Protein AF-0000000067820703 (afdb_homodimer)

Organism: Spodoptera frugiperda (NCBI:txid7108)

Solvent-accessible surface area (backbone atoms only — not comparable to full-atom values): 95886 Å² total; per-residue (Å²): 137,82,76,76,78,77,76,75,77,76,74,72,74,74,73,79,69,73,55,90,78,54,76,90,65,37,58,42,61,54,31,38,43,37,38,40,37,49,39,98,38,78,93,51,52,21,33,36,42,36,36,37,36,34,34,31,42,23,70,38,63,37,41,59,49,68,37,24,35,37,92,63,48,74,52,84,55,45,37,18,58,75,92,39,78,66,51,51,66,76,47,73,50,74,39,79,90,72,24,35,29,40,37,35,40,77,52,65,47,54,55,79,38,62,34,35,39,36,38,40,34,38,52,58,52,43,80,55,63,51,13,49,16,39,34,59,50,65,41,79,86,77,68,41,83,44,68,29,40,37,56,35,15,72,79,67,22,35,21,45,64,45,76,35,60,59,44,57,58,49,45,24,24,41,30,44,32,46,27,34,46,65,85,45,46,75,51,40,44,40,61,79,67,49,74,42,66,65,70,88,46,42,93,82,48,38,60,76,61,51,30,74,60,66,72,53,65,67,86,49,34,34,28,39,31,32,42,69,44,68,54,33,31,48,41,37,60,43,46,39,41,28,72,55,42,68,49,73,30,65,68,88,48,27,93,47,48,38,34,40,33,25,50,69,92,46,51,86,18,38,61,61,42,42,50,51,46,37,46,32,51,45,48,45,24,60,66,45,68,50,75,79,88,60,74,41,40,34,38,34,42,33,84,54,39,72,54,64,59,45,54,24,53,30,33,28,42,22,18,36,49,38,43,45,47,38,87,89,60,34,27,66,67,44,49,53,46,21,48,38,47,47,27,23,39,56,34,20,53,54,30,47,46,31,34,17,37,50,46,74,32,42,44,21,63,24,40,3,49,11,52,41,43,10,32,57,34,38,28,65,77,41,60,85,58,50,32,56,58,54,49,50,50,53,29,46,57,52,34,60,58,53,32,20,40,86,61,42,67,29,42,49,36,90,75,91,46,81,68,47,56,60,63,56,73,39,56,48,20,27,31,38,31,18,47,51,52,51,26,46,32,67,67,53,30,62,68,48,42,40,54,18,48,32,51,44,51,64,73,32,54,67,35,58,46,55,72,66,58,51,29,52,34,42,28,55,41,35,62,74,69,63,57,54,69,88,89,60,45,48,49,70,39,46,48,42,60,32,66,36,63,51,37,40,32,32,44,36,44,71,39,64,86,76,33,30,32,36,35,32,47,35,66,41,46,57,58,75,54,86,65,80,61,81,62,58,44,50,40,78,41,39,62,44,28,60,82,46,64,84,55,74,83,66,77,77,41,75,42,50,62,73,54,12,60,92,50,74,37,77,46,76,58,86,38,54,71,94,44,30,72,40,69,37,40,74,58,53,61,80,60,39,68,45,66,37,71,64,52,50,49,44,47,38,51,42,43,63,37,96,59,30,75,64,50,44,70,48,27,48,29,45,49,39,47,31,35,38,54,32,26,66,48,66,78,34,59,58,68,59,30,54,55,46,51,57,29,50,50,71,57,83,55,47,65,41,46,52,36,44,51,53,47,48,44,59,56,42,60,68,26,53,64,30,56,58,29,63,43,51,27,49,29,51,32,67,39,42,48,65,47,34,62,70,56,28,18,47,68,68,71,40,75,53,62,76,84,39,56,59,50,42,50,41,18,36,52,41,40,45,50,32,38,77,36,60,33,87,58,30,53,60,42,24,39,50,47,41,50,50,33,72,69,35,76,64,43,91,79,45,56,79,58,48,62,65,46,38,53,51,22,44,22,46,27,17,37,58,42,53,70,66,46,40,50,51,45,50,54,51,33,75,65,46,85,47,53,51,46,24,50,41,38,53,56,16,64,42,38,42,62,50,53,21,59,54,37,32,54,53,49,26,52,64,34,84,90,60,76,55,49,82,65,46,32,61,60,48,52,46,50,17,36,72,33,75,62,26,28,56,56,40,50,52,48,48,75,72,40,46,71,53,50,50,61,63,34,64,94,41,48,54,56,57,17,53,49,47,27,55,52,29,62,59,35,56,46,68,63,56,52,52,52,45,55,55,48,45,66,78,45,42,85,78,41,66,60,20,49,62,41,43,50,38,16,54,50,47,21,49,38,43,29,51,37,47,77,71,38,44,69,64,51,52,53,46,31,47,59,72,49,108,137,74,85,74,74,74,76,74,77,75,71,73,74,73,71,76,70,74,56,89,79,54,74,91,63,35,59,43,61,54,32,36,43,37,37,39,36,49,39,96,39,78,93,51,51,22,33,36,43,35,38,37,37,34,34,30,41,22,70,37,65,36,42,60,49,69,37,23,37,35,93,63,49,73,51,85,56,46,36,18,67,74,93,39,80,63,51,51,67,75,45,73,49,74,38,77,88,71,25,36,28,41,37,34,40,78,54,63,48,54,55,80,36,59,33,35,41,37,41,40,34,35,50,58,53,44,79,55,60,49,13,49,17,39,33,59,50,66,40,80,87,78,68,40,81,43,69,30,40,37,56,35,14,72,78,67,22,36,21,44,63,44,76,35,61,57,42,56,58,49,44,24,24,40,31,46,33,45,26,34,46,66,85,46,47,76,50,41,43,40,61,79,67,48,74,40,66,62,70,87,46,44,92,81,50,38,61,76,63,50,32,74,59,65,73,52,66,68,86,50,33,33,29,40,29,32,42,70,45,66,53,34,32,49,42,38,62,44,45,38,40,27,74,55,42,69,49,71,31,64,68,88,49,27,93,49,48,38,35,41,34,25,50,70,92,46,51,87,19,37,61,61,42,40,49,50,46,36,45,32,52,46,47,46,25,60,66,44,67,48,73,79,88,58,74,41,40,36,39,33,42,35,84,54,40,71,53,64,59,46,53,22,52,30,30,29,43,22,17,36,49,36,43,47,49,38,87,88,58,34,27,68,67,46,50,52,45,22,48,38,46,45,27,23,37,56,35,20,54,54,29,47,48,30,34,18,37,52,49,76,32,42,47,22,63,25,41,3,48,12,52,40,44,10,32,57,34,38,28,66,77,41,60,85,58,50,33,56,59,54,49,51,51,52,29,46,57,53,34,60,58,53,32,18,40,88,62,42,65,29,41,47,36,91,74,92,45,81,69,48,56,60,65,57,74,39,57,47,18,27,31,38,30,17,46,52,52,52,27,46,34,67,65,54,29,61,67,48,43,41,53,16,48,32,50,43,51,63,75,32,55,64,36,58,46,56,71,66,58,51,30,52,33,44,30,56,42,35,62,74,69,64,57,53,67,87,90,59,44,49,49,71,40,45,48,41,59,32,66,35,63,50,37,40,32,32,42,38,43,70,40,65,86,76,34,30,32,36,34,30,47,37,65,42,48,56,57,79,54,87,65,82,61,84,62,60,44,51,40,78,42,38,61,46,28,58,83,45,64,84,56,74,84,65,79,79,41,75,43,49,60,73,54,12,61,90,48,73,38,78,47,79,58,86,38,53,72,93,45,29,72,40,69,37,40,75,58,53,61,81,61,40,68,44,65,37,71,65,50,50,48,44,47,39,51,42,44,61,38,96,59,30,75,64,50,46,69,49,28,49,29,45,50,41,47,33,34,39,53,32,26,67,49,67,77,34,58,57,68,58,33,52,56,44,53,58,29,49,51,71,60,83,54,45,66,37,47,52,35,43,51,54,49,48,44,58,56,43,61,68,26,52,64,29,55,57,29,62,42,51,27,49,28,50,32,68,40,41,48,64,48,34,62,69,56,27,17,47,67,68,69,40,75,52,63,74,85,40,56,60,50,42,51,40,18,36,51,41,38,44,50,33,37,77,36,61,32,87,59,31,54,60,41,23,40,50,48,42,50,50,32,74,70,34,75,64,44,91,79,47,56,79,59,48,61,65,46,37,53,51,22,43,22,47,29,17,38,58,43,53,71,66,47,40,52,52,45,52,55,50,34,74,65,46,84,48,53,51,47,23,52,42,38,53,56,15,64,41,37,43,62,50,52,22,59,54,38,33,55,54,50,24,52,63,34,86,89,60,76,56,49,80,66,48,31,60,60,48,53,47,49,18,37,71,34,76,62,26,27,57,56,41,51,52,46,49,76,74,41,46,68,53,50,50,61,65,35,63,96,42,49,55,56,56,17,52,48,47,27,54,51,30,63,60,36,56,46,69,63,57,52,53,51,46,56,55,49,45,66,78,47,42,84,78,41,65,61,19,48,64,41,43,50,38,15,53,51,48,21,49,39,42,29,51,37,48,76,73,38,45,72,62,51,50,52,47,30,50,59,72,50,108

Nearest PDB structures (foldseek):
  4kxb-assembly1_A  TM=9.543E-01  e=5.010E-61  Homo sapiens
  8t41-assembly1_A  TM=7.684E-01  e=1.384E-34  Mycobacterium tuberculosis
  6oiu-assembly3_C  TM=7.568E-01  e=1.867E-33  Toxoplasma gondii ME49
  5yo1-assembly1_A  TM=7.249E-01  e=3.543E-33  Escherichia coli K-12
  6oiu-assembly1_A  TM=6.273E-01  e=7.145E-34  Toxoplasma gondii ME49

Structure (mmCIF, N/CA/C/O backbone):
data_AF-0000000067820703-model_v1
#
loop_
_entity.id
_entity.type
_entity.pdbx_description
1 polymer Aminopeptidase
#
loop_
_atom_site.group_PDB
_atom_site.id
_atom_site.type_symbol
_atom_site.label_atom_id
_atom_site.label_alt_id
_atom_site.label_comp_id
_atom_site.label_asym_id
_atom_site.label_entity_id
_atom_site.label_seq_id
_atom_site.pdbx_PDB_ins_code
_atom_site.Cartn_x
_atom_site.Cartn_y
_atom_site.Cartn_z
_atom_site.occupancy
_atom_site.B_iso_or_equiv
_atom_site.auth_seq_id
_atom_site.auth_comp_id
_atom_site.auth_asym_id
_atom_site.auth_atom_id
_atom_site.pdbx_PDB_model_num
ATOM 1 N N . MET A 1 1 ? 20.52 69.365 -36.246 1 20.34 1 MET A N 1
ATOM 2 C CA . MET A 1 1 ? 19.56 70.104 -35.431 1 20.34 1 MET A CA 1
ATOM 3 C C . MET A 1 1 ? 18.557 69.157 -34.78 1 20.34 1 MET A C 1
ATOM 5 O O . MET A 1 1 ? 17.964 68.315 -35.456 1 20.34 1 MET A O 1
ATOM 9 N N . ARG A 1 2 ? 18.923 68.983 -33.544 1 21.97 2 ARG A N 1
ATOM 10 C CA . ARG A 1 2 ? 18.99 68.285 -32.265 1 21.97 2 ARG A CA 1
ATOM 11 C C . ARG A 1 2 ? 17.628 68.262 -31.581 1 21.97 2 ARG A C 1
ATOM 13 O O . ARG A 1 2 ? 17.322 69.134 -30.765 1 21.97 2 ARG A O 1
ATOM 20 N N . TRP A 1 3 ? 16.528 68.184 -32.591 1 24.46 3 TRP A N 1
ATOM 21 C CA . TRP A 1 3 ? 15.134 68.388 -32.211 1 24.46 3 TRP A CA 1
ATOM 22 C C . TRP A 1 3 ? 14.758 67.506 -31.025 1 24.46 3 TRP A C 1
ATOM 24 O O . TRP A 1 3 ? 15.223 66.368 -30.918 1 24.46 3 TRP A O 1
ATOM 34 N N . LEU A 1 4 ? 14.576 68.11 -29.909 1 27.77 4 LEU A N 1
ATOM 35 C CA . LEU A 1 4 ? 14.151 67.903 -28.528 1 27.77 4 LEU A CA 1
ATOM 36 C C . LEU A 1 4 ? 12.888 67.05 -28.471 1 27.77 4 LEU A C 1
ATOM 38 O O . LEU A 1 4 ? 11.841 67.448 -28.987 1 27.77 4 LEU A O 1
ATOM 42 N N . HIS A 1 5 ? 13.081 65.701 -28.803 1 27.44 5 HIS A N 1
ATOM 43 C CA . HIS A 1 5 ? 12.022 64.701 -28.726 1 27.44 5 HIS A CA 1
ATOM 44 C C . HIS A 1 5 ? 11.307 64.759 -27.38 1 27.44 5 HIS A C 1
ATOM 46 O O . HIS A 1 5 ? 11.929 64.564 -26.333 1 27.44 5 HIS A O 1
ATOM 52 N N . THR A 1 6 ? 10.425 65.785 -27.175 1 28.11 6 THR A N 1
ATOM 53 C CA . THR A 1 6 ? 9.588 65.951 -25.992 1 28.11 6 THR A CA 1
ATOM 54 C C . THR A 1 6 ? 8.767 64.692 -25.728 1 28.11 6 THR A C 1
ATOM 56 O O . THR A 1 6 ? 7.905 64.328 -26.53 1 28.11 6 THR A O 1
ATOM 59 N N . VAL A 1 7 ? 9.406 63.576 -25.386 1 30.22 7 VAL A N 1
ATOM 60 C CA . VAL A 1 7 ? 8.662 62.375 -25.022 1 30.22 7 VAL A CA 1
ATOM 61 C C . VAL A 1 7 ? 7.746 62.673 -23.836 1 30.22 7 VAL A C 1
ATOM 63 O O . VAL A 1 7 ? 8.218 63.024 -22.753 1 30.22 7 VAL A O 1
ATOM 66 N N . ALA A 1 8 ? 6.443 63.128 -24.122 1 28.23 8 ALA A N 1
ATOM 67 C CA . ALA A 1 8 ? 5.359 63.339 -23.166 1 28.23 8 ALA A CA 1
ATOM 68 C C . ALA A 1 8 ? 5.069 62.065 -22.377 1 28.23 8 ALA A C 1
ATOM 70 O O . ALA A 1 8 ? 4.865 60.998 -22.962 1 28.23 8 ALA A O 1
ATOM 71 N N . VAL A 1 9 ? 5.558 61.957 -21.19 1 26.51 9 VAL A N 1
ATOM 72 C CA . VAL A 1 9 ? 5.326 60.932 -20.178 1 26.51 9 VAL A CA 1
ATOM 73 C C . VAL A 1 9 ? 3.829 60.809 -19.901 1 26.51 9 VAL A C 1
ATOM 75 O O . VAL A 1 9 ? 3.212 61.733 -19.367 1 26.51 9 VAL A O 1
ATOM 78 N N . ALA A 1 10 ? 3.114 60.225 -20.936 1 31.69 10 ALA A N 1
ATOM 79 C CA . ALA A 1 10 ? 1.719 59.912 -20.635 1 31.69 10 ALA A CA 1
ATOM 80 C C . ALA A 1 10 ? 1.601 59.141 -19.323 1 31.69 10 ALA A C 1
ATOM 82 O O . ALA A 1 10 ? 2.031 57.989 -19.232 1 31.69 10 ALA A O 1
ATOM 83 N N . CYS A 1 11 ? 1.706 59.809 -18.144 1 25.11 11 CYS A N 1
ATOM 84 C CA . CYS A 1 11 ? 1.391 59.261 -16.83 1 25.11 11 CYS A CA 1
ATOM 85 C C . CYS A 1 11 ? -0.001 58.64 -16.817 1 25.11 11 CYS A C 1
ATOM 87 O O . CYS A 1 11 ? -1.003 59.348 -16.939 1 25.11 11 CYS A O 1
ATOM 89 N N . LEU A 1 12 ? -0.147 57.562 -17.557 1 30.07 12 LEU A N 1
ATOM 90 C CA . LEU A 1 12 ? -1.41 56.841 -17.435 1 30.07 12 LEU A CA 1
ATOM 91 C C . LEU A 1 12 ? -1.828 56.722 -15.973 1 30.07 12 LEU A C 1
ATOM 93 O O . LEU A 1 12 ? -1.108 56.133 -15.163 1 30.07 12 LEU A O 1
ATOM 97 N N . LEU A 1 13 ? -2.484 57.673 -15.462 1 29.66 13 LEU A N 1
ATOM 98 C CA . LEU A 1 13 ? -3.302 57.555 -14.26 1 29.66 13 LEU A CA 1
ATOM 99 C C . LEU A 1 13 ? -4.118 56.267 -14.281 1 29.66 13 LEU A C 1
ATOM 101 O O . LEU A 1 13 ? -5.063 56.139 -15.062 1 29.66 13 LEU A O 1
ATOM 105 N N . HIS A 1 14 ? -3.501 55.102 -14.223 1 33.48 14 HIS A N 1
ATOM 106 C CA . HIS A 1 14 ? -4.323 53.932 -13.937 1 33.48 14 HIS A CA 1
ATOM 107 C C . HIS A 1 14 ? -5.266 54.192 -12.767 1 33.48 14 HIS A C 1
ATOM 109 O O . HIS A 1 14 ? -4.818 54.363 -11.63 1 33.48 14 HIS A O 1
ATOM 115 N N . ALA A 1 15 ? -6.356 54.824 -12.941 1 40.6 15 ALA A N 1
ATOM 116 C CA . ALA A 1 15 ? -7.467 54.833 -11.993 1 40.6 15 ALA A CA 1
ATOM 117 C C . ALA A 1 15 ? -7.685 53.449 -11.389 1 40.6 15 ALA A C 1
ATOM 119 O O . ALA A 1 15 ? -7.91 52.477 -12.114 1 40.6 15 ALA A O 1
ATOM 120 N N . ALA A 1 16 ? -7.213 53.157 -10.26 1 44.79 16 ALA A N 1
ATOM 121 C CA . ALA A 1 16 ? -7.393 51.936 -9.48 1 44.79 16 ALA A CA 1
ATOM 122 C C . ALA A 1 16 ? -8.866 51.544 -9.408 1 44.79 16 ALA A C 1
ATOM 124 O O . ALA A 1 16 ? -9.651 52.18 -8.7 1 44.79 16 ALA A O 1
ATOM 125 N N . VAL A 1 17 ? -9.397 51.076 -10.442 1 47.34 17 VAL A N 1
ATOM 126 C CA . VAL A 1 17 ? -10.716 50.458 -10.359 1 47.34 17 VAL A CA 1
ATOM 127 C C . VAL A 1 17 ? -10.792 49.562 -9.125 1 47.34 17 VAL A C 1
ATOM 129 O O . VAL A 1 17 ? -9.962 48.667 -8.949 1 47.34 17 VAL A O 1
ATOM 132 N N . PRO A 1 18 ? -11.483 50.008 -8.16 1 60.05 18 PRO A N 1
ATOM 133 C CA . PRO A 1 18 ? -11.611 49.172 -6.963 1 60.05 18 PRO A CA 1
ATOM 134 C C . PRO A 1 18 ? -11.969 47.724 -7.29 1 60.05 18 PRO A C 1
ATOM 136 O O . PRO A 1 18 ? -12.776 47.472 -8.188 1 60.05 18 PRO A O 1
ATOM 139 N N . ALA A 1 19 ? -11.182 46.774 -6.727 1 74.63 19 ALA A N 1
ATOM 140 C CA . ALA A 1 19 ? -11.406 45.341 -6.902 1 74.63 19 ALA A CA 1
ATOM 141 C C . ALA A 1 19 ? -12.857 44.973 -6.605 1 74.63 19 ALA A C 1
ATOM 143 O O . ALA A 1 19 ? -13.429 45.429 -5.612 1 74.63 19 ALA A O 1
ATOM 144 N N . GLU A 1 20 ? -13.479 44.353 -7.537 1 83.78 20 GLU A N 1
ATOM 145 C CA . GLU A 1 20 ? -14.888 43.974 -7.478 1 83.78 20 GLU A CA 1
ATOM 146 C C . GLU A 1 20 ? -15.209 43.244 -6.177 1 83.78 20 GLU A C 1
ATOM 148 O O . GLU A 1 20 ? -16.373 43.154 -5.781 1 83.78 20 GLU A O 1
ATOM 153 N N . TYR A 1 21 ? -14.175 42.806 -5.49 1 89.29 21 TYR A N 1
ATOM 154 C CA . TYR A 1 21 ? -14.41 42.011 -4.29 1 89.29 21 TYR A CA 1
ATOM 155 C C . TYR A 1 21 ? -14.338 42.878 -3.039 1 89.29 21 TYR A C 1
ATOM 157 O O . TYR A 1 21 ? -14.745 42.451 -1.955 1 89.29 21 TYR A O 1
ATOM 165 N N . LEU A 1 22 ? -13.838 44.115 -3.121 1 92.49 22 LEU A N 1
ATOM 166 C CA . LEU A 1 22 ? -13.739 45.039 -1.997 1 92.49 22 LEU A CA 1
ATOM 167 C C . LEU A 1 22 ? -14.967 45.941 -1.925 1 92.49 22 LEU A C 1
ATOM 169 O O . LEU A 1 22 ? -15.576 46.25 -2.952 1 92.49 22 LEU A O 1
ATOM 173 N N . LEU A 1 23 ? -15.282 46.351 -0.702 1 95.16 23 LEU A N 1
ATOM 174 C CA . LEU A 1 23 ? -16.364 47.313 -0.523 1 95.16 23 LEU A CA 1
ATOM 175 C C . LEU A 1 23 ? -15.998 48.663 -1.132 1 95.16 23 LEU A C 1
ATOM 177 O O . LEU A 1 23 ? -14.839 49.081 -1.074 1 95.16 23 LEU A O 1
ATOM 181 N N . PRO A 1 24 ? -16.932 49.444 -1.794 1 92.56 24 PRO A N 1
ATOM 182 C CA . PRO A 1 24 ? -16.652 50.668 -2.549 1 92.56 24 PRO A CA 1
ATOM 183 C C . PRO A 1 24 ? -16.135 51.801 -1.666 1 92.56 24 PRO A C 1
ATOM 185 O O . PRO A 1 24 ? -15.509 52.741 -2.164 1 92.56 24 PRO A O 1
ATOM 188 N N . GLY A 1 25 ? -16.335 51.829 -0.384 1 92.64 25 GLY A N 1
ATOM 189 C CA . GLY A 1 25 ? -15.802 52.836 0.52 1 92.64 25 GLY A CA 1
ATOM 190 C C . GLY A 1 25 ? -16.664 54.081 0.603 1 92.64 25 GLY A C 1
ATOM 191 O O . GLY A 1 25 ? -16.307 55.046 1.281 1 92.64 25 GLY A O 1
ATOM 192 N N . ASP A 1 26 ? -17.833 54.072 0.001 1 95.6 26 ASP A N 1
ATOM 193 C CA . ASP A 1 26 ? -18.739 55.216 0.012 1 95.6 26 ASP A CA 1
ATOM 194 C C . ASP A 1 26 ? -19.319 55.443 1.406 1 95.6 26 ASP A C 1
ATOM 196 O O . ASP A 1 26 ? -19.648 56.574 1.771 1 95.6 26 ASP A O 1
ATOM 200 N N . VAL A 1 27 ? -19.542 54.419 2.064 1 96.19 27 VAL A N 1
ATOM 201 C CA . VAL A 1 27 ? -20.029 54.434 3.439 1 96.19 27 VAL A CA 1
ATOM 202 C C . VAL A 1 27 ? -19.102 53.605 4.325 1 96.19 27 VAL A C 1
ATOM 204 O O . VAL A 1 27 ? -18.61 52.554 3.908 1 96.19 27 VAL A O 1
ATOM 207 N N . VAL A 1 28 ? -18.822 54.14 5.552 1 96.72 28 VAL A N 1
ATOM 208 C CA . VAL A 1 28 ? -17.96 53.421 6.484 1 96.72 28 VAL A CA 1
ATOM 209 C C . VAL A 1 28 ? -18.666 53.268 7.829 1 96.72 28 VAL A C 1
ATOM 211 O O . VAL A 1 28 ? -19.368 54.179 8.276 1 96.72 28 VAL A O 1
ATOM 214 N N . PRO A 1 29 ? -18.466 52.195 8.457 1 97.81 29 PRO A N 1
ATOM 215 C CA . PRO A 1 29 ? -19.092 51.986 9.764 1 97.81 29 PRO A CA 1
ATOM 216 C C . PRO A 1 29 ? -18.34 52.683 10.896 1 97.81 29 PRO A C 1
ATOM 218 O O . PRO A 1 29 ? -17.108 52.735 10.883 1 97.81 29 PRO A O 1
ATOM 221 N N . SER A 1 30 ? -19.041 53.126 11.873 1 97.29 30 SER A N 1
ATOM 222 C CA . SER A 1 30 ? -18.417 53.719 13.051 1 97.29 30 SER A CA 1
ATOM 223 C C . SER A 1 30 ? -18.76 52.933 14.313 1 97.29 30 SER A C 1
ATOM 225 O O . SER A 1 30 ? -18.014 52.969 15.294 1 97.29 30 SER A O 1
ATOM 227 N N . HIS A 1 31 ? -19.885 52.33 14.252 1 98.13 31 HIS A N 1
ATOM 228 C CA . HIS A 1 31 ? -20.326 51.575 15.419 1 98.13 31 HIS A CA 1
ATOM 229 C C . HIS A 1 31 ? -21.343 50.507 15.033 1 98.13 31 HIS A C 1
ATOM 231 O O . HIS A 1 31 ? -22.193 50.736 14.169 1 98.13 31 HIS A O 1
ATOM 237 N N . TYR A 1 32 ? -21.212 49.37 15.63 1 98.43 32 TYR A N 1
ATOM 238 C CA . TYR A 1 32 ? -22.193 48.296 15.523 1 98.43 32 TYR A CA 1
ATOM 239 C C . TYR A 1 32 ? -22.902 48.07 16.853 1 98.43 32 TYR A C 1
ATOM 241 O O . TYR A 1 32 ? -22.256 47.979 17.9 1 98.43 32 TYR A O 1
ATOM 249 N N . HIS A 1 33 ? -24.157 48.031 16.853 1 98.28 33 HIS A N 1
ATOM 250 C CA . HIS A 1 33 ? -24.943 47.483 17.953 1 98.28 33 HIS A CA 1
ATOM 251 C C . HIS A 1 33 ? -25.591 46.159 17.562 1 98.28 33 HIS A C 1
ATOM 253 O O . HIS A 1 33 ? -26.553 46.137 16.792 1 98.28 33 HIS A O 1
ATOM 259 N N . LEU A 1 34 ? -25.009 45.126 18.049 1 98.35 34 LEU A N 1
ATOM 260 C CA . LEU A 1 34 ? -25.395 43.777 17.65 1 98.35 34 LEU A CA 1
ATOM 261 C C . LEU A 1 34 ? -26.196 43.092 18.753 1 98.35 34 LEU A C 1
ATOM 263 O O . LEU A 1 34 ? -25.763 43.053 19.907 1 98.35 34 LEU A O 1
ATOM 267 N N . LYS A 1 35 ? -27.342 42.515 18.417 1 98.26 35 LYS A N 1
ATOM 268 C CA . LYS A 1 35 ? -28.204 41.799 19.353 1 98.26 35 LYS A CA 1
ATOM 269 C C . LYS A 1 35 ? -28.552 40.41 18.828 1 98.26 35 LYS A C 1
ATOM 271 O O . LYS A 1 35 ? -28.851 40.245 17.643 1 98.26 35 LYS A O 1
ATOM 276 N N . TYR A 1 36 ? -28.397 39.427 19.684 1 98.02 36 TYR A N 1
ATOM 277 C CA . TYR A 1 36 ? -28.71 38.05 19.318 1 98.02 36 TYR A CA 1
ATOM 278 C C . TYR A 1 36 ? -29.622 37.404 20.354 1 98.02 36 TYR A C 1
ATOM 280 O O . TYR A 1 36 ? -29.587 37.765 21.532 1 98.02 36 TYR A O 1
ATOM 288 N N . ALA A 1 37 ? -30.417 36.474 19.936 1 97.92 37 ALA A N 1
ATOM 289 C CA . ALA A 1 37 ? -31.014 35.429 20.763 1 97.92 37 ALA A CA 1
ATOM 290 C C . ALA A 1 37 ? -30.672 34.042 20.226 1 97.92 37 ALA A C 1
ATOM 292 O O . ALA A 1 37 ? -30.941 33.737 19.062 1 97.92 37 ALA A O 1
ATOM 293 N N . PHE A 1 38 ? -30.068 33.23 21.107 1 97.93 38 PHE A N 1
ATOM 294 C CA . PHE A 1 38 ? -29.664 31.893 20.687 1 97.93 38 PHE A CA 1
ATOM 295 C C . PHE A 1 38 ? -30.45 30.828 21.442 1 97.93 38 PHE A C 1
ATOM 297 O O . PHE A 1 38 ? -30.69 30.962 22.644 1 97.93 38 PHE A O 1
ATOM 304 N N . ASP A 1 39 ? -30.86 29.805 20.722 1 97.23 39 ASP A N 1
ATOM 305 C CA . ASP A 1 39 ? -31.34 28.582 21.358 1 97.23 39 ASP A CA 1
ATOM 306 C C . ASP A 1 39 ? -30.358 27.431 21.145 1 97.23 39 ASP A C 1
ATOM 308 O O . ASP A 1 39 ? -30.279 26.871 20.05 1 97.23 39 ASP A O 1
ATOM 312 N N . ILE A 1 40 ? -29.65 27.026 22.139 1 96.83 40 ILE A N 1
ATOM 313 C CA . ILE A 1 40 ? -28.686 25.934 22.05 1 96.83 40 ILE A CA 1
ATOM 314 C C . ILE A 1 40 ? -29.377 24.609 22.362 1 96.83 40 ILE A C 1
ATOM 316 O O . ILE A 1 40 ? -29.19 24.043 23.442 1 96.83 40 ILE A O 1
ATOM 320 N N . ASP A 1 41 ? -30.165 24.088 21.386 1 95.33 41 ASP A N 1
ATOM 321 C CA . ASP A 1 41 ? -30.96 22.867 21.479 1 95.33 41 ASP A CA 1
ATOM 322 C C . ASP A 1 41 ? -31.05 22.167 20.125 1 95.33 41 ASP A C 1
ATOM 324 O O . ASP A 1 41 ? -31.566 22.734 19.16 1 95.33 41 ASP A O 1
ATOM 328 N N . PRO A 1 42 ? -30.483 20.998 20.108 1 93.5 42 PRO A N 1
ATOM 329 C CA . PRO A 1 42 ? -30.559 20.272 18.839 1 93.5 42 PRO A CA 1
ATOM 330 C C . PRO A 1 42 ? -31.996 20.041 18.376 1 93.5 42 PRO A C 1
ATOM 332 O O . PRO A 1 42 ? -32.255 19.962 17.172 1 93.5 42 PRO A O 1
ATOM 335 N N . ALA A 1 43 ? -32.936 19.968 19.182 1 93.39 43 ALA A N 1
ATOM 336 C CA . ALA A 1 43 ? -34.333 19.709 18.845 1 93.39 43 ALA A CA 1
ATOM 337 C C . ALA A 1 43 ? -34.924 20.86 18.035 1 93.39 43 ALA A C 1
ATOM 339 O O . ALA A 1 43 ? -35.902 20.677 17.307 1 93.39 43 ALA A O 1
ATOM 340 N N . THR A 1 44 ? -34.349 22.111 18.18 1 95.02 44 THR A N 1
ATOM 341 C CA . THR A 1 44 ? -34.819 23.275 17.438 1 95.02 44 THR A CA 1
ATOM 342 C C . THR A 1 44 ? -33.848 23.628 16.314 1 95.02 44 THR A C 1
ATOM 344 O O . THR A 1 44 ? -33.902 24.729 15.763 1 95.02 44 THR A O 1
ATOM 347 N N . ASN A 1 45 ? -32.933 22.759 16.076 1 94.82 45 ASN A N 1
ATOM 348 C CA . ASN A 1 45 ? -31.917 22.92 15.041 1 94.82 45 ASN A CA 1
ATOM 349 C C . ASN A 1 45 ? -31.03 24.133 15.31 1 94.82 45 ASN A C 1
ATOM 351 O O . ASN A 1 45 ? -30.634 24.836 14.378 1 94.82 45 ASN A O 1
ATOM 355 N N . PHE A 1 46 ? -30.922 24.498 16.601 1 97.15 46 PHE A N 1
ATOM 356 C CA . PHE A 1 46 ? -30.049 25.586 17.023 1 97.15 46 PHE A CA 1
ATOM 357 C C . PHE A 1 46 ? -30.468 26.9 16.374 1 97.15 46 PHE A C 1
ATOM 359 O O . PHE A 1 46 ? -29.645 27.591 15.771 1 97.15 46 PHE A O 1
ATOM 366 N N . SER A 1 47 ? -31.67 27.248 16.503 1 96.66 47 SER A N 1
ATOM 367 C CA . SER A 1 47 ? -32.23 28.444 15.883 1 96.66 47 SER A CA 1
ATOM 368 C C . SER A 1 47 ? -31.733 29.71 16.574 1 96.66 47 SER A C 1
ATOM 370 O O . SER A 1 47 ? -31.445 29.696 17.773 1 96.66 47 SER A O 1
ATOM 372 N N . TYR A 1 48 ? -31.68 30.832 15.806 1 97.82 48 TYR A N 1
ATOM 373 C CA . TYR A 1 48 ? -31.306 32.112 16.398 1 97.82 48 TYR A CA 1
ATOM 374 C C . TYR A 1 48 ? -31.976 33.268 15.666 1 97.82 48 TYR A C 1
ATOM 376 O O . TYR A 1 48 ? -32.431 33.111 14.53 1 97.82 48 TYR A O 1
ATOM 384 N N . PHE A 1 49 ? -32.098 34.384 16.313 1 97.88 49 PHE A N 1
ATOM 385 C CA . PHE A 1 49 ? -32.567 35.66 15.786 1 97.88 49 PHE A CA 1
ATOM 386 C C . PHE A 1 49 ? -31.582 36.776 16.112 1 97.88 49 PHE A C 1
ATOM 388 O O . PHE A 1 49 ? -31 36.799 17.198 1 97.88 49 PHE A O 1
ATOM 395 N N . GLY A 1 50 ? -31.34 37.69 15.212 1 98.06 50 GLY A N 1
ATOM 396 C CA . GLY A 1 50 ? -30.407 38.782 15.437 1 98.06 50 GLY A CA 1
ATOM 397 C C . GLY A 1 50 ? -30.816 40.069 14.746 1 98.06 50 GLY A C 1
ATOM 398 O O . GLY A 1 50 ? -31.653 40.055 13.841 1 98.06 50 GLY A O 1
ATOM 399 N N . VAL A 1 51 ? -30.366 41.173 15.236 1 98.14 51 VAL A N 1
ATOM 400 C CA . VAL A 1 51 ? -30.477 42.495 14.63 1 98.14 51 VAL A CA 1
ATOM 401 C C . VAL A 1 51 ? -29.139 43.225 14.735 1 98.14 51 VAL A C 1
ATOM 403 O O . VAL A 1 51 ? -28.474 43.169 15.771 1 98.14 51 VAL A O 1
ATOM 406 N N . VAL A 1 52 ? -28.754 43.855 13.662 1 98.29 52 VAL A N 1
ATOM 407 C CA . VAL A 1 52 ? -27.561 44.693 13.722 1 98.29 52 VAL A CA 1
ATOM 408 C C . VAL A 1 52 ? -27.919 46.13 13.348 1 98.29 52 VAL A C 1
ATOM 410 O O . VAL A 1 52 ? -28.61 46.365 12.354 1 98.29 52 VAL A O 1
ATOM 413 N N . ASP A 1 53 ? -27.602 47.041 14.157 1 97.71 53 ASP A N 1
ATOM 414 C CA . ASP A 1 53 ? -27.625 48.472 13.869 1 97.71 53 ASP A CA 1
ATOM 415 C C . ASP A 1 53 ? -26.225 48.991 13.549 1 97.71 53 ASP A C 1
ATOM 417 O O . ASP A 1 53 ? -25.328 48.932 14.391 1 97.71 53 ASP A O 1
ATOM 421 N N . ILE A 1 54 ? -26.08 49.51 12.382 1 98.23 54 ILE A N 1
ATOM 422 C CA . ILE A 1 54 ? -24.772 50.006 11.967 1 98.23 54 ILE A CA 1
ATOM 423 C C . ILE A 1 54 ? -24.823 51.523 11.804 1 98.23 54 ILE A C 1
ATOM 425 O O . ILE A 1 54 ? -25.593 52.041 10.992 1 98.23 54 ILE A O 1
ATOM 429 N N . SER A 1 55 ? -24.039 52.178 12.618 1 97.91 55 SER A N 1
ATOM 430 C CA . SER A 1 55 ? -23.847 53.606 12.388 1 97.91 55 SER A CA 1
ATOM 431 C C . SER A 1 55 ? -22.893 53.855 11.225 1 97.91 55 SER A C 1
ATOM 433 O O . SER A 1 55 ? -21.744 53.41 11.251 1 97.91 55 SER A O 1
ATOM 435 N N . LEU A 1 56 ? -23.416 54.624 10.251 1 97.03 56 LEU A N 1
ATOM 436 C CA . LEU A 1 56 ? -22.676 54.814 9.008 1 97.03 56 LEU A CA 1
ATOM 437 C C . LEU A 1 56 ? -22.264 56.272 8.839 1 97.03 56 LEU A C 1
ATOM 439 O O . LEU A 1 56 ? -23.051 57.181 9.115 1 97.03 56 LEU A O 1
ATOM 443 N N . ASN A 1 57 ? -21.032 56.391 8.505 1 96.58 57 ASN A N 1
ATOM 444 C CA . ASN A 1 57 ? -20.544 57.673 8.008 1 96.58 57 ASN A CA 1
ATOM 445 C C . ASN A 1 57 ? -20.44 57.681 6.485 1 96.58 57 ASN A C 1
ATOM 447 O O . ASN A 1 57 ? -19.708 56.878 5.904 1 96.58 57 ASN A O 1
ATOM 451 N N . VAL A 1 58 ? -21.166 58.575 5.829 1 96.42 58 VAL A N 1
ATOM 452 C CA . VAL A 1 58 ? -21.182 58.623 4.37 1 96.42 58 VAL A CA 1
ATOM 453 C C . VAL A 1 58 ? -20.026 59.487 3.869 1 96.42 58 VAL A C 1
ATOM 455 O O . VAL A 1 58 ? -19.954 60.678 4.178 1 96.42 58 VAL A O 1
ATOM 458 N N . LYS A 1 59 ? -19.167 58.884 3.169 1 96.15 59 LYS A N 1
ATOM 459 C CA . LYS A 1 59 ? -17.992 59.577 2.649 1 96.15 59 LYS A CA 1
ATOM 460 C C . LYS A 1 59 ? -18.273 60.182 1.277 1 96.15 59 LYS A C 1
ATOM 462 O O . LYS A 1 59 ? -17.676 61.194 0.904 1 96.15 59 LYS A O 1
ATOM 467 N N . LYS A 1 60 ? -19.147 59.421 0.511 1 96.59 60 LYS A N 1
ATOM 468 C CA . LYS A 1 60 ? -19.604 59.857 -0.805 1 96.59 60 LYS A CA 1
ATOM 469 C C . LYS A 1 60 ? -21.095 59.591 -0.986 1 96.59 60 LYS A C 1
ATOM 471 O O . LYS A 1 60 ? -21.592 58.527 -0.608 1 96.59 60 LYS A O 1
ATOM 476 N N . ALA A 1 61 ? -21.71 60.614 -1.578 1 96.14 61 ALA A N 1
ATOM 477 C CA . ALA A 1 61 ? -23.14 60.443 -1.82 1 96.14 61 ALA A CA 1
ATOM 478 C C . ALA A 1 61 ? -23.411 59.182 -2.636 1 96.14 61 ALA A C 1
ATOM 480 O O . ALA A 1 61 ? -22.712 58.905 -3.613 1 96.14 61 ALA A O 1
ATOM 481 N N . THR A 1 62 ? -24.374 58.432 -2.224 1 96.23 62 THR A N 1
ATOM 482 C CA . THR A 1 62 ? -24.657 57.161 -2.88 1 96.23 62 THR A CA 1
ATOM 483 C C . THR A 1 62 ? -26.099 56.73 -2.627 1 96.23 62 THR A C 1
ATOM 485 O O . THR A 1 62 ? -26.68 57.064 -1.592 1 96.23 62 THR A O 1
ATOM 488 N N . SER A 1 63 ? -26.696 55.975 -3.556 1 95.84 63 SER A N 1
ATOM 489 C CA . SER A 1 63 ? -28.04 55.424 -3.41 1 95.84 63 SER A CA 1
ATOM 490 C C . SER A 1 63 ? -27.994 53.937 -3.077 1 95.84 63 SER A C 1
ATOM 492 O O . SER A 1 63 ? -29.016 53.25 -3.137 1 95.84 63 SER A O 1
ATOM 494 N N . LYS A 1 64 ? -26.851 53.452 -2.758 1 95.88 64 LYS A N 1
ATOM 495 C CA . LYS A 1 64 ? -26.723 52.042 -2.399 1 95.88 64 LYS A CA 1
ATOM 496 C C . LYS A 1 64 ? -25.741 51.855 -1.246 1 95.88 64 LYS A C 1
ATOM 498 O O . LYS A 1 64 ? -24.786 52.622 -1.106 1 95.88 64 LYS A O 1
ATOM 503 N N . ILE A 1 65 ? -25.938 50.875 -0.453 1 96.63 65 ILE A N 1
ATOM 504 C CA . ILE A 1 65 ? -25.035 50.419 0.599 1 96.63 65 ILE A CA 1
ATOM 505 C C . ILE A 1 65 ? -24.609 48.979 0.324 1 96.63 65 ILE A C 1
ATOM 507 O O . ILE A 1 65 ? -25.453 48.101 0.132 1 96.63 65 ILE A O 1
ATOM 511 N N . VAL A 1 66 ? -23.3 48.786 0.233 1 96.48 66 VAL A N 1
ATOM 512 C CA . VAL A 1 66 ? -22.77 47.454 -0.039 1 96.48 66 VAL A CA 1
ATOM 513 C C . VAL A 1 66 ? -22.051 46.92 1.197 1 96.48 66 VAL A C 1
ATOM 515 O O . VAL A 1 66 ? -21.205 47.606 1.776 1 96.48 66 VAL A O 1
ATOM 518 N N . LEU A 1 67 ? -22.405 45.82 1.75 1 96.69 67 LEU A N 1
ATOM 519 C CA . LEU A 1 67 ? -21.721 45.136 2.841 1 96.69 67 LEU A CA 1
ATOM 520 C C . LEU A 1 67 ? -21.613 43.64 2.563 1 96.69 67 LEU A C 1
ATOM 522 O O . LEU A 1 67 ? -21.878 43.192 1.445 1 96.69 67 LEU A O 1
ATOM 526 N N . HIS A 1 68 ? -21.079 42.845 3.467 1 96.69 68 HIS A N 1
ATOM 527 C CA . HIS A 1 68 ? -20.921 41.404 3.312 1 96.69 68 HIS A CA 1
ATOM 528 C C . HIS A 1 68 ? -21.996 40.645 4.083 1 96.69 68 HIS A C 1
ATOM 530 O O . HIS A 1 68 ? -22.381 41.051 5.181 1 96.69 68 HIS A O 1
ATOM 536 N N . ALA A 1 69 ? -22.491 39.531 3.521 1 96.03 69 ALA A N 1
ATOM 537 C CA . ALA A 1 69 ? -23.397 38.588 4.171 1 96.03 69 ALA A CA 1
ATOM 538 C C . ALA A 1 69 ? -23.334 37.218 3.503 1 96.03 69 ALA A C 1
ATOM 540 O O . ALA A 1 69 ? -23.232 37.122 2.277 1 96.03 69 ALA A O 1
ATOM 541 N N . ASN A 1 70 ? -23.254 36.24 4.317 1 92.6 70 ASN A N 1
ATOM 542 C CA . ASN A 1 70 ? -23.171 34.878 3.799 1 92.6 70 ASN A CA 1
ATOM 543 C C . ASN A 1 70 ? -23.925 33.893 4.688 1 92.6 70 ASN A C 1
ATOM 545 O O . ASN A 1 70 ? -23.758 33.9 5.909 1 92.6 70 ASN A O 1
ATOM 549 N N . ASP A 1 71 ? -24.837 33.096 4.136 1 88.52 71 ASP A N 1
ATOM 550 C CA . ASP A 1 71 ? -25.509 31.98 4.794 1 88.52 71 ASP A CA 1
ATOM 551 C C . ASP A 1 71 ? -26.398 32.471 5.935 1 88.52 71 ASP A C 1
ATOM 553 O O . ASP A 1 71 ? -26.418 31.874 7.014 1 88.52 71 ASP A O 1
ATOM 557 N N . ILE A 1 72 ? -26.979 33.629 5.785 1 91.7 72 ILE A N 1
ATOM 558 C CA . ILE A 1 72 ? -27.896 34.206 6.762 1 91.7 72 ILE A CA 1
ATOM 559 C C . ILE A 1 72 ? -29.183 34.644 6.065 1 91.7 72 ILE A C 1
ATOM 561 O O . ILE A 1 72 ? -29.148 35.133 4.934 1 91.7 72 ILE A O 1
ATOM 565 N N . LEU A 1 73 ? -30.317 34.368 6.685 1 93.56 73 LEU A N 1
ATOM 566 C CA . LEU A 1 73 ? -31.592 34.852 6.167 1 93.56 73 LEU A CA 1
ATOM 567 C C . LEU A 1 73 ? -31.862 36.279 6.633 1 93.56 73 LEU A C 1
ATOM 569 O O . LEU A 1 73 ? -31.822 36.563 7.832 1 93.56 73 LEU A O 1
ATOM 573 N N . ILE A 1 74 ? -32.154 37.182 5.702 1 94.37 74 ILE A N 1
ATOM 574 C CA . ILE A 1 74 ? -32.271 38.61 5.973 1 94.37 74 ILE A CA 1
ATOM 575 C C . ILE A 1 74 ? -33.738 39.029 5.906 1 94.37 74 ILE A C 1
ATOM 577 O O . ILE A 1 74 ? -34.484 38.562 5.042 1 94.37 74 ILE A O 1
ATOM 581 N N . ALA A 1 75 ? -34.113 39.831 6.831 1 92.2 75 ALA A N 1
ATOM 582 C CA . ALA A 1 75 ? -35.389 40.538 6.762 1 92.2 75 ALA A CA 1
ATOM 583 C C . ALA A 1 75 ? -35.202 41.957 6.233 1 92.2 75 ALA A C 1
ATOM 585 O O . ALA A 1 75 ? -34.078 42.379 5.953 1 92.2 75 ALA A O 1
ATOM 586 N N . ASP A 1 76 ? -36.308 42.829 6.161 1 89.38 76 ASP A N 1
ATOM 587 C CA . ASP A 1 76 ? -36.284 44.12 5.48 1 89.38 76 ASP A CA 1
ATOM 588 C C . ASP A 1 76 ? -35.403 45.119 6.227 1 89.38 76 ASP A C 1
ATOM 590 O O . ASP A 1 76 ? -35.693 45.477 7.37 1 89.38 76 ASP A O 1
ATOM 594 N N . PRO A 1 77 ? -34.322 45.553 5.572 1 93.87 77 PRO A N 1
ATOM 595 C CA . PRO A 1 77 ? -33.466 46.575 6.179 1 93.87 77 PRO A CA 1
ATOM 596 C C . PRO A 1 77 ? -34.156 47.933 6.287 1 93.87 77 PRO A C 1
ATOM 598 O O . PRO A 1 77 ? -35.033 48.25 5.48 1 93.87 77 PRO A O 1
ATOM 601 N N . ILE A 1 78 ? -33.654 48.754 7.254 1 94.56 78 ILE A N 1
ATOM 602 C CA . ILE A 1 78 ? -34.212 50.08 7.5 1 94.56 78 ILE A CA 1
ATOM 603 C C . ILE A 1 78 ? -33.082 51.101 7.616 1 94.56 78 ILE A C 1
ATOM 605 O O . ILE A 1 78 ? -32.054 50.831 8.242 1 94.56 78 ILE A O 1
ATOM 609 N N . ILE A 1 79 ? -33.291 52.266 7.02 1 95.04 79 ILE A N 1
ATOM 610 C CA . ILE A 1 79 ? -32.321 53.351 7.114 1 95.04 79 ILE A CA 1
ATOM 611 C C . ILE A 1 79 ? -32.948 54.542 7.836 1 95.04 79 ILE A C 1
ATOM 613 O O . ILE A 1 79 ? -34.062 54.957 7.511 1 95.04 79 ILE A O 1
ATOM 617 N N . ARG A 1 80 ? -32.138 55.025 8.755 1 93.38 80 ARG A N 1
ATOM 618 C CA . ARG A 1 80 ? -32.632 56.149 9.545 1 93.38 80 ARG A CA 1
ATOM 619 C C . ARG A 1 80 ? -31.598 57.267 9.611 1 93.38 80 ARG A C 1
ATOM 621 O O . ARG A 1 80 ? -30.393 57.01 9.559 1 93.38 80 ARG A O 1
ATOM 628 N N . SER A 1 81 ? -31.733 58.74 9.398 1 86.2 81 SER A N 1
ATOM 629 C CA . SER A 1 81 ? -30.963 59.9 9.836 1 86.2 81 SER A CA 1
ATOM 630 C C . SER A 1 81 ? -31.403 60.365 11.22 1 86.2 81 SER A C 1
ATOM 632 O O . SER A 1 81 ? -32.518 60.865 11.388 1 86.2 81 SER A O 1
ATOM 634 N N . GLY A 1 82 ? -30.856 59.855 12.342 1 79.26 82 GLY A N 1
ATOM 635 C CA . GLY A 1 82 ? -31.345 59.935 13.709 1 79.26 82 GLY A CA 1
ATOM 636 C C . GLY A 1 82 ? -32.35 58.85 14.048 1 79.26 82 GLY A C 1
ATOM 637 O O . GLY A 1 82 ? -32.078 57.663 13.859 1 79.26 82 GLY A O 1
ATOM 638 N N . ASP A 1 83 ? -33.543 59.233 14.463 1 77.35 83 ASP A N 1
ATOM 639 C CA . ASP A 1 83 ? -34.539 58.251 14.883 1 77.35 83 ASP A CA 1
ATOM 640 C C . ASP A 1 83 ? -35.644 58.107 13.839 1 77.35 83 ASP A C 1
ATOM 642 O O . ASP A 1 83 ? -36.533 57.265 13.98 1 77.35 83 ASP A O 1
ATOM 646 N N . THR A 1 84 ? -35.485 58.747 12.698 1 79.46 84 THR A N 1
ATOM 647 C CA . THR A 1 84 ? -36.558 58.767 11.71 1 79.46 84 THR A CA 1
ATOM 648 C C . THR A 1 84 ? -36.114 58.088 10.417 1 79.46 84 THR A C 1
ATOM 650 O O . THR A 1 84 ? -35.038 58.383 9.893 1 79.46 84 THR A O 1
ATOM 653 N N . PRO A 1 85 ? -37.094 57.192 10.045 1 81.61 85 PRO A N 1
ATOM 654 C CA . PRO A 1 85 ? -36.777 56.658 8.718 1 81.61 85 PRO A CA 1
ATOM 655 C C . PRO A 1 85 ? -36.583 57.754 7.672 1 81.61 85 PRO A C 1
ATOM 657 O O . PRO A 1 85 ? -37.39 58.684 7.59 1 81.61 85 PRO A O 1
ATOM 660 N N . SER A 1 86 ? -35.562 57.584 7.049 1 84.48 86 SER A N 1
ATOM 661 C CA . SER A 1 86 ? -35.204 58.706 6.186 1 84.48 86 SER A CA 1
ATOM 662 C C . SER A 1 86 ? -35.218 58.299 4.717 1 84.48 86 SER A C 1
ATOM 664 O O . SER A 1 86 ? -35.416 59.139 3.837 1 84.48 86 SER A O 1
ATOM 666 N N . HIS A 1 87 ? -34.871 57.056 4.444 1 90.03 87 HIS A N 1
ATOM 667 C CA . HIS A 1 87 ? -34.806 56.56 3.074 1 90.03 87 HIS A CA 1
ATOM 668 C C . HIS A 1 87 ? -35.537 55.228 2.935 1 90.03 87 HIS A C 1
ATOM 670 O O . HIS A 1 87 ? -35.579 54.437 3.879 1 90.03 87 HIS A O 1
ATOM 676 N N . LYS A 1 88 ? -36.105 55.061 1.841 1 92.4 88 LYS A N 1
ATOM 677 C CA . LYS A 1 88 ? -36.777 53.794 1.566 1 92.4 88 LYS A CA 1
ATOM 678 C C . LYS A 1 88 ? -35.835 52.81 0.878 1 92.4 88 LYS A C 1
ATOM 680 O O . LYS A 1 88 ? -35.138 53.172 -0.073 1 92.4 88 LYS A O 1
ATOM 685 N N . VAL A 1 89 ? -35.779 51.635 1.445 1 94.29 89 VAL A N 1
ATOM 686 C CA . VAL A 1 89 ? -35.052 50.549 0.796 1 94.29 89 VAL A CA 1
ATOM 687 C C . VAL A 1 89 ? -35.895 49.966 -0.336 1 94.29 89 VAL A C 1
ATOM 689 O O . VAL A 1 89 ? -36.999 49.468 -0.102 1 94.29 89 VAL A O 1
ATOM 692 N N . THR A 1 90 ? -35.422 50.059 -1.525 1 93.66 90 THR A N 1
ATOM 693 C CA . THR A 1 90 ? -36.183 49.601 -2.682 1 93.66 90 THR A CA 1
ATOM 694 C C . THR A 1 90 ? -35.876 48.137 -2.986 1 93.66 90 THR A C 1
ATOM 696 O O . THR A 1 90 ? -36.623 47.479 -3.713 1 93.66 90 THR A O 1
ATOM 699 N N . GLY A 1 91 ? -34.766 47.669 -2.445 1 92.17 91 GLY A N 1
ATOM 700 C CA . GLY A 1 91 ? -34.411 46.271 -2.63 1 92.17 91 GLY A CA 1
ATOM 701 C C . GLY A 1 91 ? -33.052 45.919 -2.055 1 92.17 91 GLY A C 1
ATOM 702 O O . GLY A 1 91 ? -32.269 46.806 -1.712 1 92.17 91 GLY A O 1
ATOM 703 N N . TYR A 1 92 ? -32.787 44.594 -1.826 1 91.88 92 TYR A N 1
ATOM 704 C CA . TYR A 1 92 ? -31.469 44.087 -1.461 1 91.88 92 TYR A CA 1
ATOM 705 C C . TYR A 1 92 ? -31.176 42.771 -2.171 1 91.88 92 TYR A C 1
ATOM 707 O O . TYR A 1 92 ? -32.082 41.967 -2.402 1 91.88 92 TYR A O 1
ATOM 715 N N . LYS A 1 93 ? -29.947 42.573 -2.64 1 92.59 93 LYS A N 1
ATOM 716 C CA . LYS A 1 93 ? -29.484 41.381 -3.346 1 92.59 93 LYS A CA 1
ATOM 717 C C . LYS A 1 93 ? -28.155 40.889 -2.779 1 92.59 93 LYS A C 1
ATOM 719 O O . LYS A 1 93 ? -27.276 41.692 -2.457 1 92.59 93 LYS A O 1
ATOM 724 N N . VAL A 1 94 ? -28.049 39.577 -2.539 1 89.03 94 VAL A N 1
ATOM 725 C CA . VAL A 1 94 ? -26.807 38.965 -2.079 1 89.03 94 VAL A CA 1
ATOM 726 C C . VAL A 1 94 ? -26.125 38.243 -3.239 1 89.03 94 VAL A C 1
ATOM 728 O O . VAL A 1 94 ? -26.746 37.422 -3.918 1 89.03 94 VAL A O 1
ATOM 731 N N . ASN A 1 95 ? -24.951 38.613 -3.543 1 86.64 95 ASN A N 1
ATOM 732 C CA . ASN A 1 95 ? -24.101 37.958 -4.531 1 86.64 95 ASN A CA 1
ATOM 733 C C . ASN A 1 95 ? -23.239 36.87 -3.896 1 86.64 95 ASN A C 1
ATOM 735 O O . ASN A 1 95 ? -22.34 37.166 -3.106 1 86.64 95 ASN A O 1
ATOM 739 N N . ASP A 1 96 ? -23.395 35.751 -4.381 1 82.68 96 ASP A N 1
ATOM 740 C CA . ASP A 1 96 ? -22.762 34.598 -3.749 1 82.68 96 ASP A CA 1
ATOM 741 C C . ASP A 1 96 ? -21.3 34.474 -4.171 1 82.68 96 ASP A C 1
ATOM 743 O O . ASP A 1 96 ? -20.516 33.782 -3.517 1 82.68 96 ASP A O 1
ATOM 747 N N . THR A 1 97 ? -20.98 35.171 -5.234 1 83.2 97 THR A N 1
ATOM 748 C CA . THR A 1 97 ? -19.609 35.054 -5.718 1 83.2 97 THR A CA 1
ATOM 749 C C . THR A 1 97 ? -18.625 35.612 -4.694 1 83.2 97 THR A C 1
ATOM 751 O O . THR A 1 97 ? -17.639 34.956 -4.351 1 83.2 97 THR A O 1
ATOM 754 N N . TYR A 1 98 ? -18.939 36.778 -4.133 1 89.19 98 TYR A N 1
ATOM 755 C CA . TYR A 1 98 ? -18.053 37.424 -3.171 1 89.19 98 TYR A CA 1
ATOM 756 C C . TYR A 1 98 ? -18.781 37.708 -1.863 1 89.19 98 TYR A C 1
ATOM 758 O O . TYR A 1 98 ? -18.268 38.427 -1.003 1 89.19 98 TYR A O 1
ATOM 766 N N . SER A 1 99 ? -19.995 37.161 -1.718 1 92.09 99 SER A N 1
ATOM 767 C CA . SER A 1 99 ? -20.812 37.328 -0.52 1 92.09 99 SER A CA 1
ATOM 768 C C . SER A 1 99 ? -21.105 38.8 -0.252 1 92.09 99 SER A C 1
ATOM 770 O O . SER A 1 99 ? -20.977 39.268 0.882 1 92.09 99 SER A O 1
ATOM 772 N N . LEU A 1 100 ? -21.403 39.497 -1.316 1 95.26 100 LEU A N 1
ATOM 773 C CA . LEU A 1 100 ? -21.741 40.912 -1.201 1 95.26 100 LEU A CA 1
ATOM 774 C C . LEU A 1 100 ? -23.252 41.106 -1.142 1 95.26 100 LEU A C 1
ATOM 776 O O . LEU A 1 100 ? -23.993 40.486 -1.908 1 95.26 100 LEU A O 1
ATOM 780 N N . MET A 1 101 ? -23.656 41.887 -0.206 1 96.02 101 MET A N 1
ATOM 781 C CA . MET A 1 101 ? -25.053 42.299 -0.104 1 96.02 101 MET A CA 1
ATOM 782 C C . MET A 1 101 ? -25.217 43.767 -0.484 1 96.02 101 MET A C 1
ATOM 784 O O . MET A 1 101 ? -24.596 44.642 0.122 1 96.02 101 MET A O 1
ATOM 788 N N . THR A 1 102 ? -26.039 44.027 -1.487 1 96.12 102 THR A N 1
ATOM 789 C CA . THR A 1 102 ? -26.297 45.389 -1.942 1 96.12 102 THR A CA 1
ATOM 790 C C . THR A 1 102 ? -27.71 45.825 -1.568 1 96.12 102 THR A C 1
ATOM 792 O O . THR A 1 102 ? -28.688 45.189 -1.966 1 96.12 102 THR A O 1
ATOM 795 N N . ILE A 1 103 ? -27.751 46.874 -0.779 1 96.61 103 ILE A N 1
ATOM 796 C CA . ILE A 1 103 ? -29.019 47.495 -0.412 1 96.61 103 ILE A CA 1
ATOM 797 C C . ILE A 1 103 ? -29.249 48.741 -1.264 1 96.61 103 ILE A C 1
ATOM 799 O O . ILE A 1 103 ? -28.411 49.646 -1.29 1 96.61 103 ILE A O 1
ATOM 803 N N . THR A 1 104 ? -30.377 48.766 -1.98 1 96.28 104 THR A N 1
ATOM 804 C CA . THR A 1 104 ? -30.686 49.891 -2.856 1 96.28 104 THR A CA 1
ATOM 805 C C . THR A 1 104 ? -31.711 50.817 -2.207 1 96.28 104 THR A C 1
ATOM 807 O O . THR A 1 104 ? -32.664 50.352 -1.578 1 96.28 104 THR A O 1
ATOM 810 N N . LEU A 1 105 ? -31.443 52.155 -2.378 1 95.72 105 LEU A N 1
ATOM 811 C CA . LEU A 1 105 ? -32.281 53.171 -1.752 1 95.72 105 LEU A CA 1
ATOM 812 C C . LEU A 1 105 ? -32.998 54.009 -2.806 1 95.72 105 LEU A C 1
ATOM 814 O O . LEU A 1 105 ? -32.571 54.059 -3.961 1 95.72 105 LEU A O 1
ATOM 818 N N . ASP A 1 106 ? -34.061 54.688 -2.442 1 94.43 106 ASP A N 1
ATOM 819 C CA . ASP A 1 106 ? -34.864 55.516 -3.336 1 94.43 106 ASP A CA 1
ATOM 820 C C . ASP A 1 106 ? -34.177 56.85 -3.615 1 94.43 106 ASP A C 1
ATOM 822 O O . ASP A 1 106 ? -34.433 57.484 -4.64 1 94.43 106 ASP A O 1
ATOM 826 N N . GLN A 1 107 ? -33.334 57.254 -2.651 1 93.83 107 GLN A N 1
ATOM 827 C CA . GLN A 1 107 ? -32.586 58.502 -2.768 1 93.83 107 GLN A CA 1
ATOM 828 C C . GLN A 1 107 ? -31.156 58.336 -2.263 1 93.83 107 GLN A C 1
ATOM 830 O O . GLN A 1 107 ? -30.851 57.378 -1.549 1 93.83 107 GLN A O 1
ATOM 835 N N . GLU A 1 108 ? -30.413 59.333 -2.597 1 94.93 108 GLU A N 1
ATOM 836 C CA . GLU A 1 108 ? -29.009 59.271 -2.201 1 94.93 108 GLU A CA 1
ATOM 837 C C . GLU A 1 108 ? -28.831 59.66 -0.736 1 94.93 108 GLU A C 1
ATOM 839 O O . GLU A 1 108 ? -29.502 60.571 -0.244 1 94.93 108 GLU A O 1
ATOM 844 N N . LEU A 1 109 ? -27.965 58.909 -0.067 1 95.56 109 LEU A N 1
ATOM 845 C CA . LEU A 1 109 ? -27.442 59.375 1.212 1 95.56 109 LEU A CA 1
ATOM 846 C C . LEU A 1 109 ? -26.527 60.579 1.02 1 95.56 109 LEU A C 1
ATOM 848 O O . LEU A 1 109 ? -25.768 60.639 0.05 1 95.56 109 LEU A O 1
ATOM 852 N N . GLN A 1 110 ? -26.544 61.469 1.897 1 94.94 110 GLN A N 1
ATOM 853 C CA . GLN A 1 110 ? -25.785 62.706 1.742 1 94.94 110 GLN A CA 1
ATOM 854 C C . GLN A 1 110 ? -24.373 62.558 2.301 1 94.94 110 GLN A C 1
ATOM 856 O O . GLN A 1 110 ? -24.179 61.966 3.365 1 94.94 110 GLN A O 1
ATOM 861 N N . GLN A 1 111 ? -23.48 63.096 1.614 1 94.99 111 GLN A N 1
ATOM 862 C CA . GLN A 1 111 ? -22.083 63.093 2.036 1 94.99 111 GLN A CA 1
ATOM 863 C C . GLN A 1 111 ? -21.911 63.804 3.375 1 94.99 111 GLN A C 1
ATOM 865 O O . GLN A 1 111 ? -22.543 64.834 3.623 1 94.99 111 GLN A O 1
ATOM 870 N N . ASP A 1 112 ? -21.156 63.246 4.259 1 93.07 112 ASP A N 1
ATOM 871 C CA . ASP A 1 112 ? -20.754 63.802 5.547 1 93.07 112 ASP A CA 1
ATOM 872 C C . ASP A 1 112 ? -21.913 63.78 6.541 1 93.07 112 ASP A C 1
ATOM 874 O O . ASP A 1 112 ? -21.935 64.562 7.494 1 93.07 112 ASP A O 1
ATOM 878 N N . GLU A 1 113 ? -22.87 62.95 6.199 1 92.87 113 GLU A N 1
ATOM 879 C CA . GLU A 1 113 ? -23.961 62.717 7.141 1 92.87 113 GLU A CA 1
ATOM 880 C C . GLU A 1 113 ? -23.884 61.316 7.739 1 92.87 113 GLU A C 1
ATOM 882 O O . GLU A 1 113 ? -23.212 60.438 7.194 1 92.87 113 GLU A O 1
ATOM 887 N N . ASN A 1 114 ? -24.486 61.256 8.886 1 94.73 114 ASN A N 1
ATOM 888 C CA . ASN A 1 114 ? -24.526 59.977 9.586 1 94.73 114 ASN A CA 1
ATOM 889 C C . ASN A 1 114 ? -25.912 59.342 9.515 1 94.73 114 ASN A C 1
ATOM 891 O O . ASN A 1 114 ? -26.924 60.041 9.59 1 94.73 114 ASN A O 1
ATOM 895 N N . TYR A 1 115 ? -25.906 58.084 9.191 1 96.13 115 TYR A N 1
ATOM 896 C CA . TYR A 1 115 ? -27.135 57.299 9.149 1 96.13 115 TYR A CA 1
ATOM 897 C C . TYR A 1 115 ? -27.003 56.034 9.989 1 96.13 115 TYR A C 1
ATOM 899 O O . TYR A 1 115 ? -25.892 55.62 10.329 1 96.13 115 TYR A O 1
ATOM 907 N N . THR A 1 116 ? -28.14 55.508 10.374 1 97.11 116 THR A N 1
ATOM 908 C CA . THR A 1 116 ? -28.165 54.195 11.009 1 97.11 116 THR A CA 1
ATOM 909 C C . THR A 1 116 ? -28.878 53.179 10.121 1 97.11 116 THR A C 1
ATOM 911 O O . THR A 1 116 ? -30.023 53.395 9.718 1 97.11 116 THR A O 1
ATOM 914 N N . LEU A 1 117 ? -28.163 52.185 9.733 1 97.14 117 LEU A N 1
ATOM 915 C CA . LEU A 1 117 ? -28.73 51.059 9 1 97.14 117 LEU A CA 1
ATOM 916 C C . LEU A 1 117 ? -29.103 49.925 9.949 1 97.14 117 LEU A C 1
ATOM 918 O O . LEU A 1 117 ? -28.254 49.429 10.694 1 97.14 117 LEU A O 1
ATOM 922 N N . THR A 1 118 ? -30.35 49.509 10.013 1 97.33 118 THR A N 1
ATOM 923 C CA . THR A 1 118 ? -30.828 48.393 10.821 1 97.33 118 THR A CA 1
ATOM 924 C C . THR A 1 118 ? -31.18 47.198 9.939 1 97.33 118 THR A C 1
ATOM 926 O O . THR A 1 118 ? -31.978 47.321 9.008 1 97.33 118 THR A O 1
ATOM 929 N N . ILE A 1 119 ? -30.587 46.046 10.245 1 97.6 119 ILE A N 1
ATOM 930 C CA . ILE A 1 119 ? -30.857 44.835 9.478 1 97.6 119 ILE A CA 1
ATOM 931 C C . ILE A 1 119 ? -31.28 43.71 10.421 1 97.6 119 ILE A C 1
ATOM 933 O O . ILE A 1 119 ? -30.44 43.104 11.09 1 97.6 119 ILE A O 1
ATOM 937 N N . PRO A 1 120 ? -32.514 43.287 10.497 1 97.33 120 PRO A N 1
ATOM 938 C CA . PRO A 1 120 ? -32.923 42.058 11.181 1 97.33 120 PRO A CA 1
ATOM 939 C C . PRO A 1 120 ? -32.594 40.8 10.381 1 97.33 120 PRO A C 1
ATOM 941 O O . PRO A 1 120 ? -32.713 40.796 9.153 1 97.33 120 PRO A O 1
ATOM 944 N N . PHE A 1 121 ? -32.16 39.747 11.008 1 96.88 121 PHE A N 1
ATOM 945 C CA . PHE A 1 121 ? -31.794 38.497 10.351 1 96.88 121 PHE A CA 1
ATOM 946 C C . PHE A 1 121 ? -32.051 37.308 11.269 1 96.88 121 PHE A C 1
ATOM 948 O O . PHE A 1 121 ? -32.322 37.483 12.459 1 96.88 121 PHE A O 1
ATOM 955 N N . TYR A 1 122 ? -32.123 36.072 10.832 1 95.73 122 TYR A N 1
ATOM 956 C CA . TYR A 1 122 ? -32.381 34.847 11.58 1 95.73 122 TYR A CA 1
ATOM 957 C C . TYR A 1 122 ? -31.84 33.631 10.838 1 95.73 122 TYR A C 1
ATOM 959 O O . TYR A 1 122 ? -31.391 33.743 9.694 1 95.73 122 TYR A O 1
ATOM 967 N N . GLY A 1 123 ? -31.762 32.537 11.496 1 94.79 123 GLY A N 1
ATOM 968 C CA . GLY A 1 123 ? -31.271 31.313 10.883 1 94.79 123 GLY A CA 1
ATOM 969 C C . GLY A 1 123 ? -31.004 30.208 11.888 1 94.79 123 GLY A C 1
ATOM 970 O O . GLY A 1 123 ? -31.601 30.186 12.966 1 94.79 123 GLY A O 1
ATOM 971 N N . ASN A 1 124 ? -30.236 29.173 11.505 1 95.43 124 ASN A N 1
ATOM 972 C CA . ASN A 1 124 ? -29.782 28.072 12.348 1 95.43 124 ASN A CA 1
ATOM 973 C C . ASN A 1 124 ? -28.258 28.001 12.404 1 95.43 124 ASN A C 1
ATOM 975 O O . ASN A 1 124 ? -27.589 28.109 11.375 1 95.43 124 ASN A O 1
ATOM 979 N N . ILE A 1 125 ? -27.766 27.979 13.637 1 95.1 125 ILE A N 1
ATOM 980 C CA . ILE A 1 125 ? -26.327 27.786 13.779 1 95.1 125 ILE A CA 1
ATOM 981 C C . ILE A 1 125 ? -25.958 26.356 13.391 1 95.1 125 ILE A C 1
ATOM 983 O O . ILE A 1 125 ? -26.664 25.408 13.744 1 95.1 125 ILE A O 1
ATOM 987 N N . LYS A 1 126 ? -24.986 26.122 12.619 1 88.83 126 LYS A N 1
ATOM 988 C CA . LYS A 1 126 ? -24.584 24.82 12.092 1 88.83 126 LYS A CA 1
ATOM 989 C C . LYS A 1 126 ? -23.323 24.312 12.784 1 88.83 126 LYS A C 1
ATOM 991 O O . LYS A 1 126 ? -22.623 25.078 13.45 1 88.83 126 LYS A O 1
ATOM 996 N N . HIS A 1 127 ? -23.147 23.012 12.662 1 85.97 127 HIS A N 1
ATOM 997 C CA . HIS A 1 127 ? -21.859 22.453 13.059 1 85.97 127 HIS A CA 1
ATOM 998 C C . HIS A 1 127 ? -20.765 22.83 12.066 1 85.97 127 HIS A C 1
ATOM 1000 O O . HIS A 1 127 ? -20.988 22.81 10.854 1 85.97 127 HIS A O 1
ATOM 1006 N N . GLY A 1 128 ? -19.705 23.402 12.57 1 80.42 128 GLY A N 1
ATOM 1007 C CA . GLY A 1 128 ? -18.61 23.829 11.713 1 80.42 128 GLY A CA 1
ATOM 1008 C C . GLY A 1 128 ? -17.403 24.32 12.489 1 80.42 128 GLY A C 1
ATOM 1009 O O . GLY A 1 128 ? -17.214 23.955 13.651 1 80.42 128 GLY A O 1
ATOM 1010 N N . LEU A 1 129 ? -16.513 25.061 11.769 1 85.74 129 LEU A N 1
ATOM 1011 C CA . LEU A 1 129 ? -15.336 25.614 12.431 1 85.74 129 LEU A CA 1
ATOM 1012 C C . LEU A 1 129 ? -15.085 27.05 11.984 1 85.74 129 LEU A C 1
ATOM 1014 O O . LEU A 1 129 ? -13.971 27.561 12.122 1 85.74 129 LEU A O 1
ATOM 1018 N N . ASP A 1 130 ? -16.218 27.662 11.383 1 90.38 130 ASP A N 1
ATOM 1019 C CA . ASP A 1 130 ? -16.094 29.053 10.959 1 90.38 130 ASP A CA 1
ATOM 1020 C C . ASP A 1 130 ? -17.397 29.816 11.188 1 90.38 130 ASP A C 1
ATOM 1022 O O . ASP A 1 130 ? -18.462 29.21 11.319 1 90.38 130 ASP A O 1
ATOM 1026 N N . GLY A 1 131 ? -17.254 31.144 11.255 1 93.87 131 GLY A N 1
ATOM 1027 C CA . GLY A 1 131 ? -18.422 31.913 11.654 1 93.87 131 GLY A CA 1
ATOM 1028 C C . GLY A 1 131 ? -18.848 31.652 13.087 1 93.87 131 GLY A C 1
ATOM 1029 O O . GLY A 1 131 ? -18.005 31.457 13.964 1 93.87 131 GLY A O 1
ATOM 1030 N N . ALA A 1 132 ? -20.051 31.808 13.349 1 95.93 132 ALA A N 1
ATOM 1031 C CA . ALA A 1 132 ? -20.649 31.297 14.579 1 95.93 132 ALA A CA 1
ATOM 1032 C C . ALA A 1 132 ? -21.124 29.858 14.401 1 95.93 132 ALA A C 1
ATOM 1034 O O . ALA A 1 132 ? -21.879 29.557 13.474 1 95.93 132 ALA A O 1
ATOM 1035 N N . TYR A 1 133 ? -20.639 28.985 15.228 1 94.48 133 TYR A N 1
ATOM 1036 C CA . TYR A 1 133 ? -20.941 27.58 14.975 1 94.48 133 TYR A CA 1
ATOM 1037 C C . TYR A 1 133 ? -21.147 26.823 16.281 1 94.48 133 TYR A C 1
ATOM 1039 O O . TYR A 1 133 ? -20.86 27.346 17.361 1 94.48 133 TYR A O 1
ATOM 1047 N N . ILE A 1 134 ? -21.654 25.593 16.139 1 95.42 134 ILE A N 1
ATOM 1048 C CA . ILE A 1 134 ? -21.907 24.715 17.276 1 95.42 134 ILE A CA 1
ATOM 1049 C C . ILE A 1 134 ? -20.694 23.82 17.517 1 95.42 134 ILE A C 1
ATOM 1051 O O . ILE A 1 134 ? -20.182 23.194 16.586 1 95.42 134 ILE A O 1
ATOM 1055 N N . SER A 1 135 ? -20.167 23.863 18.657 1 93.94 135 SER A N 1
ATOM 1056 C CA . SER A 1 135 ? -19.214 22.879 19.161 1 93.94 135 SER A CA 1
ATOM 1057 C C . SER A 1 135 ? -19.857 21.971 20.203 1 93.94 135 SER A C 1
ATOM 1059 O O . SER A 1 135 ? -20.885 22.318 20.788 1 93.94 135 SER A O 1
ATOM 1061 N N . THR A 1 136 ? -19.326 20.773 20.346 1 92.81 136 THR A N 1
ATOM 1062 C CA . THR A 1 136 ? -19.916 19.805 21.265 1 92.81 136 THR A CA 1
ATOM 1063 C C . THR A 1 136 ? -18.839 19.153 22.127 1 92.81 136 THR A C 1
ATOM 1065 O O . THR A 1 136 ? -17.661 19.154 21.765 1 92.81 136 THR A O 1
ATOM 1068 N N . TYR A 1 137 ? -19.192 18.744 23.27 1 91.13 137 TYR A N 1
ATOM 1069 C CA . TYR A 1 137 ? -18.338 17.932 24.13 1 91.13 137 TYR A CA 1
ATOM 1070 C C . TYR A 1 137 ? -19.172 17.026 25.028 1 91.13 137 TYR A C 1
ATOM 1072 O O . TYR A 1 137 ? -20.378 17.233 25.181 1 91.13 137 TYR A O 1
ATOM 1080 N N . VAL A 1 138 ? -18.62 15.992 25.513 1 89.37 138 VAL A N 1
ATOM 1081 C CA . VAL A 1 138 ? -19.28 15.118 26.478 1 89.37 138 VAL A CA 1
ATOM 1082 C C . VAL A 1 138 ? -18.797 15.448 27.889 1 89.37 138 VAL A C 1
ATOM 1084 O O . VAL A 1 138 ? -17.598 15.384 28.172 1 89.37 138 VAL A O 1
ATOM 1087 N N . ASP A 1 139 ? -19.712 15.854 28.654 1 87.96 139 ASP A N 1
ATOM 1088 C CA . ASP A 1 139 ? -19.388 16.089 30.058 1 87.96 139 ASP A CA 1
ATOM 1089 C C . ASP A 1 139 ? -19.027 14.784 30.764 1 87.96 139 ASP A C 1
ATOM 1091 O O . ASP A 1 139 ? -19.819 13.84 30.776 1 87.96 139 ASP A O 1
ATOM 1095 N N . GLN A 1 140 ? -17.909 14.75 31.327 1 82.86 140 GLN A N 1
ATOM 1096 C CA . GLN A 1 140 ? -17.414 13.493 31.877 1 82.86 140 GLN A CA 1
ATOM 1097 C C . GLN A 1 140 ? -18.152 13.125 33.161 1 82.86 140 GLN A C 1
ATOM 1099 O O . GLN A 1 140 ? -18.225 11.95 33.527 1 82.86 140 GLN A O 1
ATOM 1104 N N . MET A 1 141 ? -18.658 14.069 33.828 1 81.38 141 MET A N 1
ATOM 1105 C CA . MET A 1 141 ? -19.373 13.825 35.078 1 81.38 141 MET A CA 1
ATOM 1106 C C . MET A 1 141 ? -20.788 13.325 34.806 1 81.38 141 MET A C 1
ATOM 1108 O O . MET A 1 141 ? -21.223 12.332 35.391 1 81.38 141 MET A O 1
ATOM 1112 N N . THR A 1 142 ? -21.475 13.915 33.838 1 84.49 142 THR A N 1
ATOM 1113 C CA . THR A 1 142 ? -22.868 13.578 33.569 1 84.49 142 THR A CA 1
ATOM 1114 C C . THR A 1 142 ? -22.974 12.614 32.391 1 84.49 142 THR A C 1
ATOM 1116 O O . THR A 1 142 ? -24.019 11.996 32.18 1 84.49 142 THR A O 1
ATOM 1119 N N . LYS A 1 143 ? -21.933 12.46 31.611 1 84.45 143 LYS A N 1
ATOM 1120 C CA . LYS A 1 143 ? -21.861 11.611 30.425 1 84.45 143 LYS A CA 1
ATOM 1121 C C . LYS A 1 143 ? -22.83 12.089 29.348 1 84.45 143 LYS A C 1
ATOM 1123 O O . LYS A 1 143 ? -23.15 11.344 28.419 1 84.45 143 LYS A O 1
ATOM 1128 N N . LYS A 1 144 ? -23.343 13.257 29.532 1 90.67 144 LYS A N 1
ATOM 1129 C CA . LYS A 1 144 ? -24.262 13.83 28.553 1 90.67 144 LYS A CA 1
ATOM 1130 C C . LYS A 1 144 ? -23.512 14.669 27.521 1 90.67 144 LYS A C 1
ATOM 1132 O O . LYS A 1 144 ? -22.527 15.333 27.851 1 90.67 144 LYS A O 1
ATOM 1137 N N . LYS A 1 145 ? -24.08 14.653 26.369 1 90.31 145 LYS A N 1
ATOM 1138 C CA . LYS A 1 145 ? -23.587 15.518 25.301 1 90.31 145 LYS A CA 1
ATOM 1139 C C . LYS A 1 145 ? -24.053 16.957 25.501 1 90.31 145 LYS A C 1
ATOM 1141 O O . LYS A 1 145 ? -25.253 17.216 25.617 1 90.31 145 LYS A O 1
ATOM 1146 N N . GLU A 1 146 ? -23.038 17.855 25.529 1 94.46 146 GLU A N 1
ATOM 1147 C CA . GLU A 1 146 ? -23.314 19.279 25.692 1 94.46 146 GLU A CA 1
ATOM 1148 C C . GLU A 1 146 ? -22.906 20.065 24.449 1 94.46 146 GLU A C 1
ATOM 1150 O O . GLU A 1 146 ? -22.083 19.602 23.657 1 94.46 146 GLU A O 1
ATOM 1155 N N . TYR A 1 147 ? -23.547 21.242 24.324 1 95.72 147 TYR A N 1
ATOM 1156 C CA . TYR A 1 147 ? -23.326 22.083 23.154 1 95.72 147 TYR A CA 1
ATOM 1157 C C . TYR A 1 147 ? -22.904 23.489 23.564 1 95.72 147 TYR A C 1
ATOM 1159 O O . TYR A 1 147 ? -23.169 23.92 24.689 1 95.72 147 TYR A O 1
ATOM 1167 N N . LEU A 1 148 ? -22.186 24.119 22.732 1 97.14 148 LEU A N 1
ATOM 1168 C CA . LEU A 1 148 ? -21.841 25.525 22.911 1 97.14 148 LEU A CA 1
ATOM 1169 C C . LEU A 1 148 ? -21.807 26.251 21.57 1 97.14 148 LEU A C 1
ATOM 1171 O O . LEU A 1 148 ? -21.696 25.617 20.519 1 97.14 148 LEU A O 1
ATOM 1175 N N . ILE A 1 149 ? -21.949 27.508 21.635 1 97.75 149 ILE A N 1
ATOM 1176 C CA . ILE A 1 149 ? -21.754 28.375 20.478 1 97.75 149 ILE A CA 1
ATOM 1177 C C . ILE A 1 149 ? -20.431 29.125 20.613 1 97.75 149 ILE A C 1
ATOM 1179 O O . ILE A 1 149 ? -20.108 29.639 21.686 1 97.75 149 ILE A O 1
ATOM 1183 N N . THR A 1 150 ? -19.648 29.13 19.623 1 97.14 150 THR A N 1
ATOM 1184 C CA . THR A 1 150 ? -18.399 29.883 19.582 1 97.14 150 THR A CA 1
ATOM 1185 C C . THR A 1 150 ? -18.181 30.493 18.2 1 97.14 150 THR A C 1
ATOM 1187 O O . THR A 1 150 ? -18.94 30.218 17.268 1 97.14 150 THR A O 1
ATOM 1190 N N . THR A 1 151 ? -17.202 31.36 18.113 1 96.52 151 THR A N 1
ATOM 1191 C CA . THR A 1 151 ? -16.984 32.065 16.854 1 96.52 151 THR A CA 1
ATOM 1192 C C . THR A 1 151 ? -15.561 31.844 16.35 1 96.52 151 THR A C 1
ATOM 1194 O O . THR A 1 151 ? -14.645 31.613 17.142 1 96.52 151 THR A O 1
ATOM 1197 N N . GLN A 1 152 ? -15.364 31.796 15.134 1 95.17 152 GLN A N 1
ATOM 1198 C CA . GLN A 1 152 ? -14.122 31.906 14.376 1 95.17 152 GLN A CA 1
ATOM 1199 C C . GLN A 1 152 ? -14.328 32.715 13.098 1 95.17 152 GLN A C 1
ATOM 1201 O O . GLN A 1 152 ? -14.773 32.178 12.082 1 95.17 152 GLN A O 1
ATOM 1206 N N . PHE A 1 153 ? -13.851 34.005 13.126 1 95.49 153 PHE A N 1
ATOM 1207 C CA . PHE A 1 153 ? -14.263 34.923 12.07 1 95.49 153 PHE A CA 1
ATOM 1208 C C . PHE A 1 153 ? -13.119 35.172 11.094 1 95.49 153 PHE A C 1
ATOM 1210 O O . PHE A 1 153 ? -13.341 35.641 9.975 1 95.49 153 PHE A O 1
ATOM 1217 N N . GLU A 1 154 ? -11.885 35.013 11.524 1 93.21 154 GLU A N 1
ATOM 1218 C CA . GLU A 1 154 ? -10.75 35.244 10.636 1 93.21 154 GLU A CA 1
ATOM 1219 C C . GLU A 1 154 ? -10.682 34.185 9.539 1 93.21 154 GLU A C 1
ATOM 1221 O O . GLU A 1 154 ? -10.772 32.988 9.818 1 93.21 154 GLU A O 1
ATOM 1226 N N . ALA A 1 155 ? -10.619 34.589 8.379 1 90.49 155 ALA A N 1
ATOM 1227 C CA . ALA A 1 155 ? -10.28 35.925 7.897 1 90.49 155 ALA A CA 1
ATOM 1228 C C . ALA A 1 155 ? -11.53 36.684 7.46 1 90.49 155 ALA A C 1
ATOM 1230 O O . ALA A 1 155 ? -11.578 37.914 7.544 1 90.49 155 ALA A O 1
ATOM 1231 N N . ILE A 1 156 ? -12.506 35.927 6.926 1 92.59 156 ILE A N 1
ATOM 1232 C CA . ILE A 1 156 ? -13.663 36.599 6.346 1 92.59 156 ILE A CA 1
ATOM 1233 C C . ILE A 1 156 ? -14.935 35.825 6.687 1 92.59 156 ILE A C 1
ATOM 1235 O O . ILE A 1 156 ? -15.771 35.578 5.815 1 92.59 156 ILE A O 1
ATOM 1239 N N . SER A 1 157 ? -15.02 35.439 7.937 1 93.76 157 SER A N 1
ATOM 1240 C CA . SER A 1 157 ? -16.166 34.599 8.27 1 93.76 157 SER A CA 1
ATOM 1241 C C . SER A 1 157 ? -17.13 35.323 9.203 1 93.76 157 SER A C 1
ATOM 1243 O O . SER A 1 157 ? -18.128 34.747 9.643 1 93.76 157 SER A O 1
ATOM 1245 N N . ALA A 1 158 ? -16.833 36.557 9.504 1 96.8 158 ALA A N 1
ATOM 1246 C CA . ALA A 1 158 ? -17.809 37.332 10.267 1 96.8 158 ALA A CA 1
ATOM 1247 C C . ALA A 1 158 ? -19.12 37.472 9.498 1 96.8 158 ALA A C 1
ATOM 1249 O O . ALA A 1 158 ? -20.198 37.498 10.095 1 96.8 158 ALA A O 1
ATOM 1250 N N . ARG A 1 159 ? -19.026 37.506 8.18 1 96.2 159 ARG A N 1
ATOM 1251 C CA . ARG A 1 159 ? -20.158 37.645 7.269 1 96.2 159 ARG A CA 1
ATOM 1252 C C . ARG A 1 159 ? -21.129 36.479 7.419 1 96.2 159 ARG A C 1
ATOM 1254 O O . ARG A 1 159 ? -22.274 36.556 6.969 1 96.2 159 ARG A O 1
ATOM 1261 N N . LYS A 1 160 ? -20.696 35.396 8.071 1 94.62 160 LYS A N 1
ATOM 1262 C CA . LYS A 1 160 ? -21.553 34.237 8.303 1 94.62 160 LYS A CA 1
ATOM 1263 C C . LYS A 1 160 ? -22.328 34.378 9.609 1 94.62 160 LYS A C 1
ATOM 1265 O O . LYS A 1 160 ? -23.246 33.601 9.88 1 94.62 160 LYS A O 1
ATOM 1270 N N . ALA A 1 161 ? -21.996 35.372 10.387 1 96.56 161 ALA A N 1
ATOM 1271 C CA . ALA A 1 161 ? -22.649 35.557 11.68 1 96.56 161 ALA A CA 1
ATOM 1272 C C . ALA A 1 161 ? -23.614 36.739 11.643 1 96.56 161 ALA A C 1
ATOM 1274 O O . ALA A 1 161 ? -24.612 36.756 12.368 1 96.56 161 ALA A O 1
ATOM 1275 N N . PHE A 1 162 ? -23.318 37.806 10.862 1 97.09 162 PHE A N 1
ATOM 1276 C CA . PHE A 1 162 ? -24.159 38.983 10.678 1 97.09 162 PHE A CA 1
ATOM 1277 C C . PHE A 1 162 ? -23.694 39.798 9.477 1 97.09 162 PHE A C 1
ATOM 1279 O O . PHE A 1 162 ? -22.529 39.722 9.082 1 97.09 162 PHE A O 1
ATOM 1286 N N . PRO A 1 163 ? -24.651 40.587 8.823 1 97.15 163 PRO A N 1
ATOM 1287 C CA . PRO A 1 163 ? -24.203 41.484 7.754 1 97.15 163 PRO A CA 1
ATOM 1288 C C . PRO A 1 163 ? -23.244 42.562 8.252 1 97.15 163 PRO A C 1
ATOM 1290 O O . PRO A 1 163 ? -23.529 43.236 9.246 1 97.15 163 PRO A O 1
ATOM 1293 N N . CYS A 1 164 ? -22.138 42.714 7.609 1 97.84 164 CYS A N 1
ATOM 1294 C CA . CYS A 1 164 ? -21.142 43.628 8.157 1 97.84 164 CYS A CA 1
ATOM 1295 C C . CYS A 1 164 ? -20.095 43.986 7.109 1 97.84 164 CYS A C 1
ATOM 1297 O O . CYS A 1 164 ? -20.119 43.458 5.996 1 97.84 164 CYS A O 1
ATOM 1299 N N . PHE A 1 165 ? -19.223 44.939 7.475 1 97.73 165 PHE A N 1
ATOM 1300 C CA . PHE A 1 165 ? -18.044 45.298 6.696 1 97.73 165 PHE A CA 1
ATOM 1301 C C . PHE A 1 165 ? -16.871 44.388 7.037 1 97.73 165 PHE A C 1
ATOM 1303 O O . PHE A 1 165 ? -16.011 44.751 7.843 1 97.73 165 PHE A O 1
ATOM 1310 N N . ASP A 1 166 ? -16.823 43.243 6.442 1 96.72 166 ASP A N 1
ATOM 1311 C CA . ASP A 1 166 ? -15.904 42.168 6.803 1 96.72 166 ASP A CA 1
ATOM 1312 C C . ASP A 1 166 ? -14.562 42.331 6.094 1 96.72 166 ASP A C 1
ATOM 1314 O O . ASP A 1 166 ? -14.112 41.424 5.389 1 96.72 166 ASP A O 1
ATOM 1318 N N . GLU A 1 167 ? -13.93 43.455 6.274 1 96.2 167 GLU A N 1
ATOM 1319 C CA . GLU A 1 167 ? -12.598 43.811 5.795 1 96.2 167 GLU A CA 1
ATOM 1320 C C . GLU A 1 167 ? -11.759 44.433 6.907 1 96.2 167 GLU A C 1
ATOM 1322 O O . GLU A 1 167 ? -12.277 45.178 7.741 1 96.2 167 GLU A O 1
ATOM 1327 N N . PRO A 1 168 ? -10.481 44.168 6.985 1 95.77 168 PRO A N 1
ATOM 1328 C CA . PRO A 1 168 ? -9.669 44.626 8.115 1 95.77 168 PRO A CA 1
ATOM 1329 C C . PRO A 1 168 ? -9.567 46.148 8.19 1 95.77 168 PRO A C 1
ATOM 1331 O O . PRO A 1 168 ? -9.377 46.705 9.274 1 95.77 168 PRO A O 1
ATOM 1334 N N . MET A 1 169 ? -9.709 46.843 7.144 1 95.14 169 MET A N 1
ATOM 1335 C CA . MET A 1 169 ? -9.491 48.286 7.106 1 95.14 169 MET A CA 1
ATOM 1336 C C . MET A 1 169 ? -10.62 49.026 7.816 1 95.14 169 MET A C 1
ATOM 1338 O O . MET A 1 169 ? -10.456 50.179 8.218 1 95.14 169 MET A O 1
ATOM 1342 N N . TYR A 1 170 ? -11.766 48.395 7.941 1 96.77 170 TYR A N 1
ATOM 1343 C CA . TYR A 1 170 ? -12.912 49.052 8.561 1 96.77 170 TYR A CA 1
ATOM 1344 C C . TYR A 1 170 ? -12.979 48.742 10.051 1 96.77 170 TYR A C 1
ATOM 1346 O O . TYR A 1 170 ? -13.529 47.714 10.454 1 96.77 170 TYR A O 1
ATOM 1354 N N . LYS A 1 171 ? -12.448 49.605 10.807 1 97 171 LYS A N 1
ATOM 1355 C CA . LYS A 1 171 ? -12.523 49.474 12.259 1 97 171 LYS A CA 1
ATOM 1356 C C . LYS A 1 171 ? -13.723 50.234 12.818 1 97 171 LYS A C 1
ATOM 1358 O O . LYS A 1 171 ? -14.069 51.309 12.323 1 97 171 LYS A O 1
ATOM 1363 N N . ALA A 1 172 ? -14.379 49.63 13.783 1 97.89 172 ALA A N 1
ATOM 1364 C CA . ALA A 1 172 ? -15.531 50.223 14.458 1 97.89 172 ALA A CA 1
ATOM 1365 C C . ALA A 1 172 ? -15.604 49.774 15.914 1 97.89 172 ALA A C 1
ATOM 1367 O O . ALA A 1 172 ? -14.869 48.875 16.331 1 97.89 172 ALA A O 1
ATOM 1368 N N . THR A 1 173 ? -16.4 50.462 16.625 1 98.12 173 THR A N 1
ATOM 1369 C CA . THR A 1 173 ? -16.7 50.004 17.977 1 98.12 173 THR A CA 1
ATOM 1370 C C . THR A 1 173 ? -17.913 49.079 17.977 1 98.12 173 THR A C 1
ATOM 1372 O O . THR A 1 173 ? -18.695 49.071 17.024 1 98.12 173 THR A O 1
ATOM 1375 N N . TYR A 1 174 ? -18.022 48.311 18.98 1 98.2 174 TYR A N 1
ATOM 1376 C CA . TYR A 1 174 ? -19.09 47.32 19.043 1 98.2 174 TYR A CA 1
ATOM 1377 C C . TYR A 1 174 ? -19.763 47.33 20.41 1 98.2 174 TYR A C 1
ATOM 1379 O O . TYR A 1 174 ? -19.092 47.436 21.439 1 98.2 174 TYR A O 1
ATOM 1387 N N . SER A 1 175 ? -21.021 47.301 20.424 1 97.88 175 SER A N 1
ATOM 1388 C CA . SER A 1 175 ? -21.845 46.91 21.563 1 97.88 175 SER A CA 1
ATOM 1389 C C . SER A 1 175 ? -22.656 45.656 21.254 1 97.88 175 SER A C 1
ATOM 1391 O O . SER A 1 175 ? -23.302 45.57 20.208 1 97.88 175 SER A O 1
ATOM 1393 N N . ILE A 1 176 ? -22.594 44.746 22.174 1 97.97 176 ILE A N 1
ATOM 1394 C CA . ILE A 1 176 ? -23.216 43.459 21.883 1 97.97 176 ILE A CA 1
ATOM 1395 C C . ILE A 1 176 ? -24.171 43.079 23.012 1 97.97 176 ILE A C 1
ATOM 1397 O O . ILE A 1 176 ? -23.87 43.298 24.188 1 97.97 176 ILE A O 1
ATOM 1401 N N . VAL A 1 177 ? -25.347 42.562 22.665 1 98.4 177 VAL A N 1
ATOM 1402 C CA . VAL A 1 177 ? -26.317 41.975 23.583 1 98.4 177 VAL A CA 1
ATOM 1403 C C . VAL A 1 177 ? -26.608 40.533 23.175 1 98.4 177 VAL A C 1
ATOM 1405 O O . VAL A 1 177 ? -26.959 40.266 22.023 1 98.4 177 VAL A O 1
ATOM 1408 N N . ILE A 1 178 ? -26.488 39.611 24.108 1 98.62 178 ILE A N 1
ATOM 1409 C CA . ILE A 1 178 ? -26.671 38.201 23.781 1 98.62 178 ILE A CA 1
ATOM 1410 C C . ILE A 1 178 ? -27.76 37.602 24.669 1 98.62 178 ILE A C 1
ATOM 1412 O O . ILE A 1 178 ? -27.618 37.56 25.893 1 98.62 178 ILE A O 1
ATOM 1416 N N . GLY A 1 179 ? -28.854 37.201 24.034 1 98.42 179 GLY A N 1
ATOM 1417 C CA . GLY A 1 179 ? -29.876 36.425 24.719 1 98.42 179 GLY A CA 1
ATOM 1418 C C . GLY A 1 179 ? -29.606 34.932 24.696 1 98.42 179 GLY A C 1
ATOM 1419 O O . GLY A 1 179 ? -29.324 34.364 23.639 1 98.42 179 GLY A O 1
ATOM 1420 N N . HIS A 1 180 ? -29.644 34.31 25.842 1 98.11 180 HIS A N 1
ATOM 1421 C CA . HIS A 1 180 ? -29.385 32.881 25.976 1 98.11 180 HIS A CA 1
ATOM 1422 C C . HIS A 1 180 ? -30.168 32.286 27.142 1 98.11 180 HIS A C 1
ATOM 1424 O O . HIS A 1 180 ? -30.602 33.012 28.039 1 98.11 180 HIS A O 1
ATOM 1430 N N . HIS A 1 181 ? -30.369 30.991 27.112 1 97.3 181 HIS A N 1
ATOM 1431 C CA . HIS A 1 181 ? -31.008 30.31 28.232 1 97.3 181 HIS A CA 1
ATOM 1432 C C . HIS A 1 181 ? -30.229 30.526 29.525 1 97.3 181 HIS A C 1
ATOM 1434 O O . HIS A 1 181 ? -28.995 30.52 29.52 1 97.3 181 HIS A O 1
ATOM 1440 N N . LYS A 1 182 ? -30.831 30.59 30.615 1 96.49 182 LYS A N 1
ATOM 1441 C CA . LYS A 1 182 ? -30.256 30.959 31.905 1 96.49 182 LYS A CA 1
ATOM 1442 C C . LYS A 1 182 ? -29.234 29.925 32.368 1 96.49 182 LYS A C 1
ATOM 1444 O O . LYS A 1 182 ? -28.36 30.229 33.182 1 96.49 182 LYS A O 1
ATOM 1449 N N . ASP A 1 183 ? -29.333 28.787 31.883 1 95.2 183 ASP A N 1
ATOM 1450 C CA . ASP A 1 183 ? -28.406 27.726 32.264 1 95.2 183 ASP A CA 1
ATOM 1451 C C . ASP A 1 183 ? -27.036 27.938 31.623 1 95.2 183 ASP A C 1
ATOM 1453 O O . ASP A 1 183 ? -26.066 27.268 31.984 1 95.2 183 ASP A O 1
ATOM 1457 N N . TYR A 1 184 ? -26.953 28.851 30.638 1 97.4 184 TYR A N 1
ATOM 1458 C CA . TYR A 1 184 ? -25.709 29.136 29.931 1 97.4 184 TYR A CA 1
ATOM 1459 C C . TYR A 1 184 ? -25.123 30.471 30.376 1 97.4 184 TYR A C 1
ATOM 1461 O O . TYR A 1 184 ? -25.826 31.302 30.957 1 97.4 184 TYR A O 1
ATOM 1469 N N . THR A 1 185 ? -23.865 30.588 30.112 1 96.77 185 THR A N 1
ATOM 1470 C CA . THR A 1 185 ? -23.16 31.856 30.267 1 96.77 185 THR A CA 1
ATOM 1471 C C . THR A 1 185 ? -22.621 32.343 28.925 1 96.77 185 THR A C 1
ATOM 1473 O O . THR A 1 185 ? -22.129 31.548 28.122 1 96.77 185 THR A O 1
ATOM 1476 N N . ALA A 1 186 ? -22.778 33.661 28.743 1 98.04 186 ALA A N 1
ATOM 1477 C CA . ALA A 1 186 ? -22.207 34.265 27.541 1 98.04 186 ALA A CA 1
ATOM 1478 C C . ALA A 1 186 ? -21.034 35.177 27.89 1 98.04 186 ALA A C 1
ATOM 1480 O O . ALA A 1 186 ? -21.072 35.891 28.894 1 98.04 186 ALA A O 1
ATOM 1481 N N . ILE A 1 187 ? -20.004 35.086 27.141 1 98.16 187 ILE A N 1
ATOM 1482 C CA . ILE A 1 187 ? -18.874 35.999 27.276 1 98.16 187 ILE A CA 1
ATOM 1483 C C . ILE A 1 187 ? -18.53 36.6 25.915 1 98.16 187 ILE A C 1
ATOM 1485 O O . ILE A 1 187 ? -18.811 35.999 24.875 1 98.16 187 ILE A O 1
ATOM 1489 N N . SER A 1 188 ? -17.949 37.785 25.915 1 98.11 188 SER A N 1
ATOM 1490 C CA . SER A 1 188 ? -17.582 38.498 24.696 1 98.11 188 SER A CA 1
ATOM 1491 C C . SER A 1 188 ? -16.325 39.336 24.903 1 98.11 188 SER A C 1
ATOM 1493 O O . SER A 1 188 ? -15.588 39.13 25.869 1 98.11 188 SER A O 1
ATOM 1495 N N . ASN A 1 189 ? -16.076 40.284 24.003 1 98.19 189 ASN A N 1
ATOM 1496 C CA . ASN A 1 189 ? -14.851 41.077 23.977 1 98.19 189 ASN A CA 1
ATOM 1497 C C . ASN A 1 189 ? -14.716 41.941 25.228 1 98.19 189 ASN A C 1
ATOM 1499 O O . ASN A 1 189 ? -13.613 42.118 25.748 1 98.19 189 ASN A O 1
ATOM 1503 N N . MET A 1 190 ? -15.809 42.406 25.733 1 98.45 190 MET A N 1
ATOM 1504 C CA . MET A 1 190 ? -15.778 43.397 26.805 1 98.45 190 MET A CA 1
ATOM 1505 C C . MET A 1 190 ? -16.484 42.874 28.051 1 98.45 190 MET A C 1
ATOM 1507 O O . MET A 1 190 ? -17.21 41.88 27.987 1 98.45 190 MET A O 1
ATOM 1511 N N . PRO A 1 191 ? -16.252 43.506 29.201 1 97.64 191 PRO A N 1
ATOM 1512 C CA . PRO A 1 191 ? -16.917 43.063 30.429 1 97.64 191 PRO A CA 1
ATOM 1513 C C . PRO A 1 191 ? -18.438 43.164 30.346 1 97.64 191 PRO A C 1
ATOM 1515 O O . PRO A 1 191 ? -18.965 44.041 29.656 1 97.64 191 PRO A O 1
ATOM 1518 N N . LEU A 1 192 ? -19.041 42.297 31.03 1 97.65 192 LEU A N 1
ATOM 1519 C CA . LEU A 1 192 ? -20.492 42.332 31.172 1 97.65 192 LEU A CA 1
ATOM 1520 C C . LEU A 1 192 ? -20.94 43.617 31.861 1 97.65 192 LEU A C 1
ATOM 1522 O O . LEU A 1 192 ? -20.446 43.952 32.94 1 97.65 192 LEU A O 1
ATOM 1526 N N . GLU A 1 193 ? -21.795 44.355 31.239 1 97.51 193 GLU A N 1
ATOM 1527 C CA . GLU A 1 193 ? -22.324 45.6 31.787 1 97.51 193 GLU A CA 1
ATOM 1528 C C . GLU A 1 193 ? -23.59 45.35 32.602 1 97.51 193 GLU A C 1
ATOM 1530 O O . GLU A 1 193 ? -23.748 45.896 33.696 1 97.51 193 GLU A O 1
ATOM 1535 N N . ASN A 1 194 ? -24.489 44.625 31.952 1 96.16 194 ASN A N 1
ATOM 1536 C CA . ASN A 1 194 ? -25.751 44.328 32.622 1 96.16 194 ASN A CA 1
ATOM 1537 C C . ASN A 1 194 ? -26.411 43.079 32.046 1 96.16 194 ASN A C 1
ATOM 1539 O O . ASN A 1 194 ? -26.08 42.652 30.938 1 96.16 194 ASN A O 1
ATOM 1543 N N . SER A 1 195 ? -27.254 42.506 32.86 1 96.98 195 SER A N 1
ATOM 1544 C CA . SER A 1 195 ? -28.081 41.368 32.474 1 96.98 195 SER A CA 1
ATOM 1545 C C . SER A 1 195 ? -29.551 41.619 32.793 1 96.98 195 SER A C 1
ATOM 1547 O O . SER A 1 195 ? -29.897 41.953 33.928 1 96.98 195 SER A O 1
ATOM 1549 N N . VAL A 1 196 ? -30.409 41.458 31.748 1 96.61 196 VAL A N 1
ATOM 1550 C CA . VAL A 1 196 ? -31.821 41.744 31.973 1 96.61 196 VAL A CA 1
ATOM 1551 C C . VAL A 1 196 ? -32.674 40.594 31.441 1 96.61 196 VAL A C 1
ATOM 1553 O O . VAL A 1 196 ? -32.187 39.753 30.682 1 96.61 196 VAL A O 1
ATOM 1556 N N . SER A 1 197 ? -33.928 40.634 31.828 1 94.71 197 SER A N 1
ATOM 1557 C CA . SER A 1 197 ? -34.837 39.579 31.392 1 94.71 197 SER A CA 1
ATOM 1558 C C . SER A 1 197 ? -35.683 40.031 30.206 1 94.71 197 SER A C 1
ATOM 1560 O O . SER A 1 197 ? -36.343 39.215 29.561 1 94.71 197 SER A O 1
ATOM 1562 N N . GLU A 1 198 ? -35.565 41.28 29.885 1 94.25 198 GLU A N 1
ATOM 1563 C CA . GLU A 1 198 ? -36.38 41.828 28.805 1 94.25 198 GLU A CA 1
ATOM 1564 C C . GLU A 1 198 ? -35.773 41.513 27.441 1 94.25 198 GLU A C 1
ATOM 1566 O O . GLU A 1 198 ? -34.555 41.591 27.265 1 94.25 198 GLU A O 1
ATOM 1571 N N . ASN A 1 199 ? -36.698 41.205 26.506 1 96.73 199 ASN A N 1
ATOM 1572 C CA . ASN A 1 199 ? -36.292 40.9 25.139 1 96.73 199 ASN A CA 1
ATOM 1573 C C . ASN A 1 199 ? -35.716 42.128 24.438 1 96.73 199 ASN A C 1
ATOM 1575 O O . ASN A 1 199 ? -36.456 43.042 24.071 1 96.73 199 ASN A O 1
ATOM 1579 N N . ALA A 1 200 ? -34.426 41.993 24.192 1 96.5 200 ALA A N 1
ATOM 1580 C CA . ALA A 1 200 ? -33.741 43.129 23.58 1 96.5 200 ALA A CA 1
ATOM 1581 C C . ALA A 1 200 ? -34.09 43.249 22.1 1 96.5 200 ALA A C 1
ATOM 1583 O O . ALA A 1 200 ? -33.83 44.28 21.475 1 96.5 200 ALA A O 1
ATOM 1584 N N . LEU A 1 201 ? -34.757 42.275 21.537 1 97.31 201 LEU A N 1
ATOM 1585 C CA . LEU A 1 201 ? -35.084 42.259 20.115 1 97.31 201 LEU A CA 1
ATOM 1586 C C . LEU A 1 201 ? -36.557 42.584 19.893 1 97.31 201 LEU A C 1
ATOM 1588 O O . LEU A 1 201 ? -37.072 42.425 18.783 1 97.31 201 LEU A O 1
ATOM 1592 N N . GLU A 1 202 ? -37.269 43.087 20.776 1 95.81 202 GLU A N 1
ATOM 1593 C CA . GLU A 1 202 ? -38.726 43.168 20.778 1 95.81 202 GLU A CA 1
ATOM 1594 C C . GLU A 1 202 ? -39.235 43.991 19.598 1 95.81 202 GLU A C 1
ATOM 1596 O O . GLU A 1 202 ? -40.281 43.683 19.025 1 95.81 202 GLU A O 1
ATOM 1601 N N . ASP A 1 203 ? -38.555 44.968 19.245 1 93.62 203 ASP A N 1
ATOM 1602 C CA . ASP A 1 203 ? -38.995 45.886 18.199 1 93.62 203 ASP A CA 1
ATOM 1603 C C . ASP A 1 203 ? -39.005 45.2 16.835 1 93.62 203 ASP A C 1
ATOM 1605 O O . ASP A 1 203 ? -39.795 45.56 15.959 1 93.62 203 ASP A O 1
ATOM 1609 N N . HIS A 1 204 ? -38.168 44.206 16.713 1 95.45 204 HIS A N 1
ATOM 1610 C CA . HIS A 1 204 ? -38.036 43.556 15.415 1 95.45 204 HIS A CA 1
ATOM 1611 C C . HIS A 1 204 ? -38.471 42.096 15.483 1 95.45 204 HIS A C 1
ATOM 1613 O O . HIS A 1 204 ? -38.918 41.53 14.482 1 95.45 204 HIS A O 1
ATOM 1619 N N . TRP A 1 205 ? -38.208 41.547 16.612 1 97 205 TRP A N 1
ATOM 1620 C CA . TRP A 1 205 ? -38.572 40.154 16.848 1 97 205 TRP A CA 1
ATOM 1621 C C . TRP A 1 205 ? -39.312 40.001 18.173 1 97 205 TRP A C 1
ATOM 1623 O O . TRP A 1 205 ? -38.706 39.669 19.195 1 97 205 TRP A O 1
ATOM 1633 N N . PRO A 1 206 ? -40.604 40.216 18.084 1 96.59 206 PRO A N 1
ATOM 1634 C CA . PRO A 1 206 ? -41.355 40.001 19.323 1 96.59 206 PRO A CA 1
ATOM 1635 C C . PRO A 1 206 ? -41.224 38.574 19.852 1 96.59 206 PRO A C 1
ATOM 1637 O O . PRO A 1 206 ? -41.104 37.629 19.068 1 96.59 206 PRO A O 1
ATOM 1640 N N . TRP A 1 207 ? -41.308 38.43 21.079 1 96.2 207 TRP A N 1
ATOM 1641 C CA . TRP A 1 207 ? -41.099 37.108 21.661 1 96.2 207 TRP A CA 1
ATOM 1642 C C . TRP A 1 207 ? -42.11 36.106 21.112 1 96.2 207 TRP A C 1
ATOM 1644 O O . TRP A 1 207 ? -41.807 34.918 20.98 1 96.2 207 TRP A O 1
ATOM 1654 N N . SER A 1 208 ? -43.243 36.581 20.732 1 95.31 208 SER A N 1
ATOM 1655 C CA . SER A 1 208 ? -44.256 35.696 20.168 1 95.31 208 SER A CA 1
ATOM 1656 C C . SER A 1 208 ? -43.737 34.987 18.92 1 95.31 208 SER A C 1
ATOM 1658 O O . SER A 1 208 ? -44.103 33.84 18.654 1 95.31 208 SER A O 1
ATOM 1660 N N . GLN A 1 209 ? -42.91 35.684 18.211 1 95.38 209 GLN A N 1
ATOM 1661 C CA . GLN A 1 209 ? -42.305 35.08 17.029 1 95.38 209 GLN A CA 1
ATOM 1662 C C . GLN A 1 209 ? -41.154 34.154 17.412 1 95.38 209 GLN A C 1
ATOM 1664 O O . GLN A 1 209 ? -41.025 33.056 16.865 1 95.38 209 GLN A O 1
ATOM 1669 N N . ILE A 1 210 ? -40.309 34.54 18.318 1 96.57 210 ILE A N 1
ATOM 1670 C CA . ILE A 1 210 ? -39.162 33.767 18.782 1 96.57 210 ILE A CA 1
ATOM 1671 C C . ILE A 1 210 ? -39.643 32.482 19.452 1 96.57 210 ILE A C 1
ATOM 1673 O O . ILE A 1 210 ? -39.066 31.412 19.244 1 96.57 210 ILE A O 1
ATOM 1677 N N . GLU A 1 211 ? -40.666 32.473 20.26 1 95.52 211 GLU A N 1
ATOM 1678 C CA . GLU A 1 211 ? -41.187 31.337 21.014 1 95.52 211 GLU A CA 1
ATOM 1679 C C . GLU A 1 211 ? -41.669 30.229 20.081 1 95.52 211 GLU A C 1
ATOM 1681 O O . GLU A 1 211 ? -41.574 29.046 20.413 1 95.52 211 GLU A O 1
ATOM 1686 N N . LYS A 1 212 ? -42.181 30.58 18.889 1 95.34 212 LYS A N 1
ATOM 1687 C CA . LYS A 1 212 ? -42.616 29.597 17.9 1 95.34 212 LYS A CA 1
ATOM 1688 C C . LYS A 1 212 ? -41.457 28.705 17.465 1 95.34 212 LYS A C 1
ATOM 1690 O O . LYS A 1 212 ? -41.653 27.525 17.168 1 95.34 212 LYS A O 1
ATOM 1695 N N . LYS A 1 213 ? -40.324 29.351 17.465 1 95.5 213 LYS A N 1
ATOM 1696 C CA . LYS A 1 213 ? -39.15 28.604 17.021 1 95.5 213 LYS A CA 1
ATOM 1697 C C . LYS A 1 213 ? -38.44 27.945 18.2 1 95.5 213 LYS A C 1
ATOM 1699 O O . LYS A 1 213 ? -38.042 26.782 18.12 1 95.5 213 LYS A O 1
ATOM 1704 N N . PHE A 1 214 ? -38.205 28.676 19.287 1 96.69 214 PHE A N 1
ATOM 1705 C CA . PHE A 1 214 ? -37.449 28.195 20.436 1 96.69 214 PHE A CA 1
ATOM 1706 C C . PHE A 1 214 ? -38.273 27.205 21.251 1 96.69 214 PHE A C 1
ATOM 1708 O O . PHE A 1 214 ? -37.718 26.366 21.963 1 96.69 214 PHE A O 1
ATOM 1715 N N . LYS A 1 215 ? -39.637 27.271 21.241 1 95.56 215 LYS A N 1
ATOM 1716 C CA . LYS A 1 215 ? -40.569 26.451 22.009 1 95.56 215 LYS A CA 1
ATOM 1717 C C . LYS A 1 215 ? -40.275 26.539 23.504 1 95.56 215 LYS A C 1
ATOM 1719 O O . LYS A 1 215 ? -40.303 25.527 24.208 1 95.56 215 LYS A O 1
ATOM 1724 N N . LYS A 1 216 ? -39.871 27.727 23.986 1 95.72 216 LYS A N 1
ATOM 1725 C CA . LYS A 1 216 ? -39.547 28.016 25.38 1 95.72 216 LYS A CA 1
ATOM 1726 C C . LYS A 1 216 ? -40.083 29.383 25.797 1 95.72 216 LYS A C 1
ATOM 1728 O O . LYS A 1 216 ? -40.098 30.32 24.997 1 95.72 216 LYS A O 1
ATOM 1733 N N . PRO A 1 217 ? -40.49 29.588 27.076 1 95.4 217 PRO A N 1
ATOM 1734 C CA . PRO A 1 217 ? -41.008 30.884 27.523 1 95.4 217 PRO A CA 1
ATOM 1735 C C . PRO A 1 217 ? -39.913 31.935 27.679 1 95.4 217 PRO A C 1
ATOM 1737 O O . PRO A 1 217 ? -38.747 31.591 27.893 1 95.4 217 PRO A O 1
ATOM 1740 N N . LYS A 1 218 ? -40.242 33.144 27.614 1 95.49 218 LYS A N 1
ATOM 1741 C CA . LYS A 1 218 ? -39.347 34.289 27.754 1 95.49 218 LYS A CA 1
ATOM 1742 C C . LYS A 1 218 ? -38.6 34.244 29.084 1 95.49 218 LYS A C 1
ATOM 1744 O O . LYS A 1 218 ? -37.438 34.647 29.163 1 95.49 218 LYS A O 1
ATOM 1749 N N . SER A 1 219 ? -39.225 33.669 30.085 1 94.9 219 SER A N 1
ATOM 1750 C CA . SER A 1 219 ? -38.676 33.648 31.436 1 94.9 219 SER A CA 1
ATOM 1751 C C . SER A 1 219 ? -37.436 32.764 31.515 1 94.9 219 SER A C 1
ATOM 1753 O O . SER A 1 219 ? -36.66 32.857 32.468 1 94.9 219 SER A O 1
ATOM 1755 N N . ASP A 1 220 ? -37.209 32.004 30.571 1 96.6 220 ASP A N 1
ATOM 1756 C CA . ASP A 1 220 ? -36.064 31.099 30.575 1 96.6 220 ASP A CA 1
ATOM 1757 C C . ASP A 1 220 ? -34.813 31.793 30.039 1 96.6 220 ASP A C 1
ATOM 1759 O O . ASP A 1 220 ? -33.719 31.227 30.076 1 96.6 220 ASP A O 1
ATOM 1763 N N . PHE A 1 221 ? -34.959 33.004 29.544 1 97.28 221 PHE A N 1
ATOM 1764 C CA . PHE A 1 221 ? -33.856 33.645 28.838 1 97.28 221 PHE A CA 1
ATOM 1765 C C . PHE A 1 221 ? -33.407 34.906 29.566 1 97.28 221 PHE A C 1
ATOM 1767 O O . PHE A 1 221 ? -34.206 35.559 30.239 1 97.28 221 PHE A O 1
ATOM 1774 N N . VAL A 1 222 ? -32.136 35.157 29.449 1 97.91 222 VAL A N 1
ATOM 1775 C CA . VAL A 1 222 ? -31.519 36.387 29.937 1 97.91 222 VAL A CA 1
ATOM 1776 C C . VAL A 1 222 ? -30.748 37.063 28.805 1 97.91 222 VAL A C 1
ATOM 1778 O O . VAL A 1 222 ? -30.298 36.398 27.869 1 97.91 222 VAL A O 1
ATOM 1781 N N . TRP A 1 223 ? -30.696 38.356 28.854 1 97.82 223 TRP A N 1
ATOM 1782 C CA . TRP A 1 223 ? -29.982 39.151 27.86 1 97.82 223 TRP A CA 1
ATOM 1783 C C . TRP A 1 223 ? -28.787 39.86 28.488 1 97.82 223 TRP A C 1
ATOM 1785 O O . TRP A 1 223 ? -28.954 40.765 29.309 1 97.82 223 TRP A O 1
ATOM 1795 N N . ASP A 1 224 ? -27.623 39.427 28.112 1 98.35 224 ASP A N 1
ATOM 1796 C CA . ASP A 1 224 ? -26.375 40.007 28.6 1 98.35 224 ASP A CA 1
ATOM 1797 C C . ASP A 1 224 ? -25.894 41.128 27.683 1 98.35 224 ASP A C 1
ATOM 1799 O O . ASP A 1 224 ? -25.696 40.916 26.485 1 98.35 224 ASP A O 1
ATOM 1803 N N . SER A 1 225 ? -25.711 42.309 28.208 1 98.2 225 SER A N 1
ATOM 1804 C CA . SER A 1 225 ? -25.164 43.449 27.479 1 98.2 225 SER A CA 1
ATOM 1805 C C . SER A 1 225 ? -23.727 43.738 27.9 1 98.2 225 SER A C 1
ATOM 1807 O O . SER A 1 225 ? -23.414 43.745 29.092 1 98.2 225 SER A O 1
ATOM 1809 N N . TYR A 1 226 ? -22.95 44.055 26.986 1 98.45 226 TYR A N 1
ATOM 1810 C CA . TYR A 1 226 ? -21.533 44.269 27.26 1 98.45 226 TYR A CA 1
ATOM 1811 C C . TYR A 1 226 ? -21.137 45.715 26.983 1 98.45 226 TYR A C 1
ATOM 1813 O O . TYR A 1 226 ? -21.799 46.408 26.207 1 98.45 226 TYR A O 1
ATOM 1821 N N . GLU A 1 227 ? -20.022 46.1 27.576 1 98.27 227 GLU A N 1
ATOM 1822 C CA . GLU A 1 227 ? -19.498 47.447 27.376 1 98.27 227 GLU A CA 1
ATOM 1823 C C . GLU A 1 227 ? -19.054 47.658 25.931 1 98.27 227 GLU A C 1
ATOM 1825 O O . GLU A 1 227 ? -18.795 46.693 25.209 1 98.27 227 GLU A O 1
ATOM 1830 N N . LYS A 1 228 ? -19.121 48.871 25.473 1 97.84 228 LYS A N 1
ATOM 1831 C CA . LYS A 1 228 ? -18.687 49.224 24.125 1 97.84 228 LYS A CA 1
ATOM 1832 C C . LYS A 1 228 ? -17.201 48.937 23.933 1 97.84 228 LYS A C 1
ATOM 1834 O O . LYS A 1 228 ? -16.388 49.228 24.813 1 97.84 228 LYS A O 1
ATOM 1839 N N . SER A 1 229 ? -16.85 48.426 22.951 1 97.28 229 SER A N 1
ATOM 1840 C CA . SER A 1 229 ? -15.466 48.059 22.672 1 97.28 229 SER A CA 1
ATOM 1841 C C . SER A 1 229 ? -14.672 49.251 22.149 1 97.28 229 SER A C 1
ATOM 1843 O O . SER A 1 229 ? -15.245 50.297 21.837 1 97.28 229 SER A O 1
ATOM 1845 N N . VAL A 1 230 ? -13.352 49.08 22.126 1 96.22 230 VAL A N 1
ATOM 1846 C CA . VAL A 1 230 ? -12.51 49.979 21.343 1 96.22 230 VAL A CA 1
ATOM 1847 C C . VAL A 1 230 ? -12.71 49.708 19.854 1 96.22 230 VAL A C 1
ATOM 1849 O O . VAL A 1 230 ? -13.385 48.748 19.476 1 96.22 230 VAL A O 1
ATOM 1852 N N . ALA A 1 231 ? -12.192 50.578 19.043 1 96.92 231 ALA A N 1
ATOM 1853 C CA . ALA A 1 231 ? -12.285 50.363 17.601 1 96.92 231 ALA A CA 1
ATOM 1854 C C . ALA A 1 231 ? -11.531 49.104 17.184 1 96.92 231 ALA A C 1
ATOM 1856 O O . ALA A 1 231 ? -10.371 48.915 17.558 1 96.92 231 ALA A O 1
ATOM 1857 N N . MET A 1 232 ? -12.147 48.246 16.533 1 96.75 232 MET A N 1
ATOM 1858 C CA . MET A 1 232 ? -11.508 47.012 16.083 1 96.75 232 MET A CA 1
ATOM 1859 C C . MET A 1 232 ? -12.12 46.53 14.772 1 96.75 232 MET A C 1
ATOM 1861 O O . MET A 1 232 ? -13.223 46.941 14.408 1 96.75 232 MET A O 1
ATOM 1865 N N . SER A 1 233 ? -11.382 45.741 14.046 1 96.95 233 SER A N 1
ATOM 1866 C CA . SER A 1 233 ? -11.886 45.114 12.828 1 96.95 233 SER A CA 1
ATOM 1867 C C . SER A 1 233 ? -12.938 44.057 13.146 1 96.95 233 SER A C 1
ATOM 1869 O O . SER A 1 233 ? -12.952 43.498 14.245 1 96.95 233 SER A O 1
ATOM 1871 N N . THR A 1 234 ? -13.758 43.754 12.203 1 96.66 234 THR A N 1
ATOM 1872 C CA . THR A 1 234 ? -14.916 42.894 12.421 1 96.66 234 THR A CA 1
ATOM 1873 C C . THR A 1 234 ? -14.477 41.474 12.768 1 96.66 234 THR A C 1
ATOM 1875 O O . THR A 1 234 ? -15.141 40.786 13.546 1 96.66 234 THR A O 1
ATOM 1878 N N . TYR A 1 235 ? -13.338 41.003 12.196 1 96.07 235 TYR A N 1
ATOM 1879 C CA . TYR A 1 235 ? -12.933 39.617 12.397 1 96.07 235 TYR A CA 1
ATOM 1880 C C . TYR A 1 235 ? -12.456 39.389 13.826 1 96.07 235 TYR A C 1
ATOM 1882 O O . TYR A 1 235 ? -12.304 38.245 14.261 1 96.07 235 TYR A O 1
ATOM 1890 N N . LEU A 1 236 ? -12.308 40.417 14.649 1 97.75 236 LEU A N 1
ATOM 1891 C CA . LEU A 1 236 ? -11.822 40.328 16.022 1 97.75 236 LEU A CA 1
ATOM 1892 C C . LEU A 1 236 ? -12.985 40.227 17.004 1 97.75 236 LEU A C 1
ATOM 1894 O O . LEU A 1 236 ? -12.775 40.024 18.202 1 97.75 236 LEU A O 1
ATOM 1898 N N . LEU A 1 237 ? -14.166 40.333 16.514 1 97.78 237 LEU A N 1
ATOM 1899 C CA . LEU A 1 237 ? -15.34 40.121 17.354 1 97.78 237 LEU A CA 1
ATOM 1900 C C . LEU A 1 237 ? -15.458 38.656 17.763 1 97.78 237 LEU A C 1
ATOM 1902 O O . LEU A 1 237 ? -15.233 37.76 16.947 1 97.78 237 LEU A O 1
ATOM 1906 N N . ALA A 1 238 ? -15.751 38.484 19.081 1 97.89 238 ALA A N 1
ATOM 1907 C CA . ALA A 1 238 ? -15.887 37.108 19.552 1 97.89 238 ALA A CA 1
ATOM 1908 C C . ALA A 1 238 ? -16.932 37.008 20.659 1 97.89 238 ALA A C 1
ATOM 1910 O O . ALA A 1 238 ? -17.116 37.95 21.435 1 97.89 238 ALA A O 1
ATOM 1911 N N . PHE A 1 239 ? -17.616 35.894 20.701 1 98.22 239 PHE A N 1
ATOM 1912 C CA . PHE A 1 239 ? -18.471 35.534 21.826 1 98.22 239 PHE A CA 1
ATOM 1913 C C . PHE A 1 239 ? -18.583 34.02 21.958 1 98.22 239 PHE A C 1
ATOM 1915 O O . PHE A 1 239 ? -18.393 33.291 20.982 1 98.22 239 PHE A O 1
ATOM 1922 N N . VAL A 1 240 ? -18.774 33.556 23.09 1 98.27 240 VAL A N 1
ATOM 1923 C CA . VAL A 1 240 ? -18.982 32.146 23.407 1 98.27 240 VAL A CA 1
ATOM 1924 C C . VAL A 1 240 ? -20.155 32.001 24.375 1 98.27 240 VAL A C 1
ATOM 1926 O O . VAL A 1 240 ? -20.254 32.743 25.355 1 98.27 240 VAL A O 1
ATOM 1929 N N . VAL A 1 241 ? -21.115 31.174 24.065 1 98.5 241 VAL A N 1
ATOM 1930 C CA . VAL A 1 241 ? -22.203 30.8 24.963 1 98.5 241 VAL A CA 1
ATOM 1931 C C . VAL A 1 241 ? -22.047 29.34 25.384 1 98.5 241 VAL A C 1
ATOM 1933 O O . VAL A 1 241 ? -22.15 28.434 24.554 1 98.5 241 VAL A O 1
ATOM 1936 N N . SER A 1 242 ? -21.776 29.148 26.61 1 97.96 242 SER A N 1
ATOM 1937 C CA . SER A 1 242 ? -21.458 27.795 27.055 1 97.96 242 SER A CA 1
ATOM 1938 C C . SER A 1 242 ? -21.792 27.606 28.531 1 97.96 242 SER A C 1
ATOM 1940 O O . SER A 1 242 ? -22.291 28.525 29.183 1 97.96 242 SER A O 1
ATOM 1942 N N . LYS A 1 243 ? -21.562 26.412 29.003 1 96.78 243 LYS A N 1
ATOM 1943 C CA . LYS A 1 243 ? -21.694 26.084 30.419 1 96.78 243 LYS A CA 1
ATOM 1944 C C . LYS A 1 243 ? -20.328 25.996 31.093 1 96.78 243 LYS A C 1
ATOM 1946 O O . LYS A 1 243 ? -20.168 25.296 32.095 1 96.78 243 LYS A O 1
ATOM 1951 N N . PHE A 1 244 ? -19.384 26.723 30.508 1 97.63 244 PHE A N 1
ATOM 1952 C CA . PHE A 1 244 ? -18.011 26.668 30.995 1 97.63 244 PHE A CA 1
ATOM 1953 C C . PHE A 1 244 ? -17.864 27.459 32.29 1 97.63 244 PHE A C 1
ATOM 1955 O O . PHE A 1 244 ? -18.696 28.314 32.599 1 97.63 244 PHE A O 1
ATOM 1962 N N . SER A 1 245 ? -16.879 27.05 33.042 1 96.23 245 SER A N 1
ATOM 1963 C CA . SER A 1 245 ? -16.434 27.803 34.211 1 96.23 245 SER A CA 1
ATOM 1964 C C . SER A 1 245 ? -15.055 28.413 33.984 1 96.23 245 SER A C 1
ATOM 1966 O O . SER A 1 245 ? -14.474 28.262 32.907 1 96.23 245 SER A O 1
ATOM 1968 N N . PHE A 1 246 ? -14.633 29.254 34.939 1 97.44 246 PHE A N 1
ATOM 1969 C CA . PHE A 1 246 ? -13.347 29.902 34.716 1 97.44 246 PHE A CA 1
ATOM 1970 C C . PHE A 1 246 ? -12.532 29.947 36.003 1 97.44 246 PHE A C 1
ATOM 1972 O O . PHE A 1 246 ? -13.077 29.768 37.095 1 97.44 246 PHE A O 1
ATOM 1979 N N . VAL A 1 247 ? -11.226 30.008 35.83 1 97.39 247 VAL A N 1
ATOM 1980 C CA . VAL A 1 247 ? -10.287 30.344 36.896 1 97.39 247 VAL A CA 1
ATOM 1981 C C . VAL A 1 247 ? -9.716 31.741 36.66 1 97.39 247 VAL A C 1
ATOM 1983 O O . VAL A 1 247 ? -9.355 32.089 35.533 1 97.39 247 VAL A O 1
ATOM 1986 N N . GLN A 1 248 ? -9.748 32.523 37.658 1 96.73 248 GLN A N 1
ATOM 1987 C CA . GLN A 1 248 ? -9.175 33.86 37.553 1 96.73 248 GLN A CA 1
ATOM 1988 C C . GLN A 1 248 ? -7.691 33.852 37.909 1 96.73 248 GLN A C 1
ATOM 1990 O O . GLN A 1 248 ? -7.286 33.223 38.889 1 96.73 248 GLN A O 1
ATOM 1995 N N . SER A 1 249 ? -6.94 34.531 37.107 1 97.04 249 SER A N 1
ATOM 1996 C CA . SER A 1 249 ? -5.505 34.616 37.356 1 97.04 249 SER A CA 1
ATOM 1997 C C . SER A 1 249 ? -5.206 35.481 38.576 1 97.04 249 SER A C 1
ATOM 1999 O O . SER A 1 249 ? -5.999 36.355 38.933 1 97.04 249 SER A O 1
ATOM 2001 N N . PRO A 1 250 ? -4.068 35.235 39.187 1 95.36 250 PRO A N 1
ATOM 2002 C CA . PRO A 1 250 ? -3.664 36.11 40.29 1 95.36 250 PRO A CA 1
ATOM 2003 C C . PRO A 1 250 ? -3.525 37.57 39.865 1 95.36 250 PRO A C 1
ATOM 2005 O O . PRO A 1 250 ? -2.922 37.86 38.828 1 95.36 250 PRO A O 1
ATOM 2008 N N . SER A 1 251 ? -4.006 38.447 40.671 1 92.72 251 SER A N 1
ATOM 2009 C CA . SER A 1 251 ? -4.098 39.856 40.302 1 92.72 251 SER A CA 1
ATOM 2010 C C . SER A 1 251 ? -2.724 40.517 40.293 1 92.72 251 SER A C 1
ATOM 2012 O O . SER A 1 251 ? -2.548 41.588 39.708 1 92.72 251 SER A O 1
ATOM 2014 N N . ASP A 1 252 ? -1.761 39.938 40.97 1 94.96 252 ASP A N 1
ATOM 2015 C CA . ASP A 1 252 ? -0.436 40.542 41.069 1 94.96 252 ASP A CA 1
ATOM 2016 C C . ASP A 1 252 ? 0.378 40.288 39.802 1 94.96 252 ASP A C 1
ATOM 2018 O O . ASP A 1 252 ? 1.416 40.919 39.589 1 94.96 252 ASP A O 1
ATOM 2022 N N . LEU A 1 253 ? -0.094 39.514 38.972 1 95.04 253 LEU A N 1
ATOM 2023 C CA . LEU A 1 253 ? 0.677 39.144 37.789 1 95.04 253 LEU A CA 1
ATOM 2024 C C . LEU A 1 253 ? 0.454 40.144 36.66 1 95.04 253 LEU A C 1
ATOM 2026 O O . LEU A 1 253 ? 1.262 40.231 35.734 1 95.04 253 LEU A O 1
ATOM 2030 N N . SER A 1 254 ? -0.665 40.861 36.68 1 94.53 254 SER A N 1
ATOM 2031 C CA . SER A 1 254 ? -1.007 41.812 35.627 1 94.53 254 SER A CA 1
ATOM 2032 C C . SER A 1 254 ? -2.029 42.833 36.115 1 94.53 254 SER A C 1
ATOM 2034 O O . SER A 1 254 ? -2.824 42.544 37.012 1 94.53 254 SER A O 1
ATOM 2036 N N . ASN A 1 255 ? -2.031 43.959 35.473 1 93.58 255 ASN A N 1
ATOM 2037 C CA . ASN A 1 255 ? -3.052 44.968 35.734 1 93.58 255 ASN A CA 1
ATOM 2038 C C . ASN A 1 255 ? -4.368 44.626 35.041 1 93.58 255 ASN A C 1
ATOM 2040 O O . ASN A 1 255 ? -5.414 45.184 35.377 1 93.58 255 ASN A O 1
ATOM 2044 N N . THR A 1 256 ? -4.307 43.85 34.092 1 95.96 256 THR A N 1
ATOM 2045 C CA . THR A 1 256 ? -5.473 43.387 33.348 1 95.96 256 THR A CA 1
ATOM 2046 C C . THR A 1 256 ? -6.078 42.149 34.005 1 95.96 256 THR A C 1
ATOM 2048 O O . THR A 1 256 ? -5.351 41.25 34.433 1 95.96 256 THR A O 1
ATOM 2051 N N . LYS A 1 257 ? -7.363 42.084 34.14 1 96.51 257 LYS A N 1
ATOM 2052 C CA . LYS A 1 257 ? -8.035 40.907 34.683 1 96.51 257 LYS A CA 1
ATOM 2053 C C . LYS A 1 257 ? -8.003 39.749 33.69 1 96.51 257 LYS A C 1
ATOM 2055 O O . LYS A 1 257 ? -8.462 39.885 32.554 1 96.51 257 LYS A O 1
ATOM 2060 N N . PHE A 1 258 ? -7.384 38.677 34.17 1 97 258 PHE A N 1
ATOM 2061 C CA . PHE A 1 258 ? -7.299 37.485 33.334 1 97 258 PHE A CA 1
ATOM 2062 C C . PHE A 1 258 ? -8.22 36.39 33.857 1 97 258 PHE A C 1
ATOM 2064 O O . PHE A 1 258 ? -8.223 36.093 35.053 1 97 258 PHE A O 1
ATOM 2071 N N . ARG A 1 259 ? -8.996 35.734 33.007 1 98.05 259 ARG A N 1
ATOM 2072 C CA . ARG A 1 259 ? -9.767 34.532 33.307 1 98.05 259 ARG A CA 1
ATOM 2073 C C . ARG A 1 259 ? -9.523 33.449 32.261 1 98.05 259 ARG A C 1
ATOM 2075 O O . ARG A 1 259 ? -9.412 33.744 31.069 1 98.05 259 ARG A O 1
ATOM 2082 N N . ILE A 1 260 ? -9.316 32.268 32.721 1 98.47 260 ILE A N 1
ATOM 2083 C CA . ILE A 1 260 ? -9.17 31.11 31.845 1 98.47 260 ILE A CA 1
ATOM 2084 C C . ILE A 1 260 ? -10.427 30.245 31.919 1 98.47 260 ILE A C 1
ATOM 2086 O O . ILE A 1 260 ? -10.737 29.677 32.969 1 98.47 260 ILE A O 1
ATOM 2090 N N . TRP A 1 261 ? -11.14 30.133 30.793 1 98.29 261 TRP A N 1
ATOM 2091 C CA . TRP A 1 261 ? -12.404 29.408 30.715 1 98.29 261 TRP A CA 1
ATOM 2092 C C . TRP A 1 261 ? -12.198 28.015 30.131 1 98.29 261 TRP A C 1
ATOM 2094 O O . TRP A 1 261 ? -11.409 27.836 29.199 1 98.29 261 TRP A O 1
ATOM 2104 N N . ALA A 1 262 ? -12.807 27.043 30.687 1 96.94 262 ALA A N 1
ATOM 2105 C CA . ALA A 1 262 ? -12.776 25.666 30.202 1 96.94 262 ALA A CA 1
ATOM 2106 C C . ALA A 1 262 ? -14.015 24.898 30.653 1 96.94 262 ALA A C 1
ATOM 2108 O O . ALA A 1 262 ? -14.795 25.391 31.472 1 96.94 262 ALA A O 1
ATOM 2109 N N . ARG A 1 263 ? -14.212 23.733 30.027 1 95.2 263 ARG A N 1
ATOM 2110 C CA . ARG A 1 263 ? -15.234 22.832 30.548 1 95.2 263 ARG A CA 1
ATOM 2111 C C . ARG A 1 263 ? -14.994 22.526 32.023 1 95.2 263 ARG A C 1
ATOM 2113 O O . ARG A 1 263 ? -13.846 22.413 32.46 1 95.2 263 ARG A O 1
ATOM 2120 N N . PRO A 1 264 ? -16.033 22.267 32.743 1 92.89 264 PRO A N 1
ATOM 2121 C CA . PRO A 1 264 ? -15.894 22.09 34.191 1 92.89 264 PRO A CA 1
ATOM 2122 C C . PRO A 1 264 ? -14.944 20.952 34.557 1 92.89 264 PRO A C 1
ATOM 2124 O O . PRO A 1 264 ? -14.196 21.057 35.532 1 92.89 264 PRO A O 1
ATOM 2127 N N . ASP A 1 265 ? -14.913 19.978 33.776 1 92.54 265 ASP A N 1
ATOM 2128 C CA . ASP A 1 265 ? -14.106 18.805 34.096 1 92.54 265 ASP A CA 1
ATOM 2129 C C . ASP A 1 265 ? -12.664 18.984 33.625 1 92.54 265 ASP A C 1
ATOM 2131 O O . ASP A 1 265 ? -11.849 18.067 33.743 1 92.54 265 ASP A O 1
ATOM 2135 N N . ALA A 1 266 ? -12.295 20.191 33.103 1 94.23 266 ALA A N 1
ATOM 2136 C CA . ALA A 1 266 ? -10.93 20.453 32.653 1 94.23 266 ALA A CA 1
ATOM 2137 C C . ALA A 1 266 ? -10.337 21.661 33.372 1 94.23 266 ALA A C 1
ATOM 2139 O O . ALA A 1 266 ? -9.263 22.144 33.005 1 94.23 266 ALA A O 1
ATOM 2140 N N . LEU A 1 267 ? -10.964 22.132 34.386 1 95.02 267 LEU A N 1
ATOM 2141 C CA . LEU A 1 267 ? -10.539 23.343 35.078 1 95.02 267 LEU A CA 1
ATOM 2142 C C . LEU A 1 267 ? -9.183 23.141 35.746 1 95.02 267 LEU A C 1
ATOM 2144 O O . LEU A 1 267 ? -8.403 24.087 35.878 1 95.02 267 LEU A O 1
ATOM 2148 N N . ASP A 1 268 ? -8.94 21.939 36.165 1 94.56 268 ASP A N 1
ATOM 2149 C CA . ASP A 1 268 ? -7.686 21.645 36.85 1 94.56 268 ASP A CA 1
ATOM 2150 C C . ASP A 1 268 ? -6.508 21.681 35.879 1 94.56 268 ASP A C 1
ATOM 2152 O O . ASP A 1 268 ? -5.351 21.583 36.294 1 94.56 268 ASP A O 1
ATOM 2156 N N . GLN A 1 269 ? -6.775 21.912 34.582 1 96.44 269 GLN A N 1
ATOM 2157 C CA . GLN A 1 269 ? -5.739 21.957 33.555 1 96.44 269 GLN A CA 1
ATOM 2158 C C . GLN A 1 269 ? -5.399 23.397 33.18 1 96.44 269 GLN A C 1
ATOM 2160 O O . GLN A 1 269 ? -4.597 23.635 32.274 1 96.44 269 GLN A O 1
ATOM 2165 N N . THR A 1 270 ? -5.92 24.406 33.878 1 97.52 270 THR A N 1
ATOM 2166 C CA . THR A 1 270 ? -5.831 25.805 33.476 1 97.52 270 THR A CA 1
ATOM 2167 C C . THR A 1 270 ? -4.705 26.513 34.224 1 97.52 270 THR A C 1
ATOM 2169 O O . THR A 1 270 ? -4.373 27.66 33.918 1 97.52 270 THR A O 1
ATOM 2172 N N . ALA A 1 271 ? -4.063 25.863 35.161 1 96.61 271 ALA A N 1
ATOM 2173 C CA . ALA A 1 271 ? -3.133 26.508 36.084 1 96.61 271 ALA A CA 1
ATOM 2174 C C . ALA A 1 271 ? -1.964 27.139 35.333 1 96.61 271 ALA A C 1
ATOM 2176 O O . ALA A 1 271 ? -1.567 28.269 35.625 1 96.61 271 ALA A O 1
ATOM 2177 N N . TYR A 1 272 ? -1.379 26.454 34.439 1 97.15 272 TYR A N 1
ATOM 2178 C CA . TYR A 1 272 ? -0.22 26.959 33.71 1 97.15 272 TYR A CA 1
ATOM 2179 C C . TYR A 1 272 ? -0.585 28.195 32.896 1 97.15 272 TYR A C 1
ATOM 2181 O O . TYR A 1 272 ? 0.162 29.176 32.879 1 97.15 272 TYR A O 1
ATOM 2189 N N . ALA A 1 273 ? -1.704 28.184 32.218 1 97.77 273 ALA A N 1
ATOM 2190 C CA . ALA A 1 273 ? -2.169 29.317 31.423 1 97.77 273 ALA A CA 1
ATOM 2191 C C . ALA A 1 273 ? -2.468 30.523 32.308 1 97.77 273 ALA A C 1
ATOM 2193 O O . ALA A 1 273 ? -2.224 31.666 31.914 1 97.77 273 ALA A O 1
ATOM 2194 N N . SER A 1 274 ? -3.026 30.284 33.515 1 97.67 274 SER A N 1
ATOM 2195 C CA . SER A 1 274 ? -3.425 31.346 34.433 1 97.67 274 SER A CA 1
ATOM 2196 C C . SER A 1 274 ? -2.212 32.105 34.961 1 97.67 274 SER A C 1
ATOM 2198 O O . SER A 1 274 ? -2.342 33.228 35.452 1 97.67 274 SER A O 1
ATOM 2200 N N . THR A 1 275 ? -1.083 31.531 34.786 1 97.39 275 THR A N 1
ATOM 2201 C CA . THR A 1 275 ? 0.138 32.191 35.235 1 97.39 275 THR A CA 1
ATOM 2202 C C . THR A 1 275 ? 0.936 32.72 34.047 1 97.39 275 THR A C 1
ATOM 2204 O O . THR A 1 275 ? 1.431 33.848 34.078 1 97.39 275 THR A O 1
ATOM 2207 N N . THR A 1 276 ? 1.068 31.974 33.019 1 97.54 276 THR A N 1
ATOM 2208 C CA . THR A 1 276 ? 1.885 32.31 31.858 1 97.54 276 THR A CA 1
ATOM 2209 C C . THR A 1 276 ? 1.28 33.483 31.092 1 97.54 276 THR A C 1
ATOM 2211 O O . THR A 1 276 ? 2.003 34.365 30.624 1 97.54 276 THR A O 1
ATOM 2214 N N . GLY A 1 277 ? -0.038 33.536 30.922 1 97.79 277 GLY A N 1
ATOM 2215 C CA . GLY A 1 277 ? -0.716 34.582 30.174 1 97.79 277 GLY A CA 1
ATOM 2216 C C . GLY A 1 277 ? -0.455 35.972 30.722 1 97.79 277 GLY A C 1
ATOM 2217 O O . GLY A 1 277 ? 0.107 36.823 30.028 1 97.79 277 GLY A O 1
ATOM 2218 N N . PRO A 1 278 ? -0.816 36.168 32.017 1 98.15 278 PRO A N 1
ATOM 2219 C CA . PRO A 1 278 ? -0.591 37.489 32.609 1 98.15 278 PRO A CA 1
ATOM 2220 C C . PRO A 1 278 ? 0.882 37.891 32.613 1 98.15 278 PRO A C 1
ATOM 2222 O O . PRO A 1 278 ? 1.208 39.056 32.369 1 98.15 278 PRO A O 1
ATOM 2225 N N . LYS A 1 279 ? 1.788 36.945 32.826 1 98.12 279 LYS A N 1
ATOM 2226 C CA . LYS A 1 279 ? 3.216 37.251 32.814 1 98.12 279 LYS A CA 1
ATOM 2227 C C . LYS A 1 279 ? 3.668 37.711 31.43 1 98.12 279 LYS A C 1
ATOM 2229 O O . LYS A 1 279 ? 4.451 38.655 31.309 1 98.12 279 LYS A O 1
ATOM 2234 N N . ALA A 1 280 ? 3.211 37.058 30.444 1 98.26 280 ALA A N 1
ATOM 2235 C CA . ALA A 1 280 ? 3.567 37.417 29.074 1 98.26 280 ALA A CA 1
ATOM 2236 C C . ALA A 1 280 ? 3.02 38.794 28.708 1 98.26 280 ALA A C 1
ATOM 2238 O O . ALA A 1 280 ? 3.719 39.603 28.093 1 98.26 280 ALA A O 1
ATOM 2239 N N . LEU A 1 281 ? 1.747 39.034 29.047 1 98.12 281 LEU A N 1
ATOM 2240 C CA . LEU A 1 281 ? 1.138 40.32 28.728 1 98.12 281 LEU A CA 1
ATOM 2241 C C . LEU A 1 281 ? 1.892 41.461 29.404 1 98.12 281 LEU A C 1
ATOM 2243 O O . LEU A 1 281 ? 2.161 42.489 28.779 1 98.12 281 LEU A O 1
ATOM 2247 N N . THR A 1 282 ? 2.231 41.277 30.65 1 97.93 282 THR A N 1
ATOM 2248 C CA . THR A 1 282 ? 2.958 42.293 31.403 1 97.93 282 THR A CA 1
ATOM 2249 C C . THR A 1 282 ? 4.322 42.56 30.773 1 97.93 282 THR A C 1
ATOM 2251 O O . THR A 1 282 ? 4.749 43.712 30.668 1 97.93 282 THR A O 1
ATOM 2254 N N . TYR A 1 283 ? 4.933 41.532 30.402 1 97.88 283 TYR A N 1
ATOM 2255 C CA . TYR A 1 283 ? 6.235 41.697 29.765 1 97.88 283 TYR A CA 1
ATOM 2256 C C . TYR A 1 283 ? 6.104 42.442 28.442 1 97.88 283 TYR A C 1
ATOM 2258 O O . TYR A 1 283 ? 6.959 43.26 28.096 1 97.88 283 TYR A O 1
ATOM 2266 N N . PHE A 1 284 ? 5.074 42.169 27.659 1 97.98 284 PHE A N 1
ATOM 2267 C CA . PHE A 1 284 ? 4.854 42.868 26.398 1 97.98 284 PHE A CA 1
ATOM 2268 C C . PHE A 1 284 ? 4.633 44.357 26.635 1 97.98 284 PHE A C 1
ATOM 2270 O O . PHE A 1 284 ? 5.132 45.192 25.878 1 97.98 284 PHE A O 1
ATOM 2277 N N . GLU A 1 285 ? 3.871 44.689 27.679 1 97.66 285 GLU A N 1
ATOM 2278 C CA . GLU A 1 285 ? 3.673 46.098 28.007 1 97.66 285 GLU A CA 1
ATOM 2279 C C . GLU A 1 285 ? 5.005 46.803 28.245 1 97.66 285 GLU A C 1
ATOM 2281 O O . GLU A 1 285 ? 5.191 47.947 27.825 1 97.66 285 GLU A O 1
ATOM 2286 N N . GLN A 1 286 ? 5.865 46.111 28.851 1 96.73 286 GLN A N 1
ATOM 2287 C CA . GLN A 1 286 ? 7.189 46.657 29.13 1 96.73 286 GLN A CA 1
ATOM 2288 C C . GLN A 1 286 ? 8.042 46.706 27.865 1 96.73 286 GLN A C 1
ATOM 2290 O O . GLN A 1 286 ? 8.673 47.724 27.575 1 96.73 286 GLN A O 1
ATOM 2295 N N . TRP A 1 287 ? 8.068 45.663 27.153 1 96.27 287 TRP A N 1
ATOM 2296 C CA . TRP A 1 287 ? 8.944 45.51 25.996 1 96.27 287 TRP A CA 1
ATOM 2297 C C . TRP A 1 287 ? 8.555 46.48 24.886 1 96.27 287 TRP A C 1
ATOM 2299 O O . TRP A 1 287 ? 9.422 47.068 24.235 1 96.27 287 TRP A O 1
ATOM 2309 N N . PHE A 1 288 ? 7.218 46.633 24.661 1 97.08 288 PHE A N 1
ATOM 2310 C CA . PHE A 1 288 ? 6.722 47.541 23.633 1 97.08 288 PHE A CA 1
ATOM 2311 C C . PHE A 1 288 ? 6.599 48.959 24.177 1 97.08 288 PHE A C 1
ATOM 2313 O O . PHE A 1 288 ? 6.405 49.908 23.413 1 97.08 288 PHE A O 1
ATOM 2320 N N . ASN A 1 289 ? 6.649 49.074 25.475 1 96.84 289 ASN A N 1
ATOM 2321 C CA . ASN A 1 289 ? 6.444 50.339 26.172 1 96.84 289 ASN A CA 1
ATOM 2322 C C . ASN A 1 289 ? 5.104 50.971 25.804 1 96.84 289 ASN A C 1
ATOM 2324 O O . ASN A 1 289 ? 5.051 52.139 25.415 1 96.84 289 ASN A O 1
ATOM 2328 N N . LEU A 1 290 ? 4.145 50.164 25.812 1 97.31 290 LEU A N 1
ATOM 2329 C CA . LEU A 1 290 ? 2.763 50.527 25.521 1 97.31 290 LEU A CA 1
ATOM 2330 C C . LEU A 1 290 ? 1.793 49.606 26.254 1 97.31 290 LEU A C 1
ATOM 2332 O O . LEU A 1 290 ? 1.832 48.387 26.075 1 97.31 290 LEU A O 1
ATOM 2336 N N . SER A 1 291 ? 0.901 50.144 26.98 1 96.5 291 SER A N 1
ATOM 2337 C CA . SER A 1 291 ? 0.024 49.368 27.851 1 96.5 291 SER A CA 1
ATOM 2338 C C . SER A 1 291 ? -1.11 48.724 27.061 1 96.5 291 SER A C 1
ATOM 2340 O O . SER A 1 291 ? -1.58 49.285 26.069 1 96.5 291 SER A O 1
ATOM 2342 N N . TYR A 1 292 ? -1.536 47.55 27.497 1 96.36 292 TYR A N 1
ATOM 2343 C CA . TYR A 1 292 ? -2.74 46.898 26.994 1 96.36 292 TYR A CA 1
ATOM 2344 C C . TYR A 1 292 ? -3.975 47.747 27.27 1 96.36 292 TYR A C 1
ATOM 2346 O O . TYR A 1 292 ? -4.202 48.175 28.404 1 96.36 292 TYR A O 1
ATOM 2354 N N . PRO A 1 293 ? -4.811 47.968 26.305 1 94.68 293 PRO A N 1
ATOM 2355 C CA . PRO A 1 293 ? -5.808 49.03 26.459 1 94.68 293 PRO A CA 1
ATOM 2356 C C . PRO A 1 293 ? -7.128 48.521 27.035 1 94.68 293 PRO A C 1
ATOM 2358 O O . PRO A 1 293 ? -8.021 49.316 27.337 1 94.68 293 PRO A O 1
ATOM 2361 N N . LEU A 1 294 ? -7.385 47.266 27.138 1 96.85 294 LEU A N 1
ATOM 2362 C CA . LEU A 1 294 ? -8.677 46.75 27.578 1 96.85 294 LEU A CA 1
ATOM 2363 C C . LEU A 1 294 ? -8.64 46.385 29.059 1 96.85 294 LEU A C 1
ATOM 2365 O O . LEU A 1 294 ? -7.575 46.078 29.6 1 96.85 294 LEU A O 1
ATOM 2369 N N . PRO A 1 295 ? -9.772 46.325 29.709 1 95.76 295 PRO A N 1
ATOM 2370 C CA . PRO A 1 295 ? -9.819 46.069 31.15 1 95.76 295 PRO A CA 1
ATOM 2371 C C . PRO A 1 295 ? -9.707 44.585 31.49 1 95.76 295 PRO A C 1
ATOM 2373 O O . PRO A 1 295 ? -9.448 44.23 32.643 1 95.76 295 PRO A O 1
ATOM 2376 N N . LYS A 1 296 ? -9.896 43.752 30.518 1 96.95 296 LYS A N 1
ATOM 2377 C CA . LYS A 1 296 ? -9.835 42.319 30.79 1 96.95 296 LYS A CA 1
ATOM 2378 C C . LYS A 1 296 ? -9.308 41.551 29.581 1 96.95 296 LYS A C 1
ATOM 2380 O O . LYS A 1 296 ? -9.32 42.064 28.46 1 96.95 296 LYS A O 1
ATOM 2385 N N . GLN A 1 297 ? -8.864 40.413 29.87 1 97.93 297 GLN A N 1
ATOM 2386 C CA . GLN A 1 297 ? -8.464 39.435 28.863 1 97.93 297 GLN A CA 1
ATOM 2387 C C . GLN A 1 297 ? -8.904 38.029 29.258 1 97.93 297 GLN A C 1
ATOM 2389 O O . GLN A 1 297 ? -8.321 37.419 30.156 1 97.93 297 GLN A O 1
ATOM 2394 N N . ASP A 1 298 ? -9.911 37.483 28.592 1 98.27 298 ASP A N 1
ATOM 2395 C CA . ASP A 1 298 ? -10.345 36.102 28.778 1 98.27 298 ASP A CA 1
ATOM 2396 C C . ASP A 1 298 ? -9.662 35.171 27.779 1 98.27 298 ASP A C 1
ATOM 2398 O O . ASP A 1 298 ? -9.447 35.543 26.624 1 98.27 298 ASP A O 1
ATOM 2402 N N . MET A 1 299 ? -9.266 34.042 28.199 1 98.49 299 MET A N 1
ATOM 2403 C CA . MET A 1 299 ? -8.784 32.944 27.366 1 98.49 299 MET A CA 1
ATOM 2404 C C . MET A 1 299 ? -9.664 31.709 27.531 1 98.49 299 MET A C 1
ATOM 2406 O O . MET A 1 299 ? -9.959 31.298 28.655 1 98.49 299 MET A O 1
ATOM 2410 N N . ILE A 1 300 ? -10.102 31.107 26.41 1 98.44 300 ILE A N 1
ATOM 2411 C CA . ILE A 1 300 ? -11.073 30.027 26.549 1 98.44 300 ILE A CA 1
ATOM 2412 C C . ILE A 1 300 ? -10.659 28.845 25.675 1 98.44 300 ILE A C 1
ATOM 2414 O O . ILE A 1 300 ? -10.238 29.028 24.53 1 98.44 300 ILE A O 1
ATOM 2418 N N . ALA A 1 301 ? -10.759 27.604 26.231 1 97.62 301 ALA A N 1
ATOM 2419 C CA . ALA A 1 301 ? -10.448 26.362 25.527 1 97.62 301 ALA A CA 1
ATOM 2420 C C . ALA A 1 301 ? -11.691 25.789 24.851 1 97.62 301 ALA A C 1
ATOM 2422 O O . ALA A 1 301 ? -12.649 25.403 25.524 1 97.62 301 ALA A O 1
ATOM 2423 N N . ILE A 1 302 ? -11.675 25.735 23.534 1 96.47 302 ILE A N 1
ATOM 2424 C CA . ILE A 1 302 ? -12.812 25.245 22.763 1 96.47 302 ILE A CA 1
ATOM 2425 C C . ILE A 1 302 ? -12.548 23.811 22.309 1 96.47 302 ILE A C 1
ATOM 2427 O O . ILE A 1 302 ? -11.523 23.529 21.685 1 96.47 302 ILE A O 1
ATOM 2431 N N . PRO A 1 303 ? -13.471 22.88 22.453 1 92.23 303 PRO A N 1
ATOM 2432 C CA . PRO A 1 303 ? -13.276 21.472 22.102 1 92.23 303 PRO A CA 1
ATOM 2433 C C . PRO A 1 303 ? -13.094 21.258 20.601 1 92.23 303 PRO A C 1
ATOM 2435 O O . PRO A 1 303 ? -12.31 20.4 20.186 1 92.23 303 PRO A O 1
ATOM 2438 N N . ASP A 1 304 ? -13.883 22.013 19.826 1 90.11 304 ASP A N 1
ATOM 2439 C CA . ASP A 1 304 ? -13.767 21.949 18.372 1 90.11 304 ASP A CA 1
ATOM 2440 C C . ASP A 1 304 ? -13.331 23.294 17.796 1 90.11 304 ASP A C 1
ATOM 2442 O O . ASP A 1 304 ? -14.137 24.221 17.692 1 90.11 304 ASP A O 1
ATOM 2446 N N . PHE A 1 305 ? -12.155 23.355 17.38 1 89.96 305 PHE A N 1
ATOM 2447 C CA . PHE A 1 305 ? -11.627 24.603 16.84 1 89.96 305 PHE A CA 1
ATOM 2448 C C . PHE A 1 305 ? -10.644 24.331 15.708 1 89.96 305 PHE A C 1
ATOM 2450 O O . PHE A 1 305 ? -9.761 23.48 15.837 1 89.96 305 PHE A O 1
ATOM 2457 N N . ALA A 1 306 ? -10.837 24.884 14.541 1 81.37 306 ALA A N 1
ATOM 2458 C CA . ALA A 1 306 ? -10.102 24.589 13.314 1 81.37 306 ALA A CA 1
ATOM 2459 C C . ALA A 1 306 ? -8.641 25.011 13.434 1 81.37 306 ALA A C 1
ATOM 2461 O O . ALA A 1 306 ? -7.749 24.343 12.905 1 81.37 306 ALA A O 1
ATOM 2462 N N . SER A 1 307 ? -8.44 26.155 14.09 1 81.4 307 SER A N 1
ATOM 2463 C CA . SER A 1 307 ? -7.104 26.724 14.229 1 81.4 307 SER A CA 1
ATOM 2464 C C . SER A 1 307 ? -6.511 26.414 15.599 1 81.4 307 SER A C 1
ATOM 2466 O O . SER A 1 307 ? -7.139 25.736 16.415 1 81.4 307 SER A O 1
ATOM 2468 N N . GLY A 1 308 ? -5.287 26.795 15.847 1 86.84 308 GLY A N 1
ATOM 2469 C CA . GLY A 1 308 ? -4.697 26.718 17.174 1 86.84 308 GLY A CA 1
ATOM 2470 C C . GLY A 1 308 ? -5.34 27.667 18.168 1 86.84 308 GLY A C 1
ATOM 2471 O O . GLY A 1 308 ? -5.73 27.256 19.263 1 86.84 308 GLY A O 1
ATOM 2472 N N . ALA A 1 309 ? -5.518 28.867 17.664 1 95.85 309 ALA A N 1
ATOM 2473 C CA . ALA A 1 309 ? -6.108 29.93 18.473 1 95.85 309 ALA A CA 1
ATOM 2474 C C . ALA A 1 309 ? -6.495 31.127 17.609 1 95.85 309 ALA A C 1
ATOM 2476 O O . ALA A 1 309 ? -6.197 31.159 16.413 1 95.85 309 ALA A O 1
ATOM 2477 N N . MET A 1 310 ? -7.282 31.936 18.166 1 96.47 310 MET A N 1
ATOM 2478 C CA . MET A 1 310 ? -7.679 33.19 17.531 1 96.47 310 MET A CA 1
ATOM 2479 C C . MET A 1 310 ? -7.499 34.365 18.486 1 96.47 310 MET A C 1
ATOM 2481 O O . MET A 1 310 ? -7.926 34.303 19.64 1 96.47 310 MET A O 1
ATOM 2485 N N . GLU A 1 311 ? -6.923 35.473 18.092 1 96.83 311 GLU A N 1
ATOM 2486 C CA . GLU A 1 311 ? -6.39 36.571 18.892 1 96.83 311 GLU A CA 1
ATOM 2487 C C . GLU A 1 311 ? -7.476 37.59 19.225 1 96.83 311 GLU A C 1
ATOM 2489 O O . GLU A 1 311 ? -7.178 38.748 19.523 1 96.83 311 GLU A O 1
ATOM 2494 N N . ASN A 1 312 ? -8.665 37.273 19.279 1 97.44 312 ASN A N 1
ATOM 2495 C CA . ASN A 1 312 ? -9.752 38.223 19.491 1 97.44 312 ASN A CA 1
ATOM 2496 C C . ASN A 1 312 ? -9.471 39.141 20.678 1 97.44 312 ASN A C 1
ATOM 2498 O O . ASN A 1 312 ? -8.895 38.71 21.678 1 97.44 312 ASN A O 1
ATOM 2502 N N . TRP A 1 313 ? -9.975 40.437 20.547 1 95.78 313 TRP A N 1
ATOM 2503 C CA . TRP A 1 313 ? -9.82 41.417 21.617 1 95.78 313 TRP A CA 1
ATOM 2504 C C . TRP A 1 313 ? -10.54 40.961 22.881 1 95.78 313 TRP A C 1
ATOM 2506 O O . TRP A 1 313 ? -11.721 40.608 22.838 1 95.78 313 TRP A O 1
ATOM 2516 N N . GLY A 1 314 ? -9.869 40.916 23.903 1 97.85 314 GLY A N 1
ATOM 2517 C CA . GLY A 1 314 ? -10.478 40.722 25.209 1 97.85 314 GLY A CA 1
ATOM 2518 C C . GLY A 1 314 ? -10.979 39.307 25.429 1 97.85 314 GLY A C 1
ATOM 2519 O O . GLY A 1 314 ? -11.384 38.952 26.538 1 97.85 314 GLY A O 1
ATOM 2520 N N . LEU A 1 315 ? -11.001 38.454 24.414 1 98.47 315 LEU A N 1
ATOM 2521 C CA . LEU A 1 315 ? -11.431 37.062 24.481 1 98.47 315 LEU A CA 1
ATOM 2522 C C . LEU A 1 315 ? -10.698 36.216 23.445 1 98.47 315 LEU A C 1
ATOM 2524 O O . LEU A 1 315 ? -11.187 36.034 22.327 1 98.47 315 LEU A O 1
ATOM 2528 N N . ILE A 1 316 ? -9.635 35.61 23.845 1 98.4 316 ILE A N 1
ATOM 2529 C CA . ILE A 1 316 ? -8.869 34.766 22.935 1 98.4 316 ILE A CA 1
ATOM 2530 C C . ILE A 1 316 ? -9.403 33.336 22.983 1 98.4 316 ILE A C 1
ATOM 2532 O O . ILE A 1 316 ? -9.601 32.777 24.065 1 98.4 316 ILE A O 1
ATOM 2536 N N . THR A 1 317 ? -9.681 32.735 21.855 1 97.9 317 THR A N 1
ATOM 2537 C CA . THR A 1 317 ? -10.157 31.36 21.762 1 97.9 317 THR A CA 1
ATOM 2538 C C . THR A 1 317 ? -9.018 30.417 21.387 1 97.9 317 THR A C 1
ATOM 2540 O O . THR A 1 317 ? -8.169 30.758 20.56 1 97.9 317 THR A O 1
ATOM 2543 N N . TYR A 1 318 ? -8.971 29.255 22.092 1 97.65 318 TYR A N 1
ATOM 2544 C CA . TYR A 1 318 ? -7.918 28.267 21.887 1 97.65 318 TYR A CA 1
ATOM 2545 C C . TYR A 1 318 ? -8.508 26.886 21.632 1 97.65 318 TYR A C 1
ATOM 2547 O O . TYR A 1 318 ? -9.55 26.536 22.191 1 97.65 318 TYR A O 1
ATOM 2555 N N . ARG A 1 319 ? -7.806 26.155 20.827 1 95.56 319 ARG A N 1
ATOM 2556 C CA . ARG A 1 319 ? -7.981 24.712 20.953 1 95.56 319 ARG A CA 1
ATOM 2557 C C . ARG A 1 319 ? -7.58 24.231 22.343 1 95.56 319 ARG A C 1
ATOM 2559 O O . ARG A 1 319 ? -6.631 24.75 22.935 1 95.56 319 ARG A O 1
ATOM 2566 N N . GLU A 1 320 ? -8.157 23.181 22.799 1 95.14 320 GLU A N 1
ATOM 2567 C CA . GLU A 1 320 ? -7.905 22.73 24.165 1 95.14 320 GLU A CA 1
ATOM 2568 C C . GLU A 1 320 ? -6.433 22.383 24.368 1 95.14 320 GLU A C 1
ATOM 2570 O O . GLU A 1 320 ? -5.83 22.773 25.37 1 95.14 320 GLU A O 1
ATOM 2575 N N . LYS A 1 321 ? -5.802 21.765 23.436 1 94.18 321 LYS A N 1
ATOM 2576 C CA . LYS A 1 321 ? -4.428 21.297 23.594 1 94.18 321 LYS A CA 1
ATOM 2577 C C . LYS A 1 321 ? -3.447 22.466 23.596 1 94.18 321 LYS A C 1
ATOM 2579 O O . LYS A 1 321 ? -2.285 22.307 23.979 1 94.18 321 LYS A O 1
ATOM 2584 N N . ASP A 1 322 ? -3.892 23.661 23.197 1 96.77 322 ASP A N 1
ATOM 2585 C CA . ASP A 1 322 ? -3.007 24.814 23.06 1 96.77 322 ASP A CA 1
ATOM 2586 C C . ASP A 1 322 ? -3.197 25.793 24.215 1 96.77 322 ASP A C 1
ATOM 2588 O O . ASP A 1 322 ? -2.585 26.863 24.237 1 96.77 322 ASP A O 1
ATOM 2592 N N . LEU A 1 323 ? -4.022 25.428 25.15 1 97.92 323 LEU A N 1
ATOM 2593 C CA . LEU A 1 323 ? -4.242 26.28 26.314 1 97.92 323 LEU A CA 1
ATOM 2594 C C . LEU A 1 323 ? -4.145 25.473 27.604 1 97.92 323 LEU A C 1
ATOM 2596 O O . LEU A 1 323 ? -3.603 25.954 28.603 1 97.92 323 LEU A O 1
ATOM 2600 N N . LEU A 1 324 ? -4.648 24.234 27.517 1 97.14 324 LEU A N 1
ATOM 2601 C CA . LEU A 1 324 ? -4.74 23.409 28.717 1 97.14 324 LEU A CA 1
ATOM 2602 C C . LEU A 1 324 ? -3.509 22.521 28.862 1 97.14 324 LEU A C 1
ATOM 2604 O O . LEU A 1 324 ? -2.992 22.002 27.87 1 97.14 324 LEU A O 1
ATOM 2608 N N . TYR A 1 325 ? -3.014 22.436 30.086 1 96.56 325 TYR A N 1
ATOM 2609 C CA . TYR A 1 325 ? -1.838 21.634 30.404 1 96.56 325 TYR A CA 1
ATOM 2610 C C . TYR A 1 325 ? -2.048 20.844 31.691 1 96.56 325 TYR A C 1
ATOM 2612 O O . TYR A 1 325 ? -2.396 21.415 32.727 1 96.56 325 TYR A O 1
ATOM 2620 N N . ASP A 1 326 ? -1.902 19.542 31.599 1 94.81 326 ASP A N 1
ATOM 2621 C CA . ASP A 1 326 ? -1.948 18.649 32.752 1 94.81 326 ASP A CA 1
ATOM 2622 C C . ASP A 1 326 ? -0.581 18.023 33.017 1 94.81 326 ASP A C 1
ATOM 2624 O O . ASP A 1 326 ? -0.046 17.306 32.168 1 94.81 326 ASP A O 1
ATOM 2628 N N . GLU A 1 327 ? -0.083 18.212 34.154 1 91.26 327 GLU A N 1
ATOM 2629 C CA . GLU A 1 327 ? 1.276 17.8 34.492 1 91.26 327 GLU A CA 1
ATOM 2630 C C . GLU A 1 327 ? 1.431 16.284 34.401 1 91.26 327 GLU A C 1
ATOM 2632 O O . GLU A 1 327 ? 2.537 15.78 34.194 1 91.26 327 GLU A O 1
ATOM 2637 N N . LYS A 1 328 ? 0.405 15.555 34.505 1 91.21 328 LYS A N 1
ATOM 2638 C CA . LYS A 1 328 ? 0.481 14.098 34.551 1 91.21 328 LYS A CA 1
ATOM 2639 C C . LYS A 1 328 ? 0.199 13.489 33.18 1 91.21 328 LYS A C 1
ATOM 2641 O O . LYS A 1 328 ? 0.496 12.317 32.943 1 91.21 328 LYS A O 1
ATOM 2646 N N . GLN A 1 329 ? -0.338 14.326 32.306 1 92.93 329 GLN A N 1
ATOM 2647 C CA . GLN A 1 329 ? -0.802 13.724 31.06 1 92.93 329 GLN A CA 1
ATOM 2648 C C . GLN A 1 329 ? -0.261 14.48 29.85 1 92.93 329 GLN A C 1
ATOM 2650 O O . GLN A 1 329 ? -0.315 13.981 28.724 1 92.93 329 GLN A O 1
ATOM 2655 N N . SER A 1 330 ? 0.285 15.643 30.055 1 92.23 330 SER A N 1
ATOM 2656 C CA . SER A 1 330 ? 0.871 16.448 28.989 1 92.23 330 SER A CA 1
ATOM 2657 C C . SER A 1 330 ? 2.394 16.447 29.069 1 92.23 330 SER A C 1
ATOM 2659 O O . SER A 1 330 ? 2.964 16.63 30.146 1 92.23 330 SER A O 1
ATOM 2661 N N . SER A 1 331 ? 2.993 16.263 27.987 1 93.02 331 SER A N 1
ATOM 2662 C CA . SER A 1 331 ? 4.451 16.218 27.925 1 93.02 331 SER A CA 1
ATOM 2663 C C . SER A 1 331 ? 5.053 17.613 28.06 1 93.02 331 SER A C 1
ATOM 2665 O O . SER A 1 331 ? 4.329 18.611 28.046 1 93.02 331 SER A O 1
ATOM 2667 N N . PHE A 1 332 ? 6.333 17.646 28.263 1 93.44 332 PHE A N 1
ATOM 2668 C CA . PHE A 1 332 ? 7.054 18.913 28.284 1 93.44 332 PHE A CA 1
ATOM 2669 C C . PHE A 1 332 ? 6.909 19.64 26.952 1 93.44 332 PHE A C 1
ATOM 2671 O O . PHE A 1 332 ? 6.811 20.868 26.917 1 93.44 332 PHE A O 1
ATOM 2678 N N . LEU A 1 333 ? 6.87 18.9 25.96 1 92.56 333 LEU A N 1
ATOM 2679 C CA . LEU A 1 333 ? 6.685 19.484 24.636 1 92.56 333 LEU A CA 1
ATOM 2680 C C . LEU A 1 333 ? 5.31 20.134 24.516 1 92.56 333 LEU A C 1
ATOM 2682 O O . LEU A 1 333 ? 5.163 21.168 23.861 1 92.56 333 LEU A O 1
ATOM 2686 N N . ASN A 1 334 ? 4.375 19.553 25.143 1 94.8 334 ASN A N 1
ATOM 2687 C CA . ASN A 1 334 ? 3.054 20.171 25.19 1 94.8 334 ASN A CA 1
ATOM 2688 C C . ASN A 1 334 ? 3.078 21.484 25.967 1 94.8 334 ASN A C 1
ATOM 2690 O O . ASN A 1 334 ? 2.408 22.447 25.588 1 94.8 334 ASN A O 1
ATOM 2694 N N . LYS A 1 335 ? 3.784 21.424 27.043 1 95.83 335 LYS A N 1
ATOM 2695 C CA . LYS A 1 335 ? 3.92 22.633 27.85 1 95.83 335 LYS A CA 1
ATOM 2696 C C . LYS A 1 335 ? 4.523 23.773 27.036 1 95.83 335 LYS A C 1
ATOM 2698 O O . LYS A 1 335 ? 4.052 24.91 27.105 1 95.83 335 LYS A O 1
ATOM 2703 N N . GLU A 1 336 ? 5.587 23.457 26.34 1 95.62 336 GLU A N 1
ATOM 2704 C CA . GLU A 1 336 ? 6.221 24.447 25.475 1 95.62 336 GLU A CA 1
ATOM 2705 C C . GLU A 1 336 ? 5.23 25.008 24.459 1 95.62 336 GLU A C 1
ATOM 2707 O O . GLU A 1 336 ? 5.207 26.214 24.206 1 95.62 336 GLU A O 1
ATOM 2712 N N . ARG A 1 337 ? 4.431 24.226 23.883 1 95.58 337 ARG A N 1
ATOM 2713 C CA . ARG A 1 337 ? 3.44 24.652 22.9 1 95.58 337 ARG A CA 1
ATOM 2714 C C . ARG A 1 337 ? 2.41 25.584 23.53 1 95.58 337 ARG A C 1
ATOM 2716 O O . ARG A 1 337 ? 2.057 26.612 22.948 1 95.58 337 ARG A O 1
ATOM 2723 N N . VAL A 1 338 ? 1.959 25.236 24.674 1 97.3 338 VAL A N 1
ATOM 2724 C CA . VAL A 1 338 ? 0.977 26.052 25.379 1 97.3 338 VAL A CA 1
ATOM 2725 C C . VAL A 1 338 ? 1.551 27.443 25.639 1 97.3 338 VAL A C 1
ATOM 2727 O O . VAL A 1 338 ? 0.906 28.452 25.348 1 97.3 338 VAL A O 1
ATOM 2730 N N . ALA A 1 339 ? 2.771 27.461 26.087 1 97.99 339 ALA A N 1
ATOM 2731 C CA . ALA A 1 339 ? 3.418 28.741 26.36 1 97.99 339 ALA A CA 1
ATOM 2732 C C . ALA A 1 339 ? 3.56 29.568 25.086 1 97.99 339 ALA A C 1
ATOM 2734 O O . ALA A 1 339 ? 3.281 30.769 25.083 1 97.99 339 ALA A O 1
ATOM 2735 N N . THR A 1 340 ? 3.955 28.934 24.055 1 97.6 340 THR A N 1
ATOM 2736 C CA . THR A 1 340 ? 4.225 29.614 22.793 1 97.6 340 THR A CA 1
ATOM 2737 C C . THR A 1 340 ? 2.934 30.151 22.181 1 97.6 340 THR A C 1
ATOM 2739 O O . THR A 1 340 ? 2.891 31.289 21.71 1 97.6 340 THR A O 1
ATOM 2742 N N . VAL A 1 341 ? 1.875 29.37 22.223 1 98.01 341 VAL A N 1
ATOM 2743 C CA . VAL A 1 341 ? 0.616 29.792 21.618 1 98.01 341 VAL A CA 1
ATOM 2744 C C . VAL A 1 341 ? 0.004 30.926 22.438 1 98.01 341 VAL A C 1
ATOM 2746 O O . VAL A 1 341 ? -0.507 31.899 21.879 1 98.01 341 VAL A O 1
ATOM 2749 N N . ILE A 1 342 ? 0.086 30.809 23.74 1 98.39 342 ILE A N 1
ATOM 2750 C CA . ILE A 1 342 ? -0.431 31.867 24.601 1 98.39 342 ILE A CA 1
ATOM 2751 C C . ILE A 1 342 ? 0.293 33.177 24.302 1 98.39 342 ILE A C 1
ATOM 2753 O O . ILE A 1 342 ? -0.344 34.209 24.077 1 98.39 342 ILE A O 1
ATOM 2757 N N . ALA A 1 343 ? 1.605 33.108 24.242 1 98.5 343 ALA A N 1
ATOM 2758 C CA . ALA A 1 343 ? 2.4 34.306 23.988 1 98.5 343 ALA A CA 1
ATOM 2759 C C . ALA A 1 343 ? 2.11 34.873 22.601 1 98.5 343 ALA A C 1
ATOM 2761 O O . ALA A 1 343 ? 2.019 36.09 22.427 1 98.5 343 ALA A O 1
ATOM 2762 N N . HIS A 1 344 ? 1.987 34.035 21.621 1 98.16 344 HIS A N 1
ATOM 2763 C CA . HIS A 1 344 ? 1.69 34.432 20.249 1 98.16 344 HIS A CA 1
ATOM 2764 C C . HIS A 1 344 ? 0.373 35.197 20.17 1 98.16 344 HIS A C 1
ATOM 2766 O O . HIS A 1 344 ? 0.309 36.272 19.57 1 98.16 344 HIS A O 1
ATOM 2772 N N . GLU A 1 345 ? -0.626 34.648 20.773 1 98.17 345 GLU A N 1
ATOM 2773 C CA . GLU A 1 345 ? -1.948 35.265 20.716 1 98.17 345 GLU A CA 1
ATOM 2774 C C . GLU A 1 345 ? -1.971 36.591 21.47 1 98.17 345 GLU A C 1
ATOM 2776 O O . GLU A 1 345 ? -2.685 37.519 21.083 1 98.17 345 GLU A O 1
ATOM 2781 N N . LEU A 1 346 ? -1.264 36.651 22.512 1 98.49 346 LEU A N 1
ATOM 2782 C CA . LEU A 1 346 ? -1.223 37.893 23.276 1 98.49 346 LEU A CA 1
ATOM 2783 C C . LEU A 1 346 ? -0.437 38.965 22.529 1 98.49 346 LEU A C 1
ATOM 2785 O O . LEU A 1 346 ? -0.735 40.156 22.648 1 98.49 346 LEU A O 1
ATOM 2789 N N . ALA A 1 347 ? 0.581 38.569 21.756 1 98.36 347 ALA A N 1
ATOM 2790 C CA . ALA A 1 347 ? 1.342 39.529 20.959 1 98.36 347 ALA A CA 1
ATOM 2791 C C . ALA A 1 347 ? 0.45 40.216 19.929 1 98.36 347 ALA A C 1
ATOM 2793 O O . ALA A 1 347 ? 0.646 41.392 19.615 1 98.36 347 ALA A O 1
ATOM 2794 N N . HIS A 1 348 ? -0.533 39.532 19.457 1 98.03 348 HIS A N 1
ATOM 2795 C CA . HIS A 1 348 ? -1.463 40.067 18.469 1 98.03 348 HIS A CA 1
ATOM 2796 C C . HIS A 1 348 ? -2.215 41.275 19.016 1 98.03 348 HIS A C 1
ATOM 2798 O O . HIS A 1 348 ? -2.75 42.079 18.249 1 98.03 348 HIS A O 1
ATOM 2804 N N . GLN A 1 349 ? -2.313 41.435 20.322 1 97.93 349 GLN A N 1
ATOM 2805 C CA . GLN A 1 349 ? -3.017 42.574 20.901 1 97.93 349 GLN A CA 1
ATOM 2806 C C . GLN A 1 349 ? -2.399 43.893 20.446 1 97.93 349 GLN A C 1
ATOM 2808 O O . GLN A 1 349 ? -3.093 44.907 20.344 1 97.93 349 GLN A O 1
ATOM 2813 N N . TRP A 1 350 ? -1.128 43.892 20.119 1 98.01 350 TRP A N 1
ATOM 2814 C CA . TRP A 1 350 ? -0.456 45.063 19.564 1 98.01 350 TRP A CA 1
ATOM 2815 C C . TRP A 1 350 ? -0.359 44.965 18.045 1 98.01 350 TRP A C 1
ATOM 2817 O O . TRP A 1 350 ? -0.633 45.936 17.336 1 98.01 350 TRP A O 1
ATOM 2827 N N . PHE A 1 351 ? 0.07 43.842 17.593 1 97.25 351 PHE A N 1
ATOM 2828 C CA . PHE A 1 351 ? 0.241 43.612 16.163 1 97.25 351 PHE A CA 1
ATOM 2829 C C . PHE A 1 351 ? -0.938 42.831 15.596 1 97.25 351 PHE A C 1
ATOM 2831 O O . PHE A 1 351 ? -1.03 41.615 15.778 1 97.25 351 PHE A O 1
ATOM 2838 N N . GLY A 1 352 ? -1.8 43.464 14.848 1 95.22 352 GLY A N 1
ATOM 2839 C CA . GLY A 1 352 ? -2.997 42.839 14.309 1 95.22 352 GLY A CA 1
ATOM 2840 C C . GLY A 1 352 ? -4.279 43.402 14.894 1 95.22 352 GLY A C 1
ATOM 2841 O O . GLY A 1 352 ? -5.312 43.435 14.222 1 95.22 352 GLY A O 1
ATOM 2842 N N . ASN A 1 353 ? -4.206 43.719 16.224 1 97.59 353 ASN A N 1
ATOM 2843 C CA . ASN A 1 353 ? -5.398 44.275 16.858 1 97.59 353 ASN A CA 1
ATOM 2844 C C . ASN A 1 353 ? -5.306 45.792 16.992 1 97.59 353 ASN A C 1
ATOM 2846 O O . ASN A 1 353 ? -6.09 46.522 16.383 1 97.59 353 ASN A O 1
ATOM 2850 N N . LEU A 1 354 ? -4.318 46.287 17.769 1 97.81 354 LEU A N 1
ATOM 2851 C CA . LEU A 1 354 ? -4.118 47.723 17.925 1 97.81 354 LEU A CA 1
ATOM 2852 C C . LEU A 1 354 ? -3.774 48.372 16.588 1 97.81 354 LEU A C 1
ATOM 2854 O O . LEU A 1 354 ? -4.394 49.364 16.197 1 97.81 354 LEU A O 1
ATOM 2858 N N . VAL A 1 355 ? -2.772 47.85 15.946 1 97.59 355 VAL A N 1
ATOM 2859 C CA . VAL A 1 355 ? -2.428 48.226 14.579 1 97.59 355 VAL A CA 1
ATOM 2860 C C . VAL A 1 355 ? -2.748 47.073 13.63 1 97.59 355 VAL A C 1
ATOM 2862 O O . VAL A 1 355 ? -2.21 45.973 13.776 1 97.59 355 VAL A O 1
ATOM 2865 N N . THR A 1 356 ? -3.649 47.278 12.712 1 96.42 356 THR A N 1
ATOM 2866 C CA . THR A 1 356 ? -4.11 46.238 11.798 1 96.42 356 THR A CA 1
ATOM 2867 C C . THR A 1 356 ? -3.659 46.534 10.371 1 96.42 356 THR A C 1
ATOM 2869 O O . THR A 1 356 ? -3.513 47.697 9.989 1 96.42 356 THR A O 1
ATOM 2872 N N . MET A 1 357 ? -3.409 45.526 9.567 1 95.18 357 MET A N 1
ATOM 2873 C CA . MET A 1 357 ? -3.074 45.751 8.164 1 95.18 357 MET A CA 1
ATOM 2874 C C . MET A 1 357 ? -4.268 46.317 7.403 1 95.18 357 MET A C 1
ATOM 2876 O O . MET A 1 357 ? -5.417 46.084 7.781 1 95.18 357 MET A O 1
ATOM 2880 N N . LYS A 1 358 ? -4.051 46.922 6.348 1 93.74 358 LYS A N 1
ATOM 2881 C CA . LYS A 1 358 ? -5.117 47.503 5.537 1 93.74 358 LYS A CA 1
ATOM 2882 C C . LYS A 1 358 ? -5.872 46.424 4.767 1 93.74 358 LYS A C 1
ATOM 2884 O O . LYS A 1 358 ? -7.079 46.543 4.543 1 93.74 358 LYS A O 1
ATOM 2889 N N . TRP A 1 359 ? -5.124 45.496 4.297 1 92.82 359 TRP A N 1
ATOM 2890 C CA . TRP A 1 359 ? -5.634 44.328 3.585 1 92.82 359 TRP A CA 1
ATOM 2891 C C . TRP A 1 359 ? -4.777 43.1 3.871 1 92.82 359 TRP A C 1
ATOM 2893 O O . TRP A 1 359 ? -3.685 43.214 4.434 1 92.82 359 TRP A O 1
ATOM 2903 N N . TRP A 1 360 ? -5.243 41.993 3.548 1 93 360 TRP A N 1
ATOM 2904 C CA . TRP A 1 360 ? -4.612 40.73 3.918 1 93 360 TRP A CA 1
ATOM 2905 C C . TRP A 1 360 ? -3.289 40.546 3.181 1 93 360 TRP A C 1
ATOM 2907 O O . TRP A 1 360 ? -2.485 39.684 3.543 1 93 360 TRP A O 1
ATOM 2917 N N . SER A 1 361 ? -2.942 41.373 2.226 1 91.25 361 SER A N 1
ATOM 2918 C CA . SER A 1 361 ? -1.683 41.314 1.491 1 91.25 361 SER A CA 1
ATOM 2919 C C . SER A 1 361 ? -0.489 41.473 2.426 1 91.25 361 SER A C 1
ATOM 2921 O O . SER A 1 361 ? 0.614 41.016 2.118 1 91.25 361 SER A O 1
ATOM 2923 N N . ASP A 1 362 ? -0.702 42.158 3.559 1 93.31 362 ASP A N 1
ATOM 2924 C CA . ASP A 1 362 ? 0.368 42.384 4.525 1 93.31 362 ASP A CA 1
ATOM 2925 C C . ASP A 1 362 ? 0.133 41.581 5.802 1 93.31 362 ASP A C 1
ATOM 2927 O O . ASP A 1 362 ? 0.403 42.065 6.904 1 93.31 362 ASP A O 1
ATOM 2931 N N . LEU A 1 363 ? -0.344 40.419 5.623 1 93.79 363 LEU A N 1
ATOM 2932 C CA . LEU A 1 363 ? -0.656 39.54 6.745 1 93.79 363 LEU A CA 1
ATOM 2933 C C . LEU A 1 363 ? 0.564 39.347 7.64 1 93.79 363 LEU A C 1
ATOM 2935 O O . LEU A 1 363 ? 0.427 39.169 8.852 1 93.79 363 LEU A O 1
ATOM 2939 N N . TRP A 1 364 ? 1.779 39.472 7.126 1 94.98 364 TRP A N 1
ATOM 2940 C CA . TRP A 1 364 ? 3.008 39.205 7.865 1 94.98 364 TRP A CA 1
ATOM 2941 C C . TRP A 1 364 ? 3.217 40.239 8.966 1 94.98 364 TRP A C 1
ATOM 2943 O O . TRP A 1 364 ? 3.9 39.97 9.957 1 94.98 364 TRP A O 1
ATOM 2953 N N . LEU A 1 365 ? 2.641 41.42 8.857 1 96 365 LEU A N 1
ATOM 2954 C CA . LEU A 1 365 ? 2.732 42.448 9.889 1 96 365 LEU A CA 1
ATOM 2955 C C . LEU A 1 365 ? 2.02 42.004 11.162 1 96 365 LEU A C 1
ATOM 2957 O O . LEU A 1 365 ? 2.322 42.497 12.251 1 96 365 LEU A O 1
ATOM 2961 N N . ASN A 1 366 ? 1.109 41.106 10.941 1 95.55 366 ASN A N 1
ATOM 2962 C CA . ASN A 1 366 ? 0.405 40.494 12.063 1 95.55 366 ASN A CA 1
ATOM 2963 C C . ASN A 1 366 ? 1.096 39.216 12.528 1 95.55 366 ASN A C 1
ATOM 2965 O O . ASN A 1 366 ? 1.594 39.149 13.653 1 95.55 366 ASN A O 1
ATOM 2969 N N . GLU A 1 367 ? 1.239 38.338 11.637 1 95.84 367 GLU A N 1
ATOM 2970 C CA . GLU A 1 367 ? 1.659 36.978 11.963 1 95.84 367 GLU A CA 1
ATOM 2971 C C . GLU A 1 367 ? 3.165 36.908 12.201 1 95.84 367 GLU A C 1
ATOM 2973 O O . GLU A 1 367 ? 3.628 36.15 13.056 1 95.84 367 GLU A O 1
ATOM 2978 N N . GLY A 1 368 ? 3.905 37.62 11.403 1 96.84 368 GLY A N 1
ATOM 2979 C CA . GLY A 1 368 ? 5.346 37.646 11.6 1 96.84 368 GLY A CA 1
ATOM 2980 C C . GLY A 1 368 ? 5.755 38.248 12.931 1 96.84 368 GLY A C 1
ATOM 2981 O O . GLY A 1 368 ? 6.593 37.687 13.64 1 96.84 368 GLY A O 1
ATOM 2982 N N . PHE A 1 369 ? 5.148 39.332 13.282 1 97.31 369 PHE A N 1
ATOM 2983 C CA . PHE A 1 369 ? 5.469 40.004 14.536 1 97.31 369 PHE A CA 1
ATOM 2984 C C . PHE A 1 369 ? 5.018 39.17 15.728 1 97.31 369 PHE A C 1
ATOM 2986 O O . PHE A 1 369 ? 5.722 39.087 16.737 1 97.31 369 PHE A O 1
ATOM 2993 N N . ALA A 1 370 ? 3.799 38.619 15.587 1 97.68 370 ALA A N 1
ATOM 2994 C CA . ALA A 1 370 ? 3.313 37.79 16.687 1 97.68 370 ALA A CA 1
ATOM 2995 C C . ALA A 1 370 ? 4.223 36.586 16.911 1 97.68 370 ALA A C 1
ATOM 2997 O O . ALA A 1 370 ? 4.489 36.205 18.054 1 97.68 370 ALA A O 1
ATOM 2998 N N . THR A 1 371 ? 4.689 35.988 15.829 1 97.58 371 THR A N 1
ATOM 2999 C CA . THR A 1 371 ? 5.571 34.829 15.918 1 97.58 371 THR A CA 1
ATOM 3000 C C . THR A 1 371 ? 6.903 35.21 16.556 1 97.58 371 THR A C 1
ATOM 3002 O O . THR A 1 371 ? 7.393 34.513 17.447 1 97.58 371 THR A O 1
ATOM 3005 N N . PHE A 1 372 ? 7.468 36.304 16.226 1 97.2 372 PHE A N 1
ATOM 3006 C CA . PHE A 1 372 ? 8.722 36.781 16.796 1 97.2 372 PHE A CA 1
ATOM 3007 C C . PHE A 1 372 ? 8.543 37.156 18.262 1 97.2 372 PHE A C 1
ATOM 3009 O O . PHE A 1 372 ? 9.331 36.742 19.115 1 97.2 372 PHE A O 1
ATOM 3016 N N . ALA A 1 373 ? 7.513 37.882 18.541 1 97.61 373 ALA A N 1
ATOM 3017 C CA . ALA A 1 373 ? 7.28 38.366 19.899 1 97.61 373 ALA A CA 1
ATOM 3018 C C . ALA A 1 373 ? 7.001 37.209 20.854 1 97.61 373 ALA A C 1
ATOM 3020 O O . ALA A 1 373 ? 7.365 37.266 22.031 1 97.61 373 ALA A O 1
ATOM 3021 N N . ALA A 1 374 ? 6.337 36.22 20.336 1 97.59 374 ALA A N 1
ATOM 3022 C CA . ALA A 1 374 ? 6.09 35.042 21.164 1 97.59 374 ALA A CA 1
ATOM 3023 C C . ALA A 1 374 ? 7.397 34.467 21.702 1 97.59 374 ALA A C 1
ATOM 3025 O O . ALA A 1 374 ? 7.467 34.046 22.859 1 97.59 374 ALA A O 1
ATOM 3026 N N . THR A 1 375 ? 8.36 34.474 20.855 1 96.45 375 THR A N 1
ATOM 3027 C CA . THR A 1 375 ? 9.665 33.967 21.265 1 96.45 375 THR A CA 1
ATOM 3028 C C . THR A 1 375 ? 10.263 34.842 22.363 1 96.45 375 THR A C 1
ATOM 3030 O O . THR A 1 375 ? 10.854 34.333 23.317 1 96.45 375 THR A O 1
ATOM 3033 N N . VAL A 1 376 ? 10.129 36.06 22.247 1 96.4 376 VAL A N 1
ATOM 3034 C CA . VAL A 1 376 ? 10.654 37.024 23.208 1 96.4 376 VAL A CA 1
ATOM 3035 C C . VAL A 1 376 ? 9.987 36.816 24.566 1 96.4 376 VAL A C 1
ATOM 3037 O O . VAL A 1 376 ? 10.665 36.757 25.595 1 96.4 376 VAL A O 1
ATOM 3040 N N . ALA A 1 377 ? 8.722 36.623 24.519 1 97.71 377 ALA A N 1
ATOM 3041 C CA . ALA A 1 377 ? 7.974 36.482 25.765 1 97.71 377 ALA A CA 1
ATOM 3042 C C . ALA A 1 377 ? 8.248 35.131 26.42 1 97.71 377 ALA A C 1
ATOM 3044 O O . ALA A 1 377 ? 8.368 35.04 27.644 1 97.71 377 ALA A O 1
ATOM 3045 N N . VAL A 1 378 ? 8.278 34.07 25.666 1 97.59 378 VAL A N 1
ATOM 3046 C CA . VAL A 1 378 ? 8.519 32.739 26.213 1 97.59 378 VAL A CA 1
ATOM 3047 C C . VAL A 1 378 ? 9.913 32.68 26.835 1 97.59 378 VAL A C 1
ATOM 3049 O O . VAL A 1 378 ? 10.11 32.043 27.873 1 97.59 378 VAL A O 1
ATOM 3052 N N . ASN A 1 379 ? 10.882 33.339 26.181 1 96.26 379 ASN A N 1
ATOM 3053 C CA . ASN A 1 379 ? 12.23 33.395 26.735 1 96.26 379 ASN A CA 1
ATOM 3054 C C . ASN A 1 379 ? 12.252 34.103 28.087 1 96.26 379 ASN A C 1
ATOM 3056 O O . ASN A 1 379 ? 13.093 33.804 28.936 1 96.26 379 ASN A O 1
ATOM 3060 N N . HIS A 1 380 ? 11.363 34.984 28.279 1 96.45 380 HIS A N 1
ATOM 3061 C CA . HIS A 1 380 ? 11.268 35.705 29.544 1 96.45 380 HIS A CA 1
ATOM 3062 C C . HIS A 1 380 ? 10.547 34.874 30.599 1 96.45 380 HIS A C 1
ATOM 3064 O O . HIS A 1 380 ? 11.005 34.779 31.74 1 96.45 380 HIS A O 1
ATOM 3070 N N . VAL A 1 381 ? 9.439 34.247 30.206 1 96.79 381 VAL A N 1
ATOM 3071 C CA . VAL A 1 381 ? 8.586 33.53 31.148 1 96.79 381 VAL A CA 1
ATOM 3072 C C . VAL A 1 381 ? 9.238 32.203 31.528 1 96.79 381 VAL A C 1
ATOM 3074 O O . VAL A 1 381 ? 9.076 31.724 32.653 1 96.79 381 VAL A O 1
ATOM 3077 N N . GLU A 1 382 ? 9.911 31.603 30.624 1 96.04 382 GLU A N 1
ATOM 3078 C CA . GLU A 1 382 ? 10.652 30.36 30.818 1 96.04 382 GLU A CA 1
ATOM 3079 C C . GLU A 1 382 ? 12.113 30.519 30.406 1 96.04 382 GLU A C 1
ATOM 3081 O O . GLU A 1 382 ? 12.528 30.009 29.363 1 96.04 382 GLU A O 1
ATOM 3086 N N . PRO A 1 383 ? 12.896 31.086 31.179 1 93.57 383 PRO A N 1
ATOM 3087 C CA . PRO A 1 383 ? 14.241 31.516 30.79 1 93.57 383 PRO A CA 1
ATOM 3088 C C . PRO A 1 383 ? 15.195 30.345 30.569 1 93.57 383 PRO A C 1
ATOM 3090 O O . PRO A 1 383 ? 16.219 30.496 29.898 1 93.57 383 PRO A O 1
ATOM 3093 N N . THR A 1 384 ? 14.895 29.167 31.07 1 92.22 384 THR A N 1
ATOM 3094 C CA . THR A 1 384 ? 15.805 28.032 30.961 1 92.22 384 THR A CA 1
ATOM 3095 C C . THR A 1 384 ? 15.602 27.3 29.637 1 92.22 384 THR A C 1
ATOM 3097 O O . THR A 1 384 ? 16.389 26.421 29.282 1 92.22 384 THR A O 1
ATOM 3100 N N . TRP A 1 385 ? 14.597 27.7 28.87 1 94.69 385 TRP A N 1
ATOM 3101 C CA . TRP A 1 385 ? 14.226 26.95 27.675 1 94.69 385 TRP A CA 1
ATOM 3102 C C . TRP A 1 385 ? 15.059 27.391 26.476 1 94.69 385 TRP A C 1
ATOM 3104 O O . TRP A 1 385 ? 15.118 26.691 25.462 1 94.69 385 TRP A O 1
ATOM 3114 N N . ASN A 1 386 ? 15.759 28.462 26.541 1 91.66 386 ASN A N 1
ATOM 3115 C CA . ASN A 1 386 ? 16.479 29.039 25.411 1 91.66 386 ASN A CA 1
ATOM 3116 C C . ASN A 1 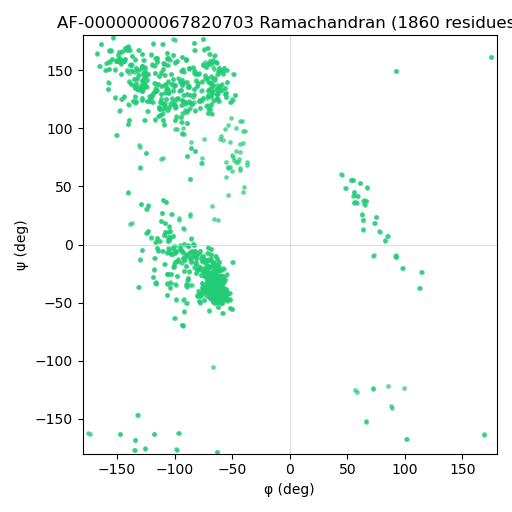386 ? 15.594 29.136 24.172 1 91.66 386 ASN A C 1
ATOM 3118 O O . ASN A 1 386 ? 15.972 28.671 23.096 1 91.66 386 ASN A O 1
ATOM 3122 N N . ALA A 1 387 ? 14.4 29.669 24.353 1 92.16 387 ALA A N 1
ATOM 3123 C CA . ALA A 1 387 ? 13.384 29.734 23.306 1 92.16 387 ALA A CA 1
ATOM 3124 C C . ALA A 1 387 ? 13.847 30.608 22.145 1 92.16 387 ALA A C 1
ATOM 3126 O O . ALA A 1 387 ? 13.468 30.376 20.995 1 92.16 387 ALA A O 1
ATOM 3127 N N . ASP A 1 388 ? 14.685 31.55 22.386 1 91.59 388 ASP A N 1
ATOM 3128 C CA . ASP A 1 388 ? 15.184 32.459 21.358 1 91.59 388 ASP A CA 1
ATOM 3129 C C . ASP A 1 388 ? 15.977 31.702 20.294 1 91.59 388 ASP A C 1
ATOM 3131 O O . ASP A 1 388 ? 15.763 31.898 19.096 1 91.59 388 ASP A O 1
ATOM 3135 N N . LYS A 1 389 ? 16.793 30.765 20.717 1 93.01 389 LYS A N 1
ATOM 3136 C CA . LYS A 1 389 ? 17.614 30.008 19.777 1 93.01 389 LYS A CA 1
ATOM 3137 C C . LYS A 1 389 ? 16.792 28.935 19.069 1 93.01 389 LYS A C 1
ATOM 3139 O O . LYS A 1 389 ? 16.893 28.771 17.851 1 93.01 389 LYS A O 1
ATOM 3144 N N . SER A 1 390 ? 16.005 28.256 19.848 1 94.11 390 SER A N 1
ATOM 3145 C CA . SER A 1 390 ? 15.229 27.157 19.282 1 94.11 390 SER A CA 1
ATOM 3146 C C . SER A 1 390 ? 14.239 27.66 18.237 1 94.11 390 SER A C 1
ATOM 3148 O O . SER A 1 390 ? 14.087 27.053 17.175 1 94.11 390 SER A O 1
ATOM 3150 N N . SER A 1 391 ? 13.586 28.719 18.534 1 93.93 391 SER A N 1
ATOM 3151 C CA . SER A 1 391 ? 12.612 29.276 17.601 1 93.93 391 SER A CA 1
ATOM 3152 C C . SER A 1 391 ? 13.293 29.818 16.349 1 93.93 391 SER A C 1
ATOM 3154 O O . SER A 1 391 ? 12.779 29.66 15.239 1 93.93 391 SER A O 1
ATOM 3156 N N . ALA A 1 392 ? 14.415 30.461 16.551 1 93.74 392 ALA A N 1
ATOM 3157 C CA . ALA A 1 392 ? 15.166 30.991 15.416 1 93.74 392 ALA A CA 1
ATOM 3158 C C . ALA A 1 392 ? 15.564 29.876 14.453 1 93.74 392 ALA A C 1
ATOM 3160 O O . ALA A 1 392 ? 15.414 30.014 13.236 1 93.74 392 ALA A O 1
ATOM 3161 N N . VAL A 1 393 ? 16.055 28.807 15.01 1 95.18 393 VAL A N 1
ATOM 3162 C CA . VAL A 1 393 ? 16.495 27.676 14.199 1 95.18 393 VAL A CA 1
ATOM 3163 C C . VAL A 1 393 ? 15.296 27.056 13.484 1 95.18 393 VAL A C 1
ATOM 3165 O O . VAL A 1 393 ? 15.348 26.801 12.279 1 95.18 393 VAL A O 1
ATOM 3168 N N . ASN A 1 394 ? 14.24 26.847 14.206 1 94.67 394 ASN A N 1
ATOM 3169 C CA . ASN A 1 394 ? 13.058 26.214 13.63 1 94.67 394 ASN A CA 1
ATOM 3170 C C . ASN A 1 394 ? 12.471 27.051 12.497 1 94.67 394 ASN A C 1
ATOM 3172 O O . ASN A 1 394 ? 12.119 26.517 11.443 1 94.67 394 ASN A O 1
ATOM 3176 N N . ASP A 1 395 ? 12.353 28.301 12.749 1 95.44 395 ASP A N 1
ATOM 3177 C CA . ASP A 1 395 ? 11.813 29.198 11.732 1 95.44 395 ASP A CA 1
ATOM 3178 C C . ASP A 1 395 ? 12.705 29.225 10.494 1 95.44 395 ASP A C 1
ATOM 3180 O O . ASP A 1 395 ? 12.216 29.122 9.367 1 95.44 395 ASP A O 1
ATOM 3184 N N . MET A 1 396 ? 13.935 29.328 10.732 1 95.36 396 MET A N 1
ATOM 3185 C CA . MET A 1 396 ? 14.901 29.417 9.641 1 95.36 396 MET A CA 1
ATOM 3186 C C . MET A 1 396 ? 14.863 28.162 8.776 1 95.36 396 MET A C 1
ATOM 3188 O O . MET A 1 396 ? 14.808 28.25 7.548 1 95.36 396 MET A O 1
ATOM 3192 N N . LEU A 1 397 ? 14.892 27.03 9.41 1 95.08 397 LEU A N 1
ATOM 3193 C CA . LEU A 1 397 ? 14.931 25.77 8.677 1 95.08 397 LEU A CA 1
ATOM 3194 C C . LEU A 1 397 ? 13.662 25.583 7.85 1 95.08 397 LEU A C 1
ATOM 3196 O O . LEU A 1 397 ? 13.717 25.075 6.728 1 95.08 397 LEU A O 1
ATOM 3200 N N . LEU A 1 398 ? 12.601 25.976 8.383 1 93.98 398 LEU A N 1
ATOM 3201 C CA . LEU A 1 398 ? 11.326 25.846 7.685 1 93.98 398 LEU A CA 1
ATOM 3202 C C . LEU A 1 398 ? 11.29 26.736 6.448 1 93.98 398 LEU A C 1
ATOM 3204 O O . LEU A 1 398 ? 10.88 26.295 5.372 1 93.98 398 LEU A O 1
ATOM 3208 N N . ILE A 1 399 ? 11.726 27.961 6.581 1 95.06 399 ILE A N 1
ATOM 3209 C CA . ILE A 1 399 ? 11.582 28.929 5.499 1 95.06 399 ILE A CA 1
ATOM 3210 C C . ILE A 1 399 ? 12.612 28.643 4.409 1 95.06 399 ILE A C 1
ATOM 3212 O O . ILE A 1 399 ? 12.341 28.84 3.222 1 95.06 399 ILE A O 1
ATOM 3216 N N . LEU A 1 400 ? 13.771 28.166 4.818 1 95.79 400 LEU A N 1
ATOM 3217 C CA . LEU A 1 400 ? 14.787 27.859 3.818 1 95.79 400 LEU A CA 1
ATOM 3218 C C . LEU A 1 400 ? 14.32 26.74 2.894 1 95.79 400 LEU A C 1
ATOM 3220 O O . LEU A 1 400 ? 14.673 26.716 1.712 1 95.79 400 LEU A O 1
ATOM 3224 N N . ASN A 1 401 ? 13.544 25.931 3.408 1 92.4 401 ASN A N 1
ATOM 3225 C CA . ASN A 1 401 ? 13.015 24.845 2.589 1 92.4 401 ASN A CA 1
ATOM 3226 C C . ASN A 1 401 ? 11.874 25.322 1.695 1 92.4 401 ASN A C 1
ATOM 3228 O O . ASN A 1 401 ? 11.873 25.063 0.491 1 92.4 401 ASN A O 1
ATOM 3232 N N . LEU A 1 402 ? 10.969 25.998 2.235 1 92.11 402 LEU A N 1
ATOM 3233 C CA . LEU A 1 402 ? 9.776 26.415 1.505 1 92.11 402 LEU A CA 1
ATOM 3234 C C . LEU A 1 402 ? 10.118 27.481 0.469 1 92.11 402 LEU A C 1
ATOM 3236 O O . LEU A 1 402 ? 9.618 27.441 -0.657 1 92.11 402 LEU A O 1
ATOM 3240 N N . ASP A 1 403 ? 10.966 28.388 0.817 1 94.22 403 ASP A N 1
ATOM 3241 C CA . ASP A 1 403 ? 11.233 29.558 -0.014 1 94.22 403 ASP A CA 1
ATOM 3242 C C . ASP A 1 403 ? 12.247 29.235 -1.109 1 94.22 403 ASP A C 1
ATOM 3244 O O . ASP A 1 403 ? 12.566 30.089 -1.939 1 94.22 403 ASP A O 1
ATOM 3248 N N . SER A 1 404 ? 12.716 28.035 -1.137 1 94.16 404 SER A N 1
ATOM 3249 C CA . SER A 1 404 ? 13.591 27.58 -2.212 1 94.16 404 SER A CA 1
ATOM 3250 C C . SER A 1 404 ? 12.788 27.152 -3.435 1 94.16 404 SER A C 1
ATOM 3252 O O . SER A 1 404 ? 13.352 26.933 -4.509 1 94.16 404 SER A O 1
ATOM 3254 N N . LEU A 1 405 ? 11.529 27.076 -3.299 1 91.47 405 LEU A N 1
ATOM 3255 C CA . LEU A 1 405 ? 10.663 26.683 -4.406 1 91.47 405 LEU A CA 1
ATOM 3256 C C . LEU A 1 405 ? 10.364 27.874 -5.311 1 91.47 405 LEU A C 1
ATOM 3258 O O . LEU A 1 405 ? 10.198 28.998 -4.831 1 91.47 405 LEU A O 1
ATOM 3262 N N . GLU A 1 406 ? 10.162 27.588 -6.576 1 89.6 406 GLU A N 1
ATOM 3263 C CA . GLU A 1 406 ? 9.74 28.624 -7.514 1 89.6 406 GLU A CA 1
ATOM 3264 C C . GLU A 1 406 ? 8.294 29.041 -7.261 1 89.6 406 GLU A C 1
ATOM 3266 O O . GLU A 1 406 ? 7.932 30.201 -7.466 1 89.6 406 GLU A O 1
ATOM 3271 N N . SER A 1 407 ? 7.592 28.112 -6.758 1 87.19 407 SER A N 1
ATOM 3272 C CA . SER A 1 407 ? 6.167 28.327 -6.524 1 87.19 407 SER A CA 1
ATOM 3273 C C . SER A 1 407 ? 5.925 29.029 -5.192 1 87.19 407 SER A C 1
ATOM 3275 O O . SER A 1 407 ? 4.777 29.245 -4.798 1 87.19 407 SER A O 1
ATOM 3277 N N . SER A 1 408 ? 7.02 29.352 -4.451 1 90.01 408 SER A N 1
ATOM 3278 C CA . SER A 1 408 ? 6.859 30.176 -3.258 1 90.01 408 SER A CA 1
ATOM 3279 C C . SER A 1 408 ? 6.333 31.563 -3.611 1 90.01 408 SER A C 1
ATOM 3281 O O . SER A 1 408 ? 5.972 31.822 -4.761 1 90.01 408 SER A O 1
ATOM 3283 N N . HIS A 1 409 ? 6.168 32.409 -2.634 1 90.2 409 HIS A N 1
ATOM 3284 C CA . HIS A 1 409 ? 5.681 33.765 -2.862 1 90.2 409 HIS A CA 1
ATOM 3285 C C . HIS A 1 409 ? 6.37 34.761 -1.934 1 90.2 409 HIS A C 1
ATOM 3287 O O . HIS A 1 409 ? 6.94 34.372 -0.912 1 90.2 409 HIS A O 1
ATOM 3293 N N . PRO A 1 410 ? 6.384 36.002 -2.228 1 92.72 410 PRO A N 1
ATOM 3294 C CA . PRO A 1 410 ? 6.935 37.017 -1.327 1 92.72 410 PRO A CA 1
ATOM 3295 C C . PRO A 1 410 ? 6.138 37.149 -0.031 1 92.72 410 PRO A C 1
ATOM 3297 O O . PRO A 1 410 ? 5.023 36.631 0.069 1 92.72 410 PRO A O 1
ATOM 3300 N N . VAL A 1 411 ? 6.737 37.734 0.918 1 93.34 411 VAL A N 1
ATOM 3301 C CA . VAL A 1 411 ? 6.103 37.932 2.218 1 93.34 411 VAL A CA 1
ATOM 3302 C C . VAL A 1 411 ? 4.881 38.834 2.065 1 93.34 411 VAL A C 1
ATOM 3304 O O . VAL A 1 411 ? 3.815 38.544 2.614 1 93.34 411 VAL A O 1
ATOM 3307 N N . SER A 1 412 ? 4.997 39.89 1.363 1 89.67 412 SER A N 1
ATOM 3308 C CA . SER A 1 412 ? 3.873 40.729 0.959 1 89.67 412 SER A CA 1
ATOM 3309 C C . SER A 1 412 ? 3.291 40.269 -0.374 1 89.67 412 SER A C 1
ATOM 3311 O O . SER A 1 412 ? 3.978 40.292 -1.397 1 89.67 412 SER A O 1
ATOM 3313 N N . VAL A 1 413 ? 2.084 39.801 -0.342 1 86.54 413 VAL A N 1
ATOM 3314 C CA . VAL A 1 413 ? 1.502 39.185 -1.53 1 86.54 413 VAL A CA 1
ATOM 3315 C C . VAL A 1 413 ? 0.245 39.947 -1.945 1 86.54 413 VAL A C 1
ATOM 3317 O O . VAL A 1 413 ? -0.642 40.187 -1.124 1 86.54 413 VAL A O 1
ATOM 3320 N N . PRO A 1 414 ? 0.229 40.297 -3.173 1 85.02 414 PRO A N 1
ATOM 3321 C CA . PRO A 1 414 ? -1.051 40.853 -3.621 1 85.02 414 PRO A CA 1
ATOM 3322 C C . PRO A 1 414 ? -2.169 39.813 -3.648 1 85.02 414 PRO A C 1
ATOM 3324 O O . PRO A 1 414 ? -1.948 38.676 -4.073 1 85.02 414 PRO A O 1
ATOM 3327 N N . ILE A 1 415 ? -3.286 40.079 -3.097 1 87.33 415 ILE A N 1
ATOM 3328 C CA . ILE A 1 415 ? -4.44 39.186 -3.081 1 87.33 415 ILE A CA 1
ATOM 3329 C C . ILE A 1 415 ? -5.565 39.782 -3.925 1 87.33 415 ILE A C 1
ATOM 3331 O O . ILE A 1 415 ? -6.167 40.789 -3.546 1 87.33 415 ILE A O 1
ATOM 3335 N N . ASP A 1 416 ? -5.797 39.053 -5.06 1 80.19 416 ASP A N 1
ATOM 3336 C CA . ASP A 1 416 ? -6.801 39.577 -5.981 1 80.19 416 ASP A CA 1
ATOM 3337 C C . ASP A 1 416 ? -8.101 38.781 -5.887 1 80.19 416 ASP A C 1
ATOM 3339 O O . ASP A 1 416 ? -9.094 39.127 -6.531 1 80.19 416 ASP A O 1
ATOM 3343 N N . ASP A 1 417 ? -8.128 37.758 -5.119 1 84.36 417 ASP A N 1
ATOM 3344 C CA . ASP A 1 417 ? -9.298 36.917 -4.887 1 84.36 417 ASP A CA 1
ATOM 3345 C C . ASP A 1 417 ? -9.395 36.502 -3.421 1 84.36 417 ASP A C 1
ATOM 3347 O O . ASP A 1 417 ? -8.51 35.817 -2.904 1 84.36 417 ASP A O 1
ATOM 3351 N N . PRO A 1 418 ? -10.486 36.851 -2.783 1 85.7 418 PRO A N 1
ATOM 3352 C CA . PRO A 1 418 ? -10.62 36.552 -1.355 1 85.7 418 PRO A CA 1
ATOM 3353 C C . PRO A 1 418 ? -10.486 35.062 -1.048 1 85.7 418 PRO A C 1
ATOM 3355 O O . PRO A 1 418 ? -10.116 34.689 0.068 1 85.7 418 PRO A O 1
ATOM 3358 N N . LYS A 1 419 ? -10.668 34.134 -1.979 1 77.91 419 LYS A N 1
ATOM 3359 C CA . LYS A 1 419 ? -10.553 32.69 -1.797 1 77.91 419 LYS A CA 1
ATOM 3360 C C . LYS A 1 419 ? -9.103 32.279 -1.56 1 77.91 419 LYS A C 1
ATOM 3362 O O . LYS A 1 419 ? -8.836 31.199 -1.029 1 77.91 419 LYS A O 1
ATOM 3367 N N . ARG A 1 420 ? -8.274 33.299 -1.833 1 83.28 420 ARG A N 1
ATOM 3368 C CA . ARG A 1 420 ? -6.848 32.997 -1.748 1 83.28 420 ARG A CA 1
ATOM 3369 C C . ARG A 1 420 ? -6.261 33.494 -0.432 1 83.28 420 ARG A C 1
ATOM 3371 O O . ARG A 1 420 ? -5.103 33.21 -0.116 1 83.28 420 ARG A O 1
ATOM 3378 N N . ILE A 1 421 ? -7.041 34.155 0.271 1 88.6 421 ILE A N 1
ATOM 3379 C CA . ILE A 1 421 ? -6.56 34.702 1.535 1 88.6 421 ILE A CA 1
ATOM 3380 C C . ILE A 1 421 ? -6.027 33.574 2.415 1 88.6 421 ILE A C 1
ATOM 3382 O O . ILE A 1 421 ? -4.958 33.701 3.017 1 88.6 421 ILE A O 1
ATOM 3386 N N . SER A 1 422 ? -6.762 32.5 2.381 1 84.98 422 SER A N 1
ATOM 3387 C CA . SER A 1 422 ? -6.39 31.392 3.255 1 84.98 422 SER A CA 1
ATOM 3388 C C . SER A 1 422 ? -5.047 30.795 2.848 1 84.98 422 SER A C 1
ATOM 3390 O O . SER A 1 422 ? -4.333 30.233 3.682 1 84.98 422 SER A O 1
ATOM 3392 N N . GLU A 1 423 ? -4.642 30.96 1.695 1 84.7 423 GLU A N 1
ATOM 3393 C CA . GLU A 1 423 ? -3.431 30.336 1.17 1 84.7 423 GLU A CA 1
ATOM 3394 C C . GLU A 1 423 ? -2.179 31.025 1.704 1 84.7 423 GLU A C 1
ATOM 3396 O O . GLU A 1 423 ? -1.098 30.433 1.721 1 84.7 423 GLU A O 1
ATOM 3401 N N . ILE A 1 424 ? -2.345 32.25 2.116 1 85.17 424 ILE A N 1
ATOM 3402 C CA . ILE A 1 424 ? -1.143 32.98 2.501 1 85.17 424 ILE A CA 1
ATOM 3403 C C . ILE A 1 424 ? -0.936 32.874 4.011 1 85.17 424 ILE A C 1
ATOM 3405 O O . ILE A 1 424 ? 0.017 33.437 4.554 1 85.17 424 ILE A O 1
ATOM 3409 N N . PHE A 1 425 ? -1.87 32.169 4.675 1 85.46 425 PHE A N 1
ATOM 3410 C CA . PHE A 1 425 ? -1.616 31.766 6.053 1 85.46 425 PHE A CA 1
ATOM 3411 C C . PHE A 1 425 ? -0.659 30.582 6.104 1 85.46 425 PHE A C 1
ATOM 3413 O O . PHE A 1 425 ? -1.071 29.455 6.387 1 85.46 425 PHE A O 1
ATOM 3420 N N . ASP A 1 426 ? 0.567 30.866 5.762 1 86.99 426 ASP A N 1
ATOM 3421 C CA . ASP A 1 426 ? 1.55 29.797 5.62 1 86.99 426 ASP A CA 1
ATOM 3422 C C . ASP A 1 426 ? 2.867 30.167 6.299 1 86.99 426 ASP A C 1
ATOM 3424 O O . ASP A 1 426 ? 2.925 31.128 7.069 1 86.99 426 ASP A O 1
ATOM 3428 N N . ASP A 1 427 ? 3.797 29.503 6.083 1 89.52 427 ASP A N 1
ATOM 3429 C CA . ASP A 1 427 ? 5.075 29.64 6.775 1 89.52 427 ASP A CA 1
ATOM 3430 C C . ASP A 1 427 ? 5.804 30.908 6.336 1 89.52 427 ASP A C 1
ATOM 3432 O O . ASP A 1 427 ? 6.63 31.444 7.077 1 89.52 427 ASP A O 1
ATOM 3436 N N . ILE A 1 428 ? 5.508 31.4 5.184 1 92.02 428 ILE A N 1
ATOM 3437 C CA . ILE A 1 428 ? 6.15 32.625 4.719 1 92.02 428 ILE A CA 1
ATOM 3438 C C . ILE A 1 428 ? 5.651 33.812 5.539 1 92.02 428 ILE A C 1
ATOM 3440 O O . ILE A 1 428 ? 6.447 34.626 6.012 1 92.02 428 ILE A O 1
ATOM 3444 N N . SER A 1 429 ? 4.369 33.855 5.724 1 92.14 429 SER A N 1
ATOM 3445 C CA . SER A 1 429 ? 3.799 34.961 6.486 1 92.14 429 SER A CA 1
ATOM 3446 C C . SER A 1 429 ? 4.168 34.864 7.962 1 92.14 429 SER A C 1
ATOM 3448 O O . SER A 1 429 ? 4.334 35.883 8.635 1 92.14 429 SER A O 1
ATOM 3450 N N . TYR A 1 430 ? 4.351 33.642 8.407 1 94.08 430 TYR A N 1
ATOM 3451 C CA . TYR A 1 430 ? 4.646 33.418 9.818 1 94.08 430 TYR A CA 1
ATOM 3452 C C . TYR A 1 430 ? 6.15 33.365 10.059 1 94.08 430 TYR A C 1
ATOM 3454 O O . TYR A 1 430 ? 6.746 34.341 10.521 1 94.08 430 TYR A O 1
ATOM 3462 N N . GLN A 1 431 ? 6.707 32.342 9.576 1 96.27 431 GLN A N 1
ATOM 3463 C CA . GLN A 1 431 ? 8.093 32.052 9.927 1 96.27 431 GLN A CA 1
ATOM 3464 C C . GLN A 1 431 ? 9.055 32.955 9.162 1 96.27 431 GLN A C 1
ATOM 3466 O O . GLN A 1 431 ? 10.066 33.4 9.709 1 96.27 431 GLN A O 1
ATOM 3471 N N . LYS A 1 432 ? 8.851 33.178 7.903 1 96.55 432 LYS A N 1
ATOM 3472 C CA . LYS A 1 432 ? 9.744 34.105 7.213 1 96.55 432 LYS A CA 1
ATOM 3473 C C . LYS A 1 432 ? 9.607 35.519 7.771 1 96.55 432 LYS A C 1
ATOM 3475 O O . LYS A 1 432 ? 10.605 36.219 7.955 1 96.55 432 LYS A O 1
ATOM 3480 N N . GLY A 1 433 ? 8.321 35.935 7.971 1 96.29 433 GLY A N 1
ATOM 3481 C CA . GLY A 1 433 ? 8.119 37.219 8.623 1 96.29 433 GLY A CA 1
ATOM 3482 C C . GLY A 1 433 ? 8.871 37.348 9.934 1 96.29 433 GLY A C 1
ATOM 3483 O O . GLY A 1 433 ? 9.538 38.356 10.176 1 96.29 433 GLY A O 1
ATOM 3484 N N . SER A 1 434 ? 8.769 36.353 10.745 1 97.06 434 SER A N 1
ATOM 3485 C CA . SER A 1 434 ? 9.448 36.332 12.036 1 97.06 434 SER A CA 1
ATOM 3486 C C . SER A 1 434 ? 10.962 36.402 11.866 1 97.06 434 SER A C 1
ATOM 3488 O O . SER A 1 434 ? 11.642 37.121 12.601 1 97.06 434 SER A O 1
ATOM 3490 N N . THR A 1 435 ? 11.479 35.675 10.955 1 97.11 435 THR A N 1
ATOM 3491 C CA . THR A 1 435 ? 12.913 35.622 10.695 1 97.11 435 THR A CA 1
ATOM 3492 C C . THR A 1 435 ? 13.431 36.985 10.244 1 97.11 435 THR A C 1
ATOM 3494 O O . THR A 1 435 ? 14.527 37.397 10.631 1 97.11 435 THR A O 1
ATOM 3497 N N . LEU A 1 436 ? 12.691 37.679 9.467 1 97.22 436 LEU A N 1
ATOM 3498 C CA . LEU A 1 436 ? 13.085 38.997 8.981 1 97.22 436 LEU A CA 1
ATOM 3499 C C . LEU A 1 436 ? 13.052 40.024 10.108 1 97.22 436 LEU A C 1
ATOM 3501 O O . LEU A 1 436 ? 13.882 40.935 10.148 1 97.22 436 LEU A O 1
ATOM 3505 N N . ILE A 1 437 ? 12.069 39.919 10.933 1 97.43 437 ILE A N 1
ATOM 3506 C CA . ILE A 1 437 ? 12.016 40.803 12.093 1 97.43 437 ILE A CA 1
ATOM 3507 C C . ILE A 1 437 ? 13.241 40.571 12.974 1 97.43 437 ILE A C 1
ATOM 3509 O O . ILE A 1 437 ? 13.871 41.526 13.436 1 97.43 437 ILE A O 1
ATOM 3513 N N . ARG A 1 438 ? 13.53 39.299 13.225 1 97 438 ARG A N 1
ATOM 3514 C CA . ARG A 1 438 ? 14.74 38.982 13.978 1 97 438 ARG A CA 1
ATOM 3515 C C . ARG A 1 438 ? 15.974 39.572 13.304 1 97 438 ARG A C 1
ATOM 3517 O O . ARG A 1 438 ? 16.87 40.085 13.978 1 97 438 ARG A O 1
ATOM 3524 N N . MET A 1 439 ? 16.049 39.428 11.998 1 96.93 439 MET A N 1
ATOM 3525 C CA . MET A 1 439 ? 17.157 40.005 11.242 1 96.93 439 MET A CA 1
ATOM 3526 C C . MET A 1 439 ? 17.286 41.498 11.52 1 96.93 439 MET A C 1
ATOM 3528 O O . MET A 1 439 ? 18.392 42.003 11.723 1 96.93 439 MET A O 1
ATOM 3532 N N . MET A 1 440 ? 16.237 42.229 11.582 1 96.82 440 MET A N 1
ATOM 3533 C CA . MET A 1 440 ? 16.245 43.666 11.837 1 96.82 440 MET A CA 1
ATOM 3534 C C . MET A 1 440 ? 16.736 43.966 13.249 1 96.82 440 MET A C 1
ATOM 3536 O O . MET A 1 440 ? 17.471 44.932 13.463 1 96.82 440 MET A O 1
ATOM 3540 N N . THR A 1 441 ? 16.309 43.159 14.197 1 95.94 441 THR A N 1
ATOM 3541 C CA . THR A 1 441 ? 16.798 43.35 15.558 1 95.94 441 THR A CA 1
ATOM 3542 C C . THR A 1 441 ? 18.314 43.19 15.615 1 95.94 441 THR A C 1
ATOM 3544 O O . THR A 1 441 ? 18.988 43.878 16.385 1 95.94 441 THR A O 1
ATOM 3547 N N . MET A 1 442 ? 18.796 42.301 14.853 1 94.03 442 MET A N 1
ATOM 3548 C CA . MET A 1 442 ? 20.217 41.971 14.916 1 94.03 442 MET A CA 1
ATOM 3549 C C . MET A 1 442 ? 21.056 43.04 14.223 1 94.03 442 MET A C 1
ATOM 3551 O O . MET A 1 442 ? 22.139 43.389 14.696 1 94.03 442 MET A O 1
ATOM 3555 N N . PHE A 1 443 ? 20.564 43.653 13.056 1 93.92 443 PHE A N 1
ATOM 3556 C CA . PHE A 1 443 ? 21.441 44.595 12.37 1 93.92 443 PHE A CA 1
ATOM 3557 C C . PHE A 1 443 ? 21.2 46.017 12.864 1 93.92 443 PHE A C 1
ATOM 3559 O O . PHE A 1 443 ? 22.07 46.88 12.735 1 93.92 443 PHE A O 1
ATOM 3566 N N . LEU A 1 444 ? 20.015 46.312 13.433 1 95.41 444 LEU A N 1
ATOM 3567 C CA . LEU A 1 444 ? 19.743 47.639 13.973 1 95.41 444 LEU A CA 1
ATOM 3568 C C . LEU A 1 444 ? 20.176 47.732 15.433 1 95.41 444 LEU A C 1
ATOM 3570 O O . LEU A 1 444 ? 20.448 48.824 15.936 1 95.41 444 LEU A O 1
ATOM 3574 N N . GLY A 1 445 ? 20.134 46.541 16.116 1 93.5 445 GLY A N 1
ATOM 3575 C CA . GLY A 1 445 ? 20.275 46.515 17.563 1 93.5 445 GLY A CA 1
ATOM 3576 C C . GLY A 1 445 ? 18.947 46.578 18.293 1 93.5 445 GLY A C 1
ATOM 3577 O O . GLY A 1 445 ? 18.009 47.232 17.832 1 93.5 445 GLY A O 1
ATOM 3578 N N . ASP A 1 446 ? 18.852 46.006 19.397 1 92.83 446 ASP A N 1
ATOM 3579 C CA . ASP A 1 446 ? 17.62 45.837 20.16 1 92.83 446 ASP A CA 1
ATOM 3580 C C . ASP A 1 446 ? 17.031 47.188 20.56 1 92.83 446 ASP A C 1
ATOM 3582 O O . ASP A 1 446 ? 15.821 47.398 20.459 1 92.83 446 ASP A O 1
ATOM 3586 N N . GLU A 1 447 ? 17.778 48.093 20.994 1 94.84 447 GLU A N 1
ATOM 3587 C CA . GLU A 1 447 ? 17.303 49.387 21.477 1 94.84 447 GLU A CA 1
ATOM 3588 C C . GLU A 1 447 ? 16.658 50.192 20.352 1 94.84 447 GLU A C 1
ATOM 3590 O O . GLU A 1 447 ? 15.546 50.702 20.506 1 94.84 447 GLU A O 1
ATOM 3595 N N . VAL A 1 448 ? 17.397 50.28 19.234 1 96.29 448 VAL A N 1
ATOM 3596 C CA . VAL A 1 448 ? 16.897 51.025 18.083 1 96.29 448 VAL A CA 1
ATOM 3597 C C . VAL A 1 448 ? 15.602 50.39 17.579 1 96.29 448 VAL A C 1
ATOM 3599 O O . VAL A 1 448 ? 14.632 51.093 17.287 1 96.29 448 VAL A O 1
ATOM 3602 N N . PHE A 1 449 ? 15.601 49.172 17.491 1 97.03 449 PHE A N 1
ATOM 3603 C CA . PHE A 1 449 ? 14.433 48.442 17.016 1 97.03 449 PHE A CA 1
ATOM 3604 C C . PHE A 1 449 ? 13.232 48.695 17.92 1 97.03 449 PHE A C 1
ATOM 3606 O O . PHE A 1 449 ? 12.141 49.009 17.438 1 97.03 449 PHE A O 1
ATOM 3613 N N . ARG A 1 450 ? 13.351 48.57 19.213 1 97.07 450 ARG A N 1
ATOM 3614 C CA . ARG A 1 450 ? 12.255 48.712 20.166 1 97.07 450 ARG A CA 1
ATOM 3615 C C . ARG A 1 450 ? 11.711 50.137 20.166 1 97.07 450 ARG A C 1
ATOM 3617 O O . ARG A 1 450 ? 10.499 50.344 20.264 1 97.07 450 ARG A O 1
ATOM 3624 N N . LYS A 1 451 ? 12.598 51.107 20.039 1 97.55 451 LYS A N 1
ATOM 3625 C CA . LYS A 1 451 ? 12.155 52.497 19.965 1 97.55 451 LYS A CA 1
ATOM 3626 C C . LYS A 1 451 ? 11.309 52.739 18.719 1 97.55 451 LYS A C 1
ATOM 3628 O O . LYS A 1 451 ? 10.289 53.428 18.779 1 97.55 451 LYS A O 1
ATOM 3633 N N . ALA A 1 452 ? 11.774 52.218 17.611 1 97.92 452 ALA A N 1
ATOM 3634 C CA . ALA A 1 452 ? 11.045 52.378 16.355 1 97.92 452 ALA A CA 1
ATOM 3635 C C . ALA A 1 452 ? 9.681 51.698 16.422 1 97.92 452 ALA A C 1
ATOM 3637 O O . ALA A 1 452 ? 8.694 52.219 15.897 1 97.92 452 ALA A O 1
ATOM 3638 N N . ILE A 1 453 ? 9.637 50.566 17.062 1 97.73 453 ILE A N 1
ATOM 3639 C CA . ILE A 1 453 ? 8.388 49.822 17.187 1 97.73 453 ILE A CA 1
ATOM 3640 C C . ILE A 1 453 ? 7.417 50.589 18.081 1 97.73 453 ILE A C 1
ATOM 3642 O O . ILE A 1 453 ? 6.217 50.643 17.802 1 97.73 453 ILE A O 1
ATOM 3646 N N . ASN A 1 454 ? 7.937 51.097 19.175 1 97.99 454 ASN A N 1
ATOM 3647 C CA . ASN A 1 454 ? 7.096 51.931 20.026 1 97.99 454 ASN A CA 1
ATOM 3648 C C . ASN A 1 454 ? 6.485 53.092 19.247 1 97.99 454 ASN A C 1
ATOM 3650 O O . ASN A 1 454 ? 5.293 53.376 19.38 1 97.99 454 ASN A O 1
ATOM 3654 N N . ASN A 1 455 ? 7.271 53.761 18.383 1 97.97 455 ASN A N 1
ATOM 3655 C CA . ASN A 1 455 ? 6.771 54.843 17.542 1 97.97 455 ASN A CA 1
ATOM 3656 C C . ASN A 1 455 ? 5.679 54.358 16.594 1 97.97 455 ASN A C 1
ATOM 3658 O O . ASN A 1 455 ? 4.648 55.015 16.439 1 97.97 455 ASN A O 1
ATOM 3662 N N . TYR A 1 456 ? 5.957 53.298 15.994 1 97.61 456 TYR A N 1
ATOM 3663 C CA . TYR A 1 456 ? 5.034 52.701 15.035 1 97.61 456 TYR A CA 1
ATOM 3664 C C . TYR A 1 456 ? 3.693 52.39 15.69 1 97.61 456 TYR A C 1
ATOM 3666 O O . TYR A 1 456 ? 2.639 52.748 15.159 1 97.61 456 TYR A O 1
ATOM 3674 N N . LEU A 1 457 ? 3.692 51.752 16.867 1 98.05 457 LEU A N 1
ATOM 3675 C CA . LEU A 1 457 ? 2.475 51.347 17.562 1 98.05 457 LEU A CA 1
ATOM 3676 C C . LEU A 1 457 ? 1.7 52.564 18.055 1 98.05 457 LEU A C 1
ATOM 3678 O O . LEU A 1 457 ? 0.468 52.583 18.004 1 98.05 457 LEU A O 1
ATOM 3682 N N . ARG A 1 458 ? 2.365 53.554 18.532 1 97.73 458 ARG A N 1
ATOM 3683 C CA . ARG A 1 458 ? 1.701 54.757 19.024 1 97.73 458 ARG A CA 1
ATOM 3684 C C . ARG A 1 458 ? 1.085 55.55 17.877 1 97.73 458 ARG A C 1
ATOM 3686 O O . ARG A 1 458 ? -0.066 55.985 17.964 1 97.73 458 ARG A O 1
ATOM 3693 N N . LYS A 1 459 ? 1.819 55.707 16.827 1 97.88 459 LYS A N 1
ATOM 3694 C CA . LYS A 1 459 ? 1.385 56.527 15.7 1 97.88 459 LYS A CA 1
ATOM 3695 C C . LYS A 1 459 ? 0.167 55.917 15.013 1 97.88 459 LYS A C 1
ATOM 3697 O O . LYS A 1 459 ? -0.724 56.639 14.559 1 97.88 459 LYS A O 1
ATOM 3702 N N . TYR A 1 460 ? 0.102 54.656 14.936 1 97.53 460 TYR A N 1
ATOM 3703 C CA . TYR A 1 460 ? -0.949 54.006 14.162 1 97.53 460 TYR A CA 1
ATOM 3704 C C . TYR A 1 460 ? -1.922 53.268 15.074 1 97.53 460 TYR A C 1
ATOM 3706 O O . TYR A 1 460 ? -2.617 52.347 14.637 1 97.53 460 TYR A O 1
ATOM 3714 N N . SER A 1 461 ? -1.99 53.588 16.32 1 97.19 461 SER A N 1
ATOM 3715 C CA . SER A 1 461 ? -2.919 52.99 17.273 1 97.19 461 SER A CA 1
ATOM 3716 C C . SER A 1 461 ? -4.362 53.126 16.798 1 97.19 461 SER A C 1
ATOM 3718 O O . SER A 1 461 ? -4.819 54.229 16.493 1 97.19 461 SER A O 1
ATOM 3720 N N . TYR A 1 462 ? -5.103 51.959 16.749 1 96.62 462 TYR A N 1
ATOM 3721 C CA . TYR A 1 462 ? -6.501 51.834 16.355 1 96.62 462 TYR A CA 1
ATOM 3722 C C . TYR A 1 462 ? -6.694 52.228 14.895 1 96.62 462 TYR A C 1
ATOM 3724 O O . TYR A 1 462 ? -7.786 52.641 14.496 1 96.62 462 TYR A O 1
ATOM 3732 N N . ASP A 1 463 ? -5.601 52.17 14.201 1 96.32 463 ASP A N 1
ATOM 3733 C CA . ASP A 1 463 ? -5.639 52.443 12.768 1 96.32 463 ASP A CA 1
ATOM 3734 C C . ASP A 1 463 ? -5.024 51.293 11.974 1 96.32 463 ASP A C 1
ATOM 3736 O O . ASP A 1 463 ? -4.758 50.223 12.525 1 96.32 463 ASP A O 1
ATOM 3740 N N . ASN A 1 464 ? -4.923 51.476 10.642 1 96.39 464 ASN A N 1
ATOM 3741 C CA . ASN A 1 464 ? -4.334 50.483 9.75 1 96.39 464 ASN A CA 1
ATOM 3742 C C . ASN A 1 464 ? -2.978 50.939 9.219 1 96.39 464 ASN A C 1
ATOM 3744 O O . ASN A 1 464 ? -2.726 52.139 9.099 1 96.39 464 ASN A O 1
ATOM 3748 N N . ALA A 1 465 ? -2.158 50.007 9.049 1 95.66 465 ALA A N 1
ATOM 3749 C CA . ALA A 1 465 ? -0.826 50.319 8.538 1 95.66 465 ALA A CA 1
ATOM 3750 C C . ALA A 1 465 ? -0.419 49.343 7.438 1 95.66 465 ALA A C 1
ATOM 3752 O O . ALA A 1 465 ? -1.032 48.284 7.28 1 95.66 465 ALA A O 1
ATOM 3753 N N . GLU A 1 466 ? 0.545 49.759 6.608 1 94.32 466 GLU A N 1
ATOM 3754 C CA . GLU A 1 466 ? 1.194 48.927 5.599 1 94.32 466 GLU A CA 1
ATOM 3755 C C . GLU A 1 466 ? 2.692 48.805 5.865 1 94.32 466 GLU A C 1
ATOM 3757 O O . GLU A 1 466 ? 3.215 49.422 6.795 1 94.32 466 GLU A O 1
ATOM 3762 N N . GLN A 1 467 ? 3.334 48.036 5.183 1 94.02 467 GLN A N 1
ATOM 3763 C CA . GLN A 1 467 ? 4.744 47.728 5.397 1 94.02 467 GLN A CA 1
ATOM 3764 C C . GLN A 1 467 ? 5.595 48.995 5.36 1 94.02 467 GLN A C 1
ATOM 3766 O O . GLN A 1 467 ? 6.51 49.158 6.17 1 94.02 467 GLN A O 1
ATOM 3771 N N . ASP A 1 468 ? 5.296 49.908 4.494 1 95.42 468 ASP A N 1
ATOM 3772 C CA . ASP A 1 468 ? 6.096 51.117 4.325 1 95.42 468 ASP A CA 1
ATOM 3773 C C . ASP A 1 468 ? 5.987 52.023 5.55 1 95.42 468 ASP A C 1
ATOM 3775 O O . ASP A 1 468 ? 6.898 52.803 5.835 1 95.42 468 ASP A O 1
ATOM 3779 N N . ASP A 1 469 ? 4.873 51.93 6.238 1 96.97 469 ASP A N 1
ATOM 3780 C CA . ASP A 1 469 ? 4.742 52.68 7.483 1 96.97 469 ASP A CA 1
ATOM 3781 C C . ASP A 1 469 ? 5.754 52.203 8.521 1 96.97 469 ASP A C 1
ATOM 3783 O O . ASP A 1 469 ? 6.336 53.012 9.247 1 96.97 469 ASP A O 1
ATOM 3787 N N . LEU A 1 470 ? 5.93 50.971 8.56 1 96.84 470 LEU A N 1
ATOM 3788 C CA . LEU A 1 470 ? 6.915 50.393 9.467 1 96.84 470 LEU A CA 1
ATOM 3789 C C . LEU A 1 470 ? 8.329 50.801 9.067 1 96.84 470 LEU A C 1
ATOM 3791 O O . LEU A 1 470 ? 9.138 51.171 9.92 1 96.84 470 LEU A O 1
ATOM 3795 N N . TRP A 1 471 ? 8.64 50.751 7.762 1 97.24 471 TRP A N 1
ATOM 3796 C CA . TRP A 1 471 ? 9.966 51.12 7.279 1 97.24 471 TRP A CA 1
ATOM 3797 C C . TRP A 1 471 ? 10.289 52.57 7.627 1 97.24 471 TRP A C 1
ATOM 3799 O O . TRP A 1 471 ? 11.425 52.892 7.98 1 97.24 471 TRP A O 1
ATOM 3809 N N . ARG A 1 472 ? 9.348 53.387 7.516 1 97.24 472 ARG A N 1
ATOM 3810 C CA . ARG A 1 472 ? 9.544 54.807 7.791 1 97.24 472 ARG A CA 1
ATOM 3811 C C . ARG A 1 472 ? 9.945 55.033 9.245 1 97.24 472 ARG A C 1
ATOM 3813 O O . ARG A 1 472 ? 10.858 55.811 9.529 1 97.24 472 ARG A O 1
ATOM 3820 N N . GLU A 1 473 ? 9.279 54.358 10.14 1 97.62 473 GLU A N 1
ATOM 3821 C CA . GLU A 1 473 ? 9.593 54.525 11.556 1 97.62 473 GLU A CA 1
ATOM 3822 C C . GLU A 1 473 ? 10.965 53.946 11.89 1 97.62 473 GLU A C 1
ATOM 3824 O O . GLU A 1 473 ? 11.728 54.543 12.651 1 97.62 473 GLU A O 1
ATOM 3829 N N . LEU A 1 474 ? 11.316 52.828 11.345 1 97.94 474 LEU A N 1
ATOM 3830 C CA . LEU A 1 474 ? 12.603 52.187 11.592 1 97.94 474 LEU A CA 1
ATOM 3831 C C . LEU A 1 474 ? 13.744 53.017 11.012 1 97.94 474 LEU A C 1
ATOM 3833 O O . LEU A 1 474 ? 14.803 53.141 11.631 1 97.94 474 LEU A O 1
ATOM 3837 N N . THR A 1 475 ? 13.53 53.57 9.803 1 97.28 475 THR A N 1
ATOM 3838 C CA . THR A 1 475 ? 14.541 54.403 9.162 1 97.28 475 THR A CA 1
ATOM 3839 C C . THR A 1 475 ? 14.803 55.663 9.981 1 97.28 475 THR A C 1
ATOM 3841 O O . THR A 1 475 ? 15.955 56.056 10.175 1 97.28 475 THR A O 1
ATOM 3844 N N . ALA A 1 476 ? 13.771 56.241 10.463 1 96.76 476 ALA A N 1
ATOM 3845 C CA . ALA A 1 476 ? 13.887 57.484 11.221 1 96.76 476 ALA A CA 1
ATOM 3846 C C . ALA A 1 476 ? 14.729 57.284 12.478 1 96.76 476 ALA A C 1
ATOM 3848 O O . ALA A 1 476 ? 15.623 58.083 12.768 1 96.76 476 ALA A O 1
ATOM 3849 N N . VAL A 1 477 ? 14.505 56.221 13.187 1 96.92 477 VAL A N 1
ATOM 3850 C CA . VAL A 1 477 ? 15.242 55.973 14.421 1 96.92 477 VAL A CA 1
ATOM 3851 C C . VAL A 1 477 ? 16.667 55.534 14.092 1 96.92 477 VAL A C 1
ATOM 3853 O O . VAL A 1 477 ? 17.616 55.915 14.782 1 96.92 477 VAL A O 1
ATOM 3856 N N . SER A 1 478 ? 16.795 54.717 13.09 1 96.02 478 SER A N 1
ATOM 3857 C CA . SER A 1 478 ? 18.117 54.252 12.683 1 96.02 478 SER A CA 1
ATOM 3858 C C . SER A 1 478 ? 19.022 55.42 12.306 1 96.02 478 SER A C 1
ATOM 3860 O O . SER A 1 478 ? 20.221 55.4 12.591 1 96.02 478 SER A O 1
ATOM 3862 N N . LYS A 1 479 ? 18.495 56.436 11.647 1 94.84 479 LYS A N 1
ATOM 3863 C CA . LYS A 1 479 ? 19.257 57.622 11.265 1 94.84 479 LYS A CA 1
ATOM 3864 C C . LYS A 1 479 ? 19.697 58.412 12.494 1 94.84 479 LYS A C 1
ATOM 3866 O O . LYS A 1 479 ? 20.823 58.912 12.547 1 94.84 479 LYS A O 1
ATOM 3871 N N . LYS A 1 480 ? 18.874 58.46 13.398 1 94.19 480 LYS A N 1
ATOM 3872 C CA . LYS A 1 480 ? 19.166 59.179 14.635 1 94.19 480 LYS A CA 1
ATOM 3873 C C . LYS A 1 480 ? 20.326 58.532 15.387 1 94.19 480 LYS A C 1
ATOM 3875 O O . LYS A 1 480 ? 21.131 59.225 16.012 1 94.19 480 LYS A O 1
ATOM 3880 N N . TYR A 1 481 ? 20.485 57.218 15.268 1 92.71 481 TYR A N 1
ATOM 3881 C CA . TYR A 1 481 ? 21.483 56.503 16.055 1 92.71 481 TYR A CA 1
ATOM 3882 C C . TYR A 1 481 ? 22.664 56.084 15.187 1 92.71 481 TYR A C 1
ATOM 3884 O O . TYR A 1 481 ? 23.677 55.6 15.697 1 92.71 481 TYR A O 1
ATOM 3892 N N . GLY A 1 482 ? 22.632 56.243 13.929 1 88.45 482 GLY A N 1
ATOM 3893 C CA . GLY A 1 482 ? 23.728 56.012 13.001 1 88.45 482 GLY A CA 1
ATOM 3894 C C . GLY A 1 482 ? 24.114 54.549 12.887 1 88.45 482 GLY A C 1
ATOM 3895 O O . GLY A 1 482 ? 25.295 54.205 12.97 1 88.45 482 GLY A O 1
ATOM 3896 N N . VAL A 1 483 ? 23.141 53.648 12.681 1 88.36 483 VAL A N 1
ATOM 3897 C CA . VAL A 1 483 ? 23.438 52.22 12.746 1 88.36 483 VAL A CA 1
ATOM 3898 C C . VAL A 1 483 ? 23.56 51.653 11.333 1 88.36 483 VAL A C 1
ATOM 3900 O O . VAL A 1 483 ? 24.141 50.584 11.135 1 88.36 483 VAL A O 1
ATOM 3903 N N . LEU A 1 484 ? 23.026 52.326 10.283 1 90.04 484 LEU A N 1
ATOM 3904 C CA . LEU A 1 484 ? 23.117 51.845 8.909 1 90.04 484 LEU A CA 1
ATOM 3905 C C . LEU A 1 484 ? 24.177 52.618 8.132 1 90.04 484 LEU A C 1
ATOM 3907 O O . LEU A 1 484 ? 24.456 53.779 8.44 1 90.04 484 LEU A O 1
ATOM 3911 N N . PRO A 1 485 ? 24.787 51.93 7.254 1 78.35 485 PRO A N 1
ATOM 3912 C CA . PRO A 1 485 ? 25.815 52.625 6.476 1 78.35 485 PRO A CA 1
ATOM 3913 C C . PRO A 1 485 ? 25.232 53.679 5.536 1 78.35 485 PRO A C 1
ATOM 3915 O O . PRO A 1 485 ? 24.163 53.471 4.957 1 78.35 485 PRO A O 1
ATOM 3918 N N . GLY A 1 486 ? 25.967 54.895 5.488 1 78.4 486 GLY A N 1
ATOM 3919 C CA . GLY A 1 486 ? 25.712 55.894 4.462 1 78.4 486 GLY A CA 1
ATOM 3920 C C . GLY A 1 486 ? 24.277 56.387 4.453 1 78.4 486 GLY A C 1
ATOM 3921 O O . GLY A 1 486 ? 23.744 56.781 5.492 1 78.4 486 GLY A O 1
ATOM 3922 N N . ASN A 1 487 ? 23.672 56.306 3.278 1 86.53 487 ASN A N 1
ATOM 3923 C CA . ASN A 1 487 ? 22.316 56.792 3.046 1 86.53 487 ASN A CA 1
ATOM 3924 C C . ASN A 1 487 ? 21.342 55.642 2.805 1 86.53 487 ASN A C 1
ATOM 3926 O O . ASN A 1 487 ? 20.273 55.839 2.224 1 86.53 487 ASN A O 1
ATOM 3930 N N . VAL A 1 488 ? 21.716 54.503 3.395 1 92.44 488 VAL A N 1
ATOM 3931 C CA . VAL A 1 488 ? 20.868 53.331 3.204 1 92.44 488 VAL A CA 1
ATOM 3932 C C . VAL A 1 488 ? 19.71 53.364 4.198 1 92.44 488 VAL A C 1
ATOM 3934 O O . VAL A 1 488 ? 19.905 53.667 5.378 1 92.44 488 VAL A O 1
ATOM 3937 N N . THR A 1 489 ? 18.455 53.1 3.741 1 95.78 489 THR A N 1
ATOM 3938 C CA . THR A 1 489 ? 17.266 53.039 4.585 1 95.78 489 THR A CA 1
ATOM 3939 C C . THR A 1 489 ? 16.88 51.591 4.872 1 95.78 489 THR A C 1
ATOM 3941 O O . THR A 1 489 ? 17.371 50.671 4.215 1 95.78 489 THR A O 1
ATOM 3944 N N . VAL A 1 490 ? 16.058 51.461 5.876 1 97.05 490 VAL A N 1
ATOM 3945 C CA . VAL A 1 490 ? 15.545 50.124 6.158 1 97.05 490 VAL A CA 1
ATOM 3946 C C . VAL A 1 490 ? 14.748 49.613 4.96 1 97.05 490 VAL A C 1
ATOM 3948 O O . VAL A 1 490 ? 14.778 48.42 4.649 1 97.05 490 VAL A O 1
ATOM 3951 N N . LYS A 1 491 ? 13.989 50.461 4.283 1 96.52 491 LYS A N 1
ATOM 3952 C CA . LYS A 1 491 ? 13.232 50.088 3.092 1 96.52 491 LYS A CA 1
ATOM 3953 C C . LYS A 1 491 ? 14.151 49.535 2.007 1 96.52 491 LYS A C 1
ATOM 3955 O O . LYS A 1 491 ? 13.812 48.556 1.338 1 96.52 491 LYS A O 1
ATOM 3960 N N . ASP A 1 492 ? 15.306 50.213 1.81 1 95.59 492 ASP A N 1
ATOM 3961 C CA . ASP A 1 492 ? 16.26 49.755 0.805 1 95.59 492 ASP A CA 1
ATOM 3962 C C . ASP A 1 492 ? 16.673 48.307 1.058 1 95.59 492 ASP A C 1
ATOM 3964 O O . ASP A 1 492 ? 16.83 47.527 0.117 1 95.59 492 ASP A O 1
ATOM 3968 N N . ILE A 1 493 ? 16.866 47.966 2.26 1 96.17 493 ILE A N 1
ATOM 3969 C CA . ILE A 1 493 ? 17.304 46.631 2.65 1 96.17 493 ILE A CA 1
ATOM 3970 C C . ILE A 1 493 ? 16.122 45.666 2.605 1 96.17 493 ILE A C 1
ATOM 3972 O O . ILE A 1 493 ? 16.179 44.637 1.927 1 96.17 493 ILE A O 1
ATOM 3976 N N . MET A 1 494 ? 15.008 46.044 3.228 1 96.77 494 MET A N 1
ATOM 3977 C CA . MET A 1 494 ? 13.958 45.078 3.539 1 96.77 494 MET A CA 1
ATOM 3978 C C . MET A 1 494 ? 13.069 44.831 2.324 1 96.77 494 MET A C 1
ATOM 3980 O O . MET A 1 494 ? 12.474 43.76 2.193 1 96.77 494 MET A O 1
ATOM 3984 N N . ASP A 1 495 ? 12.968 45.742 1.384 1 95.31 495 ASP A N 1
ATOM 3985 C CA . ASP A 1 495 ? 12.224 45.478 0.156 1 95.31 495 ASP A CA 1
ATOM 3986 C C . ASP A 1 495 ? 12.814 44.288 -0.598 1 95.31 495 ASP A C 1
ATOM 3988 O O . ASP A 1 495 ? 12.088 43.544 -1.261 1 95.31 495 ASP A O 1
ATOM 3992 N N . THR A 1 496 ? 14.117 44.116 -0.449 1 95.62 496 THR A N 1
ATOM 3993 C CA . THR A 1 496 ? 14.753 43.001 -1.142 1 95.62 496 THR A CA 1
ATOM 3994 C C . THR A 1 496 ? 14.366 41.673 -0.497 1 95.62 496 THR A C 1
ATOM 3996 O O . THR A 1 496 ? 14.537 40.611 -1.1 1 95.62 496 THR A O 1
ATOM 3999 N N . TRP A 1 497 ? 13.86 41.695 0.708 1 96.34 497 TRP A N 1
ATOM 4000 C CA . TRP A 1 497 ? 13.531 40.474 1.436 1 96.34 497 TRP A CA 1
ATOM 4001 C C . TRP A 1 497 ? 12.023 40.251 1.473 1 96.34 497 TRP A C 1
ATOM 4003 O O . TRP A 1 497 ? 11.56 39.113 1.586 1 96.34 497 TRP A O 1
ATOM 4013 N N . THR A 1 498 ? 11.177 41.31 1.351 1 95.47 498 THR A N 1
ATOM 4014 C CA . THR A 1 498 ? 9.741 41.171 1.568 1 95.47 498 THR A CA 1
ATOM 4015 C C . THR A 1 498 ? 8.993 41.151 0.238 1 95.47 498 THR A C 1
ATOM 4017 O O . THR A 1 498 ? 7.889 40.61 0.149 1 95.47 498 THR A O 1
ATOM 4020 N N . THR A 1 499 ? 9.546 41.733 -0.791 1 92.54 499 THR A N 1
ATOM 4021 C CA . THR A 1 499 ? 8.796 41.909 -2.029 1 92.54 499 THR A CA 1
ATOM 4022 C C . THR A 1 499 ? 9.257 40.91 -3.087 1 92.54 499 THR A C 1
ATOM 4024 O O . THR A 1 499 ? 8.647 40.801 -4.152 1 92.54 499 THR A O 1
ATOM 4027 N N . GLN A 1 500 ? 10.286 40.195 -2.764 1 90.1 500 GLN A N 1
ATOM 4028 C CA . GLN A 1 500 ? 10.742 39.18 -3.708 1 90.1 500 GLN A CA 1
ATOM 4029 C C . GLN A 1 500 ? 10.684 37.787 -3.089 1 90.1 500 GLN A C 1
ATOM 4031 O O . GLN A 1 500 ? 10.746 37.642 -1.866 1 90.1 500 GLN A O 1
ATOM 4036 N N . THR A 1 501 ? 10.576 36.837 -3.975 1 91.38 501 THR A N 1
ATOM 4037 C CA . THR A 1 501 ? 10.519 35.444 -3.546 1 91.38 501 THR A CA 1
ATOM 4038 C C . THR A 1 501 ? 11.922 34.854 -3.436 1 91.38 501 THR A C 1
ATOM 4040 O O . THR A 1 501 ? 12.785 35.133 -4.271 1 91.38 501 THR A O 1
ATOM 4043 N N . GLY A 1 502 ? 12.138 34.103 -2.338 1 93.62 502 GLY A N 1
ATOM 4044 C CA . GLY A 1 502 ? 13.361 33.32 -2.256 1 93.62 502 GLY A CA 1
ATOM 4045 C C . GLY A 1 502 ? 14.418 33.955 -1.372 1 93.62 502 GLY A C 1
ATOM 4046 O O . GLY A 1 502 ? 14.119 34.862 -0.592 1 93.62 502 GLY A O 1
ATOM 4047 N N . TYR A 1 503 ? 15.648 33.435 -1.457 1 95.42 503 TYR A N 1
ATOM 4048 C CA . TYR A 1 503 ? 16.831 33.876 -0.726 1 95.42 503 TYR A CA 1
ATOM 4049 C C . TYR A 1 503 ? 18.105 33.516 -1.482 1 95.42 503 TYR A C 1
ATOM 4051 O O . TYR A 1 503 ? 18.084 32.668 -2.377 1 95.42 503 TYR A O 1
ATOM 4059 N N . PRO A 1 504 ? 19.176 34.168 -1.182 1 95.81 504 PRO A N 1
ATOM 4060 C CA . PRO A 1 504 ? 20.387 33.939 -1.973 1 95.81 504 PRO A CA 1
ATOM 4061 C C . PRO A 1 504 ? 21.223 32.773 -1.448 1 95.81 504 PRO A C 1
ATOM 4063 O O . PRO A 1 504 ? 21.175 32.463 -0.255 1 95.81 504 PRO A O 1
ATOM 4066 N N . ILE A 1 505 ? 21.921 32.15 -2.298 1 96.03 505 ILE A N 1
ATOM 4067 C CA . ILE A 1 505 ? 23.102 31.35 -1.992 1 96.03 505 ILE A CA 1
ATOM 4068 C C . ILE A 1 505 ? 24.362 32.18 -2.229 1 96.03 505 ILE A C 1
ATOM 4070 O O . ILE A 1 505 ? 24.509 32.81 -3.279 1 96.03 505 ILE A O 1
ATOM 4074 N N . LEU A 1 506 ? 25.199 32.278 -1.275 1 96.88 506 LEU A N 1
ATOM 4075 C CA . LEU A 1 506 ? 26.5 32.924 -1.405 1 96.88 506 LEU A CA 1
ATOM 4076 C C . LEU A 1 506 ? 27.583 31.903 -1.739 1 96.88 506 LEU A C 1
ATOM 4078 O O . LEU A 1 506 ? 27.738 30.904 -1.034 1 96.88 506 LEU A O 1
ATOM 4082 N N . THR A 1 507 ? 28.255 32.117 -2.767 1 96.58 507 THR A N 1
ATOM 4083 C CA . THR A 1 507 ? 29.425 31.304 -3.078 1 96.58 507 THR A CA 1
ATOM 4084 C C . THR A 1 507 ? 30.708 32.027 -2.681 1 96.58 507 THR A C 1
ATOM 4086 O O . THR A 1 507 ? 30.99 33.12 -3.176 1 96.58 507 THR A O 1
ATOM 4089 N N . VAL A 1 508 ? 31.424 31.423 -1.79 1 97.31 508 VAL A N 1
ATOM 4090 C CA . VAL A 1 508 ? 32.607 32.043 -1.201 1 97.31 508 VAL A CA 1
ATOM 4091 C C . VAL A 1 508 ? 33.861 31.298 -1.654 1 97.31 508 VAL A C 1
ATOM 4093 O O . VAL A 1 508 ? 33.971 30.084 -1.467 1 97.31 508 VAL A O 1
ATOM 4096 N N . THR A 1 509 ? 34.773 32.001 -2.211 1 96.56 509 THR A N 1
ATOM 4097 C CA . THR A 1 509 ? 36.063 31.449 -2.609 1 96.56 509 THR A CA 1
ATOM 4098 C C . THR A 1 509 ? 37.205 32.193 -1.923 1 96.56 509 THR A C 1
ATOM 4100 O O . THR A 1 509 ? 37.346 33.407 -2.084 1 96.56 509 THR A O 1
ATOM 4103 N N . ARG A 1 510 ? 37.954 31.444 -1.254 1 96.66 510 ARG A N 1
ATOM 4104 C CA . ARG A 1 510 ? 39.035 32.034 -0.472 1 96.66 510 ARG A CA 1
ATOM 4105 C C . ARG A 1 510 ? 40.348 32.011 -1.248 1 96.66 510 ARG A C 1
ATOM 4107 O O . ARG A 1 510 ? 40.646 31.039 -1.945 1 96.66 510 ARG A O 1
ATOM 4114 N N . ASP A 1 511 ? 41.08 33.06 -1.145 1 95.7 511 ASP A N 1
ATOM 4115 C CA . ASP A 1 511 ? 42.503 33.081 -1.469 1 95.7 511 ASP A CA 1
ATOM 4116 C C . ASP A 1 511 ? 43.353 32.833 -0.225 1 95.7 511 ASP A C 1
ATOM 4118 O O . ASP A 1 511 ? 43.519 33.727 0.608 1 95.7 511 ASP A O 1
ATOM 4122 N N . TYR A 1 512 ? 43.876 31.734 -0.133 1 95.07 512 TYR A N 1
ATOM 4123 C CA . TYR A 1 512 ? 44.512 31.265 1.094 1 95.07 512 TYR A CA 1
ATOM 4124 C C . TYR A 1 512 ? 45.878 31.913 1.282 1 95.07 512 TYR A C 1
ATOM 4126 O O . TYR A 1 512 ? 46.447 31.87 2.375 1 95.07 512 TYR A O 1
ATOM 4134 N N . GLU A 1 513 ? 46.432 32.547 0.242 1 92.63 513 GLU A N 1
ATOM 4135 C CA . GLU A 1 513 ? 47.737 33.197 0.32 1 92.63 513 GLU A CA 1
ATOM 4136 C C . GLU A 1 513 ? 47.604 34.653 0.754 1 92.63 513 GLU A C 1
ATOM 4138 O O . GLU A 1 513 ? 48.463 35.175 1.468 1 92.63 513 GLU A O 1
ATOM 4143 N N . ASP A 1 514 ? 46.632 35.347 0.377 1 91.32 514 ASP A N 1
ATOM 4144 C CA . ASP A 1 514 ? 46.529 36.783 0.613 1 91.32 514 ASP A CA 1
ATOM 4145 C C . ASP A 1 514 ? 45.446 37.094 1.644 1 91.32 514 ASP A C 1
ATOM 4147 O O . ASP A 1 514 ? 45.009 38.24 1.766 1 91.32 514 ASP A O 1
ATOM 4151 N N . LYS A 1 515 ? 44.786 36.144 2.375 1 92.14 515 LYS A N 1
ATOM 4152 C CA . LYS A 1 515 ? 43.757 36.299 3.4 1 92.14 515 LYS A CA 1
ATOM 4153 C C . LYS A 1 515 ? 42.573 37.106 2.873 1 92.14 515 LYS A C 1
ATOM 4155 O O . LYS A 1 515 ? 42.12 38.05 3.523 1 92.14 515 LYS A O 1
ATOM 4160 N N . SER A 1 516 ? 42.204 36.857 1.737 1 94.49 516 SER A N 1
ATOM 4161 C CA . SER A 1 516 ? 41.045 37.476 1.101 1 94.49 516 SER A CA 1
ATOM 4162 C C . SER A 1 516 ? 40.101 36.424 0.528 1 94.49 516 SER A C 1
ATOM 4164 O O . SER A 1 516 ? 40.445 35.242 0.466 1 94.49 516 SER A O 1
ATOM 4166 N N . LEU A 1 517 ? 38.857 36.877 0.22 1 95.69 517 LEU A N 1
ATOM 4167 C CA . LEU A 1 517 ? 37.878 35.994 -0.404 1 95.69 517 LEU A CA 1
ATOM 4168 C C . LEU A 1 517 ? 36.96 36.775 -1.339 1 95.69 517 LEU A C 1
ATOM 4170 O O . LEU A 1 517 ? 36.919 38.006 -1.29 1 95.69 517 LEU A O 1
ATOM 4174 N N . THR A 1 518 ? 36.398 36.12 -2.193 1 96.01 518 THR A N 1
ATOM 4175 C CA . THR A 1 518 ? 35.369 36.668 -3.07 1 96.01 518 THR A CA 1
ATOM 4176 C C . THR A 1 518 ? 34.018 36.017 -2.791 1 96.01 518 THR A C 1
ATOM 4178 O O . THR A 1 518 ? 33.954 34.846 -2.41 1 96.01 518 THR A O 1
ATOM 4181 N N . VAL A 1 519 ? 32.919 36.861 -2.937 1 96.09 519 VAL A N 1
ATOM 4182 C CA . VAL A 1 519 ? 31.56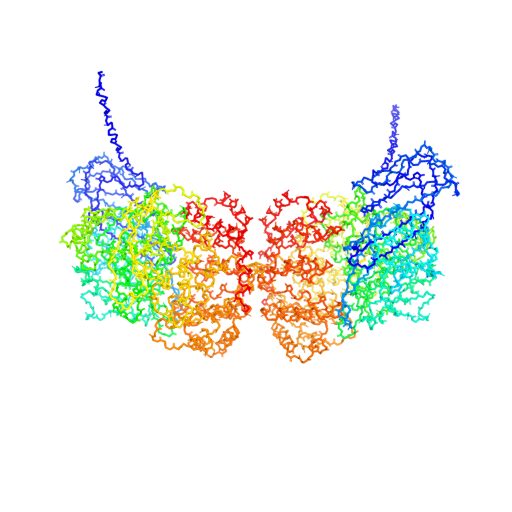2 36.385 -2.687 1 96.09 519 VAL A CA 1
ATOM 4183 C C . VAL A 1 519 ? 30.671 36.715 -3.883 1 96.09 519 VAL A C 1
ATOM 4185 O O . VAL A 1 519 ? 30.762 37.806 -4.451 1 96.09 519 VAL A O 1
ATOM 4188 N N . SER A 1 520 ? 29.953 35.82 -4.329 1 94.67 520 SER A N 1
ATOM 4189 C CA . SER A 1 520 ? 28.863 36.039 -5.275 1 94.67 520 SER A CA 1
ATOM 4190 C C . SER A 1 520 ? 27.519 35.645 -4.671 1 94.67 520 SER A C 1
ATOM 4192 O O . SER A 1 520 ? 27.464 34.847 -3.732 1 94.67 520 SER A O 1
ATOM 4194 N N . GLN A 1 521 ? 26.398 36.197 -5.101 1 94.62 521 GLN A N 1
ATOM 4195 C CA . GLN A 1 521 ? 25.062 35.802 -4.667 1 94.62 521 GLN A CA 1
ATOM 4196 C C . GLN A 1 521 ? 24.165 35.492 -5.862 1 94.62 521 GLN A C 1
ATOM 4198 O O . GLN A 1 521 ? 24.248 36.158 -6.896 1 94.62 521 GLN A O 1
ATOM 4203 N N . ARG A 1 522 ? 23.419 34.433 -5.771 1 92.65 522 ARG A N 1
ATOM 4204 C CA . ARG A 1 522 ? 22.35 34.043 -6.685 1 92.65 522 ARG A CA 1
ATOM 4205 C C . ARG A 1 522 ? 21.136 33.527 -5.919 1 92.65 522 ARG A C 1
ATOM 4207 O O . ARG A 1 522 ? 21.263 33.062 -4.784 1 92.65 522 ARG A O 1
ATOM 4214 N N . ARG A 1 523 ? 19.972 33.609 -6.516 1 93.62 523 ARG A N 1
ATOM 4215 C CA . ARG A 1 523 ? 18.805 33.007 -5.878 1 93.62 523 ARG A CA 1
ATOM 4216 C C . ARG A 1 523 ? 18.966 31.496 -5.758 1 93.62 523 ARG A C 1
ATOM 4218 O O . ARG A 1 523 ? 19.319 30.824 -6.73 1 93.62 523 ARG A O 1
ATOM 4225 N N . TYR A 1 524 ? 18.767 30.951 -4.648 1 94.38 524 TYR A N 1
ATOM 4226 C CA . TYR A 1 524 ? 18.814 29.51 -4.432 1 94.38 524 TYR A CA 1
ATOM 4227 C C . TYR A 1 524 ? 17.487 28.859 -4.804 1 94.38 524 TYR A C 1
ATOM 4229 O O . TYR A 1 524 ? 16.423 29.313 -4.375 1 94.38 524 TYR A O 1
ATOM 4237 N N . LEU A 1 525 ? 17.5 27.84 -5.608 1 92.59 525 LEU A N 1
ATOM 4238 C CA . LEU A 1 525 ? 16.318 27.077 -5.997 1 92.59 525 LEU A CA 1
ATOM 4239 C C . LEU A 1 525 ? 16.53 25.587 -5.757 1 92.59 525 LEU A C 1
ATOM 4241 O O . LEU A 1 525 ? 17.624 25.065 -5.986 1 92.59 525 LEU A O 1
ATOM 4245 N N . SER A 1 526 ? 15.526 24.921 -5.319 1 90.1 526 SER A N 1
ATOM 4246 C CA . SER A 1 526 ? 15.585 23.479 -5.105 1 90.1 526 SER A CA 1
ATOM 4247 C C . SER A 1 526 ? 15.648 22.725 -6.429 1 90.1 526 SER A C 1
ATOM 4249 O O . SER A 1 526 ? 16.256 21.656 -6.513 1 90.1 526 SER A O 1
ATOM 4251 N N . LEU A 1 527 ? 14.88 23.176 -7.403 1 81.88 527 LEU A N 1
ATOM 4252 C CA . LEU A 1 527 ? 14.956 22.605 -8.743 1 81.88 527 LEU A CA 1
ATOM 4253 C C . LEU A 1 527 ? 15.946 23.378 -9.608 1 81.88 527 LEU A C 1
ATOM 4255 O O . LEU A 1 527 ? 15.839 24.599 -9.74 1 81.88 527 LEU A O 1
ATOM 4259 N N . ALA A 1 528 ? 17.094 22.955 -9.687 1 64.38 528 ALA A N 1
ATOM 4260 C CA . ALA A 1 528 ? 18.199 23.661 -10.331 1 64.38 528 ALA A CA 1
ATOM 4261 C C . ALA A 1 528 ? 17.724 24.398 -11.58 1 64.38 528 ALA A C 1
ATOM 4263 O O . ALA A 1 528 ? 17.236 23.777 -12.527 1 64.38 528 ALA A O 1
ATOM 4264 N N . ALA A 1 529 ? 16.963 25.363 -11.363 1 56.62 529 ALA A N 1
ATOM 4265 C CA . ALA A 1 529 ? 16.671 26.163 -12.549 1 56.62 529 ALA A CA 1
ATOM 4266 C C . ALA A 1 529 ? 17.892 26.972 -12.979 1 56.62 529 ALA A C 1
ATOM 4268 O O . ALA A 1 529 ? 18.716 27.354 -12.145 1 56.62 529 ALA A O 1
ATOM 4269 N N . ARG A 1 530 ? 18.354 26.784 -14.069 1 53.11 530 ARG A N 1
ATOM 4270 C CA . ARG A 1 530 ? 19.27 27.777 -14.62 1 53.11 530 ARG A CA 1
ATOM 4271 C C . ARG A 1 530 ? 18.803 29.192 -14.297 1 53.11 530 ARG A C 1
ATOM 4273 O O . ARG A 1 530 ? 18.052 29.795 -15.067 1 53.11 530 ARG A O 1
ATOM 4280 N N . SER A 1 531 ? 18.502 29.428 -13.091 1 53.6 531 SER A N 1
ATOM 4281 C CA . SER A 1 531 ? 17.824 30.701 -12.872 1 53.6 531 SER A CA 1
ATOM 4282 C C . SER A 1 531 ? 18.685 31.872 -13.332 1 53.6 531 SER A C 1
ATOM 4284 O O . SER A 1 531 ? 19.79 32.074 -12.823 1 53.6 531 SER A O 1
ATOM 4286 N N . THR A 1 532 ? 18.589 32.281 -14.34 1 62.39 532 THR A N 1
ATOM 4287 C CA . THR A 1 532 ? 19.191 33.486 -14.899 1 62.39 532 THR A CA 1
ATOM 4288 C C . THR A 1 532 ? 18.637 34.734 -14.216 1 62.39 532 THR A C 1
ATOM 4290 O O . THR A 1 532 ? 18.853 35.853 -14.686 1 62.39 532 THR A O 1
ATOM 4293 N N . SER A 1 533 ? 18.124 34.448 -13.005 1 68.52 533 SER A N 1
ATOM 4294 C CA . SER A 1 533 ? 17.518 35.609 -12.363 1 68.52 533 SER A CA 1
ATOM 4295 C C . SER A 1 533 ? 18.58 36.55 -11.804 1 68.52 533 SER A C 1
ATOM 4297 O O . SER A 1 533 ? 19.6 36.1 -11.278 1 68.52 533 SER A O 1
ATOM 4299 N N . LEU A 1 534 ? 18.454 37.713 -12.036 1 79.14 534 LEU A N 1
ATOM 4300 C CA . LEU A 1 534 ? 19.368 38.737 -11.543 1 79.14 534 LEU A CA 1
ATOM 4301 C C . LEU A 1 534 ? 18.829 39.379 -10.268 1 79.14 534 LEU A C 1
ATOM 4303 O O . LEU A 1 534 ? 19.273 40.461 -9.877 1 79.14 534 LEU A O 1
ATOM 4307 N N . THR A 1 535 ? 17.961 38.634 -9.652 1 87.31 535 THR A N 1
ATOM 4308 C CA . THR A 1 535 ? 17.46 39.091 -8.361 1 87.31 535 THR A CA 1
ATOM 4309 C C . THR A 1 535 ? 18.562 39.046 -7.306 1 87.31 535 THR A C 1
ATOM 4311 O O . THR A 1 535 ? 19.358 38.105 -7.272 1 87.31 535 THR A O 1
ATOM 4314 N N . SER A 1 536 ? 18.628 40.076 -6.46 1 93.04 536 SER A N 1
ATOM 4315 C CA . SER A 1 536 ? 19.672 40.164 -5.444 1 93.04 536 SER A CA 1
ATOM 4316 C C . SER A 1 536 ? 19.126 40.734 -4.139 1 93.04 536 SER A C 1
ATOM 4318 O O . SER A 1 536 ? 18.019 41.276 -4.107 1 93.04 536 SER A O 1
ATOM 4320 N N . TRP A 1 537 ? 19.874 40.644 -3.075 1 96.29 537 TRP A N 1
ATOM 4321 C CA . TRP A 1 537 ? 19.481 41.055 -1.732 1 96.29 537 TRP A CA 1
ATOM 4322 C C . TRP A 1 537 ? 20.57 41.903 -1.081 1 96.29 537 TRP A C 1
ATOM 4324 O O . TRP A 1 537 ? 21.742 41.809 -1.452 1 96.29 537 TRP A O 1
ATOM 4334 N N . TRP A 1 538 ? 20.156 42.808 -0.22 1 95.4 538 TRP A N 1
ATOM 4335 C CA . TRP A 1 538 ? 21.074 43.294 0.805 1 95.4 538 TRP A CA 1
ATOM 4336 C C . TRP A 1 538 ? 21.337 42.219 1.855 1 95.4 538 TRP A C 1
ATOM 4338 O O . TRP A 1 538 ? 20.433 41.84 2.603 1 95.4 538 TRP A O 1
ATOM 4348 N N . VAL A 1 539 ? 22.593 41.732 1.9 1 96.05 539 VAL A N 1
ATOM 4349 C CA . VAL A 1 539 ? 22.862 40.586 2.762 1 96.05 539 VAL A CA 1
ATOM 4350 C C . VAL A 1 539 ? 23.775 41.007 3.912 1 96.05 539 VAL A C 1
ATOM 4352 O O . VAL A 1 539 ? 24.898 41.463 3.686 1 96.05 539 VAL A O 1
ATOM 4355 N N . PRO A 1 540 ? 23.268 40.916 5.135 1 95.05 540 PRO A N 1
ATOM 4356 C CA . PRO A 1 540 ? 24.194 41.089 6.257 1 95.05 540 PRO A CA 1
ATOM 4357 C C . PRO A 1 540 ? 25.191 39.94 6.382 1 95.05 540 PRO A C 1
ATOM 4359 O O . PRO A 1 540 ? 24.79 38.78 6.504 1 95.05 540 PRO A O 1
ATOM 4362 N N . LEU A 1 541 ? 26.422 40.251 6.287 1 93.44 541 LEU A N 1
ATOM 4363 C CA . LEU A 1 541 ? 27.46 39.227 6.326 1 93.44 541 LEU A CA 1
ATOM 4364 C C . LEU A 1 541 ? 28.062 39.116 7.723 1 93.44 541 LEU A C 1
ATOM 4366 O O . LEU A 1 541 ? 28.851 39.97 8.133 1 93.44 541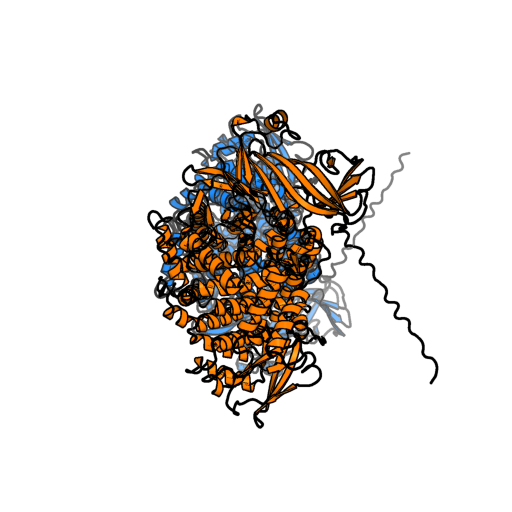 LEU A O 1
ATOM 4370 N N . SER A 1 542 ? 27.659 38.195 8.492 1 90.3 542 SER A N 1
ATOM 4371 C CA . SER A 1 542 ? 28.287 37.821 9.755 1 90.3 542 SER A CA 1
ATOM 4372 C C . SER A 1 542 ? 29.36 36.757 9.545 1 90.3 542 SER A C 1
ATOM 4374 O O . SER A 1 542 ? 29.045 35.595 9.283 1 90.3 542 SER A O 1
ATOM 4376 N N . VAL A 1 543 ? 30.675 37.125 9.595 1 92.67 543 VAL A N 1
ATOM 4377 C CA . VAL A 1 543 ? 31.791 36.232 9.303 1 92.67 543 VAL A CA 1
ATOM 4378 C C . VAL A 1 543 ? 32.648 36.048 10.554 1 92.67 543 VAL A C 1
ATOM 4380 O O . VAL A 1 543 ? 32.947 37.016 11.257 1 92.67 543 VAL A O 1
ATOM 4383 N N . VAL A 1 544 ? 32.976 34.846 10.861 1 93.27 544 VAL A N 1
ATOM 4384 C CA . VAL A 1 544 ? 33.875 34.56 11.974 1 93.27 544 VAL A CA 1
ATOM 4385 C C . VAL A 1 544 ? 35.021 33.671 11.498 1 93.27 544 VAL A C 1
ATOM 4387 O O . VAL A 1 544 ? 34.815 32.758 10.695 1 93.27 544 VAL A O 1
ATOM 4390 N N . CYS A 1 545 ? 36.182 34.013 11.892 1 93.34 545 CYS A N 1
ATOM 4391 C CA . CYS A 1 545 ? 37.365 33.194 11.649 1 93.34 545 CYS A CA 1
ATOM 4392 C C . CYS A 1 545 ? 37.727 32.379 12.885 1 93.34 545 CYS A C 1
ATOM 4394 O O . CYS A 1 545 ? 37.38 32.756 14.005 1 93.34 545 CYS A O 1
ATOM 4396 N N . GLU A 1 546 ? 38.411 31.319 12.747 1 91.66 546 GLU A N 1
ATOM 4397 C CA . GLU A 1 546 ? 38.697 30.343 13.795 1 91.66 546 GLU A CA 1
ATOM 4398 C C . GLU A 1 546 ? 39.287 31.016 15.03 1 91.66 546 GLU A C 1
ATOM 4400 O O . GLU A 1 546 ? 38.86 30.747 16.155 1 91.66 546 GLU A O 1
ATOM 4405 N N . PRO A 1 547 ? 40.163 31.942 14.889 1 84.7 547 PRO A N 1
ATOM 4406 C CA . PRO A 1 547 ? 40.749 32.551 16.086 1 84.7 547 PRO A CA 1
ATOM 4407 C C . PRO A 1 547 ? 39.784 33.493 16.801 1 84.7 547 PRO A C 1
ATOM 4409 O O . PRO A 1 547 ? 39.969 33.791 17.984 1 84.7 547 PRO A O 1
ATOM 4412 N N . GLU A 1 548 ? 38.825 33.92 16.112 1 83.21 548 GLU A N 1
ATOM 4413 C CA . GLU A 1 548 ? 37.923 34.942 16.636 1 83.21 548 GLU A CA 1
ATOM 4414 C C . GLU A 1 548 ? 36.796 34.317 17.453 1 83.21 548 GLU A C 1
ATOM 4416 O O . GLU A 1 548 ? 36.02 35.027 18.094 1 83.21 548 GLU A O 1
ATOM 4421 N N . THR A 1 549 ? 36.632 33.132 17.418 1 81.27 549 THR A N 1
ATOM 4422 C CA . THR A 1 549 ? 35.497 32.485 18.067 1 81.27 549 THR A CA 1
ATOM 4423 C C . THR A 1 549 ? 35.588 32.628 19.584 1 81.27 549 THR A C 1
ATOM 4425 O O . THR A 1 549 ? 34.594 32.45 20.29 1 81.27 549 THR A O 1
ATOM 4428 N N . ARG A 1 550 ? 36.722 32.978 20.149 1 72.54 550 ARG A N 1
ATOM 4429 C CA . ARG A 1 550 ? 36.913 33.101 21.591 1 72.54 550 ARG A CA 1
ATOM 4430 C C . ARG A 1 550 ? 36.836 34.559 22.031 1 72.54 550 ARG A C 1
ATOM 4432 O O . ARG A 1 550 ? 36.867 34.854 23.228 1 72.54 550 ARG A O 1
ATOM 4439 N N . GLY A 1 551 ? 36.633 35.472 21.054 1 67.18 551 GLY A N 1
ATOM 4440 C CA . GLY A 1 551 ? 36.634 36.881 21.412 1 67.18 551 GLY A CA 1
ATOM 4441 C C . GLY A 1 551 ? 35.31 37.568 21.138 1 67.18 551 GLY A C 1
ATOM 4442 O O . GLY A 1 551 ? 34.259 36.923 21.134 1 67.18 551 GLY A O 1
ATOM 4443 N N . ALA A 1 552 ? 35.286 38.852 21.094 1 68.92 552 ALA A N 1
ATOM 4444 C CA . ALA A 1 552 ? 34.123 39.688 20.808 1 68.92 552 ALA A CA 1
ATOM 4445 C C . ALA A 1 552 ? 33.603 39.439 19.395 1 68.92 552 ALA A C 1
ATOM 4447 O O . ALA A 1 552 ? 34.381 39.158 18.481 1 68.92 552 ALA A O 1
ATOM 4448 N N . PRO A 1 553 ? 32.268 39.564 19.262 1 71.84 553 PRO A N 1
ATOM 4449 C CA . PRO A 1 553 ? 31.713 39.344 17.924 1 71.84 553 PRO A CA 1
ATOM 4450 C C . PRO A 1 553 ? 32.229 40.35 16.898 1 71.84 553 PRO A C 1
ATOM 4452 O O . PRO A 1 553 ? 32.388 41.532 17.213 1 71.84 553 PRO A O 1
ATOM 4455 N N . PRO A 1 554 ? 32.597 39.894 15.777 1 77.74 554 PRO A N 1
ATOM 4456 C CA . PRO A 1 554 ? 33.065 40.804 14.729 1 77.74 554 PRO A CA 1
ATOM 4457 C C . PRO A 1 554 ? 31.974 41.756 14.243 1 77.74 554 PRO A C 1
ATOM 4459 O O . PRO A 1 554 ? 30.785 41.485 14.431 1 77.74 554 PRO A O 1
ATOM 4462 N N . ALA A 1 555 ? 32.444 42.833 13.699 1 82.05 555 ALA A N 1
ATOM 4463 C CA . ALA A 1 555 ? 31.513 43.811 13.141 1 82.05 555 ALA A CA 1
ATOM 4464 C C . ALA A 1 555 ? 30.766 43.235 11.942 1 82.05 555 ALA A C 1
ATOM 4466 O O . ALA A 1 555 ? 31.338 42.487 11.146 1 82.05 555 ALA A O 1
ATOM 4467 N N . LEU A 1 556 ? 29.484 43.631 11.839 1 89.53 556 LEU A N 1
ATOM 4468 C CA . LEU A 1 556 ? 28.636 43.181 10.74 1 89.53 556 LEU A CA 1
ATOM 4469 C C . LEU A 1 556 ? 29.061 43.828 9.426 1 89.53 556 LEU A C 1
ATOM 4471 O O . LEU A 1 556 ? 29.29 45.038 9.371 1 89.53 556 LEU A O 1
ATOM 4475 N N . ARG A 1 557 ? 29.275 43.043 8.419 1 90.33 557 ARG A N 1
ATOM 4476 C CA . ARG A 1 557 ? 29.56 43.509 7.066 1 90.33 557 ARG A CA 1
ATOM 4477 C C . ARG A 1 557 ? 28.347 43.335 6.159 1 90.33 557 ARG A C 1
ATOM 4479 O O . ARG A 1 557 ? 27.395 42.636 6.514 1 90.33 557 ARG A O 1
ATOM 4486 N N . TRP A 1 558 ? 28.324 44.102 5.032 1 92.87 558 TRP A N 1
ATOM 4487 C CA . TRP A 1 558 ? 27.171 44.054 4.139 1 92.87 558 TRP A CA 1
ATOM 4488 C C . TRP A 1 558 ? 27.598 43.704 2.717 1 92.87 558 TRP A C 1
ATOM 4490 O O . TRP A 1 558 ? 28.653 44.145 2.253 1 92.87 558 TRP A O 1
ATOM 4500 N N . LEU A 1 559 ? 26.896 42.893 2.148 1 93.95 559 LEU A N 1
ATOM 4501 C CA . LEU A 1 559 ? 26.849 42.768 0.695 1 93.95 559 LEU A CA 1
ATOM 4502 C C . LEU A 1 559 ? 25.638 43.5 0.126 1 93.95 559 LEU A C 1
ATOM 4504 O O . LEU A 1 559 ? 24.496 43.098 0.362 1 93.95 559 LEU A O 1
ATOM 4508 N N . ALA A 1 560 ? 25.811 44.606 -0.585 1 91.43 560 ALA A N 1
ATOM 4509 C CA . ALA A 1 560 ? 24.712 45.412 -1.111 1 91.43 560 ALA A CA 1
ATOM 4510 C C . ALA A 1 560 ? 23.98 44.677 -2.23 1 91.43 560 ALA A C 1
ATOM 4512 O O . ALA A 1 560 ? 24.516 43.735 -2.818 1 91.43 560 ALA A O 1
ATOM 4513 N N . ALA A 1 561 ? 22.794 45.329 -2.375 1 88.51 561 ALA A N 1
ATOM 4514 C CA . ALA A 1 561 ? 22.054 44.803 -3.519 1 88.51 561 ALA A CA 1
ATOM 4515 C C . ALA A 1 561 ? 22.804 45.06 -4.823 1 88.51 561 ALA A C 1
ATOM 4517 O O . ALA A 1 561 ? 23.479 46.082 -4.967 1 88.51 561 ALA A O 1
ATOM 4518 N N . ASN A 1 562 ? 22.958 44.163 -5.702 1 86.76 562 ASN A N 1
ATOM 4519 C CA . ASN A 1 562 ? 23.575 44.235 -7.022 1 86.76 562 ASN A CA 1
ATOM 4520 C C . ASN A 1 562 ? 25.058 43.879 -6.968 1 86.76 562 ASN A C 1
ATOM 4522 O O . ASN A 1 562 ? 25.734 43.857 -7.998 1 86.76 562 ASN A O 1
ATOM 4526 N N . GLN A 1 563 ? 25.526 43.779 -5.733 1 87.62 563 GLN A N 1
ATOM 4527 C CA . GLN A 1 563 ? 26.906 43.32 -5.618 1 87.62 563 GLN A CA 1
ATOM 4528 C C . GLN A 1 563 ? 26.988 41.798 -5.698 1 87.62 563 GLN A C 1
ATOM 4530 O O . GLN A 1 563 ? 26.099 41.096 -5.211 1 87.62 563 GLN A O 1
ATOM 4535 N N . GLY A 1 564 ? 28.089 41.3 -6.289 1 82.98 564 GLY A N 1
ATOM 4536 C CA . GLY A 1 564 ? 28.323 39.867 -6.368 1 82.98 564 GLY A CA 1
ATOM 4537 C C . GLY A 1 564 ? 27.52 39.191 -7.463 1 82.98 564 GLY A C 1
ATOM 4538 O O . GLY A 1 564 ? 27.265 37.986 -7.4 1 82.98 564 GLY A O 1
ATOM 4539 N N . LEU A 1 565 ? 26.917 39.903 -8.319 1 88.22 565 LEU A N 1
ATOM 4540 C CA . LEU A 1 565 ? 26.125 39.33 -9.402 1 88.22 565 LEU A CA 1
ATOM 4541 C C . LEU A 1 565 ? 26.969 39.155 -10.66 1 88.22 565 LEU A C 1
ATOM 4543 O O . LEU A 1 565 ? 27.45 38.055 -10.941 1 88.22 565 LEU A O 1
ATOM 4547 N N . THR A 1 566 ? 27.273 40.277 -11.211 1 77.71 566 THR A N 1
ATOM 4548 C CA . THR A 1 566 ? 28.066 40.258 -12.436 1 77.71 566 THR A CA 1
ATOM 4549 C C . THR A 1 566 ? 29.558 40.265 -12.114 1 77.71 566 THR A C 1
ATOM 4551 O O . THR A 1 566 ? 30.366 39.742 -12.884 1 77.71 566 THR A O 1
ATOM 4554 N N . SER A 1 567 ? 29.907 40.924 -10.939 1 81.75 567 SER A N 1
ATOM 4555 C CA . SER A 1 567 ? 31.291 40.927 -10.476 1 81.75 567 SER A CA 1
ATOM 4556 C C . SER A 1 567 ? 31.397 40.402 -9.049 1 81.75 567 SER A C 1
ATOM 4558 O O . SER A 1 567 ? 30.534 40.679 -8.214 1 81.75 567 SER A O 1
ATOM 4560 N N . LEU A 1 568 ? 32.464 39.755 -8.881 1 87.92 568 LEU A N 1
ATOM 4561 C CA . LEU A 1 568 ? 32.696 39.20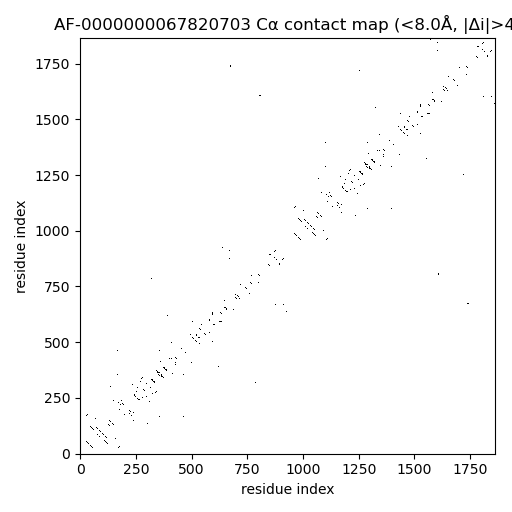8 -7.549 1 87.92 568 LEU A CA 1
ATOM 4562 C C . LEU A 1 568 ? 32.995 40.32 -6.549 1 87.92 568 LEU A C 1
ATOM 4564 O O . LEU A 1 568 ? 33.639 41.313 -6.893 1 87.92 568 LEU A O 1
ATOM 4568 N N . HIS A 1 569 ? 32.489 40.21 -5.409 1 91.22 569 HIS A N 1
ATOM 4569 C CA . HIS A 1 569 ? 32.794 41.149 -4.335 1 91.22 569 HIS A CA 1
ATOM 4570 C C . HIS A 1 569 ? 33.93 40.635 -3.459 1 91.22 569 HIS A C 1
ATOM 4572 O O . HIS A 1 569 ? 33.898 39.491 -3 1 91.22 569 HIS A O 1
ATOM 4578 N N . ARG A 1 570 ? 34.882 41.438 -3.162 1 92.58 570 ARG A N 1
ATOM 4579 C CA . ARG A 1 570 ? 36.086 41.01 -2.458 1 92.58 570 ARG A CA 1
ATOM 4580 C C . ARG A 1 570 ? 36.101 41.539 -1.027 1 92.58 570 ARG A C 1
ATOM 4582 O O . ARG A 1 570 ? 35.722 42.685 -0.78 1 92.58 570 ARG A O 1
ATOM 4589 N N . PHE A 1 571 ? 36.537 40.636 -0.086 1 90.16 571 PHE A N 1
ATOM 4590 C CA . PHE A 1 571 ? 36.662 40.963 1.329 1 90.16 571 PHE A CA 1
ATOM 4591 C C . PHE A 1 571 ? 37.962 40.41 1.9 1 90.16 571 PHE A C 1
ATOM 4593 O O . PHE A 1 571 ? 38.443 39.363 1.461 1 90.16 571 PHE A O 1
ATOM 4600 N N . GLU A 1 572 ? 38.444 41.189 2.9 1 91.23 572 GLU A N 1
ATOM 4601 C CA . GLU A 1 572 ? 39.576 40.678 3.669 1 91.23 572 GLU A CA 1
ATOM 4602 C C . GLU A 1 572 ? 39.107 39.954 4.927 1 91.23 572 GLU A C 1
ATOM 4604 O O . GLU A 1 572 ? 37.999 40.194 5.412 1 91.23 572 GLU A O 1
ATOM 4609 N N . HIS A 1 573 ? 39.81 38.989 5.389 1 91.59 573 HIS A N 1
ATOM 4610 C CA . HIS A 1 573 ? 39.455 38.241 6.589 1 91.59 573 HIS A CA 1
ATOM 4611 C C . HIS A 1 573 ? 40.689 37.927 7.429 1 91.59 573 HIS A C 1
ATOM 4613 O O . HIS A 1 573 ? 41.819 38.09 6.964 1 91.59 573 HIS A O 1
ATOM 4619 N N . GLY A 1 574 ? 40.534 37.432 8.643 1 88.65 574 GLY A N 1
ATOM 4620 C CA . GLY A 1 574 ? 41.619 37.243 9.592 1 88.65 574 GLY A CA 1
ATOM 4621 C C . GLY A 1 574 ? 42.056 35.796 9.719 1 88.65 574 GLY A C 1
ATOM 4622 O O . GLY A 1 574 ? 42.924 35.473 10.532 1 88.65 574 GLY A O 1
ATOM 4623 N N . ALA A 1 575 ? 41.587 34.842 8.952 1 93.25 575 ALA A N 1
ATOM 4624 C CA . ALA A 1 575 ? 41.915 33.423 9.066 1 93.25 575 ALA A CA 1
ATOM 4625 C C . ALA A 1 575 ? 43.252 33.114 8.399 1 93.25 575 ALA A C 1
ATOM 4627 O O . ALA A 1 575 ? 43.539 33.612 7.308 1 93.25 575 ALA A O 1
ATOM 4628 N N . GLU A 1 576 ? 44.04 32.31 9.083 1 94.31 576 GLU A N 1
ATOM 4629 C CA . GLU A 1 576 ? 45.272 31.815 8.476 1 94.31 576 GLU A CA 1
ATOM 4630 C C . GLU A 1 576 ? 44.982 30.725 7.448 1 94.31 576 GLU A C 1
ATOM 4632 O O . GLU A 1 576 ? 43.842 30.275 7.317 1 94.31 576 GLU A O 1
ATOM 4637 N N . ARG A 1 577 ? 46.039 30.287 6.827 1 94.32 577 ARG A N 1
ATOM 4638 C CA . ARG A 1 577 ? 45.938 29.365 5.701 1 94.32 577 ARG A CA 1
ATOM 4639 C C . ARG A 1 577 ? 45.269 28.06 6.12 1 94.32 577 ARG A C 1
ATOM 4641 O O . ARG A 1 577 ? 44.514 27.467 5.347 1 94.32 577 ARG A O 1
ATOM 4648 N N . ASP A 1 578 ? 45.509 27.635 7.344 1 94.92 578 ASP A N 1
ATOM 4649 C CA . ASP A 1 578 ? 45.016 26.333 7.784 1 94.92 578 ASP A CA 1
ATOM 4650 C C . ASP A 1 578 ? 43.87 26.489 8.781 1 94.92 578 ASP A C 1
ATOM 4652 O O . ASP A 1 578 ? 43.546 25.552 9.513 1 94.92 578 ASP A O 1
ATOM 4656 N N . GLN A 1 579 ? 43.281 27.68 8.766 1 94.92 579 GLN A N 1
ATOM 4657 C CA . GLN A 1 579 ? 42.144 27.973 9.631 1 94.92 579 GLN A CA 1
ATOM 4658 C C . GLN A 1 579 ? 40.859 28.121 8.82 1 94.92 579 GLN A C 1
ATOM 4660 O O . GLN A 1 579 ? 40.899 28.511 7.651 1 94.92 579 GLN A O 1
ATOM 4665 N N . TRP A 1 580 ? 39.769 27.786 9.492 1 96.15 580 TRP A N 1
ATOM 4666 C CA . TRP A 1 580 ? 38.491 27.867 8.792 1 96.15 580 TRP A CA 1
ATOM 4667 C C . TRP A 1 580 ? 37.864 29.247 8.96 1 96.15 580 TRP A C 1
ATOM 4669 O O . TRP A 1 580 ? 38.279 30.023 9.825 1 96.15 580 TRP A O 1
ATOM 4679 N N . LEU A 1 581 ? 36.981 29.642 8.13 1 94.76 581 LEU A N 1
ATOM 4680 C CA . LEU A 1 581 ? 36.099 30.802 8.182 1 94.76 581 LEU A CA 1
ATOM 4681 C C . LEU A 1 581 ? 34.639 30.381 8.056 1 94.76 581 LEU A C 1
ATOM 4683 O O . LEU A 1 581 ? 34.322 29.433 7.335 1 94.76 581 LEU A O 1
ATOM 4687 N N . LEU A 1 582 ? 33.738 31.075 8.829 1 95.64 582 LEU A N 1
ATOM 4688 C CA . LEU A 1 582 ? 32.328 30.704 8.871 1 95.64 582 LEU A CA 1
ATOM 4689 C C . LEU A 1 582 ? 31.437 31.934 8.733 1 95.64 582 LEU A C 1
ATOM 4691 O O . LEU A 1 582 ? 31.598 32.907 9.473 1 95.64 582 LEU A O 1
ATOM 4695 N N . PHE A 1 583 ? 30.583 31.889 7.698 1 95.48 583 PHE A N 1
ATOM 4696 C CA . PHE A 1 583 ? 29.581 32.928 7.494 1 95.48 583 PHE A CA 1
ATOM 4697 C C . PHE A 1 583 ? 28.304 32.607 8.263 1 95.48 583 PHE A C 1
ATOM 4699 O O . PHE A 1 583 ? 27.981 31.438 8.479 1 95.48 583 PHE A O 1
ATOM 4706 N N . ASN A 1 584 ? 27.54 33.682 8.664 1 95.44 584 ASN A N 1
ATOM 4707 C CA . ASN A 1 584 ? 26.207 33.592 9.251 1 95.44 584 ASN A CA 1
ATOM 4708 C C . ASN A 1 584 ? 26.209 32.745 10.52 1 95.44 584 ASN A C 1
ATOM 4710 O O . ASN A 1 584 ? 25.308 31.931 10.729 1 95.44 584 ASN A O 1
ATOM 4714 N N . HIS A 1 585 ? 27.286 32.828 11.31 1 92.03 585 HIS A N 1
ATOM 4715 C CA . HIS A 1 585 ? 27.543 31.97 12.461 1 92.03 585 HIS A CA 1
ATOM 4716 C C . HIS A 1 585 ? 26.475 32.155 13.535 1 92.03 585 HIS A C 1
ATOM 4718 O O . HIS A 1 585 ? 26.344 31.323 14.436 1 92.03 585 HIS A O 1
ATOM 4724 N N . ASP A 1 586 ? 25.62 33.201 13.462 1 90.79 586 ASP A N 1
ATOM 4725 C CA . ASP A 1 586 ? 24.523 33.444 14.394 1 90.79 586 ASP A CA 1
ATOM 4726 C C . ASP A 1 586 ? 23.171 33.335 13.692 1 90.79 586 ASP A C 1
ATOM 4728 O O . ASP A 1 586 ? 22.147 33.75 14.239 1 90.79 586 ASP A O 1
ATOM 4732 N N . MET A 1 587 ? 23.176 32.949 12.479 1 94.16 587 MET A N 1
ATOM 4733 C CA . MET A 1 587 ? 21.976 32.804 11.661 1 94.16 587 MET A CA 1
ATOM 4734 C C . MET A 1 587 ? 21.175 34.101 11.635 1 94.16 587 MET A C 1
ATOM 4736 O O . MET A 1 587 ? 19.979 34.103 11.933 1 94.16 587 MET A O 1
ATOM 4740 N N . ILE A 1 588 ? 21.801 35.102 11.252 1 94.35 588 ILE A N 1
ATOM 4741 C CA . ILE A 1 588 ? 21.238 36.447 11.295 1 94.35 588 ILE A CA 1
ATOM 4742 C C . ILE A 1 588 ? 20.174 36.596 10.21 1 94.35 588 ILE A C 1
ATOM 4744 O O . ILE A 1 588 ? 19.217 37.357 10.37 1 94.35 588 ILE A O 1
ATOM 4748 N N . ALA A 1 589 ? 20.351 35.952 9.031 1 95.49 589 ALA A N 1
ATOM 4749 C CA . ALA A 1 589 ? 19.437 36.092 7.9 1 95.49 589 ALA A CA 1
ATOM 4750 C C . ALA A 1 589 ? 19.305 34.777 7.136 1 95.49 589 ALA A C 1
ATOM 4752 O O . ALA A 1 589 ? 20.158 33.895 7.254 1 95.49 589 ALA A O 1
ATOM 4753 N N . PRO A 1 590 ? 18.228 34.613 6.412 1 96.14 590 PRO A N 1
ATOM 4754 C CA . PRO A 1 590 ? 17.992 33.349 5.712 1 96.14 590 PRO A CA 1
ATOM 4755 C C . PRO A 1 590 ? 18.733 33.264 4.379 1 96.14 590 PRO A C 1
ATOM 4757 O O . PRO A 1 590 ? 18.138 33.491 3.322 1 96.14 590 PRO A O 1
ATOM 4760 N N . TYR A 1 591 ? 19.946 32.956 4.353 1 96.67 591 TYR A N 1
ATOM 4761 C CA . TYR A 1 591 ? 20.701 32.654 3.143 1 96.67 591 TYR A CA 1
ATOM 4762 C C . TYR A 1 591 ? 21.598 31.438 3.348 1 96.67 591 TYR A C 1
ATOM 4764 O O . TYR A 1 591 ? 21.825 31.011 4.482 1 96.67 591 TYR A O 1
ATOM 4772 N N . ARG A 1 592 ? 22.027 30.872 2.323 1 97.25 592 ARG A N 1
ATOM 4773 C CA . ARG A 1 592 ? 22.924 29.722 2.369 1 97.25 592 ARG A CA 1
ATOM 4774 C C . ARG A 1 592 ? 24.323 30.1 1.892 1 97.25 592 ARG A C 1
ATOM 4776 O O . ARG A 1 592 ? 24.484 31.032 1.101 1 97.25 592 ARG A O 1
ATOM 4783 N N . VAL A 1 593 ? 25.3 29.365 2.318 1 97.98 593 VAL A N 1
ATOM 4784 C CA . VAL A 1 593 ? 26.68 29.657 1.943 1 97.98 593 VAL A CA 1
ATOM 4785 C C . VAL A 1 593 ? 27.342 28.398 1.387 1 97.98 593 VAL A C 1
ATOM 4787 O O . VAL A 1 593 ? 27.283 27.333 2.006 1 97.98 593 VAL A O 1
ATOM 4790 N N . ASN A 1 594 ? 27.834 28.488 0.269 1 98.04 594 ASN A N 1
ATOM 4791 C CA . ASN A 1 594 ? 28.676 27.452 -0.319 1 98.04 594 ASN A CA 1
ATOM 4792 C C . ASN A 1 594 ? 30.148 27.856 -0.315 1 98.04 594 ASN A C 1
ATOM 4794 O O . ASN A 1 594 ? 30.527 28.843 -0.949 1 98.04 594 ASN A O 1
ATOM 4798 N N . TYR A 1 595 ? 30.964 27.126 0.358 1 98.15 595 TYR A N 1
ATOM 4799 C CA . TYR A 1 595 ? 32.388 27.423 0.467 1 98.15 595 TYR A CA 1
ATOM 4800 C C . TYR A 1 595 ? 33.185 26.671 -0.592 1 98.15 595 TYR A C 1
ATOM 4802 O O . TYR A 1 595 ? 32.693 25.702 -1.176 1 98.15 595 TYR A O 1
ATOM 4810 N N . ASP A 1 596 ? 34.404 27.136 -0.854 1 97.11 596 ASP A N 1
ATOM 4811 C CA . ASP A 1 596 ? 35.317 26.334 -1.662 1 97.11 596 ASP A CA 1
ATOM 4812 C C . ASP A 1 596 ? 35.661 25.021 -0.962 1 97.11 596 ASP A C 1
ATOM 4814 O O . ASP A 1 596 ? 35.543 24.914 0.26 1 97.11 596 ASP A O 1
ATOM 4818 N N . PRO A 1 597 ? 36.067 24.001 -1.689 1 96.82 597 PRO A N 1
ATOM 4819 C CA . PRO A 1 597 ? 36.262 22.653 -1.149 1 96.82 597 PRO A CA 1
ATOM 4820 C C . PRO A 1 597 ? 37.211 22.628 0.047 1 96.82 597 PRO A C 1
ATOM 4822 O O . PRO A 1 597 ? 36.996 21.867 0.994 1 96.82 597 PRO A O 1
ATOM 4825 N N . ARG A 1 598 ? 38.24 23.412 0.008 1 97.07 598 ARG A N 1
ATOM 4826 C CA . ARG A 1 598 ? 39.217 23.386 1.092 1 97.07 598 ARG A CA 1
ATOM 4827 C C . ARG A 1 598 ? 38.608 23.904 2.391 1 97.07 598 ARG A C 1
ATOM 4829 O O . ARG A 1 598 ? 38.851 23.345 3.463 1 97.07 598 ARG A O 1
ATOM 4836 N N . ASN A 1 599 ? 37.895 25.027 2.36 1 97.63 599 ASN A N 1
ATOM 4837 C CA . ASN A 1 599 ? 37.254 25.52 3.575 1 97.63 599 ASN A CA 1
ATOM 4838 C C . ASN A 1 599 ? 36.221 24.53 4.105 1 97.63 599 ASN A C 1
ATOM 4840 O O . ASN A 1 599 ? 36.06 24.384 5.318 1 97.63 599 ASN A O 1
ATOM 4844 N N . TRP A 1 600 ? 35.463 23.828 3.225 1 97.86 600 TRP A N 1
ATOM 4845 C CA . TRP A 1 600 ? 34.569 22.764 3.67 1 97.86 600 TRP A CA 1
ATOM 4846 C C . TRP A 1 600 ? 35.336 21.696 4.443 1 97.86 600 TRP A C 1
ATOM 4848 O O . TRP A 1 600 ? 34.868 21.212 5.475 1 97.86 600 TRP A O 1
ATOM 4858 N N . GLN A 1 601 ? 36.443 21.374 3.927 1 96.83 601 GLN A N 1
ATOM 4859 C CA . GLN A 1 601 ? 37.266 20.354 4.568 1 96.83 601 GLN A CA 1
ATOM 4860 C C . GLN A 1 601 ? 37.757 20.823 5.935 1 96.83 601 GLN A C 1
ATOM 4862 O O . GLN A 1 601 ? 37.755 20.055 6.899 1 96.83 601 GLN A O 1
ATOM 4867 N N . LEU A 1 602 ? 38.211 22.081 6.006 1 96.81 602 LEU A N 1
ATOM 4868 C CA . LEU A 1 602 ? 38.682 22.63 7.273 1 96.81 602 LEU A CA 1
ATOM 4869 C C . LEU A 1 602 ? 37.568 22.628 8.314 1 96.81 602 LEU A C 1
ATOM 4871 O O . LEU A 1 602 ? 37.799 22.286 9.476 1 96.81 602 LEU A O 1
ATOM 4875 N N . LEU A 1 603 ? 36.408 23.016 7.897 1 96.73 603 LEU A N 1
ATOM 4876 C CA . LEU A 1 603 ? 35.259 23.032 8.796 1 96.73 603 LEU A CA 1
ATOM 4877 C C . LEU A 1 603 ? 34.877 21.616 9.216 1 96.73 603 LEU A C 1
ATOM 4879 O O . LEU A 1 603 ? 34.569 21.372 10.384 1 96.73 603 LEU A O 1
ATOM 4883 N N . SER A 1 604 ? 34.878 20.691 8.305 1 96.15 604 SER A N 1
ATOM 4884 C CA . SER A 1 604 ? 34.57 19.297 8.607 1 96.15 604 SER A CA 1
ATOM 4885 C C . SER A 1 604 ? 35.567 18.714 9.604 1 96.15 604 SER A C 1
ATOM 4887 O O . SER A 1 604 ? 35.179 18.01 10.538 1 96.15 604 SER A O 1
ATOM 4889 N N . ASN A 1 605 ? 36.782 19.014 9.376 1 95.85 605 ASN A N 1
ATOM 4890 C CA . ASN A 1 605 ? 37.823 18.531 10.277 1 95.85 605 ASN A CA 1
ATOM 4891 C C . ASN A 1 605 ? 37.658 19.105 11.682 1 95.85 605 ASN A C 1
ATOM 4893 O O . ASN A 1 605 ? 37.861 18.401 12.672 1 95.85 605 ASN A O 1
ATOM 4897 N N . ALA A 1 606 ? 37.338 20.367 11.696 1 95.51 606 ALA A N 1
ATOM 4898 C CA . ALA A 1 606 ? 37.096 20.996 12.992 1 95.51 606 ALA A CA 1
ATOM 4899 C C . ALA A 1 606 ? 35.948 20.312 13.728 1 95.51 606 ALA A C 1
ATOM 4901 O O . ALA A 1 606 ? 36.043 20.046 14.929 1 95.51 606 ALA A O 1
ATOM 4902 N N . LEU A 1 607 ? 34.919 19.981 13.092 1 96.31 607 LEU A N 1
ATOM 4903 C CA . LEU A 1 607 ? 33.737 19.371 13.691 1 96.31 607 LEU A CA 1
ATOM 4904 C C . LEU A 1 607 ? 34.021 17.932 14.11 1 96.31 607 LEU A C 1
ATOM 4906 O O . LEU A 1 607 ? 33.421 17.429 15.062 1 96.31 607 LEU A O 1
ATOM 4910 N N . LYS A 1 608 ? 34.834 17.22 13.484 1 92.7 608 LYS A N 1
ATOM 4911 C CA . LYS A 1 608 ? 35.138 15.824 13.783 1 92.7 608 LYS A CA 1
ATOM 4912 C C . LYS A 1 608 ? 36.196 15.714 14.876 1 92.7 608 LYS A C 1
ATOM 4914 O O . LYS A 1 608 ? 36.423 14.631 15.421 1 92.7 608 LYS A O 1
ATOM 4919 N N . SER A 1 609 ? 36.749 16.893 15.155 1 93.94 609 SER A N 1
ATOM 4920 C CA . SER A 1 609 ? 37.782 16.89 16.187 1 93.94 609 SER A CA 1
ATOM 4921 C C . SER A 1 609 ? 37.169 16.942 17.582 1 93.94 609 SER A C 1
ATOM 4923 O O . SER A 1 609 ? 35.964 17.158 17.729 1 93.94 609 SER A O 1
ATOM 4925 N N . ASN A 1 610 ? 37.995 16.807 18.575 1 91.61 610 ASN A N 1
ATOM 4926 C CA . ASN A 1 610 ? 37.54 16.869 19.96 1 91.61 610 ASN A CA 1
ATOM 4927 C C . ASN A 1 610 ? 37.158 18.291 20.362 1 91.61 610 ASN A C 1
ATOM 4929 O O . ASN A 1 610 ? 36.476 18.495 21.368 1 91.61 610 ASN A O 1
ATOM 4933 N N . ASP A 1 611 ? 37.577 19.214 19.484 1 90.66 611 ASP A N 1
ATOM 4934 C CA . ASP A 1 611 ? 37.309 20.615 19.79 1 90.66 611 ASP A CA 1
ATOM 4935 C C . ASP A 1 611 ? 36.213 21.175 18.886 1 90.66 611 ASP A C 1
ATOM 4937 O O . ASP A 1 611 ? 36.28 22.331 18.462 1 90.66 611 ASP A O 1
ATOM 4941 N N . TYR A 1 612 ? 35.225 20.369 18.574 1 93.42 612 TYR A N 1
ATOM 4942 C CA . TYR A 1 612 ? 34.202 20.771 17.615 1 93.42 612 TYR A CA 1
ATOM 4943 C C . TYR A 1 612 ? 33.39 21.947 18.145 1 93.42 612 TYR A C 1
ATOM 4945 O O . TYR A 1 612 ? 32.8 22.702 17.368 1 93.42 612 TYR A O 1
ATOM 4953 N N . THR A 1 613 ? 33.416 22.239 19.448 1 92 613 THR A N 1
ATOM 4954 C CA . THR A 1 613 ? 32.63 23.31 20.051 1 92 613 THR A CA 1
ATOM 4955 C C . THR A 1 613 ? 33.269 24.669 19.78 1 92 613 THR A C 1
ATOM 4957 O O . THR A 1 613 ? 32.685 25.708 20.094 1 92 613 THR A O 1
ATOM 4960 N N . ARG A 1 614 ? 34.459 24.595 19.162 1 91.45 614 ARG A N 1
ATOM 4961 C CA . ARG A 1 614 ? 35.049 25.848 18.7 1 91.45 614 ARG A CA 1
ATOM 4962 C C . ARG A 1 614 ? 34.185 26.494 17.621 1 91.45 614 ARG A C 1
ATOM 4964 O O . ARG A 1 614 ? 34.214 27.713 17.444 1 91.45 614 ARG A O 1
ATOM 4971 N N . VAL A 1 615 ? 33.527 25.67 16.924 1 94.77 615 VAL A N 1
ATOM 4972 C CA . VAL A 1 615 ? 32.507 26.196 16.023 1 94.77 615 VAL A CA 1
ATOM 4973 C C . VAL A 1 615 ? 31.244 26.532 16.813 1 94.77 615 VAL A C 1
ATOM 4975 O O . VAL A 1 615 ? 30.683 25.671 17.495 1 94.77 615 VAL A O 1
ATOM 4978 N N . PRO A 1 616 ? 30.783 27.762 16.731 1 93.39 616 PRO A N 1
ATOM 4979 C CA . PRO A 1 616 ? 29.627 28.171 17.533 1 93.39 616 PRO A CA 1
ATOM 4980 C C . PRO A 1 616 ? 28.395 27.305 17.277 1 93.39 616 PRO A C 1
ATOM 4982 O O . PRO A 1 616 ? 28.225 26.778 16.174 1 93.39 616 PRO A O 1
ATOM 4985 N N . LEU A 1 617 ? 27.542 27.199 18.306 1 94.45 617 LEU A N 1
ATOM 4986 C CA . LEU A 1 617 ? 26.354 26.353 18.282 1 94.45 617 LEU A CA 1
ATOM 4987 C C . LEU A 1 617 ? 25.531 26.607 17.024 1 94.45 617 LEU A C 1
ATOM 4989 O O . LEU A 1 617 ? 25.227 25.674 16.277 1 94.45 617 LEU A O 1
ATOM 4993 N N . LEU A 1 618 ? 25.108 27.868 16.722 1 95.44 618 LEU A N 1
ATOM 4994 C CA . LEU A 1 618 ? 24.274 28.189 15.569 1 95.44 618 LEU A CA 1
ATOM 4995 C C . LEU A 1 618 ? 25.064 28.049 14.272 1 95.44 618 LEU A C 1
ATOM 4997 O O . LEU A 1 618 ? 24.481 27.846 13.204 1 95.44 618 LEU A O 1
ATOM 5001 N N . GLY A 1 619 ? 26.397 28.187 14.42 1 95.39 619 GLY A N 1
ATOM 5002 C CA . GLY A 1 619 ? 27.24 27.902 13.269 1 95.39 619 GLY A CA 1
ATOM 5003 C C . GLY A 1 619 ? 27.177 26.452 12.828 1 95.39 619 GLY A C 1
ATOM 5004 O O . GLY A 1 619 ? 27.17 26.162 11.63 1 95.39 619 GLY A O 1
ATOM 5005 N N . ARG A 1 620 ? 27.203 25.498 13.814 1 96.94 620 ARG A N 1
ATOM 5006 C CA . ARG A 1 620 ? 27.064 24.077 13.51 1 96.94 620 ARG A CA 1
ATOM 5007 C C . ARG A 1 620 ? 25.71 23.784 12.872 1 96.94 620 ARG A C 1
ATOM 5009 O O . ARG A 1 620 ? 25.616 22.973 11.949 1 96.94 620 ARG A O 1
ATOM 5016 N N . VAL A 1 621 ? 24.63 24.518 13.336 1 97.4 621 VAL A N 1
ATOM 5017 C CA . VAL A 1 621 ? 23.293 24.393 12.765 1 97.4 621 VAL A CA 1
ATOM 5018 C C . VAL A 1 621 ? 23.311 24.839 11.305 1 97.4 621 VAL A C 1
ATOM 5020 O O . VAL A 1 621 ? 22.812 24.132 10.426 1 97.4 621 VAL A O 1
ATOM 5023 N N . GLN A 1 622 ? 23.929 25.952 11.061 1 96.6 622 GLN A N 1
ATOM 5024 C CA . GLN A 1 622 ? 23.999 26.527 9.721 1 96.6 622 GLN A CA 1
ATOM 5025 C C . GLN A 1 622 ? 24.763 25.611 8.769 1 96.6 622 GLN A C 1
ATOM 5027 O O . GLN A 1 622 ? 24.329 25.38 7.639 1 96.6 622 GLN A O 1
ATOM 5032 N N . LEU A 1 623 ? 25.852 25.084 9.222 1 97.31 623 LEU A N 1
ATOM 5033 C CA . LEU A 1 623 ? 26.7 24.235 8.393 1 97.31 623 LEU A CA 1
ATOM 5034 C C . LEU A 1 623 ? 25.955 22.974 7.967 1 97.31 623 LEU A C 1
ATOM 5036 O O . LEU A 1 623 ? 25.989 22.595 6.794 1 97.31 623 LEU A O 1
ATOM 5040 N N . LEU A 1 624 ? 25.3 22.329 8.905 1 97.62 624 LEU A N 1
ATOM 5041 C CA . LEU A 1 624 ? 24.555 21.111 8.604 1 97.62 624 LEU A CA 1
ATOM 5042 C C . LEU A 1 624 ? 23.407 21.399 7.643 1 97.62 624 LEU A C 1
ATOM 5044 O O . LEU A 1 624 ? 23.199 20.659 6.679 1 97.62 624 LEU A O 1
ATOM 5048 N N . SER A 1 625 ? 22.666 22.474 7.925 1 97.46 625 SER A N 1
ATOM 5049 C CA . SER A 1 625 ? 21.554 22.869 7.066 1 97.46 625 SER A CA 1
ATOM 5050 C C . SER A 1 625 ? 22.025 23.134 5.64 1 97.46 625 SER A C 1
ATOM 5052 O O . SER A 1 625 ? 21.429 22.636 4.682 1 97.46 625 SER A O 1
ATOM 5054 N N . ASP A 1 626 ? 23.094 23.854 5.524 1 97.73 626 ASP A N 1
ATOM 5055 C CA . ASP A 1 626 ? 23.612 24.224 4.211 1 97.73 626 ASP A CA 1
ATOM 5056 C C . ASP A 1 626 ? 24.166 23.006 3.476 1 97.73 626 ASP A C 1
ATOM 5058 O O . ASP A 1 626 ? 23.899 22.817 2.287 1 97.73 626 ASP A O 1
ATOM 5062 N N . ALA A 1 627 ? 24.903 22.188 4.169 1 97.91 627 ALA A N 1
ATOM 5063 C CA . ALA A 1 627 ? 25.54 21.04 3.53 1 97.91 627 ALA A CA 1
ATOM 5064 C C . ALA A 1 627 ? 24.501 20.119 2.897 1 97.91 627 ALA A C 1
ATOM 5066 O O . ALA A 1 627 ? 24.651 19.702 1.745 1 97.91 627 ALA A O 1
ATOM 5067 N N . PHE A 1 628 ? 23.486 19.811 3.585 1 97.49 628 PHE A N 1
ATOM 5068 C CA . PHE A 1 628 ? 22.487 18.88 3.073 1 97.49 628 PHE A CA 1
ATOM 5069 C C . PHE A 1 628 ? 21.664 19.525 1.964 1 97.49 628 PHE A C 1
ATOM 5071 O O . PHE A 1 628 ? 21.316 18.868 0.98 1 97.49 628 PHE A O 1
ATOM 5078 N N . ALA A 1 629 ? 21.313 20.814 2.14 1 96.87 629 ALA A N 1
ATOM 5079 C CA . ALA A 1 629 ? 20.542 21.492 1.101 1 96.87 629 ALA A CA 1
ATOM 5080 C C . ALA A 1 629 ? 21.344 21.604 -0.193 1 96.87 629 ALA A C 1
ATOM 5082 O O . ALA A 1 629 ? 20.805 21.407 -1.284 1 96.87 629 ALA A O 1
ATOM 5083 N N . LEU A 1 630 ? 22.627 21.962 -0.072 1 97.2 630 LEU A N 1
ATOM 5084 C CA . LEU A 1 630 ? 23.495 22.122 -1.234 1 97.2 630 LEU A CA 1
ATOM 5085 C C . LEU A 1 630 ? 23.751 20.779 -1.91 1 97.2 630 LEU A C 1
ATOM 5087 O O . LEU A 1 630 ? 23.816 20.7 -3.139 1 97.2 630 LEU A O 1
ATOM 5091 N N . ALA A 1 631 ? 23.883 19.735 -1.119 1 97.09 631 ALA A N 1
ATOM 5092 C CA . ALA A 1 631 ? 24.028 18.402 -1.7 1 97.09 631 ALA A CA 1
ATOM 5093 C C . ALA A 1 631 ? 22.759 17.984 -2.437 1 97.09 631 ALA A C 1
ATOM 5095 O O . ALA A 1 631 ? 22.827 17.415 -3.529 1 97.09 631 ALA A O 1
ATOM 5096 N N . TRP A 1 632 ? 21.639 18.271 -1.857 1 95.83 632 TRP A N 1
ATOM 5097 C CA . TRP A 1 632 ? 20.345 17.922 -2.435 1 95.83 632 TRP A CA 1
ATOM 5098 C C . TRP A 1 632 ? 20.188 18.529 -3.825 1 95.83 632 TRP A C 1
ATOM 5100 O O . TRP A 1 632 ? 19.561 17.931 -4.703 1 95.83 632 TRP A O 1
ATOM 5110 N N . THR A 1 633 ? 20.771 19.697 -4.051 1 94.32 633 THR A N 1
ATOM 5111 C CA . THR A 1 633 ? 20.629 20.407 -5.317 1 94.32 633 THR A CA 1
ATOM 5112 C C . THR A 1 633 ? 21.901 20.286 -6.151 1 94.32 633 THR A C 1
ATOM 5114 O O . THR A 1 633 ? 22.088 21.025 -7.12 1 94.32 633 THR A O 1
ATOM 5117 N N . ASN A 1 634 ? 22.879 19.531 -5.717 1 93.86 634 ASN A N 1
ATOM 5118 C CA . ASN A 1 634 ? 24.082 19.14 -6.445 1 93.86 634 ASN A CA 1
ATOM 5119 C C . ASN A 1 634 ? 25.079 20.291 -6.54 1 93.86 634 ASN A C 1
ATOM 5121 O O . ASN A 1 634 ? 25.829 20.389 -7.513 1 93.86 634 ASN A O 1
ATOM 5125 N N . HIS A 1 635 ? 24.98 21.251 -5.605 1 94.85 635 HIS A N 1
ATOM 5126 C CA . HIS A 1 635 ? 25.999 22.287 -5.475 1 94.85 635 HIS A CA 1
ATOM 5127 C C . HIS A 1 635 ? 27.186 21.793 -4.656 1 94.85 635 HIS A C 1
ATOM 5129 O O . HIS A 1 635 ? 28.254 22.409 -4.668 1 94.85 635 HIS A O 1
ATOM 5135 N N . LEU A 1 636 ? 26.897 20.764 -3.914 1 96.48 636 LEU A N 1
ATOM 5136 C CA . LEU A 1 636 ? 27.894 20.117 -3.068 1 96.48 636 LEU A CA 1
ATOM 5137 C C . LEU A 1 636 ? 27.816 18.599 -3.2 1 96.48 636 LEU A C 1
ATOM 5139 O O . LEU A 1 636 ? 26.725 18.038 -3.326 1 96.48 636 LEU A O 1
ATOM 5143 N N . ASP A 1 637 ? 28.952 17.998 -3.173 1 95.45 637 ASP A N 1
ATOM 5144 C CA . ASP A 1 637 ? 28.97 16.541 -3.26 1 95.45 637 ASP A CA 1
ATOM 5145 C C . ASP A 1 637 ? 28.454 15.907 -1.97 1 95.45 637 ASP A C 1
ATOM 5147 O O . ASP A 1 637 ? 28.77 16.373 -0.874 1 95.45 637 ASP A O 1
ATOM 5151 N N . TYR A 1 638 ? 27.745 14.81 -2.104 1 96.13 638 TYR A N 1
ATOM 5152 C CA . TYR A 1 638 ? 27.182 14.145 -0.934 1 96.13 638 TYR A CA 1
ATOM 5153 C C . TYR A 1 638 ? 28.282 13.562 -0.056 1 96.13 638 TYR A C 1
ATOM 5155 O O . TYR A 1 638 ? 28.085 13.36 1.144 1 96.13 638 TYR A O 1
ATOM 5163 N N . SER A 1 639 ? 29.384 13.255 -0.597 1 95.78 639 SER A N 1
ATOM 5164 C CA . SER A 1 639 ? 30.503 12.806 0.225 1 95.78 639 SER A CA 1
ATOM 5165 C C . SER A 1 639 ? 30.86 13.842 1.286 1 95.78 639 SER A C 1
ATOM 5167 O O . SER A 1 639 ? 31.118 13.492 2.439 1 95.78 639 SER A O 1
ATOM 5169 N N . THR A 1 640 ? 30.872 15.107 0.886 1 96.56 640 THR A N 1
ATOM 5170 C CA . THR A 1 640 ? 31.173 16.19 1.816 1 96.56 640 THR A CA 1
ATOM 5171 C C . THR A 1 640 ? 30.082 16.311 2.876 1 96.56 640 THR A C 1
ATOM 5173 O O . THR A 1 640 ? 30.377 16.426 4.068 1 96.56 640 THR A O 1
ATOM 5176 N N . ALA A 1 641 ? 28.826 16.309 2.457 1 96.96 641 ALA A N 1
ATOM 5177 C CA . ALA A 1 641 ? 27.697 16.463 3.371 1 96.96 641 ALA A CA 1
ATOM 5178 C C . ALA A 1 641 ? 27.643 15.313 4.373 1 96.96 641 ALA A C 1
ATOM 5180 O O . ALA A 1 641 ? 27.458 15.535 5.572 1 96.96 641 ALA A O 1
ATOM 5181 N N . LEU A 1 642 ? 27.808 14.079 3.899 1 96.45 642 LEU A N 1
ATOM 5182 C CA . LEU A 1 642 ? 27.727 12.913 4.771 1 96.45 642 LEU A CA 1
ATOM 5183 C C . LEU A 1 642 ? 28.944 12.831 5.685 1 96.45 642 LEU A C 1
ATOM 5185 O O . LEU A 1 642 ? 28.842 12.364 6.822 1 96.45 642 LEU A O 1
ATOM 5189 N N . ASN A 1 643 ? 30.078 13.247 5.141 1 94.82 643 ASN A N 1
ATOM 5190 C CA . ASN A 1 643 ? 31.26 13.34 5.991 1 94.82 643 ASN A CA 1
ATOM 5191 C C . ASN A 1 643 ? 31.05 14.323 7.139 1 94.82 643 ASN A C 1
ATOM 5193 O O . ASN A 1 643 ? 31.407 14.035 8.283 1 94.82 643 ASN A O 1
ATOM 5197 N N . LEU A 1 644 ? 30.506 15.482 6.817 1 95.44 644 LEU A N 1
ATOM 5198 C CA . LEU A 1 644 ? 30.172 16.466 7.84 1 95.44 644 LEU A CA 1
ATOM 5199 C C . LEU A 1 644 ? 29.172 15.894 8.839 1 95.44 644 LEU A C 1
ATOM 5201 O O . LEU A 1 644 ? 29.314 16.091 10.048 1 95.44 644 LEU A O 1
ATOM 5205 N N . ALA A 1 645 ? 28.222 15.205 8.377 1 94.78 645 ALA A N 1
ATOM 5206 C CA . ALA A 1 645 ? 27.169 14.635 9.212 1 94.78 645 ALA A CA 1
ATOM 5207 C C . ALA A 1 645 ? 27.736 13.601 10.181 1 94.78 645 ALA A C 1
ATOM 5209 O O . ALA A 1 645 ? 27.173 13.373 11.255 1 94.78 645 ALA A O 1
ATOM 5210 N N . SER A 1 646 ? 28.799 12.974 9.841 1 93.88 646 SER A N 1
ATOM 5211 C CA . SER A 1 646 ? 29.397 11.935 10.673 1 93.88 646 SER A CA 1
ATOM 5212 C C . SER A 1 646 ? 29.814 12.487 12.032 1 93.88 646 SER A C 1
ATOM 5214 O O . SER A 1 646 ? 29.916 11.739 13.006 1 93.88 646 SER A O 1
ATOM 5216 N N . TYR A 1 647 ? 29.992 13.807 12.08 1 94.52 647 TYR A N 1
ATOM 5217 C CA . TYR A 1 647 ? 30.366 14.455 13.332 1 94.52 647 TYR A CA 1
ATOM 5218 C C . TYR A 1 647 ? 29.242 14.352 14.356 1 94.52 647 TYR A C 1
ATOM 5220 O O . TYR A 1 647 ? 29.478 14.466 15.561 1 94.52 647 TYR A O 1
ATOM 5228 N N . LEU A 1 648 ? 28.008 14.06 13.936 1 95.73 648 LEU A N 1
ATOM 5229 C CA . LEU A 1 648 ? 26.843 14.027 14.814 1 95.73 648 LEU A CA 1
ATOM 5230 C C . LEU A 1 648 ? 27.005 12.96 15.891 1 95.73 648 LEU A C 1
ATOM 5232 O O . LEU A 1 648 ? 26.385 13.046 16.954 1 95.73 648 LEU A O 1
ATOM 5236 N N . GLN A 1 649 ? 27.846 12.017 15.628 1 93.34 649 GLN A N 1
ATOM 5237 C CA . GLN A 1 649 ? 28.068 10.941 16.588 1 93.34 649 GLN A CA 1
ATOM 5238 C C . GLN A 1 649 ? 28.58 11.487 17.918 1 93.34 649 GLN A C 1
ATOM 5240 O O . GLN A 1 649 ? 28.351 10.889 18.971 1 93.34 649 GLN A O 1
ATOM 5245 N N . HIS A 1 650 ? 29.165 12.712 17.815 1 91.65 650 HIS A N 1
ATOM 5246 C CA . HIS A 1 650 ? 29.78 13.272 19.012 1 91.65 650 HIS A CA 1
ATOM 5247 C C . HIS A 1 650 ? 28.983 14.462 19.536 1 91.65 650 HIS A C 1
ATOM 5249 O O . HIS A 1 650 ? 29.307 15.017 20.589 1 91.65 650 HIS A O 1
ATOM 5255 N N . GLU A 1 651 ? 27.991 14.869 18.816 1 94.67 651 GLU A N 1
ATOM 5256 C CA . GLU A 1 651 ? 27.228 16.06 19.175 1 94.67 651 GLU A CA 1
ATOM 5257 C C . GLU A 1 651 ? 26.447 15.847 20.469 1 94.67 651 GLU A C 1
ATOM 5259 O O . GLU A 1 651 ? 25.858 14.784 20.676 1 94.67 651 GLU A O 1
ATOM 5264 N N . THR A 1 652 ? 26.481 16.855 21.318 1 93.95 652 THR A N 1
ATOM 5265 C CA . THR A 1 652 ? 25.799 16.741 22.602 1 93.95 652 THR A CA 1
ATOM 5266 C C . THR A 1 652 ? 24.686 17.779 22.717 1 93.95 652 THR A C 1
ATOM 5268 O O . THR A 1 652 ? 23.874 17.726 23.643 1 93.95 652 THR A O 1
ATOM 5271 N N . GLU A 1 653 ? 24.675 18.746 21.771 1 95.17 653 GLU A N 1
ATOM 5272 C CA . GLU A 1 653 ? 23.636 19.772 21.759 1 95.17 653 GLU A CA 1
ATOM 5273 C C . GLU A 1 653 ? 22.475 19.37 20.854 1 95.17 653 GLU A C 1
ATOM 5275 O O . GLU A 1 653 ? 22.685 18.804 19.78 1 95.17 653 GLU A O 1
ATOM 5280 N N . TYR A 1 654 ? 21.287 19.682 21.286 1 95.91 654 TYR A N 1
ATOM 5281 C CA . TYR A 1 654 ? 20.077 19.229 20.609 1 95.91 654 TYR A CA 1
ATOM 5282 C C . TYR A 1 654 ? 19.941 19.883 19.24 1 95.91 654 TYR A C 1
ATOM 5284 O O . TYR A 1 654 ? 19.618 19.214 18.255 1 95.91 654 TYR A O 1
ATOM 5292 N N . LEU A 1 655 ? 20.174 21.166 19.117 1 96.68 655 LEU A N 1
ATOM 5293 C CA . LEU A 1 655 ? 19.811 21.925 17.926 1 96.68 655 LEU A CA 1
ATOM 5294 C C . LEU A 1 655 ? 20.614 21.457 16.717 1 96.68 655 LEU A C 1
ATOM 5296 O O . LEU A 1 655 ? 20.05 21.212 15.649 1 96.68 655 LEU A O 1
ATOM 5300 N N . PRO A 1 656 ? 21.971 21.256 16.843 1 96.9 656 PRO A N 1
ATOM 5301 C CA . PRO A 1 656 ? 22.706 20.721 15.694 1 96.9 656 PRO A CA 1
ATOM 5302 C C . PRO A 1 656 ? 22.292 19.294 15.342 1 96.9 656 PRO A C 1
ATOM 5304 O O . PRO A 1 656 ? 22.174 18.955 14.162 1 96.9 656 PRO A O 1
ATOM 5307 N N . LEU A 1 657 ? 22.08 18.498 16.354 1 96.92 657 LEU A N 1
ATOM 5308 C CA . LEU A 1 657 ? 21.655 17.125 16.106 1 96.92 657 LEU A CA 1
ATOM 5309 C C . LEU A 1 657 ? 20.324 17.094 15.361 1 96.92 657 LEU A C 1
ATOM 5311 O O . LEU A 1 657 ? 20.173 16.361 14.381 1 96.92 657 LEU A O 1
ATOM 5315 N N . TYR A 1 658 ? 19.403 17.868 15.882 1 96.65 658 TYR A N 1
ATOM 5316 C CA . TYR A 1 658 ? 18.088 17.985 15.261 1 96.65 658 TYR A CA 1
ATOM 5317 C C . TYR A 1 658 ? 18.21 18.414 13.804 1 96.65 658 TYR A C 1
ATOM 5319 O O . TYR A 1 658 ? 17.537 17.862 12.93 1 96.65 658 TYR A O 1
ATOM 5327 N N . THR A 1 659 ? 19.071 19.318 13.542 1 97.1 659 THR A N 1
ATOM 5328 C CA . THR A 1 659 ? 19.255 19.85 12.196 1 97.1 659 THR A CA 1
ATOM 5329 C C . THR A 1 659 ? 19.851 18.791 11.273 1 97.1 659 THR A C 1
ATOM 5331 O O . THR A 1 659 ? 19.422 18.647 10.127 1 97.1 659 THR A O 1
ATOM 5334 N N . GLY A 1 660 ? 20.859 18.106 11.778 1 97.27 660 GLY A N 1
ATOM 5335 C CA . GLY A 1 660 ? 21.426 17.022 10.993 1 97.27 660 GLY A CA 1
ATOM 5336 C C . GLY A 1 660 ? 20.421 15.934 10.664 1 97.27 660 GLY A C 1
ATOM 5337 O O . GLY A 1 660 ? 20.36 15.461 9.527 1 97.27 660 GLY A O 1
ATOM 5338 N N . LEU A 1 661 ? 19.609 15.561 11.638 1 97.33 661 LEU A N 1
ATOM 5339 C CA . LEU A 1 661 ? 18.599 14.526 11.441 1 97.33 661 LEU A CA 1
ATOM 5340 C C . LEU A 1 661 ? 17.522 14.996 10.469 1 97.33 661 LEU A C 1
ATOM 5342 O O . LEU A 1 661 ? 16.975 14.195 9.707 1 97.33 661 LEU A O 1
ATOM 5346 N N . ARG A 1 662 ? 17.236 16.255 10.506 1 96.17 662 ARG A N 1
ATOM 5347 C CA . ARG A 1 662 ? 16.281 16.81 9.554 1 96.17 662 ARG A CA 1
ATOM 5348 C C . ARG A 1 662 ? 16.809 16.711 8.127 1 96.17 662 ARG A C 1
ATOM 5350 O O . ARG A 1 662 ? 16.051 16.429 7.196 1 96.17 662 ARG A O 1
ATOM 5357 N N . GLY A 1 663 ? 18.105 17.044 7.986 1 95.62 663 GLY A N 1
ATOM 5358 C CA . GLY A 1 663 ? 18.718 16.857 6.68 1 95.62 663 GLY A CA 1
ATOM 5359 C C . GLY A 1 663 ? 18.642 15.425 6.185 1 95.62 663 GLY A C 1
ATOM 5360 O O . GLY A 1 663 ? 18.353 15.183 5.011 1 95.62 663 GLY A O 1
ATOM 5361 N N . LEU A 1 664 ? 18.802 14.48 7.082 1 97.3 664 LEU A N 1
ATOM 5362 C CA . LEU A 1 664 ? 18.749 13.062 6.744 1 97.3 664 LEU A CA 1
ATOM 5363 C C . LEU A 1 664 ? 17.314 12.621 6.473 1 97.3 664 LEU A C 1
ATOM 5365 O O . LEU A 1 664 ? 17.084 11.678 5.712 1 97.3 664 LEU A O 1
ATOM 5369 N N . MET A 1 665 ? 16.402 13.291 7.068 1 96.67 665 MET A N 1
ATOM 5370 C CA . MET A 1 665 ? 14.991 12.953 6.902 1 96.67 665 MET A CA 1
ATOM 5371 C C . MET A 1 665 ? 14.561 13.112 5.447 1 96.67 665 MET A C 1
ATOM 5373 O O . MET A 1 665 ? 13.733 12.345 4.953 1 96.67 665 MET A O 1
ATOM 5377 N N . GLN A 1 666 ? 15.134 14.042 4.795 1 94.48 666 GLN A N 1
ATOM 5378 C CA . GLN A 1 666 ? 14.802 14.23 3.387 1 94.48 666 GLN A CA 1
ATOM 5379 C C . GLN A 1 666 ? 15.217 13.018 2.557 1 94.48 666 GLN A C 1
ATOM 5381 O O . GLN A 1 666 ? 14.479 12.585 1.67 1 94.48 666 GLN A O 1
ATOM 5386 N N . ILE A 1 667 ? 16.365 12.511 2.871 1 97.29 667 ILE A N 1
ATOM 5387 C CA . ILE A 1 667 ? 16.854 11.317 2.19 1 97.29 667 ILE A CA 1
ATOM 5388 C C . ILE A 1 667 ? 15.977 10.121 2.552 1 97.29 667 ILE A C 1
ATOM 5390 O O . ILE A 1 667 ? 15.625 9.317 1.685 1 97.29 667 ILE A O 1
ATOM 5394 N N . GLU A 1 668 ? 15.602 10.061 3.793 1 97.57 668 GLU A N 1
ATOM 5395 C CA . GLU A 1 668 ? 14.731 8.979 4.242 1 97.57 668 GLU A CA 1
ATOM 5396 C C . GLU A 1 668 ? 13.425 8.958 3.453 1 97.57 668 GLU A C 1
ATOM 5398 O O . GLU A 1 668 ? 12.959 7.893 3.042 1 97.57 668 GLU A O 1
ATOM 5403 N N . ASN A 1 669 ? 12.871 10.101 3.292 1 96.77 669 ASN A N 1
ATOM 5404 C CA . ASN A 1 669 ? 11.553 10.212 2.677 1 96.77 669 ASN A CA 1
ATOM 5405 C C . ASN A 1 669 ? 11.54 9.622 1.269 1 96.77 669 ASN A C 1
ATOM 5407 O O . ASN A 1 669 ? 10.553 9.01 0.858 1 96.77 669 ASN A O 1
ATOM 5411 N N . VAL A 1 670 ? 12.622 9.745 0.525 1 96.82 670 VAL A N 1
ATOM 5412 C CA . VAL A 1 670 ? 12.604 9.291 -0.862 1 96.82 670 VAL A CA 1
ATOM 5413 C C . VAL A 1 670 ? 13.075 7.841 -0.937 1 96.82 670 VAL A C 1
ATOM 5415 O O . VAL A 1 670 ? 12.892 7.175 -1.958 1 96.82 670 VAL A O 1
ATOM 5418 N N . LEU A 1 671 ? 13.638 7.32 0.199 1 97.63 671 LEU A N 1
ATOM 5419 C CA . LEU A 1 671 ? 14.191 5.972 0.128 1 97.63 671 LEU A CA 1
ATOM 5420 C C . LEU A 1 671 ? 13.326 4.988 0.908 1 97.63 671 LEU A C 1
ATOM 5422 O O . LEU A 1 671 ? 13.464 3.773 0.75 1 97.63 671 LEU A O 1
ATOM 5426 N N . LYS A 1 672 ? 12.42 5.446 1.82 1 97.01 672 LYS A N 1
ATOM 5427 C CA . LYS A 1 672 ? 11.798 4.607 2.84 1 97.01 672 LYS A CA 1
ATOM 5428 C C . LYS A 1 672 ? 10.896 3.551 2.208 1 97.01 672 LYS A C 1
ATOM 5430 O O . LYS A 1 672 ? 10.562 2.55 2.846 1 97.01 672 LYS A O 1
ATOM 5435 N N . ARG A 1 673 ? 10.449 3.708 0.921 1 96.34 673 ARG A N 1
ATOM 5436 C CA . ARG A 1 673 ? 9.631 2.703 0.249 1 96.34 673 ARG A CA 1
ATOM 5437 C C . ARG A 1 673 ? 10.425 1.987 -0.838 1 96.34 673 ARG A C 1
ATOM 5439 O O . ARG A 1 673 ? 9.85 1.293 -1.679 1 96.34 673 ARG A O 1
ATOM 5446 N N . SER A 1 674 ? 11.787 2.2 -0.872 1 96.47 674 SER A N 1
ATOM 5447 C CA . SER A 1 674 ? 12.656 1.595 -1.877 1 96.47 674 SER A CA 1
ATOM 5448 C C . SER A 1 674 ? 13.495 0.471 -1.278 1 96.47 674 SER A C 1
ATOM 5450 O O . SER A 1 674 ? 13.643 0.382 -0.058 1 96.47 674 SER A O 1
ATOM 5452 N N . PRO A 1 675 ? 14.089 -0.344 -2.107 1 95.05 675 PRO A N 1
ATOM 5453 C CA . PRO A 1 675 ? 14.94 -1.439 -1.637 1 95.05 675 PRO A CA 1
ATOM 5454 C C . PRO A 1 675 ? 16.19 -0.946 -0.912 1 95.05 675 PRO A C 1
ATOM 5456 O O . PRO A 1 675 ? 16.896 -1.738 -0.283 1 95.05 675 PRO A O 1
ATOM 5459 N N . ASP A 1 676 ? 16.453 0.328 -0.975 1 96.18 676 ASP A N 1
ATOM 5460 C CA . ASP A 1 676 ? 17.714 0.875 -0.485 1 96.18 676 ASP A CA 1
ATOM 5461 C C . ASP A 1 676 ? 17.574 1.381 0.949 1 96.18 676 ASP A C 1
ATOM 5463 O O . ASP A 1 676 ? 18.55 1.83 1.552 1 96.18 676 ASP A O 1
ATOM 5467 N N . TYR A 1 677 ? 16.361 1.311 1.495 1 97.36 677 TYR A N 1
ATOM 5468 C CA . TYR A 1 677 ? 16.096 1.897 2.804 1 97.36 677 TYR A CA 1
ATOM 5469 C C . TYR A 1 677 ? 16.964 1.251 3.877 1 97.36 677 TYR A C 1
ATOM 5471 O O . TYR A 1 677 ? 17.355 1.907 4.846 1 97.36 677 TYR A O 1
ATOM 5479 N N . GLY A 1 678 ? 17.328 -0.01 3.744 1 95.99 678 GLY A N 1
ATOM 5480 C CA . GLY A 1 678 ? 18.192 -0.692 4.694 1 95.99 678 GLY A CA 1
ATOM 5481 C C . GLY A 1 678 ? 19.569 -0.065 4.806 1 95.99 678 GLY A C 1
ATOM 5482 O O . GLY A 1 678 ? 20.143 -0.004 5.895 1 95.99 678 GLY A O 1
ATOM 5483 N N . ALA A 1 679 ? 20.086 0.329 3.632 1 96.61 679 ALA A N 1
ATOM 5484 C CA . ALA A 1 679 ? 21.383 1.001 3.638 1 96.61 679 ALA A CA 1
ATOM 5485 C C . ALA A 1 679 ? 21.317 2.313 4.415 1 96.61 679 ALA A C 1
ATOM 5487 O O . ALA A 1 679 ? 22.243 2.649 5.157 1 96.61 679 ALA A O 1
ATOM 5488 N N . PHE A 1 680 ? 20.27 3.065 4.254 1 97.57 680 PHE A N 1
ATOM 5489 C CA . PHE A 1 680 ? 20.052 4.305 4.99 1 97.57 680 PHE A CA 1
ATOM 5490 C C . PHE A 1 680 ? 19.947 4.035 6.486 1 97.57 680 PHE A C 1
ATOM 5492 O O . PHE A 1 680 ? 20.573 4.726 7.292 1 97.57 680 PHE A O 1
ATOM 5499 N N . GLN A 1 681 ? 19.11 3.045 6.879 1 97.36 681 GLN A N 1
ATOM 5500 C CA . GLN A 1 681 ? 18.946 2.694 8.286 1 97.36 681 GLN A CA 1
ATOM 5501 C C . GLN A 1 681 ? 20.287 2.34 8.924 1 97.36 681 GLN A C 1
ATOM 5503 O O . GLN A 1 681 ? 20.575 2.759 10.047 1 97.36 681 GLN A O 1
ATOM 5508 N N . LYS A 1 682 ? 21.056 1.583 8.211 1 96.49 682 LYS A N 1
ATOM 5509 C CA . LYS A 1 682 ? 22.357 1.166 8.727 1 96.49 682 LYS A CA 1
ATOM 5510 C C . LYS A 1 682 ? 23.257 2.371 8.985 1 96.49 682 LYS A C 1
ATOM 5512 O O . LYS A 1 682 ? 23.928 2.442 10.016 1 96.49 682 LYS A O 1
ATOM 5517 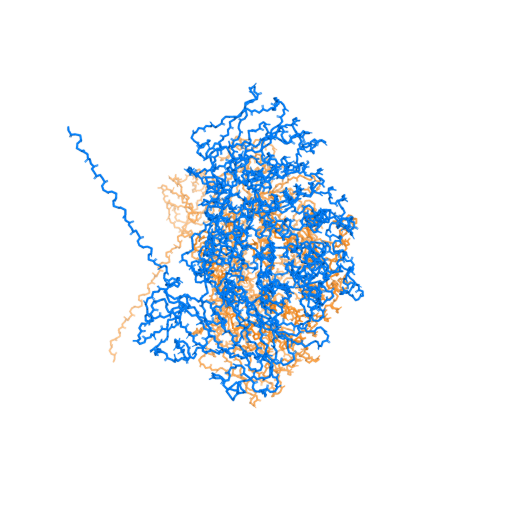N N . PHE A 1 683 ? 23.307 3.321 8.083 1 96.89 683 PHE A N 1
ATOM 5518 C CA . PHE A 1 683 ? 24.116 4.527 8.215 1 96.89 683 PHE A CA 1
ATOM 5519 C C . PHE A 1 683 ? 23.681 5.341 9.428 1 96.89 683 PHE A C 1
ATOM 5521 O O . PHE A 1 683 ? 24.511 5.723 10.255 1 96.89 683 PHE A O 1
ATOM 5528 N N . VAL A 1 684 ? 22.34 5.586 9.571 1 97.89 684 VAL A N 1
ATOM 5529 C CA . VAL A 1 684 ? 21.842 6.426 10.655 1 97.89 684 VAL A CA 1
ATOM 5530 C C . VAL A 1 684 ? 22.03 5.711 11.991 1 97.89 684 VAL A C 1
ATOM 5532 O O . VAL A 1 684 ? 22.31 6.349 13.009 1 97.89 684 VAL A O 1
ATOM 5535 N N . ARG A 1 685 ? 21.851 4.396 12.046 1 96.21 685 ARG A N 1
ATOM 5536 C CA . ARG A 1 685 ? 22.1 3.636 13.267 1 96.21 685 ARG A CA 1
ATOM 5537 C C . ARG A 1 685 ? 23.523 3.855 13.767 1 96.21 685 ARG A C 1
ATOM 5539 O O . ARG A 1 685 ? 23.754 3.962 14.973 1 96.21 685 ARG A O 1
ATOM 5546 N N . LYS A 1 686 ? 24.446 3.876 12.841 1 95.32 686 LYS A N 1
ATOM 5547 C CA . LYS A 1 686 ? 25.836 4.13 13.211 1 95.32 686 LYS A CA 1
ATOM 5548 C C . LYS A 1 686 ? 25.999 5.523 13.811 1 95.32 686 LYS A C 1
ATOM 5550 O O . LYS A 1 686 ? 26.764 5.71 14.76 1 95.32 686 LYS A O 1
ATOM 5555 N N . LEU A 1 687 ? 25.253 6.487 13.293 1 96.18 687 LEU A N 1
ATOM 5556 C CA . LEU A 1 687 ? 25.349 7.877 13.724 1 96.18 687 LEU A CA 1
ATOM 5557 C C . LEU A 1 687 ? 24.759 8.055 15.119 1 96.18 687 LEU A C 1
ATOM 5559 O O . LEU A 1 687 ? 25.297 8.807 15.934 1 96.18 687 LEU A O 1
ATOM 5563 N N . ILE A 1 688 ? 23.628 7.362 15.444 1 97.26 688 ILE A N 1
ATOM 5564 C CA . ILE A 1 688 ? 22.89 7.786 16.629 1 97.26 688 ILE A CA 1
ATOM 5565 C C . ILE A 1 688 ? 22.919 6.678 17.679 1 97.26 688 ILE A C 1
ATOM 5567 O O . ILE A 1 688 ? 22.38 6.839 18.776 1 97.26 688 ILE A O 1
ATOM 5571 N N . GLY A 1 689 ? 23.527 5.512 17.377 1 95.96 689 GLY A N 1
ATOM 5572 C CA . GLY A 1 689 ? 23.52 4.385 18.296 1 95.96 689 GLY A CA 1
ATOM 5573 C C . GLY A 1 689 ? 24.041 4.737 19.676 1 95.96 689 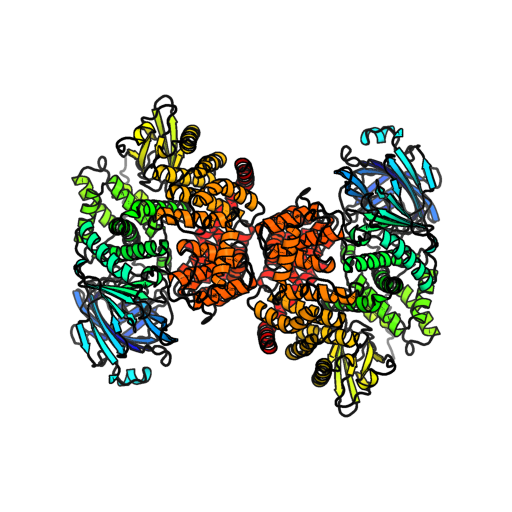GLY A C 1
ATOM 5574 O O . GLY A 1 689 ? 23.371 4.489 20.681 1 95.96 689 GLY A O 1
ATOM 5575 N N . GLU A 1 690 ? 25.173 5.399 19.697 1 94.87 690 GLU A N 1
ATOM 5576 C CA . GLU A 1 690 ? 25.784 5.764 20.972 1 94.87 690 GLU A CA 1
ATOM 5577 C C . GLU A 1 690 ? 24.999 6.877 21.661 1 94.87 690 GLU A C 1
ATOM 5579 O O . GLU A 1 690 ? 24.894 6.9 22.889 1 94.87 690 GLU A O 1
ATOM 5584 N N . ILE A 1 691 ? 24.509 7.779 20.871 1 96.76 691 ILE A N 1
ATOM 5585 C CA . ILE A 1 691 ? 23.701 8.856 21.432 1 96.76 691 ILE A CA 1
ATOM 5586 C C . ILE A 1 691 ? 22.461 8.275 22.107 1 96.76 691 ILE A C 1
ATOM 5588 O O . ILE A 1 691 ? 22.057 8.734 23.177 1 96.76 691 ILE A O 1
ATOM 5592 N N . TYR A 1 692 ? 21.809 7.252 21.493 1 96.9 692 TYR A N 1
ATOM 5593 C CA . TYR A 1 692 ? 20.63 6.577 22.023 1 96.9 692 TYR A CA 1
ATOM 5594 C C . TYR A 1 692 ? 20.921 5.958 23.385 1 96.9 692 TYR A C 1
ATOM 5596 O O . TYR A 1 692 ? 20.147 6.128 24.33 1 96.9 692 TYR A O 1
ATOM 5604 N N . GLU A 1 693 ? 22.045 5.425 23.551 1 95.51 693 GLU A N 1
ATOM 5605 C CA . GLU A 1 693 ? 22.425 4.776 24.802 1 95.51 693 GLU A CA 1
ATOM 5606 C C . GLU A 1 693 ? 22.751 5.804 25.881 1 95.51 693 GLU A C 1
ATOM 5608 O O . GLU A 1 693 ? 22.339 5.655 27.033 1 95.51 693 GLU A O 1
ATOM 5613 N N . ARG A 1 694 ? 23.364 6.873 25.458 1 94.19 694 ARG A N 1
ATOM 5614 C CA . ARG A 1 694 ? 23.86 7.833 26.439 1 94.19 694 ARG A CA 1
ATOM 5615 C C . ARG A 1 694 ? 22.766 8.813 26.849 1 94.19 694 ARG A C 1
ATOM 5617 O O . ARG A 1 694 ? 22.746 9.289 27.986 1 94.19 694 ARG A O 1
ATOM 5624 N N . SER A 1 695 ? 21.9 9.189 25.947 1 94.33 695 SER A N 1
ATOM 5625 C CA . SER A 1 695 ? 20.939 10.255 26.209 1 94.33 695 SER A CA 1
ATOM 5626 C C . SER A 1 695 ? 19.834 9.784 27.149 1 94.33 695 SER A C 1
ATOM 5628 O O . SER A 1 695 ? 19.176 10.599 27.8 1 94.33 695 SER A O 1
ATOM 5630 N N . GLY A 1 696 ? 19.669 8.349 27.203 1 95.18 696 GLY A N 1
ATOM 5631 C CA . GLY A 1 696 ? 18.542 7.815 27.951 1 95.18 696 GLY A CA 1
ATOM 5632 C C . GLY A 1 696 ? 17.279 7.691 27.119 1 95.18 696 GLY A C 1
ATOM 5633 O O . GLY A 1 696 ? 17.326 7.236 25.974 1 95.18 696 GLY A O 1
ATOM 5634 N N . GLY A 1 697 ? 16.042 8.055 27.721 1 96.42 697 GLY A N 1
ATOM 5635 C CA . GLY A 1 697 ? 14.789 7.846 27.014 1 96.42 697 GLY A CA 1
ATOM 5636 C C . GLY A 1 697 ? 14.392 6.385 26.92 1 96.42 697 GLY A C 1
ATOM 5637 O O . GLY A 1 697 ? 14.345 5.683 27.933 1 96.42 697 GLY A O 1
ATOM 5638 N N . LEU A 1 698 ? 14.195 5.92 25.744 1 97.62 698 LEU A N 1
ATOM 5639 C CA . LEU A 1 698 ? 13.725 4.549 25.572 1 97.62 698 LEU A CA 1
ATOM 5640 C C . LEU A 1 698 ? 14.854 3.553 25.816 1 97.62 698 LEU A C 1
ATOM 5642 O O . LEU A 1 698 ? 14.601 2.384 26.117 1 97.62 698 LEU A O 1
ATOM 5646 N N . ALA A 1 699 ? 16.096 4 25.686 1 97.49 699 ALA A N 1
ATOM 5647 C CA . ALA A 1 699 ? 17.226 3.121 25.975 1 97.49 699 ALA A CA 1
ATOM 5648 C C . ALA A 1 699 ? 17.181 2.625 27.417 1 97.49 699 ALA A C 1
ATOM 5650 O O . ALA A 1 699 ? 17.55 1.483 27.699 1 97.49 699 ALA A O 1
ATOM 5651 N N . THR A 1 700 ? 16.726 3.52 28.333 1 97.29 700 THR A N 1
ATOM 5652 C CA . THR A 1 700 ? 16.665 3.174 29.749 1 97.29 700 THR A CA 1
ATOM 5653 C C . THR A 1 700 ? 15.218 3.124 30.232 1 97.29 700 THR A C 1
ATOM 5655 O O . THR A 1 700 ? 14.96 2.893 31.415 1 97.29 700 THR A O 1
ATOM 5658 N N . LYS A 1 701 ? 14.254 3.451 29.474 1 96.22 701 LYS A N 1
ATOM 5659 C CA . LYS A 1 701 ? 12.819 3.472 29.74 1 96.22 701 LYS A CA 1
ATOM 5660 C C . LYS A 1 701 ? 12.469 4.524 30.789 1 96.22 701 LYS A C 1
ATOM 5662 O O . LYS A 1 701 ? 11.57 4.318 31.607 1 96.22 701 LYS A O 1
ATOM 5667 N N . LYS A 1 702 ? 13.236 5.666 30.664 1 96.06 702 LYS A N 1
ATOM 5668 C CA . LYS A 1 702 ? 13 6.777 31.582 1 96.06 702 LYS A CA 1
ATOM 5669 C C . LYS A 1 702 ? 13.552 8.083 31.018 1 96.06 702 LYS A C 1
ATOM 5671 O O . LYS A 1 702 ? 14.499 8.073 30.229 1 96.06 702 LYS A O 1
ATOM 5676 N N . ILE A 1 703 ? 12.923 9.246 31.382 1 95.62 703 ILE A N 1
ATOM 5677 C CA . ILE A 1 703 ? 13.435 10.571 31.049 1 95.62 703 ILE A CA 1
ATOM 5678 C C . ILE A 1 703 ? 14.442 11.016 32.107 1 95.62 703 ILE A C 1
ATOM 5680 O O . ILE A 1 703 ? 14.108 11.107 33.291 1 95.62 703 ILE A O 1
ATOM 5684 N N . ILE A 1 704 ? 15.61 11.273 31.604 1 94.69 704 ILE A N 1
ATOM 5685 C CA . ILE A 1 704 ? 16.664 11.78 32.476 1 94.69 704 ILE A CA 1
ATOM 5686 C C . ILE A 1 704 ? 16.724 13.303 32.382 1 94.69 704 ILE A C 1
ATOM 5688 O O . ILE A 1 704 ? 16.579 13.87 31.297 1 94.69 704 ILE A O 1
ATOM 5692 N N . ASN A 1 705 ? 16.987 14.03 33.497 1 92.52 705 ASN A N 1
ATOM 5693 C CA . ASN A 1 705 ? 17.021 15.489 33.529 1 92.52 705 ASN A CA 1
ATOM 5694 C C . ASN A 1 705 ? 15.738 16.092 32.966 1 92.52 705 ASN A C 1
ATOM 5696 O O . ASN A 1 705 ? 15.785 16.931 32.064 1 92.52 705 ASN A O 1
ATOM 5700 N N . GLY A 1 706 ? 14.616 15.697 33.529 1 91.04 706 GLY A N 1
ATOM 5701 C CA . GLY A 1 706 ? 13.299 16.048 33.021 1 91.04 706 GLY A CA 1
ATOM 5702 C C . GLY A 1 706 ? 12.976 17.523 33.169 1 91.04 706 GLY A C 1
ATOM 5703 O O . GLY A 1 706 ? 11.982 18.003 32.621 1 91.04 706 GLY A O 1
ATOM 5704 N N . HIS A 1 707 ? 13.852 18.292 33.782 1 90.19 707 HIS A N 1
ATOM 5705 C CA . HIS A 1 707 ? 13.632 19.722 33.971 1 90.19 707 HIS A CA 1
ATOM 5706 C C . HIS A 1 707 ? 14.299 20.533 32.865 1 90.19 707 HIS A C 1
ATOM 5708 O O . HIS A 1 707 ? 14.011 21.721 32.702 1 90.19 707 HIS A O 1
ATOM 5714 N N . ASP A 1 708 ? 15.172 19.896 32.159 1 93.24 708 ASP A N 1
ATOM 5715 C CA . ASP A 1 708 ? 15.856 20.537 31.04 1 93.24 708 ASP A CA 1
ATOM 5716 C C . ASP A 1 708 ? 15.148 20.24 29.721 1 93.24 708 ASP A C 1
ATOM 5718 O O . ASP A 1 708 ? 15.219 19.121 29.21 1 93.24 708 ASP A O 1
ATOM 5722 N N . LEU A 1 709 ? 14.527 21.222 29.163 1 94.13 709 LEU A N 1
ATOM 5723 C CA . LEU A 1 709 ? 13.707 21.05 27.968 1 94.13 709 LEU A CA 1
ATOM 5724 C C . LEU A 1 709 ? 14.526 20.449 26.83 1 94.13 709 LEU A C 1
ATOM 5726 O O . LEU A 1 709 ? 14.053 19.555 26.124 1 94.13 709 LEU A O 1
ATOM 5730 N N . ASN A 1 710 ? 15.73 20.904 26.612 1 93.77 710 ASN A N 1
ATOM 5731 C CA . ASN A 1 710 ? 16.553 20.423 25.507 1 93.77 710 ASN A CA 1
ATOM 5732 C C . ASN A 1 710 ? 16.955 18.964 25.701 1 93.77 710 ASN A C 1
ATOM 5734 O O . ASN A 1 710 ? 17.057 18.21 24.732 1 93.77 710 ASN A O 1
ATOM 5738 N N . SER A 1 711 ? 17.247 18.609 26.946 1 94.63 711 SER A N 1
ATOM 5739 C CA . SER A 1 711 ? 17.529 17.211 27.255 1 94.63 711 SER A CA 1
ATOM 5740 C C . SER A 1 711 ? 16.335 16.32 26.929 1 94.63 711 SER A C 1
ATOM 5742 O O . SER A 1 711 ? 16.495 15.251 26.337 1 94.63 711 SER A O 1
ATOM 5744 N N . VAL A 1 712 ? 15.159 16.739 27.315 1 96.18 712 VAL A N 1
ATOM 5745 C CA . VAL A 1 712 ? 13.938 15.985 27.055 1 96.18 712 VAL A CA 1
ATOM 5746 C C . VAL A 1 712 ? 13.713 15.867 25.55 1 96.18 712 VAL A C 1
ATOM 5748 O O . VAL A 1 712 ? 13.392 14.788 25.046 1 96.18 712 VAL A O 1
ATOM 5751 N N . LYS A 1 713 ? 13.924 16.989 24.844 1 96.36 713 LYS A N 1
ATOM 5752 C CA . LYS A 1 713 ? 13.782 16.983 23.391 1 96.36 713 LYS A CA 1
ATOM 5753 C C . LYS A 1 713 ? 14.751 15.994 22.748 1 96.36 713 LYS A C 1
ATOM 5755 O O . LYS A 1 713 ? 14.382 15.266 21.825 1 96.36 713 LYS A O 1
ATOM 5760 N N . MET A 1 714 ? 15.953 15.967 23.232 1 96.18 714 MET A N 1
ATOM 5761 C CA . MET A 1 714 ? 16.975 15.057 22.724 1 96.18 714 MET A CA 1
ATOM 5762 C C . MET A 1 714 ? 16.553 13.604 22.914 1 96.18 714 MET A C 1
ATOM 5764 O O . MET A 1 714 ? 16.618 12.806 21.978 1 96.18 714 MET A O 1
ATOM 5768 N N . GLN A 1 715 ? 16.088 13.265 24.094 1 97.1 715 GLN A N 1
ATOM 5769 C CA . GLN A 1 715 ? 15.685 11.902 24.426 1 97.1 715 GLN A CA 1
ATOM 5770 C C . GLN A 1 715 ? 14.497 11.458 23.578 1 97.1 715 GLN A C 1
ATOM 5772 O O . GLN A 1 715 ? 14.492 10.349 23.039 1 97.1 715 GLN A O 1
ATOM 5777 N N . ALA A 1 716 ? 13.498 12.309 23.409 1 97.34 716 ALA A N 1
ATOM 5778 C CA . ALA A 1 716 ? 12.313 11.979 22.621 1 97.34 716 ALA A CA 1
ATOM 5779 C C . ALA A 1 716 ? 12.668 11.795 21.148 1 97.34 716 ALA A C 1
ATOM 5781 O O . ALA A 1 716 ? 12.245 10.823 20.518 1 97.34 716 ALA A O 1
ATOM 5782 N N . THR A 1 717 ? 13.468 12.716 20.624 1 97.54 717 THR A N 1
ATOM 5783 C CA . THR A 1 717 ? 13.838 12.703 19.213 1 97.54 717 THR A CA 1
ATOM 5784 C C . THR A 1 717 ? 14.691 11.48 18.889 1 97.54 717 THR A C 1
ATOM 5786 O O . THR A 1 717 ? 14.417 10.763 17.924 1 97.54 717 THR A O 1
ATOM 5789 N N . ILE A 1 718 ? 15.665 11.22 19.714 1 97.91 718 ILE A N 1
ATOM 5790 C CA . ILE A 1 718 ? 16.581 10.115 19.456 1 97.91 718 ILE A CA 1
ATOM 5791 C C . ILE A 1 718 ? 15.847 8.786 19.623 1 97.91 718 ILE A C 1
ATOM 5793 O O . ILE A 1 718 ? 16.098 7.833 18.881 1 97.91 718 ILE A O 1
ATOM 5797 N N . SER A 1 719 ? 14.935 8.706 20.577 1 98.27 719 SER A N 1
ATOM 5798 C CA . SER A 1 719 ? 14.154 7.486 20.75 1 98.27 719 SER A CA 1
ATOM 5799 C C . SER A 1 719 ? 13.303 7.195 19.519 1 98.27 719 SER A C 1
ATOM 5801 O O . SER A 1 719 ? 13.221 6.049 19.07 1 98.27 719 SER A O 1
ATOM 5803 N N . SER A 1 720 ? 12.685 8.229 18.988 1 97.9 720 SER A N 1
ATOM 5804 C CA . SER A 1 720 ? 11.865 8.064 17.792 1 97.9 720 SER A CA 1
ATOM 5805 C C . SER A 1 720 ? 12.703 7.593 16.608 1 97.9 720 SER A C 1
ATOM 5807 O O . SER A 1 720 ? 12.331 6.643 15.916 1 97.9 720 SER A O 1
ATOM 5809 N N . TRP A 1 721 ? 13.852 8.214 16.397 1 98.12 721 TRP A N 1
ATOM 5810 C CA . TRP A 1 721 ? 14.739 7.836 15.302 1 98.12 721 TRP A CA 1
ATOM 5811 C C . TRP A 1 721 ? 15.299 6.433 15.515 1 98.12 721 TRP A C 1
ATOM 5813 O O . TRP A 1 721 ? 15.379 5.64 14.573 1 98.12 721 TRP A O 1
ATOM 5823 N N . ALA A 1 722 ? 15.697 6.145 16.761 1 98.3 722 ALA A N 1
ATOM 5824 C CA . ALA A 1 722 ? 16.301 4.852 17.07 1 98.3 722 ALA A CA 1
ATOM 5825 C C . ALA A 1 722 ? 15.35 3.708 16.735 1 98.3 722 ALA A C 1
ATOM 5827 O O . ALA A 1 722 ? 15.76 2.702 16.151 1 98.3 722 ALA A O 1
ATOM 5828 N N . CYS A 1 723 ? 14.083 3.846 17.061 1 97.52 723 CYS A N 1
ATOM 5829 C CA . CYS A 1 723 ? 13.111 2.795 16.78 1 97.52 723 CYS A CA 1
ATOM 5830 C C . CYS A 1 723 ? 12.896 2.638 15.279 1 97.52 723 CYS A C 1
ATOM 5832 O O . CYS A 1 723 ? 12.85 1.518 14.768 1 97.52 723 CYS A O 1
ATOM 5834 N N . ARG A 1 724 ? 12.823 3.739 14.564 1 95.54 724 ARG A N 1
ATOM 5835 C CA . ARG A 1 724 ? 12.604 3.706 13.122 1 95.54 724 ARG A CA 1
ATOM 5836 C C . ARG A 1 724 ? 13.803 3.102 12.399 1 95.54 724 ARG A C 1
ATOM 5838 O O . ARG A 1 724 ? 13.646 2.436 11.374 1 95.54 724 ARG A O 1
ATOM 5845 N N . MET A 1 725 ? 15.023 3.333 12.99 1 97.23 725 MET A N 1
ATOM 5846 C CA . MET A 1 725 ? 16.248 2.851 12.359 1 97.23 725 MET A CA 1
ATOM 5847 C C . MET A 1 725 ? 16.614 1.462 12.872 1 97.23 725 MET A C 1
ATOM 5849 O O . MET A 1 725 ? 17.654 0.914 12.503 1 97.23 725 MET A O 1
ATOM 5853 N N . LYS A 1 726 ? 15.788 0.949 13.762 1 95.59 726 LYS A N 1
ATOM 5854 C CA . LYS A 1 726 ? 15.948 -0.399 14.298 1 95.59 726 LYS A CA 1
ATOM 5855 C C . LYS A 1 726 ? 17.244 -0.525 15.095 1 95.59 726 LYS A C 1
ATOM 5857 O O . LYS A 1 726 ? 17.978 -1.504 14.946 1 95.59 726 LYS A O 1
ATOM 5862 N N . VAL A 1 727 ? 17.526 0.512 15.787 1 96.93 727 VAL A N 1
ATOM 5863 C CA . VAL A 1 727 ? 18.592 0.372 16.773 1 96.93 727 VAL A CA 1
ATOM 5864 C C . VAL A 1 727 ? 18.233 -0.727 17.771 1 96.93 727 VAL A C 1
ATOM 5866 O O . VAL A 1 727 ? 17.118 -0.755 18.297 1 96.93 727 VAL A O 1
ATOM 5869 N N . PRO A 1 728 ? 19.121 -1.608 18.075 1 94.08 728 PRO A N 1
ATOM 5870 C CA . PRO A 1 728 ? 18.812 -2.73 18.964 1 94.08 728 PRO A CA 1
ATOM 5871 C C . PRO A 1 728 ? 18.274 -2.277 20.32 1 94.08 728 PRO A C 1
ATOM 5873 O O . PRO A 1 728 ? 18.836 -1.37 20.939 1 94.08 728 PRO A O 1
ATOM 5876 N N . GLY A 1 729 ? 17.201 -2.848 20.677 1 94.58 729 GLY A N 1
ATOM 5877 C CA . GLY A 1 729 ? 16.641 -2.606 21.997 1 94.58 729 GLY A CA 1
ATOM 5878 C C . GLY A 1 729 ? 15.538 -1.565 21.996 1 94.58 729 GLY A C 1
ATOM 5879 O O . GLY A 1 729 ? 14.723 -1.514 22.92 1 94.58 729 GLY A O 1
ATOM 5880 N N . CYS A 1 730 ? 15.477 -0.715 20.949 1 97.34 730 CYS A N 1
ATOM 5881 C CA . CYS A 1 730 ? 14.522 0.387 20.984 1 97.34 730 CYS A CA 1
ATOM 5882 C C . CYS A 1 730 ? 13.093 -0.126 20.857 1 97.34 730 CYS A C 1
ATOM 5884 O O . CYS A 1 730 ? 12.255 0.138 21.721 1 97.34 730 CYS A O 1
ATOM 5886 N N . GLU A 1 731 ? 12.798 -0.871 19.769 1 96.38 731 GLU A N 1
ATOM 5887 C CA . GLU A 1 731 ? 11.44 -1.372 19.581 1 96.38 731 GLU A CA 1
ATOM 5888 C C . GLU A 1 731 ? 11.056 -2.355 20.683 1 96.38 731 GLU A C 1
ATOM 5890 O O . GLU A 1 731 ? 9.914 -2.362 21.147 1 96.38 731 GLU A O 1
ATOM 5895 N N . GLU A 1 732 ? 11.987 -3.195 21.081 1 94.73 732 GLU A N 1
ATOM 5896 C CA . GLU A 1 732 ? 11.737 -4.161 22.147 1 94.73 732 GLU A CA 1
ATOM 5897 C C . GLU A 1 732 ? 11.308 -3.464 23.435 1 94.73 732 GLU A C 1
ATOM 5899 O O . GLU A 1 732 ? 10.338 -3.874 24.076 1 94.73 732 GLU A O 1
ATOM 5904 N N . ASN A 1 733 ? 12.049 -2.418 23.731 1 98.07 733 ASN A N 1
ATOM 5905 C CA . ASN A 1 733 ? 11.72 -1.654 24.929 1 98.07 733 ASN A CA 1
ATOM 5906 C C . ASN A 1 733 ? 10.36 -0.972 24.804 1 98.07 733 ASN A C 1
ATOM 5908 O O . ASN A 1 733 ? 9.587 -0.937 25.762 1 98.07 733 ASN A O 1
ATOM 5912 N N . ALA A 1 734 ? 10.064 -0.425 23.652 1 98.26 734 ALA A N 1
ATOM 5913 C CA . ALA A 1 734 ? 8.773 0.217 23.416 1 98.26 734 ALA A CA 1
ATOM 5914 C C . ALA A 1 734 ? 7.631 -0.789 23.535 1 98.26 734 ALA A C 1
ATOM 5916 O O . ALA A 1 734 ? 6.601 -0.497 24.146 1 98.26 734 ALA A O 1
ATOM 5917 N N . ILE A 1 735 ? 7.794 -1.981 22.953 1 96.71 735 ILE A N 1
ATOM 5918 C CA . ILE A 1 735 ? 6.785 -3.033 22.989 1 96.71 735 ILE A CA 1
ATOM 5919 C C . ILE A 1 735 ? 6.558 -3.482 24.431 1 96.71 735 ILE A C 1
ATOM 5921 O O . ILE A 1 735 ? 5.418 -3.695 24.85 1 96.71 735 ILE A O 1
ATOM 5925 N N . GLN A 1 736 ? 7.628 -3.632 25.179 1 97.47 736 GLN A N 1
ATOM 5926 C CA . GLN A 1 736 ? 7.525 -4.03 26.579 1 97.47 736 GLN A CA 1
ATOM 5927 C C . GLN A 1 736 ? 6.743 -3 27.389 1 97.47 736 GLN A C 1
ATOM 5929 O O . GLN A 1 736 ? 5.882 -3.36 28.195 1 97.47 736 GLN A O 1
ATOM 5934 N N . LEU A 1 737 ? 7.078 -1.718 27.198 1 98.47 737 LEU A N 1
ATOM 5935 C CA . LEU A 1 737 ? 6.375 -0.654 27.905 1 98.47 737 LEU A CA 1
ATOM 5936 C C . LEU A 1 737 ? 4.895 -0.642 27.536 1 98.47 737 LEU A C 1
ATOM 5938 O O . LEU A 1 737 ? 4.037 -0.452 28.401 1 98.47 737 LEU A O 1
ATOM 5942 N N . TYR A 1 738 ? 4.592 -0.822 26.275 1 98.27 738 TYR A N 1
ATOM 5943 C CA . TYR A 1 738 ? 3.207 -0.852 25.821 1 98.27 738 TYR A CA 1
ATOM 5944 C C . TYR A 1 738 ? 2.45 -2.014 26.452 1 98.27 738 TYR A C 1
ATOM 5946 O O . TYR A 1 738 ? 1.312 -1.853 26.899 1 98.27 738 TYR A O 1
ATOM 5954 N N . LYS A 1 739 ? 3.064 -3.177 26.464 1 96.92 739 LYS A N 1
ATOM 5955 C CA . LYS A 1 739 ? 2.455 -4.354 27.078 1 96.92 739 LYS A CA 1
ATOM 5956 C C . LYS A 1 739 ? 2.224 -4.138 28.571 1 96.92 739 LYS A C 1
ATOM 5958 O O . LYS A 1 739 ? 1.179 -4.516 29.104 1 96.92 739 LYS A O 1
ATOM 5963 N N . GLN A 1 740 ? 3.227 -3.578 29.219 1 97.95 740 GLN A N 1
ATOM 5964 C CA . GLN A 1 740 ? 3.071 -3.254 30.633 1 97.95 740 GLN A CA 1
ATOM 5965 C C . GLN A 1 740 ? 1.869 -2.341 30.859 1 97.95 740 GLN A C 1
ATOM 5967 O O . GLN A 1 740 ? 1.128 -2.511 31.829 1 97.95 740 GLN A O 1
ATOM 5972 N N . TRP A 1 741 ? 1.737 -1.369 30.008 1 98.03 741 TRP A N 1
ATOM 5973 C CA . TRP A 1 741 ? 0.593 -0.467 30.095 1 98.03 741 TRP A CA 1
ATOM 5974 C C . TRP A 1 741 ? -0.716 -1.23 29.923 1 98.03 741 TRP A C 1
ATOM 5976 O O . TRP A 1 741 ? -1.666 -1.025 30.683 1 98.03 741 TRP A O 1
ATOM 5986 N N . MET A 1 742 ? -0.848 -2.104 28.988 1 97.37 742 MET A N 1
ATOM 5987 C CA . MET A 1 742 ? -2.042 -2.901 28.721 1 97.37 742 MET A CA 1
ATOM 5988 C C . MET A 1 742 ? -2.402 -3.763 29.925 1 97.37 742 MET A C 1
ATOM 5990 O O . MET A 1 742 ? -3.58 -4.026 30.177 1 97.37 742 MET A O 1
ATOM 5994 N N . ASP A 1 743 ? -1.368 -4.153 30.659 1 96.75 743 ASP A N 1
ATOM 5995 C CA . ASP A 1 743 ? -1.568 -5.068 31.778 1 96.75 743 ASP A CA 1
ATOM 5996 C C . ASP A 1 743 ? -1.763 -4.304 33.085 1 96.75 743 ASP A C 1
ATOM 5998 O O . ASP A 1 743 ? -2.014 -4.906 34.131 1 96.75 743 ASP A O 1
ATOM 6002 N N . THR A 1 744 ? -1.611 -3.03 33.021 1 97.07 744 THR A N 1
ATOM 6003 C CA . THR A 1 744 ? -1.719 -2.208 34.222 1 97.07 744 THR A CA 1
ATOM 6004 C C . THR A 1 744 ? -3.175 -2.084 34.662 1 97.07 744 THR A C 1
ATOM 6006 O O . THR A 1 744 ? -4.07 -1.924 33.83 1 97.07 744 THR A O 1
ATOM 6009 N N . GLU A 1 745 ? -3.335 -2.023 36.025 1 95.07 745 GLU A N 1
ATOM 6010 C CA . GLU A 1 745 ? -4.664 -1.763 36.569 1 95.07 745 GLU A CA 1
ATOM 6011 C C . GLU A 1 745 ? -5.067 -0.305 36.368 1 95.07 745 GLU A C 1
ATOM 6013 O O . GLU A 1 745 ? -4.287 0.606 36.656 1 95.07 745 GLU A O 1
ATOM 6018 N N . LYS A 1 746 ? -6.112 0.079 36.13 1 92.1 746 LYS A N 1
ATOM 6019 C CA . LYS A 1 746 ? -6.625 1.419 35.86 1 92.1 746 LYS A CA 1
ATOM 6020 C C . LYS A 1 746 ? -5.712 2.173 34.897 1 92.1 746 LYS A C 1
ATOM 6022 O O . LYS A 1 746 ? -5.218 3.255 35.221 1 92.1 746 LYS A O 1
ATOM 6027 N N . PRO A 1 747 ? -5.433 1.716 33.582 1 95.33 747 PRO A N 1
ATOM 6028 C CA . PRO A 1 747 ? -4.431 2.178 32.619 1 95.33 747 PRO A CA 1
ATOM 6029 C C . PRO A 1 747 ? -4.635 3.633 32.205 1 95.33 747 PRO A C 1
ATOM 6031 O O . PRO A 1 747 ? -3.699 4.282 31.731 1 95.33 747 PRO A O 1
ATOM 6034 N N . ASP A 1 748 ? -5.768 4.199 32.394 1 91.83 748 ASP A N 1
ATOM 6035 C CA . ASP A 1 748 ? -6.026 5.588 32.027 1 91.83 748 ASP A CA 1
ATOM 6036 C C . ASP A 1 748 ? -5.465 6.546 33.076 1 91.83 748 ASP A C 1
ATOM 6038 O O . ASP A 1 748 ? -5.224 7.719 32.786 1 91.83 748 ASP A O 1
ATOM 6042 N N . GLU A 1 749 ? -5.275 6.043 34.296 1 90.65 749 GLU A N 1
ATOM 6043 C CA . GLU A 1 749 ? -4.75 6.838 35.402 1 90.65 749 GLU A CA 1
ATOM 6044 C C . GLU A 1 749 ? -3.29 6.494 35.684 1 90.65 749 GLU A C 1
ATOM 6046 O O . GLU A 1 749 ? -2.508 7.361 36.08 1 90.65 749 GLU A O 1
ATOM 6051 N N . ASN A 1 750 ? -3.092 5.206 35.525 1 93.52 750 ASN A N 1
ATOM 6052 C CA . ASN A 1 750 ? -1.763 4.704 35.859 1 93.52 750 ASN A CA 1
ATOM 6053 C C . ASN A 1 750 ? -0.999 4.268 34.612 1 93.52 750 ASN A C 1
ATOM 6055 O O . ASN A 1 750 ? -0.839 3.072 34.364 1 93.52 750 ASN A O 1
ATOM 6059 N N . ASN A 1 751 ? -0.539 5.129 33.871 1 95.63 751 ASN A N 1
ATOM 6060 C CA . ASN A 1 751 ? 0.271 4.848 32.69 1 95.63 751 ASN A CA 1
ATOM 6061 C C . ASN A 1 751 ? 1.762 4.873 33.015 1 95.63 751 ASN A C 1
ATOM 6063 O O . ASN A 1 751 ? 2.317 5.929 33.325 1 95.63 751 ASN A O 1
ATOM 6067 N N . PRO A 1 752 ? 2.387 3.741 32.925 1 96.3 752 PRO A N 1
ATOM 6068 C CA . PRO A 1 752 ? 3.787 3.661 33.348 1 96.3 752 PRO A CA 1
ATOM 6069 C C . PRO A 1 752 ? 4.748 4.265 32.326 1 96.3 752 PRO A C 1
ATOM 6071 O O . PRO A 1 752 ? 5.936 4.428 32.612 1 96.3 752 PRO A O 1
ATOM 6074 N N . ILE A 1 753 ? 4.334 4.567 31.154 1 97.9 753 ILE A N 1
ATOM 6075 C CA . ILE A 1 753 ? 5.183 5.094 30.091 1 97.9 753 ILE A CA 1
ATOM 6076 C C . ILE A 1 753 ? 5.507 6.56 30.37 1 97.9 753 ILE A C 1
ATOM 6078 O O . ILE A 1 753 ? 4.603 7.376 30.565 1 97.9 753 ILE A O 1
ATOM 6082 N N . PRO A 1 754 ? 6.809 6.951 30.385 1 96.95 754 PRO A N 1
ATOM 6083 C CA . PRO A 1 754 ? 7.131 8.37 30.554 1 96.95 754 PRO A CA 1
ATOM 6084 C C . PRO A 1 754 ? 6.441 9.259 29.521 1 96.95 754 PRO A C 1
ATOM 6086 O O . PRO A 1 754 ? 6.347 8.889 28.348 1 96.95 754 PRO A O 1
ATOM 6089 N N . LEU A 1 755 ? 5.958 10.398 29.897 1 95.82 755 LEU A N 1
ATOM 6090 C CA . LEU A 1 755 ? 5.071 11.26 29.123 1 95.82 755 LEU A CA 1
ATOM 6091 C C . LEU A 1 755 ? 5.685 11.596 27.769 1 95.82 755 LEU A C 1
ATOM 6093 O O . LEU A 1 755 ? 5.023 11.474 26.735 1 95.82 755 LEU A O 1
ATOM 6097 N N . ASP A 1 756 ? 6.969 11.919 27.742 1 96.9 756 ASP A N 1
ATOM 6098 C CA . ASP A 1 756 ? 7.593 12.428 26.525 1 96.9 756 ASP A CA 1
ATOM 6099 C C . ASP A 1 756 ? 7.989 11.286 25.592 1 96.9 756 ASP A C 1
ATOM 6101 O O . ASP A 1 756 ? 8.381 11.52 24.447 1 96.9 756 ASP A O 1
ATOM 6105 N N . LEU A 1 757 ? 7.842 9.995 26.034 1 97.99 757 LEU A N 1
ATOM 6106 C CA . LEU A 1 757 ? 8.153 8.829 25.213 1 97.99 757 LEU A CA 1
ATOM 6107 C C . LEU A 1 757 ? 6.878 8.19 24.672 1 97.99 757 LEU A C 1
ATOM 6109 O O . LEU A 1 757 ? 6.939 7.294 23.827 1 97.99 757 LEU A O 1
ATOM 6113 N N . ARG A 1 758 ? 5.753 8.639 25.136 1 97.75 758 ARG A N 1
ATOM 6114 C CA . ARG A 1 758 ? 4.473 7.993 24.866 1 97.75 758 ARG A CA 1
ATOM 6115 C C . ARG A 1 758 ? 4.179 7.964 23.37 1 97.75 758 ARG A C 1
ATOM 6117 O O . ARG A 1 758 ? 3.714 6.951 22.843 1 97.75 758 ARG A O 1
ATOM 6124 N N . ARG A 1 759 ? 4.466 9.034 22.669 1 96.86 759 ARG A N 1
ATOM 6125 C CA . ARG A 1 759 ? 4.178 9.063 21.238 1 96.86 759 ARG A CA 1
ATOM 6126 C C . ARG A 1 759 ? 4.906 7.937 20.511 1 96.86 759 ARG A C 1
ATOM 6128 O O . ARG A 1 759 ? 4.315 7.242 19.682 1 96.86 759 ARG A O 1
ATOM 6135 N N . THR A 1 760 ? 6.189 7.72 20.815 1 98.22 760 THR A N 1
ATOM 6136 C CA . THR A 1 760 ? 6.993 6.687 20.172 1 98.22 760 THR A CA 1
ATOM 6137 C C . THR A 1 760 ? 6.533 5.297 20.602 1 98.22 760 THR A C 1
ATOM 6139 O O . THR A 1 760 ? 6.378 4.403 19.768 1 98.22 760 THR A O 1
ATOM 6142 N N . VAL A 1 761 ? 6.279 5.114 21.906 1 98.67 761 VAL A N 1
ATOM 6143 C CA . VAL A 1 761 ? 5.879 3.82 22.449 1 98.67 761 VAL A CA 1
ATOM 6144 C C . VAL A 1 761 ? 4.527 3.412 21.87 1 98.67 761 VAL A C 1
ATOM 6146 O O . VAL A 1 761 ? 4.34 2.263 21.463 1 98.67 761 VAL A O 1
ATOM 6149 N N . TYR A 1 762 ? 3.559 4.38 21.858 1 98.47 762 TYR A N 1
ATOM 6150 C CA . TYR A 1 762 ? 2.24 4.089 21.306 1 98.47 762 TYR A CA 1
ATOM 6151 C C . TYR A 1 762 ? 2.342 3.66 19.847 1 98.47 762 TYR A C 1
ATOM 6153 O O . TYR A 1 762 ? 1.732 2.668 19.442 1 98.47 762 TYR A O 1
ATOM 6161 N N . CYS A 1 763 ? 3.132 4.392 19.105 1 98.27 763 CYS A N 1
ATOM 6162 C CA . CYS A 1 763 ? 3.24 4.116 17.677 1 98.27 763 CYS A CA 1
ATOM 6163 C C . CYS A 1 763 ? 3.879 2.755 17.431 1 98.27 763 CYS A C 1
ATOM 6165 O O . CYS A 1 763 ? 3.396 1.977 16.606 1 98.27 763 CYS A O 1
ATOM 6167 N N . VAL A 1 764 ? 4.946 2.451 18.135 1 97.91 764 VAL A N 1
ATOM 6168 C CA . VAL A 1 764 ? 5.62 1.167 17.979 1 97.91 764 VAL A CA 1
ATOM 6169 C C . VAL A 1 764 ? 4.698 0.04 18.439 1 97.91 764 VAL A C 1
ATOM 6171 O O . VAL A 1 764 ? 4.612 -1.005 17.789 1 97.91 764 VAL A O 1
ATOM 6174 N N . GLY A 1 765 ? 3.992 0.252 19.567 1 97.57 765 GLY A N 1
ATOM 6175 C CA . GLY A 1 765 ? 3.058 -0.749 20.059 1 97.57 765 GLY A CA 1
ATOM 6176 C C . GLY A 1 765 ? 1.979 -1.103 19.053 1 97.57 765 GLY A C 1
ATOM 6177 O O . GLY A 1 765 ? 1.669 -2.28 18.855 1 97.57 765 GLY A O 1
ATOM 6178 N N . VAL A 1 766 ? 1.45 -0.098 18.37 1 97.53 766 VAL A N 1
ATOM 6179 C CA . VAL A 1 766 ? 0.373 -0.299 17.405 1 97.53 766 VAL A CA 1
ATOM 6180 C C . VAL A 1 766 ? 0.939 -0.888 16.115 1 97.53 766 VAL A C 1
ATOM 6182 O O . VAL A 1 766 ? 0.345 -1.794 15.526 1 97.53 766 VAL A O 1
ATOM 6185 N N . SER A 1 767 ? 2.105 -0.39 15.672 1 96.67 767 SER A N 1
ATOM 6186 C CA . SER A 1 767 ? 2.691 -0.808 14.403 1 96.67 767 SER A CA 1
ATOM 6187 C C . SER A 1 767 ? 3.167 -2.256 14.464 1 96.67 767 SER A C 1
ATOM 6189 O O . SER A 1 767 ? 3.093 -2.982 13.471 1 96.67 767 SER A O 1
ATOM 6191 N N . ARG A 1 768 ? 3.684 -2.681 15.607 1 94.64 768 ARG A N 1
ATOM 6192 C CA . ARG A 1 768 ? 4.218 -4.028 15.778 1 94.64 768 ARG A CA 1
ATOM 6193 C C . ARG A 1 768 ? 3.148 -4.979 16.303 1 94.64 768 ARG A C 1
ATOM 6195 O O . ARG A 1 768 ? 3.346 -6.195 16.323 1 94.64 768 ARG A O 1
ATOM 6202 N N . GLY A 1 769 ? 1.983 -4.37 16.66 1 93.25 769 GLY A N 1
ATOM 6203 C CA . GLY A 1 769 ? 0.86 -5.177 17.111 1 93.25 769 GLY A CA 1
ATOM 6204 C C . GLY A 1 769 ? -0.137 -5.482 16.009 1 93.25 769 GLY A C 1
ATOM 6205 O O . GLY A 1 769 ? 0.22 -5.5 14.829 1 93.25 769 GLY A O 1
ATOM 6206 N N . ALA A 1 770 ? -1.272 -5.862 16.395 1 89.86 770 ALA A N 1
ATOM 6207 C CA . ALA A 1 770 ? -2.361 -6.179 15.475 1 89.86 770 ALA A CA 1
ATOM 6208 C C . ALA A 1 770 ? -3.659 -5.501 15.906 1 89.86 770 ALA A C 1
ATOM 6210 O O . ALA A 1 770 ? -3.645 -4.36 16.374 1 89.86 770 ALA A O 1
ATOM 6211 N N . VAL A 1 771 ? -4.775 -6.103 15.679 1 93.05 771 VAL A N 1
ATOM 6212 C CA . VAL A 1 771 ? -6.096 -5.53 15.912 1 93.05 771 VAL A CA 1
ATOM 6213 C C . VAL A 1 771 ? -6.304 -5.299 17.407 1 93.05 771 VAL A C 1
ATOM 6215 O O . VAL A 1 771 ? -6.881 -4.287 17.811 1 93.05 771 VAL A O 1
ATOM 6218 N N . ALA A 1 772 ? -5.766 -6.155 18.228 1 93.78 772 ALA A N 1
ATOM 6219 C CA . ALA A 1 772 ? -5.96 -6.049 19.671 1 93.78 772 ALA A CA 1
ATOM 6220 C C . ALA A 1 772 ? -5.282 -4.799 20.226 1 93.78 772 ALA A C 1
ATOM 6222 O O . ALA A 1 772 ? -5.878 -4.058 21.01 1 93.78 772 ALA A O 1
ATOM 6223 N N . GLU A 1 773 ? -4.023 -4.581 19.874 1 96.32 773 GLU A N 1
ATOM 6224 C CA . GLU A 1 773 ? -3.278 -3.41 20.326 1 96.32 773 GLU A CA 1
ATOM 6225 C C . GLU A 1 773 ? -3.91 -2.121 19.808 1 96.32 773 GLU A C 1
ATOM 6227 O O . GLU A 1 773 ? -3.961 -1.118 20.524 1 96.32 773 GLU A O 1
ATOM 6232 N N . TRP A 1 774 ? -4.401 -2.146 18.584 1 97.43 774 TRP A N 1
ATOM 6233 C CA . TRP A 1 774 ? -5.029 -0.977 17.978 1 97.43 774 TRP A CA 1
ATOM 6234 C C . TRP A 1 774 ? -6.336 -0.633 18.685 1 97.43 774 TRP A C 1
ATOM 6236 O O . TRP A 1 774 ? -6.582 0.528 19.019 1 97.43 774 TRP A O 1
ATOM 6246 N N . ARG A 1 775 ? -7.172 -1.627 18.961 1 96.64 775 ARG A N 1
ATOM 6247 C CA . ARG A 1 775 ? -8.454 -1.404 19.621 1 96.64 775 ARG A CA 1
ATOM 6248 C C . ARG A 1 775 ? -8.255 -0.952 21.064 1 96.64 775 ARG A C 1
ATOM 6250 O O . ARG A 1 775 ? -9.039 -0.155 21.584 1 96.64 775 ARG A O 1
ATOM 6257 N N . TRP A 1 776 ? -7.217 -1.5 21.606 1 97.12 776 TRP A N 1
ATOM 6258 C CA . TRP A 1 776 ? -6.878 -1.077 22.961 1 97.12 776 TRP A CA 1
ATOM 6259 C C . TRP A 1 776 ? -6.536 0.409 22.998 1 97.12 776 TRP A C 1
ATOM 6261 O O . TRP A 1 776 ? -7.035 1.146 23.852 1 97.12 776 TRP A O 1
ATOM 6271 N N . ALA A 1 777 ? -5.737 0.881 22.079 1 97.92 777 ALA A N 1
ATOM 6272 C CA . ALA A 1 777 ? -5.381 2.295 21.983 1 97.92 777 ALA A CA 1
ATOM 6273 C C . ALA A 1 777 ? -6.607 3.148 21.67 1 97.92 777 ALA A C 1
ATOM 6275 O O . ALA A 1 777 ? -6.752 4.254 22.198 1 97.92 777 ALA A O 1
ATOM 6276 N N . LEU A 1 778 ? -7.461 2.651 20.794 1 97.35 778 LEU A N 1
ATOM 6277 C CA . LEU A 1 778 ? -8.685 3.362 20.44 1 97.35 778 LEU A CA 1
ATOM 6278 C C . LEU A 1 778 ? -9.566 3.571 21.666 1 97.35 778 LEU A C 1
ATOM 6280 O O . LEU A 1 778 ? -10.115 4.658 21.863 1 97.35 778 LEU A O 1
ATOM 6284 N N . ALA A 1 779 ? -9.663 2.588 22.484 1 96.69 779 ALA A N 1
ATOM 6285 C CA . ALA A 1 779 ? -10.468 2.691 23.699 1 96.69 779 ALA A CA 1
ATOM 6286 C C . ALA A 1 779 ? -9.894 3.738 24.65 1 96.69 779 ALA A C 1
ATOM 6288 O O . ALA A 1 779 ? -10.642 4.487 25.283 1 96.69 779 ALA A O 1
ATOM 6289 N N . ARG A 1 780 ? -8.583 3.808 24.748 1 96.91 780 ARG A N 1
ATOM 6290 C CA . ARG A 1 780 ? -7.934 4.814 25.582 1 96.91 780 ARG A CA 1
ATOM 6291 C C . ARG A 1 780 ? -8.158 6.216 25.023 1 96.91 780 ARG A C 1
ATOM 6293 O O . ARG A 1 780 ? -8.38 7.163 25.78 1 96.91 780 ARG A O 1
ATOM 6300 N N . GLU A 1 781 ? -8.036 6.332 23.697 1 95.97 781 GLU A N 1
ATOM 6301 C CA . GLU A 1 781 ? -8.27 7.613 23.037 1 95.97 781 GLU A CA 1
ATOM 6302 C C . GLU A 1 781 ? -9.67 8.142 23.339 1 95.97 781 GLU A C 1
ATOM 6304 O O . GLU A 1 781 ? -9.842 9.328 23.628 1 95.97 781 GLU A O 1
ATOM 6309 N N . GLN A 1 782 ? -10.631 7.308 23.343 1 91.87 782 GLN A N 1
ATOM 6310 C CA . GLN A 1 782 ? -12.029 7.681 23.536 1 91.87 782 GLN A CA 1
ATOM 6311 C C . GLN A 1 782 ? -12.301 8.062 24.988 1 91.87 782 GLN A C 1
ATOM 6313 O O . GLN A 1 782 ? -13.2 8.858 25.269 1 91.87 782 GLN A O 1
ATOM 6318 N N . ARG A 1 783 ? -11.417 7.625 25.888 1 91.41 783 ARG A N 1
ATOM 6319 C CA . ARG A 1 783 ? -11.625 7.872 27.312 1 91.41 783 ARG A CA 1
ATOM 6320 C C . ARG A 1 783 ? -10.751 9.022 27.801 1 91.41 783 ARG A C 1
ATOM 6322 O O . ARG A 1 783 ? -10.95 9.533 28.905 1 91.41 783 ARG A O 1
ATOM 6329 N N . ALA A 1 784 ? -9.884 9.469 26.973 1 91.31 784 ALA A N 1
ATOM 6330 C CA . ALA A 1 784 ? -8.942 10.504 27.39 1 91.31 784 ALA A CA 1
ATOM 6331 C C . ALA A 1 784 ? -9.656 11.832 27.629 1 91.31 784 ALA A C 1
ATOM 6333 O O . ALA A 1 784 ? -10.431 12.288 26.785 1 91.31 784 ALA A O 1
ATOM 6334 N N . ASN A 1 785 ? -9.367 12.462 28.748 1 90.16 785 ASN A N 1
ATOM 6335 C CA . ASN A 1 785 ? -9.945 13.754 29.101 1 90.16 785 ASN A CA 1
ATOM 6336 C C . ASN A 1 785 ? -8.971 14.897 28.827 1 90.16 785 ASN A C 1
ATOM 6338 O O . ASN A 1 785 ? -9.353 16.068 28.872 1 90.16 785 ASN A O 1
ATOM 6342 N N . VAL A 1 786 ? -7.771 14.597 28.67 1 91.57 786 VAL A N 1
ATOM 6343 C CA . VAL A 1 786 ? -6.735 15.583 28.381 1 91.57 786 VAL A CA 1
ATOM 6344 C C . VAL A 1 786 ? -6.448 15.607 26.881 1 91.57 786 VAL A C 1
ATOM 6346 O O . VAL A 1 786 ? -6.106 14.58 26.292 1 91.57 786 VAL A O 1
ATOM 6349 N N . ALA A 1 787 ? -6.544 16.741 26.304 1 90.89 787 ALA A N 1
ATOM 6350 C CA . ALA A 1 787 ? -6.467 16.896 24.854 1 90.89 787 ALA A CA 1
ATOM 6351 C C . ALA A 1 787 ? -5.12 16.415 24.322 1 90.89 787 ALA A C 1
ATOM 6353 O O . ALA A 1 787 ? -5.049 15.812 23.248 1 90.89 787 ALA A O 1
ATOM 6354 N N . ALA A 1 788 ? -4.062 16.689 25.027 1 91.85 788 ALA A N 1
ATOM 6355 C CA . ALA A 1 788 ? -2.732 16.269 24.594 1 91.85 788 ALA A CA 1
ATOM 6356 C C . ALA A 1 788 ? -2.629 14.748 24.534 1 91.85 788 ALA A C 1
ATOM 6358 O O . ALA A 1 788 ? -2.04 14.195 23.602 1 91.85 788 ALA A O 1
ATOM 6359 N N . ALA A 1 789 ? -3.132 14.095 25.527 1 93.93 789 ALA A N 1
ATOM 6360 C CA . ALA A 1 789 ? -3.132 12.635 25.561 1 93.93 789 ALA A CA 1
ATOM 6361 C C . ALA A 1 789 ? -3.948 12.059 24.408 1 93.93 789 ALA A C 1
ATOM 6363 O O . ALA A 1 789 ? -3.532 11.092 23.766 1 93.93 789 ALA A O 1
ATOM 6364 N N . ARG A 1 790 ? -5.046 12.647 24.207 1 93.74 790 ARG A N 1
ATOM 6365 C CA . ARG A 1 790 ? -5.903 12.213 23.108 1 93.74 790 ARG A CA 1
ATOM 6366 C C . ARG A 1 790 ? -5.187 12.35 21.769 1 93.74 790 ARG A C 1
ATOM 6368 O O . ARG A 1 790 ? -5.256 11.452 20.928 1 93.74 790 ARG A O 1
ATOM 6375 N N . SER A 1 791 ? -4.547 13.419 21.611 1 93.82 791 SER A N 1
ATOM 6376 C CA . SER A 1 791 ? -3.839 13.684 20.363 1 93.82 791 SER A CA 1
ATOM 6377 C C . SER A 1 791 ? -2.736 12.658 20.124 1 93.82 791 SER A C 1
ATOM 6379 O O . SER A 1 791 ? -2.512 12.233 18.989 1 93.82 791 SER A O 1
ATOM 6381 N N . ALA A 1 792 ? -2.037 12.301 21.135 1 95.79 792 ALA A N 1
ATOM 6382 C CA . ALA A 1 792 ? -0.971 11.309 21.013 1 95.79 792 ALA A CA 1
ATOM 6383 C C . ALA A 1 792 ? -1.529 9.955 20.586 1 95.79 792 ALA A C 1
ATOM 6385 O O . ALA A 1 792 ? -0.931 9.262 19.76 1 95.79 792 ALA A O 1
ATOM 6386 N N . LEU A 1 793 ? -2.645 9.601 21.148 1 97.34 793 LEU A N 1
ATOM 6387 C CA . LEU A 1 793 ? -3.275 8.325 20.828 1 97.34 793 LEU A CA 1
ATOM 6388 C C . LEU A 1 793 ? -3.851 8.342 19.416 1 97.34 793 LEU A C 1
ATOM 6390 O O . LEU A 1 793 ? -3.758 7.348 18.692 1 97.34 793 LEU A O 1
ATOM 6394 N N . LEU A 1 794 ? -4.438 9.495 19.036 1 96.49 794 LEU A N 1
ATOM 6395 C CA . LEU A 1 794 ? -4.945 9.651 17.677 1 96.49 794 LEU A CA 1
ATOM 6396 C C . LEU A 1 794 ? -3.836 9.433 16.654 1 96.49 794 LEU A C 1
ATOM 6398 O O . LEU A 1 794 ? -4.045 8.766 15.638 1 96.49 794 LEU A O 1
ATOM 6402 N N . ALA A 1 795 ? -2.684 9.931 16.925 1 96.86 795 ALA A N 1
ATOM 6403 C CA . ALA A 1 795 ? -1.537 9.77 16.035 1 96.86 795 ALA A CA 1
ATOM 6404 C C . ALA A 1 795 ? -1.057 8.322 16.016 1 96.86 795 ALA A C 1
ATOM 6406 O O . ALA A 1 795 ? -0.681 7.799 14.964 1 96.86 795 ALA A O 1
ATOM 6407 N N . ALA A 1 796 ? -1.072 7.702 17.149 1 98.04 796 ALA A N 1
ATOM 6408 C CA . ALA A 1 796 ? -0.603 6.324 17.271 1 98.04 796 ALA A CA 1
ATOM 6409 C C . ALA A 1 796 ? -1.458 5.377 16.433 1 98.04 796 ALA A C 1
ATOM 6411 O O . ALA A 1 796 ? -0.947 4.413 15.859 1 98.04 796 ALA A O 1
ATOM 6412 N N . LEU A 1 797 ? -2.763 5.614 16.393 1 98.2 797 LEU A N 1
ATOM 6413 C CA . LEU A 1 797 ? -3.696 4.764 15.662 1 98.2 797 LEU A CA 1
ATOM 6414 C C . LEU A 1 797 ? -3.37 4.754 14.173 1 98.2 797 LEU A C 1
ATOM 6416 O O . LEU A 1 797 ? -3.716 3.806 13.464 1 98.2 797 LEU A O 1
ATOM 6420 N N . THR A 1 798 ? -2.664 5.762 13.667 1 98.31 798 THR A N 1
ATOM 6421 C CA . THR A 1 798 ? -2.301 5.865 12.258 1 98.31 798 THR A CA 1
ATOM 6422 C C . THR A 1 798 ? -1.051 5.04 11.96 1 98.31 798 THR A C 1
ATOM 6424 O O . THR A 1 798 ? -0.646 4.914 10.802 1 98.31 798 THR A O 1
ATOM 6427 N N . CYS A 1 799 ? -0.436 4.47 13.009 1 97.85 799 CYS A N 1
ATOM 6428 C CA . CYS A 1 799 ? 0.837 3.774 12.855 1 97.85 799 CYS A CA 1
ATOM 6429 C C . CYS A 1 799 ? 0.618 2.308 12.505 1 97.85 799 CYS A C 1
ATOM 6431 O O . CYS A 1 799 ? 1.578 1.571 12.273 1 97.85 799 CYS A O 1
ATOM 6433 N N . SER A 1 800 ? -0.643 1.848 12.412 1 97.57 800 SER A N 1
ATOM 6434 C CA . SER A 1 800 ? -0.936 0.455 12.09 1 97.57 800 SER A CA 1
ATOM 6435 C C . SER A 1 800 ? -0.389 0.079 10.717 1 97.57 800 SER A C 1
ATOM 6437 O O . SER A 1 800 ? -0.309 0.923 9.822 1 97.57 800 SER A O 1
ATOM 6439 N N . LYS A 1 801 ? -0.024 -1.171 10.57 1 95.96 801 LYS A N 1
ATOM 6440 C CA . LYS A 1 801 ? 0.406 -1.673 9.268 1 95.96 801 LYS A CA 1
ATOM 6441 C C . LYS A 1 801 ? -0.667 -2.555 8.637 1 95.96 801 LYS A C 1
ATOM 6443 O O . LYS A 1 801 ? -0.428 -3.196 7.612 1 95.96 801 LYS A O 1
ATOM 6448 N N . ASP A 1 802 ? -1.825 -2.691 9.301 1 96.64 802 ASP A N 1
ATOM 6449 C CA . ASP A 1 802 ? -2.942 -3.443 8.737 1 96.64 802 ASP A CA 1
ATOM 6450 C C . ASP A 1 802 ? -3.777 -2.569 7.803 1 96.64 802 ASP A C 1
ATOM 6452 O O . ASP A 1 802 ? -4.38 -1.586 8.239 1 96.64 802 ASP A O 1
ATOM 6456 N N . VAL A 1 803 ? -3.882 -2.949 6.636 1 97.48 803 VAL A N 1
ATOM 6457 C CA . VAL A 1 803 ? -4.478 -2.163 5.561 1 97.48 803 VAL A CA 1
ATOM 6458 C C . VAL A 1 803 ? -5.946 -1.885 5.878 1 97.48 803 VAL A C 1
ATOM 6460 O O . VAL A 1 803 ? -6.413 -0.751 5.744 1 97.48 803 VAL A O 1
ATOM 6463 N N . TRP A 1 804 ? -6.713 -2.849 6.328 1 97.4 804 TRP A N 1
ATOM 6464 C CA . TRP A 1 804 ? -8.148 -2.671 6.523 1 97.4 804 TRP A CA 1
ATOM 6465 C C . TRP A 1 804 ? -8.427 -1.763 7.716 1 97.4 804 TRP A C 1
ATOM 6467 O O . TRP A 1 804 ? -9.421 -1.033 7.73 1 97.4 804 TRP A O 1
ATOM 6477 N N . ILE A 1 805 ? -7.524 -1.762 8.704 1 97.64 805 ILE A N 1
ATOM 6478 C CA . ILE A 1 805 ? -7.661 -0.889 9.866 1 97.64 805 ILE A CA 1
ATOM 6479 C C . ILE A 1 805 ? -7.433 0.562 9.45 1 97.64 805 ILE A C 1
ATOM 6481 O O . ILE A 1 805 ? -8.173 1.457 9.866 1 97.64 805 ILE A O 1
ATOM 6485 N N . LEU A 1 806 ? -6.393 0.778 8.666 1 98.13 806 LEU A N 1
ATOM 6486 C CA . LEU A 1 806 ? -6.138 2.117 8.146 1 98.13 806 LEU A CA 1
ATOM 6487 C C . LEU A 1 806 ? -7.293 2.589 7.27 1 98.13 806 LEU A C 1
ATOM 6489 O O . LEU A 1 806 ? -7.703 3.749 7.349 1 98.13 806 LEU A O 1
ATOM 6493 N N . ALA A 1 807 ? -7.829 1.653 6.451 1 97.73 807 ALA A N 1
ATOM 6494 C CA . ALA A 1 807 ? -8.974 1.986 5.607 1 97.73 807 ALA A CA 1
ATOM 6495 C C . ALA A 1 807 ? -10.187 2.363 6.453 1 97.73 807 ALA A C 1
ATOM 6497 O O . ALA A 1 807 ? -10.912 3.305 6.125 1 97.73 807 ALA A O 1
ATOM 6498 N N . GLN A 1 808 ? -10.398 1.625 7.501 1 97 808 GLN A N 1
ATOM 6499 C CA . GLN A 1 808 ? -11.5 1.917 8.412 1 97 808 GLN A CA 1
ATOM 6500 C C . GLN A 1 808 ? -11.324 3.283 9.069 1 97 808 GLN A C 1
ATOM 6502 O O . GLN A 1 808 ? -12.279 4.054 9.178 1 97 808 GLN A O 1
ATOM 6507 N N . TYR A 1 809 ? -10.106 3.532 9.525 1 97.74 809 TYR A N 1
ATOM 6508 C CA . TYR A 1 809 ? -9.825 4.806 10.177 1 97.74 809 TYR A CA 1
ATOM 6509 C C . TYR A 1 809 ? -10.018 5.968 9.21 1 97.74 809 TYR A C 1
ATOM 6511 O O . TYR A 1 809 ? -10.562 7.011 9.582 1 97.74 809 TYR A O 1
ATOM 6519 N N . LEU A 1 810 ? -9.631 5.812 7.967 1 98.22 810 LEU A N 1
ATOM 6520 C CA . LEU A 1 810 ? -9.858 6.82 6.937 1 98.22 810 LEU A CA 1
ATOM 6521 C C . LEU A 1 810 ? -11.349 7 6.671 1 98.22 810 LEU A C 1
ATOM 6523 O O . LEU A 1 810 ? -11.821 8.126 6.497 1 98.22 810 LEU A O 1
ATOM 6527 N N . GLU A 1 811 ? -12.061 5.888 6.659 1 97.02 811 GLU A N 1
ATOM 6528 C CA . GLU A 1 811 ? -13.508 5.957 6.475 1 97.02 811 GLU A CA 1
ATOM 6529 C C . GLU A 1 811 ? -14.162 6.808 7.56 1 97.02 811 GLU A C 1
ATOM 6531 O O . GLU A 1 811 ? -15.1 7.56 7.285 1 97.02 811 GLU A O 1
ATOM 6536 N N . TRP A 1 812 ? -13.65 6.712 8.735 1 96.91 812 TRP A N 1
ATOM 6537 C CA . TRP A 1 812 ? -14.193 7.451 9.87 1 96.91 812 TRP A CA 1
ATOM 6538 C C . TRP A 1 812 ? -13.983 8.951 9.693 1 96.91 812 TRP A C 1
ATOM 6540 O O . TRP A 1 812 ? -14.711 9.759 10.273 1 96.91 812 TRP A O 1
ATOM 6550 N N . THR A 1 813 ? -12.97 9.357 8.915 1 96.79 813 THR A N 1
ATOM 6551 C CA . THR A 1 813 ? -12.686 10.776 8.727 1 96.79 813 THR A CA 1
ATOM 6552 C C . THR A 1 813 ? -13.765 11.435 7.872 1 96.79 813 THR A C 1
ATOM 6554 O O . THR A 1 813 ? -13.94 12.654 7.916 1 96.79 813 THR A O 1
ATOM 6557 N N . VAL A 1 814 ? -14.53 10.652 7.099 1 95.8 814 VAL A N 1
ATOM 6558 C CA . VAL A 1 814 ? -15.527 11.249 6.217 1 95.8 814 VAL A CA 1
ATOM 6559 C C . VAL A 1 814 ? -16.925 10.802 6.64 1 95.8 814 VAL A C 1
ATOM 6561 O O . VAL A 1 814 ? -17.909 11.091 5.955 1 95.8 814 VAL A O 1
ATOM 6564 N N . THR A 1 815 ? -16.991 10.033 7.7 1 92.68 815 THR A N 1
ATOM 6565 C CA . THR A 1 815 ? -18.279 9.557 8.193 1 92.68 815 THR A CA 1
ATOM 6566 C C . THR A 1 815 ? -18.725 10.365 9.407 1 92.68 815 THR A C 1
ATOM 6568 O O . THR A 1 815 ? -18.026 10.41 10.421 1 92.68 815 THR A O 1
ATOM 6571 N N . GLU A 1 816 ? -19.838 10.89 9.357 1 85.02 816 GLU A N 1
ATOM 6572 C CA . GLU A 1 816 ? -20.375 11.694 10.45 1 85.02 816 GLU A CA 1
ATOM 6573 C C . GLU A 1 816 ? -20.661 10.835 11.679 1 85.02 816 GLU A C 1
ATOM 6575 O O . GLU A 1 816 ? -21.177 9.722 11.558 1 85.02 816 GLU A O 1
ATOM 6580 N N . GLY A 1 817 ? -20.252 11.224 12.767 1 81.29 817 GLY A N 1
ATOM 6581 C CA . GLY A 1 817 ? -20.546 10.531 14.011 1 81.29 817 GLY A CA 1
ATOM 6582 C C . GLY A 1 817 ? -19.613 9.365 14.279 1 81.29 817 GLY A C 1
ATOM 6583 O O . GLY A 1 817 ? -19.831 8.591 15.214 1 81.29 817 GLY A O 1
ATOM 6584 N N . SER A 1 818 ? -18.58 9.084 13.475 1 84.29 818 SER A N 1
ATOM 6585 C CA . SER A 1 818 ? -17.703 7.92 13.553 1 84.29 818 SER A CA 1
ATOM 6586 C C . SER A 1 818 ? -16.735 8.036 14.726 1 84.29 818 SER A C 1
ATOM 6588 O O . SER A 1 818 ? -16.111 7.049 15.122 1 84.29 818 SER A O 1
ATOM 6590 N N . GLY A 1 819 ? -16.509 9.17 15.367 1 82.03 819 GLY A N 1
ATOM 6591 C CA . GLY A 1 819 ? -15.586 9.347 16.477 1 82.03 819 GLY A CA 1
ATOM 6592 C C . GLY A 1 819 ? -14.416 10.252 16.142 1 82.03 819 GLY A C 1
ATOM 6593 O O . GLY A 1 819 ? -13.769 10.797 17.039 1 82.03 819 GLY A O 1
ATOM 6594 N N . VAL A 1 820 ? -14.051 10.404 14.897 1 90.66 820 VAL A N 1
ATOM 6595 C CA . VAL A 1 820 ? -13.031 11.371 14.505 1 90.66 820 VAL A CA 1
ATOM 6596 C C . VAL A 1 820 ? -13.655 12.76 14.384 1 90.66 820 VAL A C 1
ATOM 6598 O O . VAL A 1 820 ? -14.49 12.998 13.507 1 90.66 820 VAL A O 1
ATOM 6601 N N . ARG A 1 821 ? -13.229 13.618 15.218 1 89.11 821 ARG A N 1
ATOM 6602 C CA . ARG A 1 821 ? -13.763 14.976 15.207 1 89.11 821 ARG A CA 1
ATOM 6603 C C . ARG A 1 821 ? -13.296 15.738 13.971 1 89.11 821 ARG A C 1
ATOM 6605 O O . ARG A 1 821 ? -12.23 15.449 13.423 1 89.11 821 ARG A O 1
ATOM 6612 N N . LYS A 1 822 ? -14.027 16.697 13.6 1 87.05 822 LYS A N 1
ATOM 6613 C CA . LYS A 1 822 ? -13.749 17.457 12.385 1 87.05 822 LYS A CA 1
ATOM 6614 C C . LYS A 1 822 ? -12.356 18.08 12.432 1 87.05 822 LYS A C 1
ATOM 6616 O O . LYS A 1 822 ? -11.652 18.115 11.421 1 87.05 822 LYS A O 1
ATOM 6621 N N . GLN A 1 823 ? -11.949 18.556 13.562 1 88.8 823 GLN A N 1
ATOM 6622 C CA . GLN A 1 823 ? -10.65 19.205 13.7 1 88.8 823 GLN A CA 1
ATOM 6623 C C . GLN A 1 823 ? -9.513 18.197 13.555 1 88.8 823 GLN A C 1
ATOM 6625 O O . GLN A 1 823 ? -8.37 18.575 13.291 1 88.8 823 GLN A O 1
ATOM 6630 N N . ASP A 1 824 ? -9.792 16.892 13.722 1 92.92 824 ASP A N 1
ATOM 6631 C CA . ASP A 1 824 ? -8.76 15.859 13.748 1 92.92 824 ASP A CA 1
ATOM 6632 C C . ASP A 1 824 ? -8.694 15.116 12.416 1 92.92 824 ASP A C 1
ATOM 6634 O O . ASP A 1 824 ? -7.829 14.259 12.22 1 92.92 824 ASP A O 1
ATOM 6638 N N . VAL A 1 825 ? -9.561 15.42 11.476 1 94.58 825 VAL A N 1
ATOM 6639 C CA . VAL A 1 825 ? -9.64 14.737 10.189 1 94.58 825 VAL A CA 1
ATOM 6640 C C . VAL A 1 825 ? -8.312 14.874 9.448 1 94.58 825 VAL A C 1
ATOM 6642 O O . VAL A 1 825 ? -7.723 13.876 9.025 1 94.58 825 VAL A O 1
ATOM 6645 N N . LEU A 1 826 ? -7.799 16.072 9.33 1 95.14 826 LEU A N 1
ATOM 6646 C CA . LEU A 1 826 ? -6.586 16.284 8.547 1 95.14 826 LEU A CA 1
ATOM 6647 C C . LEU A 1 826 ? -5.387 15.614 9.21 1 95.14 826 LEU A C 1
ATOM 6649 O O . LEU A 1 826 ? -4.63 14.896 8.553 1 95.14 826 LEU A O 1
ATOM 6653 N N . PRO A 1 827 ? -5.2 15.741 10.54 1 95.64 827 PRO A N 1
ATOM 6654 C CA . PRO A 1 827 ? -4.068 15.057 11.169 1 95.64 827 PRO A CA 1
ATOM 6655 C C . PRO A 1 827 ? -4.094 13.547 10.948 1 95.64 827 PRO A C 1
ATOM 6657 O O . PRO A 1 827 ? -3.046 12.933 10.729 1 95.64 827 PRO A O 1
ATOM 6660 N N . VAL A 1 828 ? -5.256 12.947 10.983 1 97.4 828 VAL A N 1
ATOM 6661 C CA . VAL A 1 828 ? -5.372 11.507 10.781 1 97.4 828 VAL A CA 1
ATOM 6662 C C . VAL A 1 828 ? -4.94 11.147 9.362 1 97.4 828 VAL A C 1
ATOM 6664 O O . VAL A 1 828 ? -4.095 10.27 9.166 1 97.4 828 VAL A O 1
ATOM 6667 N N . ILE A 1 829 ? -5.438 11.865 8.342 1 98.09 829 ILE A N 1
ATOM 6668 C CA . ILE A 1 829 ? -5.152 11.56 6.945 1 98.09 829 ILE A CA 1
ATOM 6669 C C . ILE A 1 829 ? -3.67 11.79 6.659 1 98.09 829 ILE A C 1
ATOM 6671 O O . ILE A 1 829 ? -3.006 10.938 6.063 1 98.09 829 ILE A O 1
ATOM 6675 N N . VAL A 1 830 ? -3.098 12.912 7.182 1 97.84 830 VAL A N 1
ATOM 6676 C CA . VAL A 1 830 ? -1.722 13.295 6.881 1 97.84 830 VAL A CA 1
ATOM 6677 C C . VAL A 1 830 ? -0.756 12.31 7.535 1 97.84 830 VAL A C 1
ATOM 6679 O O . VAL A 1 830 ? 0.26 11.941 6.942 1 97.84 830 VAL A O 1
ATOM 6682 N N . ASN A 1 831 ? -1.095 11.882 8.756 1 97.96 831 ASN A N 1
ATOM 6683 C CA . ASN A 1 831 ? -0.234 10.914 9.428 1 97.96 831 ASN A CA 1
ATOM 6684 C C . ASN A 1 831 ? -0.227 9.572 8.703 1 97.96 831 ASN A C 1
ATOM 6686 O O . ASN A 1 831 ? 0.809 8.91 8.623 1 97.96 831 ASN A O 1
ATOM 6690 N N . ILE A 1 832 ? -1.352 9.141 8.156 1 98.46 832 ILE A N 1
ATOM 6691 C CA . ILE A 1 832 ? -1.426 7.886 7.415 1 98.46 832 ILE A CA 1
ATOM 6692 C C . ILE A 1 832 ? -0.656 8.016 6.102 1 98.46 832 ILE A C 1
ATOM 6694 O O . ILE A 1 832 ? 0.086 7.109 5.718 1 98.46 832 ILE A O 1
ATOM 6698 N N . ILE A 1 833 ? -0.725 9.195 5.4 1 98.29 833 ILE A N 1
ATOM 6699 C CA . ILE A 1 833 ? -0.004 9.436 4.155 1 98.29 833 ILE A CA 1
ATOM 6700 C C . ILE A 1 833 ? 1.497 9.286 4.391 1 98.29 833 ILE A C 1
ATOM 6702 O O . ILE A 1 833 ? 2.216 8.753 3.542 1 98.29 833 ILE A O 1
ATOM 6706 N N . ARG A 1 834 ? 1.934 9.71 5.53 1 97.08 834 ARG A N 1
ATOM 6707 C CA . ARG A 1 834 ? 3.366 9.807 5.791 1 97.08 834 ARG A CA 1
ATOM 6708 C C . ARG A 1 834 ? 3.962 8.435 6.093 1 97.08 834 ARG A C 1
ATOM 6710 O O . ARG A 1 834 ? 5.18 8.255 6.035 1 97.08 834 ARG A O 1
ATOM 6717 N N . SER A 1 835 ? 3.12 7.473 6.463 1 96.59 835 SER A N 1
ATOM 6718 C CA . SER A 1 835 ? 3.636 6.149 6.794 1 96.59 835 SER A CA 1
ATOM 6719 C C . SER A 1 835 ? 3.821 5.299 5.542 1 96.59 835 SER A C 1
ATOM 6721 O O . SER A 1 835 ? 3.129 5.499 4.542 1 96.59 835 SER A O 1
ATOM 6723 N N . PRO A 1 836 ? 4.755 4.362 5.56 1 96.12 836 PRO A N 1
ATOM 6724 C CA . PRO A 1 836 ? 5.063 3.593 4.353 1 96.12 836 PRO A CA 1
ATOM 6725 C C . PRO A 1 836 ? 3.863 2.806 3.832 1 96.12 836 PRO A C 1
ATOM 6727 O O . PRO A 1 836 ? 3.581 2.825 2.631 1 96.12 836 PRO A O 1
ATOM 6730 N N . VAL A 1 837 ? 3.109 2.135 4.711 1 97.09 837 VAL A N 1
ATOM 6731 C CA . VAL A 1 837 ? 1.938 1.368 4.299 1 97.09 837 VAL A CA 1
ATOM 6732 C C . VAL A 1 837 ? 0.762 2.311 4.056 1 97.09 837 VAL A C 1
ATOM 6734 O O . VAL A 1 837 ? 0.05 2.181 3.058 1 97.09 837 VAL A O 1
ATOM 6737 N N . GLY A 1 838 ? 0.617 3.28 4.966 1 98.05 838 GLY A N 1
ATOM 6738 C CA . GLY A 1 838 ? -0.504 4.205 4.927 1 98.05 838 GLY A CA 1
ATOM 6739 C C . GLY A 1 838 ? -0.538 5.049 3.667 1 98.05 838 GLY A C 1
ATOM 6740 O O . GLY A 1 838 ? -1.613 5.41 3.184 1 98.05 838 GLY A O 1
ATOM 6741 N N . TYR A 1 839 ? 0.629 5.303 3.041 1 97.93 839 TYR A N 1
ATOM 6742 C CA . TYR A 1 839 ? 0.708 6.078 1.808 1 97.93 839 TYR A CA 1
ATOM 6743 C C . TYR A 1 839 ? -0.181 5.475 0.727 1 97.93 839 TYR A C 1
ATOM 6745 O O . TYR A 1 839 ? -0.963 6.185 0.09 1 97.93 839 TYR A O 1
ATOM 6753 N N . TYR A 1 840 ? -0.101 4.195 0.584 1 97.46 840 TYR A N 1
ATOM 6754 C CA . TYR A 1 840 ? -0.836 3.524 -0.482 1 97.46 840 TYR A CA 1
ATOM 6755 C C . TYR A 1 840 ? -2.335 3.545 -0.207 1 97.46 840 TYR A C 1
ATOM 6757 O O . TYR A 1 840 ? -3.134 3.811 -1.108 1 97.46 840 TYR A O 1
ATOM 6765 N N . VAL A 1 841 ? -2.679 3.32 1.041 1 97.82 841 VAL A N 1
ATOM 6766 C CA . VAL A 1 841 ? -4.083 3.242 1.429 1 97.82 841 VAL A CA 1
ATOM 6767 C C . VAL A 1 841 ? -4.726 4.623 1.327 1 97.82 841 VAL A C 1
ATOM 6769 O O . VAL A 1 841 ? -5.828 4.764 0.793 1 97.82 841 VAL A O 1
ATOM 6772 N N . ALA A 1 842 ? -3.979 5.627 1.807 1 98.42 842 ALA A N 1
ATOM 6773 C CA . ALA A 1 842 ? -4.492 6.995 1.795 1 98.42 842 ALA A CA 1
ATOM 6774 C C . ALA A 1 842 ? -4.575 7.536 0.37 1 98.42 842 ALA A C 1
ATOM 6776 O O . ALA A 1 842 ? -5.513 8.26 0.028 1 98.42 842 ALA A O 1
ATOM 6777 N N . LYS A 1 843 ? -3.513 7.276 -0.441 1 97.71 843 LYS A N 1
ATOM 6778 C CA . LYS A 1 843 ? -3.548 7.711 -1.835 1 97.71 843 LYS A CA 1
ATOM 6779 C C . LYS A 1 843 ? -4.795 7.189 -2.543 1 97.71 843 LYS A C 1
ATOM 6781 O O . LYS A 1 843 ? -5.498 7.948 -3.213 1 97.71 843 LYS A O 1
ATOM 6786 N N . ASP A 1 844 ? -5.101 5.887 -2.367 1 96.26 844 ASP A N 1
ATOM 6787 C CA . ASP A 1 844 ? -6.295 5.299 -2.966 1 96.26 844 ASP A CA 1
ATOM 6788 C C . ASP A 1 844 ? -7.562 5.964 -2.432 1 96.26 844 ASP A C 1
ATOM 6790 O O . ASP A 1 844 ? -8.496 6.23 -3.191 1 96.26 844 ASP A O 1
ATOM 6794 N N . PHE A 1 845 ? -7.638 6.223 -1.17 1 97.15 845 PHE A N 1
ATOM 6795 C CA . PHE A 1 845 ? -8.767 6.864 -0.507 1 97.15 845 PHE A CA 1
ATOM 6796 C C . PHE A 1 845 ? -9.006 8.259 -1.07 1 97.15 845 PHE A C 1
ATOM 6798 O O . PHE A 1 845 ? -10.133 8.605 -1.43 1 97.15 845 PHE A O 1
ATOM 6805 N N . ILE A 1 846 ? -7.917 9.029 -1.209 1 97.82 846 ILE A N 1
ATOM 6806 C CA . ILE A 1 846 ? -8.008 10.403 -1.69 1 97.82 846 ILE A CA 1
ATOM 6807 C C . ILE A 1 846 ? -8.469 10.411 -3.146 1 97.82 846 ILE A C 1
ATOM 6809 O O . ILE A 1 846 ? -9.374 11.163 -3.513 1 97.82 846 ILE A O 1
ATOM 6813 N N . TYR A 1 847 ? -7.868 9.572 -3.933 1 96.69 847 TYR A N 1
ATOM 6814 C CA . TYR A 1 847 ? -8.177 9.554 -5.358 1 96.69 847 TYR A CA 1
ATOM 6815 C C . TYR A 1 847 ? -9.604 9.076 -5.601 1 96.69 847 TYR A C 1
ATOM 6817 O O . TYR A 1 847 ? -10.245 9.482 -6.574 1 96.69 847 TYR A O 1
ATOM 6825 N N . THR A 1 848 ? -10.142 8.255 -4.656 1 94.25 848 THR A N 1
ATOM 6826 C CA . THR A 1 848 ? -11.431 7.619 -4.901 1 94.25 848 THR A CA 1
ATOM 6827 C C . THR A 1 848 ? -12.556 8.399 -4.227 1 94.25 848 THR A C 1
ATOM 6829 O O . THR A 1 848 ? -13.692 8.401 -4.707 1 94.25 848 THR A O 1
ATOM 6832 N N . ARG A 1 849 ? -12.198 9.133 -3.092 1 94.89 849 ARG A N 1
ATOM 6833 C CA . ARG A 1 849 ? -13.243 9.729 -2.266 1 94.89 849 ARG A CA 1
ATOM 6834 C C . ARG A 1 849 ? -13.046 11.236 -2.136 1 94.89 849 ARG A C 1
ATOM 6836 O O . ARG A 1 849 ? -13.327 11.815 -1.085 1 94.89 849 ARG A O 1
ATOM 6843 N N . VAL A 1 850 ? -12.546 11.884 -3.122 1 95.81 850 VAL A N 1
ATOM 6844 C CA . VAL A 1 850 ? -12.175 13.293 -3.048 1 95.81 850 VAL A CA 1
ATOM 6845 C C . VAL A 1 850 ? -13.422 14.145 -2.824 1 95.81 850 VAL A C 1
ATOM 6847 O O . VAL A 1 850 ? -13.369 15.166 -2.134 1 95.81 850 VAL A O 1
ATOM 6850 N N . ASP A 1 851 ? -14.566 13.776 -3.344 1 95.51 851 ASP A N 1
ATOM 6851 C CA . ASP A 1 851 ? -15.809 14.523 -3.179 1 95.51 851 ASP A CA 1
ATOM 6852 C C . ASP A 1 851 ? -16.239 14.555 -1.714 1 95.51 851 ASP A C 1
ATOM 6854 O O . ASP A 1 851 ? -16.614 15.609 -1.195 1 95.51 851 ASP A O 1
ATOM 6858 N N . GLU A 1 852 ? -16.147 13.469 -1.053 1 95.43 852 GLU A N 1
ATOM 6859 C CA . GLU A 1 852 ? -16.517 13.376 0.356 1 95.43 852 GLU A CA 1
ATOM 6860 C C . GLU A 1 852 ? -15.532 14.139 1.237 1 95.43 852 GLU A C 1
ATOM 6862 O O . GLU A 1 852 ? -15.931 14.781 2.211 1 95.43 852 GLU A O 1
ATOM 6867 N N . ILE A 1 853 ? -14.262 14.074 0.893 1 96.12 853 ILE A N 1
ATOM 6868 C CA . ILE A 1 853 ? -13.231 14.775 1.65 1 96.12 853 ILE A CA 1
ATOM 6869 C C . ILE A 1 853 ? -13.443 16.283 1.536 1 96.12 853 ILE A C 1
ATOM 6871 O O . ILE A 1 853 ? -13.387 17.002 2.537 1 96.12 853 ILE A O 1
ATOM 6875 N N . TYR A 1 854 ? -13.727 16.697 0.309 1 94.26 854 TYR A N 1
ATOM 6876 C CA . TYR A 1 854 ? -13.996 18.108 0.055 1 94.26 854 TYR A CA 1
ATOM 6877 C C . TYR A 1 854 ? -15.184 18.594 0.877 1 94.26 854 TYR A C 1
ATOM 6879 O O . TYR A 1 854 ? -15.134 19.672 1.474 1 94.26 854 TYR A O 1
ATOM 6887 N N . ASN A 1 855 ? -16.163 17.805 0.998 1 91.86 855 ASN A N 1
ATOM 6888 C CA . ASN A 1 855 ? -17.359 18.164 1.753 1 91.86 855 ASN A CA 1
ATOM 6889 C C . ASN A 1 855 ? -17.087 18.192 3.254 1 91.86 855 ASN A C 1
ATOM 6891 O O . ASN A 1 855 ? -17.676 18.992 3.982 1 91.86 855 ASN A O 1
ATOM 6895 N N . THR A 1 856 ? -16.197 17.356 3.616 1 90.98 856 THR A N 1
ATOM 6896 C CA . THR A 1 856 ? -15.817 17.315 5.024 1 90.98 856 THR A CA 1
ATOM 6897 C C . THR A 1 856 ? -15.061 18.581 5.417 1 90.98 856 THR A C 1
ATOM 6899 O O . THR A 1 856 ? -15.224 19.088 6.529 1 90.98 856 THR A O 1
ATOM 6902 N N . PHE A 1 857 ? -14.253 19.152 4.52 1 87.55 857 PHE A N 1
ATOM 6903 C CA . PHE A 1 857 ? -13.458 20.343 4.794 1 87.55 857 PHE A CA 1
ATOM 6904 C C . PHE A 1 857 ? -14.217 21.603 4.394 1 87.55 857 PHE A C 1
ATOM 6906 O O . PHE A 1 857 ? -13.621 22.672 4.245 1 87.55 857 PHE A O 1
ATOM 6913 N N . LYS A 1 858 ? -15.432 21.514 4.167 1 80.97 858 LYS A N 1
ATOM 6914 C CA . LYS A 1 858 ? -16.195 22.674 3.715 1 80.97 858 LYS A CA 1
ATOM 6915 C C . LYS A 1 858 ? -15.965 23.873 4.63 1 80.97 858 LYS A C 1
ATOM 6917 O O . LYS A 1 858 ? -16.175 23.786 5.841 1 80.97 858 LYS A O 1
ATOM 6922 N N . GLY A 1 859 ? -15.512 24.934 4.037 1 73.4 859 GLY A N 1
ATOM 6923 C CA . GLY A 1 859 ? -15.216 26.149 4.779 1 73.4 859 GLY A CA 1
ATOM 6924 C C . GLY A 1 859 ? -13.776 26.226 5.248 1 73.4 859 GLY A C 1
ATOM 6925 O O . GLY A 1 859 ? -13.344 27.251 5.779 1 73.4 859 GLY A O 1
ATOM 6926 N N . GLN A 1 860 ? -13.099 25.118 5.121 1 79.54 860 GLN A N 1
ATOM 6927 C CA . GLN A 1 860 ? -11.695 25.051 5.514 1 79.54 860 GLN A CA 1
ATOM 6928 C C . GLN A 1 860 ? -10.841 24.446 4.404 1 79.54 860 GLN A C 1
ATOM 6930 O O . GLN A 1 860 ? -10.122 23.47 4.628 1 79.54 860 GLN A O 1
ATOM 6935 N N . TYR A 1 861 ? -10.756 25.117 3.352 1 77.91 861 TYR A N 1
ATOM 6936 C CA . TYR A 1 861 ? -10.216 24.497 2.147 1 77.91 861 TYR A CA 1
ATOM 6937 C C . TYR A 1 861 ? -8.692 24.5 2.168 1 77.91 861 TYR A C 1
ATOM 6939 O O . TYR A 1 861 ? -8.053 23.797 1.382 1 77.91 861 TYR A O 1
ATOM 6947 N N . ARG A 1 862 ? -8.091 25.268 3.126 1 83.82 862 ARG A N 1
ATOM 6948 C CA . ARG A 1 862 ? -6.647 25.189 3.319 1 83.82 862 ARG A CA 1
ATOM 6949 C C . ARG A 1 862 ? -6.218 23.768 3.669 1 83.82 862 ARG A C 1
ATOM 6951 O O . ARG A 1 862 ? -5.119 23.34 3.312 1 83.82 862 ARG A O 1
ATOM 6958 N N . ARG A 1 863 ? -7.1 23.113 4.274 1 89.97 863 ARG A N 1
ATOM 6959 C CA . ARG A 1 863 ? -6.817 21.753 4.72 1 89.97 863 ARG A CA 1
ATOM 6960 C C . ARG A 1 863 ? -6.658 20.81 3.532 1 89.97 863 ARG A C 1
ATOM 6962 O O . ARG A 1 863 ? -5.849 19.88 3.575 1 89.97 863 ARG A O 1
ATOM 6969 N N . MET A 1 864 ? -7.376 21.119 2.434 1 92.49 864 MET A N 1
ATOM 6970 C CA . MET A 1 864 ? -7.227 20.344 1.206 1 92.49 864 MET A CA 1
ATOM 6971 C C . MET A 1 864 ? -5.819 20.49 0.638 1 92.49 864 MET A C 1
ATOM 6973 O O . MET A 1 864 ? -5.209 19.506 0.218 1 92.49 864 MET A O 1
ATOM 6977 N N . GLY A 1 865 ? -5.37 21.751 0.683 1 92.77 865 GLY A N 1
ATOM 6978 C CA . GLY A 1 865 ? -4.031 22.019 0.182 1 92.77 865 GLY A CA 1
ATOM 6979 C C . GLY A 1 865 ? -2.946 21.306 0.967 1 92.77 865 GLY A C 1
ATOM 6980 O O . GLY A 1 865 ? -2.005 20.764 0.384 1 92.77 865 GLY A O 1
ATOM 6981 N N . GLU A 1 866 ? -3.103 21.296 2.233 1 94.06 866 GLU A N 1
ATOM 6982 C CA . GLU A 1 866 ? -2.121 20.639 3.091 1 94.06 866 GLU A CA 1
ATOM 6983 C C . GLU A 1 866 ? -2.1 19.132 2.852 1 94.06 866 GLU A C 1
ATOM 6985 O O . GLU A 1 866 ? -1.034 18.514 2.849 1 94.06 866 GLU A O 1
ATOM 6990 N N . MET A 1 867 ? -3.249 18.557 2.69 1 96.67 867 MET A N 1
ATOM 6991 C CA . MET A 1 867 ? -3.36 17.128 2.409 1 96.67 867 MET A CA 1
ATOM 6992 C C . MET A 1 867 ? -2.636 16.77 1.116 1 96.67 867 MET A C 1
ATOM 6994 O O . MET A 1 867 ? -1.854 15.818 1.08 1 96.67 867 MET A O 1
ATOM 6998 N N . ILE A 1 868 ? -2.81 17.585 0.083 1 97.27 868 ILE A N 1
ATOM 6999 C CA . ILE A 1 868 ? -2.221 17.324 -1.226 1 97.27 868 ILE A CA 1
ATOM 7000 C C . ILE A 1 868 ? -0.709 17.528 -1.162 1 97.27 868 ILE A C 1
ATOM 7002 O O . ILE A 1 868 ? 0.052 16.76 -1.756 1 97.27 868 ILE A O 1
ATOM 7006 N N . LYS A 1 869 ? -0.323 18.555 -0.403 1 96.05 869 LYS A N 1
ATOM 7007 C CA . LYS A 1 869 ? 1.107 18.783 -0.216 1 96.05 869 LYS A CA 1
ATOM 7008 C C . LYS A 1 869 ? 1.779 17.567 0.415 1 96.05 869 LYS A C 1
ATOM 7010 O O . LYS A 1 869 ? 2.849 17.143 -0.028 1 96.05 869 LYS A O 1
ATOM 7015 N N . THR A 1 870 ? 1.129 17.056 1.406 1 97.63 870 THR A N 1
ATOM 7016 C CA . THR A 1 870 ? 1.693 15.909 2.108 1 97.63 870 THR A CA 1
ATOM 7017 C C . THR A 1 870 ? 1.736 14.686 1.197 1 97.63 870 THR A C 1
ATOM 7019 O O . THR A 1 870 ? 2.724 13.948 1.185 1 97.63 870 THR A O 1
ATOM 7022 N N . LEU A 1 871 ? 0.689 14.449 0.428 1 98.25 871 LEU A N 1
ATOM 7023 C CA . LEU A 1 871 ? 0.623 13.316 -0.489 1 98.25 871 LEU A CA 1
ATOM 7024 C C . LEU A 1 871 ? 1.741 13.39 -1.525 1 98.25 871 LEU A C 1
ATOM 7026 O O . LEU A 1 871 ? 2.473 12.418 -1.725 1 98.25 871 LEU A O 1
ATOM 7030 N N . LEU A 1 872 ? 1.934 14.534 -2.161 1 97.96 872 LEU A N 1
ATOM 7031 C CA . LEU A 1 872 ? 2.876 14.674 -3.265 1 97.96 872 LEU A CA 1
ATOM 7032 C C . LEU A 1 872 ? 4.314 14.68 -2.756 1 97.96 872 LEU A C 1
ATOM 7034 O O . LEU A 1 872 ? 5.243 14.367 -3.504 1 97.96 872 LEU A O 1
ATOM 7038 N N . GLN A 1 873 ? 4.41 15.068 -1.484 1 96.86 873 GLN A N 1
ATOM 7039 C CA . GLN A 1 873 ? 5.734 15.003 -0.873 1 96.86 873 GLN A CA 1
ATOM 7040 C C . GLN A 1 873 ? 6.245 13.566 -0.82 1 96.86 873 GLN A C 1
ATOM 7042 O O . GLN A 1 873 ? 7.45 13.335 -0.696 1 96.86 873 GLN A O 1
ATOM 7047 N N . GLN A 1 874 ? 5.347 12.575 -0.96 1 97.6 874 GLN A N 1
ATOM 7048 C CA . GLN A 1 874 ? 5.729 11.169 -0.877 1 97.6 874 GLN A CA 1
ATOM 7049 C C . GLN A 1 874 ? 6.114 10.623 -2.249 1 97.6 874 GLN A C 1
ATOM 7051 O O . GLN A 1 874 ? 6.641 9.514 -2.356 1 97.6 874 GLN A O 1
ATOM 7056 N N . PHE A 1 875 ? 5.873 11.387 -3.356 1 97.39 875 PHE A N 1
ATOM 7057 C CA . PHE A 1 875 ? 6.057 10.875 -4.709 1 97.39 875 PHE A CA 1
ATOM 7058 C C . PHE A 1 875 ? 7.538 10.705 -5.026 1 97.39 875 PHE A C 1
ATOM 7060 O O . PHE A 1 875 ? 8.345 11.595 -4.748 1 97.39 875 PHE A O 1
ATOM 7067 N N . THR A 1 876 ? 7.859 9.588 -5.55 1 95.64 876 THR A N 1
ATOM 7068 C CA . THR A 1 876 ? 9.256 9.278 -5.834 1 95.64 876 THR A CA 1
ATOM 7069 C C . THR A 1 876 ? 9.426 8.826 -7.282 1 95.64 876 THR A C 1
ATOM 7071 O O . THR A 1 876 ? 10.545 8.571 -7.731 1 95.64 876 THR A O 1
ATOM 7074 N N . THR A 1 877 ? 8.313 8.667 -8.08 1 94.77 877 THR A N 1
ATOM 7075 C CA . THR A 1 877 ? 8.414 8.228 -9.468 1 94.77 877 THR A CA 1
ATOM 7076 C C . THR A 1 877 ? 7.659 9.178 -10.392 1 94.77 877 THR A C 1
ATOM 7078 O O . THR A 1 877 ? 6.698 9.827 -9.973 1 94.77 877 THR A O 1
ATOM 7081 N N . GLN A 1 878 ? 8.078 9.232 -11.605 1 95 878 GLN A N 1
ATOM 7082 C CA . GLN A 1 878 ? 7.387 10.042 -12.602 1 95 878 GLN A CA 1
ATOM 7083 C C . GLN A 1 878 ? 5.969 9.531 -12.839 1 95 878 GLN A C 1
ATOM 7085 O O . GLN A 1 878 ? 5.053 10.318 -13.088 1 95 878 GLN A O 1
ATOM 7090 N N . ARG A 1 879 ? 5.767 8.293 -12.745 1 93.14 879 ARG A N 1
ATOM 7091 C CA . ARG A 1 879 ? 4.446 7.707 -12.945 1 93.14 879 ARG A CA 1
ATOM 7092 C C . ARG A 1 879 ? 3.449 8.243 -11.923 1 93.14 879 ARG A C 1
ATOM 7094 O O . ARG A 1 879 ? 2.311 8.568 -12.268 1 93.14 879 ARG A O 1
ATOM 7101 N N . GLU A 1 880 ? 3.832 8.244 -10.691 1 95.44 880 GLU A N 1
ATOM 7102 C CA . GLU A 1 880 ? 2.965 8.775 -9.643 1 95.44 880 GLU A CA 1
ATOM 7103 C C . GLU A 1 880 ? 2.538 10.207 -9.953 1 95.44 880 GLU A C 1
ATOM 7105 O O . GLU A 1 880 ? 1.371 10.564 -9.779 1 95.44 880 GLU A O 1
ATOM 7110 N N . LEU A 1 881 ? 3.517 11.021 -10.331 1 97.23 881 LEU A N 1
ATOM 7111 C CA . LEU A 1 881 ? 3.219 12.416 -10.641 1 97.23 881 LEU A CA 1
ATOM 7112 C C . LEU A 1 881 ? 2.287 12.519 -11.843 1 97.23 881 LEU A C 1
ATOM 7114 O O . LEU A 1 881 ? 1.332 13.3 -11.828 1 97.23 881 LEU A O 1
ATOM 7118 N N . ASP A 1 882 ? 2.56 11.701 -12.909 1 95.84 882 ASP A N 1
ATOM 7119 C CA . ASP A 1 882 ? 1.714 11.708 -14.099 1 95.84 882 ASP A CA 1
ATOM 7120 C C . ASP A 1 882 ? 0.282 11.303 -13.757 1 95.84 882 ASP A C 1
ATOM 7122 O O . ASP A 1 882 ? -0.674 11.907 -14.248 1 95.84 882 ASP A O 1
ATOM 7126 N N . GLU A 1 883 ? 0.215 10.323 -12.981 1 94.48 883 GLU A N 1
ATOM 7127 C CA . GLU A 1 883 ? -1.102 9.879 -12.533 1 94.48 883 GLU A CA 1
ATOM 7128 C C . GLU A 1 883 ? -1.834 10.989 -11.783 1 94.48 883 GLU A C 1
ATOM 7130 O O . GLU A 1 883 ? -3.035 11.186 -11.975 1 94.48 883 GLU A O 1
ATOM 7135 N N . PHE A 1 884 ? -1.179 11.644 -10.935 1 97.12 884 PHE A N 1
ATOM 7136 C CA . PHE A 1 884 ? -1.786 12.736 -10.184 1 97.12 884 PHE A CA 1
ATOM 7137 C C . PHE A 1 884 ? -2.24 13.85 -11.12 1 97.12 884 PHE A C 1
ATOM 7139 O O . PHE A 1 884 ? -3.329 14.404 -10.953 1 97.12 884 PHE A O 1
ATOM 7146 N N . LEU A 1 885 ? -1.374 14.266 -12.036 1 97.14 885 LEU A N 1
ATOM 7147 C CA . LEU A 1 885 ? -1.708 15.348 -12.954 1 97.14 885 LEU A CA 1
ATOM 7148 C C . LEU A 1 885 ? -2.977 15.026 -13.736 1 97.14 885 LEU A C 1
ATOM 7150 O O . LEU A 1 885 ? -3.825 15.898 -13.939 1 97.14 885 LEU A O 1
ATOM 7154 N N . GLU A 1 886 ? -3.116 13.78 -14.111 1 94.92 886 GLU A N 1
ATOM 7155 C CA . GLU A 1 886 ? -4.345 13.356 -14.775 1 94.92 886 GLU A CA 1
ATOM 7156 C C . GLU A 1 886 ? -5.537 13.423 -13.824 1 94.92 886 GLU A C 1
ATOM 7158 O O . GLU A 1 886 ? -6.617 13.878 -14.206 1 94.92 886 GLU A O 1
ATOM 7163 N N . TRP A 1 887 ? -5.354 12.947 -12.658 1 96 887 TRP A N 1
ATOM 7164 C CA . TRP A 1 887 ? -6.4 12.974 -11.641 1 96 887 TRP A CA 1
ATOM 7165 C C . TRP A 1 887 ? -6.813 14.407 -11.321 1 96 887 TRP A C 1
ATOM 7167 O O . TRP A 1 887 ? -8.001 14.698 -11.169 1 96 887 TRP A O 1
ATOM 7177 N N . ARG A 1 888 ? -5.826 15.308 -11.117 1 96.28 888 ARG A N 1
ATOM 7178 C CA . ARG A 1 888 ? -6.072 16.716 -10.825 1 96.28 888 ARG A CA 1
ATOM 7179 C C . ARG A 1 888 ? -6.965 17.348 -11.888 1 96.28 888 ARG A C 1
ATOM 7181 O O . ARG A 1 888 ? -7.854 18.139 -11.569 1 96.28 888 ARG A O 1
ATOM 7188 N N . GLU A 1 889 ? -6.697 17.024 -13.11 1 95.41 889 GLU A N 1
ATOM 7189 C CA . GLU A 1 889 ? -7.485 17.582 -14.206 1 95.41 889 GLU A CA 1
ATOM 7190 C C . GLU A 1 889 ? -8.942 17.139 -14.119 1 95.41 889 GLU A C 1
ATOM 7192 O O . GLU A 1 889 ? -9.854 17.952 -14.288 1 95.41 889 GLU A O 1
ATOM 7197 N N . LYS A 1 890 ? -9.173 15.961 -13.78 1 94.09 890 LYS A N 1
ATOM 7198 C CA . LYS A 1 890 ? -10.521 15.406 -13.7 1 94.09 890 LYS A CA 1
ATOM 7199 C C . LYS A 1 890 ? -11.254 15.918 -12.463 1 94.09 890 LYS A C 1
ATOM 7201 O O . LYS A 1 890 ? -12.486 15.935 -12.429 1 94.09 890 LYS A O 1
ATOM 7206 N N . ASN A 1 891 ? -10.493 16.376 -11.451 1 95.61 891 ASN A N 1
ATOM 7207 C CA . ASN A 1 891 ? -11.069 16.753 -10.164 1 95.61 891 ASN A CA 1
ATOM 7208 C C . ASN A 1 891 ? -10.714 18.189 -9.79 1 95.61 891 ASN A C 1
ATOM 7210 O O . ASN A 1 891 ? -10.623 18.523 -8.607 1 95.61 891 ASN A O 1
ATOM 7214 N N . ALA A 1 892 ? -10.53 19.069 -10.72 1 93.66 892 ALA A N 1
ATOM 7215 C CA . ALA A 1 892 ? -10.058 20.441 -10.553 1 93.66 892 ALA A CA 1
ATOM 7216 C C . ALA A 1 892 ? -11.002 21.242 -9.66 1 93.66 892 ALA A C 1
ATOM 7218 O O . ALA A 1 892 ? -10.564 22.115 -8.908 1 93.66 892 ALA A O 1
ATOM 7219 N N . GLN A 1 893 ? -12.229 20.96 -9.634 1 92.14 893 GLN A N 1
ATOM 7220 C CA . GLN A 1 893 ? -13.234 21.697 -8.876 1 92.14 893 GLN A CA 1
ATOM 7221 C C . GLN A 1 893 ? -12.966 21.609 -7.376 1 92.14 893 GLN A C 1
ATOM 7223 O O . GLN A 1 893 ? -13.311 22.522 -6.623 1 92.14 893 GLN A O 1
ATOM 7228 N N . TYR A 1 894 ? -12.31 20.546 -6.996 1 93.32 894 TYR A N 1
ATOM 7229 C CA . TYR A 1 894 ? -12.073 20.34 -5.572 1 93.32 894 TYR A CA 1
ATOM 7230 C C . TYR A 1 894 ? -10.776 21.011 -5.132 1 93.32 894 TYR A C 1
ATOM 7232 O O . TYR A 1 894 ? -10.488 21.095 -3.936 1 93.32 894 TYR A O 1
ATOM 7240 N N . LEU A 1 895 ? -9.951 21.542 -6.046 1 92.23 895 LEU A N 1
ATOM 7241 C CA . LEU A 1 895 ? -8.618 22.041 -5.725 1 92.23 895 LEU A CA 1
ATOM 7242 C C . LEU A 1 895 ? -8.493 23.52 -6.073 1 92.23 895 LEU A C 1
ATOM 7244 O O . LEU A 1 895 ? -7.421 24.11 -5.92 1 92.23 895 LEU A O 1
ATOM 7248 N N . VAL A 1 896 ? -9.535 24.128 -6.449 1 86.26 896 VAL A N 1
ATOM 7249 C CA . VAL A 1 896 ? -9.531 25.503 -6.935 1 86.26 896 VAL A CA 1
ATOM 7250 C C . VAL A 1 896 ? -9.09 26.445 -5.817 1 86.26 896 VAL A C 1
ATOM 7252 O O . VAL A 1 896 ? -8.385 27.426 -6.066 1 86.26 896 VAL A O 1
ATOM 7255 N N . ASP A 1 897 ? -9.431 26.136 -4.589 1 84.38 897 ASP A N 1
ATOM 7256 C CA . ASP A 1 897 ? -9.157 27.017 -3.458 1 84.38 897 ASP A CA 1
ATOM 7257 C C . ASP A 1 897 ? -7.775 26.74 -2.869 1 84.38 897 ASP A C 1
ATOM 7259 O O . ASP A 1 897 ? -7.364 27.39 -1.905 1 84.38 897 ASP A O 1
ATOM 7263 N N . SER A 1 898 ? -7.064 25.769 -3.442 1 89.87 898 SER A N 1
ATOM 7264 C CA . SER A 1 898 ? -5.751 25.392 -2.929 1 89.87 898 SER A CA 1
ATOM 7265 C C . SER A 1 898 ? -4.711 25.354 -4.045 1 89.87 898 SER A C 1
ATOM 7267 O O . SER A 1 898 ? -3.816 24.507 -4.037 1 89.87 898 SER A O 1
ATOM 7269 N N . LYS A 1 899 ? -4.834 26.198 -4.959 1 88.75 899 LYS A N 1
ATOM 7270 C CA . LYS A 1 899 ? -4.015 26.178 -6.168 1 88.75 899 LYS A CA 1
ATOM 7271 C C . LYS A 1 899 ? -2.537 26.352 -5.834 1 88.75 899 LYS A C 1
ATOM 7273 O O . LYS A 1 899 ? -1.686 25.637 -6.367 1 88.75 899 LYS A O 1
ATOM 7278 N N . LEU A 1 900 ? -2.207 27.344 -4.967 1 88.14 900 LEU A N 1
ATOM 7279 C CA . LEU A 1 900 ? -0.817 27.608 -4.612 1 88.14 900 LEU A CA 1
ATOM 7280 C C . LEU A 1 900 ? -0.185 26.389 -3.949 1 88.14 900 LEU A C 1
ATOM 7282 O O . LEU A 1 900 ? 0.92 25.982 -4.314 1 88.14 900 LEU A O 1
ATOM 7286 N N . ALA A 1 901 ? -0.936 25.857 -3.015 1 91.42 901 ALA A N 1
ATOM 7287 C CA . ALA A 1 901 ? -0.433 24.685 -2.303 1 91.42 901 ALA A CA 1
ATOM 7288 C C . ALA A 1 901 ? -0.212 23.515 -3.259 1 91.42 901 ALA A C 1
ATOM 7290 O O . ALA A 1 901 ? 0.78 22.791 -3.145 1 91.42 901 ALA A O 1
ATOM 7291 N N . VAL A 1 902 ? -1.082 23.318 -4.198 1 94.18 902 VAL A N 1
ATOM 7292 C CA . VAL A 1 902 ? -0.999 22.221 -5.156 1 94.18 902 VAL A CA 1
ATOM 7293 C C . VAL A 1 902 ? 0.206 22.423 -6.072 1 94.18 902 VAL A C 1
ATOM 7295 O O . VAL A 1 902 ? 0.944 21.477 -6.355 1 94.18 902 VAL A O 1
ATOM 7298 N N . ASN A 1 903 ? 0.419 23.636 -6.49 1 92.58 903 ASN A N 1
ATOM 7299 C CA . ASN A 1 903 ? 1.56 23.922 -7.353 1 92.58 903 ASN A CA 1
ATOM 7300 C C . ASN A 1 903 ? 2.883 23.694 -6.627 1 92.58 903 ASN A C 1
ATOM 7302 O O . ASN A 1 903 ? 3.823 23.141 -7.201 1 92.58 903 ASN A O 1
ATOM 7306 N N . GLN A 1 904 ? 2.927 24.156 -5.43 1 92.82 904 GLN A N 1
ATOM 7307 C CA . GLN A 1 904 ? 4.112 23.906 -4.615 1 92.82 904 GLN A CA 1
ATOM 7308 C C . GLN A 1 904 ? 4.347 22.41 -4.431 1 92.82 904 GLN A C 1
ATOM 7310 O O . GLN A 1 904 ? 5.491 21.949 -4.451 1 92.82 904 GLN A O 1
ATOM 7315 N N . ALA A 1 905 ? 3.228 21.731 -4.234 1 95.84 905 ALA A N 1
ATOM 7316 C CA . ALA A 1 905 ? 3.303 20.285 -4.042 1 95.84 905 ALA A CA 1
ATOM 7317 C C . ALA A 1 905 ? 3.845 19.594 -5.29 1 95.84 905 ALA A C 1
ATOM 7319 O O . ALA A 1 905 ? 4.663 18.676 -5.193 1 95.84 905 ALA A O 1
ATOM 7320 N N . ILE A 1 906 ? 3.377 19.947 -6.465 1 96.73 906 ILE A N 1
ATOM 7321 C CA . ILE A 1 906 ? 3.834 19.391 -7.733 1 96.73 906 ILE A CA 1
ATOM 7322 C C . ILE A 1 906 ? 5.331 19.643 -7.897 1 96.73 906 ILE A C 1
ATOM 7324 O O . ILE A 1 906 ? 6.081 18.742 -8.279 1 96.73 906 ILE A O 1
ATOM 7328 N N . GLU A 1 907 ? 5.73 20.859 -7.58 1 95.01 907 GLU A N 1
ATOM 7329 C CA . GLU A 1 907 ? 7.146 21.2 -7.674 1 95.01 907 GLU A CA 1
ATOM 7330 C C . GLU A 1 907 ? 7.983 20.347 -6.724 1 95.01 907 GLU A C 1
ATOM 7332 O O . GLU A 1 907 ? 9.058 19.87 -7.094 1 95.01 907 GLU A O 1
ATOM 7337 N N . ASN A 1 908 ? 7.519 20.182 -5.559 1 95.04 908 ASN A N 1
ATOM 7338 C CA . ASN A 1 908 ? 8.233 19.354 -4.593 1 95.04 908 ASN A CA 1
ATOM 7339 C C . ASN A 1 908 ? 8.371 17.915 -5.083 1 95.04 908 ASN A C 1
ATOM 7341 O O . ASN A 1 908 ? 9.407 17.28 -4.874 1 95.04 908 ASN A O 1
ATOM 7345 N N . ALA A 1 909 ? 7.286 17.385 -5.641 1 96.98 909 ALA A N 1
ATOM 7346 C CA . ALA A 1 909 ? 7.344 16.043 -6.214 1 96.98 909 ALA A CA 1
ATOM 7347 C C . ALA A 1 909 ? 8.41 15.957 -7.302 1 96.98 909 ALA A C 1
ATOM 7349 O O . ALA A 1 909 ? 9.165 14.983 -7.365 1 96.98 909 ALA A O 1
ATOM 7350 N N . GLN A 1 910 ? 8.47 16.965 -8.14 1 96.12 910 GLN A N 1
ATOM 7351 C CA . GLN A 1 910 ? 9.466 17.01 -9.205 1 96.12 910 GLN A CA 1
ATOM 7352 C C . GLN A 1 910 ? 10.881 17.043 -8.633 1 96.12 910 GLN A C 1
ATOM 7354 O O . GLN A 1 910 ? 11.788 16.403 -9.17 1 96.12 910 GLN A O 1
ATOM 7359 N N . VAL A 1 911 ? 11.023 17.824 -7.553 1 94.88 911 VAL A N 1
ATOM 7360 C CA . VAL A 1 911 ? 12.314 17.917 -6.88 1 94.88 911 VAL A CA 1
ATOM 7361 C C . VAL A 1 911 ? 12.742 16.536 -6.389 1 94.88 911 VAL A C 1
ATOM 7363 O O . VAL A 1 911 ? 13.889 16.128 -6.589 1 94.88 911 VAL A O 1
ATOM 7366 N N . ASN A 1 912 ? 11.852 15.782 -5.775 1 96.34 912 ASN A N 1
ATOM 7367 C CA . ASN A 1 912 ? 12.135 14.438 -5.284 1 96.34 912 ASN A CA 1
ATOM 7368 C C . ASN A 1 912 ? 12.531 13.498 -6.42 1 96.34 912 ASN A C 1
ATOM 7370 O O . ASN A 1 912 ? 13.509 12.757 -6.305 1 96.34 912 ASN A O 1
ATOM 7374 N N . ILE A 1 913 ? 11.727 13.501 -7.491 1 96.15 913 ILE A N 1
ATOM 7375 C CA . ILE A 1 913 ? 11.932 12.605 -8.623 1 96.15 913 ILE A CA 1
ATOM 7376 C C . ILE A 1 913 ? 13.273 12.91 -9.287 1 96.15 913 ILE A C 1
ATOM 7378 O O . ILE A 1 913 ? 14.021 11.995 -9.639 1 96.15 913 ILE A O 1
ATOM 7382 N N . ASN A 1 914 ? 13.565 14.218 -9.389 1 94.96 914 ASN A N 1
ATOM 7383 C CA . ASN A 1 914 ? 14.849 14.627 -9.948 1 94.96 914 ASN A CA 1
ATOM 7384 C C . ASN A 1 914 ? 16.014 14.146 -9.088 1 94.96 914 ASN A C 1
ATOM 7386 O O . ASN A 1 914 ? 17.035 13.698 -9.613 1 94.96 914 ASN A O 1
ATOM 7390 N N . TRP A 1 915 ? 15.885 14.292 -7.834 1 96.04 915 TRP A N 1
ATOM 7391 C CA . TRP A 1 915 ? 16.932 13.846 -6.922 1 96.04 915 TRP A CA 1
ATOM 7392 C C . TRP A 1 915 ? 17.184 12.349 -7.073 1 96.04 915 TRP A C 1
ATOM 7394 O O . TRP A 1 915 ? 18.335 11.909 -7.126 1 96.04 915 TRP A O 1
ATOM 7404 N N . ILE A 1 916 ? 16.176 11.548 -7.119 1 95.82 916 ILE A N 1
ATOM 7405 C CA . ILE A 1 916 ? 16.28 10.096 -7.217 1 95.82 916 ILE A CA 1
ATOM 7406 C C . ILE A 1 916 ? 17.008 9.716 -8.504 1 95.82 916 ILE A C 1
ATOM 7408 O O . ILE A 1 916 ? 17.901 8.866 -8.492 1 95.82 916 ILE A O 1
ATOM 7412 N N . THR A 1 917 ? 16.608 10.279 -9.581 1 93.75 917 THR A N 1
ATOM 7413 C CA . THR A 1 917 ? 17.176 9.966 -10.887 1 93.75 917 THR A CA 1
ATOM 7414 C C . THR A 1 917 ? 18.668 10.285 -10.919 1 93.75 917 THR A C 1
ATOM 7416 O O . THR A 1 917 ? 19.462 9.509 -11.455 1 93.75 917 THR A O 1
ATOM 7419 N N . LYS A 1 918 ? 19.058 11.302 -10.184 1 94.55 918 LYS A N 1
ATOM 7420 C CA . LYS A 1 918 ? 20.418 11.813 -10.325 1 94.55 918 LYS A CA 1
ATOM 7421 C C . LYS A 1 918 ? 21.325 11.274 -9.223 1 94.55 918 LYS A C 1
ATOM 7423 O O . LYS A 1 918 ? 22.524 11.081 -9.438 1 94.55 918 LYS A O 1
ATOM 7428 N N . ASN A 1 919 ? 20.736 11.107 -8.039 1 96.37 919 ASN A N 1
ATOM 7429 C CA . ASN A 1 919 ? 21.618 10.99 -6.883 1 96.37 919 ASN A CA 1
ATOM 7430 C C . ASN A 1 919 ? 21.473 9.633 -6.202 1 96.37 919 ASN A C 1
ATOM 7432 O O . ASN A 1 919 ? 22.348 9.22 -5.439 1 96.37 919 ASN A O 1
ATOM 7436 N N . ARG A 1 920 ? 20.426 8.925 -6.358 1 96.37 920 ARG A N 1
ATOM 7437 C CA . ARG A 1 920 ? 20.085 7.752 -5.56 1 96.37 920 ARG A CA 1
ATOM 7438 C C . ARG A 1 920 ? 21.245 6.763 -5.517 1 96.37 920 ARG A C 1
ATOM 7440 O O . ARG A 1 920 ? 21.683 6.358 -4.438 1 96.37 920 ARG A O 1
ATOM 7447 N N . LYS A 1 921 ? 21.767 6.326 -6.646 1 95.67 921 LYS A N 1
ATOM 7448 C CA . LYS A 1 921 ? 22.827 5.323 -6.71 1 95.67 921 LYS A CA 1
ATOM 7449 C C . LYS A 1 921 ? 24.068 5.786 -5.952 1 95.67 921 LYS A C 1
ATOM 7451 O O . LYS A 1 921 ? 24.588 5.062 -5.1 1 95.67 921 LYS A O 1
ATOM 7456 N N . ASN A 1 922 ? 24.51 6.977 -6.235 1 96.39 922 ASN A N 1
ATOM 7457 C CA . ASN A 1 922 ? 25.706 7.531 -5.611 1 96.39 922 ASN A CA 1
ATOM 7458 C C . ASN A 1 922 ? 25.544 7.657 -4.099 1 96.39 922 ASN A C 1
ATOM 7460 O O . ASN A 1 922 ? 26.447 7.297 -3.342 1 96.39 922 ASN A O 1
ATOM 7464 N N . VAL A 1 923 ? 24.432 8.177 -3.683 1 97.67 923 VAL A N 1
ATOM 7465 C CA . VAL A 1 923 ? 24.191 8.405 -2.262 1 97.67 923 VAL A CA 1
ATOM 7466 C C . VAL A 1 923 ? 24.124 7.068 -1.527 1 97.67 923 VAL A C 1
ATOM 7468 O O . VAL A 1 923 ? 24.696 6.919 -0.445 1 97.67 923 VAL A O 1
ATOM 7471 N N . VAL A 1 924 ? 23.431 6.08 -2.058 1 97.04 924 VAL A N 1
ATOM 7472 C CA . VAL A 1 924 ? 23.31 4.768 -1.432 1 97.04 924 VAL A CA 1
ATOM 7473 C C . VAL A 1 924 ? 24.69 4.126 -1.308 1 97.04 924 VAL A C 1
ATOM 7475 O O . VAL A 1 924 ? 25.008 3.517 -0.284 1 97.04 924 VAL A O 1
ATOM 7478 N N . ASP A 1 925 ? 25.508 4.252 -2.34 1 96.9 925 ASP A N 1
ATOM 7479 C CA . ASP A 1 925 ? 26.872 3.735 -2.281 1 96.9 925 ASP A CA 1
ATOM 7480 C C . ASP A 1 925 ? 27.662 4.398 -1.154 1 96.9 925 ASP A C 1
ATOM 7482 O O . ASP A 1 925 ? 28.4 3.728 -0.429 1 96.9 925 ASP A O 1
ATOM 7486 N N . LYS A 1 926 ? 27.476 5.692 -1.024 1 96.76 926 LYS A N 1
ATOM 7487 C CA . LYS A 1 926 ? 28.17 6.43 0.027 1 96.76 926 LYS A CA 1
ATOM 7488 C C . LYS A 1 926 ? 27.656 6.033 1.408 1 96.76 926 LYS A C 1
ATOM 7490 O O . LYS A 1 926 ? 28.429 5.957 2.366 1 96.76 926 LYS A O 1
ATOM 7495 N N . LEU A 1 927 ? 26.312 5.875 1.521 1 96.88 927 LEU A N 1
ATOM 7496 C CA . LEU A 1 927 ? 25.751 5.411 2.785 1 96.88 927 LEU A CA 1
ATOM 7497 C C . LEU A 1 927 ? 26.381 4.088 3.206 1 96.88 927 LEU A C 1
ATOM 7499 O O . LEU A 1 927 ? 26.697 3.892 4.382 1 96.88 927 LEU A O 1
ATOM 7503 N N . ARG A 1 928 ? 26.573 3.199 2.295 1 95.46 928 ARG A N 1
ATOM 7504 C CA . ARG A 1 928 ? 27.195 1.908 2.573 1 95.46 928 ARG A CA 1
ATOM 7505 C C . ARG A 1 928 ? 28.657 2.079 2.972 1 95.46 928 ARG A C 1
ATOM 7507 O O . ARG A 1 928 ? 29.135 1.417 3.896 1 95.46 928 ARG A O 1
ATOM 7514 N N . GLU A 1 929 ? 29.339 2.935 2.29 1 94.54 929 GLU A N 1
ATOM 7515 C CA . GLU A 1 929 ? 30.745 3.211 2.571 1 94.54 929 GLU A CA 1
ATOM 7516 C C . GLU A 1 929 ? 30.926 3.77 3.98 1 94.54 929 GLU A C 1
ATOM 7518 O O . GLU A 1 929 ? 31.817 3.339 4.714 1 94.54 929 GLU A O 1
ATOM 7523 N N . PHE A 1 930 ? 30.027 4.695 4.327 1 92.92 930 PHE A N 1
ATOM 7524 C CA . PHE A 1 930 ? 30.169 5.389 5.601 1 92.92 930 PHE A CA 1
ATOM 7525 C C . PHE A 1 930 ? 29.621 4.543 6.743 1 92.92 930 PHE A C 1
ATOM 7527 O O . PHE A 1 930 ? 29.799 4.882 7.915 1 92.92 930 PHE A O 1
ATOM 7534 N N . SER A 1 931 ? 28.947 3.438 6.417 1 89.83 931 SER A N 1
ATOM 7535 C CA . SER A 1 931 ? 28.381 2.577 7.451 1 89.83 931 SER A CA 1
ATOM 7536 C C . SER A 1 931 ? 29.361 1.479 7.853 1 89.83 931 SER A C 1
ATOM 7538 O O . SER A 1 931 ? 29.105 0.727 8.795 1 89.83 931 SER A O 1
ATOM 7540 N N . THR A 1 932 ? 30.513 1.109 7.176 1 77.97 932 THR A N 1
ATOM 7541 C CA . THR A 1 932 ? 31.52 0.098 7.479 1 77.97 932 THR A CA 1
ATOM 7542 C C . THR A 1 932 ? 32.529 0.627 8.495 1 77.97 932 THR A C 1
ATOM 7544 O O . THR A 1 932 ? 32.877 1.809 8.475 1 77.97 932 THR A O 1
ATOM 7547 N N . MET B 1 1 ? -46.378 -26.755 -59.041 1 18.46 1 MET B N 1
ATOM 7548 C CA . MET B 1 1 ? -45.435 -27.768 -59.506 1 18.46 1 MET B CA 1
ATOM 7549 C C . MET B 1 1 ? -44.016 -27.212 -59.549 1 18.46 1 MET B C 1
ATOM 7551 O O . MET B 1 1 ? -43.045 -27.971 -59.524 1 18.46 1 MET B O 1
ATOM 7555 N N . ARG B 1 2 ? -43.947 -25.962 -60.185 1 17.59 2 ARG B N 1
ATOM 7556 C CA . ARG B 1 2 ? -42.947 -25.795 -61.235 1 17.59 2 ARG B CA 1
ATOM 7557 C C . ARG B 1 2 ? -41.536 -25.861 -60.662 1 17.59 2 ARG B C 1
ATOM 7559 O O . ARG B 1 2 ? -40.692 -26.61 -61.16 1 17.59 2 ARG B O 1
ATOM 7566 N N . TRP B 1 3 ? -40.926 -24.7 -60.582 1 22.05 3 TRP B N 1
ATOM 7567 C CA . TRP B 1 3 ? -39.528 -24.403 -60.874 1 22.05 3 TRP B CA 1
ATOM 7568 C C . TRP B 1 3 ? -38.619 -24.917 -59.762 1 22.05 3 TRP B C 1
ATOM 7570 O O . TRP B 1 3 ? -38.819 -24.594 -58.589 1 22.05 3 TRP B O 1
ATOM 7580 N N . LEU B 1 4 ? -38.187 -26.105 -59.948 1 25.39 4 LEU B N 1
ATOM 7581 C CA . LEU B 1 4 ? -37.225 -26.941 -59.238 1 25.39 4 LEU B CA 1
ATOM 7582 C C . LEU B 1 4 ? -35.889 -26.221 -59.085 1 25.39 4 LEU B C 1
ATOM 7584 O O . LEU B 1 4 ? -35.143 -26.074 -60.056 1 25.39 4 LEU B O 1
ATOM 7588 N N . HIS B 1 5 ? -36.011 -24.911 -58.731 1 26.67 5 HIS B N 1
ATOM 7589 C CA . HIS B 1 5 ? -34.716 -24.24 -58.729 1 26.67 5 HIS B CA 1
ATOM 7590 C C . HIS B 1 5 ? -33.663 -25.076 -58.01 1 26.67 5 HIS B C 1
ATOM 7592 O O . HIS B 1 5 ? -33.899 -25.56 -56.9 1 26.67 5 HIS B O 1
ATOM 7598 N N . THR B 1 6 ? -32.861 -25.759 -58.801 1 24.11 6 THR B N 1
ATOM 7599 C CA . THR B 1 6 ? -31.675 -26.554 -58.499 1 24.11 6 THR B CA 1
ATOM 7600 C C . THR B 1 6 ? -30.645 -25.722 -57.741 1 24.11 6 THR B C 1
ATOM 7602 O O . THR B 1 6 ? -30.09 -24.764 -58.285 1 24.11 6 THR B O 1
ATOM 7605 N N . VAL B 1 7 ? -30.975 -25.187 -56.627 1 25.93 7 VAL B N 1
ATOM 7606 C CA . VAL B 1 7 ? -29.932 -24.49 -55.882 1 25.93 7 VAL B CA 1
ATOM 7607 C C . VAL B 1 7 ? -28.722 -25.404 -55.708 1 25.93 7 VAL B C 1
ATOM 7609 O O . VAL B 1 7 ? -28.821 -26.464 -55.086 1 25.93 7 VAL B O 1
ATOM 7612 N N . ALA B 1 8 ? -27.808 -25.319 -56.775 1 26.34 8 ALA B N 1
ATOM 7613 C CA . ALA B 1 8 ? -26.511 -25.989 -56.771 1 26.34 8 ALA B CA 1
ATOM 7614 C C . ALA B 1 8 ? -25.715 -25.637 -55.518 1 26.34 8 ALA B C 1
ATOM 7616 O O . ALA B 1 8 ? -25.576 -24.462 -55.173 1 26.34 8 ALA B O 1
ATOM 7617 N N . VAL B 1 9 ? -25.648 -26.475 -54.601 1 25.77 9 VAL B N 1
ATOM 7618 C CA . VAL B 1 9 ? -24.83 -26.485 -53.393 1 25.77 9 VAL B CA 1
ATOM 7619 C C . VAL B 1 9 ? -23.359 -26.309 -53.762 1 25.77 9 VAL B C 1
ATOM 7621 O O . VAL B 1 9 ? -22.757 -27.191 -54.38 1 25.77 9 VAL B O 1
ATOM 7624 N N . ALA B 1 10 ? -23.108 -25.038 -54.301 1 30.44 10 ALA B N 1
ATOM 7625 C CA . ALA B 1 10 ? -21.685 -24.748 -54.455 1 30.44 10 ALA B CA 1
ATOM 7626 C C . ALA B 1 10 ? -20.901 -25.173 -53.216 1 30.44 10 ALA B C 1
ATOM 7628 O O . ALA B 1 10 ? -21.054 -24.581 -52.144 1 30.44 10 ALA B O 1
ATOM 7629 N N . CYS B 1 11 ? -20.693 -26.459 -53.005 1 24.46 11 CYS B N 1
ATOM 7630 C CA . CYS B 1 11 ? -19.755 -26.986 -52.02 1 24.46 11 CYS B CA 1
ATOM 7631 C C . CYS B 1 11 ? -18.386 -26.332 -52.167 1 24.46 11 CYS B C 1
ATOM 7633 O O . CYS B 1 11 ? -17.693 -26.549 -53.163 1 24.46 11 CYS B O 1
ATOM 7635 N N . LEU B 1 12 ? -18.373 -25.014 -51.933 1 30.73 12 LEU B N 1
ATOM 7636 C CA . LEU B 1 12 ? -17.045 -24.411 -51.876 1 30.73 12 LEU B CA 1
ATOM 7637 C C . LEU B 1 12 ? -16.068 -25.318 -51.135 1 30.73 12 LEU B C 1
ATOM 7639 O O . LEU B 1 12 ? -16.272 -25.627 -49.959 1 30.73 12 LEU B O 1
ATOM 7643 N N . LEU B 1 13 ? -15.487 -26.196 -51.849 1 28.98 13 LEU B N 1
ATOM 7644 C CA . LEU B 1 13 ? -14.232 -26.8 -51.415 1 28.98 13 LEU B CA 1
ATOM 7645 C C . LEU B 1 13 ? -13.288 -25.746 -50.847 1 28.98 13 LEU B C 1
ATOM 7647 O O . LEU B 1 13 ? -12.762 -24.913 -51.589 1 28.98 13 LEU B O 1
ATOM 7651 N N . HIS B 1 14 ? -13.607 -25.072 -49.75 1 33.36 14 HIS B N 1
ATOM 7652 C CA . HIS B 1 14 ? -12.54 -24.327 -49.091 1 33.36 14 HIS B CA 1
ATOM 7653 C C . HIS B 1 14 ? -11.255 -25.146 -49.027 1 33.36 14 HIS B C 1
ATOM 7655 O O . HIS B 1 14 ? -11.198 -26.167 -48.338 1 33.36 14 HIS B O 1
ATOM 7661 N N . ALA B 1 15 ? -10.502 -25.226 -50.07 1 40.57 15 ALA B N 1
ATOM 7662 C CA . ALA B 1 15 ? -9.12 -25.694 -50.01 1 40.57 15 ALA B CA 1
ATOM 7663 C C . ALA B 1 15 ? -8.42 -25.178 -48.756 1 40.57 15 ALA B C 1
ATOM 7665 O O . ALA B 1 15 ? -8.35 -23.968 -48.531 1 40.57 15 ALA B O 1
ATOM 7666 N N . ALA B 1 16 ? -8.322 -25.895 -47.734 1 45.14 16 ALA B N 1
ATOM 7667 C CA . ALA B 1 16 ? -7.603 -25.623 -46.492 1 45.14 16 ALA B CA 1
ATOM 7668 C C . ALA B 1 16 ? -6.197 -25.103 -46.775 1 45.14 16 ALA B C 1
ATOM 7670 O O . ALA B 1 16 ? -5.316 -25.864 -47.181 1 45.14 16 ALA B O 1
ATOM 7671 N N . VAL B 1 17 ? -6.078 -23.93 -47.254 1 47.11 17 VAL B N 1
ATOM 7672 C CA . VAL B 1 17 ? -4.757 -23.313 -47.303 1 47.11 17 VAL B CA 1
ATOM 7673 C C . VAL B 1 17 ? -4.003 -23.601 -46.007 1 47.11 17 VAL B C 1
ATOM 7675 O O . VAL B 1 17 ? -4.499 -23.312 -44.916 1 47.11 17 VAL B O 1
ATOM 7678 N N . PRO B 1 18 ? -3.078 -24.457 -46.093 1 59.73 18 PRO B N 1
ATOM 7679 C CA . PRO B 1 18 ? -2.305 -24.756 -44.885 1 59.73 18 PRO B CA 1
ATOM 7680 C C . PRO B 1 18 ? -1.844 -23.498 -44.153 1 59.73 18 PRO B C 1
ATOM 7682 O O . PRO B 1 18 ? -1.459 -22.514 -44.79 1 59.73 18 PRO B O 1
ATOM 7685 N N . ALA B 1 19 ? -2.129 -23.436 -42.838 1 74.79 19 ALA B N 1
ATOM 7686 C CA . ALA B 1 19 ? -1.721 -22.329 -41.977 1 74.79 19 ALA B CA 1
ATOM 7687 C C . ALA B 1 19 ? -0.239 -22.013 -42.156 1 74.79 19 ALA B C 1
ATOM 7689 O O . ALA B 1 19 ? 0.596 -22.92 -42.191 1 74.79 19 ALA B O 1
ATOM 7690 N N . GLU B 1 20 ? 0.032 -20.792 -42.481 1 83.6 20 GLU B N 1
ATOM 7691 C CA . GLU B 1 20 ? 1.379 -20.307 -42.763 1 83.6 20 GLU B CA 1
ATOM 7692 C C . GLU B 1 20 ? 2.355 -20.719 -41.665 1 83.6 20 GLU B C 1
ATOM 7694 O O . GLU B 1 20 ? 3.57 -20.715 -41.873 1 83.6 20 GLU B O 1
ATOM 7699 N N . TYR B 1 21 ? 1.818 -21.147 -40.546 1 89.26 21 TYR B N 1
ATOM 7700 C CA . TYR B 1 21 ? 2.688 -21.459 -39.418 1 89.26 21 TYR B CA 1
ATOM 7701 C C . TYR B 1 21 ? 2.978 -22.954 -39.35 1 89.26 21 TYR B C 1
ATOM 7703 O O . TYR B 1 21 ? 3.878 -23.386 -38.626 1 89.26 21 TYR B O 1
ATOM 7711 N N . LEU B 1 22 ? 2.246 -23.796 -40.094 1 92.49 22 LEU B N 1
ATOM 7712 C CA . LEU B 1 22 ? 2.451 -25.24 -40.133 1 92.49 22 LEU B CA 1
ATOM 7713 C C . LEU B 1 22 ? 3.38 -25.627 -41.278 1 92.49 22 LEU B C 1
ATOM 7715 O O . LEU B 1 22 ? 3.417 -24.952 -42.309 1 92.49 22 LEU B O 1
ATOM 7719 N N . LEU B 1 23 ? 4.116 -26.715 -41.058 1 95.17 23 LEU B N 1
ATOM 7720 C CA . LEU B 1 23 ? 4.949 -27.249 -42.13 1 95.17 23 LEU B CA 1
ATOM 7721 C C . LEU B 1 23 ? 4.092 -27.748 -43.288 1 95.17 23 LEU B C 1
ATOM 7723 O O . LEU B 1 23 ? 3.008 -28.295 -43.074 1 95.17 23 LEU B O 1
ATOM 7727 N N . PRO B 1 24 ? 4.488 -27.553 -44.62 1 92.46 24 PRO B N 1
ATOM 7728 C CA . PRO B 1 24 ? 3.675 -27.836 -45.806 1 92.46 24 PRO B CA 1
ATOM 7729 C C . PRO B 1 24 ? 3.353 -29.321 -45.959 1 92.46 24 PRO B C 1
ATOM 7731 O O . PRO B 1 24 ? 2.406 -29.681 -46.662 1 92.46 24 PRO B O 1
ATOM 7734 N N . GLY B 1 25 ? 4.058 -30.279 -45.366 1 92.6 25 GLY B N 1
ATOM 7735 C CA . GLY B 1 25 ? 3.762 -31.702 -45.397 1 92.6 25 GLY B CA 1
ATOM 7736 C C . GLY B 1 25 ? 4.302 -32.397 -46.633 1 92.6 25 GLY B C 1
ATOM 7737 O O . GLY B 1 25 ? 4.067 -33.591 -46.833 1 92.6 25 GLY B O 1
ATOM 7738 N N . ASP B 1 26 ? 5.071 -31.726 -47.446 1 95.59 26 ASP B N 1
ATOM 7739 C CA . ASP B 1 26 ? 5.64 -32.294 -48.664 1 95.59 26 ASP B CA 1
ATOM 7740 C C . ASP B 1 26 ? 6.695 -33.349 -48.338 1 95.59 26 ASP B C 1
ATOM 7742 O O . ASP B 1 26 ? 6.908 -34.282 -49.114 1 95.59 26 ASP B O 1
ATOM 7746 N N . VAL B 1 27 ? 7.38 -33.133 -47.328 1 96.18 27 VAL B N 1
ATOM 7747 C CA . VAL B 1 27 ? 8.389 -34.055 -46.816 1 96.18 27 VAL B CA 1
ATOM 7748 C C . VAL B 1 27 ? 8.119 -34.352 -45.343 1 96.18 27 VAL B C 1
ATOM 7750 O O . VAL B 1 27 ? 7.722 -33.463 -44.587 1 96.18 27 VAL B O 1
ATOM 7753 N N . VAL B 1 28 ? 8.286 -35.651 -44.957 1 96.71 28 VAL B N 1
ATOM 7754 C CA . VAL B 1 28 ? 8.07 -36.041 -43.568 1 96.71 28 VAL B CA 1
ATOM 7755 C C . VAL B 1 28 ? 9.298 -36.782 -43.042 1 96.71 28 VAL B C 1
ATOM 7757 O O . VAL B 1 28 ? 9.92 -37.56 -43.77 1 96.71 28 VAL B O 1
ATOM 7760 N N . PRO B 1 29 ? 9.615 -36.585 -41.839 1 97.81 29 PRO B N 1
ATOM 7761 C CA . PRO B 1 29 ? 10.766 -37.279 -41.258 1 97.81 29 PRO B CA 1
ATOM 7762 C C . PRO B 1 29 ? 10.444 -38.713 -40.844 1 97.81 29 PRO B C 1
ATOM 7764 O O . PRO B 1 29 ? 9.341 -38.987 -40.362 1 97.81 29 PRO B O 1
ATOM 7767 N N . SER B 1 30 ? 11.389 -39.581 -40.954 1 97.28 30 SER B N 1
ATOM 7768 C CA . SER B 1 30 ? 11.221 -40.956 -40.495 1 97.28 30 SER B CA 1
ATOM 7769 C C . SER B 1 30 ? 12.222 -41.299 -39.397 1 97.28 30 SER B C 1
ATOM 7771 O O . SER B 1 30 ? 11.975 -42.19 -38.581 1 97.28 30 SER B O 1
ATOM 7773 N N . HIS B 1 31 ? 13.312 -40.636 -39.466 1 98.13 31 HIS B N 1
ATOM 7774 C CA . HIS B 1 31 ? 14.352 -40.909 -38.48 1 98.13 31 HIS B CA 1
ATOM 7775 C C . HIS B 1 31 ? 15.302 -39.724 -38.338 1 98.13 31 HIS B C 1
ATOM 7777 O O . HIS B 1 31 ? 15.64 -39.072 -39.329 1 98.13 31 HIS B O 1
ATOM 7783 N N . TYR B 1 32 ? 15.67 -39.44 -37.14 1 98.43 32 TYR B N 1
ATOM 7784 C CA . TYR B 1 32 ? 16.707 -38.463 -36.83 1 98.43 32 TYR B CA 1
ATOM 7785 C C . TYR B 1 32 ? 17.946 -39.144 -36.262 1 98.43 32 TYR B C 1
ATOM 7787 O O . TYR B 1 32 ? 17.844 -39.98 -35.36 1 98.43 32 TYR B O 1
ATOM 7795 N N . HIS B 1 33 ? 19.057 -38.867 -36.765 1 98.27 33 HIS B N 1
ATOM 7796 C CA . HIS B 1 33 ? 20.332 -39.158 -36.118 1 98.27 33 HIS B CA 1
ATOM 7797 C C . HIS B 1 33 ? 21.009 -37.88 -35.635 1 98.27 33 HIS B C 1
ATOM 7799 O O . HIS B 1 33 ? 21.537 -37.11 -36.44 1 98.27 33 HIS B O 1
ATOM 7805 N N . LEU B 1 34 ? 20.912 -37.675 -34.368 1 98.35 34 LEU B N 1
ATOM 7806 C CA . LEU B 1 34 ? 21.361 -36.427 -33.759 1 98.35 34 LEU B CA 1
ATOM 7807 C C . LEU B 1 34 ? 22.678 -36.628 -33.016 1 98.35 34 LEU B C 1
ATOM 7809 O O . LEU B 1 34 ? 22.798 -37.539 -32.193 1 98.35 34 LEU B O 1
ATOM 7813 N N . LYS B 1 35 ? 23.667 -35.775 -33.257 1 98.23 35 LYS B N 1
ATOM 7814 C CA . LYS B 1 35 ? 24.972 -35.821 -32.605 1 98.23 35 LYS B CA 1
ATOM 7815 C C . LYS B 1 35 ? 25.342 -34.462 -32.017 1 98.23 35 LYS B C 1
ATOM 7817 O O . LYS B 1 35 ? 25.139 -33.428 -32.656 1 98.23 35 LYS B O 1
ATOM 7822 N N . TYR B 1 36 ? 25.768 -34.491 -30.785 1 98.01 36 TYR B N 1
ATOM 7823 C CA . TYR B 1 36 ? 26.168 -33.264 -30.106 1 98.01 36 TYR B CA 1
ATOM 7824 C C . TYR B 1 36 ? 27.546 -33.416 -29.472 1 98.01 36 TYR B C 1
ATOM 7826 O O . TYR B 1 36 ? 27.947 -34.522 -29.103 1 98.01 36 TYR B O 1
ATOM 7834 N N . ALA B 1 37 ? 28.26 -32.33 -29.338 1 97.92 37 ALA B N 1
ATOM 7835 C CA . ALA B 1 37 ? 29.351 -32.135 -28.387 1 97.92 37 ALA B CA 1
ATOM 7836 C C . ALA B 1 37 ? 29.103 -30.91 -27.511 1 97.92 37 ALA B C 1
ATOM 7838 O O . ALA B 1 37 ? 28.906 -29.804 -28.02 1 97.92 37 ALA B O 1
ATOM 7839 N N . PHE B 1 38 ? 29.108 -31.15 -26.197 1 97.94 38 PHE B N 1
ATOM 7840 C CA . PHE B 1 38 ? 28.843 -30.056 -25.27 1 97.94 38 PHE B CA 1
ATOM 7841 C C . PHE B 1 38 ? 30.074 -29.752 -24.425 1 97.94 38 PHE B C 1
ATOM 7843 O O . PHE B 1 38 ? 30.769 -30.667 -23.978 1 97.94 38 PHE B O 1
ATOM 7850 N N . ASP B 1 39 ? 30.338 -28.464 -24.229 1 97.26 39 ASP B N 1
ATOM 7851 C CA . ASP B 1 39 ? 31.284 -28.031 -23.206 1 97.26 39 ASP B CA 1
ATOM 7852 C C . ASP B 1 39 ? 30.566 -27.334 -22.053 1 97.26 39 ASP B C 1
ATOM 7854 O O . ASP B 1 39 ? 30.144 -26.183 -22.183 1 97.26 39 ASP B O 1
ATOM 7858 N N . ILE B 1 40 ? 30.45 -27.946 -20.927 1 96.81 40 ILE B N 1
ATOM 7859 C CA . ILE B 1 40 ? 29.79 -27.372 -19.76 1 96.81 40 ILE B CA 1
ATOM 7860 C C . ILE B 1 40 ? 30.805 -26.6 -18.92 1 96.81 40 ILE B C 1
ATOM 7862 O O . ILE B 1 40 ? 31.213 -27.06 -17.851 1 96.81 40 ILE B O 1
ATOM 7866 N N . ASP B 1 41 ? 31.192 -25.375 -19.376 1 95.28 41 ASP B N 1
ATOM 7867 C CA . ASP B 1 41 ? 32.184 -24.489 -18.777 1 95.28 41 ASP B CA 1
ATOM 7868 C C . ASP B 1 41 ? 31.83 -23.023 -19.018 1 95.28 41 ASP B C 1
ATOM 7870 O O . ASP B 1 41 ? 31.759 -22.577 -20.165 1 95.28 41 ASP B O 1
ATOM 7874 N N . PRO B 1 42 ? 31.556 -22.376 -17.939 1 93.47 42 PRO B N 1
ATOM 7875 C CA . PRO B 1 42 ? 31.227 -20.959 -18.11 1 93.47 42 PRO B CA 1
ATOM 7876 C C . PRO B 1 42 ? 32.341 -20.173 -18.796 1 93.47 42 PRO B C 1
ATOM 7878 O O . PRO B 1 42 ? 32.072 -19.187 -19.487 1 93.47 42 PRO B O 1
ATOM 7881 N N . ALA B 1 43 ? 33.537 -20.507 -18.712 1 93.37 43 ALA B N 1
ATOM 7882 C CA . ALA B 1 43 ? 34.676 -19.803 -19.294 1 93.37 43 ALA B CA 1
ATOM 7883 C C . ALA B 1 43 ? 34.622 -19.839 -20.819 1 93.37 43 ALA B C 1
ATOM 7885 O O . ALA B 1 43 ? 35.218 -18.991 -21.487 1 93.37 43 ALA B O 1
ATOM 7886 N N . THR B 1 44 ? 33.908 -20.884 -21.425 1 95.02 44 THR B N 1
ATOM 7887 C CA . THR B 1 44 ? 33.773 -21.002 -22.873 1 95.02 44 THR B CA 1
ATOM 7888 C C . THR B 1 44 ? 32.363 -20.623 -23.317 1 95.02 44 THR B C 1
ATOM 7890 O O . THR B 1 44 ? 31.952 -20.941 -24.435 1 95.02 44 THR B O 1
ATOM 7893 N N . ASN B 1 45 ? 31.625 -20.072 -22.415 1 94.79 45 ASN B N 1
ATOM 7894 C CA . ASN B 1 45 ? 30.256 -19.628 -22.652 1 94.79 45 ASN B CA 1
ATOM 7895 C C . ASN B 1 45 ? 29.342 -20.795 -23.013 1 94.79 45 ASN B C 1
ATOM 7897 O O . ASN B 1 45 ? 28.451 -20.655 -23.852 1 94.79 45 ASN B O 1
ATOM 7901 N N . PHE B 1 46 ? 29.731 -21.999 -22.555 1 97.14 46 PHE B N 1
ATOM 7902 C CA . PHE B 1 46 ? 28.921 -23.194 -22.752 1 97.14 46 PHE B CA 1
ATOM 7903 C C . PHE B 1 46 ? 28.74 -23.487 -24.237 1 97.14 46 PHE B C 1
ATOM 7905 O O . PHE B 1 46 ? 27.614 -23.663 -24.708 1 97.14 46 PHE B O 1
ATOM 7912 N N . SER B 1 47 ? 29.772 -23.561 -24.931 1 96.6 47 SER B N 1
ATOM 7913 C CA . SER B 1 47 ? 29.751 -23.767 -26.376 1 96.6 47 SER B CA 1
ATOM 7914 C C . SER B 1 47 ? 29.347 -25.196 -26.724 1 96.6 47 SER B C 1
ATOM 7916 O O . SER B 1 47 ? 29.602 -26.124 -25.953 1 96.6 47 SER B O 1
ATOM 7918 N N . TYR B 1 48 ? 28.745 -25.385 -27.937 1 97.82 48 TYR B N 1
ATOM 7919 C CA . TYR B 1 48 ? 28.409 -26.726 -28.401 1 97.82 48 TYR B CA 1
ATOM 7920 C C . TYR B 1 48 ? 28.451 -26.804 -29.923 1 97.82 48 TYR B C 1
ATOM 7922 O O . TYR B 1 48 ? 28.403 -25.777 -30.604 1 97.82 48 TYR B O 1
ATOM 7930 N N . PHE B 1 49 ? 28.617 -27.991 -30.46 1 97.87 49 PHE B N 1
ATOM 7931 C CA . PHE B 1 49 ? 28.545 -28.337 -31.874 1 97.87 49 PHE B CA 1
ATOM 7932 C C . PHE B 1 49 ? 27.587 -29.501 -32.099 1 97.87 49 PHE B C 1
ATOM 7934 O O . PHE B 1 49 ? 27.528 -30.429 -31.29 1 97.87 49 PHE B O 1
ATOM 7941 N N . GLY B 1 50 ? 26.801 -29.475 -33.142 1 98.04 50 GLY B N 1
ATOM 7942 C CA . GLY B 1 50 ? 25.85 -30.538 -33.423 1 98.04 50 GLY B CA 1
ATOM 7943 C C . GLY B 1 50 ? 25.653 -30.786 -34.907 1 98.04 50 GLY B C 1
ATOM 7944 O O . GLY B 1 50 ? 26.011 -29.946 -35.735 1 98.04 50 GLY B O 1
ATOM 7945 N N . VAL B 1 51 ? 25.241 -31.955 -35.257 1 98.11 51 VAL B N 1
ATOM 7946 C CA . VAL B 1 51 ? 24.808 -32.348 -36.594 1 98.11 51 VAL B CA 1
ATOM 7947 C C . VAL B 1 51 ? 23.526 -33.172 -36.501 1 98.11 51 VAL B C 1
ATOM 7949 O O . VAL B 1 51 ? 23.394 -34.03 -35.625 1 98.11 51 VAL B O 1
ATOM 7952 N N . VAL B 1 52 ? 22.598 -32.883 -37.372 1 98.27 52 VAL B N 1
ATOM 7953 C CA . VAL B 1 52 ? 21.401 -33.715 -37.442 1 98.27 52 VAL B CA 1
ATOM 7954 C C . VAL B 1 52 ? 21.261 -34.301 -38.845 1 98.27 52 VAL B C 1
ATOM 7956 O O . VAL B 1 52 ? 21.389 -33.584 -39.84 1 98.27 52 VAL B O 1
ATOM 7959 N N . ASP B 1 53 ? 21.145 -35.552 -38.947 1 97.69 53 ASP B N 1
ATOM 7960 C CA . ASP B 1 53 ? 20.748 -36.266 -40.157 1 97.69 53 ASP B CA 1
ATOM 7961 C C . ASP B 1 53 ? 19.272 -36.652 -40.108 1 97.69 53 ASP B C 1
ATOM 7963 O O . ASP B 1 53 ? 18.854 -37.416 -39.236 1 97.69 53 ASP B O 1
ATOM 7967 N N . ILE B 1 54 ? 18.54 -36.168 -41.045 1 98.22 54 ILE B N 1
ATOM 7968 C CA . ILE B 1 54 ? 17.11 -36.453 -41.07 1 98.22 54 ILE B CA 1
ATOM 7969 C C . ILE B 1 54 ? 16.775 -37.311 -42.289 1 98.22 54 ILE B C 1
ATOM 7971 O O . ILE B 1 54 ? 16.996 -36.894 -43.428 1 98.22 54 ILE B O 1
ATOM 7975 N N . SER B 1 55 ? 16.306 -38.494 -41.998 1 97.9 55 SER B N 1
ATOM 7976 C CA . SER B 1 55 ? 15.745 -39.293 -43.083 1 97.9 55 SER B CA 1
ATOM 7977 C C . SER B 1 55 ? 14.358 -38.797 -43.475 1 97.9 55 SER B C 1
ATOM 7979 O O . SER B 1 55 ? 13.448 -38.76 -42.644 1 97.9 55 SER B O 1
ATOM 7981 N N . LEU B 1 56 ? 14.24 -38.485 -44.779 1 97.02 56 LEU B N 1
ATOM 7982 C CA . LEU B 1 56 ? 13.019 -37.849 -45.26 1 97.02 56 LEU B CA 1
ATOM 7983 C C . LEU B 1 56 ? 12.285 -38.754 -46.245 1 97.02 56 LEU B C 1
ATOM 7985 O O . LEU B 1 56 ? 12.911 -39.381 -47.102 1 97.02 56 LEU B O 1
ATOM 7989 N N . ASN B 1 57 ? 11.035 -38.828 -45.986 1 96.6 57 ASN B N 1
ATOM 7990 C CA . ASN B 1 57 ? 10.132 -39.394 -46.982 1 96.6 57 ASN B CA 1
ATOM 7991 C C . ASN B 1 57 ? 9.394 -38.303 -47.754 1 96.6 57 ASN B C 1
ATOM 7993 O O . ASN B 1 57 ? 8.666 -37.504 -47.164 1 96.6 57 ASN B O 1
ATOM 7997 N N . VAL B 1 58 ? 9.563 -38.266 -49.068 1 96.46 58 VAL B N 1
ATOM 7998 C CA . VAL B 1 58 ? 8.947 -37.227 -49.887 1 96.46 58 VAL B CA 1
ATOM 7999 C C . VAL B 1 58 ? 7.538 -37.654 -50.291 1 96.46 58 VAL B C 1
ATOM 8001 O O . VAL B 1 58 ? 7.362 -38.663 -50.979 1 96.46 58 VAL B O 1
ATOM 8004 N N . LYS B 1 59 ? 6.601 -36.922 -49.85 1 96.17 59 LYS B N 1
ATOM 8005 C CA . LYS B 1 59 ? 5.202 -37.228 -50.133 1 96.17 59 LYS B CA 1
ATOM 8006 C C . LYS B 1 59 ? 4.744 -36.561 -51.427 1 96.17 59 LYS B C 1
ATOM 8008 O O . LYS B 1 59 ? 3.846 -37.063 -52.107 1 96.17 59 LYS B O 1
ATOM 8013 N N . LYS B 1 60 ? 5.348 -35.337 -51.65 1 96.59 60 LYS B N 1
ATOM 8014 C CA . LYS B 1 60 ? 5.102 -34.564 -52.864 1 96.59 60 LYS B CA 1
ATOM 8015 C C . LYS B 1 60 ? 6.396 -33.956 -53.4 1 96.59 60 LYS B C 1
ATOM 8017 O O . LYS B 1 60 ? 7.211 -33.441 -52.632 1 96.59 60 LYS B O 1
ATOM 8022 N N . ALA B 1 61 ? 6.477 -34.056 -54.721 1 96.09 61 ALA B N 1
ATOM 8023 C CA . ALA B 1 61 ? 7.67 -33.475 -55.332 1 96.09 61 ALA B CA 1
ATOM 8024 C C . ALA B 1 61 ? 7.818 -32.004 -54.957 1 96.09 61 ALA B C 1
ATOM 8026 O O . ALA B 1 61 ? 6.843 -31.249 -54.981 1 96.09 61 ALA B O 1
ATOM 8027 N N . THR B 1 62 ? 9.005 -31.626 -54.594 1 96.26 62 THR B N 1
ATOM 8028 C CA . THR B 1 62 ? 9.233 -30.262 -54.13 1 96.26 62 THR B CA 1
ATOM 8029 C C . THR B 1 62 ? 10.7 -29.872 -54.295 1 96.26 62 THR B C 1
ATOM 8031 O O . THR B 1 62 ? 11.584 -30.73 -54.251 1 96.26 62 THR B O 1
ATOM 8034 N N . SER B 1 63 ? 10.97 -28.573 -54.494 1 95.8 63 SER B N 1
ATOM 8035 C CA . SER B 1 63 ? 12.329 -28.048 -54.587 1 95.8 63 SER B CA 1
ATOM 8036 C C . SER B 1 63 ? 12.735 -27.335 -53.302 1 95.8 63 SER B C 1
ATOM 8038 O O . SER B 1 63 ? 13.745 -26.629 -53.27 1 95.8 63 SER B O 1
ATOM 8040 N N . LYS B 1 64 ? 11.965 -27.489 -52.285 1 95.88 64 LYS B N 1
ATOM 8041 C CA . LYS B 1 64 ? 12.294 -26.862 -51.008 1 95.88 64 LYS B CA 1
ATOM 8042 C C . LYS B 1 64 ? 11.957 -27.784 -49.84 1 95.88 64 LYS B C 1
ATOM 8044 O O . LYS B 1 64 ? 11.016 -28.576 -49.918 1 95.88 64 LYS B O 1
ATOM 8049 N N . ILE B 1 65 ? 12.666 -27.684 -48.784 1 96.59 65 ILE B N 1
ATOM 8050 C CA . ILE B 1 65 ? 12.411 -28.342 -47.507 1 96.59 65 ILE B CA 1
ATOM 8051 C C . ILE B 1 65 ? 12.214 -27.292 -46.416 1 96.59 65 ILE B C 1
ATOM 8053 O O . ILE B 1 65 ? 13.06 -26.414 -46.231 1 96.59 65 ILE B O 1
ATOM 8057 N N . VAL B 1 66 ? 11.065 -27.361 -45.77 1 96.47 66 VAL B N 1
ATOM 8058 C CA . VAL B 1 66 ? 10.755 -26.402 -44.715 1 96.47 66 VAL B CA 1
ATOM 8059 C C . VAL B 1 66 ? 10.756 -27.106 -43.36 1 96.47 66 VAL B C 1
ATOM 8061 O O . VAL B 1 66 ? 10.108 -28.141 -43.19 1 96.47 66 VAL B O 1
ATOM 8064 N N . LEU B 1 67 ? 11.527 -26.728 -42.412 1 96.68 67 LEU B N 1
ATOM 8065 C CA . LEU B 1 67 ? 11.528 -27.221 -41.039 1 96.68 67 LEU B CA 1
ATOM 8066 C C . LEU B 1 67 ? 11.616 -26.066 -40.047 1 96.68 67 LEU B C 1
ATOM 8068 O O . LEU B 1 67 ? 11.463 -24.903 -40.427 1 96.68 67 LEU B O 1
ATOM 8072 N N . HIS B 1 68 ? 11.688 -26.32 -38.76 1 96.67 68 HIS B N 1
ATOM 8073 C CA . HIS B 1 68 ? 11.777 -25.301 -37.72 1 96.67 68 HIS B CA 1
ATOM 8074 C C . HIS B 1 68 ? 13.207 -25.155 -37.212 1 96.67 68 HIS B C 1
ATOM 8076 O O . HIS B 1 68 ? 13.93 -26.146 -37.085 1 96.67 68 HIS B O 1
ATOM 8082 N N . ALA B 1 69 ? 13.64 -23.914 -36.905 1 95.98 69 ALA B N 1
ATOM 8083 C CA . ALA B 1 69 ? 14.908 -23.593 -36.256 1 95.98 69 ALA B CA 1
ATOM 8084 C C . ALA B 1 69 ? 14.849 -22.225 -35.582 1 95.98 69 ALA B C 1
ATOM 8086 O O . ALA B 1 69 ? 14.256 -21.287 -36.12 1 95.98 69 ALA B O 1
ATOM 8087 N N . ASN B 1 70 ? 15.316 -22.205 -34.404 1 92.56 70 ASN B N 1
ATOM 8088 C CA . ASN B 1 70 ? 15.296 -20.957 -33.648 1 92.56 70 ASN B CA 1
ATOM 8089 C C . ASN B 1 70 ? 16.541 -20.81 -32.777 1 92.56 70 ASN B C 1
ATOM 8091 O O . ASN B 1 70 ? 16.917 -21.74 -32.062 1 92.56 70 ASN B O 1
ATOM 8095 N N . ASP B 1 71 ? 17.267 -19.701 -32.865 1 88.45 71 ASP B N 1
ATOM 8096 C CA . ASP B 1 71 ? 18.369 -19.319 -31.986 1 88.45 71 ASP B CA 1
ATOM 8097 C C . ASP B 1 71 ? 19.538 -20.292 -32.117 1 88.45 71 ASP B C 1
ATOM 8099 O O . ASP B 1 71 ? 20.132 -20.695 -31.115 1 88.45 71 ASP B O 1
ATOM 8103 N N . ILE B 1 72 ? 19.772 -20.812 -33.282 1 91.56 72 ILE B N 1
ATOM 8104 C CA . ILE B 1 72 ? 20.881 -21.712 -33.578 1 91.56 72 ILE B CA 1
ATOM 8105 C C . ILE B 1 72 ? 21.63 -21.218 -34.814 1 91.56 72 ILE B C 1
ATOM 8107 O O . ILE B 1 72 ? 21.018 -20.713 -35.757 1 91.56 72 ILE B O 1
ATOM 8111 N N . LEU B 1 73 ? 23.062 -21.266 -34.666 1 93.38 73 LEU B N 1
ATOM 8112 C CA . LEU B 1 73 ? 23.864 -20.934 -35.838 1 93.38 73 LEU B CA 1
ATOM 8113 C C . LEU B 1 73 ? 24.014 -22.143 -36.755 1 93.38 73 LEU B C 1
ATOM 8115 O O . LEU B 1 73 ? 24.433 -23.215 -36.312 1 93.38 73 LEU B O 1
ATOM 8119 N N . ILE B 1 74 ? 23.571 -22.001 -38.13 1 94.25 74 ILE B N 1
ATOM 8120 C CA . ILE B 1 74 ? 23.499 -23.103 -39.083 1 94.25 74 ILE B CA 1
ATOM 8121 C C . ILE B 1 74 ? 24.677 -23.025 -40.052 1 94.25 74 ILE B C 1
ATOM 8123 O O . ILE B 1 74 ? 25.058 -21.937 -40.49 1 94.25 74 ILE B O 1
ATOM 8127 N N . ALA B 1 75 ? 25.239 -24.164 -40.325 1 92.08 75 ALA B N 1
ATOM 8128 C CA . ALA B 1 75 ? 26.19 -24.313 -41.424 1 92.08 75 ALA B CA 1
ATOM 8129 C C . ALA B 1 75 ? 25.509 -24.884 -42.665 1 92.08 75 ALA B C 1
ATOM 8131 O O . ALA B 1 75 ? 24.311 -25.176 -42.644 1 92.08 75 ALA B O 1
ATOM 8132 N N . ASP B 1 76 ? 26.27 -25.183 -43.818 1 89.07 76 ASP B N 1
ATOM 8133 C CA . ASP B 1 76 ? 25.693 -25.528 -45.114 1 89.07 76 ASP B CA 1
ATOM 8134 C C . ASP B 1 76 ? 25.03 -26.902 -45.071 1 89.07 76 ASP B C 1
ATOM 8136 O O . ASP B 1 76 ? 25.7 -27.914 -44.853 1 89.07 76 ASP B O 1
ATOM 8140 N N . PRO B 1 77 ? 23.716 -26.922 -45.285 1 93.42 77 PRO B N 1
ATOM 8141 C CA . PRO B 1 77 ? 23.013 -28.206 -45.344 1 93.42 77 PRO B CA 1
ATOM 8142 C C . PRO B 1 77 ? 23.389 -29.029 -46.573 1 93.42 77 PRO B C 1
ATOM 8144 O O . PRO B 1 77 ? 23.754 -28.467 -47.609 1 93.42 77 PRO B O 1
ATOM 8147 N N . ILE B 1 78 ? 23.19 -30.379 -46.451 1 94.17 78 ILE B N 1
ATOM 8148 C CA . ILE B 1 78 ? 23.517 -31.309 -47.526 1 94.17 78 ILE B CA 1
ATOM 8149 C C . ILE B 1 78 ? 22.361 -32.286 -47.733 1 94.17 78 ILE B C 1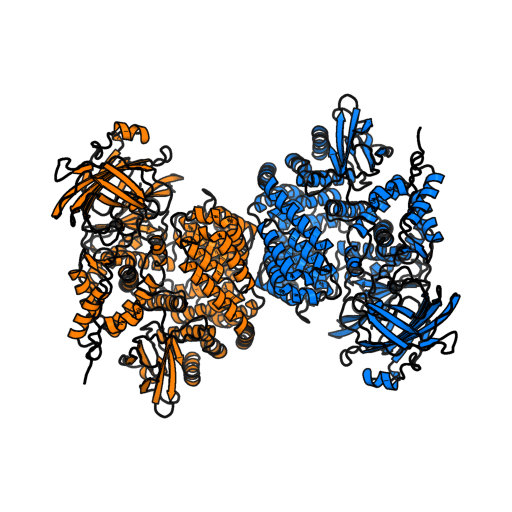
ATOM 8151 O O . ILE B 1 78 ? 21.773 -32.776 -46.766 1 94.17 78 ILE B O 1
ATOM 8155 N N . ILE B 1 79 ? 22.045 -32.553 -48.986 1 94.78 79 ILE B N 1
ATOM 8156 C CA . ILE B 1 79 ? 21.007 -33.524 -49.317 1 94.78 79 ILE B CA 1
ATOM 8157 C C . ILE B 1 79 ? 21.621 -34.697 -50.077 1 94.78 79 ILE B C 1
ATOM 8159 O O . ILE B 1 79 ? 22.375 -34.5 -51.032 1 94.78 79 ILE B O 1
ATOM 8163 N N . ARG B 1 80 ? 21.173 -35.856 -49.62 1 93.07 80 ARG B N 1
ATOM 8164 C CA . ARG B 1 80 ? 21.707 -37.065 -50.238 1 93.07 80 ARG B CA 1
ATOM 8165 C C . ARG B 1 80 ? 20.59 -38.046 -50.578 1 93.07 80 ARG B C 1
ATOM 8167 O O . ARG B 1 80 ? 19.561 -38.082 -49.9 1 93.07 80 ARG B O 1
ATOM 8174 N N . SER B 1 81 ? 20.064 -38.828 -52.043 1 85.3 81 SER B N 1
ATOM 8175 C CA . SER B 1 81 ? 19.308 -40.043 -52.327 1 85.3 81 SER B CA 1
ATOM 8176 C C . SER B 1 81 ? 20.171 -41.287 -52.143 1 85.3 81 SER B C 1
ATOM 8178 O O . SER B 1 81 ? 21.111 -41.515 -52.908 1 85.3 81 SER B O 1
ATOM 8180 N N . GLY B 1 82 ? 20.589 -41.869 -50.679 1 78.82 82 GLY B N 1
ATOM 8181 C CA . GLY B 1 82 ? 21.586 -42.82 -50.217 1 78.82 82 GLY B CA 1
ATOM 8182 C C . GLY B 1 82 ? 22.838 -42.157 -49.674 1 78.82 82 GLY B C 1
ATOM 8183 O O . GLY B 1 82 ? 22.76 -41.297 -48.794 1 78.82 82 GLY B O 1
ATOM 8184 N N . ASP B 1 83 ? 24.017 -42.474 -50.215 1 76.94 83 ASP B N 1
ATOM 8185 C CA . ASP B 1 83 ? 25.274 -41.942 -49.698 1 76.94 83 ASP B CA 1
ATOM 8186 C C . ASP B 1 83 ? 25.833 -40.86 -50.619 1 76.94 83 ASP B C 1
ATOM 8188 O O . ASP B 1 83 ? 26.854 -40.242 -50.312 1 76.94 83 ASP B O 1
ATOM 8192 N N . THR B 1 84 ? 25.071 -40.475 -51.626 1 79.17 84 THR B N 1
ATOM 8193 C CA . THR B 1 84 ? 25.592 -39.549 -52.625 1 79.17 84 THR B CA 1
ATOM 8194 C C . THR B 1 84 ? 24.792 -38.249 -52.626 1 79.17 84 THR B C 1
ATOM 8196 O O . THR B 1 84 ? 23.56 -38.272 -52.672 1 79.17 84 THR B O 1
ATOM 8199 N N . PRO B 1 85 ? 25.687 -37.194 -52.591 1 81.39 85 PRO B N 1
ATOM 8200 C CA . PRO B 1 85 ? 24.951 -35.94 -52.771 1 81.39 85 PRO B CA 1
ATOM 8201 C C . PRO B 1 85 ? 24.116 -35.925 -54.05 1 81.39 85 PRO B C 1
ATOM 8203 O O . PRO B 1 85 ? 24.606 -36.304 -55.116 1 81.39 85 PRO B O 1
ATOM 8206 N N . SER B 1 86 ? 22.982 -35.575 -53.825 1 84.49 86 SER B N 1
ATOM 8207 C CA . SER B 1 86 ? 22.075 -35.745 -54.956 1 84.49 86 SER B CA 1
ATOM 8208 C C . SER B 1 86 ? 21.539 -34.402 -55.441 1 84.49 86 SER B C 1
ATOM 8210 O O . SER B 1 86 ? 21.172 -34.26 -56.609 1 84.49 86 SER B O 1
ATOM 8212 N N . HIS B 1 87 ? 21.367 -33.471 -54.526 1 90.19 87 HIS B N 1
ATOM 8213 C CA . HIS B 1 87 ? 20.825 -32.158 -54.859 1 90.19 87 HIS B CA 1
ATOM 8214 C C . HIS B 1 87 ? 21.68 -31.043 -54.266 1 90.19 87 HIS B C 1
ATOM 8216 O O . HIS B 1 87 ? 22.28 -31.213 -53.203 1 90.19 87 HIS B O 1
ATOM 8222 N N . LYS B 1 88 ? 21.744 -30.002 -54.964 1 92.3 88 LYS B N 1
ATOM 8223 C CA . LYS B 1 88 ? 22.477 -28.842 -54.466 1 92.3 88 LYS B CA 1
ATOM 8224 C C . LYS B 1 88 ? 21.553 -27.891 -53.711 1 92.3 88 LYS B C 1
ATOM 8226 O O . LYS B 1 88 ? 20.461 -27.571 -54.185 1 92.3 88 LYS B O 1
ATOM 8231 N N . VAL B 1 89 ? 21.987 -27.562 -52.525 1 94.18 89 VAL B N 1
ATOM 8232 C CA . VAL B 1 89 ? 21.288 -26.529 -51.768 1 94.18 89 VAL B CA 1
ATOM 8233 C C . VAL B 1 89 ? 21.672 -25.15 -52.299 1 94.18 89 VAL B C 1
ATOM 8235 O O . VAL B 1 89 ? 22.845 -24.771 -52.271 1 94.18 89 VAL B O 1
ATOM 8238 N N . THR B 1 90 ? 20.735 -24.436 -52.801 1 93.51 90 THR B N 1
ATOM 8239 C CA . THR B 1 90 ? 21.01 -23.136 -53.404 1 93.51 90 THR B CA 1
ATOM 8240 C C . THR B 1 90 ? 20.908 -22.025 -52.363 1 93.51 90 THR B C 1
ATOM 8242 O O . THR B 1 90 ? 21.392 -20.913 -52.585 1 93.51 90 THR B O 1
ATOM 8245 N N . GLY B 1 91 ? 20.249 -22.336 -51.268 1 92.04 91 GLY B N 1
ATOM 8246 C CA . GLY B 1 91 ? 20.144 -21.365 -50.19 1 92.04 91 GLY B CA 1
ATOM 8247 C C . GLY B 1 91 ? 19.255 -21.83 -49.053 1 92.04 91 GLY B C 1
ATOM 8248 O O . GLY B 1 91 ? 18.536 -22.823 -49.185 1 92.04 91 GLY B O 1
ATOM 8249 N N . TYR B 1 92 ? 19.389 -21.19 -47.839 1 91.83 92 TYR B N 1
ATOM 8250 C CA . TYR B 1 92 ? 18.477 -21.393 -46.719 1 91.83 92 TYR B CA 1
ATOM 8251 C C . TYR B 1 92 ? 18.177 -20.076 -46.014 1 91.83 92 TYR B C 1
ATOM 8253 O O . TYR B 1 92 ? 19.037 -19.194 -45.94 1 91.83 92 TYR B O 1
ATOM 8261 N N . LYS B 1 93 ? 16.939 -19.857 -45.595 1 92.6 93 LYS B N 1
ATOM 8262 C CA . LYS B 1 93 ? 16.467 -18.662 -44.901 1 92.6 93 LYS B CA 1
ATOM 8263 C C . LYS B 1 93 ? 15.643 -19.031 -43.67 1 92.6 93 LYS B C 1
ATOM 8265 O O . LYS B 1 93 ? 14.855 -19.978 -43.705 1 92.6 93 LYS B O 1
ATOM 8270 N N . VAL B 1 94 ? 15.914 -18.366 -42.532 1 89.07 94 VAL B N 1
ATOM 8271 C CA . VAL B 1 94 ? 15.146 -18.56 -41.307 1 89.07 94 VAL B CA 1
ATOM 8272 C C . VAL B 1 94 ? 14.194 -17.384 -41.101 1 89.07 94 VAL B C 1
ATOM 8274 O O . VAL B 1 94 ? 14.615 -16.225 -41.126 1 89.07 94 VAL B O 1
ATOM 8277 N N . ASN B 1 95 ? 12.971 -17.641 -41.023 1 87.11 95 ASN B N 1
ATOM 8278 C CA . ASN B 1 95 ? 11.933 -16.668 -40.701 1 87.11 95 ASN B CA 1
ATOM 8279 C C . ASN B 1 95 ? 11.671 -16.604 -39.199 1 87.11 95 ASN B C 1
ATOM 8281 O O . ASN B 1 95 ? 11.148 -17.555 -38.615 1 87.11 95 ASN B O 1
ATOM 8285 N N . ASP B 1 96 ? 11.847 -15.495 -38.69 1 82.95 96 ASP B N 1
ATOM 8286 C CA . ASP B 1 96 ? 11.797 -15.344 -37.239 1 82.95 96 ASP B CA 1
ATOM 8287 C C . ASP B 1 96 ? 10.355 -15.256 -36.744 1 82.95 96 ASP B C 1
ATOM 8289 O O . ASP B 1 96 ? 10.088 -15.452 -35.557 1 82.95 96 ASP B O 1
ATOM 8293 N N . THR B 1 97 ? 9.476 -14.971 -37.685 1 83.33 97 THR B N 1
ATOM 8294 C CA . THR B 1 97 ? 8.086 -14.818 -37.27 1 83.33 97 THR B CA 1
ATOM 8295 C C . THR B 1 97 ? 7.536 -16.134 -36.725 1 83.33 97 THR B C 1
ATOM 8297 O O . THR B 1 97 ? 6.943 -16.165 -35.645 1 83.33 97 THR B O 1
ATOM 8300 N N . TYR B 1 98 ? 7.812 -17.241 -37.427 1 89.26 98 TYR B N 1
ATOM 8301 C CA . TYR B 1 98 ? 7.306 -18.548 -37.023 1 89.26 98 TYR B CA 1
ATOM 8302 C C . TYR B 1 98 ? 8.446 -19.544 -36.845 1 89.26 98 TYR B C 1
ATOM 8304 O O . TYR B 1 98 ? 8.211 -20.745 -36.692 1 89.26 98 TYR B O 1
ATOM 8312 N N . SER B 1 99 ? 9.693 -19.047 -36.877 1 92.09 99 SER B N 1
ATOM 8313 C CA . SER B 1 99 ? 10.888 -19.868 -36.71 1 92.09 99 SER B CA 1
ATOM 8314 C C . SER B 1 99 ? 10.96 -20.963 -37.769 1 92.09 99 SER B C 1
ATOM 8316 O O . SER B 1 99 ? 11.232 -22.123 -37.452 1 92.09 99 SER B O 1
ATOM 8318 N N . LEU B 1 100 ? 10.622 -20.566 -38.973 1 95.27 100 LEU B N 1
ATOM 8319 C CA . LEU B 1 100 ? 10.68 -21.501 -40.092 1 95.27 100 LEU B CA 1
ATOM 8320 C C . LEU B 1 100 ? 11.999 -21.364 -40.847 1 95.27 100 LEU B C 1
ATOM 8322 O O . LEU B 1 100 ? 12.456 -20.249 -41.109 1 95.27 100 LEU B O 1
ATOM 8326 N N . MET B 1 101 ? 12.595 -22.491 -41.107 1 95.98 101 MET B N 1
ATOM 8327 C CA . MET B 1 101 ? 13.786 -22.548 -41.949 1 95.98 101 MET B CA 1
ATOM 8328 C C . MET B 1 101 ? 13.47 -23.191 -43.296 1 95.98 101 MET B C 1
ATOM 8330 O O . MET B 1 101 ? 13.008 -24.332 -43.351 1 95.98 101 MET B O 1
ATOM 8334 N N . THR B 1 102 ? 13.703 -22.454 -44.369 1 96.1 102 THR B N 1
ATOM 8335 C CA . THR B 1 102 ? 13.46 -22.954 -45.718 1 96.1 102 THR B CA 1
ATOM 8336 C C . THR B 1 102 ? 14.776 -23.224 -46.44 1 96.1 102 THR B C 1
ATOM 8338 O O . THR B 1 102 ? 15.594 -22.317 -46.611 1 96.1 102 THR B O 1
ATOM 8341 N N . ILE B 1 103 ? 14.939 -24.48 -46.807 1 96.56 103 ILE B N 1
ATOM 8342 C CA . ILE B 1 103 ? 16.088 -24.894 -47.605 1 96.56 103 ILE B CA 1
ATOM 8343 C C . ILE B 1 103 ? 15.676 -25.034 -49.068 1 96.56 103 ILE B C 1
ATOM 8345 O O . ILE B 1 103 ? 14.75 -25.782 -49.39 1 96.56 103 ILE B O 1
ATOM 8349 N N . THR B 1 104 ? 16.356 -24.287 -49.949 1 96.26 104 THR B N 1
ATOM 8350 C CA . THR B 1 104 ? 16.026 -24.31 -51.37 1 96.26 104 THR B CA 1
ATOM 8351 C C . THR B 1 104 ? 17.017 -25.177 -52.141 1 96.26 104 THR B C 1
ATOM 8353 O O . THR B 1 104 ? 18.22 -25.141 -51.875 1 96.26 104 THR B O 1
ATOM 8356 N N . LEU B 1 105 ? 16.43 -25.982 -53.092 1 95.66 105 LEU B N 1
ATOM 8357 C CA . LEU B 1 105 ? 17.228 -26.929 -53.862 1 95.66 105 LEU B CA 1
ATOM 8358 C C . LEU B 1 105 ? 17.242 -26.554 -55.34 1 95.66 105 LEU B C 1
ATOM 8360 O O . LEU B 1 105 ? 16.366 -25.822 -55.807 1 95.66 105 LEU B O 1
ATOM 8364 N N . ASP B 1 106 ? 18.202 -27.049 -56.1 1 94.38 106 ASP B N 1
ATOM 8365 C CA . ASP B 1 106 ? 18.36 -26.765 -57.523 1 94.38 106 ASP B CA 1
ATOM 8366 C C . ASP B 1 106 ? 17.364 -27.568 -58.357 1 94.38 106 ASP B C 1
ATOM 8368 O O . ASP B 1 106 ? 17.041 -27.187 -59.484 1 94.38 106 ASP B O 1
ATOM 8372 N N . GLN B 1 107 ? 16.953 -28.715 -57.78 1 93.76 107 GLN B N 1
ATOM 8373 C CA . GLN B 1 107 ? 15.99 -29.593 -58.437 1 93.76 107 GLN B CA 1
ATOM 8374 C C . GLN B 1 107 ? 14.976 -30.144 -57.439 1 93.76 107 GLN B C 1
ATOM 8376 O O . GLN B 1 107 ? 15.204 -30.102 -56.228 1 93.76 107 GLN B O 1
ATOM 8381 N N . GLU B 1 108 ? 13.97 -30.696 -58.031 1 94.86 108 GLU B N 1
ATOM 8382 C CA . GLU B 1 108 ? 12.914 -31.231 -57.177 1 94.86 108 GLU B CA 1
ATOM 8383 C C . GLU B 1 108 ? 13.298 -32.596 -56.613 1 94.86 108 GLU B C 1
ATOM 8385 O O . GLU B 1 108 ? 13.912 -33.41 -57.307 1 94.86 108 GLU B O 1
ATOM 8390 N N . LEU B 1 109 ? 12.977 -32.775 -55.341 1 95.52 109 LEU B N 1
ATOM 8391 C CA . LEU B 1 109 ? 12.968 -34.122 -54.781 1 95.52 109 LEU B CA 1
ATOM 8392 C C . LEU B 1 109 ? 11.836 -34.951 -55.378 1 95.52 109 LEU B C 1
ATOM 8394 O O . LEU B 1 109 ? 10.742 -34.436 -55.616 1 95.52 109 LEU B O 1
ATOM 8398 N N . GLN B 1 110 ? 12.043 -36.166 -55.555 1 94.81 110 GLN B N 1
ATOM 8399 C CA . GLN B 1 110 ? 11.059 -37.012 -56.22 1 94.81 110 GLN B CA 1
ATOM 8400 C C . GLN B 1 110 ? 10.08 -37.613 -55.215 1 94.81 110 GLN B C 1
ATOM 8402 O O . GLN B 1 110 ? 10.482 -38.049 -54.135 1 94.81 110 GLN B O 1
ATOM 8407 N N . GLN B 1 111 ? 8.892 -37.648 -55.604 1 94.89 111 GLN B N 1
ATOM 8408 C CA . GLN B 1 111 ? 7.84 -38.238 -54.782 1 94.89 111 GLN B CA 1
ATOM 8409 C C . GLN B 1 111 ? 8.114 -39.716 -54.516 1 94.89 111 GLN B C 1
ATOM 8411 O O . GLN B 1 111 ? 8.568 -40.438 -55.406 1 94.89 111 GLN B O 1
ATOM 8416 N N . ASP B 1 112 ? 7.937 -40.154 -53.322 1 92.99 112 ASP B N 1
ATOM 8417 C CA . ASP B 1 112 ? 8.018 -41.54 -52.87 1 92.99 112 ASP B CA 1
ATOM 8418 C C . ASP B 1 112 ? 9.468 -42.017 -52.819 1 92.99 112 ASP B C 1
ATOM 8420 O O . ASP B 1 112 ? 9.734 -43.218 -52.9 1 92.99 112 ASP B O 1
ATOM 8424 N N . GLU B 1 113 ? 10.34 -41.04 -52.797 1 92.84 113 GLU B N 1
ATOM 8425 C CA . GLU B 1 113 ? 11.749 -41.357 -52.589 1 92.84 113 GLU B CA 1
ATOM 8426 C C . GLU B 1 113 ? 12.221 -40.898 -51.213 1 92.84 113 GLU B C 1
ATOM 8428 O O . GLU B 1 113 ? 11.575 -40.063 -50.576 1 92.84 113 GLU B O 1
ATOM 8433 N N . ASN B 1 114 ? 13.248 -41.578 -50.808 1 94.69 114 ASN B N 1
ATOM 8434 C CA . ASN B 1 114 ? 13.841 -41.248 -49.517 1 94.69 114 ASN B CA 1
ATOM 8435 C C . ASN B 1 114 ? 15.162 -40.501 -49.681 1 94.69 114 ASN B C 1
ATOM 8437 O O . ASN B 1 114 ? 15.945 -40.806 -50.582 1 94.69 114 ASN B O 1
ATOM 8441 N N . TYR B 1 115 ? 15.281 -39.441 -48.937 1 96.06 115 TYR B N 1
ATOM 8442 C CA . TYR B 1 115 ? 16.506 -38.65 -48.909 1 96.06 115 TYR B CA 1
ATOM 8443 C C . TYR B 1 115 ? 17.006 -38.469 -47.481 1 96.06 115 TYR B C 1
ATOM 8445 O O . TYR B 1 115 ? 16.259 -38.682 -46.523 1 96.06 115 TYR B O 1
ATOM 8453 N N . THR B 1 116 ? 18.276 -38.175 -47.372 1 97.09 116 THR B N 1
ATOM 8454 C CA . THR B 1 116 ? 18.837 -37.781 -46.084 1 97.09 116 THR B CA 1
ATOM 8455 C C . THR B 1 116 ? 19.295 -36.326 -46.117 1 97.09 116 THR B C 1
ATOM 8457 O O . THR B 1 116 ? 20.088 -35.938 -46.977 1 97.09 116 THR B O 1
ATOM 8460 N N . LEU B 1 117 ? 18.701 -35.545 -45.3 1 97.1 117 LEU B N 1
ATOM 8461 C CA . LEU B 1 117 ? 19.119 -34.161 -45.106 1 97.1 117 LEU B CA 1
ATOM 8462 C C . LEU B 1 117 ? 20.085 -34.043 -43.932 1 97.1 117 LEU B C 1
ATOM 8464 O O . LEU B 1 117 ? 19.755 -34.436 -42.81 1 97.1 117 LEU B O 1
ATOM 8468 N N . THR B 1 118 ? 21.298 -33.567 -44.129 1 97.28 118 THR B N 1
ATOM 8469 C CA . THR B 1 118 ? 22.293 -33.334 -43.088 1 97.28 118 THR B CA 1
ATOM 8470 C C . THR B 1 118 ? 22.468 -31.84 -42.833 1 97.28 118 THR B C 1
ATOM 8472 O O . THR B 1 118 ? 22.752 -31.076 -43.758 1 97.28 118 THR B O 1
ATOM 8475 N N . ILE B 1 119 ? 22.299 -31.432 -41.574 1 97.53 119 ILE B N 1
ATOM 8476 C CA . ILE B 1 119 ? 22.456 -30.028 -41.211 1 97.53 119 ILE B CA 1
ATOM 8477 C C . ILE B 1 119 ? 23.461 -29.899 -40.069 1 97.53 119 ILE B C 1
ATOM 8479 O O . ILE B 1 119 ? 23.131 -30.163 -38.91 1 97.53 119 ILE B O 1
ATOM 8483 N N . PRO B 1 120 ? 24.676 -29.422 -40.237 1 97.28 120 PRO B N 1
ATOM 8484 C CA . PRO B 1 120 ? 25.581 -29.04 -39.151 1 97.28 120 PRO B CA 1
ATOM 8485 C C . PRO B 1 120 ? 25.21 -27.701 -38.516 1 97.28 120 PRO B C 1
ATOM 8487 O O . PRO B 1 120 ? 24.793 -26.776 -39.217 1 97.28 120 PRO B O 1
ATOM 8490 N N . PHE B 1 121 ? 25.298 -27.568 -37.233 1 96.81 121 PHE B N 1
ATOM 8491 C CA . PHE B 1 121 ? 24.953 -26.349 -36.511 1 96.81 121 PHE B CA 1
ATOM 8492 C C . PHE B 1 121 ? 25.813 -26.197 -35.263 1 96.81 121 PHE B C 1
ATOM 8494 O O . PHE B 1 121 ? 26.525 -27.126 -34.876 1 96.81 121 PHE B O 1
ATOM 8501 N N . TYR B 1 122 ? 25.943 -25.053 -34.612 1 95.63 122 TYR B N 1
ATOM 8502 C CA . TYR B 1 122 ? 26.736 -24.753 -33.425 1 95.63 122 TYR B CA 1
ATOM 8503 C C . TYR B 1 122 ? 26.186 -23.532 -32.697 1 95.63 122 TYR B C 1
ATOM 8505 O O . TYR B 1 122 ? 25.269 -22.869 -33.188 1 95.63 122 TYR B O 1
ATOM 8513 N N . GLY B 1 123 ? 26.629 -23.315 -31.52 1 94.65 123 GLY B N 1
ATOM 8514 C CA . GLY B 1 123 ? 26.182 -22.173 -30.74 1 94.65 123 GLY B CA 1
ATOM 8515 C C . GLY B 1 123 ? 26.602 -22.243 -29.284 1 94.65 123 GLY B C 1
ATOM 8516 O O . GLY B 1 123 ? 27.592 -22.897 -28.949 1 94.65 123 GLY B O 1
ATOM 8517 N N . ASN B 1 124 ? 25.985 -21.439 -28.4 1 95.36 124 ASN B N 1
ATOM 8518 C CA . ASN B 1 124 ? 26.173 -21.431 -26.953 1 95.36 124 ASN B CA 1
ATOM 8519 C C . ASN B 1 124 ? 24.87 -21.734 -26.217 1 95.36 124 ASN B C 1
ATOM 8521 O O . ASN B 1 124 ? 23.819 -21.191 -26.559 1 95.36 124 ASN B O 1
ATOM 8525 N N . ILE B 1 125 ? 24.968 -22.719 -25.332 1 94.99 125 ILE B N 1
ATOM 8526 C CA . ILE B 1 125 ? 23.8 -22.987 -24.5 1 94.99 125 ILE B CA 1
ATOM 8527 C C . ILE B 1 125 ? 23.607 -21.849 -23.5 1 94.99 125 ILE B C 1
ATOM 8529 O O . ILE B 1 125 ? 24.576 -21.352 -22.921 1 94.99 125 ILE B O 1
ATOM 8533 N N . LYS B 1 126 ? 22.458 -21.329 -23.305 1 88.59 126 LYS B N 1
ATOM 8534 C CA . LYS B 1 126 ? 22.149 -20.181 -22.457 1 88.59 126 LYS B CA 1
ATOM 8535 C C . LYS B 1 126 ? 21.436 -20.618 -21.18 1 88.59 126 LYS B C 1
ATOM 8537 O O . LYS B 1 126 ? 20.935 -21.741 -21.095 1 88.59 126 LYS B O 1
ATOM 8542 N N . HIS B 1 127 ? 21.504 -19.733 -20.209 1 86.14 127 HIS B N 1
ATOM 8543 C CA . HIS B 1 127 ? 20.649 -19.929 -19.043 1 86.14 127 HIS B CA 1
ATOM 8544 C C . HIS B 1 127 ? 19.185 -19.673 -19.385 1 86.14 127 HIS B C 1
ATOM 8546 O O . HIS B 1 127 ? 18.869 -18.735 -20.121 1 86.14 127 HIS B O 1
ATOM 8552 N N . GLY B 1 128 ? 18.342 -20.603 -19.053 1 80.9 128 GLY B N 1
ATOM 8553 C CA . GLY B 1 128 ? 16.926 -20.475 -19.358 1 80.9 128 GLY B CA 1
ATOM 8554 C C . GLY B 1 128 ? 16.089 -21.609 -18.797 1 80.9 128 GLY B C 1
ATOM 8555 O O . GLY B 1 128 ? 16.484 -22.257 -17.825 1 80.9 128 GLY B O 1
ATOM 8556 N N . LEU B 1 129 ? 14.856 -21.752 -19.364 1 85.94 129 LEU B N 1
ATOM 8557 C CA . LEU B 1 129 ? 13.984 -22.832 -18.915 1 85.94 129 LEU B CA 1
ATOM 8558 C C . LEU B 1 129 ? 13.282 -23.491 -20.098 1 85.94 129 LEU B C 1
ATOM 8560 O O . LEU B 1 129 ? 12.259 -24.157 -19.926 1 85.94 129 LEU B O 1
ATOM 8564 N N . ASP B 1 130 ? 13.891 -23.22 -21.343 1 90.42 130 ASP B N 1
ATOM 8565 C CA . ASP B 1 130 ? 13.317 -23.842 -22.532 1 90.42 130 ASP B CA 1
ATOM 8566 C C . ASP B 1 130 ? 14.407 -24.236 -23.527 1 90.42 130 ASP B C 1
ATOM 8568 O O . ASP B 1 130 ? 15.524 -23.716 -23.47 1 90.42 130 ASP B O 1
ATOM 8572 N N . GLY B 1 131 ? 14.045 -25.175 -24.411 1 93.8 131 GLY B N 1
ATOM 8573 C CA . GLY B 1 131 ? 15.087 -25.727 -25.262 1 93.8 131 GLY B CA 1
ATOM 8574 C C . GLY B 1 131 ? 16.125 -26.523 -24.493 1 93.8 131 GLY B C 1
ATOM 8575 O O . GLY B 1 131 ? 15.794 -27.217 -23.529 1 93.8 131 GLY B O 1
ATOM 8576 N N . ALA B 1 132 ? 17.266 -26.578 -24.983 1 95.91 132 ALA B N 1
ATOM 8577 C CA . ALA B 1 132 ? 18.422 -27.027 -24.211 1 95.91 132 ALA B CA 1
ATOM 8578 C C . ALA B 1 132 ? 19.06 -25.865 -23.454 1 95.91 132 ALA B C 1
ATOM 8580 O O . ALA B 1 132 ? 19.393 -24.837 -24.048 1 95.91 132 ALA B O 1
ATOM 8581 N N . TYR B 1 133 ? 19.16 -25.993 -22.17 1 94.44 133 TYR B N 1
ATOM 8582 C CA . TYR B 1 133 ? 19.607 -24.834 -21.405 1 94.44 133 TYR B CA 1
ATOM 8583 C C . TYR B 1 133 ? 20.501 -25.258 -20.246 1 94.44 133 TYR B C 1
ATOM 8585 O O . TYR B 1 133 ? 20.601 -26.447 -19.933 1 94.44 133 TYR B O 1
ATOM 8593 N N . ILE B 1 134 ? 21.145 -24.249 -19.638 1 95.41 134 ILE B N 1
ATOM 8594 C CA . ILE B 1 134 ? 22.033 -24.46 -18.5 1 95.41 134 ILE B CA 1
ATOM 8595 C C . ILE B 1 134 ? 21.25 -24.298 -17.198 1 95.41 134 ILE B C 1
ATOM 8597 O O . ILE B 1 134 ? 20.54 -23.307 -17.013 1 95.41 134 ILE B O 1
ATOM 8601 N N . SER B 1 135 ? 21.255 -25.269 -16.405 1 93.94 135 SER B N 1
ATOM 8602 C CA . SER B 1 135 ? 20.83 -25.193 -15.011 1 93.94 135 SER B CA 1
ATOM 8603 C C . SER B 1 135 ? 22.026 -25.233 -14.066 1 93.94 135 SER B C 1
ATOM 8605 O O . SER B 1 135 ? 23.112 -25.674 -14.448 1 93.94 135 SER B O 1
ATOM 8607 N N . THR B 1 136 ? 21.871 -24.668 -12.883 1 92.78 136 THR B N 1
ATOM 8608 C CA . THR B 1 136 ? 22.979 -24.589 -11.938 1 92.78 136 THR B CA 1
ATOM 8609 C C . THR B 1 136 ? 22.532 -25.019 -10.544 1 92.78 136 THR B C 1
ATOM 8611 O O . THR B 1 136 ? 21.339 -24.997 -10.234 1 92.78 136 THR B O 1
ATOM 8614 N N . TYR B 1 137 ? 23.415 -25.525 -9.781 1 91.11 137 TYR B N 1
ATOM 8615 C CA . TYR B 1 137 ? 23.194 -25.803 -8.367 1 91.11 137 TYR B CA 1
ATOM 8616 C C . TYR B 1 137 ? 24.496 -25.705 -7.581 1 91.11 137 TYR B C 1
ATOM 8618 O O . TYR B 1 137 ? 25.582 -25.712 -8.165 1 91.11 137 TYR B O 1
ATOM 8626 N N . VAL B 1 138 ? 24.428 -25.494 -6.332 1 89.25 138 VAL B N 1
ATOM 8627 C CA . VAL B 1 138 ? 25.598 -25.504 -5.461 1 89.25 138 VAL B CA 1
ATOM 8628 C C . VAL B 1 138 ? 25.701 -26.851 -4.749 1 89.25 138 VAL B C 1
ATOM 8630 O O . VAL B 1 138 ? 24.778 -27.257 -4.038 1 89.25 138 VAL B O 1
ATOM 8633 N N . ASP B 1 139 ? 26.756 -27.497 -5.02 1 87.86 139 ASP B N 1
ATOM 8634 C CA . ASP B 1 139 ? 27.015 -28.746 -4.311 1 87.86 139 ASP B CA 1
ATOM 8635 C C . ASP B 1 139 ? 27.268 -28.492 -2.826 1 87.86 139 ASP B C 1
ATOM 8637 O O . ASP B 1 139 ? 28.175 -27.739 -2.466 1 87.86 139 ASP B O 1
ATOM 8641 N N . GLN B 1 140 ? 26.52 -29.094 -2.029 1 82.77 140 GLN B N 1
ATOM 8642 C CA . GLN B 1 140 ? 26.579 -28.783 -0.605 1 82.77 140 GLN B CA 1
ATOM 8643 C C . GLN B 1 140 ? 27.846 -29.348 0.03 1 82.77 140 GLN B C 1
ATOM 8645 O O . GLN B 1 140 ? 28.308 -28.848 1.058 1 82.77 140 GLN B O 1
ATOM 8650 N N . MET B 1 141 ? 28.385 -30.339 -0.521 1 81.35 141 MET B N 1
ATOM 8651 C CA . MET B 1 141 ? 29.595 -30.958 0.011 1 81.35 141 MET B CA 1
ATOM 8652 C C . MET B 1 141 ? 30.832 -30.152 -0.371 1 81.35 141 MET B C 1
ATOM 8654 O O . MET B 1 141 ? 31.674 -29.857 0.479 1 81.35 141 MET B O 1
ATOM 8658 N N . THR B 1 142 ? 30.919 -29.677 -1.61 1 84.61 142 THR B N 1
ATOM 8659 C CA . THR B 1 142 ? 32.101 -28.98 -2.102 1 84.61 142 THR B CA 1
ATOM 8660 C C . THR B 1 142 ? 31.894 -27.469 -2.064 1 84.61 142 THR B C 1
ATOM 8662 O O . THR B 1 142 ? 32.853 -26.703 -2.176 1 84.61 142 THR B O 1
ATOM 8665 N N . LYS B 1 143 ? 30.643 -27.019 -1.912 1 86.54 143 LYS B N 1
ATOM 8666 C CA . LYS B 1 143 ? 30.25 -25.613 -1.888 1 86.54 143 LYS B CA 1
ATOM 8667 C C . LYS B 1 143 ? 30.553 -24.935 -3.221 1 86.54 143 LYS B C 1
ATOM 8669 O O . LYS B 1 143 ? 30.59 -23.706 -3.304 1 86.54 143 LYS B O 1
ATOM 8674 N N . LYS B 1 144 ? 30.832 -25.721 -4.214 1 90.72 144 LYS B N 1
ATOM 8675 C CA . LYS B 1 144 ? 31.108 -25.184 -5.543 1 90.72 144 LYS B CA 1
ATOM 8676 C C . LYS B 1 144 ? 29.837 -25.123 -6.386 1 90.72 144 LYS B C 1
ATOM 8678 O O . LYS B 1 144 ? 28.974 -25.997 -6.281 1 90.72 144 LYS B O 1
ATOM 8683 N N . LYS B 1 145 ? 29.867 -24.156 -7.22 1 89.98 145 LYS B N 1
ATOM 8684 C CA . LYS B 1 145 ? 28.802 -24.033 -8.212 1 89.98 145 LYS B CA 1
ATOM 8685 C C . LYS B 1 145 ? 29.005 -25.016 -9.361 1 89.98 145 LYS B C 1
ATOM 8687 O O . LYS B 1 145 ? 30.06 -25.024 -9.999 1 89.98 145 LYS B O 1
ATOM 8692 N N . GLU B 1 146 ? 27.945 -25.828 -9.578 1 94.42 146 GLU B N 1
ATOM 8693 C CA . GLU B 1 146 ? 27.967 -26.815 -10.653 1 94.42 146 GLU B CA 1
ATOM 8694 C C . GLU B 1 146 ? 26.919 -26.498 -11.716 1 94.42 146 GLU B C 1
ATOM 8696 O O . GLU B 1 146 ? 25.953 -25.781 -11.447 1 94.42 146 GLU B O 1
ATOM 8701 N N . TYR B 1 147 ? 27.188 -27.05 -12.923 1 95.72 147 TYR B N 1
ATOM 8702 C CA . TYR B 1 147 ? 26.322 -26.784 -14.065 1 95.72 147 TYR B CA 1
ATOM 8703 C C . TYR B 1 147 ? 25.836 -28.083 -14.697 1 95.72 147 TYR B C 1
ATOM 8705 O O . TYR B 1 147 ? 26.459 -29.134 -14.526 1 95.72 147 TYR B O 1
ATOM 8713 N N . LEU B 1 148 ? 24.718 -28.021 -15.298 1 97.19 148 LEU B N 1
ATOM 8714 C CA . LEU B 1 148 ? 24.203 -29.137 -16.085 1 97.19 148 LEU B CA 1
ATOM 8715 C C . LEU B 1 148 ? 23.45 -28.635 -17.312 1 97.19 148 LEU B C 1
ATOM 8717 O O . LEU B 1 148 ? 23.033 -27.475 -17.359 1 97.19 148 LEU B O 1
ATOM 8721 N N . ILE B 1 149 ? 23.347 -29.471 -18.255 1 97.74 149 ILE B N 1
ATOM 8722 C CA . ILE B 1 149 ? 22.504 -29.225 -19.42 1 97.74 149 ILE B CA 1
ATOM 8723 C C . ILE B 1 149 ? 21.24 -30.078 -19.333 1 97.74 149 ILE B C 1
ATOM 8725 O O . ILE B 1 149 ? 21.306 -31.264 -19.003 1 97.74 149 ILE B O 1
ATOM 8729 N N . THR B 1 150 ? 20.13 -29.518 -19.527 1 97.15 150 THR B N 1
ATOM 8730 C CA . THR B 1 150 ? 18.857 -30.228 -19.566 1 97.15 150 THR B CA 1
ATOM 8731 C C . THR B 1 150 ? 17.951 -29.655 -20.652 1 97.15 150 THR B C 1
ATOM 8733 O O . THR B 1 150 ? 18.279 -28.64 -21.269 1 97.15 150 THR B O 1
ATOM 8736 N N . THR B 1 151 ? 16.875 -30.354 -20.913 1 96.51 151 THR B N 1
ATOM 8737 C CA . THR B 1 151 ? 16.002 -29.932 -22.002 1 96.51 151 THR B CA 1
ATOM 8738 C C . THR B 1 151 ? 14.579 -29.707 -21.498 1 96.51 151 THR B C 1
ATOM 8740 O O . THR B 1 151 ? 14.158 -30.324 -20.517 1 96.51 151 THR B O 1
ATOM 8743 N N . GLN B 1 152 ? 13.894 -28.829 -22.022 1 95.16 152 GLN B N 1
ATOM 8744 C CA . GLN B 1 152 ? 12.454 -28.597 -21.976 1 95.16 152 GLN B CA 1
ATOM 8745 C C . GLN B 1 152 ? 11.925 -28.145 -23.334 1 95.16 152 GLN B C 1
ATOM 8747 O O . GLN B 1 152 ? 11.99 -26.96 -23.668 1 95.16 152 GLN B O 1
ATOM 8752 N N . PHE B 1 153 ? 11.252 -29.09 -24.067 1 95.5 153 PHE B N 1
ATOM 8753 C CA . PHE B 1 153 ? 10.977 -28.83 -25.476 1 95.5 153 PHE B CA 1
ATOM 8754 C C . PHE B 1 153 ? 9.502 -28.512 -25.689 1 95.5 153 PHE B C 1
ATOM 8756 O O . PHE B 1 153 ? 9.126 -27.95 -26.72 1 95.5 153 PHE B O 1
ATOM 8763 N N . GLU B 1 154 ? 8.654 -28.978 -24.817 1 93.18 154 GLU B N 1
ATOM 8764 C CA . GLU B 1 154 ? 7.227 -28.711 -24.969 1 93.18 154 GLU B CA 1
ATOM 8765 C C . GLU B 1 154 ? 6.915 -27.234 -24.751 1 93.18 154 GLU B C 1
ATOM 8767 O O . GLU B 1 154 ? 7.342 -26.644 -23.756 1 93.18 154 GLU B O 1
ATOM 8772 N N . ALA B 1 155 ? 6.263 -26.667 -25.655 1 90.4 155 ALA B N 1
ATOM 8773 C CA . ALA B 1 155 ? 5.489 -27.258 -26.744 1 90.4 155 ALA B CA 1
ATOM 8774 C C . ALA B 1 155 ? 6.243 -27.162 -28.067 1 90.4 155 ALA B C 1
ATOM 8776 O O . ALA B 1 155 ? 6.072 -28.007 -28.949 1 90.4 155 ALA B O 1
ATOM 8777 N N . ILE B 1 156 ? 7.035 -26.088 -28.204 1 92.52 156 ILE B N 1
ATOM 8778 C CA . ILE B 1 156 ? 7.669 -25.853 -29.497 1 92.52 156 ILE B CA 1
ATOM 8779 C C . ILE B 1 156 ? 9.093 -25.345 -29.288 1 92.52 156 ILE B C 1
ATOM 8781 O O . ILE B 1 156 ? 9.513 -24.375 -29.925 1 92.52 156 ILE B O 1
ATOM 8785 N N . SER B 1 157 ? 9.776 -25.999 -28.379 1 93.68 157 SER B N 1
ATOM 8786 C CA . SER B 1 157 ? 11.098 -25.462 -28.073 1 93.68 157 SER B CA 1
ATOM 8787 C C . SER B 1 157 ? 12.199 -26.421 -28.514 1 93.68 157 SER B C 1
ATOM 8789 O O . SER B 1 157 ? 13.382 -26.163 -28.285 1 93.68 157 SER B O 1
ATOM 8791 N N . ALA B 1 158 ? 11.817 -27.504 -29.129 1 96.76 158 ALA B N 1
ATOM 8792 C CA . ALA B 1 158 ? 12.845 -28.367 -29.706 1 96.76 158 ALA B CA 1
ATOM 8793 C C . ALA B 1 158 ? 13.641 -27.631 -30.78 1 96.76 158 ALA B C 1
ATOM 8795 O O . ALA B 1 158 ? 14.841 -27.864 -30.942 1 96.76 158 ALA B O 1
ATOM 8796 N N . ARG B 1 159 ? 12.984 -26.715 -31.463 1 96.17 159 ARG B N 1
ATOM 8797 C CA . ARG B 1 159 ? 13.563 -25.91 -32.534 1 96.17 159 ARG B CA 1
ATOM 8798 C C . ARG B 1 159 ? 14.721 -25.063 -32.018 1 96.17 159 ARG B C 1
ATOM 8800 O O . ARG B 1 159 ? 15.52 -24.549 -32.805 1 96.17 159 ARG B O 1
ATOM 8807 N N . LYS B 1 160 ? 14.847 -24.924 -30.698 1 94.61 160 LYS B N 1
ATOM 8808 C CA . LYS B 1 160 ? 15.938 -24.165 -30.095 1 94.61 160 LYS B CA 1
ATOM 8809 C C . LYS B 1 160 ? 17.151 -25.055 -29.839 1 94.61 160 LYS B C 1
ATOM 8811 O O . LYS B 1 160 ? 18.235 -24.56 -29.522 1 94.61 160 LYS B O 1
ATOM 8816 N N . ALA B 1 161 ? 16.987 -26.335 -30.008 1 96.54 161 ALA B N 1
ATOM 8817 C CA . ALA B 1 161 ? 18.077 -27.269 -29.739 1 96.54 161 ALA B CA 1
ATOM 8818 C C . ALA B 1 161 ? 18.668 -27.81 -31.038 1 96.54 161 ALA B C 1
ATOM 8820 O O . ALA B 1 161 ? 19.853 -28.148 -31.095 1 96.54 161 ALA B O 1
ATOM 8821 N N . PHE B 1 162 ? 17.854 -28.003 -32.1 1 97.04 162 PHE B N 1
ATOM 8822 C CA . PHE B 1 162 ? 18.276 -28.46 -33.419 1 97.04 162 PHE B CA 1
ATOM 8823 C C . PHE B 1 162 ? 17.186 -28.205 -34.453 1 97.04 162 PHE B C 1
ATOM 8825 O O . PHE B 1 162 ? 16.007 -28.104 -34.108 1 97.04 162 PHE B O 1
ATOM 8832 N N . PRO B 1 163 ? 17.588 -28.044 -35.791 1 97.13 163 PRO B N 1
ATOM 8833 C CA . PRO B 1 163 ? 16.553 -27.935 -36.822 1 97.13 163 PRO B CA 1
ATOM 8834 C C . PRO B 1 163 ? 15.701 -29.196 -36.939 1 97.13 163 PRO B C 1
ATOM 8836 O O . PRO B 1 163 ? 16.24 -30.303 -37.03 1 97.13 163 PRO B O 1
ATOM 8839 N N . CYS B 1 164 ? 14.417 -29.044 -36.922 1 97.82 164 CYS B N 1
ATOM 8840 C CA . CYS B 1 164 ? 13.587 -30.242 -36.874 1 97.82 164 CYS B CA 1
ATOM 8841 C C . CYS B 1 164 ? 12.144 -29.921 -37.244 1 97.82 164 CYS B C 1
ATOM 8843 O O . CYS B 1 164 ? 11.798 -28.759 -37.46 1 97.82 164 CYS B O 1
ATOM 8845 N N . PHE B 1 165 ? 11.341 -30.987 -37.377 1 97.73 165 PHE B N 1
ATOM 8846 C CA . PHE B 1 165 ? 9.897 -30.891 -37.551 1 97.73 165 PHE B CA 1
ATOM 8847 C C . PHE B 1 165 ? 9.194 -30.788 -36.202 1 97.73 165 PHE B C 1
ATOM 8849 O O . PHE B 1 165 ? 8.692 -31.786 -35.681 1 97.73 165 PHE B O 1
ATOM 8856 N N . ASP B 1 166 ? 9.133 -29.621 -35.657 1 96.71 166 ASP B N 1
ATOM 8857 C CA . ASP B 1 166 ? 8.7 -29.375 -34.285 1 96.71 166 ASP B CA 1
ATOM 8858 C C . ASP B 1 166 ? 7.182 -29.229 -34.206 1 96.71 166 ASP B C 1
ATOM 8860 O O . ASP B 1 166 ? 6.675 -28.22 -33.712 1 96.71 166 ASP B O 1
ATOM 8864 N N . GLU B 1 167 ? 6.476 -30.217 -34.661 1 96.22 167 GLU B N 1
ATOM 8865 C CA . GLU B 1 167 ? 5.024 -30.364 -34.607 1 96.22 167 GLU B CA 1
ATOM 8866 C C . GLU B 1 167 ? 4.629 -31.753 -34.113 1 96.22 167 GLU B C 1
ATOM 8868 O O . GLU B 1 167 ? 5.287 -32.744 -34.436 1 96.22 167 GLU B O 1
ATOM 8873 N N . PRO B 1 168 ? 3.585 -31.896 -33.336 1 95.78 168 PRO B N 1
ATOM 8874 C CA . PRO B 1 168 ? 3.252 -33.187 -32.728 1 95.78 168 PRO B CA 1
ATOM 8875 C C . PRO B 1 168 ? 2.885 -34.249 -33.762 1 95.78 168 PRO B C 1
ATOM 8877 O O . PRO B 1 168 ? 3.064 -35.444 -33.515 1 95.78 168 PRO B O 1
ATOM 8880 N N . MET B 1 169 ? 2.425 -33.906 -34.887 1 95.16 169 MET B N 1
ATOM 8881 C CA . MET B 1 169 ? 1.923 -34.857 -35.874 1 95.16 169 MET B CA 1
ATOM 8882 C C . MET B 1 169 ? 3.07 -35.632 -36.515 1 95.16 169 MET B C 1
ATOM 8884 O O . MET B 1 169 ? 2.858 -36.704 -37.085 1 95.16 169 MET B O 1
ATOM 8888 N N . TYR B 1 170 ? 4.268 -35.083 -36.461 1 96.78 170 TYR B N 1
ATOM 8889 C CA . TYR B 1 170 ? 5.408 -35.732 -37.099 1 96.78 170 TYR B CA 1
ATOM 8890 C C . TYR B 1 170 ? 6.16 -36.611 -36.108 1 96.78 170 TYR B C 1
ATOM 8892 O O . TYR B 1 170 ? 7.022 -36.128 -35.37 1 96.78 170 TYR B O 1
ATOM 8900 N N . LYS B 1 171 ? 5.848 -37.834 -36.12 1 97.03 171 LYS B N 1
ATOM 8901 C CA . LYS B 1 171 ? 6.556 -38.801 -35.287 1 97.03 171 LYS B CA 1
ATOM 8902 C C . LYS B 1 171 ? 7.695 -39.461 -36.058 1 97.03 171 LYS B C 1
ATOM 8904 O O . LYS B 1 171 ? 7.57 -39.725 -37.256 1 97.03 171 LYS B O 1
ATOM 8909 N N . ALA B 1 172 ? 8.804 -39.647 -35.392 1 97.89 172 ALA B N 1
ATOM 8910 C CA . ALA B 1 172 ? 9.984 -40.293 -35.96 1 97.89 172 ALA B CA 1
ATOM 8911 C C . ALA B 1 172 ? 10.764 -41.051 -34.889 1 97.89 172 ALA B C 1
ATOM 8913 O O . ALA B 1 172 ? 10.475 -40.926 -33.696 1 97.89 172 ALA B O 1
ATOM 8914 N N . THR B 1 173 ? 11.627 -41.857 -35.353 1 98.12 173 THR B N 1
ATOM 8915 C CA . THR B 1 173 ? 12.56 -42.487 -34.426 1 98.12 173 THR B CA 1
ATOM 8916 C C . THR B 1 173 ? 13.818 -41.639 -34.265 1 98.12 173 THR B C 1
ATOM 8918 O O . THR B 1 173 ? 14.102 -40.776 -35.098 1 98.12 173 THR B O 1
ATOM 8921 N N . TYR B 1 174 ? 14.506 -41.857 -33.224 1 98.21 174 TYR B N 1
ATOM 8922 C CA . TYR B 1 174 ? 15.677 -41.042 -32.92 1 98.21 174 TYR B CA 1
ATOM 8923 C C . TYR B 1 174 ? 16.852 -41.913 -32.492 1 98.21 174 TYR B C 1
ATOM 8925 O O . TYR B 1 174 ? 16.679 -42.872 -31.736 1 98.21 174 TYR B O 1
ATOM 8933 N N . SER B 1 175 ? 17.968 -41.65 -33.003 1 97.86 175 SER B N 1
ATOM 8934 C CA . SER B 1 175 ? 19.261 -42.061 -32.466 1 97.86 175 SER B CA 1
ATOM 8935 C C . SER B 1 175 ? 20.098 -40.853 -32.057 1 97.86 175 SER B C 1
ATOM 8937 O O . SER B 1 175 ? 20.239 -39.9 -32.826 1 97.86 175 SER B O 1
ATOM 8939 N N . ILE B 1 176 ? 20.625 -40.95 -30.888 1 97.97 176 ILE B N 1
ATOM 8940 C CA . ILE B 1 176 ? 21.313 -39.773 -30.368 1 97.97 176 ILE B CA 1
ATOM 8941 C C . ILE B 1 176 ? 22.712 -40.161 -29.895 1 97.97 176 ILE B C 1
ATOM 8943 O O . ILE B 1 176 ? 22.9 -41.224 -29.298 1 97.97 176 ILE B O 1
ATOM 8947 N N . VAL B 1 177 ? 23.713 -39.332 -30.214 1 98.44 177 VAL B N 1
ATOM 8948 C CA . VAL B 1 177 ? 25.08 -39.427 -29.711 1 98.44 177 VAL B CA 1
ATOM 8949 C C . VAL B 1 177 ? 25.457 -38.133 -28.993 1 98.44 177 VAL B C 1
ATOM 8951 O O . VAL B 1 177 ? 25.336 -37.044 -29.559 1 98.44 177 VAL B O 1
ATOM 8954 N N . ILE B 1 178 ? 25.926 -38.236 -27.752 1 98.62 178 ILE B N 1
ATOM 8955 C CA . ILE B 1 178 ? 26.233 -37.044 -26.97 1 98.62 178 ILE B CA 1
ATOM 8956 C C . ILE B 1 178 ? 27.693 -37.079 -26.525 1 98.62 178 ILE B C 1
ATOM 8958 O O . ILE B 1 178 ? 28.098 -37.97 -25.775 1 98.62 178 ILE B O 1
ATOM 8962 N N . GLY B 1 179 ? 28.479 -36.125 -27.026 1 98.42 179 GLY B N 1
ATOM 8963 C CA . GLY B 1 179 ? 29.83 -35.911 -26.531 1 98.42 179 GLY B CA 1
ATOM 8964 C C . GLY B 1 179 ? 29.885 -34.979 -25.335 1 98.42 179 GLY B C 1
ATOM 8965 O O . GLY B 1 179 ? 29.301 -33.894 -25.359 1 98.42 179 GLY B O 1
ATOM 8966 N N . HIS B 1 180 ? 30.529 -35.405 -24.293 1 98.13 180 HIS B N 1
ATOM 8967 C CA . HIS B 1 180 ? 30.65 -34.627 -23.065 1 98.13 180 HIS B CA 1
ATOM 8968 C C . HIS B 1 180 ? 31.956 -34.937 -22.342 1 98.13 180 HIS B C 1
ATOM 8970 O O . HIS B 1 180 ? 32.572 -35.978 -22.584 1 98.13 180 HIS B O 1
ATOM 8976 N N . HIS B 1 181 ? 32.393 -34.024 -21.493 1 97.31 181 HIS B N 1
ATOM 8977 C CA . HIS B 1 181 ? 33.573 -34.273 -20.673 1 97.31 181 HIS B CA 1
ATOM 8978 C C . HIS B 1 181 ? 33.396 -35.521 -19.815 1 97.31 181 HIS B C 1
ATOM 8980 O O . HIS B 1 181 ? 32.309 -35.767 -19.287 1 97.31 181 HIS B O 1
ATOM 8986 N N . LYS B 1 182 ? 34.38 -36.246 -19.546 1 96.51 182 LYS B N 1
ATOM 8987 C CA . LYS B 1 182 ? 34.348 -37.549 -18.888 1 96.51 182 LYS B CA 1
ATOM 8988 C C . LYS B 1 182 ? 33.862 -37.425 -17.446 1 96.51 182 LYS B C 1
ATOM 8990 O O . LYS B 1 182 ? 33.385 -38.4 -16.861 1 96.51 182 LYS B O 1
ATOM 8995 N N . ASP B 1 183 ? 33.972 -36.299 -16.91 1 95.2 183 ASP B N 1
ATOM 8996 C CA . ASP B 1 183 ? 33.539 -36.08 -15.533 1 95.2 183 ASP B CA 1
ATOM 8997 C C . ASP B 1 183 ? 32.016 -36.027 -15.438 1 95.2 183 ASP B C 1
ATOM 8999 O O . ASP B 1 183 ? 31.456 -36.051 -14.341 1 95.2 183 ASP B O 1
ATOM 9003 N N . TYR B 1 184 ? 31.335 -35.926 -16.594 1 97.41 184 TYR B N 1
ATOM 9004 C CA . TYR B 1 184 ? 29.88 -35.846 -16.641 1 97.41 184 TYR B CA 1
ATOM 9005 C C . TYR B 1 184 ? 29.278 -37.157 -17.133 1 97.41 184 TYR B C 1
ATOM 9007 O O . TYR B 1 184 ? 29.973 -37.981 -17.731 1 97.41 184 TYR B O 1
ATOM 9015 N N . THR B 1 185 ? 28.032 -37.285 -16.819 1 96.8 185 THR B N 1
ATOM 9016 C CA . THR B 1 185 ? 27.217 -38.366 -17.363 1 96.8 185 THR B CA 1
ATOM 9017 C C . THR B 1 185 ? 26.071 -37.81 -18.203 1 96.8 185 THR B C 1
ATOM 9019 O O . THR B 1 185 ? 25.457 -36.806 -17.837 1 96.8 185 THR B O 1
ATOM 9022 N N . ALA B 1 186 ? 25.855 -38.509 -19.337 1 98.06 186 ALA B N 1
ATOM 9023 C CA . ALA B 1 186 ? 24.718 -38.137 -20.175 1 98.06 186 ALA B CA 1
ATOM 9024 C C . ALA B 1 186 ? 23.647 -39.225 -20.16 1 98.06 186 ALA B C 1
ATOM 9026 O O . ALA B 1 186 ? 23.964 -40.417 -20.169 1 98.06 186 ALA B O 1
ATOM 9027 N N . ILE B 1 187 ? 22.439 -38.822 -20.055 1 98.18 187 ILE B N 1
ATOM 9028 C CA . ILE B 1 187 ? 21.314 -39.743 -20.169 1 98.18 187 ILE B CA 1
ATOM 9029 C C . ILE B 1 187 ? 20.308 -39.206 -21.185 1 98.18 187 ILE B C 1
ATOM 9031 O O . ILE B 1 187 ? 20.236 -37.997 -21.416 1 98.18 187 ILE B O 1
ATOM 9035 N N . SER B 1 188 ? 19.553 -40.091 -21.801 1 98.13 188 SER B N 1
ATOM 9036 C CA . SER B 1 188 ? 18.562 -39.734 -22.811 1 98.13 188 SER B CA 1
ATOM 9037 C C . SER B 1 188 ? 17.371 -40.686 -22.779 1 98.13 188 SER B C 1
ATOM 9039 O O . SER B 1 188 ? 17.174 -41.409 -21.799 1 98.13 188 SER B O 1
ATOM 9041 N N . ASN B 1 189 ? 16.568 -40.695 -23.841 1 98.19 189 ASN B N 1
ATOM 9042 C CA . ASN B 1 189 ? 15.316 -41.44 -23.913 1 98.19 189 ASN B CA 1
ATOM 9043 C C . ASN B 1 189 ? 15.553 -42.945 -23.825 1 98.19 189 ASN B C 1
ATOM 9045 O O . ASN B 1 189 ? 14.766 -43.667 -23.211 1 98.19 189 ASN B O 1
ATOM 9049 N N . MET B 1 190 ? 16.642 -43.396 -24.359 1 98.44 190 MET B N 1
ATOM 9050 C CA . MET B 1 190 ? 16.871 -44.831 -24.503 1 98.44 190 MET B CA 1
ATOM 9051 C C . MET B 1 190 ? 18.132 -45.258 -23.759 1 98.44 190 MET B C 1
ATOM 9053 O O . MET B 1 190 ? 18.948 -44.417 -23.377 1 98.44 190 MET B O 1
ATOM 9057 N N . PRO B 1 191 ? 18.292 -46.557 -23.524 1 97.67 191 PRO B N 1
ATOM 9058 C CA . PRO B 1 191 ? 19.49 -47.033 -22.83 1 97.67 191 PRO B CA 1
ATOM 9059 C C . PRO B 1 191 ? 20.776 -46.731 -23.597 1 97.67 191 PRO B C 1
ATOM 9061 O O . PRO B 1 191 ? 20.769 -46.694 -24.83 1 97.67 191 PRO B O 1
ATOM 9064 N N . LEU B 1 192 ? 21.78 -46.542 -22.86 1 97.65 192 LEU B N 1
ATOM 9065 C CA . LEU B 1 192 ? 23.113 -46.375 -23.43 1 97.65 192 LEU B CA 1
ATOM 9066 C C . LEU B 1 192 ? 23.539 -47.625 -24.193 1 97.65 192 LEU B C 1
ATOM 9068 O O . LEU B 1 192 ? 23.499 -48.732 -23.651 1 97.65 192 LEU B O 1
ATOM 9072 N N . GLU B 1 193 ? 23.863 -47.484 -25.426 1 97.48 193 GLU B N 1
ATOM 9073 C CA . GLU B 1 193 ? 24.306 -48.589 -26.271 1 97.48 193 GLU B CA 1
ATOM 9074 C C . GLU B 1 193 ? 25.821 -48.764 -26.201 1 97.48 193 GLU B C 1
ATOM 9076 O O . GLU B 1 193 ? 26.316 -49.887 -26.088 1 97.48 193 GLU B O 1
ATOM 9081 N N . ASN B 1 194 ? 26.488 -47.626 -26.407 1 96.15 194 ASN B N 1
ATOM 9082 C CA . ASN B 1 194 ? 27.947 -47.666 -26.381 1 96.15 194 ASN B CA 1
ATOM 9083 C C . ASN B 1 194 ? 28.539 -46.299 -26.048 1 96.15 194 ASN B C 1
ATOM 9085 O O . ASN B 1 194 ? 27.861 -45.277 -26.172 1 96.15 194 ASN B O 1
ATOM 9089 N N . SER B 1 195 ? 29.735 -46.357 -25.553 1 96.96 195 SER B N 1
ATOM 9090 C CA . SER B 1 195 ? 30.531 -45.166 -25.272 1 96.96 195 SER B CA 1
ATOM 9091 C C . SER B 1 195 ? 31.914 -45.263 -25.905 1 96.96 195 SER B C 1
ATOM 9093 O O . SER B 1 195 ? 32.64 -46.234 -25.678 1 96.96 195 SER B O 1
ATOM 9095 N N . VAL B 1 196 ? 32.264 -44.216 -26.708 1 96.61 196 VAL B N 1
ATOM 9096 C CA . VAL B 1 196 ? 33.548 -44.283 -27.398 1 96.61 196 VAL B CA 1
ATOM 9097 C C . VAL B 1 196 ? 34.308 -42.972 -27.204 1 96.61 196 VAL B C 1
ATOM 9099 O O . VAL B 1 196 ? 33.73 -41.969 -26.782 1 96.61 196 VAL B O 1
ATOM 9102 N N . SER B 1 197 ? 35.573 -43.023 -27.566 1 94.68 197 SER B N 1
ATOM 9103 C CA . SER B 1 197 ? 36.404 -41.834 -27.412 1 94.68 197 SER B CA 1
ATOM 9104 C C . SER B 1 197 ? 36.557 -41.091 -28.735 1 94.68 197 SER B C 1
ATOM 9106 O O . SER B 1 197 ? 37.039 -39.957 -28.764 1 94.68 197 SER B O 1
ATOM 9108 N N . GLU B 1 198 ? 36.059 -41.69 -29.765 1 94.28 198 GLU B N 1
ATOM 9109 C CA . GLU B 1 198 ? 36.206 -41.09 -31.088 1 94.28 198 GLU B CA 1
ATOM 9110 C C . GLU B 1 198 ? 35.153 -40.012 -31.325 1 94.28 198 GLU B C 1
ATOM 9112 O O . GLU B 1 198 ? 33.989 -40.182 -30.956 1 94.28 198 GLU B O 1
ATOM 9117 N N . ASN B 1 199 ? 35.629 -38.95 -32 1 96.74 199 ASN B N 1
ATOM 9118 C CA . ASN B 1 199 ? 34.749 -37.833 -32.329 1 96.74 199 ASN B CA 1
ATOM 9119 C C . ASN B 1 199 ? 33.693 -38.235 -33.355 1 96.74 199 ASN B C 1
ATOM 9121 O O . ASN B 1 199 ? 34 -38.396 -34.537 1 96.74 199 ASN B O 1
ATOM 9125 N N . ALA B 1 200 ? 32.482 -38.22 -32.839 1 96.49 200 ALA B N 1
ATOM 9126 C CA . ALA B 1 200 ? 31.387 -38.652 -33.703 1 96.49 200 ALA B CA 1
ATOM 9127 C C . ALA B 1 200 ? 31.037 -37.574 -34.725 1 96.49 200 ALA B C 1
ATOM 9129 O O . ALA B 1 200 ? 30.328 -37.839 -35.699 1 96.49 200 ALA B O 1
ATOM 9130 N N . LEU B 1 201 ? 31.575 -36.398 -34.596 1 97.31 201 LEU B N 1
ATOM 9131 C CA . LEU B 1 201 ? 31.26 -35.279 -35.477 1 97.31 201 LEU B CA 1
ATOM 9132 C C . LEU B 1 201 ? 32.397 -35.025 -36.461 1 97.31 201 LEU B C 1
ATOM 9134 O O . LEU B 1 201 ? 32.41 -34.003 -37.151 1 97.31 201 LEU B O 1
ATOM 9138 N N . GLU B 1 202 ? 33.296 -35.859 -36.671 1 95.81 202 GLU B N 1
ATOM 9139 C CA . GLU B 1 202 ? 34.566 -35.616 -37.35 1 95.81 202 GLU B CA 1
ATOM 9140 C C . GLU B 1 202 ? 34.344 -35.181 -38.796 1 95.81 202 GLU B C 1
ATOM 9142 O O . GLU B 1 202 ? 35.085 -34.346 -39.319 1 95.81 202 GLU B O 1
ATOM 9147 N N . ASP B 1 203 ? 33.389 -35.693 -39.409 1 93.54 203 ASP B N 1
ATOM 9148 C CA . ASP B 1 203 ? 33.144 -35.432 -40.824 1 93.54 203 ASP B CA 1
ATOM 9149 C C . ASP B 1 203 ? 32.709 -33.985 -41.049 1 93.54 203 ASP B C 1
ATOM 9151 O O . ASP B 1 203 ? 32.951 -33.417 -42.116 1 93.54 203 ASP B O 1
ATOM 9155 N N . HIS B 1 204 ? 32.126 -33.425 -40.034 1 95.41 204 HIS B N 1
ATOM 9156 C CA . HIS B 1 204 ? 31.587 -32.079 -40.189 1 95.41 204 HIS B CA 1
ATOM 9157 C C . HIS B 1 204 ? 32.303 -31.09 -39.274 1 95.41 204 HIS B C 1
ATOM 9159 O O . HIS B 1 204 ? 32.393 -29.901 -39.588 1 95.41 204 HIS B O 1
ATOM 9165 N N . TRP B 1 205 ? 32.662 -31.602 -38.158 1 97 205 TRP B N 1
ATOM 9166 C CA . TRP B 1 205 ? 33.369 -30.796 -37.168 1 97 205 TRP B CA 1
ATOM 9167 C C . TRP B 1 205 ? 34.619 -31.516 -36.674 1 97 205 TRP B C 1
ATOM 9169 O O . TRP B 1 205 ? 34.595 -32.166 -35.626 1 97 205 TRP B O 1
ATOM 9179 N N . PRO B 1 206 ? 35.668 -31.342 -37.467 1 96.69 206 PRO B N 1
ATOM 9180 C CA . PRO B 1 206 ? 36.906 -31.961 -36.988 1 96.69 206 PRO B CA 1
ATOM 9181 C C . PRO B 1 206 ? 37.326 -31.452 -35.611 1 96.69 206 PRO B C 1
ATOM 9183 O O . PRO B 1 206 ? 37.094 -30.285 -35.284 1 96.69 206 PRO B O 1
ATOM 9186 N N . TRP B 1 207 ? 37.955 -32.214 -34.84 1 96.17 207 TRP B N 1
ATOM 9187 C CA . TRP B 1 207 ? 38.289 -31.828 -33.473 1 96.17 207 TRP B CA 1
ATOM 9188 C C . TRP B 1 207 ? 39.149 -30.569 -33.457 1 96.17 207 TRP B C 1
ATOM 9190 O O . TRP B 1 207 ? 39.067 -29.765 -32.526 1 96.17 207 TRP B O 1
ATOM 9200 N N . SER B 1 208 ? 39.898 -30.362 -34.461 1 95.31 208 SER B N 1
ATOM 9201 C CA . SER B 1 208 ? 40.728 -29.165 -34.543 1 95.31 208 SER B CA 1
ATOM 9202 C C . SER B 1 208 ? 39.882 -27.899 -34.463 1 95.31 208 SER B C 1
ATOM 9204 O O . SER B 1 208 ? 40.321 -26.886 -33.914 1 95.31 208 SER B O 1
ATOM 9206 N N . GLN B 1 209 ? 38.703 -27.987 -34.963 1 95.42 209 GLN B N 1
ATOM 9207 C CA . GLN B 1 209 ? 37.788 -26.852 -34.892 1 95.42 209 GLN B CA 1
ATOM 9208 C C . GLN B 1 209 ? 37.122 -26.769 -33.521 1 95.42 209 GLN B C 1
ATOM 9210 O O . GLN B 1 209 ? 36.997 -25.683 -32.951 1 95.42 209 GLN B O 1
ATOM 9215 N N . ILE B 1 210 ? 36.687 -27.867 -32.981 1 96.6 210 ILE B N 1
ATOM 9216 C CA . ILE B 1 210 ? 36.03 -27.939 -31.681 1 96.6 210 ILE B CA 1
ATOM 9217 C C . ILE B 1 210 ? 37 -27.498 -30.587 1 96.6 210 ILE B C 1
ATOM 9219 O O . ILE B 1 210 ? 36.62 -26.767 -29.67 1 96.6 210 ILE B O 1
ATOM 9223 N N . GLU B 1 211 ? 38.246 -27.871 -30.6 1 95.52 211 GLU B N 1
ATOM 9224 C CA . GLU B 1 211 ? 39.257 -27.579 -29.589 1 95.52 211 GLU B CA 1
ATOM 9225 C C . GLU B 1 211 ? 39.509 -26.078 -29.478 1 95.52 211 GLU B C 1
ATOM 9227 O O . GLU B 1 211 ? 39.811 -25.572 -28.395 1 95.52 211 GLU B O 1
ATOM 9232 N N . LYS B 1 212 ? 39.4 -25.296 -30.592 1 95.09 212 LYS B N 1
ATOM 9233 C CA . LYS B 1 212 ? 39.563 -23.845 -30.584 1 95.09 212 LYS B CA 1
ATOM 9234 C C . LYS B 1 212 ? 38.538 -23.181 -29.67 1 95.09 212 LYS B C 1
ATOM 9236 O O . LYS B 1 212 ? 38.823 -22.154 -29.051 1 95.09 212 LYS B O 1
ATOM 9241 N N . LYS B 1 213 ? 37.395 -23.863 -29.655 1 95.54 213 LYS B N 1
ATOM 9242 C CA . LYS B 1 213 ? 36.323 -23.292 -28.845 1 95.54 213 LYS B CA 1
ATOM 9243 C C . LYS B 1 213 ? 36.332 -23.87 -27.433 1 95.54 213 LYS B C 1
ATOM 9245 O O . LYS B 1 213 ? 36.191 -23.135 -26.454 1 95.54 213 LYS B O 1
ATOM 9250 N N . PHE B 1 214 ? 36.425 -25.195 -27.3 1 96.75 214 PHE B N 1
ATOM 9251 C CA . PHE B 1 214 ? 36.343 -25.876 -26.014 1 96.75 214 PHE B CA 1
ATOM 9252 C C . PHE B 1 214 ? 37.617 -25.661 -25.205 1 96.75 214 PHE B C 1
ATOM 9254 O O . PHE B 1 214 ? 37.6 -25.749 -23.975 1 96.75 214 PHE B O 1
ATOM 9261 N N . LYS B 1 215 ? 38.838 -25.42 -25.826 1 94.64 215 LYS B N 1
ATOM 9262 C CA . LYS B 1 215 ? 40.153 -25.254 -25.214 1 94.64 215 LYS B CA 1
ATOM 9263 C C . LYS B 1 215 ? 40.513 -26.46 -24.351 1 94.64 215 LYS B C 1
ATOM 9265 O O . LYS B 1 215 ? 41.044 -26.305 -23.25 1 94.64 215 LYS B O 1
ATOM 9270 N N . LYS B 1 216 ? 40.09 -27.696 -24.787 1 95.26 216 LYS B N 1
ATOM 9271 C CA . LYS B 1 216 ? 40.34 -28.968 -24.115 1 95.26 216 LYS B CA 1
ATOM 9272 C C . LYS B 1 216 ? 40.718 -30.054 -25.118 1 95.26 216 LYS B C 1
ATOM 9274 O O . LYS B 1 216 ? 40.217 -30.069 -26.244 1 95.26 216 LYS B O 1
ATOM 9279 N N . PRO B 1 217 ? 41.53 -31.022 -24.702 1 95.56 217 PRO B N 1
ATOM 9280 C CA . PRO B 1 217 ? 41.927 -32.084 -25.629 1 95.56 217 PRO B CA 1
ATOM 9281 C C . PRO B 1 217 ? 40.817 -33.105 -25.866 1 95.56 217 PRO B C 1
ATOM 9283 O O . PRO B 1 217 ? 39.94 -33.279 -25.016 1 95.56 217 PRO B O 1
ATOM 9286 N N . LYS B 1 218 ? 40.857 -33.779 -26.988 1 95.58 218 LYS B N 1
ATOM 9287 C CA . LYS B 1 218 ? 39.9 -34.809 -27.379 1 95.58 218 LYS B CA 1
ATOM 9288 C C . LYS B 1 218 ? 39.818 -35.911 -26.327 1 95.58 218 LYS B C 1
ATOM 9290 O O . LYS B 1 218 ? 38.747 -36.472 -26.089 1 95.58 218 LYS B O 1
ATOM 9295 N N . SER B 1 219 ? 40.917 -36.13 -25.641 1 94.87 219 SER B N 1
ATOM 9296 C CA . SER B 1 219 ? 41.016 -37.22 -24.676 1 94.87 219 SER B CA 1
ATOM 9297 C C . SER B 1 219 ? 40.136 -36.961 -23.458 1 94.87 219 SER B C 1
ATOM 9299 O O . SER B 1 219 ? 39.842 -37.881 -22.691 1 94.87 219 SER B O 1
ATOM 9301 N N . ASP B 1 220 ? 39.69 -35.834 -23.301 1 96.65 220 ASP B N 1
ATOM 9302 C CA . ASP B 1 220 ? 38.865 -35.487 -22.148 1 96.65 220 ASP B CA 1
ATOM 9303 C C . ASP B 1 220 ? 37.394 -35.797 -22.411 1 96.65 220 ASP B C 1
ATOM 9305 O O . ASP B 1 220 ? 36.559 -35.686 -21.51 1 96.65 220 ASP B O 1
ATOM 9309 N N . PHE B 1 221 ? 37.059 -36.181 -23.628 1 97.31 221 PHE B N 1
ATOM 9310 C CA . PHE B 1 221 ? 35.655 -36.303 -24.004 1 97.31 221 PHE B CA 1
ATOM 9311 C C . PHE B 1 221 ? 35.311 -37.747 -24.349 1 97.31 221 PHE B C 1
ATOM 9313 O O . PHE B 1 221 ? 36.17 -38.502 -24.808 1 97.31 221 PHE B O 1
ATOM 9320 N N . VAL B 1 222 ? 34.095 -38.082 -24.057 1 97.93 222 VAL B N 1
ATOM 9321 C CA . VAL B 1 222 ? 33.51 -39.363 -24.437 1 97.93 222 VAL B CA 1
ATOM 9322 C C . VAL B 1 222 ? 32.212 -39.131 -25.207 1 97.93 222 VAL B C 1
ATOM 9324 O O . VAL B 1 222 ? 31.554 -38.102 -25.032 1 97.93 222 VAL B O 1
ATOM 9327 N N . TRP B 1 223 ? 31.912 -40.024 -26.113 1 97.83 223 TRP B N 1
ATOM 9328 C CA . TRP B 1 223 ? 30.697 -39.959 -26.919 1 97.83 223 TRP B CA 1
ATOM 9329 C C . TRP B 1 223 ? 29.765 -41.122 -26.595 1 97.83 223 TRP B C 1
ATOM 9331 O O . TRP B 1 223 ? 30.073 -42.277 -26.902 1 97.83 223 TRP B O 1
ATOM 9341 N N . ASP B 1 224 ? 28.672 -40.802 -25.981 1 98.33 224 ASP B N 1
ATOM 9342 C CA . ASP B 1 224 ? 27.663 -41.79 -25.61 1 98.33 224 ASP B CA 1
ATOM 9343 C C . ASP B 1 224 ? 26.617 -41.946 -26.711 1 98.33 224 ASP B C 1
ATOM 9345 O O . ASP B 1 224 ? 25.974 -40.971 -27.106 1 98.33 224 ASP B O 1
ATOM 9349 N N . SER B 1 225 ? 26.442 -43.142 -27.212 1 98.19 225 SER B N 1
ATOM 9350 C CA . SER B 1 225 ? 25.415 -43.46 -28.199 1 98.19 225 SER B CA 1
ATOM 9351 C C . SER B 1 225 ? 24.27 -44.249 -27.572 1 98.19 225 SER B C 1
ATOM 9353 O O . SER B 1 225 ? 24.502 -45.186 -26.805 1 98.19 225 SER B O 1
ATOM 9355 N N . TYR B 1 226 ? 23.119 -43.953 -27.957 1 98.44 226 TYR B N 1
ATOM 9356 C CA . TYR B 1 226 ? 21.944 -44.581 -27.363 1 98.44 226 TYR B CA 1
ATOM 9357 C C . TYR B 1 226 ? 21.18 -45.398 -28.398 1 98.44 226 TYR B C 1
ATOM 9359 O O . TYR B 1 226 ? 21.292 -45.148 -29.6 1 98.44 226 TYR B O 1
ATOM 9367 N N . GLU B 1 227 ? 20.373 -46.3 -27.881 1 98.25 227 GLU B N 1
ATOM 9368 C CA . GLU B 1 227 ? 19.55 -47.137 -28.749 1 98.25 227 GLU B CA 1
ATOM 9369 C C . GLU B 1 227 ? 18.5 -46.307 -29.481 1 98.25 227 GLU B C 1
ATOM 9371 O O . GLU B 1 227 ? 18.166 -45.2 -29.053 1 98.25 227 GLU B O 1
ATOM 9376 N N . LYS B 1 228 ? 18.115 -46.783 -30.625 1 97.85 228 LYS B N 1
ATOM 9377 C CA . LYS B 1 228 ? 17.087 -46.114 -31.416 1 97.85 228 LYS B CA 1
ATOM 9378 C C . LYS B 1 228 ? 15.754 -46.084 -30.674 1 97.85 228 LYS B C 1
ATOM 9380 O O . LYS B 1 228 ? 15.35 -47.082 -30.072 1 97.85 228 LYS B O 1
ATOM 9385 N N . SER B 1 229 ? 15.132 -45.086 -30.694 1 97.28 229 SER B N 1
ATOM 9386 C CA . SER B 1 229 ? 13.869 -44.923 -29.982 1 97.28 229 SER B CA 1
ATOM 9387 C C . SER B 1 229 ? 12.702 -45.474 -30.794 1 97.28 229 SER B C 1
ATOM 9389 O O . SER B 1 229 ? 12.86 -45.808 -31.97 1 97.28 229 SER B O 1
ATOM 9391 N N . VAL B 1 230 ? 11.566 -45.6 -30.12 1 96.25 230 VAL B N 1
ATOM 9392 C CA . VAL B 1 230 ? 10.307 -45.783 -30.834 1 96.25 230 VAL B CA 1
ATOM 9393 C C . VAL B 1 230 ? 9.903 -44.475 -31.512 1 96.25 230 VAL B C 1
ATOM 9395 O O . VAL B 1 230 ? 10.536 -43.438 -31.302 1 96.25 230 VAL B O 1
ATOM 9398 N N . ALA B 1 231 ? 8.917 -44.55 -32.36 1 96.96 231 ALA B N 1
ATOM 9399 C CA . ALA B 1 231 ? 8.428 -43.335 -33.008 1 96.96 231 ALA B CA 1
ATOM 9400 C C . ALA B 1 231 ? 7.842 -42.366 -31.986 1 96.96 231 ALA B C 1
ATOM 9402 O O . ALA B 1 231 ? 7.007 -42.751 -31.163 1 96.96 231 ALA B O 1
ATOM 9403 N N . MET B 1 232 ? 8.295 -41.212 -31.957 1 96.75 232 MET B N 1
ATOM 9404 C CA . MET B 1 232 ? 7.79 -40.211 -31.022 1 96.75 232 MET B CA 1
ATOM 9405 C C . MET B 1 232 ? 7.872 -38.813 -31.625 1 96.75 232 MET B C 1
ATOM 9407 O O . MET B 1 232 ? 8.606 -38.59 -32.59 1 96.75 232 MET B O 1
ATOM 9411 N N . SER B 1 233 ? 7.071 -37.913 -31.123 1 96.95 233 SER B N 1
ATOM 9412 C CA . SER B 1 233 ? 7.124 -36.511 -31.526 1 96.95 233 SER B CA 1
ATOM 9413 C C . SER B 1 233 ? 8.401 -35.842 -31.03 1 96.95 233 SER B C 1
ATOM 9415 O O . SER B 1 233 ? 8.997 -36.282 -30.045 1 96.95 233 SER B O 1
ATOM 9417 N N . THR B 1 234 ? 8.781 -34.785 -31.665 1 96.67 234 THR B N 1
ATOM 9418 C CA . THR B 1 234 ? 10.072 -34.152 -31.417 1 96.67 234 THR B CA 1
ATOM 9419 C C . THR B 1 234 ? 10.129 -33.574 -30.006 1 96.67 234 THR B C 1
ATOM 9421 O O . THR B 1 234 ? 11.187 -33.568 -29.374 1 96.67 234 THR B O 1
ATOM 9424 N N . TYR B 1 235 ? 8.982 -33.086 -29.474 1 96.07 235 TYR B N 1
ATOM 9425 C CA . TYR B 1 235 ? 8.998 -32.415 -28.179 1 96.07 235 TYR B CA 1
ATOM 9426 C C . TYR B 1 235 ? 9.233 -33.412 -27.05 1 96.07 235 TYR B C 1
ATOM 9428 O O . TYR B 1 235 ? 9.521 -33.02 -25.917 1 96.07 235 TYR B O 1
ATOM 9436 N N . LEU B 1 236 ? 9.245 -34.704 -27.301 1 97.73 236 LEU B N 1
ATOM 9437 C CA . LEU B 1 236 ? 9.421 -35.75 -26.3 1 97.73 236 LEU B CA 1
ATOM 9438 C C . LEU B 1 236 ? 10.885 -36.165 -26.199 1 97.73 236 LEU B C 1
ATOM 9440 O O . LEU B 1 236 ? 11.253 -36.954 -25.326 1 97.73 236 LEU B O 1
ATOM 9444 N N . LEU B 1 237 ? 11.696 -35.642 -27.043 1 97.78 237 LEU B N 1
ATOM 9445 C CA . LEU B 1 237 ? 13.132 -35.879 -26.944 1 97.78 237 LEU B CA 1
ATOM 9446 C C . LEU B 1 237 ? 13.711 -35.202 -25.706 1 97.78 237 LEU B C 1
ATOM 9448 O O . LEU B 1 237 ? 13.349 -34.068 -25.387 1 97.78 237 LEU B O 1
ATOM 9452 N N . ALA B 1 238 ? 14.558 -35.999 -25.008 1 97.89 238 ALA B N 1
ATOM 9453 C CA . ALA B 1 238 ? 15.161 -35.421 -23.809 1 97.89 238 ALA B CA 1
ATOM 9454 C C . ALA B 1 238 ? 16.574 -35.955 -23.593 1 97.89 238 ALA B C 1
ATOM 9456 O O . ALA B 1 238 ? 16.874 -37.097 -23.951 1 97.89 238 ALA B O 1
ATOM 9457 N N . PHE B 1 239 ? 17.425 -35.114 -23.048 1 98.22 239 PHE B N 1
ATOM 9458 C CA . PHE B 1 239 ? 18.731 -35.531 -22.552 1 98.22 239 PHE B CA 1
ATOM 9459 C C . PHE B 1 239 ? 19.195 -34.622 -21.42 1 98.22 239 PHE B C 1
ATOM 9461 O O . PHE B 1 239 ? 18.762 -33.472 -21.323 1 98.22 239 PHE B O 1
ATOM 9468 N N . VAL B 1 240 ? 19.936 -35.117 -20.558 1 98.28 240 VAL B N 1
ATOM 9469 C CA . VAL B 1 240 ? 20.539 -34.393 -19.444 1 98.28 240 VAL B CA 1
ATOM 9470 C C . VAL B 1 240 ? 22.013 -34.769 -19.32 1 98.28 240 VAL B C 1
ATOM 9472 O O . VAL B 1 240 ? 22.366 -35.95 -19.378 1 98.28 240 VAL B O 1
ATOM 9475 N N . VAL B 1 241 ? 22.908 -33.803 -19.291 1 98.5 241 VAL B N 1
ATOM 9476 C CA . VAL B 1 241 ? 24.325 -33.997 -19.002 1 98.5 241 VAL B CA 1
ATOM 9477 C C . VAL B 1 241 ? 24.663 -33.39 -17.642 1 98.5 241 VAL B C 1
ATOM 9479 O O . VAL B 1 241 ? 24.585 -32.172 -17.462 1 98.5 241 VAL B O 1
ATOM 9482 N N . SER B 1 242 ? 24.988 -34.218 -16.73 1 97.96 242 SER B N 1
ATOM 9483 C CA . SER B 1 242 ? 25.172 -33.729 -15.367 1 97.96 242 SER B CA 1
ATOM 9484 C C . SER B 1 242 ? 26.133 -34.619 -14.586 1 97.96 242 SER B C 1
ATOM 9486 O O . SER B 1 242 ? 26.664 -35.592 -15.126 1 97.96 242 SER B O 1
ATOM 9488 N N . LYS B 1 243 ? 26.383 -34.232 -13.373 1 96.74 243 LYS B N 1
ATOM 9489 C CA . LYS B 1 243 ? 27.171 -35.029 -12.437 1 96.74 243 LYS B CA 1
ATOM 9490 C C . LYS B 1 243 ? 26.273 -35.743 -11.431 1 96.74 243 LYS B C 1
ATOM 9492 O O . LYS B 1 243 ? 26.705 -36.061 -10.321 1 96.74 243 LYS B O 1
ATOM 9497 N N . PHE B 1 244 ? 25.031 -35.98 -11.872 1 97.61 244 PHE B N 1
ATOM 9498 C CA . PHE B 1 244 ? 24.041 -36.581 -10.987 1 97.61 244 PHE B CA 1
ATOM 9499 C C . PHE B 1 244 ? 24.3 -38.073 -10.818 1 97.61 244 PHE B C 1
ATOM 9501 O O . PHE B 1 244 ? 24.99 -38.685 -11.636 1 97.61 244 PHE B O 1
ATOM 9508 N N . SER B 1 245 ? 23.845 -38.557 -9.701 1 96.18 245 SER B N 1
ATOM 9509 C CA . SER B 1 245 ? 23.798 -39.993 -9.444 1 96.18 245 SER B CA 1
ATOM 9510 C C . SER B 1 245 ? 22.361 -40.504 -9.421 1 96.18 245 SER B C 1
ATOM 9512 O O . SER B 1 245 ? 21.421 -39.738 -9.642 1 96.18 245 SER B O 1
ATOM 9514 N N . PHE B 1 246 ? 22.227 -41.839 -9.346 1 97.46 246 PHE B N 1
ATOM 9515 C CA . PHE B 1 246 ? 20.865 -42.359 -9.392 1 97.46 246 PHE B CA 1
ATOM 9516 C C . PHE B 1 246 ? 20.687 -43.499 -8.397 1 97.46 246 PHE B C 1
ATOM 9518 O O . PHE B 1 246 ? 21.668 -44.07 -7.917 1 97.46 246 PHE B O 1
ATOM 9525 N N . VAL B 1 247 ? 19.443 -43.678 -7.98 1 97.37 247 VAL B N 1
ATOM 9526 C CA . VAL B 1 247 ? 19.003 -44.871 -7.264 1 97.37 247 VAL B CA 1
ATOM 9527 C C . VAL B 1 247 ? 18.112 -45.719 -8.169 1 97.37 247 VAL B C 1
ATOM 9529 O O . VAL B 1 247 ? 17.244 -45.19 -8.867 1 97.37 247 VAL B O 1
ATOM 9532 N N . GLN B 1 248 ? 18.408 -46.959 -8.225 1 96.7 248 GLN B N 1
ATOM 9533 C CA . GLN B 1 248 ? 17.583 -47.865 -9.017 1 96.7 248 GLN B CA 1
ATOM 9534 C C . GLN B 1 248 ? 16.429 -48.424 -8.19 1 96.7 248 GLN B C 1
ATOM 9536 O O . GLN B 1 248 ? 16.619 -48.816 -7.036 1 96.7 248 GLN B O 1
ATOM 9541 N N . SER B 1 249 ? 15.285 -48.423 -8.784 1 96.99 249 SER B N 1
ATOM 9542 C CA . SER B 1 249 ? 14.109 -48.954 -8.103 1 96.99 249 SER B CA 1
ATOM 9543 C C . SER B 1 249 ? 14.19 -50.471 -7.963 1 96.99 249 SER B C 1
ATOM 9545 O O . SER B 1 249 ? 14.863 -51.137 -8.752 1 96.99 249 SER B O 1
ATOM 9547 N N . PRO B 1 250 ? 13.501 -50.985 -6.968 1 95.32 250 PRO B N 1
ATOM 9548 C CA . PRO B 1 250 ? 13.435 -52.443 -6.855 1 95.32 250 PRO B CA 1
ATOM 9549 C C . PRO B 1 250 ? 12.832 -53.105 -8.092 1 95.32 250 PRO B C 1
ATOM 9551 O O . PRO B 1 250 ? 11.801 -52.653 -8.598 1 95.32 250 PRO B O 1
ATOM 9554 N N . SER B 1 251 ? 13.409 -54.173 -8.502 1 92.92 251 SER B N 1
ATOM 9555 C CA . SER B 1 251 ? 13.048 -54.796 -9.771 1 92.92 251 SER B CA 1
ATOM 9556 C C . SER B 1 251 ? 11.696 -55.496 -9.679 1 92.92 251 SER B C 1
ATOM 9558 O O . SER B 1 251 ? 11.072 -55.79 -10.7 1 92.92 251 SER B O 1
ATOM 9560 N N . ASP B 1 252 ? 11.263 -55.818 -8.49 1 94.95 252 ASP B N 1
ATOM 9561 C CA . ASP B 1 252 ? 10.015 -56.557 -8.321 1 94.95 252 ASP B CA 1
ATOM 9562 C C . ASP B 1 252 ? 8.807 -55.633 -8.452 1 94.95 252 ASP B C 1
ATOM 9564 O O . ASP B 1 252 ? 7.673 -56.099 -8.581 1 94.95 252 ASP B O 1
ATOM 9568 N N . LEU B 1 253 ? 9.026 -54.42 -8.533 1 95.15 253 LEU B N 1
ATOM 9569 C CA . LEU B 1 253 ? 7.917 -53.474 -8.555 1 95.15 253 LEU B CA 1
ATOM 9570 C C . LEU B 1 253 ? 7.424 -53.247 -9.981 1 95.15 253 LEU B C 1
ATOM 9572 O O . LEU B 1 253 ? 6.298 -52.79 -10.187 1 95.15 253 LEU B O 1
ATOM 9576 N N . SER B 1 254 ? 8.273 -53.496 -10.981 1 94.69 254 SER B N 1
ATOM 9577 C CA . SER B 1 254 ? 7.93 -53.272 -12.381 1 94.69 254 SER B CA 1
ATOM 9578 C C . SER B 1 254 ? 8.826 -54.087 -13.308 1 94.69 254 SER B C 1
ATOM 9580 O O . SER B 1 254 ? 9.966 -54.402 -12.958 1 94.69 254 SER B O 1
ATOM 9582 N N . ASN B 1 255 ? 8.328 -54.342 -14.467 1 93.66 255 ASN B N 1
ATOM 9583 C CA . ASN B 1 255 ? 9.132 -54.981 -15.503 1 93.66 255 ASN B CA 1
ATOM 9584 C C . ASN B 1 255 ? 10.069 -53.985 -16.18 1 93.66 255 ASN B C 1
ATOM 9586 O O . ASN B 1 255 ? 11.017 -54.381 -16.86 1 93.66 255 ASN B O 1
ATOM 9590 N N . THR B 1 256 ? 9.77 -52.798 -16.09 1 95.99 256 THR B N 1
ATOM 9591 C CA . THR B 1 256 ? 10.578 -51.715 -16.641 1 95.99 256 THR B CA 1
ATOM 9592 C C . THR B 1 256 ? 11.642 -51.271 -15.642 1 95.99 256 THR B C 1
ATOM 9594 O O . THR B 1 256 ? 11.366 -51.148 -14.446 1 95.99 256 THR B O 1
ATOM 9597 N N . LYS B 1 257 ? 12.854 -51.056 -16.069 1 96.46 257 LYS B N 1
ATOM 9598 C CA . LYS B 1 257 ? 13.919 -50.558 -15.203 1 96.46 257 LYS B CA 1
ATOM 9599 C C . LYS B 1 257 ? 13.709 -49.084 -14.867 1 96.46 257 LYS B C 1
ATOM 9601 O O . LYS B 1 257 ? 13.612 -48.245 -15.765 1 96.46 257 LYS B O 1
ATOM 9606 N N . PHE B 1 258 ? 13.573 -48.859 -13.566 1 97 258 PHE B N 1
ATOM 9607 C CA . PHE B 1 258 ? 13.388 -47.49 -13.1 1 97 258 PHE B CA 1
ATOM 9608 C C . PHE B 1 258 ? 14.649 -46.975 -12.417 1 97 258 PHE B C 1
ATOM 9610 O O . PHE B 1 258 ? 15.225 -47.659 -11.569 1 97 258 PHE B O 1
ATOM 9617 N N . ARG B 1 259 ? 15.115 -45.774 -12.724 1 98.06 259 ARG B N 1
ATOM 9618 C CA . ARG B 1 259 ? 16.171 -45.057 -12.017 1 98.06 259 ARG B CA 1
ATOM 9619 C C . ARG B 1 259 ? 15.734 -43.637 -11.673 1 98.06 259 ARG B C 1
ATOM 9621 O O . ARG B 1 259 ? 15.071 -42.975 -12.475 1 98.06 259 ARG B O 1
ATOM 9628 N N . ILE B 1 260 ? 15.979 -43.251 -10.472 1 98.48 260 ILE B N 1
ATOM 9629 C CA . ILE B 1 260 ? 15.713 -41.888 -10.025 1 98.48 260 ILE B CA 1
ATOM 9630 C C . ILE B 1 260 ? 17.028 -41.125 -9.885 1 98.48 260 ILE B C 1
ATOM 9632 O O . ILE B 1 260 ? 17.859 -41.458 -9.038 1 98.48 260 ILE B O 1
ATOM 9636 N N . TRP B 1 261 ? 17.206 -40.074 -10.698 1 98.29 261 TRP B N 1
ATOM 9637 C CA . TRP B 1 261 ? 18.435 -39.288 -10.747 1 98.29 261 TRP B CA 1
ATOM 9638 C C . TRP B 1 261 ? 18.289 -37.998 -9.947 1 98.29 261 TRP B C 1
ATOM 9640 O O . TRP B 1 261 ? 17.235 -37.358 -9.976 1 98.29 261 TRP B O 1
ATOM 9650 N N . ALA B 1 262 ? 19.261 -37.65 -9.201 1 96.96 262 ALA B N 1
ATOM 9651 C CA . ALA B 1 262 ? 19.304 -36.408 -8.433 1 96.96 262 ALA B CA 1
ATOM 9652 C C . ALA B 1 262 ? 20.744 -35.984 -8.158 1 96.96 262 ALA B C 1
ATOM 9654 O O . ALA B 1 262 ? 21.682 -36.739 -8.425 1 96.96 262 ALA B O 1
ATOM 9655 N N . ARG B 1 263 ? 20.883 -34.738 -7.706 1 95.14 263 ARG B N 1
ATOM 9656 C CA . ARG B 1 263 ? 22.187 -34.322 -7.201 1 95.14 263 ARG B CA 1
ATOM 9657 C C . ARG B 1 263 ? 22.677 -35.267 -6.109 1 95.14 263 ARG B C 1
ATOM 9659 O O . ARG B 1 263 ? 21.883 -35.766 -5.309 1 95.14 263 ARG B O 1
ATOM 9666 N N . PRO B 1 264 ? 23.961 -35.408 -5.996 1 92.64 264 PRO B N 1
ATOM 9667 C CA . PRO B 1 264 ? 24.497 -36.38 -5.04 1 92.64 264 PRO B CA 1
ATOM 9668 C C . PRO B 1 264 ? 24.051 -36.104 -3.606 1 92.64 264 PRO B C 1
ATOM 9670 O O . PRO B 1 264 ? 23.789 -37.04 -2.846 1 92.64 264 PRO B O 1
ATOM 9673 N N . ASP B 1 265 ? 23.89 -34.904 -3.284 1 92.44 265 ASP B N 1
ATOM 9674 C CA . ASP B 1 265 ? 23.555 -34.541 -1.911 1 92.44 265 ASP B CA 1
ATOM 9675 C C . ASP B 1 265 ? 22.048 -34.612 -1.676 1 92.44 265 ASP B C 1
ATOM 9677 O O . ASP B 1 265 ? 21.567 -34.28 -0.59 1 92.44 265 ASP B O 1
ATOM 9681 N N . ALA B 1 266 ? 21.253 -35.085 -2.68 1 94.2 266 ALA B N 1
ATOM 9682 C CA . ALA B 1 266 ? 19.805 -35.203 -2.528 1 94.2 266 ALA B CA 1
ATOM 9683 C C . ALA B 1 266 ? 19.341 -36.635 -2.778 1 94.2 266 ALA B C 1
ATOM 9685 O O . ALA B 1 266 ? 18.14 -36.898 -2.871 1 94.2 266 ALA B O 1
ATOM 9686 N N . LEU B 1 267 ? 20.232 -37.556 -2.85 1 94.95 267 LEU B N 1
ATOM 9687 C CA . LEU B 1 267 ? 19.906 -38.936 -3.191 1 94.95 267 LEU B CA 1
ATOM 9688 C C . LEU B 1 267 ? 19.034 -39.571 -2.113 1 94.95 267 LEU B C 1
ATOM 9690 O O . LEU B 1 267 ? 18.21 -40.44 -2.407 1 94.95 267 LEU B O 1
ATOM 9694 N N . ASP B 1 268 ? 19.238 -39.154 -0.91 1 94.48 268 ASP B N 1
ATOM 9695 C CA . ASP B 1 268 ? 18.482 -39.724 0.201 1 94.48 268 ASP B CA 1
ATOM 9696 C C . ASP B 1 268 ? 17.023 -39.277 0.16 1 94.48 268 ASP B C 1
ATOM 9698 O O . ASP B 1 268 ? 16.198 -39.759 0.939 1 94.48 268 ASP B O 1
ATOM 9702 N N . GLN B 1 269 ? 16.658 -38.411 -0.803 1 96.43 269 GLN B N 1
ATOM 9703 C CA . GLN B 1 269 ? 15.299 -37.899 -0.939 1 96.43 269 GLN B CA 1
ATOM 9704 C C . GLN B 1 269 ? 14.546 -38.625 -2.05 1 96.43 269 GLN B C 1
ATOM 9706 O O . GLN B 1 269 ? 13.409 -38.273 -2.369 1 96.43 269 GLN B O 1
ATOM 9711 N N . THR B 1 270 ? 15.1 -39.686 -2.645 1 97.52 270 THR B N 1
ATOM 9712 C CA . THR B 1 270 ? 14.563 -40.315 -3.847 1 97.52 270 THR B CA 1
ATOM 9713 C C . THR B 1 270 ? 13.746 -41.554 -3.49 1 97.52 270 THR B C 1
ATOM 9715 O O . THR B 1 270 ? 13.091 -42.141 -4.353 1 97.52 270 THR B O 1
ATOM 9718 N N . ALA B 1 271 ? 13.717 -41.949 -2.25 1 96.63 271 ALA B N 1
ATOM 9719 C CA . ALA B 1 271 ? 13.158 -43.234 -1.84 1 96.63 271 ALA B CA 1
ATOM 9720 C C . ALA B 1 271 ? 11.679 -43.331 -2.203 1 96.63 271 ALA B C 1
ATOM 9722 O O . ALA B 1 271 ? 11.226 -44.356 -2.716 1 96.63 271 ALA B O 1
ATOM 9723 N N . TYR B 1 272 ? 10.915 -42.353 -1.915 1 97.16 272 TYR B N 1
ATOM 9724 C CA . TYR B 1 272 ? 9.481 -42.383 -2.177 1 97.16 272 TYR B CA 1
ATOM 9725 C C . TYR B 1 272 ? 9.201 -42.511 -3.669 1 97.16 272 TYR B C 1
ATOM 9727 O O . TYR B 1 272 ? 8.334 -43.286 -4.081 1 97.16 272 TYR B O 1
ATOM 9735 N N . ALA B 1 273 ? 9.896 -41.779 -4.5 1 97.81 273 ALA B N 1
ATOM 9736 C CA . ALA B 1 273 ? 9.734 -41.836 -5.95 1 97.81 273 ALA B CA 1
ATOM 9737 C C . ALA B 1 273 ? 10.126 -43.207 -6.493 1 97.81 273 ALA B C 1
ATOM 9739 O O . ALA B 1 273 ? 9.504 -43.712 -7.43 1 97.81 273 ALA B O 1
ATOM 9740 N N . SER B 1 274 ? 11.186 -43.825 -5.923 1 97.66 274 SER B N 1
ATOM 9741 C CA . SER B 1 274 ? 11.711 -45.105 -6.386 1 97.66 274 SER B CA 1
ATOM 9742 C C . SER B 1 274 ? 10.712 -46.232 -6.143 1 97.66 274 SER B C 1
ATOM 9744 O O . SER B 1 274 ? 10.805 -47.295 -6.761 1 97.66 274 SER B O 1
ATOM 9746 N N . THR B 1 275 ? 9.76 -45.962 -5.332 1 97.39 275 THR B N 1
ATOM 9747 C CA . THR B 1 275 ? 8.743 -46.97 -5.054 1 97.39 275 THR B CA 1
ATOM 9748 C C . THR B 1 275 ? 7.424 -46.607 -5.729 1 97.39 275 THR B C 1
ATOM 9750 O O . THR B 1 275 ? 6.77 -47.464 -6.327 1 97.39 275 THR B O 1
ATOM 9753 N N . THR B 1 276 ? 7.023 -45.394 -5.67 1 97.55 276 THR B N 1
ATOM 9754 C CA . THR B 1 276 ? 5.738 -44.93 -6.182 1 97.55 276 THR B CA 1
ATOM 9755 C C . THR B 1 276 ? 5.704 -45.006 -7.706 1 97.55 276 THR B C 1
ATOM 9757 O O . THR B 1 276 ? 4.687 -45.387 -8.291 1 97.55 276 THR B O 1
ATOM 9760 N N . GLY B 1 277 ? 6.777 -44.643 -8.393 1 97.78 277 GLY B N 1
ATOM 9761 C CA . GLY B 1 277 ? 6.841 -44.636 -9.846 1 97.78 277 GLY B CA 1
ATOM 9762 C C . GLY B 1 277 ? 6.56 -45.994 -10.462 1 97.78 277 GLY B C 1
ATOM 9763 O O . GLY B 1 277 ? 5.595 -46.154 -11.212 1 97.78 277 GLY B O 1
ATOM 9764 N N . PRO B 1 278 ? 7.387 -47 -10.074 1 98.16 278 PRO B N 1
ATOM 9765 C CA . PRO B 1 278 ? 7.171 -48.337 -10.631 1 98.16 278 PRO B CA 1
ATOM 9766 C C . PRO B 1 278 ? 5.792 -48.901 -10.296 1 98.16 278 PRO B C 1
ATOM 9768 O O . PRO B 1 278 ? 5.162 -49.544 -11.139 1 98.16 278 PRO B O 1
ATOM 9771 N N . LYS B 1 279 ? 5.282 -48.631 -9.099 1 98.14 279 LYS B N 1
ATOM 9772 C CA . LYS B 1 279 ? 3.956 -49.11 -8.721 1 98.14 279 LYS B CA 1
ATOM 9773 C C . LYS B 1 279 ? 2.875 -48.486 -9.598 1 98.14 279 LYS B C 1
ATOM 9775 O O . LYS B 1 279 ? 1.938 -49.169 -10.019 1 98.14 279 LYS B O 1
ATOM 9780 N N . ALA B 1 280 ? 2.99 -47.245 -9.838 1 98.27 280 ALA B N 1
ATOM 9781 C CA . ALA B 1 280 ? 2.019 -46.547 -10.677 1 98.27 280 ALA B CA 1
ATOM 9782 C C . ALA B 1 280 ? 2.064 -47.061 -12.113 1 98.27 280 ALA B C 1
ATOM 9784 O O . ALA B 1 280 ? 1.021 -47.28 -12.733 1 98.27 280 ALA B O 1
ATOM 9785 N N . LEU B 1 281 ? 3.275 -47.205 -12.653 1 98.13 281 LEU B N 1
ATOM 9786 C CA . LEU B 1 281 ? 3.414 -47.685 -14.024 1 98.13 281 LEU B CA 1
ATOM 9787 C C . LEU B 1 281 ? 2.804 -49.074 -14.178 1 98.13 281 LEU B C 1
ATOM 9789 O O . LEU B 1 281 ? 2.093 -49.34 -15.15 1 98.13 281 LEU B O 1
ATOM 9793 N N . THR B 1 282 ? 3.075 -49.941 -13.238 1 97.96 282 THR B N 1
ATOM 9794 C CA . THR B 1 282 ? 2.545 -51.299 -13.27 1 97.96 282 THR B CA 1
ATOM 9795 C C . THR B 1 282 ? 1.02 -51.287 -13.222 1 97.96 282 THR B C 1
ATOM 9797 O O . THR B 1 282 ? 0.364 -52.043 -13.942 1 97.96 282 THR B O 1
ATOM 9800 N N . TYR B 1 283 ? 0.534 -50.472 -12.405 1 97.91 283 TYR B N 1
ATOM 9801 C CA . TYR B 1 283 ? -0.918 -50.375 -12.311 1 97.91 283 TYR B CA 1
ATOM 9802 C C . TYR B 1 283 ? -1.516 -49.863 -13.616 1 97.91 283 TYR B C 1
ATOM 9804 O O . TYR B 1 283 ? -2.582 -50.318 -14.039 1 97.91 283 TYR B O 1
ATOM 9812 N N . PHE B 1 284 ? -0.888 -48.902 -14.269 1 97.99 284 PHE B N 1
ATOM 9813 C CA . PHE B 1 284 ? -1.371 -48.386 -15.544 1 97.99 284 PHE B CA 1
ATOM 9814 C C . PHE B 1 284 ? -1.382 -49.482 -16.603 1 97.99 284 PHE B C 1
ATOM 9816 O O . PHE B 1 284 ? -2.316 -49.571 -17.402 1 97.99 284 PHE B O 1
ATOM 9823 N N . GLU B 1 285 ? -0.334 -50.311 -16.617 1 97.67 285 GLU B N 1
ATOM 9824 C CA . GLU B 1 285 ? -0.306 -51.424 -17.561 1 97.67 285 GLU B CA 1
ATOM 9825 C C . GLU B 1 285 ? -1.523 -52.328 -17.384 1 97.67 285 GLU B C 1
ATOM 9827 O O . GLU B 1 285 ? -2.098 -52.803 -18.365 1 97.67 285 GLU B O 1
ATOM 9832 N N . GLN B 1 286 ? -1.879 -52.495 -16.187 1 96.75 286 GLN B N 1
ATOM 9833 C CA . GLN B 1 286 ? -3.038 -53.324 -15.876 1 96.75 286 GLN B CA 1
ATOM 9834 C C . GLN B 1 286 ? -4.339 -52.602 -16.216 1 96.75 286 GLN B C 1
ATOM 9836 O O . GLN B 1 286 ? -5.227 -53.178 -16.848 1 96.75 286 GLN B O 1
ATOM 9841 N N . TRP B 1 287 ? -4.456 -51.402 -15.818 1 96.25 287 TRP B N 1
ATOM 9842 C CA . TRP B 1 287 ? -5.691 -50.634 -15.943 1 96.25 287 TRP B CA 1
ATOM 9843 C C . TRP B 1 287 ? -6.021 -50.367 -17.407 1 96.25 287 TRP B C 1
ATOM 9845 O O . TRP B 1 287 ? -7.182 -50.451 -17.814 1 96.25 287 TRP B O 1
ATOM 9855 N N . PHE B 1 288 ? -4.965 -50.03 -18.209 1 97.08 288 PHE B N 1
ATOM 9856 C CA . PHE B 1 288 ? -5.152 -49.762 -19.63 1 97.08 288 PHE B CA 1
ATOM 9857 C C . PHE B 1 288 ? -5.104 -51.055 -20.435 1 97.08 288 PHE B C 1
ATOM 9859 O O . PHE B 1 288 ? -5.446 -51.069 -21.619 1 97.08 288 PHE B O 1
ATOM 9866 N N . ASN B 1 289 ? -4.613 -52.092 -19.808 1 96.84 289 ASN B N 1
ATOM 9867 C CA . ASN B 1 289 ? -4.396 -53.382 -20.454 1 96.84 289 ASN B CA 1
ATOM 9868 C C . ASN B 1 289 ? -3.502 -53.251 -21.683 1 96.84 289 ASN B C 1
ATOM 9870 O O . ASN B 1 289 ? -3.859 -53.712 -22.768 1 96.84 289 ASN B O 1
ATOM 9874 N N . LEU B 1 290 ? -2.493 -52.544 -21.497 1 97.33 290 LEU B N 1
ATOM 9875 C CA . LEU B 1 290 ? -1.472 -52.285 -22.508 1 97.33 290 LEU B CA 1
ATOM 9876 C C . LEU B 1 290 ? -0.117 -52.026 -21.858 1 97.33 290 LEU B C 1
ATOM 9878 O O . LEU B 1 290 ? 0.02 -51.112 -21.042 1 97.33 290 LEU B O 1
ATOM 9882 N N . SER B 1 291 ? 0.871 -52.723 -22.248 1 96.49 291 SER B N 1
ATOM 9883 C CA . SER B 1 291 ? 2.174 -52.679 -21.592 1 96.49 291 SER B CA 1
ATOM 9884 C C . SER B 1 291 ? 2.967 -51.448 -22.019 1 96.49 291 SER B C 1
ATOM 9886 O O . SER B 1 291 ? 2.835 -50.982 -23.152 1 96.49 291 SER B O 1
ATOM 9888 N N . TYR B 1 292 ? 3.763 -50.93 -21.116 1 96.37 292 TYR B N 1
ATOM 9889 C CA . TYR B 1 292 ? 4.743 -49.893 -21.417 1 96.37 292 TYR B CA 1
ATOM 9890 C C . TYR B 1 292 ? 5.776 -50.393 -22.42 1 96.37 292 TYR B C 1
ATOM 9892 O O . TYR B 1 292 ? 6.373 -51.455 -22.228 1 96.37 292 TYR B O 1
ATOM 9900 N N . PRO B 1 293 ? 6.059 -49.658 -23.442 1 94.51 293 PRO B N 1
ATOM 9901 C CA . PRO B 1 293 ? 6.787 -50.255 -24.565 1 94.51 293 PRO B CA 1
ATOM 9902 C C . PRO B 1 293 ? 8.299 -50.077 -24.449 1 94.51 293 PRO B C 1
ATOM 9904 O O . PRO B 1 293 ? 9.053 -50.634 -25.251 1 94.51 293 PRO B O 1
ATOM 9907 N N . LEU B 1 294 ? 8.832 -49.291 -23.592 1 96.82 294 LEU B N 1
ATOM 9908 C CA . LEU B 1 294 ? 10.263 -49.017 -23.529 1 96.82 294 LEU B CA 1
ATOM 9909 C C . LEU B 1 294 ? 10.934 -49.872 -22.46 1 96.82 294 LEU B C 1
ATOM 9911 O O . LEU B 1 294 ? 10.289 -50.286 -21.494 1 96.82 294 LEU B O 1
ATOM 9915 N N . PRO B 1 295 ? 12.214 -50.081 -22.548 1 95.77 295 PRO B N 1
ATOM 9916 C CA . PRO B 1 295 ? 12.92 -50.963 -21.616 1 95.77 295 PRO B CA 1
ATOM 9917 C C . PRO B 1 295 ? 13.272 -50.272 -20.3 1 95.77 295 PRO B C 1
ATOM 9919 O O . PRO B 1 295 ? 13.605 -50.94 -19.318 1 95.77 295 PRO B O 1
ATOM 9922 N N . LYS B 1 296 ? 13.2 -48.974 -20.293 1 96.93 296 LYS B N 1
ATOM 9923 C CA . LYS B 1 296 ? 13.559 -48.257 -19.073 1 96.93 296 LYS B CA 1
ATOM 9924 C C . LYS B 1 296 ? 12.736 -46.98 -18.923 1 96.93 296 LYS B C 1
ATOM 9926 O O . LYS B 1 296 ? 12.154 -46.493 -19.895 1 96.93 296 LYS B O 1
ATOM 9931 N N . GLN B 1 297 ? 12.71 -46.542 -17.743 1 97.93 297 GLN B N 1
ATOM 9932 C CA . GLN B 1 297 ? 12.129 -45.25 -17.39 1 97.93 297 GLN B CA 1
ATOM 9933 C C . GLN B 1 297 ? 12.977 -44.534 -16.343 1 97.93 297 GLN B C 1
ATOM 9935 O O . GLN B 1 297 ? 12.976 -44.913 -15.17 1 97.93 297 GLN B O 1
ATOM 9940 N N . ASP B 1 298 ? 13.696 -43.483 -16.726 1 98.29 298 ASP B N 1
ATOM 9941 C CA . ASP B 1 298 ? 14.441 -42.631 -15.805 1 98.29 298 ASP B CA 1
ATOM 9942 C C . ASP B 1 298 ? 13.602 -41.435 -15.362 1 98.29 298 ASP B C 1
ATOM 9944 O O . ASP B 1 298 ? 12.841 -40.876 -16.154 1 98.29 298 ASP B O 1
ATOM 9948 N N . MET B 1 299 ? 13.658 -41.087 -14.142 1 98.49 299 MET B N 1
ATOM 9949 C CA . MET B 1 299 ? 13.099 -39.863 -13.573 1 98.49 299 MET B CA 1
ATOM 9950 C C . MET B 1 299 ? 14.194 -39.002 -12.952 1 98.49 299 MET B C 1
ATOM 9952 O O . MET B 1 299 ? 15.009 -39.495 -12.17 1 98.49 299 MET B O 1
ATOM 9956 N N . ILE B 1 300 ? 14.238 -37.703 -13.303 1 98.45 300 ILE B N 1
ATOM 9957 C CA . ILE B 1 300 ? 15.373 -36.906 -12.85 1 98.45 300 ILE B CA 1
ATOM 9958 C C . ILE B 1 300 ? 14.876 -35.583 -12.272 1 98.45 300 ILE B C 1
ATOM 9960 O O . ILE B 1 300 ? 13.986 -34.945 -12.839 1 98.45 300 ILE B O 1
ATOM 9964 N N . ALA B 1 301 ? 15.441 -35.176 -11.107 1 97.64 301 ALA B N 1
ATOM 9965 C CA . ALA B 1 301 ? 15.121 -33.917 -10.439 1 97.64 301 ALA B CA 1
ATOM 9966 C C . ALA B 1 301 ? 16.043 -32.796 -10.91 1 97.64 301 ALA B C 1
ATOM 9968 O O . ALA B 1 301 ? 17.252 -32.835 -10.669 1 97.64 301 ALA B O 1
ATOM 9969 N N . ILE B 1 302 ? 15.481 -31.798 -11.565 1 96.57 302 ILE B N 1
ATOM 9970 C CA . ILE B 1 302 ? 16.253 -30.685 -12.106 1 96.57 302 ILE B CA 1
ATOM 9971 C C . ILE B 1 302 ? 16.127 -29.474 -11.185 1 96.57 302 ILE B C 1
ATOM 9973 O O . ILE B 1 302 ? 15.017 -29.042 -10.865 1 96.57 302 ILE B O 1
ATOM 9977 N N . PRO B 1 303 ? 17.182 -28.805 -10.819 1 92.41 303 PRO B N 1
ATOM 9978 C CA . PRO B 1 303 ? 17.151 -27.671 -9.893 1 92.41 303 PRO B CA 1
ATOM 9979 C C . PRO B 1 303 ? 16.389 -26.472 -10.454 1 92.41 303 PRO B C 1
ATOM 9981 O O . PRO B 1 303 ? 15.699 -25.772 -9.709 1 92.41 303 PRO B O 1
ATOM 9984 N N . ASP B 1 304 ? 16.597 -26.222 -11.755 1 90.28 304 ASP B N 1
ATOM 9985 C CA . ASP B 1 304 ? 15.886 -25.138 -12.427 1 90.28 304 ASP B CA 1
ATOM 9986 C C . ASP B 1 304 ? 14.981 -25.677 -13.532 1 90.28 304 ASP B C 1
ATOM 9988 O O . ASP B 1 304 ? 15.454 -26.024 -14.616 1 90.28 304 ASP B O 1
ATOM 9992 N N . PHE B 1 305 ? 13.75 -25.641 -13.294 1 90.08 305 PHE B N 1
ATOM 9993 C CA . PHE B 1 305 ? 12.802 -26.165 -14.27 1 90.08 305 PHE B CA 1
ATOM 9994 C C . PHE B 1 305 ? 11.509 -25.359 -14.255 1 90.08 305 PHE B C 1
ATOM 9996 O O . PHE B 1 305 ? 10.962 -25.073 -13.187 1 90.08 305 PHE B O 1
ATOM 10003 N N . ALA B 1 306 ? 11.059 -24.826 -15.358 1 81.59 306 ALA B N 1
ATOM 10004 C CA . ALA B 1 306 ? 9.953 -23.882 -15.489 1 81.59 306 ALA B CA 1
ATOM 10005 C C . ALA B 1 306 ? 8.627 -24.533 -15.104 1 81.59 306 ALA B C 1
ATOM 10007 O O . ALA B 1 306 ? 7.745 -23.876 -14.547 1 81.59 306 ALA B O 1
ATOM 10008 N N . SER B 1 307 ? 8.498 -25.812 -15.474 1 81.65 307 SER B N 1
ATOM 10009 C CA . SER B 1 307 ? 7.261 -26.551 -15.24 1 81.65 307 SER B CA 1
ATOM 10010 C C . SER B 1 307 ? 7.388 -27.474 -14.033 1 81.65 307 SER B C 1
ATOM 10012 O O . SER B 1 307 ? 8.426 -27.495 -13.368 1 81.65 307 SER B O 1
ATOM 10014 N N . GLY B 1 308 ? 6.334 -28.152 -13.673 1 87.03 308 GLY B N 1
ATOM 10015 C CA . GLY B 1 308 ? 6.403 -29.196 -12.663 1 87.03 308 GLY B CA 1
ATOM 10016 C C . GLY B 1 308 ? 7.205 -30.404 -13.107 1 87.03 308 GLY B C 1
ATOM 10017 O O . GLY B 1 308 ? 8.107 -30.853 -12.396 1 87.03 308 GLY B O 1
ATOM 10018 N N . ALA B 1 309 ? 6.896 -30.782 -14.331 1 95.85 309 ALA B N 1
ATOM 10019 C CA . ALA B 1 309 ? 7.549 -31.94 -14.936 1 95.85 309 ALA B CA 1
ATOM 10020 C C . ALA B 1 309 ? 7.277 -32.003 -16.436 1 95.85 309 ALA B C 1
ATOM 10022 O O . ALA B 1 309 ? 6.507 -31.199 -16.967 1 95.85 309 ALA B O 1
ATOM 10023 N N . MET B 1 310 ? 8.043 -32.781 -17.067 1 96.5 310 MET B N 1
ATOM 10024 C CA . MET B 1 310 ? 7.867 -33.05 -18.491 1 96.5 310 MET B CA 1
ATOM 10025 C C . MET B 1 310 ? 7.873 -34.55 -18.766 1 96.5 310 MET B C 1
ATOM 10027 O O . MET B 1 310 ? 8.754 -35.269 -18.29 1 96.5 310 MET B O 1
ATOM 10031 N N . GLU B 1 311 ? 6.978 -35.092 -19.544 1 96.81 311 GLU B N 1
ATOM 10032 C CA . GLU B 1 311 ? 6.615 -36.498 -19.696 1 96.81 311 GLU B CA 1
ATOM 10033 C C . GLU B 1 311 ? 7.511 -37.192 -20.719 1 96.81 311 GLU B C 1
ATOM 10035 O O . GLU B 1 311 ? 7.149 -38.237 -21.261 1 96.81 311 GLU B O 1
ATOM 10040 N N . ASN B 1 312 ? 8.648 -36.781 -20.983 1 97.43 312 ASN B N 1
ATOM 10041 C CA . ASN B 1 312 ? 9.497 -37.334 -22.033 1 97.43 312 ASN B CA 1
ATOM 10042 C C . ASN B 1 312 ? 9.565 -38.856 -21.956 1 97.43 312 ASN B C 1
ATOM 10044 O O . ASN B 1 312 ? 9.578 -39.427 -20.864 1 97.43 312 ASN B O 1
ATOM 10048 N N . TRP B 1 313 ? 9.69 -39.496 -23.189 1 95.75 313 TRP B N 1
ATOM 10049 C CA . TRP B 1 313 ? 9.809 -40.948 -23.271 1 95.75 313 TRP B CA 1
ATOM 10050 C C . TRP B 1 313 ? 11.078 -41.431 -22.576 1 95.75 313 TRP B C 1
ATOM 10052 O O . TRP B 1 313 ? 12.171 -40.93 -22.849 1 95.75 313 TRP B O 1
ATOM 10062 N N . GLY B 1 314 ? 10.937 -42.297 -21.711 1 97.83 314 GLY B N 1
ATOM 10063 C CA . GLY B 1 314 ? 12.072 -43.004 -21.138 1 97.83 314 GLY B CA 1
ATOM 10064 C C . GLY B 1 314 ? 12.897 -42.146 -20.198 1 97.83 314 GLY B C 1
ATOM 10065 O O . GLY B 1 314 ? 13.803 -42.645 -19.527 1 97.83 314 GLY B O 1
ATOM 10066 N N . LEU B 1 315 ? 12.662 -40.831 -20.126 1 98.47 315 LEU B N 1
ATOM 10067 C CA . LEU B 1 315 ? 13.354 -39.889 -19.253 1 98.47 315 LEU B CA 1
ATOM 10068 C C . LEU B 1 315 ? 12.44 -38.729 -18.872 1 98.47 315 LEU B C 1
ATOM 10070 O O . LEU B 1 315 ? 12.431 -37.694 -19.543 1 98.47 315 LEU B O 1
ATOM 10074 N N . ILE B 1 316 ? 11.798 -38.846 -17.756 1 98.4 316 ILE B N 1
ATOM 10075 C CA . ILE B 1 316 ? 10.908 -37.787 -17.292 1 98.4 316 ILE B CA 1
ATOM 10076 C C . ILE B 1 316 ? 11.693 -36.785 -16.448 1 98.4 316 ILE B C 1
ATOM 10078 O O . ILE B 1 316 ? 12.45 -37.175 -15.555 1 98.4 316 ILE B O 1
ATOM 10082 N N . THR B 1 317 ? 11.574 -35.51 -16.731 1 97.91 317 THR B N 1
ATOM 10083 C CA . THR B 1 317 ? 12.236 -34.451 -15.977 1 97.91 317 THR B CA 1
ATOM 10084 C C . THR B 1 317 ? 11.266 -33.797 -14.998 1 97.91 317 THR B C 1
ATOM 10086 O O . THR B 1 317 ? 10.096 -33.586 -15.323 1 97.91 317 THR B O 1
ATOM 10089 N N . TYR B 1 318 ? 11.761 -33.567 -13.749 1 97.67 318 TYR B N 1
ATOM 10090 C CA . TYR B 1 318 ? 10.947 -32.992 -12.684 1 97.67 318 TYR B CA 1
ATOM 10091 C C . TYR B 1 318 ? 11.641 -31.788 -12.057 1 97.67 318 TYR B C 1
ATOM 10093 O O . TYR B 1 318 ? 12.869 -31.753 -11.958 1 97.67 318 TYR B O 1
ATOM 10101 N N . ARG B 1 319 ? 10.824 -30.873 -11.639 1 95.61 319 ARG B N 1
ATOM 10102 C CA . ARG B 1 319 ? 11.329 -29.993 -10.59 1 95.61 319 ARG B CA 1
ATOM 10103 C C . ARG B 1 319 ? 11.671 -30.782 -9.331 1 95.61 319 ARG B C 1
ATOM 10105 O O . ARG B 1 319 ? 10.984 -31.748 -8.992 1 95.61 319 ARG B O 1
ATOM 10112 N N . GLU B 1 320 ? 12.589 -30.316 -8.576 1 95.19 320 GLU B N 1
ATOM 10113 C CA . GLU B 1 320 ? 13.043 -31.075 -7.414 1 95.19 320 GLU B CA 1
ATOM 10114 C C . GLU B 1 320 ? 11.905 -31.297 -6.422 1 95.19 320 GLU B C 1
ATOM 10116 O O . GLU B 1 320 ? 11.723 -32.407 -5.918 1 95.19 320 GLU B O 1
ATOM 10121 N N . LYS B 1 321 ? 11.074 -30.342 -6.193 1 94.25 321 LYS B N 1
ATOM 10122 C CA . LYS B 1 321 ? 10.027 -30.436 -5.18 1 94.25 321 LYS B CA 1
ATOM 10123 C C . LYS B 1 321 ? 8.925 -31.397 -5.616 1 94.25 321 LYS B C 1
ATOM 10125 O O . LYS B 1 321 ? 8.092 -31.805 -4.804 1 94.25 321 LYS B O 1
ATOM 10130 N N . ASP B 1 322 ? 8.903 -31.791 -6.885 1 96.83 322 ASP B N 1
ATOM 10131 C CA . ASP B 1 322 ? 7.829 -32.62 -7.424 1 96.83 322 ASP B CA 1
ATOM 10132 C C . ASP B 1 322 ? 8.291 -34.064 -7.611 1 96.83 322 ASP B C 1
ATOM 10134 O O . ASP B 1 322 ? 7.544 -34.899 -8.125 1 96.83 322 ASP B O 1
ATOM 10138 N N . LEU B 1 323 ? 9.494 -34.338 -7.21 1 97.95 323 LEU B N 1
ATOM 10139 C CA . LEU B 1 323 ? 10.012 -35.699 -7.312 1 97.95 323 LEU B CA 1
ATOM 10140 C C . LEU B 1 323 ? 10.643 -36.14 -5.996 1 97.95 323 LEU B C 1
ATOM 10142 O O . LEU B 1 323 ? 10.495 -37.294 -5.587 1 97.95 323 LEU B O 1
ATOM 10146 N N . LEU B 1 324 ? 11.302 -35.174 -5.343 1 97.19 324 LEU B N 1
ATOM 10147 C CA . LEU B 1 324 ? 12.064 -35.497 -4.142 1 97.19 324 LEU B CA 1
ATOM 10148 C C . LEU B 1 324 ? 11.221 -35.281 -2.889 1 97.19 324 LEU B C 1
ATOM 10150 O O . LEU B 1 324 ? 10.447 -34.324 -2.814 1 97.19 324 LEU B O 1
ATOM 10154 N N . TYR B 1 325 ? 11.328 -36.219 -1.968 1 96.6 325 TYR B N 1
ATOM 10155 C CA . TYR B 1 325 ? 10.591 -36.174 -0.71 1 96.6 325 TYR B CA 1
ATOM 10156 C C . TYR B 1 325 ? 11.488 -36.558 0.461 1 96.6 325 TYR B C 1
ATOM 10158 O O . TYR B 1 325 ? 12.127 -37.613 0.441 1 96.6 325 TYR B O 1
ATOM 10166 N N . ASP B 1 326 ? 11.579 -35.676 1.43 1 94.82 326 ASP B N 1
ATOM 10167 C CA . ASP B 1 326 ? 12.297 -35.93 2.676 1 94.82 326 ASP B CA 1
ATOM 10168 C C . ASP B 1 326 ? 11.335 -36 3.86 1 94.82 326 ASP B C 1
ATOM 10170 O O . ASP B 1 326 ? 10.643 -35.026 4.162 1 94.82 326 ASP B O 1
ATOM 10174 N N . GLU B 1 327 ? 11.348 -37.059 4.536 1 91.37 327 GLU B N 1
ATOM 10175 C CA . GLU B 1 327 ? 10.381 -37.32 5.598 1 91.37 327 GLU B CA 1
ATOM 10176 C C . GLU B 1 327 ? 10.512 -36.302 6.727 1 91.37 327 GLU B C 1
ATOM 10178 O O . GLU B 1 327 ? 9.551 -36.051 7.458 1 91.37 327 GLU B O 1
ATOM 10183 N N . LYS B 1 328 ? 11.612 -35.691 6.884 1 91.25 328 LYS B N 1
ATOM 10184 C CA . LYS B 1 328 ? 11.861 -34.795 8.009 1 91.25 328 LYS B CA 1
ATOM 10185 C C . LYS B 1 328 ? 11.646 -33.338 7.609 1 91.25 328 LYS B C 1
ATOM 10187 O O . LYS B 1 328 ? 11.522 -32.464 8.469 1 91.25 328 LYS B O 1
ATOM 10192 N N . GLN B 1 329 ? 11.568 -33.127 6.298 1 93.02 329 GLN B N 1
ATOM 10193 C CA . GLN B 1 329 ? 11.563 -31.729 5.881 1 93.02 329 GLN B CA 1
ATOM 10194 C C . GLN B 1 329 ? 10.413 -31.445 4.919 1 93.02 329 GLN B C 1
ATOM 10196 O O . GLN B 1 329 ? 10.077 -30.286 4.67 1 93.02 329 GLN B O 1
ATOM 10201 N N . SER B 1 330 ? 9.79 -32.471 4.402 1 92.27 330 SER B N 1
ATOM 10202 C CA . SER B 1 330 ? 8.655 -32.33 3.496 1 92.27 330 SER B CA 1
ATOM 10203 C C . SER B 1 330 ? 7.346 -32.696 4.189 1 92.27 330 SER B C 1
ATOM 10205 O O . SER B 1 330 ? 7.264 -33.72 4.871 1 92.27 330 SER B O 1
ATOM 10207 N N . SER B 1 331 ? 6.397 -31.9 4.005 1 93.1 331 SER B N 1
ATOM 10208 C CA . SER B 1 331 ? 5.095 -32.122 4.625 1 93.1 331 SER B CA 1
ATOM 10209 C C . SER B 1 331 ? 4.337 -33.248 3.931 1 93.1 331 SER B C 1
ATOM 10211 O O . SER B 1 331 ? 4.765 -33.739 2.884 1 93.1 331 SER B O 1
ATOM 10213 N N . PHE B 1 332 ? 3.286 -33.679 4.565 1 93.62 332 PHE B N 1
ATOM 10214 C CA . PHE B 1 332 ? 2.398 -34.661 3.956 1 93.62 332 PHE B CA 1
ATOM 10215 C C . PHE B 1 332 ? 1.81 -34.127 2.655 1 93.62 332 PHE B C 1
ATOM 10217 O O . PHE B 1 332 ? 1.63 -34.878 1.694 1 93.62 332 PHE B O 1
ATOM 10224 N N . LEU B 1 333 ? 1.569 -32.913 2.651 1 92.8 333 LEU B N 1
ATOM 10225 C CA . LEU B 1 333 ? 1.047 -32.285 1.442 1 92.8 333 LEU B CA 1
ATOM 10226 C C . LEU B 1 333 ? 2.074 -32.335 0.317 1 92.8 333 LEU B C 1
ATOM 10228 O O . LEU B 1 333 ? 1.714 -32.494 -0.852 1 92.8 333 LEU B O 1
ATOM 10232 N N . ASN B 1 334 ? 3.29 -32.221 0.676 1 94.93 334 ASN B N 1
ATOM 10233 C CA . ASN B 1 334 ? 4.348 -32.386 -0.316 1 94.93 334 ASN B CA 1
ATOM 10234 C C . ASN B 1 334 ? 4.391 -33.812 -0.858 1 94.93 334 ASN B C 1
ATOM 10236 O O . ASN B 1 334 ? 4.616 -34.019 -2.052 1 94.93 334 ASN B O 1
ATOM 10240 N N . LYS B 1 335 ? 4.239 -34.71 0.059 1 95.95 335 LYS B N 1
ATOM 10241 C CA . LYS B 1 335 ? 4.218 -36.114 -0.342 1 95.95 335 LYS B CA 1
ATOM 10242 C C . LYS B 1 335 ? 3.105 -36.381 -1.351 1 95.95 335 LYS B C 1
ATOM 10244 O O . LYS B 1 335 ? 3.318 -37.07 -2.35 1 95.95 335 LYS B O 1
ATOM 10249 N N . GLU B 1 336 ? 1.94 -35.891 -1.033 1 95.69 336 GLU B N 1
ATOM 10250 C CA . GLU B 1 336 ? 0.811 -36.029 -1.948 1 95.69 336 GLU B CA 1
ATOM 10251 C C . GLU B 1 336 ? 1.137 -35.446 -3.32 1 95.69 336 GLU B C 1
ATOM 10253 O O . GLU B 1 336 ? 0.808 -36.042 -4.347 1 95.69 336 GLU B O 1
ATOM 10258 N N . ARG B 1 337 ? 1.748 -34.351 -3.398 1 95.64 337 ARG B N 1
ATOM 10259 C CA . ARG B 1 337 ? 2.115 -33.706 -4.654 1 95.64 337 ARG B CA 1
ATOM 10260 C C . ARG B 1 337 ? 3.101 -34.562 -5.442 1 95.64 337 ARG B C 1
ATOM 10262 O O . ARG B 1 337 ? 2.953 -34.732 -6.654 1 95.64 337 ARG B O 1
ATOM 10269 N N . VAL B 1 338 ? 4.061 -35.079 -4.77 1 97.33 338 VAL B N 1
ATOM 10270 C CA . VAL B 1 338 ? 5.06 -35.926 -5.413 1 97.33 338 VAL B CA 1
ATOM 10271 C C . VAL B 1 338 ? 4.38 -37.136 -6.049 1 97.33 338 VAL B C 1
ATOM 10273 O O . VAL B 1 338 ? 4.615 -37.444 -7.22 1 97.33 338 VAL B O 1
ATOM 10276 N N . ALA B 1 339 ? 3.496 -37.727 -5.307 1 98 339 ALA B N 1
ATOM 10277 C CA . ALA B 1 339 ? 2.782 -38.891 -5.824 1 98 339 ALA B CA 1
ATOM 10278 C C . ALA B 1 339 ? 1.944 -38.523 -7.045 1 98 339 ALA B C 1
ATOM 10280 O O . ALA B 1 339 ? 1.945 -39.244 -8.046 1 98 339 ALA B O 1
ATOM 10281 N N . THR B 1 340 ? 1.285 -37.435 -6.957 1 97.61 340 THR B N 1
ATOM 10282 C CA . THR B 1 340 ? 0.369 -37.008 -8.009 1 97.61 340 THR B CA 1
ATOM 10283 C C . THR B 1 340 ? 1.136 -36.643 -9.278 1 97.61 340 THR B C 1
ATOM 10285 O O . THR B 1 340 ? 0.743 -37.03 -10.38 1 97.61 340 THR B O 1
ATOM 10288 N N . VAL B 1 341 ? 2.241 -35.953 -9.138 1 98.01 341 VAL B N 1
ATOM 10289 C CA . VAL B 1 341 ? 3.006 -35.526 -10.305 1 98.01 341 VAL B CA 1
ATOM 10290 C C . VAL B 1 341 ? 3.665 -36.737 -10.962 1 98.01 341 VAL B C 1
ATOM 10292 O O . VAL B 1 341 ? 3.675 -36.856 -12.189 1 98.01 341 VAL B O 1
ATOM 10295 N N . ILE B 1 342 ? 4.17 -37.643 -10.149 1 98.39 342 ILE B N 1
ATOM 10296 C CA . ILE B 1 342 ? 4.779 -38.853 -10.689 1 98.39 342 ILE B CA 1
ATOM 10297 C C . ILE B 1 342 ? 3.745 -39.634 -11.498 1 98.39 342 ILE B C 1
ATOM 10299 O O . ILE B 1 342 ? 3.998 -40.006 -12.646 1 98.39 342 ILE B O 1
ATOM 10303 N N . ALA B 1 343 ? 2.579 -39.809 -10.922 1 98.5 343 ALA B N 1
ATOM 10304 C CA . ALA B 1 343 ? 1.525 -40.563 -11.596 1 98.5 343 ALA B CA 1
ATOM 10305 C C . ALA B 1 343 ? 1.072 -39.854 -12.87 1 98.5 343 ALA B C 1
ATOM 10307 O O . ALA B 1 343 ? 0.831 -40.497 -13.894 1 98.5 343 ALA B O 1
ATOM 10308 N N . HIS B 1 344 ? 0.932 -38.562 -12.823 1 98.16 344 HIS B N 1
ATOM 10309 C CA . HIS B 1 344 ? 0.529 -37.753 -13.968 1 98.16 344 HIS B CA 1
ATOM 10310 C C . HIS B 1 344 ? 1.5 -37.922 -15.132 1 98.16 344 HIS B C 1
ATOM 10312 O O . HIS B 1 344 ? 1.081 -38.167 -16.265 1 98.16 344 HIS B O 1
ATOM 10318 N N . GLU B 1 345 ? 2.745 -37.806 -14.836 1 98.18 345 GLU B N 1
ATOM 10319 C CA . GLU B 1 345 ? 3.761 -37.895 -15.88 1 98.18 345 GLU B CA 1
ATOM 10320 C C . GLU B 1 345 ? 3.829 -39.303 -16.465 1 98.18 345 GLU B C 1
ATOM 10322 O O . GLU B 1 345 ? 4.104 -39.474 -17.654 1 98.18 345 GLU B O 1
ATOM 10327 N N . LEU B 1 346 ? 3.639 -40.252 -15.653 1 98.49 346 LEU B N 1
ATOM 10328 C CA . LEU B 1 346 ? 3.675 -41.626 -16.142 1 98.49 346 LEU B CA 1
ATOM 10329 C C . LEU B 1 346 ? 2.444 -41.935 -16.987 1 98.49 346 LEU B C 1
ATOM 10331 O O . LEU B 1 346 ? 2.513 -42.734 -17.924 1 98.49 346 LEU B O 1
ATOM 10335 N N . ALA B 1 347 ? 1.3 -41.322 -16.678 1 98.35 347 ALA B N 1
ATOM 10336 C CA . ALA B 1 347 ? 0.092 -41.519 -17.476 1 98.35 347 ALA B CA 1
ATOM 10337 C C . ALA B 1 347 ? 0.294 -41.03 -18.907 1 98.35 347 ALA B C 1
ATOM 10339 O O . ALA B 1 347 ? -0.259 -41.602 -19.849 1 98.35 347 ALA B O 1
ATOM 10340 N N . HIS B 1 348 ? 1.1 -40.038 -19.078 1 98.02 348 HIS B N 1
ATOM 10341 C CA . HIS B 1 348 ? 1.385 -39.473 -20.392 1 98.02 348 HIS B CA 1
ATOM 10342 C C . HIS B 1 348 ? 2.029 -40.508 -21.308 1 98.02 348 HIS B C 1
ATOM 10344 O O . HIS B 1 348 ? 2.002 -40.361 -22.532 1 98.02 348 HIS B O 1
ATOM 10350 N N . GLN B 1 349 ? 2.645 -41.544 -20.784 1 97.93 349 GLN B N 1
ATOM 10351 C CA . GLN B 1 349 ? 3.281 -42.565 -21.61 1 97.93 349 GLN B CA 1
ATOM 10352 C C . GLN B 1 349 ? 2.274 -43.214 -22.554 1 97.93 349 GLN B C 1
ATOM 10354 O O . GLN B 1 349 ? 2.634 -43.653 -23.648 1 97.93 349 GLN B O 1
ATOM 10359 N N . TRP B 1 350 ? 1.013 -43.236 -22.181 1 98 350 TRP B N 1
ATOM 10360 C CA . TRP B 1 350 ? -0.054 -43.728 -23.046 1 98 350 TRP B CA 1
ATOM 10361 C C . TRP B 1 350 ? -0.771 -42.573 -23.738 1 98 350 TRP B C 1
ATOM 10363 O O . TRP B 1 350 ? -1.034 -42.63 -24.942 1 98 350 TRP B O 1
ATOM 10373 N N . PHE B 1 351 ? -1.099 -41.602 -22.971 1 97.22 351 PHE B N 1
ATOM 10374 C CA . PHE B 1 351 ? -1.816 -40.442 -23.486 1 97.22 351 PHE B CA 1
ATOM 10375 C C . PHE B 1 351 ? -0.862 -39.278 -23.728 1 97.22 351 PHE B C 1
ATOM 10377 O O . PHE B 1 351 ? -0.447 -38.603 -22.783 1 97.22 351 PHE B O 1
ATOM 10384 N N . GLY B 1 352 ? -0.561 -38.962 -24.954 1 95.1 352 GLY B N 1
ATOM 10385 C CA . GLY B 1 352 ? 0.389 -37.918 -25.302 1 95.1 352 GLY B CA 1
ATOM 10386 C C . GLY B 1 352 ? 1.653 -38.451 -25.949 1 95.1 352 GLY B C 1
ATOM 10387 O O . GLY B 1 352 ? 2.27 -37.771 -26.771 1 95.1 352 GLY B O 1
ATOM 10388 N N . ASN B 1 353 ? 2.095 -39.638 -25.439 1 97.57 353 ASN B N 1
ATOM 10389 C CA . ASN B 1 353 ? 3.303 -40.22 -26.015 1 97.57 353 ASN B CA 1
ATOM 10390 C C . ASN B 1 353 ? 2.971 -41.326 -27.013 1 97.57 353 ASN B C 1
ATOM 10392 O O . ASN B 1 353 ? 3.26 -41.2 -28.204 1 97.57 353 ASN B O 1
ATOM 10396 N N . LEU B 1 354 ? 2.33 -42.42 -26.541 1 97.83 354 LEU B N 1
ATOM 10397 C CA . LEU B 1 354 ? 1.931 -43.51 -27.424 1 97.83 354 LEU B CA 1
ATOM 10398 C C . LEU B 1 354 ? 0.928 -43.027 -28.466 1 97.83 354 LEU B C 1
ATOM 10400 O O . LEU B 1 354 ? 1.108 -43.261 -29.663 1 97.83 354 LEU B O 1
ATOM 10404 N N . VAL B 1 355 ? -0.122 -42.421 -28.004 1 97.64 355 VAL B N 1
ATOM 10405 C CA . VAL B 1 355 ? -1.084 -41.737 -28.862 1 97.64 355 VAL B CA 1
ATOM 10406 C C . VAL B 1 355 ? -0.973 -40.227 -28.661 1 97.64 355 VAL B C 1
ATOM 10408 O O . VAL B 1 355 ? -1.177 -39.725 -27.553 1 97.64 355 VAL B O 1
ATOM 10411 N N . THR B 1 356 ? -0.604 -39.503 -29.679 1 96.44 356 THR B N 1
ATOM 10412 C CA . THR B 1 356 ? -0.375 -38.064 -29.598 1 96.44 356 THR B CA 1
ATOM 10413 C C . THR B 1 356 ? -1.439 -37.303 -30.382 1 96.44 356 THR B C 1
ATOM 10415 O O . THR B 1 356 ? -1.954 -37.8 -31.386 1 96.44 356 THR B O 1
ATOM 10418 N N . MET B 1 357 ? -1.819 -36.11 -29.953 1 95.31 357 MET B N 1
ATOM 10419 C CA . MET B 1 357 ? -2.758 -35.297 -30.722 1 95.31 357 MET B CA 1
ATOM 10420 C C . MET B 1 357 ? -2.141 -34.858 -32.045 1 95.31 357 MET B C 1
ATOM 10422 O O . MET B 1 357 ? -0.919 -34.745 -32.158 1 95.31 357 MET B O 1
ATOM 10426 N N . LYS B 1 358 ? -2.896 -34.529 -32.969 1 93.85 358 LYS B N 1
ATOM 10427 C CA . LYS B 1 358 ? -2.418 -34.096 -34.279 1 93.85 358 LYS B CA 1
ATOM 10428 C C . LYS B 1 358 ? -1.864 -32.676 -34.22 1 93.85 358 LYS B C 1
ATOM 10430 O O . LYS B 1 358 ? -0.925 -32.339 -34.945 1 93.85 358 LYS B O 1
ATOM 10435 N N . TRP B 1 359 ? -2.538 -31.882 -33.469 1 93 359 TRP B N 1
ATOM 10436 C CA . TRP B 1 359 ? -2.157 -30.498 -33.209 1 93 359 TRP B CA 1
ATOM 10437 C C . TRP B 1 359 ? -2.537 -30.086 -31.79 1 93 359 TRP B C 1
ATOM 10439 O O . TRP B 1 359 ? -3.269 -30.803 -31.104 1 93 359 TRP B O 1
ATOM 10449 N N . TRP B 1 360 ? -2.042 -29.034 -31.341 1 93.11 360 TRP B N 1
ATOM 10450 C CA . TRP B 1 360 ? -2.182 -28.616 -29.95 1 93.11 360 TRP B CA 1
ATOM 10451 C C . TRP B 1 360 ? -3.623 -28.227 -29.64 1 93.11 360 TRP B C 1
ATOM 10453 O O . TRP B 1 360 ? -4 -28.095 -28.473 1 93.11 360 TRP B O 1
ATOM 10463 N N . SER B 1 361 ? -4.505 -28.13 -30.602 1 91.41 361 SER B N 1
ATOM 10464 C CA . SER B 1 361 ? -5.915 -27.809 -30.41 1 91.41 361 SER B CA 1
ATOM 10465 C C . SER B 1 361 ? -6.599 -28.835 -29.513 1 91.41 361 SER B C 1
ATOM 10467 O O . SER B 1 361 ? -7.604 -28.531 -28.867 1 91.41 361 SER B O 1
ATOM 10469 N N . ASP B 1 362 ? -6.076 -30.071 -29.503 1 93.44 362 ASP B N 1
ATOM 10470 C CA . ASP B 1 362 ? -6.654 -31.141 -28.695 1 93.44 362 ASP B CA 1
ATOM 10471 C C . ASP B 1 362 ? -5.737 -31.505 -27.529 1 93.44 362 ASP B C 1
ATOM 10473 O O . ASP B 1 362 ? -5.598 -32.68 -27.186 1 93.44 362 ASP B O 1
ATOM 10477 N N . LEU B 1 363 ? -5.146 -30.514 -26.98 1 93.86 363 LEU B N 1
ATOM 10478 C CA . LEU B 1 363 ? -4.214 -30.699 -25.874 1 93.86 363 LEU B CA 1
ATOM 10479 C C . LEU B 1 363 ? -4.867 -31.476 -24.736 1 93.86 363 LEU B C 1
ATOM 10481 O O . LEU B 1 363 ? -4.191 -32.21 -24.011 1 93.86 363 LEU B O 1
ATOM 10485 N N . TRP B 1 364 ? -6.193 -31.45 -24.591 1 94.98 364 TRP B N 1
ATOM 10486 C CA . TRP B 1 364 ? -6.905 -32.072 -23.48 1 94.98 364 TRP B CA 1
ATOM 10487 C C . TRP B 1 364 ? -6.822 -33.592 -23.563 1 94.98 364 TRP B C 1
ATOM 10489 O O . TRP B 1 364 ? -6.937 -34.283 -22.548 1 94.98 364 TRP B O 1
ATOM 10499 N N . LEU B 1 365 ? -6.596 -34.162 -24.731 1 96.03 365 LEU B N 1
ATOM 10500 C CA . LEU B 1 365 ? -6.435 -35.602 -24.898 1 96.03 365 LEU B CA 1
ATOM 10501 C C . LEU B 1 365 ? -5.162 -36.089 -24.214 1 96.03 365 LEU B C 1
ATOM 10503 O O . LEU B 1 365 ? -5.043 -37.271 -23.884 1 96.03 365 LEU B O 1
ATOM 10507 N N . ASN B 1 366 ? -4.303 -35.155 -24.075 1 95.5 366 ASN B N 1
ATOM 10508 C CA . ASN B 1 366 ? -3.059 -35.4 -23.353 1 95.5 366 ASN B CA 1
ATOM 10509 C C . ASN B 1 366 ? -3.192 -35.055 -21.873 1 95.5 366 ASN B C 1
ATOM 10511 O O . ASN B 1 366 ? -3.131 -35.939 -21.017 1 95.5 366 ASN B O 1
ATOM 10515 N N . GLU B 1 367 ? -3.53 -33.874 -21.604 1 95.83 367 GLU B N 1
ATOM 10516 C CA . GLU B 1 367 ? -3.487 -33.318 -20.255 1 95.83 367 GLU B CA 1
ATOM 10517 C C . GLU B 1 367 ? -4.699 -33.757 -19.439 1 95.83 367 GLU B C 1
ATOM 10519 O O . GLU B 1 367 ? -4.591 -33.989 -18.233 1 95.83 367 GLU B O 1
ATOM 10524 N N . GLY B 1 368 ? -5.832 -33.79 -20.063 1 96.84 368 GLY B N 1
ATOM 10525 C CA . GLY B 1 368 ? -7.025 -34.244 -19.366 1 96.84 368 GLY B CA 1
ATOM 10526 C C . GLY B 1 368 ? -6.943 -35.693 -18.924 1 96.84 368 GLY B C 1
ATOM 10527 O O . GLY B 1 368 ? -7.26 -36.017 -17.778 1 96.84 368 GLY B O 1
ATOM 10528 N N . PHE B 1 369 ? -6.484 -36.527 -19.793 1 97.31 369 PHE B N 1
ATOM 10529 C CA . PHE B 1 369 ? -6.37 -37.947 -19.482 1 97.31 369 PHE B CA 1
ATOM 10530 C C . PHE B 1 369 ? -5.295 -38.187 -18.43 1 97.31 369 PHE B C 1
ATOM 10532 O O . PHE B 1 369 ? -5.471 -39.012 -17.531 1 97.31 369 PHE B O 1
ATOM 10539 N N . ALA B 1 370 ? -4.169 -37.474 -18.615 1 97.7 370 ALA B N 1
ATOM 10540 C CA . ALA B 1 370 ? -3.103 -37.644 -17.631 1 97.7 370 ALA B CA 1
ATOM 10541 C C . ALA B 1 370 ? -3.565 -37.212 -16.242 1 97.7 370 ALA B C 1
ATOM 10543 O O . ALA B 1 370 ? -3.238 -37.857 -15.244 1 97.7 370 ALA B O 1
ATOM 10544 N N . THR B 1 371 ? -4.316 -36.129 -16.178 1 97.58 371 THR B N 1
ATOM 10545 C CA . THR B 1 371 ? -4.819 -35.62 -14.907 1 97.58 371 THR B CA 1
ATOM 10546 C C . THR B 1 371 ? -5.8 -36.606 -14.28 1 97.58 371 THR B C 1
ATOM 10548 O O . THR B 1 371 ? -5.711 -36.906 -13.088 1 97.58 371 THR B O 1
ATOM 10551 N N . PHE B 1 372 ? -6.656 -37.187 -15.015 1 97.22 372 PHE B N 1
ATOM 10552 C CA . PHE B 1 372 ? -7.618 -38.167 -14.526 1 97.22 372 PHE B CA 1
ATOM 10553 C C . PHE B 1 372 ? -6.914 -39.449 -14.098 1 97.22 372 PHE B C 1
ATOM 10555 O O . PHE B 1 372 ? -7.159 -39.963 -13.004 1 97.22 372 PHE B O 1
ATOM 10562 N N . ALA B 1 373 ? -6.034 -39.927 -14.923 1 97.61 373 ALA B N 1
ATOM 10563 C CA . ALA B 1 373 ? -5.353 -41.192 -14.657 1 97.61 373 ALA B CA 1
ATOM 10564 C C . ALA B 1 373 ? -4.464 -41.086 -13.422 1 97.61 373 ALA B C 1
ATOM 10566 O O . ALA B 1 373 ? -4.292 -42.062 -12.687 1 97.61 373 ALA B O 1
ATOM 10567 N N . ALA B 1 374 ? -3.895 -39.932 -13.254 1 97.59 374 ALA B N 1
ATOM 10568 C CA . ALA B 1 374 ? -3.083 -39.726 -12.058 1 97.59 374 ALA B CA 1
ATOM 10569 C C . ALA B 1 374 ? -3.888 -40.014 -10.793 1 97.59 374 ALA B C 1
ATOM 10571 O O . ALA B 1 374 ? -3.372 -40.607 -9.843 1 97.59 374 ALA B O 1
ATOM 10572 N N . THR B 1 375 ? -5.1 -39.584 -10.838 1 96.44 375 THR B N 1
ATOM 10573 C CA . THR B 1 375 ? -5.97 -39.82 -9.692 1 96.44 375 THR B CA 1
ATOM 10574 C C . THR B 1 375 ? -6.212 -41.314 -9.496 1 96.44 375 THR B C 1
ATOM 10576 O O . THR B 1 375 ? -6.22 -41.804 -8.364 1 96.44 375 THR B O 1
ATOM 10579 N N . VAL B 1 376 ? -6.388 -41.991 -10.507 1 96.41 376 VAL B N 1
ATOM 10580 C CA . VAL B 1 376 ? -6.64 -43.428 -10.478 1 96.41 376 VAL B CA 1
ATOM 10581 C C . VAL B 1 376 ? -5.432 -44.153 -9.89 1 96.41 376 VAL B C 1
ATOM 10583 O O . VAL B 1 376 ? -5.579 -45.003 -9.008 1 96.41 376 VAL B O 1
ATOM 10586 N N . ALA B 1 377 ? -4.3 -43.743 -10.316 1 97.73 377 ALA B N 1
ATOM 10587 C CA . ALA B 1 377 ? -3.08 -44.412 -9.87 1 97.73 377 ALA B CA 1
ATOM 10588 C C . ALA B 1 377 ? -2.768 -44.071 -8.416 1 97.73 377 ALA B C 1
ATOM 10590 O O . ALA B 1 377 ? -2.338 -44.935 -7.648 1 97.73 377 ALA B O 1
ATOM 10591 N N . VAL B 1 378 ? -2.894 -42.829 -8.029 1 97.61 378 VAL B N 1
ATOM 10592 C CA . VAL B 1 378 ? -2.601 -42.414 -6.661 1 97.61 378 VAL B CA 1
ATOM 10593 C C . VAL B 1 378 ? -3.552 -43.115 -5.693 1 97.61 378 VAL B C 1
ATOM 10595 O O . VAL B 1 378 ? -3.153 -43.505 -4.594 1 97.61 378 VAL B O 1
ATOM 10598 N N . ASN B 1 379 ? -4.822 -43.264 -6.11 1 96.33 379 ASN B N 1
ATOM 10599 C CA . ASN B 1 379 ? -5.786 -43.981 -5.282 1 96.33 379 ASN B CA 1
ATOM 10600 C C . ASN B 1 379 ? -5.374 -45.435 -5.073 1 96.33 379 ASN B C 1
ATOM 10602 O O . ASN B 1 379 ? -5.686 -46.031 -4.041 1 96.33 379 ASN B O 1
ATOM 10606 N N . HIS B 1 380 ? -4.697 -45.97 -6.001 1 96.52 380 HIS B N 1
ATOM 10607 C CA . HIS B 1 380 ? -4.225 -47.347 -5.9 1 96.52 380 HIS B CA 1
ATOM 10608 C C . HIS B 1 380 ? -2.97 -47.437 -5.038 1 96.52 380 HIS B C 1
ATOM 10610 O O . HIS B 1 380 ? -2.871 -48.304 -4.167 1 96.52 380 HIS B O 1
ATOM 10616 N N . VAL B 1 381 ? -2.028 -46.515 -5.265 1 96.86 381 VAL B N 1
ATOM 10617 C CA . VAL B 1 381 ? -0.728 -46.57 -4.604 1 96.86 381 VAL B CA 1
ATOM 10618 C C . VAL B 1 381 ? -0.867 -46.119 -3.152 1 96.86 381 VAL B C 1
ATOM 10620 O O . VAL B 1 381 ? -0.15 -46.605 -2.273 1 96.86 381 VAL B O 1
ATOM 10623 N N . GLU B 1 382 ? -1.72 -45.196 -2.902 1 96.13 382 GLU B N 1
ATOM 10624 C CA . GLU B 1 382 ? -2.034 -44.681 -1.572 1 96.13 382 GLU B CA 1
ATOM 10625 C C . GLU B 1 382 ? -3.529 -44.774 -1.284 1 96.13 382 GLU B C 1
ATOM 10627 O O . GLU B 1 382 ? -4.229 -43.759 -1.274 1 96.13 382 GLU B O 1
ATOM 10632 N N . PRO B 1 383 ? -4.006 -45.865 -0.955 1 93.74 383 PRO B N 1
ATOM 10633 C CA . PRO B 1 383 ? -5.446 -46.127 -0.899 1 93.74 383 PRO B CA 1
ATOM 10634 C C . PRO B 1 383 ? -6.134 -45.395 0.252 1 93.74 383 PRO B C 1
ATOM 10636 O O . PRO B 1 383 ? -7.352 -45.201 0.225 1 93.74 383 PRO B O 1
ATOM 10639 N N . THR B 1 384 ? -5.413 -44.948 1.258 1 92.23 384 THR B N 1
ATOM 10640 C CA . THR B 1 384 ? -6.021 -44.315 2.423 1 92.23 384 THR B CA 1
ATOM 10641 C C . THR B 1 384 ? -6.254 -42.828 2.169 1 92.23 384 THR B C 1
ATOM 10643 O O . THR B 1 384 ? -6.912 -42.153 2.965 1 92.23 384 THR B O 1
ATOM 10646 N N . TRP B 1 385 ? -5.783 -42.322 1.036 1 94.79 385 TRP B N 1
ATOM 10647 C CA . TRP B 1 385 ? -5.81 -40.884 0.793 1 94.79 385 TRP B CA 1
ATOM 10648 C C . TRP B 1 385 ? -7.144 -40.458 0.19 1 94.79 385 TRP B C 1
ATOM 10650 O O . TRP B 1 385 ? -7.481 -39.272 0.186 1 94.79 385 TRP B O 1
ATOM 10660 N N . ASN B 1 386 ? -7.958 -41.355 -0.26 1 91.64 386 ASN B N 1
ATOM 10661 C CA . ASN B 1 386 ? -9.194 -41.046 -0.972 1 91.64 386 ASN B CA 1
ATOM 10662 C C . ASN B 1 386 ? -8.962 -40.023 -2.08 1 91.64 386 ASN B C 1
ATOM 10664 O O . ASN B 1 386 ? -9.655 -39.007 -2.147 1 91.64 386 ASN B O 1
ATOM 10668 N N . ALA B 1 387 ? -7.947 -40.265 -2.886 1 92.2 387 ALA B N 1
ATOM 10669 C CA . ALA B 1 387 ? -7.511 -39.336 -3.925 1 92.2 387 ALA B CA 1
ATOM 10670 C C . ALA B 1 387 ? -8.595 -39.148 -4.983 1 92.2 387 ALA B C 1
ATOM 10672 O O . ALA B 1 387 ? -8.703 -38.078 -5.587 1 92.2 387 ALA B O 1
ATOM 10673 N N . ASP B 1 388 ? -9.424 -40.097 -5.183 1 91.59 388 ASP B N 1
ATOM 10674 C CA . ASP B 1 388 ? -10.49 -40.036 -6.179 1 91.59 388 ASP B CA 1
ATOM 10675 C C . ASP B 1 388 ? -11.484 -38.925 -5.853 1 91.59 388 ASP B C 1
ATOM 10677 O O . ASP B 1 388 ? -11.838 -38.126 -6.722 1 91.59 388 ASP B O 1
ATOM 10681 N N . LYS B 1 389 ? -11.843 -38.795 -4.6 1 92.96 389 LYS B N 1
ATOM 10682 C CA . LYS B 1 389 ? -12.812 -37.78 -4.195 1 92.96 389 LYS B CA 1
ATOM 10683 C C . LYS B 1 389 ? -12.168 -36.398 -4.136 1 92.96 389 LYS B C 1
ATOM 10685 O O . LYS B 1 389 ? -12.742 -35.419 -4.617 1 92.96 389 LYS B O 1
ATOM 10690 N N . SER B 1 390 ? -11.001 -36.364 -3.557 1 94.12 390 SER B N 1
ATOM 10691 C CA . SER B 1 390 ? -10.331 -35.079 -3.382 1 94.12 390 SER B CA 1
ATOM 10692 C C . SER B 1 390 ? -10.005 -34.438 -4.727 1 94.12 390 SER B C 1
ATOM 10694 O O . SER B 1 390 ? -10.198 -33.235 -4.91 1 94.12 390 SER B O 1
ATOM 10696 N N . SER B 1 391 ? -9.517 -35.202 -5.626 1 93.96 391 SER B N 1
ATOM 10697 C CA . SER B 1 391 ? -9.167 -34.681 -6.943 1 93.96 391 SER B CA 1
ATOM 10698 C C . SER B 1 391 ? -10.411 -34.253 -7.716 1 93.96 391 SER B C 1
ATOM 10700 O O . SER B 1 391 ? -10.396 -33.234 -8.41 1 93.96 391 SER B O 1
ATOM 10702 N N . ALA B 1 392 ? -11.446 -35.048 -7.598 1 93.78 392 ALA B N 1
ATOM 10703 C CA . ALA B 1 392 ? -12.699 -34.712 -8.269 1 93.78 392 ALA B CA 1
ATOM 10704 C C . ALA B 1 392 ? -13.232 -33.364 -7.793 1 93.78 392 ALA B C 1
ATOM 10706 O O . ALA B 1 392 ? -13.644 -32.531 -8.604 1 93.78 392 ALA B O 1
ATOM 10707 N N . VAL B 1 393 ? -13.211 -33.182 -6.511 1 95.12 393 VAL B N 1
ATOM 10708 C CA . VAL B 1 393 ? -13.711 -31.943 -5.925 1 95.12 393 VAL B CA 1
ATOM 10709 C C . VAL B 1 393 ? -12.831 -30.774 -6.361 1 95.12 393 VAL B C 1
ATOM 10711 O O . VAL B 1 393 ? -13.336 -29.737 -6.797 1 95.12 393 VAL B O 1
ATOM 10714 N N . ASN B 1 394 ? -11.549 -30.956 -6.277 1 94.62 394 ASN B N 1
ATOM 10715 C CA . ASN B 1 394 ? -10.622 -29.884 -6.625 1 94.62 394 ASN B CA 1
ATOM 10716 C C . ASN B 1 394 ? -10.759 -29.478 -8.089 1 94.62 394 ASN B C 1
ATOM 10718 O O . ASN B 1 394 ? -10.791 -28.287 -8.407 1 94.62 394 ASN B O 1
ATOM 10722 N N . ASP B 1 395 ? -10.805 -30.444 -8.92 1 95.44 395 ASP B N 1
ATOM 10723 C CA . ASP B 1 395 ? -10.947 -30.172 -10.347 1 95.44 395 ASP B CA 1
ATOM 10724 C C . ASP B 1 395 ? -12.264 -29.458 -10.642 1 95.44 395 ASP B C 1
ATOM 10726 O O . ASP B 1 395 ? -12.288 -28.463 -11.37 1 95.44 395 ASP B O 1
ATOM 10730 N N . MET B 1 396 ? -13.265 -29.95 -10.07 1 95.32 396 MET B N 1
ATOM 10731 C CA . MET B 1 396 ? -14.599 -29.403 -10.303 1 95.32 396 MET B CA 1
ATOM 10732 C C . MET B 1 396 ? -14.674 -27.946 -9.858 1 95.32 396 MET B C 1
ATOM 10734 O O . MET B 1 396 ? -15.168 -27.092 -10.596 1 95.32 396 MET B O 1
ATOM 10738 N N . LEU B 1 397 ? -14.196 -27.682 -8.685 1 95.06 397 LEU B N 1
ATOM 10739 C CA . LEU B 1 397 ? -14.283 -26.334 -8.134 1 95.06 397 LEU B CA 1
ATOM 10740 C C . LEU B 1 397 ? -13.478 -25.35 -8.976 1 95.06 397 LEU B C 1
ATOM 10742 O O . LEU B 1 397 ? -13.899 -24.208 -9.175 1 95.06 397 LEU B O 1
ATOM 10746 N N . LEU B 1 398 ? -12.396 -25.788 -9.44 1 94.01 398 LEU B N 1
ATOM 10747 C CA . LEU B 1 398 ? -11.543 -24.935 -10.259 1 94.01 398 LEU B CA 1
ATOM 10748 C C . LEU B 1 398 ? -12.219 -24.601 -11.584 1 94.01 398 LEU B C 1
ATOM 10750 O O . LEU B 1 398 ? -12.223 -23.444 -12.01 1 94.01 398 LEU B O 1
ATOM 10754 N N . ILE B 1 399 ? -12.802 -25.578 -12.215 1 95.08 399 ILE B N 1
ATOM 10755 C CA . ILE B 1 399 ? -13.333 -25.388 -13.56 1 95.08 399 ILE B CA 1
ATOM 10756 C C . ILE B 1 399 ? -14.643 -24.607 -13.492 1 95.08 399 ILE B C 1
ATOM 10758 O O . ILE B 1 399 ? -14.946 -23.812 -14.385 1 95.08 399 ILE B O 1
ATOM 10762 N N . LEU B 1 400 ? -15.397 -24.821 -12.436 1 95.78 400 LEU B N 1
ATOM 10763 C CA . LEU B 1 400 ? -16.655 -24.093 -12.313 1 95.78 400 LEU B CA 1
ATOM 10764 C C . LEU B 1 400 ? -16.405 -22.594 -12.183 1 95.78 400 LEU B C 1
ATOM 10766 O O . LEU B 1 400 ? -17.209 -21.784 -12.651 1 95.78 400 LEU B O 1
ATOM 10770 N N . ASN B 1 401 ? -15.341 -22.297 -11.643 1 92.44 401 ASN B N 1
ATOM 10771 C CA . ASN B 1 401 ? -15 -20.885 -11.505 1 92.44 401 ASN B CA 1
ATOM 10772 C C . ASN B 1 401 ? -14.472 -20.305 -12.814 1 92.44 401 ASN B C 1
ATOM 10774 O O . ASN B 1 401 ? -14.93 -19.251 -13.26 1 92.44 401 ASN B O 1
ATOM 10778 N N . LEU B 1 402 ? -13.583 -20.949 -13.407 1 92.18 402 LEU B N 1
ATOM 10779 C CA . LEU B 1 402 ? -12.929 -20.443 -14.609 1 92.18 402 LEU B CA 1
ATOM 10780 C C . LEU B 1 402 ? -13.891 -20.445 -15.793 1 92.18 402 LEU B C 1
ATOM 10782 O O . LEU B 1 402 ? -13.922 -19.492 -16.575 1 92.18 402 LEU B O 1
ATOM 10786 N N . ASP B 1 403 ? -14.68 -21.457 -15.91 1 94.31 403 ASP B N 1
ATOM 10787 C CA . ASP B 1 403 ? -15.507 -21.662 -17.095 1 94.31 403 ASP B CA 1
ATOM 10788 C C . ASP B 1 403 ? -16.803 -20.859 -17.007 1 94.31 403 ASP B C 1
ATOM 10790 O O . ASP B 1 403 ? -17.615 -20.876 -17.934 1 94.31 403 ASP B O 1
ATOM 10794 N N . SER B 1 404 ? -16.987 -20.158 -15.95 1 94.21 404 SER B N 1
ATOM 10795 C CA . SER B 1 404 ? -18.124 -19.254 -15.814 1 94.21 404 SER B CA 1
ATOM 10796 C C . SER B 1 404 ? -17.847 -17.913 -16.485 1 94.21 404 SER B C 1
ATOM 10798 O O . SER B 1 404 ? -18.754 -17.093 -16.642 1 94.21 404 SER B O 1
ATOM 10800 N N . LEU B 1 405 ? -16.664 -17.711 -16.892 1 91.49 405 LEU B N 1
ATOM 10801 C CA . LEU B 1 405 ? -16.292 -16.468 -17.558 1 91.49 405 LEU B CA 1
ATOM 10802 C C . LEU B 1 405 ? -16.653 -16.515 -19.039 1 91.49 405 LEU B C 1
ATOM 10804 O O . LEU B 1 405 ? -16.527 -17.561 -19.68 1 91.49 405 LEU B O 1
ATOM 10808 N N . GLU B 1 406 ? -16.959 -15.359 -19.586 1 89.65 406 GLU B N 1
ATOM 10809 C CA . GLU B 1 406 ? -17.195 -15.259 -21.023 1 89.65 406 GLU B CA 1
ATOM 10810 C C . GLU B 1 406 ? -15.896 -15.419 -21.808 1 89.65 406 GLU B C 1
ATOM 10812 O O . GLU B 1 406 ? -15.898 -15.946 -22.922 1 89.65 406 GLU B O 1
ATOM 10817 N N . SER B 1 407 ? -14.869 -15.04 -21.165 1 87.22 407 SER B N 1
ATOM 10818 C CA . SER B 1 407 ? -13.556 -15.061 -21.802 1 87.22 407 SER B CA 1
ATOM 10819 C C . SER B 1 407 ? -12.921 -16.444 -21.715 1 87.22 407 SER B C 1
ATOM 10821 O O . SER B 1 407 ? -11.786 -16.641 -22.154 1 87.22 407 SER B O 1
ATOM 10823 N N . SER B 1 408 ? -13.637 -17.432 -21.096 1 90.18 408 SER B N 1
ATOM 10824 C CA . SER B 1 408 ? -13.156 -18.809 -21.134 1 90.18 408 SER B CA 1
ATOM 10825 C C . SER B 1 408 ? -13.128 -19.345 -22.562 1 90.18 408 SER B C 1
ATOM 10827 O O . SER B 1 408 ? -13.343 -18.595 -23.516 1 90.18 408 SER B O 1
ATOM 10829 N N . HIS B 1 409 ? -12.742 -20.579 -22.737 1 90.44 409 HIS B N 1
ATOM 10830 C CA . HIS B 1 409 ? -12.69 -21.198 -24.057 1 90.44 409 HIS B CA 1
ATOM 10831 C C . HIS B 1 409 ? -13.108 -22.663 -23.995 1 90.44 409 HIS B C 1
ATOM 10833 O O . HIS B 1 409 ? -13.099 -23.271 -22.923 1 90.44 409 HIS B O 1
ATOM 10839 N N . PRO B 1 410 ? -13.506 -23.262 -25.051 1 92.89 410 PRO B N 1
ATOM 10840 C CA . PRO B 1 410 ? -13.815 -24.694 -25.076 1 92.89 410 PRO B CA 1
ATOM 10841 C C . PRO B 1 410 ? -12.588 -25.567 -24.821 1 92.89 410 PRO B C 1
ATOM 10843 O O . PRO B 1 410 ? -11.457 -25.075 -24.861 1 92.89 410 PRO B O 1
ATOM 10846 N N . VAL B 1 411 ? -12.829 -26.763 -24.493 1 93.54 411 VAL B N 1
ATOM 10847 C CA . VAL B 1 411 ? -11.758 -27.715 -24.216 1 93.54 411 VAL B CA 1
ATOM 10848 C C . VAL B 1 411 ? -10.932 -27.946 -25.479 1 93.54 411 VAL B C 1
ATOM 10850 O O . VAL B 1 411 ? -9.699 -27.94 -25.432 1 93.54 411 VAL B O 1
ATOM 10853 N N . SER B 1 412 ? -11.545 -28.14 -26.568 1 90.14 412 SER B N 1
ATOM 10854 C CA . SER B 1 412 ? -10.9 -28.166 -27.877 1 90.14 412 SER B CA 1
ATOM 10855 C C . SER B 1 412 ? -10.855 -26.774 -28.499 1 90.14 412 SER B C 1
ATOM 10857 O O . SER B 1 412 ? -11.898 -26.178 -28.776 1 90.14 412 SER B O 1
ATOM 10859 N N . VAL B 1 413 ? -9.685 -26.255 -28.666 1 87.05 413 VAL B N 1
ATOM 10860 C CA . VAL B 1 413 ? -9.545 -24.866 -29.092 1 87.05 413 VAL B CA 1
ATOM 10861 C C . VAL B 1 413 ? -8.783 -24.805 -30.414 1 87.05 413 VAL B C 1
ATOM 10863 O O . VAL B 1 413 ? -7.7 -25.381 -30.541 1 87.05 413 VAL B O 1
ATOM 10866 N N . PRO B 1 414 ? -9.363 -24.133 -31.321 1 85.4 414 PRO B N 1
ATOM 10867 C CA . PRO B 1 414 ? -8.549 -23.908 -32.518 1 85.4 414 PRO B CA 1
ATOM 10868 C C . PRO B 1 414 ? -7.361 -22.984 -32.258 1 85.4 414 PRO B C 1
ATOM 10870 O O . PRO B 1 414 ? -7.504 -21.966 -31.576 1 85.4 414 PRO B O 1
ATOM 10873 N N . ILE B 1 415 ? -6.202 -23.344 -32.631 1 87.61 415 ILE B N 1
ATOM 10874 C CA . ILE B 1 415 ? -4.994 -22.543 -32.465 1 87.61 415 ILE B CA 1
ATOM 10875 C C . ILE B 1 415 ? -4.477 -22.099 -33.831 1 87.61 415 ILE B C 1
ATOM 10877 O O . ILE B 1 415 ? -3.986 -22.918 -34.612 1 87.61 415 ILE B O 1
ATOM 10881 N N . ASP B 1 416 ? -4.601 -20.75 -34.016 1 80.95 416 ASP B N 1
ATOM 10882 C CA . ASP B 1 416 ? -4.201 -20.227 -35.319 1 80.95 416 ASP B CA 1
ATOM 10883 C C . ASP B 1 416 ? -2.862 -19.498 -35.23 1 80.95 416 ASP B C 1
ATOM 10885 O O . ASP B 1 416 ? -2.326 -19.048 -36.245 1 80.95 416 ASP B O 1
ATOM 10889 N N . ASP B 1 417 ? -2.306 -19.379 -34.076 1 84.38 417 ASP B N 1
ATOM 10890 C CA . ASP B 1 417 ? -1.011 -18.755 -33.824 1 84.38 417 ASP B CA 1
ATOM 10891 C C . ASP B 1 417 ? -0.217 -19.537 -32.78 1 84.38 417 ASP B C 1
ATOM 10893 O O . ASP B 1 417 ? -0.635 -19.642 -31.625 1 84.38 417 ASP B O 1
ATOM 10897 N N . PRO B 1 418 ? 0.953 -20.022 -33.171 1 85.65 418 PRO B N 1
ATOM 10898 C CA . PRO B 1 418 ? 1.739 -20.845 -32.248 1 85.65 418 PRO B CA 1
ATOM 10899 C C . PRO B 1 418 ? 2.048 -20.129 -30.935 1 85.65 418 PRO B C 1
ATOM 10901 O O . PRO B 1 418 ? 2.266 -20.78 -29.91 1 85.65 418 PRO B O 1
ATOM 10904 N N . LYS B 1 419 ? 2.007 -18.799 -30.858 1 77.77 419 LYS B N 1
ATOM 10905 C CA . LYS B 1 419 ? 2.272 -18.021 -29.652 1 77.77 419 LYS B CA 1
ATOM 10906 C C . LYS B 1 419 ? 1.173 -18.225 -28.614 1 77.77 419 LYS B C 1
ATOM 10908 O O . LYS B 1 419 ? 1.381 -17.976 -27.424 1 77.77 419 LYS B O 1
ATOM 10913 N N . ARG B 1 420 ? 0.096 -18.838 -29.122 1 83.55 420 ARG B N 1
ATOM 10914 C CA . ARG B 1 420 ? -1.065 -18.997 -28.251 1 83.55 420 ARG B CA 1
ATOM 10915 C C . ARG B 1 420 ? -1.112 -20.398 -27.653 1 83.55 420 ARG B C 1
ATOM 10917 O O . ARG B 1 420 ? -1.932 -20.676 -26.775 1 83.55 420 ARG B O 1
ATOM 10924 N N . ILE B 1 421 ? -0.257 -21.185 -28.092 1 88.7 421 ILE B N 1
ATOM 10925 C CA . ILE B 1 421 ? -0.247 -22.561 -27.608 1 88.7 421 ILE B CA 1
ATOM 10926 C C . ILE B 1 421 ? -0.101 -22.572 -26.088 1 88.7 421 ILE B C 1
ATOM 10928 O O . ILE B 1 421 ? -0.813 -23.302 -25.394 1 88.7 421 ILE B O 1
ATOM 10932 N N . SER B 1 422 ? 0.755 -21.698 -25.644 1 85.04 422 SER B N 1
ATOM 10933 C CA . SER B 1 422 ? 1.034 -21.686 -24.212 1 85.04 422 SER B CA 1
ATOM 10934 C C . SER B 1 422 ? -0.197 -21.272 -23.412 1 85.04 422 SER B C 1
ATOM 10936 O O . SER B 1 422 ? -0.352 -21.664 -22.254 1 85.04 422 SER B O 1
ATOM 10938 N N . GLU B 1 423 ? -1.076 -20.624 -23.972 1 84.92 423 GLU B N 1
ATOM 10939 C CA . GLU B 1 423 ? -2.236 -20.077 -23.273 1 84.92 423 GLU B CA 1
ATOM 10940 C C . GLU B 1 423 ? -3.256 -21.167 -22.96 1 84.92 423 GLU B C 1
ATOM 10942 O O . GLU B 1 423 ? -4.076 -21.015 -22.052 1 84.92 423 GLU B O 1
ATOM 10947 N N . ILE B 1 424 ? -3.189 -22.227 -23.715 1 85.41 424 ILE B N 1
ATOM 10948 C CA . ILE B 1 424 ? -4.239 -23.224 -23.532 1 85.41 424 ILE B CA 1
ATOM 10949 C C . ILE B 1 424 ? -3.762 -24.303 -22.563 1 85.41 424 ILE B C 1
ATOM 10951 O O . ILE B 1 424 ? -4.491 -25.256 -22.277 1 85.41 424 ILE B O 1
ATOM 10955 N N . PHE B 1 425 ? -2.504 -24.148 -22.094 1 85.62 425 PHE B N 1
ATOM 10956 C CA . PHE B 1 425 ? -2.062 -24.952 -20.961 1 85.62 425 PHE B CA 1
ATOM 10957 C C . PHE B 1 425 ? -2.643 -24.416 -19.658 1 85.62 425 PHE B C 1
ATOM 10959 O O . PHE B 1 425 ? -1.928 -23.811 -18.856 1 85.62 425 PHE B O 1
ATOM 10966 N N . ASP B 1 426 ? -3.936 -24.601 -19.522 1 87.17 426 ASP B N 1
ATOM 10967 C CA . ASP B 1 426 ? -4.643 -24.002 -18.394 1 87.17 426 ASP B CA 1
ATOM 10968 C C . ASP B 1 426 ? -5.59 -25.008 -17.743 1 87.17 426 ASP B C 1
ATOM 10970 O O . ASP B 1 426 ? -5.508 -26.209 -18.011 1 87.17 426 ASP B O 1
ATOM 10974 N N . ASP B 1 427 ? -6.365 -24.599 -16.973 1 89.55 427 ASP B N 1
ATOM 10975 C CA . ASP B 1 427 ? -7.225 -25.455 -16.162 1 89.55 427 ASP B CA 1
ATOM 10976 C C . ASP B 1 427 ? -8.311 -26.107 -17.013 1 89.55 427 ASP B C 1
ATOM 10978 O O . ASP B 1 427 ? -8.83 -27.168 -16.662 1 89.55 427 ASP B O 1
ATOM 10982 N N . ILE B 1 428 ? -8.649 -25.517 -18.106 1 92.08 428 ILE B N 1
ATOM 10983 C CA . ILE B 1 428 ? -9.663 -26.104 -18.975 1 92.08 428 ILE B CA 1
ATOM 10984 C C . ILE B 1 428 ? -9.114 -27.372 -19.625 1 92.08 428 ILE B C 1
ATOM 10986 O O . ILE B 1 428 ? -9.776 -28.413 -19.625 1 92.08 428 ILE B O 1
ATOM 10990 N N . SER B 1 429 ? -7.912 -27.278 -20.12 1 92.1 429 SER B N 1
ATOM 10991 C CA . SER B 1 429 ? -7.312 -28.44 -20.77 1 92.1 429 SER B CA 1
ATOM 10992 C C . SER B 1 429 ? -6.987 -29.533 -19.757 1 92.1 429 SER B C 1
ATOM 10994 O O . SER B 1 429 ? -7.067 -30.722 -20.072 1 92.1 429 SER B O 1
ATOM 10996 N N . TYR B 1 430 ? -6.703 -29.101 -18.55 1 94 430 TYR B N 1
ATOM 10997 C CA . TYR B 1 430 ? -6.314 -30.049 -17.512 1 94 430 TYR B CA 1
ATOM 10998 C C . TYR B 1 430 ? -7.525 -30.5 -16.703 1 94 430 TYR B C 1
ATOM 11000 O O . TYR B 1 430 ? -8.057 -31.59 -16.926 1 94 430 TYR B O 1
ATOM 11008 N N . GLN B 1 431 ? -8.018 -29.594 -15.967 1 96.3 431 GLN B N 1
ATOM 11009 C CA . GLN B 1 431 ? -9.028 -29.951 -14.977 1 96.3 431 GLN B CA 1
ATOM 11010 C C . GLN B 1 431 ? -10.388 -30.173 -15.634 1 96.3 431 GLN B C 1
ATOM 11012 O O . GLN B 1 431 ? -11.138 -31.066 -15.235 1 96.3 431 GLN B O 1
ATOM 11017 N N . LYS B 1 432 ? -10.794 -29.35 -16.557 1 96.6 432 LYS B N 1
ATOM 11018 C CA . LYS B 1 432 ? -12.064 -29.63 -17.221 1 96.6 432 LYS B CA 1
ATOM 11019 C C . LYS B 1 432 ? -11.992 -30.928 -18.019 1 96.6 432 LYS B C 1
ATOM 11021 O O . LYS B 1 432 ? -12.935 -31.722 -18.01 1 96.6 432 LYS B O 1
ATOM 11026 N N . GLY B 1 433 ? -10.859 -31.081 -18.766 1 96.32 433 GLY B N 1
ATOM 11027 C CA . GLY B 1 433 ? -10.664 -32.352 -19.446 1 96.32 433 GLY B CA 1
ATOM 11028 C C . GLY B 1 433 ? -10.794 -33.549 -18.523 1 96.32 433 GLY B C 1
ATOM 11029 O O . GLY B 1 433 ? -11.489 -34.515 -18.844 1 96.32 433 GLY B O 1
ATOM 11030 N N . SER B 1 434 ? -10.151 -33.483 -17.411 1 97.05 434 SER B N 1
ATOM 11031 C CA . SER B 1 434 ? -10.195 -34.554 -16.419 1 97.05 434 SER B CA 1
ATOM 11032 C C . SER B 1 434 ? -11.616 -34.784 -15.916 1 97.05 434 SER B C 1
ATOM 11034 O O . SER B 1 434 ? -12.05 -35.928 -15.768 1 97.05 434 SER B O 1
ATOM 11036 N N . THR B 1 435 ? -12.32 -33.741 -15.643 1 97.11 435 THR B N 1
ATOM 11037 C CA . THR B 1 435 ? -13.684 -33.811 -15.13 1 97.11 435 THR B CA 1
ATOM 11038 C C . THR B 1 435 ? -14.611 -34.47 -16.148 1 97.11 435 THR B C 1
ATOM 11040 O O . THR B 1 435 ? -15.497 -35.243 -15.778 1 97.11 435 THR B O 1
ATOM 11043 N N . LEU B 1 436 ? -14.428 -34.197 -17.386 1 97.23 436 LEU B N 1
ATOM 11044 C CA . LEU B 1 436 ? -15.253 -34.777 -18.44 1 97.23 436 LEU B CA 1
ATOM 11045 C C . LEU B 1 436 ? -14.954 -36.263 -18.609 1 97.23 436 LEU B C 1
ATOM 11047 O O . LEU B 1 436 ? -15.855 -37.053 -18.899 1 97.23 436 LEU B O 1
ATOM 11051 N N . ILE B 1 437 ? -13.713 -36.605 -18.513 1 97.39 437 ILE B N 1
ATOM 11052 C CA . ILE B 1 437 ? -13.356 -38.018 -18.565 1 97.39 437 ILE B CA 1
ATOM 11053 C C . ILE B 1 437 ? -14.013 -38.761 -17.404 1 97.39 437 ILE B C 1
ATOM 11055 O O . ILE B 1 437 ? -14.57 -39.845 -17.588 1 97.39 437 ILE B O 1
ATOM 11059 N N . ARG B 1 438 ? -13.902 -38.178 -16.21 1 96.94 438 ARG B N 1
ATOM 11060 C CA . ARG B 1 438 ? -14.582 -38.769 -15.063 1 96.94 438 ARG B CA 1
ATOM 11061 C C . ARG B 1 438 ? -16.078 -38.909 -15.325 1 96.94 438 ARG B C 1
ATOM 11063 O O . ARG B 1 438 ? -16.686 -39.918 -14.963 1 96.94 438 ARG B O 1
ATOM 11070 N N . MET B 1 439 ? -16.671 -37.87 -15.889 1 96.87 439 MET B N 1
ATOM 11071 C CA . MET B 1 439 ? -18.088 -37.917 -16.24 1 96.87 439 MET B CA 1
ATOM 11072 C C . MET B 1 439 ? -18.388 -39.117 -17.131 1 96.87 439 MET B C 1
ATOM 11074 O O . MET B 1 439 ? -19.379 -39.82 -16.921 1 96.87 439 MET B O 1
ATOM 11078 N N . MET B 1 440 ? -17.581 -39.427 -18.079 1 96.75 440 MET B N 1
ATOM 11079 C CA . MET B 1 440 ? -17.774 -40.55 -18.992 1 96.75 440 MET B CA 1
ATOM 11080 C C . MET B 1 440 ? -17.667 -41.878 -18.251 1 96.75 440 MET B C 1
ATOM 11082 O O . MET B 1 440 ? -18.422 -42.812 -18.53 1 96.75 440 MET B O 1
ATOM 11086 N N . THR B 1 441 ? -16.722 -41.966 -17.332 1 95.88 441 THR B N 1
ATOM 11087 C CA . THR B 1 441 ? -16.614 -43.186 -16.54 1 95.88 441 THR B CA 1
ATOM 11088 C C . THR B 1 441 ? -17.893 -43.429 -15.745 1 95.88 441 THR B C 1
ATOM 11090 O O . THR B 1 441 ? -18.3 -44.576 -15.55 1 95.88 441 THR B O 1
ATOM 11093 N N . MET B 1 442 ? -18.46 -42.381 -15.298 1 93.83 442 MET B N 1
ATOM 11094 C CA . MET B 1 442 ? -19.618 -42.499 -14.416 1 93.83 442 MET B CA 1
ATOM 11095 C C . MET B 1 442 ? -20.871 -42.856 -15.208 1 93.83 442 MET B C 1
ATOM 11097 O O . MET B 1 442 ? -21.701 -43.642 -14.746 1 93.83 442 MET B O 1
ATOM 11101 N N . PHE B 1 443 ? -21.057 -42.306 -16.491 1 93.82 443 PHE B N 1
ATOM 11102 C CA . PHE B 1 443 ? -22.313 -42.595 -17.172 1 93.82 443 PHE B CA 1
ATOM 11103 C C . PHE B 1 443 ? -22.181 -43.834 -18.049 1 93.82 443 PHE B C 1
ATOM 11105 O O . PHE B 1 443 ? -23.179 -44.48 -18.375 1 93.82 443 PHE B O 1
ATOM 11112 N N . LEU B 1 444 ? -20.955 -44.203 -18.472 1 95.34 444 LEU B N 1
ATOM 11113 C CA . LEU B 1 444 ? -20.757 -45.407 -19.272 1 95.34 444 LEU B CA 1
ATOM 11114 C C . LEU B 1 444 ? -20.531 -46.622 -18.379 1 95.34 444 LEU B C 1
ATOM 11116 O O . LEU B 1 444 ? -20.772 -47.757 -18.795 1 95.34 444 LEU B O 1
ATOM 11120 N N . GLY B 1 445 ? -19.955 -46.341 -17.159 1 93.35 445 GLY B N 1
ATOM 11121 C CA . GLY B 1 445 ? -19.454 -47.41 -16.311 1 93.35 445 GLY B CA 1
ATOM 11122 C C . GLY B 1 445 ? -17.985 -47.713 -16.537 1 93.35 445 GLY B C 1
ATOM 11123 O O . GLY B 1 445 ? -17.488 -47.598 -17.659 1 93.35 445 GLY B O 1
ATOM 11124 N N . ASP B 1 446 ? -17.311 -48.138 -15.574 1 92.72 446 ASP B N 1
ATOM 11125 C CA . ASP B 1 446 ? -15.865 -48.337 -15.575 1 92.72 446 ASP B CA 1
ATOM 11126 C C . ASP B 1 446 ? -15.456 -49.389 -16.603 1 92.72 446 ASP B C 1
ATOM 11128 O O . ASP B 1 446 ? -14.476 -49.209 -17.328 1 92.72 446 ASP B O 1
ATOM 11132 N N . GLU B 1 447 ? -16.119 -50.432 -16.712 1 94.74 447 GLU B N 1
ATOM 11133 C CA . GLU B 1 447 ? -15.764 -51.53 -17.606 1 94.74 447 GLU B CA 1
ATOM 11134 C C . GLU B 1 447 ? -15.841 -51.098 -19.068 1 94.74 447 GLU B C 1
ATOM 11136 O O . GLU B 1 447 ? -14.902 -51.318 -19.836 1 94.74 447 GLU B O 1
ATOM 11141 N N . VAL B 1 448 ? -16.987 -50.497 -19.41 1 96.26 448 VAL B N 1
ATOM 11142 C CA . VAL B 1 448 ? -17.189 -50.035 -20.779 1 96.26 448 VAL B CA 1
ATOM 11143 C C . VAL B 1 448 ? -16.133 -48.992 -21.134 1 96.26 448 VAL B C 1
ATOM 11145 O O . VAL B 1 448 ? -15.542 -49.04 -22.216 1 96.26 448 VAL B O 1
ATOM 11148 N N . PHE B 1 449 ? -15.917 -48.134 -20.3 1 96.99 449 PHE B N 1
ATOM 11149 C CA . PHE B 1 449 ? -14.938 -47.075 -20.517 1 96.99 449 PHE B CA 1
ATOM 11150 C C . PHE B 1 449 ? -13.548 -47.659 -20.736 1 96.99 449 PHE B C 1
ATOM 11152 O O . PHE B 1 449 ? -12.857 -47.29 -21.689 1 96.99 449 PHE B O 1
ATOM 11159 N N . ARG B 1 450 ? -13.078 -48.55 -19.903 1 97.04 450 ARG B N 1
ATOM 11160 C CA . ARG B 1 450 ? -11.737 -49.119 -19.971 1 97.04 450 ARG B CA 1
ATOM 11161 C C . ARG B 1 450 ? -11.552 -49.935 -21.246 1 97.04 450 ARG B C 1
ATOM 11163 O O . ARG B 1 450 ? -10.486 -49.897 -21.864 1 97.04 450 ARG B O 1
ATOM 11170 N N . LYS B 1 451 ? -12.584 -50.651 -21.64 1 97.55 451 LYS B N 1
ATOM 11171 C CA . LYS B 1 451 ? -12.513 -51.408 -22.886 1 97.55 451 LYS B CA 1
ATOM 11172 C C . LYS B 1 451 ? -12.348 -50.479 -24.086 1 97.55 451 LYS B C 1
ATOM 11174 O O . LYS B 1 451 ? -11.563 -50.762 -24.993 1 97.55 451 LYS B O 1
ATOM 11179 N N . ALA B 1 452 ? -13.119 -49.422 -24.093 1 97.91 452 ALA B N 1
ATOM 11180 C CA . ALA B 1 452 ? -13.047 -48.457 -25.188 1 97.91 452 ALA B CA 1
ATOM 11181 C C . ALA B 1 452 ? -11.678 -47.786 -25.238 1 97.91 452 ALA B C 1
ATOM 11183 O O . ALA B 1 452 ? -11.138 -47.542 -26.319 1 97.91 452 ALA B O 1
ATOM 11184 N N . ILE B 1 453 ? -11.136 -47.517 -24.091 1 97.69 453 ILE B N 1
ATOM 11185 C CA . ILE B 1 453 ? -9.831 -46.871 -24.013 1 97.69 453 ILE B CA 1
ATOM 11186 C C . ILE B 1 453 ? -8.751 -47.827 -24.516 1 97.69 453 ILE B C 1
ATOM 11188 O O . ILE B 1 453 ? -7.822 -47.412 -25.214 1 97.69 453 ILE B O 1
ATOM 11192 N N . ASN B 1 454 ? -8.845 -49.06 -24.091 1 97.99 454 ASN B N 1
ATOM 11193 C CA . ASN B 1 454 ? -7.912 -50.056 -24.608 1 97.99 454 ASN B CA 1
ATOM 11194 C C . ASN B 1 454 ? -7.945 -50.116 -26.133 1 97.99 454 ASN B C 1
ATOM 11196 O O . ASN B 1 454 ? -6.897 -50.153 -26.779 1 97.99 454 ASN B O 1
ATOM 11200 N N . ASN B 1 455 ? -9.139 -50.079 -26.738 1 97.98 455 ASN B N 1
ATOM 11201 C CA . ASN B 1 455 ? -9.278 -50.065 -28.191 1 97.98 455 ASN B CA 1
ATOM 11202 C C . ASN B 1 455 ? -8.62 -48.833 -28.805 1 97.98 455 ASN B C 1
ATOM 11204 O O . ASN B 1 455 ? -7.91 -48.938 -29.807 1 97.98 455 ASN B O 1
ATOM 11208 N N . TYR B 1 456 ? -8.907 -47.753 -28.228 1 97.63 456 TYR B N 1
ATOM 11209 C CA . TYR B 1 456 ? -8.379 -46.476 -28.695 1 97.63 456 TYR B CA 1
ATOM 11210 C C . TYR B 1 456 ? -6.855 -46.483 -28.692 1 97.63 456 TYR B C 1
ATOM 11212 O O . TYR B 1 456 ? -6.224 -46.12 -29.688 1 97.63 456 TYR B O 1
ATOM 11220 N N . LEU B 1 457 ? -6.224 -46.942 -27.602 1 98.06 457 LEU B N 1
ATOM 11221 C CA . LEU B 1 457 ? -4.772 -46.941 -27.455 1 98.06 457 LEU B CA 1
ATOM 11222 C C . LEU B 1 457 ? -4.128 -47.937 -28.414 1 98.06 457 LEU B C 1
ATOM 11224 O O . LEU B 1 457 ? -3.072 -47.66 -28.986 1 98.06 457 LEU B O 1
ATOM 11228 N N . ARG B 1 458 ? -4.72 -49.067 -28.601 1 97.74 458 ARG B N 1
ATOM 11229 C CA . ARG B 1 458 ? -4.172 -50.076 -29.502 1 97.74 458 ARG B CA 1
ATOM 11230 C C . ARG B 1 458 ? -4.28 -49.628 -30.956 1 97.74 458 ARG B C 1
ATOM 11232 O O . ARG B 1 458 ? -3.316 -49.737 -31.717 1 97.74 458 ARG B O 1
ATOM 11239 N N . LYS B 1 459 ? -5.401 -49.104 -31.315 1 97.88 459 LYS B N 1
ATOM 11240 C CA . LYS B 1 459 ? -5.666 -48.727 -32.701 1 97.88 459 LYS B CA 1
ATOM 11241 C C . LYS B 1 459 ? -4.762 -47.58 -33.141 1 97.88 459 LYS B C 1
ATOM 11243 O O . LYS B 1 459 ? -4.321 -47.536 -34.292 1 97.88 459 LYS B O 1
ATOM 11248 N N . TYR B 1 460 ? -4.476 -46.694 -32.286 1 97.55 460 TYR B N 1
ATOM 11249 C CA . TYR B 1 460 ? -3.746 -45.492 -32.673 1 97.55 460 TYR B CA 1
ATOM 11250 C C . TYR B 1 460 ? -2.35 -45.482 -32.063 1 97.55 460 TYR B C 1
ATOM 11252 O O . TYR B 1 460 ? -1.736 -44.421 -31.919 1 97.55 460 TYR B O 1
ATOM 11260 N N . SER B 1 461 ? -1.831 -46.585 -31.657 1 97.24 461 SER B N 1
ATOM 11261 C CA . SER B 1 461 ? -0.485 -46.704 -31.105 1 97.24 461 SER B CA 1
ATOM 11262 C C . SER B 1 461 ? 0.559 -46.154 -32.071 1 97.24 461 SER B C 1
ATOM 11264 O O . SER B 1 461 ? 0.611 -46.56 -33.235 1 97.24 461 SER B O 1
ATOM 11266 N N . TYR B 1 462 ? 1.437 -45.21 -31.568 1 96.68 462 TYR B N 1
ATOM 11267 C CA . TYR B 1 462 ? 2.53 -44.558 -32.28 1 96.68 462 TYR B CA 1
ATOM 11268 C C . TYR B 1 462 ? 2.001 -43.705 -33.427 1 96.68 462 TYR B C 1
ATOM 11270 O O . TYR B 1 462 ? 2.712 -43.458 -34.404 1 96.68 462 TYR B O 1
ATOM 11278 N N . ASP B 1 463 ? 0.744 -43.369 -33.286 1 96.32 463 ASP B N 1
ATOM 11279 C CA . ASP B 1 463 ? 0.113 -42.489 -34.265 1 96.32 463 ASP B CA 1
ATOM 11280 C C . ASP B 1 463 ? -0.53 -41.282 -33.585 1 96.32 463 ASP B C 1
ATOM 11282 O O . ASP B 1 463 ? -0.301 -41.036 -32.399 1 96.32 463 ASP B O 1
ATOM 11286 N N . ASN B 1 464 ? -1.225 -40.455 -34.385 1 96.44 464 ASN B N 1
ATOM 11287 C CA . ASN B 1 464 ? -1.921 -39.275 -33.882 1 96.44 464 ASN B CA 1
ATOM 11288 C C . ASN B 1 464 ? -3.436 -39.458 -33.921 1 96.44 464 ASN B C 1
ATOM 11290 O O . ASN B 1 464 ? -3.954 -40.199 -34.757 1 96.44 464 ASN B O 1
ATOM 11294 N N . ALA B 1 465 ? -4.033 -38.895 -32.982 1 95.77 465 ALA B N 1
ATOM 11295 C CA . ALA B 1 465 ? -5.488 -38.994 -32.914 1 95.77 465 ALA B CA 1
ATOM 11296 C C . ALA B 1 465 ? -6.117 -37.637 -32.608 1 95.77 465 ALA B C 1
ATOM 11298 O O . ALA B 1 465 ? -5.425 -36.706 -32.19 1 95.77 465 ALA B O 1
ATOM 11299 N N . GLU B 1 466 ? -7.41 -37.498 -32.933 1 94.37 466 GLU B N 1
ATOM 11300 C CA . GLU B 1 466 ? -8.24 -36.351 -32.581 1 94.37 466 GLU B CA 1
ATOM 11301 C C . GLU B 1 466 ? -9.419 -36.77 -31.707 1 94.37 466 GLU B C 1
ATOM 11303 O O . GLU B 1 466 ? -9.606 -37.958 -31.436 1 94.37 466 GLU B O 1
ATOM 11308 N N . GLN B 1 467 ? -10.126 -35.907 -31.231 1 94.03 467 GLN B N 1
ATOM 11309 C CA . GLN B 1 467 ? -11.215 -36.155 -30.292 1 94.03 467 GLN B CA 1
ATOM 11310 C C . GLN B 1 467 ? -12.239 -37.121 -30.88 1 94.03 467 GLN B C 1
ATOM 11312 O O . GLN B 1 467 ? -12.737 -38.007 -30.183 1 94.03 467 GLN B O 1
ATOM 11317 N N . ASP B 1 468 ? -12.524 -37.011 -32.134 1 95.47 468 ASP B N 1
ATOM 11318 C CA . ASP B 1 468 ? -13.546 -37.836 -32.772 1 95.47 468 ASP B CA 1
ATOM 11319 C C . ASP B 1 468 ? -13.114 -39.299 -32.828 1 95.47 468 ASP B C 1
ATOM 11321 O O . ASP B 1 468 ? -13.956 -40.199 -32.86 1 95.47 468 ASP B O 1
ATOM 11325 N N . ASP B 1 469 ? -11.822 -39.518 -32.88 1 97.01 469 ASP B N 1
ATOM 11326 C CA . ASP B 1 469 ? -11.328 -40.89 -32.822 1 97.01 469 ASP B CA 1
ATOM 11327 C C . ASP B 1 469 ? -11.68 -41.545 -31.488 1 97.01 469 ASP B C 1
ATOM 11329 O O . ASP B 1 469 ? -12.053 -42.719 -31.446 1 97.01 469 ASP B O 1
ATOM 11333 N N . LEU B 1 470 ? -11.566 -40.812 -30.489 1 96.84 470 LEU B N 1
ATOM 11334 C CA . LEU B 1 470 ? -11.928 -41.299 -29.162 1 96.84 470 LEU B CA 1
ATOM 11335 C C . LEU B 1 470 ? -13.428 -41.558 -29.07 1 96.84 470 LEU B C 1
ATOM 11337 O O . LEU B 1 470 ? -13.853 -42.59 -28.546 1 96.84 470 LEU B O 1
ATOM 11341 N N . TRP B 1 471 ? -14.259 -40.63 -29.593 1 97.27 471 TRP B N 1
ATOM 11342 C CA . TRP B 1 471 ? -15.709 -40.785 -29.551 1 97.27 471 TRP B CA 1
ATOM 11343 C C . TRP B 1 471 ? -16.143 -42.047 -30.29 1 97.27 471 TRP B C 1
ATOM 11345 O O . TRP B 1 471 ? -17.058 -42.748 -29.85 1 97.27 471 TRP B O 1
ATOM 11355 N N . ARG B 1 472 ? -15.517 -42.298 -31.352 1 97.25 472 ARG B N 1
ATOM 11356 C CA . ARG B 1 472 ? -15.864 -43.462 -32.161 1 97.25 472 ARG B CA 1
ATOM 11357 C C . ARG B 1 472 ? -15.646 -44.755 -31.382 1 97.25 472 ARG B C 1
ATOM 11359 O O . ARG B 1 472 ? -16.491 -45.653 -31.41 1 97.25 472 ARG B O 1
ATOM 11366 N N . GLU B 1 473 ? -14.535 -44.846 -30.695 1 97.64 473 GLU B N 1
ATOM 11367 C CA . GLU B 1 473 ? -14.243 -46.055 -29.931 1 97.64 473 GLU B CA 1
ATOM 11368 C C . GLU B 1 473 ? -15.19 -46.199 -28.743 1 97.64 473 GLU B C 1
ATOM 11370 O O . GLU B 1 473 ? -15.66 -47.299 -28.446 1 97.64 473 GLU B O 1
ATOM 11375 N N . LEU B 1 474 ? -15.509 -45.141 -28.06 1 97.92 474 LEU B N 1
ATOM 11376 C CA . LEU B 1 474 ? -16.407 -45.164 -26.911 1 97.92 474 LEU B CA 1
ATOM 11377 C C . LEU B 1 474 ? -17.829 -45.51 -27.34 1 97.92 474 LEU B C 1
ATOM 11379 O O . LEU B 1 474 ? -18.524 -46.262 -26.653 1 97.92 474 LEU B O 1
ATOM 11383 N N . THR B 1 475 ? -18.261 -44.936 -28.478 1 97.29 475 THR B N 1
ATOM 11384 C CA . THR B 1 475 ? -19.596 -45.212 -28.998 1 97.29 475 THR B CA 1
ATOM 11385 C C . THR B 1 475 ? -19.737 -46.684 -29.372 1 97.29 475 THR B C 1
ATOM 11387 O O . THR B 1 475 ? -20.749 -47.315 -29.06 1 97.29 475 THR B O 1
ATOM 11390 N N . ALA B 1 476 ? -18.741 -47.214 -29.987 1 96.71 476 ALA B N 1
ATOM 11391 C CA . ALA B 1 476 ? -18.777 -48.6 -30.445 1 96.71 476 ALA B CA 1
ATOM 11392 C C . ALA B 1 476 ? -18.943 -49.562 -29.271 1 96.71 476 ALA B C 1
ATOM 11394 O O . ALA B 1 476 ? -19.775 -50.471 -29.318 1 96.71 476 ALA B O 1
ATOM 11395 N N . VAL B 1 477 ? -18.222 -49.345 -28.216 1 96.94 477 VAL B N 1
ATOM 11396 C CA . VAL B 1 477 ? -18.296 -50.237 -27.064 1 96.94 477 VAL B CA 1
ATOM 11397 C C . VAL B 1 477 ? -19.602 -49.999 -26.309 1 96.94 477 VAL B C 1
ATOM 11399 O O . VAL B 1 477 ? -20.222 -50.944 -25.815 1 96.94 477 VAL B O 1
ATOM 11402 N N . SER B 1 478 ? -19.989 -48.758 -26.184 1 95.99 478 SER B N 1
ATOM 11403 C CA . SER B 1 478 ? -21.234 -48.425 -25.499 1 95.99 478 SER B CA 1
ATOM 11404 C C . SER B 1 478 ? -22.43 -49.093 -26.17 1 95.99 478 SER B C 1
ATOM 11406 O O . SER B 1 478 ? -23.361 -49.536 -25.493 1 95.99 478 SER B O 1
ATOM 11408 N N . LYS B 1 479 ? -22.447 -49.163 -27.498 1 94.77 479 LYS B N 1
ATOM 11409 C CA . LYS B 1 479 ? -23.521 -49.81 -28.246 1 94.77 479 LYS B CA 1
ATOM 11410 C C . LYS B 1 479 ? -23.545 -51.313 -27.984 1 94.77 479 LYS B C 1
ATOM 11412 O O . LYS B 1 479 ? -24.616 -51.907 -27.844 1 94.77 479 LYS B O 1
ATOM 11417 N N . LYS B 1 480 ? -22.44 -51.843 -27.888 1 94.15 480 LYS B N 1
ATOM 11418 C CA . LYS B 1 480 ? -22.315 -53.275 -27.634 1 94.15 480 LYS B CA 1
ATOM 11419 C C . LYS B 1 480 ? -22.885 -53.643 -26.267 1 94.15 480 LYS B C 1
ATOM 11421 O O . LYS B 1 480 ? -23.47 -54.715 -26.1 1 94.15 480 LYS B O 1
ATOM 11426 N N . TYR B 1 481 ? -22.811 -52.736 -25.302 1 92.73 481 TYR B N 1
ATOM 11427 C CA . TYR B 1 481 ? -23.209 -53.051 -23.935 1 92.73 481 TYR B CA 1
ATOM 11428 C C . TYR B 1 481 ? -24.532 -52.381 -23.584 1 92.73 481 TYR B C 1
ATOM 11430 O O . TYR B 1 481 ? -25.105 -52.643 -22.524 1 92.73 481 TYR B O 1
ATOM 11438 N N . GLY B 1 482 ? -25.081 -51.556 -24.385 1 88.5 482 GLY B N 1
ATOM 11439 C CA . GLY B 1 482 ? -26.395 -50.948 -24.24 1 88.5 482 GLY B CA 1
ATOM 11440 C C . GLY B 1 482 ? -26.484 -49.991 -23.067 1 88.5 482 GLY B C 1
ATOM 11441 O O . GLY B 1 482 ? -27.418 -50.067 -22.267 1 88.5 482 GLY B O 1
ATOM 11442 N N . VAL B 1 483 ? -25.507 -49.063 -22.932 1 88.47 483 VAL B N 1
ATOM 11443 C CA . VAL B 1 483 ? -25.451 -48.24 -21.728 1 88.47 483 VAL B CA 1
ATOM 11444 C C . VAL B 1 483 ? -26.048 -46.864 -22.014 1 88.47 483 VAL B C 1
ATOM 11446 O O . VAL B 1 483 ? -26.433 -46.143 -21.091 1 88.47 483 VAL B O 1
ATOM 11449 N N . LEU B 1 484 ? -26.158 -46.422 -23.298 1 89.83 484 LEU B N 1
ATOM 11450 C CA . LEU B 1 484 ? -26.728 -45.123 -23.64 1 89.83 484 LEU B CA 1
ATOM 11451 C C . LEU B 1 484 ? -28.149 -45.276 -24.171 1 89.83 484 LEU B C 1
ATOM 11453 O O . LEU B 1 484 ? -28.497 -46.316 -24.735 1 89.83 484 LEU B O 1
ATOM 11457 N N . PRO B 1 485 ? -28.918 -44.308 -23.875 1 77.95 485 PRO B N 1
ATOM 11458 C CA . PRO B 1 485 ? -30.295 -44.402 -24.365 1 77.95 485 PRO B CA 1
ATOM 11459 C C . PRO B 1 485 ? -30.389 -44.302 -25.885 1 77.95 485 PRO B C 1
ATOM 11461 O O . PRO B 1 485 ? -29.636 -43.546 -26.506 1 77.95 485 PRO B O 1
ATOM 11464 N N . GLY B 1 486 ? -31.306 -45.208 -26.498 1 77.72 486 GLY B N 1
ATOM 11465 C CA . GLY B 1 486 ? -31.725 -45.076 -27.885 1 77.72 486 GLY B CA 1
ATOM 11466 C C . GLY B 1 486 ? -30.564 -45.084 -28.862 1 77.72 486 GLY B C 1
ATOM 11467 O O . GLY B 1 486 ? -29.716 -45.978 -28.819 1 77.72 486 GLY B O 1
ATOM 11468 N N . ASN B 1 487 ? -30.535 -44.018 -29.673 1 86.53 487 ASN B N 1
ATOM 11469 C CA . ASN B 1 487 ? -29.543 -43.876 -30.733 1 86.53 487 ASN B CA 1
ATOM 11470 C C . ASN B 1 487 ? -28.556 -42.752 -30.432 1 86.53 487 ASN B C 1
ATOM 11472 O O . ASN B 1 487 ? -27.901 -42.235 -31.339 1 86.53 487 ASN B O 1
ATOM 11476 N N . VAL B 1 488 ? -28.399 -42.526 -29.12 1 92.32 488 VAL B N 1
ATOM 11477 C CA . VAL B 1 488 ? -27.495 -41.452 -28.722 1 92.32 488 VAL B CA 1
ATOM 11478 C C . VAL B 1 488 ? -26.057 -41.965 -28.707 1 92.32 488 VAL B C 1
ATOM 11480 O O . VAL B 1 488 ? -25.789 -43.065 -28.218 1 92.32 488 VAL B O 1
ATOM 11483 N N . THR B 1 489 ? -25.088 -41.204 -29.288 1 95.73 489 THR B N 1
ATOM 11484 C CA . THR B 1 489 ? -23.669 -41.539 -29.3 1 95.73 489 THR B CA 1
ATOM 11485 C C . THR B 1 489 ? -22.913 -40.73 -28.249 1 95.73 489 THR B C 1
ATOM 11487 O O . THR B 1 489 ? -23.44 -39.753 -27.712 1 95.73 489 THR B O 1
ATOM 11490 N N . VAL B 1 490 ? -21.74 -41.215 -27.963 1 97.03 490 VAL B N 1
ATOM 11491 C CA . VAL B 1 490 ? -20.897 -40.449 -27.051 1 97.03 490 VAL B CA 1
ATOM 11492 C C . VAL B 1 490 ? -20.599 -39.077 -27.652 1 97.03 490 VAL B C 1
ATOM 11494 O O . VAL B 1 490 ? -20.52 -38.08 -26.93 1 97.03 490 VAL B O 1
ATOM 11497 N N . LYS B 1 491 ? -20.394 -38.981 -28.963 1 96.52 491 LYS B N 1
ATOM 11498 C CA . LYS B 1 491 ? -20.156 -37.712 -29.644 1 96.52 491 LYS B CA 1
ATOM 11499 C C . LYS B 1 491 ? -21.315 -36.744 -29.424 1 96.52 491 LYS B C 1
ATOM 11501 O O . LYS B 1 491 ? -21.101 -35.55 -29.204 1 96.52 491 LYS B O 1
ATOM 11506 N N . ASP B 1 492 ? -22.555 -37.266 -29.527 1 95.55 492 ASP B N 1
ATOM 11507 C CA . ASP B 1 492 ? -23.73 -36.426 -29.319 1 95.55 492 ASP B CA 1
ATOM 11508 C C . ASP B 1 492 ? -23.69 -35.754 -27.948 1 95.55 492 ASP B C 1
ATOM 11510 O O . ASP B 1 492 ? -24.065 -34.588 -27.811 1 95.55 492 ASP B O 1
ATOM 11514 N N . ILE B 1 493 ? -23.279 -36.453 -26.978 1 96.12 493 ILE B N 1
ATOM 11515 C CA . ILE B 1 493 ? -23.225 -35.96 -25.606 1 96.12 493 ILE B CA 1
ATOM 11516 C C . ILE B 1 493 ? -22.005 -35.059 -25.428 1 96.12 493 ILE B C 1
ATOM 11518 O O . ILE B 1 493 ? -22.134 -33.905 -25.014 1 96.12 493 ILE B O 1
ATOM 11522 N N . MET B 1 494 ? -20.838 -35.538 -25.854 1 96.76 494 MET B N 1
ATOM 11523 C CA . MET B 1 494 ? -19.582 -34.925 -25.431 1 96.76 494 MET B CA 1
ATOM 11524 C C . MET B 1 494 ? -19.266 -33.694 -26.274 1 96.76 494 MET B C 1
ATOM 11526 O O . MET B 1 494 ? -18.576 -32.782 -25.814 1 96.76 494 MET B O 1
ATOM 11530 N N . ASP B 1 495 ? -19.769 -33.574 -27.487 1 95.33 495 ASP B N 1
ATOM 11531 C CA . ASP B 1 495 ? -19.583 -32.353 -28.263 1 95.33 495 ASP B CA 1
ATOM 11532 C C . ASP B 1 495 ? -20.18 -31.147 -27.541 1 95.33 495 ASP B C 1
ATOM 11534 O O . ASP B 1 495 ? -19.669 -30.031 -27.658 1 95.33 495 ASP B O 1
ATOM 11538 N N . THR B 1 496 ? -21.226 -31.403 -26.774 1 95.64 496 THR B N 1
ATOM 11539 C CA . THR B 1 496 ? -21.853 -30.3 -26.055 1 95.64 496 THR B CA 1
ATOM 11540 C C . THR B 1 496 ? -20.965 -29.83 -24.906 1 95.64 496 THR B C 1
ATOM 11542 O O . THR B 1 496 ? -21.154 -28.732 -24.378 1 95.64 496 THR B O 1
ATOM 11545 N N . TRP B 1 497 ? -20.006 -30.631 -24.491 1 96.36 497 TRP B N 1
ATOM 11546 C CA . TRP B 1 497 ? -19.158 -30.305 -23.349 1 96.36 497 TRP B CA 1
ATOM 11547 C C . TRP B 1 497 ? -17.767 -29.88 -23.807 1 96.36 497 TRP B C 1
ATOM 11549 O O . TRP B 1 497 ? -17.079 -29.13 -23.11 1 96.36 497 TRP B O 1
ATOM 11559 N N . THR B 1 498 ? -17.286 -30.312 -25.011 1 95.53 498 THR B N 1
ATOM 11560 C CA . THR B 1 498 ? -15.899 -30.088 -25.404 1 95.53 498 THR B CA 1
ATOM 11561 C C . THR B 1 498 ? -15.8 -28.946 -26.412 1 95.53 498 THR B C 1
ATOM 11563 O O . THR B 1 498 ? -14.755 -28.304 -26.529 1 95.53 498 THR B O 1
ATOM 11566 N N . THR B 1 499 ? -16.844 -28.683 -27.149 1 92.66 499 THR B N 1
ATOM 11567 C CA . THR B 1 499 ? -16.744 -27.734 -28.253 1 92.66 499 THR B CA 1
ATOM 11568 C C . THR B 1 499 ? -17.397 -26.405 -27.884 1 92.66 499 THR B C 1
ATOM 11570 O O . THR B 1 499 ? -17.283 -25.425 -28.623 1 92.66 499 THR B O 1
ATOM 11573 N N . GLN B 1 500 ? -18.024 -26.395 -26.733 1 90.35 500 GLN B N 1
ATOM 11574 C CA . GLN B 1 500 ? -18.627 -25.141 -26.293 1 90.35 500 GLN B CA 1
ATOM 11575 C C . GLN B 1 500 ? -18.022 -24.674 -24.972 1 90.35 500 GLN B C 1
ATOM 11577 O O . GLN B 1 500 ? -17.533 -25.487 -24.185 1 90.35 500 GLN B O 1
ATOM 11582 N N . THR B 1 501 ? -18.11 -23.386 -24.805 1 91.61 501 THR B N 1
ATOM 11583 C CA . THR B 1 501 ? -17.59 -22.782 -23.583 1 91.61 501 THR B CA 1
ATOM 11584 C C . THR B 1 501 ? -18.66 -22.759 -22.495 1 91.61 501 THR B C 1
ATOM 11586 O O . THR B 1 501 ? -19.833 -22.505 -22.776 1 91.61 501 THR B O 1
ATOM 11589 N N . GLY B 1 502 ? -18.225 -23.108 -21.269 1 93.71 502 GLY B N 1
ATOM 11590 C CA . GLY B 1 502 ? -19.108 -22.907 -20.131 1 93.71 502 GLY B CA 1
ATOM 11591 C C . GLY B 1 502 ? -19.792 -24.182 -19.675 1 93.71 502 GLY B C 1
ATOM 11592 O O . GLY B 1 502 ? -19.374 -25.282 -20.04 1 93.71 502 GLY B O 1
ATOM 11593 N N . TYR B 1 503 ? -20.811 -24.031 -18.81 1 95.45 503 TYR B N 1
ATOM 11594 C CA . TYR B 1 503 ? -21.633 -25.093 -18.239 1 95.45 503 TYR B CA 1
ATOM 11595 C C . TYR B 1 503 ? -23.003 -24.563 -17.834 1 95.45 503 TYR B C 1
ATOM 11597 O O . TYR B 1 503 ? -23.192 -23.352 -17.698 1 95.45 503 TYR B O 1
ATOM 11605 N N . PRO B 1 504 ? -23.954 -25.425 -17.694 1 95.74 504 PRO B N 1
ATOM 11606 C CA . PRO B 1 504 ? -25.311 -24.942 -17.43 1 95.74 504 PRO B CA 1
ATOM 11607 C C . PRO B 1 504 ? -25.587 -24.741 -15.942 1 95.74 504 PRO B C 1
ATOM 11609 O O . PRO B 1 504 ? -24.973 -25.403 -15.102 1 95.74 504 PRO B O 1
ATOM 11612 N N . ILE B 1 505 ? -26.439 -23.857 -15.642 1 95.99 505 ILE B N 1
ATOM 11613 C CA . ILE B 1 505 ? -27.185 -23.798 -14.389 1 95.99 505 ILE B CA 1
ATOM 11614 C C . ILE B 1 505 ? -28.568 -24.416 -14.582 1 95.99 505 ILE B C 1
ATOM 11616 O O . ILE B 1 505 ? -29.279 -24.078 -15.532 1 95.99 505 ILE B O 1
ATOM 11620 N N . LEU B 1 506 ? -28.918 -25.349 -13.791 1 96.81 506 LEU B N 1
ATOM 11621 C CA . LEU B 1 506 ? -30.253 -25.937 -13.776 1 96.81 506 LEU B CA 1
ATOM 11622 C C . LEU B 1 506 ? -31.14 -25.247 -12.745 1 96.81 506 LEU B C 1
ATOM 11624 O O . LEU B 1 506 ? -30.769 -25.139 -11.574 1 96.81 506 LEU B O 1
ATOM 11628 N N . THR B 1 507 ? -32.213 -24.775 -13.168 1 96.52 507 THR B N 1
ATOM 11629 C CA . THR B 1 507 ? -33.212 -24.256 -12.24 1 96.52 507 THR B CA 1
ATOM 11630 C C . THR B 1 507 ? -34.319 -25.28 -12.009 1 96.52 507 THR B C 1
ATOM 11632 O O . THR B 1 507 ? -35.003 -25.686 -12.951 1 96.52 507 THR B O 1
ATOM 11635 N N . VAL B 1 508 ? -34.449 -25.685 -10.782 1 97.28 508 VAL B N 1
ATOM 11636 C CA . VAL B 1 508 ? -35.365 -26.76 -10.416 1 97.28 508 VAL B CA 1
ATOM 11637 C C . VAL B 1 508 ? -36.51 -26.2 -9.574 1 97.28 508 VAL B C 1
ATOM 11639 O O . VAL B 1 508 ? -36.277 -25.573 -8.538 1 97.28 508 VAL B O 1
ATOM 11642 N N . THR B 1 509 ? -37.702 -26.44 -9.993 1 96.54 509 THR B N 1
ATOM 11643 C CA . THR B 1 509 ? -38.894 -26.052 -9.247 1 96.54 509 THR B CA 1
ATOM 11644 C C . THR B 1 509 ? -39.759 -27.271 -8.94 1 96.54 509 THR B C 1
ATOM 11646 O O . THR B 1 509 ? -40.199 -27.973 -9.853 1 96.54 509 THR B O 1
ATOM 11649 N N . ARG B 1 510 ? -39.98 -27.429 -7.715 1 96.62 510 ARG B N 1
ATOM 11650 C CA . ARG B 1 510 ? -40.723 -28.604 -7.271 1 96.62 510 ARG B CA 1
ATOM 11651 C C . ARG B 1 510 ? -42.206 -28.285 -7.109 1 96.62 510 ARG B C 1
ATOM 11653 O O . ARG B 1 510 ? -42.566 -27.202 -6.645 1 96.62 510 ARG B O 1
ATOM 11660 N N . ASP B 1 511 ? -43.02 -29.196 -7.507 1 95.72 511 ASP B N 1
ATOM 11661 C CA . ASP B 1 511 ? -44.415 -29.264 -7.085 1 95.72 511 ASP B CA 1
ATOM 11662 C C . ASP B 1 511 ? -44.579 -30.189 -5.88 1 95.72 511 ASP B C 1
ATOM 11664 O O . ASP B 1 511 ? -44.545 -31.413 -6.021 1 95.72 511 ASP B O 1
ATOM 11668 N N . TYR B 1 512 ? -44.77 -29.643 -4.795 1 95.09 512 TYR B N 1
ATOM 11669 C CA . TYR B 1 512 ? -44.707 -30.368 -3.531 1 95.09 512 TYR B CA 1
ATOM 11670 C C . TYR B 1 512 ? -45.962 -31.206 -3.32 1 95.09 512 TYR B C 1
ATOM 11672 O O . TYR B 1 512 ? -45.987 -32.093 -2.464 1 95.09 512 TYR B O 1
ATOM 11680 N N . GLU B 1 513 ? -47.038 -30.963 -4.104 1 92.7 513 GLU B N 1
ATOM 11681 C CA . GLU B 1 513 ? -48.285 -31.71 -3.981 1 92.7 513 GLU B CA 1
ATOM 11682 C C . GLU B 1 513 ? -48.278 -32.948 -4.873 1 92.7 513 GLU B C 1
ATOM 11684 O O . GLU B 1 513 ? -48.834 -33.986 -4.509 1 92.7 513 GLU B O 1
ATOM 11689 N N . ASP B 1 514 ? -47.729 -32.927 -5.999 1 91.24 514 ASP B N 1
ATOM 11690 C CA . ASP B 1 514 ? -47.827 -34.017 -6.966 1 91.24 514 ASP B CA 1
ATOM 11691 C C . ASP B 1 514 ? -46.493 -34.746 -7.109 1 91.24 514 ASP B C 1
ATOM 11693 O O . ASP B 1 514 ? -46.285 -35.488 -8.071 1 91.24 514 ASP B O 1
ATOM 11697 N N . LYS B 1 515 ? -45.394 -34.532 -6.314 1 92.16 515 LYS B N 1
ATOM 11698 C CA . LYS B 1 515 ? -44.081 -35.17 -6.324 1 92.16 515 LYS B CA 1
ATOM 11699 C C . LYS B 1 515 ? -43.43 -35.067 -7.7 1 92.16 515 LYS B C 1
ATOM 11701 O O . LYS B 1 515 ? -42.946 -36.065 -8.239 1 92.16 515 LYS B O 1
ATOM 11706 N N . SER B 1 516 ? -43.537 -33.982 -8.274 1 94.51 516 SER B N 1
ATOM 11707 C CA . SER B 1 516 ? -42.916 -33.682 -9.56 1 94.51 516 SER B CA 1
ATOM 11708 C C . SER B 1 516 ? -42.107 -32.39 -9.495 1 94.51 516 SER B C 1
ATOM 11710 O O . SER B 1 516 ? -42.187 -31.651 -8.512 1 94.51 516 SER B O 1
ATOM 11712 N N . LEU B 1 517 ? -41.244 -32.212 -10.517 1 95.61 517 LEU B N 1
ATOM 11713 C CA . LEU B 1 517 ? -40.463 -30.984 -10.622 1 95.61 517 LEU B CA 1
ATOM 11714 C C . LEU B 1 517 ? -40.221 -30.618 -12.082 1 95.61 517 LEU B C 1
ATOM 11716 O O . LEU B 1 517 ? -40.416 -31.445 -12.975 1 95.61 517 LEU B O 1
ATOM 11720 N N . THR B 1 518 ? -39.961 -29.453 -12.309 1 95.95 518 THR B N 1
ATOM 11721 C CA . THR B 1 518 ? -39.545 -28.955 -13.616 1 95.95 518 THR B CA 1
ATOM 11722 C C . THR B 1 518 ? -38.102 -28.46 -13.571 1 95.95 518 THR B C 1
ATOM 11724 O O . THR B 1 518 ? -37.642 -27.964 -12.54 1 95.95 518 THR B O 1
ATOM 11727 N N . VAL B 1 519 ? -37.373 -28.675 -14.732 1 95.99 519 VAL B N 1
ATOM 11728 C CA . VAL B 1 519 ? -35.973 -28.275 -14.832 1 95.99 519 VAL B CA 1
ATOM 11729 C C . VAL B 1 519 ? -35.764 -27.434 -16.089 1 95.99 519 VAL B C 1
ATOM 11731 O O . VAL B 1 519 ? -36.314 -27.743 -17.149 1 95.99 519 VAL B O 1
ATOM 11734 N N . SER B 1 520 ? -35.127 -26.381 -15.976 1 94.61 520 SER B N 1
ATOM 11735 C CA . SER B 1 520 ? -34.613 -25.611 -17.103 1 94.61 520 SER B CA 1
ATOM 11736 C C . SER B 1 520 ? -33.091 -25.522 -17.065 1 94.61 520 SER B C 1
ATOM 11738 O O . SER B 1 520 ? -32.482 -25.682 -16.005 1 94.61 520 SER B O 1
ATOM 11740 N N . GLN B 1 521 ? -32.394 -25.349 -18.179 1 94.58 521 GLN B N 1
ATOM 11741 C CA . GLN B 1 521 ? -30.951 -25.137 -18.227 1 94.58 521 GLN B CA 1
ATOM 11742 C C . GLN B 1 521 ? -30.606 -23.878 -19.018 1 94.58 521 GLN B C 1
ATOM 11744 O O . GLN B 1 521 ? -31.254 -23.572 -20.021 1 94.58 521 GLN B O 1
ATOM 11749 N N . ARG B 1 522 ? -29.701 -23.094 -18.508 1 92.64 522 ARG B N 1
ATOM 11750 C CA . ARG B 1 522 ? -29.068 -21.952 -19.161 1 92.64 522 ARG B CA 1
ATOM 11751 C C . ARG B 1 522 ? -27.566 -21.934 -18.898 1 92.64 522 ARG B C 1
ATOM 11753 O O . ARG B 1 522 ? -27.097 -22.493 -17.904 1 92.64 522 ARG B O 1
ATOM 11760 N N . ARG B 1 523 ? -26.817 -21.324 -19.778 1 93.55 523 ARG B N 1
ATOM 11761 C CA . ARG B 1 523 ? -25.393 -21.163 -19.499 1 93.55 523 ARG B CA 1
ATOM 11762 C C . ARG B 1 523 ? -25.172 -20.3 -18.261 1 93.55 523 ARG B C 1
ATOM 11764 O O . ARG B 1 523 ? -25.763 -19.226 -18.133 1 93.55 523 ARG B O 1
ATOM 11771 N N . TYR B 1 524 ? -24.413 -20.713 -17.357 1 94.34 524 TYR B N 1
ATOM 11772 C CA . TYR B 1 524 ? -24.071 -19.944 -16.166 1 94.34 524 TYR B CA 1
ATOM 11773 C C . TYR B 1 524 ? -22.928 -18.977 -16.451 1 94.34 524 TYR B C 1
ATOM 11775 O O . TYR B 1 524 ? -21.897 -19.37 -17.003 1 94.34 524 TYR B O 1
ATOM 11783 N N . LEU B 1 525 ? -23.063 -17.726 -16.12 1 92.64 525 LEU B N 1
ATOM 11784 C CA . LEU B 1 525 ? -22.032 -16.706 -16.272 1 92.64 525 LEU B CA 1
ATOM 11785 C C . LEU B 1 525 ? -21.813 -15.953 -14.964 1 92.64 525 LEU B C 1
ATOM 11787 O O . LEU B 1 525 ? -22.77 -15.666 -14.241 1 92.64 525 LEU B O 1
ATOM 11791 N N . SER B 1 526 ? -20.603 -15.638 -14.67 1 90.16 526 SER B N 1
ATOM 11792 C CA . SER B 1 526 ? -20.269 -14.871 -13.475 1 90.16 526 SER B CA 1
ATOM 11793 C C . SER B 1 526 ? -20.733 -13.424 -13.599 1 90.16 526 SER B C 1
ATOM 11795 O O . SER B 1 526 ? -21.07 -12.787 -12.599 1 90.16 526 SER B O 1
ATOM 11797 N N . LEU B 1 527 ? -20.579 -12.835 -14.768 1 81.75 527 LEU B N 1
ATOM 11798 C CA . LEU B 1 527 ? -21.096 -11.496 -15.029 1 81.75 527 LEU B CA 1
ATOM 11799 C C . LEU B 1 527 ? -22.49 -11.562 -15.644 1 81.75 527 LEU B C 1
ATOM 11801 O O . LEU B 1 527 ? -22.707 -12.275 -16.626 1 81.75 527 LEU B O 1
ATOM 11805 N N . ALA B 1 528 ? -23.489 -11.365 -14.881 1 64.57 528 ALA B N 1
ATOM 11806 C CA . ALA B 1 528 ? -24.887 -11.559 -15.257 1 64.57 528 ALA B CA 1
ATOM 11807 C C . ALA B 1 528 ? -25.131 -11.135 -16.702 1 64.57 528 ALA B C 1
ATOM 11809 O O . ALA B 1 528 ? -24.903 -9.978 -17.063 1 64.57 528 ALA B O 1
ATOM 11810 N N . ALA B 1 529 ? -24.652 -11.871 -17.577 1 55.92 529 ALA B N 1
ATOM 11811 C CA . ALA B 1 529 ? -25.01 -11.552 -18.956 1 55.92 529 ALA B CA 1
ATOM 11812 C C . ALA B 1 529 ? -26.47 -11.893 -19.237 1 55.92 529 ALA B C 1
ATOM 11814 O O . ALA B 1 529 ? -26.999 -12.872 -18.704 1 55.92 529 ALA B O 1
ATOM 11815 N N . ARG B 1 530 ? -27.226 -11.016 -19.515 1 52.43 530 ARG B N 1
ATOM 11816 C CA . ARG B 1 530 ? -28.485 -11.386 -20.154 1 52.43 530 ARG B CA 1
ATOM 11817 C C . ARG B 1 530 ? -28.272 -12.486 -21.188 1 52.43 530 ARG B C 1
ATOM 11819 O O . ARG B 1 530 ? -28.054 -12.202 -22.368 1 52.43 530 ARG B O 1
ATOM 11826 N N . SER B 1 531 ? -27.545 -13.458 -20.872 1 52.98 531 SER B N 1
ATOM 11827 C CA . SER B 1 531 ? -27.096 -14.307 -21.971 1 52.98 531 SER B CA 1
ATOM 11828 C C . SER B 1 531 ? -28.278 -14.933 -22.704 1 52.98 531 SER B C 1
ATOM 11830 O O . SER B 1 531 ? -29.053 -15.689 -22.113 1 52.98 531 SER B O 1
ATOM 11832 N N . THR B 1 532 ? -28.736 -14.421 -23.564 1 62.29 532 THR B N 1
ATOM 11833 C CA . THR B 1 532 ? -29.734 -14.918 -24.504 1 62.29 532 THR B CA 1
ATOM 11834 C C . THR B 1 532 ? -29.196 -16.117 -25.28 1 62.29 532 THR B C 1
ATOM 11836 O O . THR B 1 532 ? -29.805 -16.554 -26.259 1 62.29 532 THR B O 1
ATOM 11839 N N . SER B 1 533 ? -28.151 -16.72 -24.629 1 68.45 533 SER B N 1
ATOM 11840 C CA . SER B 1 533 ? -27.579 -17.821 -25.396 1 68.45 533 SER B CA 1
ATOM 11841 C C . SER B 1 533 ? -28.459 -19.064 -25.321 1 68.45 533 SER B C 1
ATOM 11843 O O . SER B 1 533 ? -29.021 -19.37 -24.268 1 68.45 533 SER B O 1
ATOM 11845 N N . LEU B 1 534 ? -28.704 -19.626 -26.345 1 79.24 534 LEU B N 1
ATOM 11846 C CA . LEU B 1 534 ? -29.509 -20.84 -26.429 1 79.24 534 LEU B CA 1
ATOM 11847 C C . LEU B 1 534 ? -28.62 -22.079 -26.469 1 79.24 534 LEU B C 1
ATOM 11849 O O . LEU B 1 534 ? -29.068 -23.157 -26.867 1 79.24 534 LEU B O 1
ATOM 11853 N N . THR B 1 535 ? -27.43 -21.871 -25.959 1 87.1 535 THR B N 1
ATOM 11854 C CA . THR B 1 535 ? -26.532 -23.013 -25.834 1 87.1 535 THR B CA 1
ATOM 11855 C C . THR B 1 535 ? -27.037 -23.985 -24.771 1 87.1 535 THR B C 1
ATOM 11857 O O . THR B 1 535 ? -27.531 -23.565 -23.723 1 87.1 535 THR B O 1
ATOM 11860 N N . SER B 1 536 ? -26.936 -25.283 -25.047 1 92.93 536 SER B N 1
ATOM 11861 C CA . SER B 1 536 ? -27.434 -26.3 -24.126 1 92.93 536 SER B CA 1
ATOM 11862 C C . SER B 1 536 ? -26.509 -27.513 -24.091 1 92.93 536 SER B C 1
ATOM 11864 O O . SER B 1 536 ? -25.636 -27.66 -24.948 1 92.93 536 SER B O 1
ATOM 11866 N N . TRP B 1 537 ? -26.676 -28.387 -23.135 1 96.18 537 TRP B N 1
ATOM 11867 C CA . TRP B 1 537 ? -25.842 -29.561 -22.9 1 96.18 537 TRP B CA 1
ATOM 11868 C C . TRP B 1 537 ? -26.699 -30.808 -22.709 1 96.18 537 TRP B C 1
ATOM 11870 O O . TRP B 1 537 ? -27.871 -30.713 -22.335 1 96.18 537 TRP B O 1
ATOM 11880 N N . TRP B 1 538 ? -26.156 -31.946 -23.092 1 95.32 538 TRP B N 1
ATOM 11881 C CA . TRP B 1 538 ? -26.632 -33.198 -22.512 1 95.32 538 TRP B CA 1
ATOM 11882 C C . TRP B 1 538 ? -26.2 -33.322 -21.055 1 95.32 538 TRP B C 1
ATOM 11884 O O . TRP B 1 538 ? -25.008 -33.444 -20.763 1 95.32 538 TRP B O 1
ATOM 11894 N N . VAL B 1 539 ? -27.193 -33.292 -20.149 1 95.95 539 VAL B N 1
ATOM 11895 C CA . VAL B 1 539 ? -26.83 -33.234 -18.737 1 95.95 539 VAL B CA 1
ATOM 11896 C C . VAL B 1 539 ? -27.236 -34.534 -18.045 1 95.95 539 VAL B C 1
ATOM 11898 O O . VAL B 1 539 ? -28.417 -34.886 -18.015 1 95.95 539 VAL B O 1
ATOM 11901 N N . PRO B 1 540 ? -26.249 -35.274 -17.545 1 94.97 540 PRO B N 1
ATOM 11902 C CA . PRO B 1 540 ? -26.624 -36.396 -16.681 1 94.97 540 PRO B CA 1
ATOM 11903 C C . PRO B 1 540 ? -27.216 -35.942 -15.348 1 94.97 540 PRO B C 1
ATOM 11905 O O . PRO B 1 540 ? -26.584 -35.176 -14.617 1 94.97 540 PRO B O 1
ATOM 11908 N N . LEU B 1 541 ? -28.399 -36.339 -15.09 1 93.38 541 LEU B N 1
ATOM 11909 C CA . LEU B 1 541 ? -29.089 -35.914 -13.877 1 93.38 541 LEU B CA 1
ATOM 11910 C C . LEU B 1 541 ? -29.008 -36.991 -12.8 1 93.38 541 LEU B C 1
ATOM 11912 O O . LEU B 1 541 ? -29.715 -37.999 -12.87 1 93.38 541 LEU B O 1
ATOM 11916 N N . SER B 1 542 ? -28.136 -36.876 -11.884 1 90.17 542 SER B N 1
ATOM 11917 C CA . SER B 1 542 ? -28.08 -37.685 -10.671 1 90.17 542 SER B CA 1
ATOM 11918 C C . SER B 1 542 ? -28.894 -37.053 -9.547 1 90.17 542 SER B C 1
ATOM 11920 O O . SER B 1 542 ? -28.487 -36.041 -8.972 1 90.17 542 SER B O 1
ATOM 11922 N N . VAL B 1 543 ? -30.106 -37.592 -9.231 1 92.6 543 VAL B N 1
ATOM 11923 C CA . VAL B 1 543 ? -31.029 -37.02 -8.257 1 92.6 543 VAL B CA 1
ATOM 11924 C C . VAL B 1 543 ? -31.22 -37.99 -7.093 1 92.6 543 VAL B C 1
ATOM 11926 O O . VAL B 1 543 ? -31.4 -39.192 -7.302 1 92.6 543 VAL B O 1
ATOM 11929 N N . VAL B 1 544 ? -31.126 -37.498 -5.901 1 93.22 544 VAL B N 1
ATOM 11930 C CA . VAL B 1 544 ? -31.388 -38.31 -4.717 1 93.22 544 VAL B CA 1
ATOM 11931 C C . VAL B 1 544 ? -32.417 -37.614 -3.83 1 93.22 544 VAL B C 1
ATOM 11933 O O . VAL B 1 544 ? -32.389 -36.391 -3.678 1 93.22 544 VAL B O 1
ATOM 11936 N N . CYS B 1 545 ? -33.346 -38.356 -3.374 1 93.27 545 CYS B N 1
ATOM 11937 C CA . CYS B 1 545 ? -34.326 -37.885 -2.401 1 93.27 545 CYS B CA 1
ATOM 11938 C C . CYS B 1 545 ? -33.957 -38.337 -0.993 1 93.27 545 CYS B C 1
ATOM 11940 O O . CYS B 1 545 ? -33.251 -39.332 -0.821 1 93.27 545 CYS B O 1
ATOM 11942 N N . GLU B 1 546 ? -34.389 -37.687 0.002 1 91.55 546 GLU B N 1
ATOM 11943 C CA . GLU B 1 546 ? -33.999 -37.88 1.396 1 91.55 546 GLU B CA 1
ATOM 11944 C C . GLU B 1 546 ? -34.137 -39.342 1.81 1 91.55 546 GLU B C 1
ATOM 11946 O O . GLU B 1 546 ? -33.23 -39.906 2.427 1 91.55 546 GLU B O 1
ATOM 11951 N N . PRO B 1 547 ? -35.17 -40.02 1.437 1 84.43 547 PRO B N 1
ATOM 11952 C CA . PRO B 1 547 ? -35.305 -41.411 1.876 1 84.43 547 PRO B CA 1
ATOM 11953 C C . PRO B 1 547 ? -34.343 -42.353 1.156 1 84.43 547 PRO B C 1
ATOM 11955 O O . PRO B 1 547 ? -34.068 -43.452 1.644 1 84.43 547 PRO B O 1
ATOM 11958 N N . GLU B 1 548 ? -33.87 -41.934 0.065 1 82.75 548 GLU B N 1
ATOM 11959 C CA . GLU B 1 548 ? -33.061 -42.799 -0.788 1 82.75 548 GLU B CA 1
ATOM 11960 C C . GLU B 1 548 ? -31.592 -42.763 -0.374 1 82.75 548 GLU B C 1
ATOM 11962 O O . GLU B 1 548 ? -30.776 -43.524 -0.897 1 82.75 548 GLU B O 1
ATOM 11967 N N . THR B 1 549 ? -31.214 -41.93 0.406 1 80.96 549 THR B N 1
ATOM 11968 C CA . THR B 1 549 ? -29.805 -41.756 0.745 1 80.96 549 THR B CA 1
ATOM 11969 C C . THR B 1 549 ? -29.269 -42.985 1.474 1 80.96 549 THR B C 1
ATOM 11971 O O . THR B 1 549 ? -28.056 -43.186 1.553 1 80.96 549 THR B O 1
ATOM 11974 N N . ARG B 1 550 ? -30.105 -43.879 1.999 1 70.95 550 ARG B N 1
ATOM 11975 C CA . ARG B 1 550 ? -29.684 -45.057 2.75 1 70.95 550 ARG B CA 1
ATOM 11976 C C . ARG B 1 550 ? -29.721 -46.306 1.875 1 70.95 550 ARG B C 1
ATOM 11978 O O . ARG B 1 550 ? -29.296 -47.382 2.302 1 70.95 550 ARG B O 1
ATOM 11985 N N . GLY B 1 551 ? -30.145 -46.14 0.598 1 65.77 551 GLY B N 1
ATOM 11986 C CA . GLY B 1 551 ? -30.272 -47.317 -0.246 1 65.77 551 GLY B CA 1
ATOM 11987 C C . GLY B 1 551 ? -29.362 -47.282 -1.459 1 65.77 551 GLY B C 1
ATOM 11988 O O . GLY B 1 551 ? -28.317 -46.628 -1.439 1 65.77 551 GLY B O 1
ATOM 11989 N N . ALA B 1 552 ? -29.599 -48.079 -2.444 1 67.57 552 ALA B N 1
ATOM 11990 C CA . ALA B 1 552 ? -28.866 -48.169 -3.704 1 67.57 552 ALA B CA 1
ATOM 11991 C C . ALA B 1 552 ? -28.964 -46.864 -4.489 1 67.57 552 ALA B C 1
ATOM 11993 O O . ALA B 1 552 ? -29.983 -46.172 -4.431 1 67.57 552 ALA B O 1
ATOM 11994 N N . PRO B 1 553 ? -27.862 -46.552 -5.233 1 71.12 553 PRO B N 1
ATOM 11995 C CA . PRO B 1 553 ? -27.904 -45.314 -6.015 1 71.12 553 PRO B CA 1
ATOM 11996 C C . PRO B 1 553 ? -29.004 -45.322 -7.074 1 71.12 553 PRO B C 1
ATOM 11998 O O . PRO B 1 553 ? -29.251 -46.353 -7.705 1 71.12 553 PRO B O 1
ATOM 12001 N N . PRO B 1 554 ? -29.736 -44.28 -7.174 1 77.12 554 PRO B N 1
ATOM 12002 C CA . PRO B 1 554 ? -30.783 -44.199 -8.195 1 77.12 554 PRO B CA 1
ATOM 12003 C C . PRO B 1 554 ? -30.224 -44.238 -9.616 1 77.12 554 PRO B C 1
ATOM 12005 O O . PRO B 1 554 ? -29.039 -43.966 -9.825 1 77.12 554 PRO B O 1
ATOM 12008 N N . ALA B 1 555 ? -31.089 -44.648 -10.494 1 81.7 555 ALA B N 1
ATOM 12009 C CA . ALA B 1 555 ? -30.707 -44.686 -11.904 1 81.7 555 ALA B CA 1
ATOM 12010 C C . ALA B 1 555 ? -30.444 -43.281 -12.438 1 81.7 555 ALA B C 1
ATOM 12012 O O . ALA B 1 555 ? -31.136 -42.33 -12.069 1 81.7 555 ALA B O 1
ATOM 12013 N N . LEU B 1 556 ? -29.436 -43.194 -13.33 1 89.39 556 LEU B N 1
ATOM 12014 C CA . LEU B 1 556 ? -29.065 -41.926 -13.948 1 89.39 556 LEU B CA 1
ATOM 12015 C C . LEU B 1 556 ? -30.13 -41.471 -14.94 1 89.39 556 LEU B C 1
ATOM 12017 O O . LEU B 1 556 ? -30.602 -42.265 -15.757 1 89.39 556 LEU B O 1
ATOM 12021 N N . ARG B 1 557 ? -30.59 -40.266 -14.799 1 90.14 557 ARG B N 1
ATOM 12022 C CA . ARG B 1 557 ? -31.51 -39.636 -15.74 1 90.14 557 ARG B CA 1
ATOM 12023 C C . ARG B 1 557 ? -30.787 -38.615 -16.613 1 90.14 557 ARG B C 1
ATOM 12025 O O . ARG B 1 557 ? -29.655 -38.228 -16.316 1 90.14 557 ARG B O 1
ATOM 12032 N N . TRP B 1 558 ? -31.404 -38.291 -17.794 1 92.71 558 TRP B N 1
ATOM 12033 C CA . TRP B 1 558 ? -30.758 -37.368 -18.722 1 92.71 558 TRP B CA 1
ATOM 12034 C C . TRP B 1 558 ? -31.669 -36.186 -19.037 1 92.71 558 TRP B C 1
ATOM 12036 O O . TRP B 1 558 ? -32.884 -36.348 -19.166 1 92.71 558 TRP B O 1
ATOM 12046 N N . LEU B 1 559 ? -31.136 -35.099 -19.028 1 93.77 559 LEU B N 1
ATOM 12047 C CA . LEU B 1 559 ? -31.684 -33.943 -19.729 1 93.77 559 LEU B CA 1
ATOM 12048 C C . LEU B 1 559 ? -31.005 -33.754 -21.081 1 93.77 559 LEU B C 1
ATOM 12050 O O . LEU B 1 559 ? -29.816 -33.433 -21.144 1 93.77 559 LEU B O 1
ATOM 12054 N N . ALA B 1 560 ? -31.682 -33.988 -22.197 1 91.09 560 ALA B N 1
ATOM 12055 C CA . ALA B 1 560 ? -31.099 -33.907 -23.534 1 91.09 560 ALA B CA 1
ATOM 12056 C C . ALA B 1 560 ? -30.78 -32.462 -23.907 1 91.09 560 ALA B C 1
ATOM 12058 O O . ALA B 1 560 ? -31.304 -31.527 -23.296 1 91.09 560 ALA B O 1
ATOM 12059 N N . ALA B 1 561 ? -29.93 -32.535 -24.965 1 88.09 561 ALA B N 1
ATOM 12060 C CA . ALA B 1 561 ? -29.656 -31.206 -25.505 1 88.09 561 ALA B CA 1
ATOM 12061 C C . ALA B 1 561 ? -30.923 -30.571 -26.071 1 88.09 561 ALA B C 1
ATOM 12063 O O . ALA B 1 561 ? -31.788 -31.269 -26.606 1 88.09 561 ALA B O 1
ATOM 12064 N N . ASN B 1 562 ? -31.253 -29.378 -25.811 1 86.15 562 ASN B N 1
ATOM 12065 C CA . ASN B 1 562 ? -32.372 -28.584 -26.308 1 86.15 562 ASN B CA 1
ATOM 12066 C C . ASN B 1 562 ? -33.587 -28.693 -25.391 1 86.15 562 ASN B C 1
ATOM 12068 O O . ASN B 1 562 ? -34.62 -28.072 -25.646 1 86.15 562 ASN B O 1
ATOM 12072 N N . GLN B 1 563 ? -33.442 -29.618 -24.455 1 86.71 563 GLN B N 1
ATOM 12073 C CA . GLN B 1 563 ? -34.52 -29.685 -23.475 1 86.71 563 GLN B CA 1
ATOM 12074 C C . GLN B 1 563 ? -34.322 -28.654 -22.368 1 86.71 563 GLN B C 1
ATOM 12076 O O . GLN B 1 563 ? -33.19 -28.373 -21.97 1 86.71 563 GLN B O 1
ATOM 12081 N N . GLY B 1 564 ? -35.444 -28.128 -21.83 1 81.79 564 GLY B N 1
ATOM 12082 C CA . GLY B 1 564 ? -35.398 -27.187 -20.723 1 81.79 564 GLY B CA 1
ATOM 12083 C C . GLY B 1 564 ? -35.017 -25.782 -21.149 1 81.79 564 GLY B C 1
ATOM 12084 O O . GLY B 1 564 ? -34.503 -25.001 -20.344 1 81.79 564 GLY B O 1
ATOM 12085 N N . LEU B 1 565 ? -35.003 -25.486 -22.384 1 87.75 565 LEU B N 1
ATOM 12086 C CA . LEU B 1 565 ? -34.643 -24.161 -22.876 1 87.75 565 LEU B CA 1
ATOM 12087 C C . LEU B 1 565 ? -35.884 -23.292 -23.053 1 87.75 565 LEU B C 1
ATOM 12089 O O . LEU B 1 565 ? -36.183 -22.449 -22.204 1 87.75 565 LEU B O 1
ATOM 12093 N N . THR B 1 566 ? -36.614 -23.684 -24.017 1 77.54 566 THR B N 1
ATOM 12094 C CA . THR B 1 566 ? -37.827 -22.931 -24.314 1 77.54 566 THR B CA 1
ATOM 12095 C C . THR B 1 566 ? -39.008 -23.47 -23.511 1 77.54 566 THR B C 1
ATOM 12097 O O . THR B 1 566 ? -39.94 -22.728 -23.194 1 77.54 566 THR B O 1
ATOM 12100 N N . SER B 1 567 ? -38.958 -24.838 -23.224 1 81.51 567 SER B N 1
ATOM 12101 C CA . SER B 1 567 ? -39.98 -25.457 -22.387 1 81.51 567 SER B CA 1
ATOM 12102 C C . SER B 1 567 ? -39.357 -26.185 -21.2 1 81.51 567 SER B C 1
ATOM 12104 O O . SER B 1 567 ? -38.302 -26.808 -21.332 1 81.51 567 SER B O 1
ATOM 12106 N N . LEU B 1 568 ? -40.092 -26.11 -20.184 1 87.83 568 LEU B N 1
ATOM 12107 C CA . LEU B 1 568 ? -39.618 -26.78 -18.978 1 87.83 568 LEU B CA 1
ATOM 12108 C C . LEU B 1 568 ? -39.689 -28.295 -19.135 1 87.83 568 LEU B C 1
ATOM 12110 O O . LEU B 1 568 ? -40.611 -28.816 -19.767 1 87.83 568 LEU B O 1
ATOM 12114 N N . HIS B 1 569 ? -38.742 -28.962 -18.67 1 91.05 569 HIS B N 1
ATOM 12115 C CA . HIS B 1 569 ? -38.752 -30.42 -18.661 1 91.05 569 HIS B CA 1
ATOM 12116 C C . HIS B 1 569 ? -39.27 -30.959 -17.331 1 91.05 569 HIS B C 1
ATOM 12118 O O . HIS B 1 569 ? -38.803 -30.549 -16.266 1 91.05 569 HIS B O 1
ATOM 12124 N N . ARG B 1 570 ? -40.144 -31.889 -17.36 1 92.49 570 ARG B N 1
ATOM 12125 C CA . ARG B 1 570 ? -40.813 -32.369 -16.156 1 92.49 570 ARG B CA 1
ATOM 12126 C C . ARG B 1 570 ? -40.321 -33.761 -15.774 1 92.49 570 ARG B C 1
ATOM 12128 O O . ARG B 1 570 ? -40.118 -34.613 -16.641 1 92.49 570 ARG B O 1
ATOM 12135 N N . PHE B 1 571 ? -40.098 -33.95 -14.434 1 90.23 571 PHE B N 1
ATOM 12136 C CA . PHE B 1 571 ? -39.665 -35.22 -13.863 1 90.23 571 PHE B CA 1
ATOM 12137 C C . PHE B 1 571 ? -40.461 -35.548 -12.606 1 90.23 571 PHE B C 1
ATOM 12139 O O . PHE B 1 571 ? -40.869 -34.646 -11.871 1 90.23 571 PHE B O 1
ATOM 12146 N N . GLU B 1 572 ? -40.622 -36.884 -12.438 1 91.13 572 GLU B N 1
ATOM 12147 C CA . GLU B 1 572 ? -41.187 -37.348 -11.175 1 91.13 572 GLU B CA 1
ATOM 12148 C C . GLU B 1 572 ? -40.089 -37.701 -10.176 1 91.13 572 GLU B C 1
ATOM 12150 O O . GLU B 1 572 ? -38.954 -37.984 -10.567 1 91.13 572 GLU B O 1
ATOM 12155 N N . HIS B 1 573 ? -40.321 -37.56 -8.926 1 91.56 573 HIS B N 1
ATOM 12156 C CA . HIS B 1 573 ? -39.344 -37.881 -7.892 1 91.56 573 HIS B CA 1
ATOM 12157 C C . HIS B 1 573 ? -40.01 -38.543 -6.69 1 91.56 573 HIS B C 1
ATOM 12159 O O . HIS B 1 573 ? -41.239 -38.544 -6.579 1 91.56 573 HIS B O 1
ATOM 12165 N N . GLY B 1 574 ? -39.254 -39.074 -5.742 1 88.59 574 GLY B N 1
ATOM 12166 C CA . GLY B 1 574 ? -39.769 -39.868 -4.638 1 88.59 574 GLY B CA 1
ATOM 12167 C C . GLY B 1 574 ? -39.805 -39.111 -3.324 1 88.59 574 GLY B C 1
ATOM 12168 O O . GLY B 1 574 ? -40.162 -39.673 -2.287 1 88.59 574 GLY B O 1
ATOM 12169 N N . ALA B 1 575 ? -39.515 -37.842 -3.236 1 93.17 575 ALA B N 1
ATOM 12170 C CA . ALA B 1 575 ? -39.464 -37.069 -1.997 1 93.17 575 ALA B CA 1
ATOM 12171 C C . ALA B 1 575 ? -40.863 -36.649 -1.555 1 93.17 575 ALA B C 1
ATOM 12173 O O . ALA B 1 575 ? -41.678 -36.223 -2.376 1 93.17 575 ALA B O 1
ATOM 12174 N N . GLU B 1 576 ? -41.115 -36.784 -0.27 1 94.29 576 GLU B N 1
ATOM 12175 C CA . GLU B 1 576 ? -42.357 -36.265 0.297 1 94.29 576 GLU B CA 1
ATOM 12176 C C . GLU B 1 576 ? -42.312 -34.745 0.427 1 94.29 576 GLU B C 1
ATOM 12178 O O . GLU B 1 576 ? -41.269 -34.128 0.2 1 94.29 576 GLU B O 1
ATOM 12183 N N . ARG B 1 577 ? -43.423 -34.222 0.865 1 94.34 577 ARG B N 1
ATOM 12184 C CA . ARG B 1 577 ? -43.621 -32.777 0.904 1 94.34 577 ARG B CA 1
ATOM 12185 C C . ARG B 1 577 ? -42.586 -32.107 1.801 1 94.34 577 ARG B C 1
ATOM 12187 O O . ARG B 1 577 ? -42.125 -31.001 1.508 1 94.34 577 ARG B O 1
ATOM 12194 N N . ASP B 1 578 ? -42.187 -32.775 2.855 1 94.92 578 ASP B N 1
ATOM 12195 C CA . ASP B 1 578 ? -41.299 -32.157 3.835 1 94.92 578 ASP B CA 1
ATOM 12196 C C . ASP B 1 578 ? -39.896 -32.754 3.757 1 94.92 578 ASP B C 1
ATOM 12198 O O . ASP B 1 578 ? -39.105 -32.618 4.693 1 94.92 578 ASP B O 1
ATOM 12202 N N . GLN B 1 579 ? -39.628 -33.402 2.621 1 94.91 579 GLN B N 1
ATOM 12203 C CA . GLN B 1 579 ? -38.317 -33.996 2.379 1 94.91 579 GLN B CA 1
ATOM 12204 C C . GLN B 1 579 ? -37.559 -33.234 1.295 1 94.91 579 GLN B C 1
ATOM 12206 O O . GLN B 1 579 ? -38.171 -32.63 0.411 1 94.91 579 GLN B O 1
ATOM 12211 N N . TRP B 1 580 ? -36.24 -33.288 1.432 1 96.1 580 TRP B N 1
ATOM 12212 C CA . TRP B 1 580 ? -35.426 -32.568 0.458 1 96.1 580 TRP B CA 1
ATOM 12213 C C . TRP B 1 580 ? -35.085 -33.459 -0.732 1 96.1 580 TRP B C 1
ATOM 12215 O O . TRP B 1 580 ? -35.241 -34.681 -0.665 1 96.1 580 TRP B O 1
ATOM 12225 N N . LEU B 1 581 ? -34.744 -32.93 -1.838 1 94.63 581 LEU B N 1
ATOM 12226 C CA . LEU B 1 581 ? -34.187 -33.541 -3.041 1 94.63 581 LEU B CA 1
ATOM 12227 C C . LEU B 1 581 ? -32.865 -32.883 -3.423 1 94.63 581 LEU B C 1
ATOM 12229 O O . LEU B 1 581 ? -32.696 -31.674 -3.251 1 94.63 581 LEU B O 1
ATOM 12233 N N . LEU B 1 582 ? -31.891 -33.721 -3.907 1 95.61 582 LEU B N 1
ATOM 12234 C CA . LEU B 1 582 ? -30.553 -33.226 -4.213 1 95.61 582 LEU B CA 1
ATOM 12235 C C . LEU B 1 582 ? -30.079 -33.745 -5.567 1 95.61 582 LEU B C 1
ATOM 12237 O O . LEU B 1 582 ? -30.099 -34.952 -5.815 1 95.61 582 LEU B O 1
ATOM 12241 N N . PHE B 1 583 ? -29.759 -32.785 -6.443 1 95.44 583 PHE B N 1
ATOM 12242 C CA . PHE B 1 583 ? -29.175 -33.107 -7.74 1 95.44 583 PHE B CA 1
ATOM 12243 C C . PHE B 1 583 ? -27.657 -33.207 -7.64 1 95.44 583 PHE B C 1
ATOM 12245 O O . PHE B 1 583 ? -27.04 -32.547 -6.801 1 95.44 583 PHE B O 1
ATOM 12252 N N . ASN B 1 584 ? -27.03 -34.035 -8.538 1 95.35 584 ASN B N 1
ATOM 12253 C CA . ASN B 1 584 ? -25.587 -34.138 -8.731 1 95.35 584 ASN B CA 1
ATOM 12254 C C . ASN B 1 584 ? -24.875 -34.519 -7.436 1 95.35 584 ASN B C 1
ATOM 12256 O O . ASN B 1 584 ? -23.83 -33.953 -7.108 1 95.35 584 ASN B O 1
ATOM 12260 N N . HIS B 1 585 ? -25.502 -35.371 -6.625 1 92.03 585 HIS B N 1
ATOM 12261 C CA . HIS B 1 585 ? -25.062 -35.71 -5.276 1 92.03 585 HIS B CA 1
ATOM 12262 C C . HIS B 1 585 ? -23.702 -36.399 -5.296 1 92.03 585 HIS B C 1
ATOM 12264 O O . HIS B 1 585 ? -23.035 -36.495 -4.264 1 92.03 585 HIS B O 1
ATOM 12270 N N . ASP B 1 586 ? -23.182 -36.845 -6.464 1 90.68 586 ASP B N 1
ATOM 12271 C CA . ASP B 1 586 ? -21.867 -37.459 -6.614 1 90.68 586 ASP B CA 1
ATOM 12272 C C . ASP B 1 586 ? -20.955 -36.597 -7.484 1 90.68 586 ASP B C 1
ATOM 12274 O O . ASP B 1 586 ? -19.902 -37.055 -7.932 1 90.68 586 ASP B O 1
ATOM 12278 N N . MET B 1 587 ? -21.402 -35.464 -7.841 1 94.07 587 MET B N 1
ATOM 12279 C CA . MET B 1 587 ? -20.667 -34.525 -8.682 1 94.07 587 MET B CA 1
ATOM 12280 C C . MET B 1 587 ? -20.24 -35.184 -9.99 1 94.07 587 MET B C 1
ATOM 12282 O O . MET B 1 587 ? -19.061 -35.157 -10.347 1 94.07 587 MET B O 1
ATOM 12286 N N . ILE B 1 588 ? -21.154 -35.68 -10.653 1 94.16 588 ILE B N 1
ATOM 12287 C CA . ILE B 1 588 ? -20.917 -36.47 -11.857 1 94.16 588 ILE B CA 1
ATOM 12288 C C . ILE B 1 588 ? -20.477 -35.554 -12.997 1 94.16 588 ILE B C 1
ATOM 12290 O O . ILE B 1 588 ? -19.718 -35.968 -13.876 1 94.16 588 ILE B O 1
ATOM 12294 N N . ALA B 1 589 ? -21.012 -34.314 -13.077 1 95.4 589 ALA B N 1
ATOM 12295 C CA . ALA B 1 589 ? -20.721 -33.392 -14.172 1 95.4 589 ALA B CA 1
ATOM 12296 C C . ALA B 1 589 ? -20.659 -31.951 -13.673 1 95.4 589 ALA B C 1
ATOM 12298 O O . ALA B 1 589 ? -21.174 -31.636 -12.598 1 95.4 589 ALA B O 1
ATOM 12299 N N . PRO B 1 590 ? -19.983 -31.091 -14.403 1 96.1 590 PRO B N 1
ATOM 12300 C CA . PRO B 1 590 ? -19.809 -29.709 -13.953 1 96.1 590 PRO B CA 1
ATOM 12301 C C . PRO B 1 590 ? -21.011 -28.826 -14.281 1 96.1 590 PRO B C 1
ATOM 12303 O O . PRO B 1 590 ? -20.98 -28.071 -15.256 1 96.1 590 PRO B O 1
ATOM 12306 N N . TYR B 1 591 ? -22.033 -28.851 -13.552 1 96.63 591 TYR B N 1
ATOM 12307 C CA . TYR B 1 591 ? -23.153 -27.922 -13.649 1 96.63 591 TYR B CA 1
ATOM 12308 C C . TYR B 1 591 ? -23.607 -27.469 -12.266 1 96.63 591 TYR B C 1
ATOM 12310 O O . TYR B 1 591 ? -23.24 -28.074 -11.256 1 96.63 591 TYR B O 1
ATOM 12318 N N . ARG B 1 592 ? -24.299 -26.439 -12.209 1 97.17 592 ARG B N 1
ATOM 12319 C CA . ARG B 1 592 ? -24.834 -25.911 -10.958 1 97.17 592 ARG B CA 1
ATOM 12320 C C . ARG B 1 592 ? -26.347 -26.088 -10.892 1 97.17 592 ARG B C 1
ATOM 12322 O O . ARG B 1 592 ? -27.017 -26.145 -11.925 1 97.17 592 ARG B O 1
ATOM 12329 N N . VAL B 1 593 ? -26.874 -26.125 -9.71 1 97.95 593 VAL B N 1
ATOM 12330 C CA . VAL B 1 593 ? -28.309 -26.319 -9.533 1 97.95 593 VAL B CA 1
ATOM 12331 C C . VAL B 1 593 ? -28.869 -25.23 -8.621 1 97.95 593 VAL B C 1
ATOM 12333 O O . VAL B 1 593 ? -28.337 -24.986 -7.536 1 97.95 593 VAL B O 1
ATOM 12336 N N . ASN B 1 594 ? -29.801 -24.566 -9.071 1 98.01 594 ASN B N 1
ATOM 12337 C CA . ASN B 1 594 ? -30.579 -23.634 -8.263 1 98.01 594 ASN B CA 1
ATOM 12338 C C . ASN B 1 594 ? -31.959 -24.195 -7.93 1 98.01 594 ASN B C 1
ATOM 12340 O O . ASN B 1 594 ? -32.763 -24.451 -8.829 1 98.01 594 ASN B O 1
ATOM 12344 N N . TYR B 1 595 ? -32.244 -24.382 -6.693 1 98.13 595 TYR B N 1
ATOM 12345 C CA . TYR B 1 595 ? -33.514 -24.942 -6.246 1 98.13 595 TYR B CA 1
ATOM 12346 C C . TYR B 1 595 ? -34.511 -23.838 -5.916 1 98.13 595 TYR B C 1
ATOM 12348 O O . TYR B 1 595 ? -34.127 -22.681 -5.731 1 98.13 595 TYR B O 1
ATOM 12356 N N . ASP B 1 596 ? -35.786 -24.19 -5.869 1 97.07 596 ASP B N 1
ATOM 12357 C CA . ASP B 1 596 ? -36.77 -23.262 -5.319 1 97.07 596 ASP B CA 1
ATOM 12358 C C . ASP B 1 596 ? -36.504 -22.994 -3.839 1 97.07 596 ASP B C 1
ATOM 12360 O O . ASP B 1 596 ? -35.851 -23.793 -3.165 1 97.07 596 ASP B O 1
ATOM 12364 N N . PRO B 1 597 ? -36.961 -21.885 -3.3 1 96.76 597 PRO B N 1
ATOM 12365 C CA . PRO B 1 597 ? -36.625 -21.445 -1.944 1 96.76 597 PRO B CA 1
ATOM 12366 C C . PRO B 1 597 ? -36.947 -22.497 -0.885 1 96.76 597 PRO B C 1
ATOM 12368 O O . PRO B 1 597 ? -36.199 -22.654 0.083 1 96.76 597 PRO B O 1
ATOM 12371 N N . ARG B 1 598 ? -38.03 -23.186 -1.039 1 97.05 598 ARG B N 1
ATOM 12372 C CA . ARG B 1 598 ? -38.424 -24.163 -0.029 1 97.05 598 ARG B CA 1
ATOM 12373 C C . ARG B 1 598 ? -37.441 -25.328 0.019 1 97.05 598 ARG B C 1
ATOM 12375 O O . ARG B 1 598 ? -37.082 -25.8 1.099 1 97.05 598 ARG B O 1
ATOM 12382 N N . ASN B 1 599 ? -37.055 -25.892 -1.128 1 97.64 599 ASN B N 1
ATOM 12383 C CA . ASN B 1 599 ? -36.075 -26.973 -1.12 1 97.64 599 ASN B CA 1
ATOM 12384 C C . ASN B 1 599 ? -34.736 -26.511 -0.553 1 97.64 599 ASN B C 1
ATOM 12386 O O . ASN B 1 599 ? -34.051 -27.273 0.133 1 97.64 599 ASN B O 1
ATOM 12390 N N . TRP B 1 600 ? -34.296 -25.253 -0.825 1 97.83 600 TRP B N 1
ATOM 12391 C CA . TRP B 1 600 ? -33.1 -24.709 -0.191 1 97.83 600 TRP B CA 1
ATOM 12392 C C . TRP B 1 600 ? -33.228 -24.737 1.328 1 97.83 600 TRP B C 1
ATOM 12394 O O . TRP B 1 600 ? -32.278 -25.089 2.031 1 97.83 600 TRP B O 1
ATOM 12404 N N . GLN B 1 601 ? -34.358 -24.381 1.759 1 96.79 601 GLN B N 1
ATOM 12405 C CA . GLN B 1 601 ? -34.601 -24.356 3.197 1 96.79 601 GLN B CA 1
ATOM 12406 C C . GLN B 1 601 ? -34.549 -25.762 3.788 1 96.79 601 GLN B C 1
ATOM 12408 O O . GLN B 1 601 ? -33.981 -25.969 4.863 1 96.79 601 GLN B O 1
ATOM 12413 N N . LEU B 1 602 ? -35.181 -26.719 3.103 1 96.79 602 LEU B N 1
ATOM 12414 C CA . LEU B 1 602 ? -35.17 -28.1 3.575 1 96.79 602 LEU B CA 1
ATOM 12415 C C . LEU B 1 602 ? -33.745 -28.637 3.652 1 96.79 602 LEU B C 1
ATOM 12417 O O . LEU B 1 602 ? -33.383 -29.311 4.619 1 96.79 602 LEU B O 1
ATOM 12421 N N . LEU B 1 603 ? -32.982 -28.355 2.646 1 96.7 603 LEU B N 1
ATOM 12422 C CA . LEU B 1 603 ? -31.59 -28.791 2.62 1 96.7 603 LEU B CA 1
ATOM 12423 C C . LEU B 1 603 ? -30.785 -28.104 3.718 1 96.7 603 LEU B C 1
ATOM 12425 O O . LEU B 1 603 ? -29.971 -28.743 4.389 1 96.7 603 LEU B O 1
ATOM 12429 N N . SER B 1 604 ? -30.98 -26.831 3.915 1 96.13 604 SER B N 1
ATOM 12430 C CA . SER B 1 604 ? -30.294 -26.087 4.966 1 96.13 604 SER B CA 1
ATOM 12431 C C . SER B 1 604 ? -30.629 -26.643 6.346 1 96.13 604 SER B C 1
ATOM 12433 O O . SER B 1 604 ? -29.745 -26.793 7.192 1 96.13 604 SER B O 1
ATOM 12435 N N . ASN B 1 605 ? -31.86 -26.917 6.522 1 95.85 605 ASN B N 1
ATOM 12436 C CA . ASN B 1 605 ? -32.294 -27.476 7.798 1 95.85 605 ASN B CA 1
ATOM 12437 C C . ASN B 1 605 ? -31.669 -28.845 8.051 1 95.85 605 ASN B C 1
ATOM 12439 O O . ASN B 1 605 ? -31.279 -29.155 9.178 1 95.85 605 ASN B O 1
ATOM 12443 N N . ALA B 1 606 ? -31.643 -29.607 7.006 1 95.51 606 ALA B N 1
ATOM 12444 C CA . ALA B 1 606 ? -31.008 -30.917 7.127 1 95.51 606 ALA B CA 1
ATOM 12445 C C . ALA B 1 606 ? -29.542 -30.78 7.531 1 95.51 606 ALA B C 1
ATOM 12447 O O . ALA B 1 606 ? -29.062 -31.506 8.405 1 95.51 606 ALA B O 1
ATOM 12448 N N . LEU B 1 607 ? -28.834 -29.886 6.994 1 96.3 607 LEU B N 1
ATOM 12449 C CA . LEU B 1 607 ? -27.412 -29.69 7.253 1 96.3 607 LEU B CA 1
ATOM 12450 C C . LEU B 1 607 ? -27.187 -29.12 8.649 1 96.3 607 LEU B C 1
ATOM 12452 O O . LEU B 1 607 ? -26.152 -29.374 9.269 1 96.3 607 LEU B O 1
ATOM 12456 N N . LYS B 1 608 ? -28.03 -28.371 9.187 1 92.79 608 LYS B N 1
ATOM 12457 C CA . LYS B 1 608 ? -27.885 -27.747 10.499 1 92.79 608 LYS B CA 1
ATOM 12458 C C . LYS B 1 608 ? -28.331 -28.694 11.61 1 92.79 608 LYS B C 1
ATOM 12460 O O . LYS B 1 608 ? -28.083 -28.435 12.79 1 92.79 608 LYS B O 1
ATOM 12465 N N . SER B 1 609 ? -28.939 -29.782 11.128 1 93.95 609 SER B N 1
ATOM 12466 C CA . SER B 1 609 ? -29.409 -30.748 12.116 1 93.95 609 SER B CA 1
ATOM 12467 C C . SER B 1 609 ? -28.285 -31.677 12.559 1 93.95 609 SER B C 1
ATOM 12469 O O . SER B 1 609 ? -27.203 -31.678 11.967 1 93.95 609 SER B O 1
ATOM 12471 N N . ASN B 1 610 ? -28.56 -32.484 13.533 1 91.59 610 ASN B N 1
ATOM 12472 C CA . ASN B 1 610 ? -27.58 -33.445 14.029 1 91.59 610 ASN B CA 1
ATOM 12473 C C . ASN B 1 610 ? -27.358 -34.582 13.036 1 91.59 610 ASN B C 1
ATOM 12475 O O . ASN B 1 610 ? -26.368 -35.309 13.13 1 91.59 610 ASN B O 1
ATOM 12479 N N . ASP B 1 611 ? -28.292 -34.631 12.074 1 90.7 611 ASP B N 1
ATOM 12480 C CA . ASP B 1 611 ? -28.206 -35.71 11.094 1 90.7 611 ASP B CA 1
ATOM 12481 C C . ASP B 1 611 ? -27.742 -35.184 9.738 1 90.7 611 ASP B C 1
ATOM 12483 O O . ASP B 1 611 ? -28.22 -35.633 8.694 1 90.7 611 ASP B O 1
ATOM 12487 N N . TYR B 1 612 ? -26.841 -34.217 9.745 1 93.41 612 TYR B N 1
ATOM 12488 C CA . TYR B 1 612 ? -26.433 -33.565 8.506 1 93.41 612 TYR B CA 1
ATOM 12489 C C . TYR B 1 612 ? -25.732 -34.549 7.577 1 93.41 612 TYR B C 1
ATOM 12491 O O . TYR B 1 612 ? -25.696 -34.347 6.361 1 93.41 612 TYR B O 1
ATOM 12499 N N . THR B 1 613 ? -25.266 -35.703 8.06 1 91.95 613 THR B N 1
ATOM 12500 C CA . THR B 1 613 ? -24.534 -36.678 7.259 1 91.95 613 THR B CA 1
ATOM 12501 C C . THR B 1 613 ? -25.491 -37.494 6.394 1 91.95 613 THR B C 1
ATOM 12503 O O . THR B 1 613 ? -25.057 -38.277 5.547 1 91.95 613 THR B O 1
ATOM 12506 N N . ARG B 1 614 ? -26.789 -37.236 6.637 1 91.33 614 ARG B N 1
ATOM 12507 C CA . ARG B 1 614 ? -27.763 -37.831 5.728 1 91.33 614 ARG B CA 1
ATOM 12508 C C . ARG B 1 614 ? -27.597 -37.285 4.314 1 91.33 614 ARG B C 1
ATOM 12510 O O . ARG B 1 614 ? -27.952 -37.951 3.339 1 91.33 614 ARG B O 1
ATOM 12517 N N . VAL B 1 615 ? -27.144 -36.105 4.26 1 94.7 615 VAL B N 1
ATOM 12518 C CA . VAL B 1 615 ? -26.74 -35.576 2.961 1 94.7 615 VAL B CA 1
ATOM 12519 C C . VAL B 1 615 ? -25.361 -36.116 2.589 1 94.7 615 VAL B C 1
ATOM 12521 O O . VAL B 1 615 ? -24.397 -35.943 3.339 1 94.7 615 VAL B O 1
ATOM 12524 N N . PRO B 1 616 ? -25.243 -36.757 1.443 1 93.32 616 PRO B N 1
ATOM 12525 C CA . PRO B 1 616 ? -23.969 -37.374 1.07 1 93.32 616 PRO B CA 1
ATOM 12526 C C . PRO B 1 616 ? -22.813 -36.376 1.05 1 93.32 616 PRO B C 1
ATOM 12528 O O . PRO B 1 616 ? -23.023 -35.189 0.789 1 93.32 616 PRO B O 1
ATOM 12531 N N . LEU B 1 617 ? -21.603 -36.889 1.31 1 94.39 617 LEU B N 1
ATOM 12532 C CA . LEU B 1 617 ? -20.392 -36.083 1.415 1 94.39 617 LEU B CA 1
ATOM 12533 C C . LEU B 1 617 ? -20.251 -35.156 0.212 1 94.39 617 LEU B C 1
ATOM 12535 O O . LEU B 1 617 ? -20.109 -33.942 0.372 1 94.39 617 LEU B O 1
ATOM 12539 N N . LEU B 1 618 ? -20.266 -35.665 -1.051 1 95.38 618 LEU B N 1
ATOM 12540 C CA . LEU B 1 618 ? -20.085 -34.856 -2.251 1 95.38 618 LEU B CA 1
ATOM 12541 C C . LEU B 1 618 ? -21.304 -33.974 -2.501 1 95.38 618 LEU B C 1
ATOM 12543 O O . LEU B 1 618 ? -21.202 -32.941 -3.168 1 95.38 618 LEU B O 1
ATOM 12547 N N . GLY B 1 619 ? -22.443 -34.442 -1.959 1 95.33 619 GLY B N 1
ATOM 12548 C CA . GLY B 1 619 ? -23.617 -33.585 -2.001 1 95.33 619 GLY B CA 1
ATOM 12549 C C . GLY B 1 619 ? -23.451 -32.307 -1.199 1 95.33 619 GLY B C 1
ATOM 12550 O O . GLY B 1 619 ? -23.889 -31.238 -1.629 1 95.33 619 GLY B O 1
ATOM 12551 N N . ARG B 1 620 ? -22.86 -32.415 0.029 1 96.9 620 ARG B N 1
ATOM 12552 C CA . ARG B 1 620 ? -22.575 -31.243 0.85 1 96.9 620 ARG B CA 1
ATOM 12553 C C . ARG B 1 620 ? -21.592 -30.31 0.15 1 96.9 620 ARG B C 1
ATOM 12555 O O . ARG B 1 620 ? -21.735 -29.087 0.216 1 96.9 620 ARG B O 1
ATOM 12562 N N . VAL B 1 621 ? -20.601 -30.912 -0.599 1 97.36 621 VAL B N 1
ATOM 12563 C CA . VAL B 1 621 ? -19.639 -30.141 -1.379 1 97.36 621 VAL B CA 1
ATOM 12564 C C . VAL B 1 621 ? -20.366 -29.363 -2.474 1 97.36 621 VAL B C 1
ATOM 12566 O O . VAL B 1 621 ? -20.156 -28.158 -2.632 1 97.36 621 VAL B O 1
ATOM 12569 N N . GLN B 1 622 ? -21.237 -30.028 -3.151 1 96.53 622 GLN B N 1
ATOM 12570 C CA . GLN B 1 622 ? -21.984 -29.432 -4.254 1 96.53 622 GLN B CA 1
ATOM 12571 C C . GLN B 1 622 ? -22.877 -28.296 -3.763 1 96.53 622 GLN B C 1
ATOM 12573 O O . GLN B 1 622 ? -22.93 -27.23 -4.38 1 96.53 622 GLN B O 1
ATOM 12578 N N . LEU B 1 623 ? -23.539 -28.51 -2.675 1 97.27 623 LEU B N 1
ATOM 12579 C CA . LEU B 1 623 ? -24.465 -27.523 -2.131 1 97.27 623 LEU B CA 1
ATOM 12580 C C . LEU B 1 623 ? -23.733 -26.241 -1.75 1 97.27 623 LEU B C 1
ATOM 12582 O O . LEU B 1 623 ? -24.183 -25.142 -2.083 1 97.27 623 LEU B O 1
ATOM 12586 N N . LEU B 1 624 ? -22.623 -26.38 -1.062 1 97.57 624 LEU B N 1
ATOM 12587 C CA . LEU B 1 624 ? -21.847 -25.217 -0.645 1 97.57 624 LEU B CA 1
ATOM 12588 C C . LEU B 1 624 ? -21.301 -24.466 -1.855 1 97.57 624 LEU B C 1
ATOM 12590 O O . LEU B 1 624 ? -21.378 -23.236 -1.915 1 97.57 624 LEU B O 1
ATOM 12594 N N . SER B 1 625 ? -20.749 -25.212 -2.804 1 97.43 625 SER B N 1
ATOM 12595 C CA . SER B 1 625 ? -20.215 -24.611 -4.021 1 97.43 625 SER B CA 1
ATOM 12596 C C . SER B 1 625 ? -21.291 -23.834 -4.772 1 97.43 625 SER B C 1
ATOM 12598 O O . SER B 1 625 ? -21.074 -22.686 -5.166 1 97.43 625 SER B O 1
ATOM 12600 N N . ASP B 1 626 ? -22.432 -24.438 -4.906 1 97.7 626 ASP B N 1
ATOM 12601 C CA . ASP B 1 626 ? -23.523 -23.822 -5.654 1 97.7 626 ASP B CA 1
ATOM 12602 C C . ASP B 1 626 ? -24.077 -22.605 -4.915 1 97.7 626 ASP B C 1
ATOM 12604 O O . ASP B 1 626 ? -24.306 -21.556 -5.521 1 97.7 626 ASP B O 1
ATOM 12608 N N . ALA B 1 627 ? -24.263 -22.727 -3.629 1 97.87 627 ALA B N 1
ATOM 12609 C CA . ALA B 1 627 ? -24.861 -21.641 -2.855 1 97.87 627 ALA B CA 1
ATOM 12610 C C . ALA B 1 627 ? -24.025 -20.369 -2.958 1 97.87 627 ALA B C 1
ATOM 12612 O O . ALA B 1 627 ? -24.56 -19.285 -3.2 1 97.87 627 ALA B O 1
ATOM 12613 N N . PHE B 1 628 ? -22.781 -20.472 -2.811 1 97.41 628 PHE B N 1
ATOM 12614 C CA . PHE B 1 628 ? -21.927 -19.291 -2.828 1 97.41 628 PHE B CA 1
ATOM 12615 C C . PHE B 1 628 ? -21.804 -18.732 -4.241 1 97.41 628 PHE B C 1
ATOM 12617 O O . PHE B 1 628 ? -21.778 -17.514 -4.432 1 97.41 628 PHE B O 1
ATOM 12624 N N . ALA B 1 629 ? -21.682 -19.624 -5.239 1 96.82 629 ALA B N 1
ATOM 12625 C CA . ALA B 1 629 ? -21.583 -19.149 -6.616 1 96.82 629 ALA B CA 1
ATOM 12626 C C . ALA B 1 629 ? -22.863 -18.437 -7.044 1 96.82 629 ALA B C 1
ATOM 12628 O O . ALA B 1 629 ? -22.811 -17.399 -7.708 1 96.82 629 ALA B O 1
ATOM 12629 N N . LEU B 1 630 ? -24.005 -19.011 -6.689 1 97.15 630 LEU B N 1
ATOM 12630 C CA . LEU B 1 630 ? -25.298 -18.439 -7.05 1 97.15 630 LEU B CA 1
ATOM 12631 C C . LEU B 1 630 ? -25.533 -17.123 -6.317 1 97.15 630 LEU B C 1
ATOM 12633 O O . LEU B 1 630 ? -26.094 -16.183 -6.885 1 97.15 630 LEU B O 1
ATOM 12637 N N . ALA B 1 631 ? -25.108 -17.055 -5.086 1 96.96 631 ALA B N 1
ATOM 12638 C CA . ALA B 1 631 ? -25.208 -15.794 -4.356 1 96.96 631 ALA B CA 1
ATOM 12639 C C . ALA B 1 631 ? -24.316 -14.725 -4.982 1 96.96 631 ALA B C 1
ATOM 12641 O O . ALA B 1 631 ? -24.725 -13.57 -5.12 1 96.96 631 ALA B O 1
ATOM 12642 N N . TRP B 1 632 ? -23.148 -15.116 -5.362 1 95.7 632 TRP B N 1
ATOM 12643 C CA . TRP B 1 632 ? -22.18 -14.205 -5.965 1 95.7 632 TRP B CA 1
ATOM 12644 C C . TRP B 1 632 ? -22.757 -13.546 -7.213 1 95.7 632 TRP B C 1
ATOM 12646 O O . TRP B 1 632 ? -22.45 -12.389 -7.511 1 95.7 632 TRP B O 1
ATOM 12656 N N . THR B 1 633 ? -23.614 -14.247 -7.939 1 94.22 633 THR B N 1
ATOM 12657 C CA . THR B 1 633 ? -24.173 -13.748 -9.19 1 94.22 633 THR B CA 1
ATOM 12658 C C . THR B 1 633 ? -25.624 -13.315 -9 1 94.22 633 THR B C 1
ATOM 12660 O O . THR B 1 633 ? -26.353 -13.123 -9.975 1 94.22 633 THR B O 1
ATOM 12663 N N . ASN B 1 634 ? -26.137 -13.343 -7.795 1 93.75 634 ASN B N 1
ATOM 12664 C CA . ASN B 1 634 ? -27.426 -12.801 -7.38 1 93.75 634 ASN B CA 1
ATOM 12665 C C . ASN B 1 634 ? -28.582 -13.678 -7.853 1 93.75 634 ASN B C 1
ATOM 12667 O O . ASN B 1 634 ? -29.675 -13.179 -8.123 1 93.75 634 ASN B O 1
ATOM 12671 N N . HIS B 1 635 ? -28.296 -14.976 -8.103 1 94.77 635 HIS B N 1
ATOM 12672 C CA . HIS B 1 635 ? -29.351 -15.95 -8.358 1 94.77 635 HIS B CA 1
ATOM 12673 C C . HIS B 1 635 ? -29.945 -16.474 -7.054 1 94.77 635 HIS B C 1
ATOM 12675 O O . HIS B 1 635 ? -31.016 -17.084 -7.056 1 94.77 635 HIS B O 1
ATOM 12681 N N . LEU B 1 636 ? -29.166 -16.289 -6.025 1 96.36 636 LEU B N 1
ATOM 12682 C CA . LEU B 1 636 ? -29.549 -16.691 -4.676 1 96.36 636 LEU B CA 1
ATOM 12683 C C . LEU B 1 636 ? -29.222 -15.594 -3.668 1 96.36 636 LEU B C 1
ATOM 12685 O O . LEU B 1 636 ? -28.203 -14.912 -3.796 1 96.36 636 LEU B O 1
ATOM 12689 N N . ASP B 1 637 ? -30.083 -15.457 -2.728 1 95.38 637 ASP B N 1
ATOM 12690 C CA . ASP B 1 637 ? -29.835 -14.452 -1.699 1 95.38 637 ASP B CA 1
ATOM 12691 C C . ASP B 1 637 ? -28.7 -14.882 -0.773 1 95.38 637 ASP B C 1
ATOM 12693 O O . ASP B 1 637 ? -28.606 -16.053 -0.399 1 95.38 637 ASP B O 1
ATOM 12697 N N . TYR B 1 638 ? -27.91 -13.931 -0.351 1 96.02 638 TYR B N 1
ATOM 12698 C CA . TYR B 1 638 ? -26.778 -14.244 0.515 1 96.02 638 TYR B CA 1
ATOM 12699 C C . TYR B 1 638 ? -27.254 -14.73 1.879 1 96.02 638 TYR B C 1
ATOM 12701 O O . TYR B 1 638 ? -26.528 -15.44 2.58 1 96.02 638 TYR B O 1
ATOM 12709 N N . SER B 1 639 ? -28.388 -14.349 2.283 1 95.71 639 SER B N 1
ATOM 12710 C CA . SER B 1 639 ? -28.932 -14.885 3.527 1 95.71 639 SER B CA 1
ATOM 12711 C C . SER B 1 639 ? -29.01 -16.408 3.486 1 95.71 639 SER B C 1
ATOM 12713 O O . SER B 1 639 ? -28.678 -17.078 4.465 1 95.71 639 SER B O 1
ATOM 12715 N N . THR B 1 640 ? -29.45 -16.942 2.353 1 96.48 640 THR B N 1
ATOM 12716 C CA . THR B 1 640 ? -29.544 -18.388 2.185 1 96.48 640 THR B CA 1
ATOM 12717 C C . THR B 1 640 ? -28.157 -19.024 2.192 1 96.48 640 THR B C 1
ATOM 12719 O O . THR B 1 640 ? -27.935 -20.033 2.865 1 96.48 640 THR B O 1
ATOM 12722 N N . ALA B 1 641 ? -27.226 -18.462 1.432 1 96.93 641 ALA B N 1
ATOM 12723 C CA . ALA B 1 641 ? -25.874 -19.006 1.324 1 96.93 641 ALA B CA 1
ATOM 12724 C C . ALA B 1 641 ? -25.165 -18.983 2.675 1 96.93 641 ALA B C 1
ATOM 12726 O O . ALA B 1 641 ? -24.543 -19.971 3.073 1 96.93 641 ALA B O 1
ATOM 12727 N N . LEU B 1 642 ? -25.264 -17.868 3.395 1 96.41 642 LEU B N 1
ATOM 12728 C CA . LEU B 1 642 ? -24.582 -17.732 4.678 1 96.41 642 LEU B CA 1
ATOM 12729 C C . LEU B 1 642 ? -25.251 -18.595 5.742 1 96.41 642 LEU B C 1
ATOM 12731 O O . LEU B 1 642 ? -24.582 -19.106 6.644 1 96.41 642 LEU B O 1
ATOM 12735 N N . ASN B 1 643 ? -26.56 -18.694 5.629 1 94.71 643 ASN B N 1
ATOM 12736 C CA . ASN B 1 643 ? -27.262 -19.614 6.518 1 94.71 643 ASN B CA 1
ATOM 12737 C C . ASN B 1 643 ? -26.795 -21.053 6.318 1 94.71 643 ASN B C 1
ATOM 12739 O O . ASN B 1 643 ? -26.569 -21.777 7.289 1 94.71 643 ASN B O 1
ATOM 12743 N N . LEU B 1 644 ? -26.695 -21.461 5.068 1 95.4 644 LEU B N 1
ATOM 12744 C CA . LEU B 1 644 ? -26.17 -22.785 4.749 1 95.4 644 LEU B CA 1
ATOM 12745 C C . LEU B 1 644 ? -24.748 -22.947 5.276 1 95.4 644 LEU B C 1
ATOM 12747 O O . LEU B 1 644 ? -24.404 -23.992 5.834 1 95.4 644 LEU B O 1
ATOM 12751 N N . ALA B 1 645 ? -23.963 -21.97 5.13 1 94.73 645 ALA B N 1
ATOM 12752 C CA . ALA B 1 645 ? -22.562 -22.004 5.542 1 94.73 645 ALA B CA 1
ATOM 12753 C C . ALA B 1 645 ? -22.439 -22.157 7.055 1 94.73 645 ALA B C 1
ATOM 12755 O O . ALA B 1 645 ? -21.438 -22.676 7.554 1 94.73 645 ALA B O 1
ATOM 12756 N N . SER B 1 646 ? -23.398 -21.723 7.788 1 93.71 646 SER B N 1
ATOM 12757 C CA . SER B 1 646 ? -23.358 -21.778 9.246 1 93.71 646 SER B CA 1
ATOM 12758 C C . SER B 1 646 ? -23.261 -23.217 9.742 1 93.71 646 SER B C 1
ATOM 12760 O O . SER B 1 646 ? -22.787 -23.466 10.852 1 93.71 646 SER B O 1
ATOM 12762 N N . TYR B 1 647 ? -23.666 -24.144 8.885 1 94.43 647 TYR B N 1
ATOM 12763 C CA . TYR B 1 647 ? -23.596 -25.556 9.244 1 94.43 647 TYR B CA 1
ATOM 12764 C C . TYR B 1 647 ? -22.149 -26.013 9.381 1 94.43 647 TYR B C 1
ATOM 12766 O O . TYR B 1 647 ? -21.868 -27.016 10.041 1 94.43 647 TYR B O 1
ATOM 12774 N N . LEU B 1 648 ? -21.174 -25.261 8.834 1 95.65 648 LEU B N 1
ATOM 12775 C CA . LEU B 1 648 ? -19.767 -25.645 8.829 1 95.65 648 LEU B CA 1
ATOM 12776 C C . LEU B 1 648 ? -19.232 -25.77 10.252 1 95.65 648 LEU B C 1
ATOM 12778 O O . LEU B 1 648 ? -18.249 -26.475 10.49 1 95.65 648 LEU B O 1
ATOM 12782 N N . GLN B 1 649 ? -19.89 -25.137 11.157 1 93.22 649 GLN B N 1
ATOM 12783 C CA . GLN B 1 649 ? -19.457 -25.185 12.55 1 93.22 649 GLN B CA 1
ATOM 12784 C C . GLN B 1 649 ? -19.451 -26.617 13.075 1 93.22 649 GLN B C 1
ATOM 12786 O O . GLN B 1 649 ? -18.677 -26.951 13.975 1 93.22 649 GLN B O 1
ATOM 12791 N N . HIS B 1 650 ? -20.255 -27.461 12.38 1 91.66 650 HIS B N 1
ATOM 12792 C CA . HIS B 1 650 ? -20.397 -28.827 12.871 1 91.66 650 HIS B CA 1
ATOM 12793 C C . HIS B 1 650 ? -19.724 -29.822 11.932 1 91.66 650 HIS B C 1
ATOM 12795 O O . HIS B 1 650 ? -19.672 -31.019 12.224 1 91.66 650 HIS B O 1
ATOM 12801 N N . GLU B 1 651 ? -19.245 -29.351 10.824 1 94.6 651 GLU B N 1
ATOM 12802 C CA . GLU B 1 651 ? -18.665 -30.233 9.816 1 94.6 651 GLU B CA 1
ATOM 12803 C C . GLU B 1 651 ? -17.382 -30.885 10.325 1 94.6 651 GLU B C 1
ATOM 12805 O O . GLU B 1 651 ? -16.552 -30.226 10.955 1 94.6 651 GLU B O 1
ATOM 12810 N N . THR B 1 652 ? -17.249 -32.165 10.047 1 93.86 652 THR B N 1
ATOM 12811 C CA . THR B 1 652 ? -16.077 -32.894 10.521 1 93.86 652 THR B CA 1
ATOM 12812 C C . THR B 1 652 ? -15.26 -33.424 9.347 1 93.86 652 THR B C 1
ATOM 12814 O O . THR B 1 652 ? -14.141 -33.907 9.531 1 93.86 652 THR B O 1
ATOM 12817 N N . GLU B 1 653 ? -15.863 -33.354 8.132 1 95.12 653 GLU B N 1
ATOM 12818 C CA . GLU B 1 653 ? -15.162 -33.8 6.932 1 95.12 653 GLU B CA 1
ATOM 12819 C C . GLU B 1 653 ? -14.442 -32.641 6.25 1 95.12 653 GLU B C 1
ATOM 12821 O O . GLU B 1 653 ? -14.969 -31.529 6.184 1 95.12 653 GLU B O 1
ATOM 12826 N N . TYR B 1 654 ? -13.27 -32.916 5.744 1 95.89 654 TYR B N 1
ATOM 12827 C CA . TYR B 1 654 ? -12.4 -31.879 5.201 1 95.89 654 TYR B CA 1
ATOM 12828 C C . TYR B 1 654 ? -12.998 -31.273 3.937 1 95.89 654 TYR B C 1
ATOM 12830 O O . TYR B 1 654 ? -12.996 -30.052 3.765 1 95.89 654 TYR B O 1
ATOM 12838 N N . LEU B 1 655 ? -13.52 -32.067 3.035 1 96.65 655 LEU B N 1
ATOM 12839 C CA . LEU B 1 655 ? -13.86 -31.612 1.691 1 96.65 655 LEU B CA 1
ATOM 12840 C C . LEU B 1 655 ? -14.986 -30.585 1.733 1 96.65 655 LEU B C 1
ATOM 12842 O O . LEU B 1 655 ? -14.889 -29.526 1.109 1 96.65 655 LEU B O 1
ATOM 12846 N N . PRO B 1 656 ? -16.094 -30.816 2.524 1 96.87 656 PRO B N 1
ATOM 12847 C CA . PRO B 1 656 ? -17.12 -29.775 2.617 1 96.87 656 PRO B CA 1
ATOM 12848 C C . PRO B 1 656 ? -16.612 -28.506 3.298 1 96.87 656 PRO B C 1
ATOM 12850 O O . PRO B 1 656 ? -16.941 -27.397 2.869 1 96.87 656 PRO B O 1
ATOM 12853 N N . LEU B 1 657 ? -15.828 -28.692 4.326 1 96.88 657 LEU B N 1
ATOM 12854 C CA . LEU B 1 657 ? -15.277 -27.532 5.016 1 96.88 657 LEU B CA 1
ATOM 12855 C C . LEU B 1 657 ? -14.415 -26.698 4.074 1 96.88 657 LEU B C 1
ATOM 12857 O O . LEU B 1 657 ? -14.549 -25.473 4.025 1 96.88 657 LEU B O 1
ATOM 12861 N N . TYR B 1 658 ? -13.543 -27.401 3.394 1 96.62 658 TYR B N 1
ATOM 12862 C CA . TYR B 1 658 ? -12.672 -26.756 2.417 1 96.62 658 TYR B CA 1
ATOM 12863 C C . TYR B 1 658 ? -13.487 -25.991 1.381 1 96.62 658 TYR B C 1
ATOM 12865 O O . TYR B 1 658 ? -13.152 -24.855 1.035 1 96.62 658 TYR B O 1
ATOM 12873 N N . THR B 1 659 ? -14.544 -26.554 0.949 1 97.05 659 THR B N 1
ATOM 12874 C CA . THR B 1 659 ? -15.388 -25.949 -0.075 1 97.05 659 THR B CA 1
ATOM 12875 C C . THR B 1 659 ? -16.088 -24.705 0.466 1 97.05 659 THR B C 1
ATOM 12877 O O . THR B 1 659 ? -16.167 -23.683 -0.22 1 97.05 659 THR B O 1
ATOM 12880 N N . GLY B 1 660 ? -16.623 -24.834 1.669 1 97.23 660 GLY B N 1
ATOM 12881 C CA . GLY B 1 660 ? -17.234 -23.669 2.289 1 97.23 660 GLY B CA 1
ATOM 12882 C C . GLY B 1 660 ? -16.264 -22.518 2.481 1 97.23 660 GLY B C 1
ATOM 12883 O O . GLY B 1 660 ? -16.597 -21.365 2.2 1 97.23 660 GLY B O 1
ATOM 12884 N N . LEU B 1 661 ? -15.046 -22.829 2.915 1 97.29 661 LEU B N 1
ATOM 12885 C CA . LEU B 1 661 ? -14.026 -21.809 3.136 1 97.29 661 LEU B CA 1
ATOM 12886 C C . LEU B 1 661 ? -13.59 -21.182 1.817 1 97.29 661 LEU B C 1
ATOM 12888 O O . LEU B 1 661 ? -13.267 -19.993 1.766 1 97.29 661 LEU B O 1
ATOM 12892 N N . ARG B 1 662 ? -13.584 -21.97 0.795 1 96.15 662 ARG B N 1
ATOM 12893 C CA . ARG B 1 662 ? -13.264 -21.437 -0.526 1 96.15 662 ARG B CA 1
ATOM 12894 C C . ARG B 1 662 ? -14.317 -20.431 -0.98 1 96.15 662 ARG B C 1
ATOM 12896 O O . ARG B 1 662 ? -13.987 -19.413 -1.592 1 96.15 662 ARG B O 1
ATOM 12903 N N . GLY B 1 663 ? -15.591 -20.799 -0.743 1 95.63 663 GLY B N 1
ATOM 12904 C CA . GLY B 1 663 ? -16.648 -19.842 -1.031 1 95.63 663 GLY B CA 1
ATOM 12905 C C . GLY B 1 663 ? -16.493 -18.536 -0.273 1 95.63 663 GLY B C 1
ATOM 12906 O O . GLY B 1 663 ? -16.68 -17.458 -0.84 1 95.63 663 GLY B O 1
ATOM 12907 N N . LEU B 1 664 ? -16.064 -18.613 0.957 1 97.31 664 LEU B N 1
ATOM 12908 C CA . LEU B 1 664 ? -15.865 -17.437 1.797 1 97.31 664 LEU B CA 1
ATOM 12909 C C . LEU B 1 664 ? -14.625 -16.663 1.362 1 97.31 664 LEU B C 1
ATOM 12911 O O . LEU B 1 664 ? -14.552 -15.445 1.546 1 97.31 664 LEU B O 1
ATOM 12915 N N . MET B 1 665 ? -13.701 -17.352 0.8 1 96.74 665 MET B N 1
ATOM 12916 C CA . MET B 1 665 ? -12.46 -16.727 0.353 1 96.74 665 MET B CA 1
ATOM 12917 C C . MET B 1 665 ? -12.734 -15.682 -0.724 1 96.74 665 MET B C 1
ATOM 12919 O O . MET B 1 665 ? -12.058 -14.654 -0.784 1 96.74 665 MET B O 1
ATOM 12923 N N . GLN B 1 666 ? -13.706 -15.928 -1.5 1 94.53 666 GLN B N 1
ATOM 12924 C CA . GLN B 1 666 ? -14.056 -14.956 -2.53 1 94.53 666 GLN B CA 1
ATOM 12925 C C . GLN B 1 666 ? -14.527 -13.643 -1.91 1 94.53 666 GLN B C 1
ATOM 12927 O O . GLN B 1 666 ? -14.169 -12.563 -2.385 1 94.53 666 GLN B O 1
ATOM 12932 N N . ILE B 1 667 ? -15.302 -13.767 -0.88 1 97.26 667 ILE B N 1
ATOM 12933 C CA . ILE B 1 667 ? -15.78 -12.59 -0.163 1 97.26 667 ILE B CA 1
ATOM 12934 C C . ILE B 1 667 ? -14.608 -11.895 0.526 1 97.26 667 ILE B C 1
ATOM 12936 O O . ILE B 1 667 ? -14.501 -10.667 0.494 1 97.26 667 ILE B O 1
ATOM 12940 N N . GLU B 1 668 ? -13.734 -12.694 1.068 1 97.56 668 GLU B N 1
ATOM 12941 C CA . GLU B 1 668 ? -12.556 -12.139 1.728 1 97.56 668 GLU B CA 1
ATOM 12942 C C . GLU B 1 668 ? -11.735 -11.285 0.766 1 97.56 668 GLU B C 1
ATOM 12944 O O . GLU B 1 668 ? -11.282 -10.197 1.126 1 97.56 668 GLU B O 1
ATOM 12949 N N . ASN B 1 669 ? -11.549 -11.796 -0.386 1 96.75 669 ASN B N 1
ATOM 12950 C CA . ASN B 1 669 ? -10.67 -11.153 -1.357 1 96.75 669 ASN B CA 1
ATOM 12951 C C . ASN B 1 669 ? -11.135 -9.737 -1.682 1 96.75 669 ASN B C 1
ATOM 12953 O O . ASN B 1 669 ? -10.313 -8.841 -1.885 1 96.75 669 ASN B O 1
ATOM 12957 N N . VAL B 1 670 ? -12.429 -9.49 -1.702 1 96.8 670 VAL B N 1
ATOM 12958 C CA . VAL B 1 670 ? -12.909 -8.174 -2.113 1 96.8 670 VAL B CA 1
ATOM 12959 C C . VAL B 1 670 ? -13.061 -7.274 -0.889 1 96.8 670 VAL B C 1
ATOM 12961 O O . VAL B 1 670 ? -13.198 -6.055 -1.021 1 96.8 670 VAL B O 1
ATOM 12964 N N . LEU B 1 671 ? -12.975 -7.881 0.335 1 97.62 671 LEU B N 1
ATOM 12965 C CA . LEU B 1 671 ? -13.217 -7.066 1.521 1 97.62 671 LEU B CA 1
ATOM 12966 C C . LEU B 1 671 ? -11.92 -6.822 2.286 1 97.62 671 LEU B C 1
ATOM 12968 O O . LEU B 1 671 ? -11.86 -5.942 3.148 1 97.62 671 LEU B O 1
ATOM 12972 N N . LYS B 1 672 ? -10.827 -7.602 2.041 1 97 672 LYS B N 1
ATOM 12973 C CA . LYS B 1 672 ? -9.671 -7.677 2.93 1 97 672 LYS B CA 1
ATOM 12974 C C . LYS B 1 672 ? -8.931 -6.344 2.982 1 97 672 LYS B C 1
ATOM 12976 O O . LYS B 1 672 ? -8.162 -6.091 3.912 1 97 672 LYS B O 1
ATOM 12981 N N . ARG B 1 673 ? -9.118 -5.407 1.99 1 96.32 673 ARG B N 1
ATOM 12982 C CA . ARG B 1 673 ? -8.479 -4.096 2.017 1 96.32 673 ARG B CA 1
ATOM 12983 C C . ARG B 1 673 ? -9.494 -2.997 2.311 1 96.32 673 ARG B C 1
ATOM 12985 O O . ARG B 1 673 ? -9.204 -1.812 2.134 1 96.32 673 ARG B O 1
ATOM 12992 N N . SER B 1 674 ? -10.752 -3.396 2.725 1 96.47 674 SER B N 1
ATOM 12993 C CA . SER B 1 674 ? -11.822 -2.444 3.002 1 96.47 674 SER B CA 1
ATOM 12994 C C . SER B 1 674 ? -12.076 -2.318 4.501 1 96.47 674 SER B C 1
ATOM 12996 O O . SER B 1 674 ? -11.668 -3.183 5.279 1 96.47 674 SER B O 1
ATOM 12998 N N . PRO B 1 675 ? -12.778 -1.3 4.909 1 95.06 675 PRO B N 1
ATOM 12999 C CA . PRO B 1 675 ? -13.103 -1.103 6.324 1 95.06 675 PRO B CA 1
ATOM 13000 C C . PRO B 1 675 ? -13.998 -2.207 6.882 1 95.06 675 PRO B C 1
ATOM 13002 O O . PRO B 1 675 ? -14.194 -2.292 8.097 1 95.06 675 PRO B O 1
ATOM 13005 N N . ASP B 1 676 ? -14.518 -3.048 6.028 1 96.21 676 ASP B N 1
ATOM 13006 C CA . ASP B 1 676 ? -15.533 -4.018 6.429 1 96.21 676 ASP B CA 1
ATOM 13007 C C . ASP B 1 676 ? -14.902 -5.368 6.761 1 96.21 676 ASP B C 1
ATOM 13009 O O . ASP B 1 676 ? -15.598 -6.301 7.169 1 96.21 676 ASP B O 1
ATOM 13013 N N . TYR B 1 677 ? -13.589 -5.484 6.575 1 97.36 677 TYR B N 1
ATOM 13014 C CA . TYR B 1 677 ? -12.918 -6.77 6.728 1 97.36 677 TYR B CA 1
ATOM 13015 C C . TYR B 1 677 ? -13.095 -7.313 8.141 1 97.36 677 TYR B C 1
ATOM 13017 O O . TYR B 1 677 ? -13.164 -8.528 8.341 1 97.36 677 TYR B O 1
ATOM 13025 N N . GLY B 1 678 ? -13.209 -6.463 9.149 1 96.03 678 GLY B N 1
ATOM 13026 C CA . GLY B 1 678 ? -13.426 -6.893 10.522 1 96.03 678 GLY B CA 1
ATOM 13027 C C . GLY B 1 678 ? -14.72 -7.661 10.709 1 96.03 678 GLY B C 1
ATOM 13028 O O . GLY B 1 678 ? -14.775 -8.614 11.49 1 96.03 678 GLY B O 1
ATOM 13029 N N . ALA B 1 679 ? -15.761 -7.158 10.019 1 96.59 679 ALA B N 1
ATOM 13030 C CA . ALA B 1 679 ? -17.038 -7.863 10.085 1 96.59 679 ALA B CA 1
ATOM 13031 C C . ALA B 1 679 ? -16.917 -9.272 9.511 1 96.59 679 ALA B C 1
ATOM 13033 O O . ALA B 1 679 ? -17.485 -10.222 10.056 1 96.59 679 ALA B O 1
ATOM 13034 N N . PHE B 1 680 ? -16.216 -9.438 8.431 1 97.57 680 PHE B N 1
ATOM 13035 C CA . PHE B 1 680 ? -15.965 -10.74 7.823 1 97.57 680 PHE B CA 1
ATOM 13036 C C . PHE B 1 680 ? -15.179 -11.638 8.772 1 97.57 680 PHE B C 1
ATOM 13038 O O . PHE B 1 680 ? -15.531 -12.804 8.964 1 97.57 680 PHE B O 1
ATOM 13045 N N . GLN B 1 681 ? -14.066 -11.104 9.347 1 97.34 681 GLN B N 1
ATOM 13046 C CA . GLN B 1 681 ? -13.252 -11.874 10.282 1 97.34 681 GLN B CA 1
ATOM 13047 C C . GLN B 1 681 ? -14.09 -12.382 11.451 1 97.34 681 GLN B C 1
ATOM 13049 O O . GLN B 1 681 ? -13.955 -13.536 11.864 1 97.34 681 GLN B O 1
ATOM 13054 N N . LYS B 1 682 ? -14.919 -11.522 11.95 1 96.45 682 LYS B N 1
ATOM 13055 C CA . LYS B 1 682 ? -15.76 -11.891 13.085 1 96.45 682 LYS B CA 1
ATOM 13056 C C . LYS B 1 682 ? -16.692 -13.045 12.725 1 96.45 682 LYS B C 1
ATOM 13058 O O . LYS B 1 682 ? -16.858 -13.983 13.508 1 96.45 682 LYS B O 1
ATOM 13063 N N . PHE B 1 683 ? -17.318 -13.016 11.573 1 96.85 683 PHE B N 1
ATOM 13064 C CA . PHE B 1 683 ? -18.223 -14.061 11.108 1 96.85 683 PHE B CA 1
ATOM 13065 C C . PHE B 1 683 ? -17.491 -15.39 10.971 1 96.85 683 PHE B C 1
ATOM 13067 O O . PHE B 1 683 ? -17.949 -16.413 11.485 1 96.85 683 PHE B O 1
ATOM 13074 N N . VAL B 1 684 ? -16.297 -15.385 10.3 1 97.87 684 VAL B N 1
ATOM 13075 C CA . VAL B 1 684 ? -15.571 -16.626 10.049 1 97.87 684 VAL B CA 1
ATOM 13076 C C . VAL B 1 684 ? -15.023 -17.179 11.363 1 97.87 684 VAL B C 1
ATOM 13078 O O . VAL B 1 684 ? -14.971 -18.395 11.558 1 97.87 684 VAL B O 1
ATOM 13081 N N . ARG B 1 685 ? -14.565 -16.326 12.28 1 96.15 685 ARG B N 1
ATOM 13082 C CA . ARG B 1 685 ? -14.112 -16.78 13.591 1 96.15 685 ARG B CA 1
ATOM 13083 C C . ARG B 1 685 ? -15.201 -17.576 14.302 1 96.15 685 ARG B C 1
ATOM 13085 O O . ARG B 1 685 ? -14.915 -18.58 14.958 1 96.15 685 ARG B O 1
ATOM 13092 N N . LYS B 1 686 ? -16.418 -17.098 14.187 1 95.25 686 LYS B N 1
ATOM 13093 C CA . LYS B 1 686 ? -17.539 -17.815 14.789 1 95.25 686 LYS B CA 1
ATOM 13094 C C . LYS B 1 686 ? -17.715 -19.192 14.156 1 95.25 686 LYS B C 1
ATOM 13096 O O . LYS B 1 686 ? -18.024 -20.164 14.848 1 95.25 686 LYS B O 1
ATOM 13101 N N . LEU B 1 687 ? -17.476 -19.281 12.86 1 96.09 687 LEU B N 1
ATOM 13102 C CA . LEU B 1 687 ? -17.665 -20.518 12.11 1 96.09 687 LEU B CA 1
ATOM 13103 C C . LEU B 1 687 ? -16.591 -21.54 12.466 1 96.09 687 LEU B C 1
ATOM 13105 O O . LEU B 1 687 ? -16.879 -22.734 12.582 1 96.09 687 LEU B O 1
ATOM 13109 N N . ILE B 1 688 ? -15.306 -21.095 12.663 1 97.26 688 ILE B N 1
ATOM 13110 C CA . ILE B 1 688 ? -14.242 -22.092 12.669 1 97.26 688 ILE B CA 1
ATOM 13111 C C . ILE B 1 688 ? -13.591 -22.145 14.049 1 97.26 688 ILE B C 1
ATOM 13113 O O . ILE B 1 688 ? -12.682 -22.944 14.283 1 97.26 688 ILE B O 1
ATOM 13117 N N . GLY B 1 689 ? -14.016 -21.285 14.993 1 95.88 689 GLY B N 1
ATOM 13118 C CA . GLY B 1 689 ? -13.387 -21.224 16.302 1 95.88 689 GLY B CA 1
ATOM 13119 C C . GLY B 1 689 ? -13.334 -22.569 17.002 1 95.88 689 GLY B C 1
ATOM 13120 O O . GLY B 1 689 ? -12.265 -23.011 17.429 1 95.88 689 GLY B O 1
ATOM 13121 N N . GLU B 1 690 ? -14.457 -23.247 17.007 1 94.74 690 GLU B N 1
ATOM 13122 C CA . GLU B 1 690 ? -14.529 -24.541 17.679 1 94.74 690 GLU B CA 1
ATOM 13123 C C . GLU B 1 690 ? -13.772 -25.611 16.898 1 94.74 690 GLU B C 1
ATOM 13125 O O . GLU B 1 690 ? -13.16 -26.503 17.49 1 94.74 690 GLU B O 1
ATOM 13130 N N . ILE B 1 691 ? -13.865 -25.524 15.613 1 96.64 691 ILE B N 1
ATOM 13131 C CA . ILE B 1 691 ? -13.134 -26.473 14.78 1 96.64 691 ILE B CA 1
ATOM 13132 C C . ILE B 1 691 ? -11.635 -26.337 15.037 1 96.64 691 ILE B C 1
ATOM 13134 O O . ILE B 1 691 ? -10.918 -27.338 15.107 1 96.64 691 ILE B O 1
ATOM 13138 N N . TYR B 1 692 ? -11.107 -25.094 15.175 1 96.75 692 TYR B N 1
ATOM 13139 C CA . TYR B 1 692 ? -9.704 -24.805 15.45 1 96.75 692 TYR B CA 1
ATOM 13140 C C . TYR B 1 692 ? -9.26 -25.451 16.757 1 96.75 692 TYR B C 1
ATOM 13142 O O . TYR B 1 692 ? -8.209 -26.094 16.814 1 96.75 692 TYR B O 1
ATOM 13150 N N . GLU B 1 693 ? -10.076 -25.44 17.698 1 95.29 693 GLU B N 1
ATOM 13151 C CA . GLU B 1 693 ? -9.748 -26 19.006 1 95.29 693 GLU B CA 1
ATOM 13152 C C . GLU B 1 693 ? -9.78 -27.525 18.976 1 95.29 693 GLU B C 1
ATOM 13154 O O . GLU B 1 693 ? -8.899 -28.181 19.537 1 95.29 693 GLU B O 1
ATOM 13159 N N . ARG B 1 694 ? -10.699 -28.047 18.235 1 94.01 694 ARG B N 1
ATOM 13160 C CA . ARG B 1 694 ? -10.909 -29.49 18.28 1 94.01 694 ARG B CA 1
ATOM 13161 C C . ARG B 1 694 ? -9.979 -30.209 17.308 1 94.01 694 ARG B C 1
ATOM 13163 O O . ARG B 1 694 ? -9.58 -31.35 17.551 1 94.01 694 ARG B O 1
ATOM 13170 N N . SER B 1 695 ? -9.673 -29.635 16.184 1 94.18 695 SER B N 1
ATOM 13171 C CA . SER B 1 695 ? -8.951 -30.333 15.125 1 94.18 695 SER B CA 1
ATOM 13172 C C . SER B 1 695 ? -7.48 -30.511 15.484 1 94.18 695 SER B C 1
ATOM 13174 O O . SER B 1 695 ? -6.806 -31.393 14.946 1 94.18 695 SER B O 1
ATOM 13176 N N . GLY B 1 696 ? -6.993 -29.592 16.494 1 95.12 696 GLY B N 1
ATOM 13177 C CA . GLY B 1 696 ? -5.568 -29.581 16.785 1 95.12 696 GLY B CA 1
ATOM 13178 C C . GLY B 1 696 ? -4.785 -28.63 15.9 1 95.12 696 GLY B C 1
ATOM 13179 O O . GLY B 1 696 ? -5.221 -27.504 15.651 1 95.12 696 GLY B O 1
ATOM 13180 N N . GLY B 1 697 ? -3.517 -29.042 15.434 1 96.55 697 GLY B N 1
ATOM 13181 C CA . GLY B 1 697 ? -2.671 -28.133 14.678 1 96.55 697 GLY B CA 1
ATOM 13182 C C . GLY B 1 697 ? -2.069 -27.031 15.53 1 96.55 697 GLY B C 1
ATOM 13183 O O . GLY B 1 697 ? -1.456 -27.304 16.565 1 96.55 697 GLY B O 1
ATOM 13184 N N . LEU B 1 698 ? -2.292 -25.817 15.154 1 97.64 698 LEU B N 1
ATOM 13185 C CA . LEU B 1 698 ? -1.673 -24.703 15.863 1 97.64 698 LEU B CA 1
ATOM 13186 C C . LEU B 1 698 ? -2.362 -24.46 17.202 1 97.64 698 LEU B C 1
ATOM 13188 O O . LEU B 1 698 ? -1.774 -23.865 18.108 1 97.64 698 LEU B O 1
ATOM 13192 N N . ALA B 1 699 ? -3.599 -24.922 17.335 1 97.5 699 ALA B N 1
ATOM 13193 C CA . ALA B 1 699 ? -4.295 -24.789 18.612 1 97.5 699 ALA B CA 1
ATOM 13194 C C . ALA B 1 699 ? -3.539 -25.51 19.725 1 97.5 699 ALA B C 1
ATOM 13196 O O . ALA B 1 699 ? -3.517 -25.049 20.868 1 97.5 699 ALA B O 1
ATOM 13197 N N . THR B 1 700 ? -2.927 -26.666 19.366 1 97.3 700 THR B N 1
ATOM 13198 C CA . THR B 1 700 ? -2.199 -27.462 20.348 1 97.3 700 THR B CA 1
ATOM 13199 C C . THR B 1 700 ? -0.709 -27.493 20.023 1 97.3 700 THR B C 1
ATOM 13201 O O . THR B 1 700 ? 0.068 -28.158 20.711 1 97.3 700 THR B O 1
ATOM 13204 N N . LYS B 1 701 ? -0.258 -26.966 18.966 1 96.27 701 LYS B N 1
ATOM 13205 C CA . LYS B 1 701 ? 1.115 -26.891 18.477 1 96.27 701 LYS B CA 1
ATOM 13206 C C . LYS B 1 701 ? 1.647 -28.276 18.118 1 96.27 701 LYS B C 1
ATOM 13208 O O . LYS B 1 701 ? 2.83 -28.562 18.312 1 96.27 701 LYS B O 1
ATOM 13213 N N . LYS B 1 702 ? 0.685 -29.075 17.55 1 96.09 702 LYS B N 1
ATOM 13214 C CA . LYS B 1 702 ? 1.045 -30.427 17.132 1 96.09 702 LYS B CA 1
ATOM 13215 C C . LYS B 1 702 ? 0.05 -30.97 16.111 1 96.09 702 LYS B C 1
ATOM 13217 O O . LYS B 1 702 ? -1.119 -30.581 16.108 1 96.09 702 LYS B O 1
ATOM 13222 N N . ILE B 1 703 ? 0.52 -31.87 15.179 1 95.81 703 ILE B N 1
ATOM 13223 C CA . ILE B 1 703 ? -0.346 -32.585 14.247 1 95.81 703 ILE B CA 1
ATOM 13224 C C . ILE B 1 703 ? -0.873 -33.858 14.906 1 95.81 703 ILE B C 1
ATOM 13226 O O . ILE B 1 703 ? -0.093 -34.717 15.324 1 95.81 703 ILE B O 1
ATOM 13230 N N . ILE B 1 704 ? -2.168 -33.899 14.951 1 94.96 704 ILE B N 1
ATOM 13231 C CA . ILE B 1 704 ? -2.828 -35.084 15.488 1 94.96 704 ILE B CA 1
ATOM 13232 C C . ILE B 1 704 ? -3.238 -36.009 14.345 1 94.96 704 ILE B C 1
ATOM 13234 O O . ILE B 1 704 ? -3.691 -35.546 13.295 1 94.96 704 ILE B O 1
ATOM 13238 N N . ASN B 1 705 ? -3.155 -37.36 14.52 1 93.01 705 ASN B N 1
ATOM 13239 C CA . ASN B 1 705 ? -3.474 -38.332 13.479 1 93.01 705 ASN B CA 1
ATOM 13240 C C . ASN B 1 705 ? -2.709 -38.044 12.19 1 93.01 705 ASN B C 1
ATOM 13242 O O . ASN B 1 705 ? -3.309 -37.931 11.12 1 93.01 705 ASN B O 1
ATOM 13246 N N . GLY B 1 706 ? -1.392 -37.976 12.306 1 91.48 706 GLY B N 1
ATOM 13247 C CA . GLY B 1 706 ? -0.521 -37.556 11.22 1 91.48 706 GLY B CA 1
ATOM 13248 C C . GLY B 1 706 ? -0.469 -38.553 10.078 1 91.48 706 GLY B C 1
ATOM 13249 O O . GLY B 1 706 ? 0.07 -38.254 9.01 1 91.48 706 GLY B O 1
ATOM 13250 N N . HIS B 1 707 ? -1.121 -39.683 10.216 1 90.51 707 HIS B N 1
ATOM 13251 C CA . HIS B 1 707 ? -1.137 -40.701 9.172 1 90.51 707 HIS B CA 1
ATOM 13252 C C . HIS B 1 707 ? -2.356 -40.546 8.269 1 90.51 707 HIS B C 1
ATOM 13254 O O . HIS B 1 707 ? -2.414 -41.139 7.189 1 90.51 707 HIS B O 1
ATOM 13260 N N . ASP B 1 708 ? -3.306 -39.797 8.737 1 93.48 708 ASP B N 1
ATOM 13261 C CA . ASP B 1 708 ? -4.514 -39.53 7.964 1 93.48 708 ASP B CA 1
ATOM 13262 C C . ASP B 1 708 ? -4.388 -38.225 7.18 1 93.48 708 ASP B C 1
ATOM 13264 O O . ASP B 1 708 ? -4.447 -37.139 7.76 1 93.48 708 ASP B O 1
ATOM 13268 N N . LEU B 1 709 ? -4.283 -38.324 5.901 1 94.29 709 LEU B N 1
ATOM 13269 C CA . LEU B 1 709 ? -4.034 -37.169 5.044 1 94.29 709 LEU B CA 1
ATOM 13270 C C . LEU B 1 709 ? -5.114 -36.11 5.232 1 94.29 709 LEU B C 1
ATOM 13272 O O . LEU B 1 709 ? -4.813 -34.917 5.315 1 94.29 709 LEU B O 1
ATOM 13276 N N . ASN B 1 710 ? -6.366 -36.482 5.296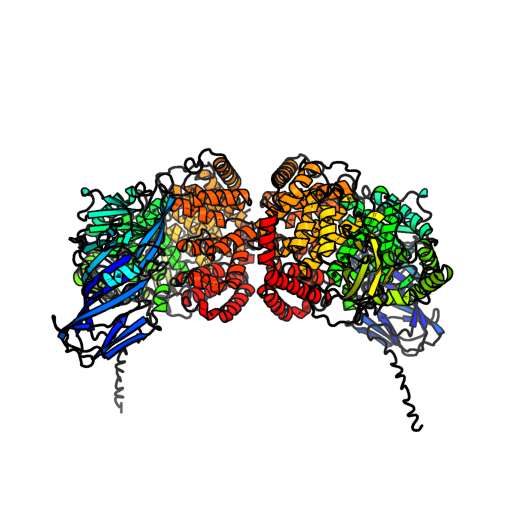 1 93.89 710 ASN B N 1
ATOM 13277 C CA . ASN B 1 710 ? -7.461 -35.525 5.413 1 93.89 710 ASN B CA 1
ATOM 13278 C C . ASN B 1 710 ? -7.437 -34.808 6.76 1 93.89 710 ASN B C 1
ATOM 13280 O O . ASN B 1 710 ? -7.789 -33.63 6.848 1 93.89 710 ASN B O 1
ATOM 13284 N N . SER B 1 711 ? -7.08 -35.547 7.798 1 94.72 711 SER B N 1
ATOM 13285 C CA . SER B 1 711 ? -6.91 -34.927 9.108 1 94.72 711 SER B CA 1
ATOM 13286 C C . SER B 1 711 ? -5.815 -33.865 9.079 1 94.72 711 SER B C 1
ATOM 13288 O O . SER B 1 711 ? -5.992 -32.769 9.614 1 94.72 711 SER B O 1
ATOM 13290 N N . VAL B 1 712 ? -4.704 -34.18 8.478 1 96.27 712 VAL B N 1
ATOM 13291 C CA . VAL B 1 712 ? -3.584 -33.251 8.372 1 96.27 712 VAL B CA 1
ATOM 13292 C C . VAL B 1 712 ? -4.004 -32.024 7.565 1 96.27 712 VAL B C 1
ATOM 13294 O O . VAL B 1 712 ? -3.719 -30.889 7.955 1 96.27 712 VAL B O 1
ATOM 13297 N N . LYS B 1 713 ? -4.723 -32.277 6.459 1 96.39 713 LYS B N 1
ATOM 13298 C CA . LYS B 1 713 ? -5.215 -31.179 5.633 1 96.39 713 LYS B CA 1
ATOM 13299 C C . LYS B 1 713 ? -6.141 -30.264 6.429 1 96.39 713 LYS B C 1
ATOM 13301 O O . LYS B 1 713 ? -6.06 -29.039 6.315 1 96.39 713 LYS B O 1
ATOM 13306 N N . MET B 1 714 ? -6.988 -30.848 7.209 1 96.23 714 MET B N 1
ATOM 13307 C CA . MET B 1 714 ? -7.92 -30.092 8.042 1 96.23 714 MET B CA 1
ATOM 13308 C C . MET B 1 714 ? -7.17 -29.204 9.029 1 96.23 714 MET B C 1
ATOM 13310 O O . MET B 1 714 ? -7.463 -28.012 9.144 1 96.23 714 MET B O 1
ATOM 13314 N N . GLN B 1 715 ? -6.189 -29.757 9.708 1 97.14 715 GLN B N 1
ATOM 13315 C CA . GLN B 1 715 ? -5.416 -29.036 10.712 1 97.14 715 GLN B CA 1
ATOM 13316 C C . GLN B 1 715 ? -4.634 -27.886 10.084 1 97.14 715 GLN B C 1
ATOM 13318 O O . GLN B 1 715 ? -4.631 -26.77 10.608 1 97.14 715 GLN B O 1
ATOM 13323 N N . ALA B 1 716 ? -4.001 -28.105 8.944 1 97.39 716 ALA B N 1
ATOM 13324 C CA . ALA B 1 716 ? -3.223 -27.073 8.262 1 97.39 716 ALA B CA 1
ATOM 13325 C C . ALA B 1 716 ? -4.124 -25.946 7.765 1 97.39 716 ALA B C 1
ATOM 13327 O O . ALA B 1 716 ? -3.821 -24.767 7.964 1 97.39 716 ALA B O 1
ATOM 13328 N N . THR B 1 717 ? -5.244 -26.321 7.158 1 97.56 717 THR B N 1
ATOM 13329 C CA . THR B 1 717 ? -6.167 -25.353 6.577 1 97.56 717 THR B CA 1
ATOM 13330 C C . THR B 1 717 ? -6.805 -24.493 7.664 1 97.56 717 THR B C 1
ATOM 13332 O O . THR B 1 717 ? -6.826 -23.265 7.559 1 97.56 717 THR B O 1
ATOM 13335 N N . ILE B 1 718 ? -7.256 -25.118 8.709 1 97.9 718 ILE B N 1
ATOM 13336 C CA . ILE B 1 718 ? -7.946 -24.397 9.773 1 97.9 718 ILE B CA 1
ATOM 13337 C C . ILE B 1 718 ? -6.954 -23.507 10.52 1 97.9 718 ILE B C 1
ATOM 13339 O O . ILE B 1 718 ? -7.295 -22.394 10.928 1 97.9 718 ILE B O 1
ATOM 13343 N N . SER B 1 719 ? -5.727 -23.974 10.689 1 98.28 719 SER B N 1
ATOM 13344 C CA . SER B 1 719 ? -4.713 -23.151 11.34 1 98.28 719 SER B CA 1
ATOM 13345 C C . SER B 1 719 ? -4.427 -21.888 10.535 1 98.28 719 SER B C 1
ATOM 13347 O O . SER B 1 719 ? -4.311 -20.798 11.099 1 98.28 719 SER B O 1
ATOM 13349 N N . SER B 1 720 ? -4.325 -22.049 9.231 1 97.91 720 SER B N 1
ATOM 13350 C CA . SER B 1 720 ? -4.077 -20.901 8.365 1 97.91 720 SER B CA 1
ATOM 13351 C C . SER B 1 720 ? -5.222 -19.896 8.439 1 97.91 720 SER B C 1
ATOM 13353 O O . SER B 1 720 ? -4.992 -18.696 8.606 1 97.91 720 SER B O 1
ATOM 13355 N N . TRP B 1 721 ? -6.454 -20.374 8.366 1 98.13 721 TRP B N 1
ATOM 13356 C CA . TRP B 1 721 ? -7.624 -19.505 8.439 1 98.13 721 TRP B CA 1
ATOM 13357 C C . TRP B 1 721 ? -7.74 -18.862 9.817 1 98.13 721 TRP B C 1
ATOM 13359 O O . TRP B 1 721 ? -8.049 -17.674 9.931 1 98.13 721 TRP B O 1
ATOM 13369 N N . ALA B 1 722 ? -7.494 -19.664 10.855 1 98.3 722 ALA B N 1
ATOM 13370 C CA . ALA B 1 722 ? -7.63 -19.173 12.224 1 98.3 722 ALA B CA 1
ATOM 13371 C C . ALA B 1 722 ? -6.698 -17.992 12.478 1 98.3 722 ALA B C 1
ATOM 13373 O O . ALA B 1 722 ? -7.103 -16.99 13.073 1 98.3 722 ALA B O 1
ATOM 13374 N N . CYS B 1 723 ? -5.472 -18.07 12.012 1 97.54 723 CYS B N 1
ATOM 13375 C CA . CYS B 1 723 ? -4.519 -16.986 12.218 1 97.54 723 CYS B CA 1
ATOM 13376 C C . CYS B 1 723 ? -4.934 -15.74 11.444 1 97.54 723 CYS B C 1
ATOM 13378 O O . CYS B 1 723 ? -4.881 -14.629 11.974 1 97.54 723 CYS B O 1
ATOM 13380 N N . ARG B 1 724 ? -5.405 -15.912 10.231 1 95.58 724 ARG B N 1
ATOM 13381 C CA . ARG B 1 724 ? -5.821 -14.79 9.395 1 95.58 724 ARG B CA 1
ATOM 13382 C C . ARG B 1 724 ? -7.062 -14.112 9.966 1 95.58 724 ARG B C 1
ATOM 13384 O O . ARG B 1 724 ? -7.223 -12.896 9.844 1 95.58 724 ARG B O 1
ATOM 13391 N N . MET B 1 725 ? -7.932 -14.943 10.628 1 97.21 725 MET B N 1
ATOM 13392 C CA . MET B 1 725 ? -9.182 -14.417 11.17 1 97.21 725 MET B CA 1
ATOM 13393 C C . MET B 1 725 ? -9.001 -13.966 12.615 1 97.21 725 MET B C 1
ATOM 13395 O O . MET B 1 725 ? -9.963 -13.551 13.265 1 97.21 725 MET B O 1
ATOM 13399 N N . LYS B 1 726 ? -7.785 -14.114 13.104 1 95.62 726 LYS B N 1
ATOM 13400 C CA . LYS B 1 726 ? -7.422 -13.661 14.444 1 95.62 726 LYS B CA 1
ATOM 13401 C C . LYS B 1 726 ? -8.198 -14.425 15.512 1 95.62 726 LYS B C 1
ATOM 13403 O O . LYS B 1 726 ? -8.703 -13.829 16.466 1 95.62 726 LYS B O 1
ATOM 13408 N N . VAL B 1 727 ? -8.372 -15.664 15.242 1 96.92 727 VAL B N 1
ATOM 13409 C CA . VAL B 1 727 ? -8.864 -16.511 16.323 1 96.92 727 VAL B CA 1
ATOM 13410 C C . VAL B 1 727 ? -7.898 -16.456 17.504 1 96.92 727 VAL B C 1
ATOM 13412 O O . VAL B 1 727 ? -6.686 -16.602 17.33 1 96.92 727 VAL B O 1
ATOM 13415 N N . PRO B 1 728 ? -8.374 -16.283 18.693 1 94.09 728 PRO B N 1
ATOM 13416 C CA . PRO B 1 728 ? -7.492 -16.145 19.854 1 94.09 728 PRO B CA 1
ATOM 13417 C C . PRO B 1 728 ? -6.541 -17.329 20.017 1 94.09 728 PRO B C 1
ATOM 13419 O O . PRO B 1 728 ? -6.966 -18.483 19.925 1 94.09 728 PRO B O 1
ATOM 13422 N N . GLY B 1 729 ? -5.317 -17.01 20.164 1 94.56 729 GLY B N 1
ATOM 13423 C CA . GLY B 1 729 ? -4.317 -18.026 20.451 1 94.56 729 GLY B CA 1
ATOM 13424 C C . GLY B 1 729 ? -3.556 -18.478 19.219 1 94.56 729 GLY B C 1
ATOM 13425 O O . GLY B 1 729 ? -2.456 -19.025 19.329 1 94.56 729 GLY B O 1
ATOM 13426 N N . CYS B 1 730 ? -4.119 -18.249 18.013 1 97.35 730 CYS B N 1
ATOM 13427 C CA . CYS B 1 730 ? -3.486 -18.798 16.819 1 97.35 730 CYS B CA 1
ATOM 13428 C C . CYS B 1 730 ? -2.177 -18.079 16.516 1 97.35 730 CYS B C 1
ATOM 13430 O O . CYS B 1 730 ? -1.123 -18.711 16.428 1 97.35 730 CYS B O 1
ATOM 13432 N N . GLU B 1 731 ? -2.229 -16.727 16.348 1 96.41 731 GLU B N 1
ATOM 13433 C CA . GLU B 1 731 ? -1.011 -15.987 16.036 1 96.41 731 GLU B CA 1
ATOM 13434 C C . GLU B 1 731 ? -0.003 -16.076 17.178 1 96.41 731 GLU B C 1
ATOM 13436 O O . GLU B 1 731 ? 1.203 -16.179 16.942 1 96.41 731 GLU B O 1
ATOM 13441 N N . GLU B 1 732 ? -0.483 -16.017 18.401 1 94.74 732 GLU B N 1
ATOM 13442 C CA . GLU B 1 732 ? 0.389 -16.117 19.567 1 94.74 732 GLU B CA 1
ATOM 13443 C C . GLU B 1 732 ? 1.172 -17.427 19.56 1 94.74 732 GLU B C 1
ATOM 13445 O O . GLU B 1 732 ? 2.384 -17.433 19.786 1 94.74 732 GLU B O 1
ATOM 13450 N N . ASN B 1 733 ? 0.435 -18.481 19.268 1 98.06 733 ASN B N 1
ATOM 13451 C CA . ASN B 1 733 ? 1.079 -19.788 19.207 1 98.06 733 ASN B CA 1
ATOM 13452 C C . ASN B 1 733 ? 2.085 -19.865 18.062 1 98.06 733 ASN B C 1
ATOM 13454 O O . ASN B 1 733 ? 3.169 -20.431 18.218 1 98.06 733 ASN B O 1
ATOM 13458 N N . ALA B 1 734 ? 1.738 -19.311 16.92 1 98.28 734 ALA B N 1
ATOM 13459 C CA . ALA B 1 734 ? 2.645 -19.293 15.776 1 98.28 734 ALA B CA 1
ATOM 13460 C C . ALA B 1 734 ? 3.908 -18.495 16.089 1 98.28 734 ALA B C 1
ATOM 13462 O O . ALA B 1 734 ? 5.017 -18.923 15.764 1 98.28 734 ALA B O 1
ATOM 13463 N N . ILE B 1 735 ? 3.763 -17.327 16.719 1 96.72 735 ILE B N 1
ATOM 13464 C CA . ILE B 1 735 ? 4.882 -16.464 17.078 1 96.72 735 ILE B CA 1
ATOM 13465 C C . ILE B 1 735 ? 5.788 -17.181 18.077 1 96.72 735 ILE B C 1
ATOM 13467 O O . ILE B 1 735 ? 7.015 -17.119 17.968 1 96.72 735 ILE B O 1
ATOM 13471 N N . GLN B 1 736 ? 5.19 -17.852 19.036 1 97.5 736 GLN B N 1
ATOM 13472 C CA . GLN B 1 736 ? 5.958 -18.596 20.028 1 97.5 736 GLN B CA 1
ATOM 13473 C C . GLN B 1 736 ? 6.781 -19.701 19.371 1 97.5 736 GLN B C 1
ATOM 13475 O O . GLN B 1 736 ? 7.956 -19.883 19.696 1 97.5 736 GLN B O 1
ATOM 13480 N N . LEU B 1 737 ? 6.145 -20.468 18.484 1 98.48 737 LEU B N 1
ATOM 13481 C CA . LEU B 1 737 ? 6.848 -21.535 17.781 1 98.48 737 LEU B CA 1
ATOM 13482 C C . LEU B 1 737 ? 7.994 -20.974 16.947 1 98.48 737 LEU B C 1
ATOM 13484 O O . LEU B 1 737 ? 9.081 -21.554 16.907 1 98.48 737 LEU B O 1
ATOM 13488 N N . TYR B 1 738 ? 7.758 -19.869 16.284 1 98.24 738 TYR B N 1
ATOM 13489 C CA . TYR B 1 738 ? 8.793 -19.237 15.473 1 98.24 738 TYR B CA 1
ATOM 13490 C C . TYR B 1 738 ? 9.965 -18.789 16.338 1 98.24 738 TYR B C 1
ATOM 13492 O O . TYR B 1 738 ? 11.126 -18.988 15.974 1 98.24 738 TYR B O 1
ATOM 13500 N N . LYS B 1 739 ? 9.666 -18.158 17.448 1 96.94 739 LYS B N 1
ATOM 13501 C CA . LYS B 1 739 ? 10.703 -17.718 18.376 1 96.94 739 LYS B CA 1
ATOM 13502 C C . LYS B 1 739 ? 11.5 -18.904 18.913 1 96.94 739 LYS B C 1
ATOM 13504 O O . LYS B 1 739 ? 12.725 -18.835 19.026 1 96.94 739 LYS B O 1
ATOM 13509 N N . GLN B 1 740 ? 10.78 -19.95 19.276 1 97.97 740 GLN B N 1
ATOM 13510 C CA . GLN B 1 740 ? 11.455 -21.163 19.726 1 97.97 740 GLN B CA 1
ATOM 13511 C C . GLN B 1 740 ? 12.424 -21.678 18.666 1 97.97 740 GLN B C 1
ATOM 13513 O O . GLN B 1 740 ? 13.526 -22.126 18.99 1 97.97 740 GLN B O 1
ATOM 13518 N N . TRP B 1 741 ? 11.982 -21.665 17.45 1 98.05 741 TRP B N 1
ATOM 13519 C CA . TRP B 1 741 ? 12.843 -22.082 16.348 1 98.05 741 TRP B CA 1
ATOM 13520 C C . TRP B 1 741 ? 14.079 -21.194 16.256 1 98.05 741 TRP B C 1
ATOM 13522 O O . TRP B 1 741 ? 15.199 -21.69 16.108 1 98.05 741 TRP B O 1
ATOM 13532 N N . MET B 1 742 ? 13.968 -19.907 16.338 1 97.37 742 MET B N 1
ATOM 13533 C CA . MET B 1 742 ? 15.069 -18.951 16.27 1 97.37 742 MET B CA 1
ATOM 13534 C C . MET B 1 742 ? 16.074 -19.198 17.39 1 97.37 742 MET B C 1
ATOM 13536 O O . MET B 1 742 ? 17.273 -18.971 17.215 1 97.37 742 MET B O 1
ATOM 13540 N N . ASP B 1 743 ? 15.554 -19.697 18.506 1 96.74 743 ASP B N 1
ATOM 13541 C CA . ASP B 1 743 ? 16.393 -19.879 19.686 1 96.74 743 ASP B CA 1
ATOM 13542 C C . ASP B 1 743 ? 16.967 -21.293 19.739 1 96.74 743 ASP B C 1
ATOM 13544 O O . ASP B 1 743 ? 17.755 -21.616 20.631 1 96.74 743 ASP B O 1
ATOM 13548 N N . THR B 1 744 ? 16.545 -22.11 18.835 1 97.08 744 THR B N 1
ATOM 13549 C CA . THR B 1 744 ? 16.987 -23.5 18.824 1 97.08 744 THR B CA 1
ATOM 13550 C C . THR B 1 744 ? 18.433 -23.604 18.348 1 97.08 744 THR B C 1
ATOM 13552 O O . THR B 1 744 ? 18.833 -22.917 17.406 1 97.08 744 THR B O 1
ATOM 13555 N N . GLU B 1 745 ? 19.145 -24.606 18.972 1 94.96 745 GLU B N 1
ATOM 13556 C CA . GLU B 1 745 ? 20.497 -24.9 18.507 1 94.96 745 GLU B CA 1
ATOM 13557 C C . GLU B 1 745 ? 20.474 -25.622 17.163 1 94.96 745 GLU B C 1
ATOM 13559 O O . GLU B 1 745 ? 19.735 -26.593 16.986 1 94.96 745 GLU B O 1
ATOM 13564 N N . LYS B 1 746 ? 21.193 -25.486 16.304 1 92.22 746 LYS B N 1
ATOM 13565 C CA . LYS B 1 746 ? 21.259 -26.055 14.962 1 92.22 746 LYS B CA 1
ATOM 13566 C C . LYS B 1 746 ? 19.892 -26.029 14.285 1 92.22 746 LYS B C 1
ATOM 13568 O O . LYS B 1 746 ? 19.373 -27.071 13.88 1 92.22 746 LYS B O 1
ATOM 13573 N N . PRO B 1 747 ? 19.185 -24.833 14.046 1 95.32 747 PRO B N 1
ATOM 13574 C CA . PRO B 1 747 ? 17.798 -24.631 13.622 1 95.32 747 PRO B CA 1
ATOM 13575 C C . PRO B 1 747 ? 17.505 -25.239 12.252 1 95.32 747 PRO B C 1
ATOM 13577 O O . PRO B 1 747 ? 16.345 -25.507 11.926 1 95.32 747 PRO B O 1
ATOM 13580 N N . ASP B 1 748 ? 18.464 -25.528 11.456 1 91.88 748 ASP B N 1
ATOM 13581 C CA . ASP B 1 748 ? 18.251 -26.112 10.135 1 91.88 748 ASP B CA 1
ATOM 13582 C C . ASP B 1 748 ? 18.014 -27.617 10.231 1 91.88 748 ASP B C 1
ATOM 13584 O O . ASP B 1 748 ? 17.439 -28.219 9.322 1 91.88 748 ASP B O 1
ATOM 13588 N N . GLU B 1 749 ? 18.475 -28.216 11.326 1 90.53 749 GLU B N 1
ATOM 13589 C CA . GLU B 1 749 ? 18.328 -29.65 11.554 1 90.53 749 GLU B CA 1
ATOM 13590 C C . GLU B 1 749 ? 17.231 -29.937 12.576 1 90.53 749 GLU B C 1
ATOM 13592 O O . GLU B 1 749 ? 16.543 -30.956 12.488 1 90.53 749 GLU B O 1
ATOM 13597 N N . ASN B 1 750 ? 17.232 -29.018 13.518 1 93.53 750 ASN B N 1
ATOM 13598 C CA . ASN B 1 750 ? 16.307 -29.212 14.63 1 93.53 750 ASN B CA 1
ATOM 13599 C C . ASN B 1 750 ? 15.19 -28.171 14.617 1 93.53 750 ASN B C 1
ATOM 13601 O O . ASN B 1 750 ? 15.175 -27.26 15.447 1 93.53 750 ASN B O 1
ATOM 13605 N N . ASN B 1 751 ? 14.299 -28.274 13.772 1 95.67 751 ASN B N 1
ATOM 13606 C CA . ASN B 1 751 ? 13.141 -27.39 13.695 1 95.67 751 ASN B CA 1
ATOM 13607 C C . ASN B 1 751 ? 11.959 -27.943 14.486 1 95.67 751 ASN B C 1
ATOM 13609 O O . ASN B 1 751 ? 11.382 -28.966 14.113 1 95.67 751 ASN B O 1
ATOM 13613 N N . PRO B 1 752 ? 11.6 -27.261 15.534 1 96.33 752 PRO B N 1
ATOM 13614 C CA . PRO B 1 752 ? 10.562 -27.8 16.415 1 96.33 752 PRO B CA 1
ATOM 13615 C C . PRO B 1 752 ? 9.157 -27.638 15.84 1 96.33 752 PRO B C 1
ATOM 13617 O O . PRO B 1 752 ? 8.197 -28.196 16.378 1 96.33 752 PRO B O 1
ATOM 13620 N N . ILE B 1 753 ? 8.967 -26.895 14.819 1 97.91 753 ILE B N 1
ATOM 13621 C CA . ILE B 1 753 ? 7.659 -26.632 14.23 1 97.91 753 ILE B CA 1
ATOM 13622 C C . ILE B 1 753 ? 7.191 -27.855 13.445 1 97.91 753 ILE B C 1
ATOM 13624 O O . ILE B 1 753 ? 7.907 -28.351 12.571 1 97.91 753 ILE B O 1
ATOM 13628 N N . PRO B 1 754 ? 5.971 -28.382 13.729 1 97.02 754 PRO B N 1
ATOM 13629 C CA . PRO B 1 754 ? 5.468 -29.494 12.92 1 97.02 754 PRO B CA 1
ATOM 13630 C C . PRO B 1 754 ? 5.456 -29.178 11.426 1 97.02 754 PRO B C 1
ATOM 13632 O O . PRO B 1 754 ? 5.114 -28.061 11.03 1 97.02 754 PRO B O 1
ATOM 13635 N N . LEU B 1 755 ? 5.808 -30.103 10.586 1 95.89 755 LEU B N 1
ATOM 13636 C CA . LEU B 1 755 ? 6.086 -29.919 9.166 1 95.89 755 LEU B CA 1
ATOM 13637 C C . LEU B 1 755 ? 4.902 -29.268 8.46 1 95.89 755 LEU B C 1
ATOM 13639 O O . LEU B 1 755 ? 5.072 -28.297 7.719 1 95.89 755 LEU B O 1
ATOM 13643 N N . ASP B 1 756 ? 3.687 -29.707 8.757 1 96.94 756 ASP B N 1
ATOM 13644 C CA . ASP B 1 756 ? 2.516 -29.273 8.003 1 96.94 756 ASP B CA 1
ATOM 13645 C C . ASP B 1 756 ? 2.006 -27.925 8.507 1 96.94 756 ASP B C 1
ATOM 13647 O O . ASP B 1 756 ? 1.127 -27.318 7.892 1 96.94 756 ASP B O 1
ATOM 13651 N N . LEU B 1 757 ? 2.587 -27.379 9.621 1 98.03 757 LEU B N 1
ATOM 13652 C CA . LEU B 1 757 ? 2.204 -26.083 10.169 1 98.03 757 LEU B CA 1
ATOM 13653 C C . LEU B 1 757 ? 3.229 -25.014 9.805 1 98.03 757 LEU B C 1
ATOM 13655 O O . LEU B 1 757 ? 3.004 -23.825 10.044 1 98.03 757 LEU B O 1
ATOM 13659 N N . ARG B 1 758 ? 4.328 -25.419 9.239 1 97.78 758 ARG B N 1
ATOM 13660 C CA . ARG B 1 758 ? 5.475 -24.544 9.025 1 97.78 758 ARG B CA 1
ATOM 13661 C C . ARG B 1 758 ? 5.107 -23.368 8.127 1 97.78 758 ARG B C 1
ATOM 13663 O O . ARG B 1 758 ? 5.501 -22.23 8.391 1 97.78 758 ARG B O 1
ATOM 13670 N N . ARG B 1 759 ? 4.332 -23.603 7.091 1 96.86 759 ARG B N 1
ATOM 13671 C CA . ARG B 1 759 ? 3.974 -22.515 6.186 1 96.86 759 ARG B CA 1
ATOM 13672 C C . ARG B 1 759 ? 3.251 -21.398 6.932 1 96.86 759 ARG B C 1
ATOM 13674 O O . ARG B 1 759 ? 3.564 -20.22 6.751 1 96.86 759 ARG B O 1
ATOM 13681 N N . THR B 1 760 ? 2.298 -21.74 7.807 1 98.24 760 THR B N 1
ATOM 13682 C CA . THR B 1 760 ? 1.524 -20.762 8.563 1 98.24 760 THR B CA 1
ATOM 13683 C C . THR B 1 760 ? 2.395 -20.08 9.615 1 98.24 760 THR B C 1
ATOM 13685 O O . THR B 1 760 ? 2.358 -18.856 9.76 1 98.24 760 THR B O 1
ATOM 13688 N N . VAL B 1 761 ? 3.208 -20.863 10.33 1 98.67 761 VAL B N 1
ATOM 13689 C CA . VAL B 1 761 ? 4.055 -20.34 11.396 1 98.67 761 VAL B CA 1
ATOM 13690 C C . VAL B 1 761 ? 5.086 -19.376 10.812 1 98.67 761 VAL B C 1
ATOM 13692 O O . VAL B 1 761 ? 5.31 -18.292 11.357 1 98.67 761 VAL B O 1
ATOM 13695 N N . TYR B 1 762 ? 5.736 -19.805 9.682 1 98.47 762 TYR B N 1
ATOM 13696 C CA . TYR B 1 762 ? 6.723 -18.944 9.04 1 98.47 762 TYR B CA 1
ATOM 13697 C C . TYR B 1 762 ? 6.1 -17.617 8.623 1 98.47 762 TYR B C 1
ATOM 13699 O O . TYR B 1 762 ? 6.668 -16.551 8.875 1 98.47 762 TYR B O 1
ATOM 13707 N N . CYS B 1 763 ? 4.932 -17.707 8.03 1 98.27 763 CYS B N 1
ATOM 13708 C CA . CYS B 1 763 ? 4.284 -16.505 7.517 1 98.27 763 CYS B CA 1
ATOM 13709 C C . CYS B 1 763 ? 3.891 -15.57 8.655 1 98.27 763 CYS B C 1
ATOM 13711 O O . CYS B 1 763 ? 4.13 -14.363 8.583 1 98.27 763 CYS B O 1
ATOM 13713 N N . VAL B 1 764 ? 3.315 -16.104 9.709 1 97.93 764 VAL B N 1
ATOM 13714 C CA . VAL B 1 764 ? 2.911 -15.294 10.853 1 97.93 764 VAL B CA 1
ATOM 13715 C C . VAL B 1 764 ? 4.146 -14.71 11.535 1 97.93 764 VAL B C 1
ATOM 13717 O O . VAL B 1 764 ? 4.155 -13.538 11.919 1 97.93 764 VAL B O 1
ATOM 13720 N N . GLY B 1 765 ? 5.208 -15.521 11.672 1 97.59 765 GLY B N 1
ATOM 13721 C CA . GLY B 1 765 ? 6.442 -15.041 12.272 1 97.59 765 GLY B CA 1
ATOM 13722 C C . GLY B 1 765 ? 7.038 -13.853 11.54 1 97.59 765 GLY B C 1
ATOM 13723 O O . GLY B 1 765 ? 7.459 -12.879 12.166 1 97.59 765 GLY B O 1
ATOM 13724 N N . VAL B 1 766 ? 7.018 -13.9 10.219 1 97.55 766 VAL B N 1
ATOM 13725 C CA . VAL B 1 766 ? 7.597 -12.843 9.397 1 97.55 766 VAL B CA 1
ATOM 13726 C C . VAL B 1 766 ? 6.668 -11.632 9.382 1 97.55 766 VAL B C 1
ATOM 13728 O O . VAL B 1 766 ? 7.124 -10.49 9.482 1 97.55 766 VAL B O 1
ATOM 13731 N N . SER B 1 767 ? 5.346 -11.872 9.282 1 96.7 767 SER B N 1
ATOM 13732 C CA . SER B 1 767 ? 4.371 -10.792 9.166 1 96.7 767 SER B CA 1
ATOM 13733 C C . SER B 1 767 ? 4.276 -9.992 10.461 1 96.7 767 SER B C 1
ATOM 13735 O O . SER B 1 767 ? 4.064 -8.778 10.432 1 96.7 767 SER B O 1
ATOM 13737 N N . ARG B 1 768 ? 4.404 -10.656 11.596 1 94.65 768 ARG B N 1
ATOM 13738 C CA . ARG B 1 768 ? 4.282 -10.016 12.901 1 94.65 768 ARG B CA 1
ATOM 13739 C C . ARG B 1 768 ? 5.643 -9.564 13.419 1 94.65 768 ARG B C 1
ATOM 13741 O O . ARG B 1 768 ? 5.726 -8.835 14.41 1 94.65 768 ARG B O 1
ATOM 13748 N N . GLY B 1 769 ? 6.701 -9.974 12.663 1 93.29 769 GLY B N 1
ATOM 13749 C CA . GLY B 1 769 ? 8.047 -9.553 13.015 1 93.29 769 GLY B CA 1
ATOM 13750 C C . GLY B 1 769 ? 8.52 -8.344 12.23 1 93.29 769 GLY B C 1
ATOM 13751 O O . GLY B 1 769 ? 7.706 -7.539 11.771 1 93.29 769 GLY B O 1
ATOM 13752 N N . ALA B 1 770 ? 9.757 -8.163 12.227 1 89.88 770 ALA B N 1
ATOM 13753 C CA . ALA B 1 770 ? 10.392 -7.061 11.509 1 89.88 770 ALA B CA 1
ATOM 13754 C C . ALA B 1 770 ? 11.579 -7.553 10.687 1 89.88 770 ALA B C 1
ATOM 13756 O O . ALA B 1 770 ? 11.532 -8.64 10.106 1 89.88 770 ALA B O 1
ATOM 13757 N N . VAL B 1 771 ? 12.591 -6.764 10.532 1 93.16 771 VAL B N 1
ATOM 13758 C CA . VAL B 1 771 ? 13.738 -7.041 9.675 1 93.16 771 VAL B CA 1
ATOM 13759 C C . VAL B 1 771 ? 14.507 -8.247 10.212 1 93.16 771 VAL B C 1
ATOM 13761 O O . VAL B 1 771 ? 14.982 -9.082 9.44 1 93.16 771 VAL B O 1
ATOM 13764 N N . ALA B 1 772 ? 14.558 -8.397 11.507 1 93.83 772 ALA B N 1
ATOM 13765 C CA . ALA B 1 772 ? 15.319 -9.486 12.113 1 93.83 772 ALA B CA 1
ATOM 13766 C C . ALA B 1 772 ? 14.702 -10.841 11.777 1 93.83 772 ALA B C 1
ATOM 13768 O O . ALA B 1 772 ? 15.41 -11.774 11.393 1 93.83 772 ALA B O 1
ATOM 13769 N N . GLU B 1 773 ? 13.395 -10.984 11.969 1 96.36 773 GLU B N 1
ATOM 13770 C CA . GLU B 1 773 ? 12.693 -12.227 11.666 1 96.36 773 GLU B CA 1
ATOM 13771 C C . GLU B 1 773 ? 12.769 -12.555 10.177 1 96.36 773 GLU B C 1
ATOM 13773 O O . GLU B 1 773 ? 12.915 -13.719 9.8 1 96.36 773 GLU B O 1
ATOM 13778 N N . TRP B 1 774 ? 12.685 -11.546 9.336 1 97.44 774 TRP B N 1
ATOM 13779 C CA . TRP B 1 774 ? 12.742 -11.734 7.89 1 97.44 774 TRP B CA 1
ATOM 13780 C C . TRP B 1 774 ? 14.125 -12.21 7.458 1 97.44 774 TRP B C 1
ATOM 13782 O O . TRP B 1 774 ? 14.246 -13.159 6.68 1 97.44 774 TRP B O 1
ATOM 13792 N N . ARG B 1 775 ? 15.19 -11.59 7.978 1 96.62 775 ARG B N 1
ATOM 13793 C CA . ARG B 1 775 ? 16.555 -11.96 7.619 1 96.62 775 ARG B CA 1
ATOM 13794 C C . ARG B 1 775 ? 16.9 -13.351 8.14 1 96.62 775 ARG B C 1
ATOM 13796 O O . ARG B 1 775 ? 17.648 -14.092 7.498 1 96.62 775 ARG B O 1
ATOM 13803 N N . TRP B 1 776 ? 16.327 -13.609 9.272 1 97.09 776 TRP B N 1
ATOM 13804 C CA . TRP B 1 776 ? 16.516 -14.946 9.825 1 97.09 776 TRP B CA 1
ATOM 13805 C C . TRP B 1 776 ? 15.926 -16.006 8.901 1 97.09 776 TRP B C 1
ATOM 13807 O O . TRP B 1 776 ? 16.578 -17.009 8.6 1 97.09 776 TRP B O 1
ATOM 13817 N N . ALA B 1 777 ? 14.731 -15.804 8.41 1 97.93 777 ALA B N 1
ATOM 13818 C CA . ALA B 1 777 ? 14.088 -16.723 7.474 1 97.93 777 ALA B CA 1
ATOM 13819 C C . ALA B 1 777 ? 14.863 -16.8 6.162 1 97.93 777 ALA B C 1
ATOM 13821 O O . ALA B 1 777 ? 14.992 -17.876 5.572 1 97.93 777 ALA B O 1
ATOM 13822 N N . LEU B 1 778 ? 15.345 -15.656 5.691 1 97.35 778 LEU B N 1
ATOM 13823 C CA . LEU B 1 778 ? 16.128 -15.611 4.462 1 97.35 778 LEU B CA 1
ATOM 13824 C C . LEU B 1 778 ? 17.384 -16.467 4.585 1 97.35 778 LEU B C 1
ATOM 13826 O O . LEU B 1 778 ? 17.729 -17.206 3.66 1 97.35 778 LEU B O 1
ATOM 13830 N N . ALA B 1 779 ? 18.019 -16.413 5.703 1 96.65 779 ALA B N 1
ATOM 13831 C CA . ALA B 1 779 ? 19.223 -17.207 5.93 1 96.65 779 ALA B CA 1
ATOM 13832 C C . ALA B 1 779 ? 18.907 -18.7 5.912 1 96.65 779 ALA B C 1
ATOM 13834 O O . ALA B 1 779 ? 19.682 -19.499 5.381 1 96.65 779 ALA B O 1
ATOM 13835 N N . ARG B 1 780 ? 17.774 -19.083 6.473 1 96.87 780 ARG B N 1
ATOM 13836 C CA . ARG B 1 780 ? 17.351 -20.479 6.453 1 96.87 780 ARG B CA 1
ATOM 13837 C C . ARG B 1 780 ? 17.027 -20.934 5.034 1 96.87 780 ARG B C 1
ATOM 13839 O O . ARG B 1 780 ? 17.352 -22.058 4.647 1 96.87 780 ARG B O 1
ATOM 13846 N N . GLU B 1 781 ? 16.332 -20.068 4.294 1 95.96 781 GLU B N 1
ATOM 13847 C CA . GLU B 1 781 ? 15.999 -20.369 2.905 1 95.96 781 GLU B CA 1
ATOM 13848 C C . GLU B 1 781 ? 17.255 -20.65 2.085 1 95.96 781 GLU B C 1
ATOM 13850 O O . GLU B 1 781 ? 17.29 -21.599 1.298 1 95.96 781 GLU B O 1
ATOM 13855 N N . GLN B 1 782 ? 18.275 -19.915 2.287 1 91.77 782 GLN B N 1
ATOM 13856 C CA . GLN B 1 782 ? 19.514 -20.017 1.524 1 91.77 782 GLN B CA 1
ATOM 13857 C C . GLN B 1 782 ? 20.292 -21.274 1.904 1 91.77 782 GLN B C 1
ATOM 13859 O O . GLN B 1 782 ? 21.042 -21.816 1.089 1 91.77 782 GLN B O 1
ATOM 13864 N N . ARG B 1 783 ? 19.991 -21.83 3.074 1 91.35 783 ARG B N 1
ATOM 13865 C CA . ARG B 1 783 ? 20.728 -22.992 3.562 1 91.35 783 ARG B CA 1
ATOM 13866 C C . ARG B 1 783 ? 19.931 -24.274 3.351 1 91.35 783 ARG B C 1
ATOM 13868 O O . ARG B 1 783 ? 20.474 -25.375 3.47 1 91.35 783 ARG B O 1
ATOM 13875 N N . ALA B 1 784 ? 18.72 -24.137 2.953 1 91.33 784 ALA B N 1
ATOM 13876 C CA . ALA B 1 784 ? 17.855 -25.306 2.817 1 91.33 784 ALA B CA 1
ATOM 13877 C C . ALA B 1 784 ? 18.312 -26.195 1.664 1 91.33 784 ALA B C 1
ATOM 13879 O O . ALA B 1 784 ? 18.527 -25.715 0.549 1 91.33 784 ALA B O 1
ATOM 13880 N N . ASN B 1 785 ? 18.402 -27.474 1.917 1 90.18 785 ASN B N 1
ATOM 13881 C CA . ASN B 1 785 ? 18.792 -28.451 0.906 1 90.18 785 ASN B CA 1
ATOM 13882 C C . ASN B 1 785 ? 17.58 -29.182 0.336 1 90.18 785 ASN B C 1
ATOM 13884 O O . ASN B 1 785 ? 17.687 -29.871 -0.68 1 90.18 785 ASN B O 1
ATOM 13888 N N . VAL B 1 786 ? 16.526 -29.14 1 1 91.56 786 VAL B N 1
ATOM 13889 C CA . VAL B 1 786 ? 15.287 -29.776 0.567 1 91.56 786 VAL B CA 1
ATOM 13890 C C . VAL B 1 786 ? 14.393 -28.749 -0.125 1 91.56 786 VAL B C 1
ATOM 13892 O O . VAL B 1 786 ? 14.05 -27.72 0.463 1 91.56 786 VAL B O 1
ATOM 13895 N N . ALA B 1 787 ? 13.991 -29.047 -1.305 1 90.92 787 ALA B N 1
ATOM 13896 C CA . ALA B 1 787 ? 13.275 -28.099 -2.155 1 90.92 787 ALA B CA 1
ATOM 13897 C C . ALA B 1 787 ? 11.96 -27.669 -1.51 1 90.92 787 ALA B C 1
ATOM 13899 O O . ALA B 1 787 ? 11.568 -26.503 -1.604 1 90.92 787 ALA B O 1
ATOM 13900 N N . ALA B 1 788 ? 11.275 -28.57 -0.884 1 91.91 788 ALA B N 1
ATOM 13901 C CA . ALA B 1 788 ? 10.004 -28.249 -0.24 1 91.91 788 ALA B CA 1
ATOM 13902 C C . ALA B 1 788 ? 10.2 -27.236 0.884 1 91.91 788 ALA B C 1
ATOM 13904 O O . ALA B 1 788 ? 9.398 -26.312 1.042 1 91.91 788 ALA B O 1
ATOM 13905 N N . ALA B 1 789 ? 11.199 -27.439 1.678 1 93.99 789 ALA B N 1
ATOM 13906 C CA . ALA B 1 789 ? 11.512 -26.513 2.763 1 93.99 789 ALA B CA 1
ATOM 13907 C C . ALA B 1 789 ? 11.86 -25.13 2.221 1 93.99 789 ALA B C 1
ATOM 13909 O O . ALA B 1 789 ? 11.416 -24.115 2.762 1 93.99 789 ALA B O 1
ATOM 13910 N N . ARG B 1 790 ? 12.625 -25.143 1.22 1 93.77 790 ARG B N 1
ATOM 13911 C CA . ARG B 1 790 ? 13.004 -23.884 0.587 1 93.77 790 ARG B CA 1
ATOM 13912 C C . ARG B 1 790 ? 11.776 -23.136 0.077 1 93.77 790 ARG B C 1
ATOM 13914 O O . ARG B 1 790 ? 11.664 -21.922 0.256 1 93.77 790 ARG B O 1
ATOM 13921 N N . SER B 1 791 ? 10.921 -23.844 -0.519 1 93.87 791 SER B N 1
ATOM 13922 C CA . SER B 1 791 ? 9.711 -23.247 -1.075 1 93.87 791 SER B CA 1
ATOM 13923 C C . SER B 1 791 ? 8.848 -22.627 0.018 1 93.87 791 SER B C 1
ATOM 13925 O O . SER B 1 791 ? 8.259 -21.562 -0.177 1 93.87 791 SER B O 1
ATOM 13927 N N . ALA B 1 792 ? 8.738 -23.275 1.121 1 95.83 792 ALA B N 1
ATOM 13928 C CA . ALA B 1 792 ? 7.95 -22.756 2.235 1 95.83 792 ALA B CA 1
ATOM 13929 C C . ALA B 1 792 ? 8.539 -21.45 2.762 1 95.83 792 ALA B C 1
ATOM 13931 O O . ALA B 1 792 ? 7.802 -20.515 3.083 1 95.83 792 ALA B O 1
ATOM 13932 N N . LEU B 1 793 ? 9.832 -21.401 2.847 1 97.37 793 LEU B N 1
ATOM 13933 C CA . LEU B 1 793 ? 10.514 -20.211 3.343 1 97.37 793 LEU B CA 1
ATOM 13934 C C . LEU B 1 793 ? 10.419 -19.07 2.336 1 97.37 793 LEU B C 1
ATOM 13936 O O . LEU B 1 793 ? 10.228 -17.913 2.718 1 97.37 793 LEU B O 1
ATOM 13940 N N . LEU B 1 794 ? 10.537 -19.426 1.038 1 96.5 794 LEU B N 1
ATOM 13941 C CA . LEU B 1 794 ? 10.376 -18.43 -0.016 1 96.5 794 LEU B CA 1
ATOM 13942 C C . LEU B 1 794 ? 9.007 -17.764 0.069 1 96.5 794 LEU B C 1
ATOM 13944 O O . LEU B 1 794 ? 8.895 -16.544 -0.074 1 96.5 794 LEU B O 1
ATOM 13948 N N . ALA B 1 795 ? 8.006 -18.515 0.34 1 96.88 795 ALA B N 1
ATOM 13949 C CA . ALA B 1 795 ? 6.649 -17.991 0.471 1 96.88 795 ALA B CA 1
ATOM 13950 C C . ALA B 1 795 ? 6.512 -17.134 1.727 1 96.88 795 ALA B C 1
ATOM 13952 O O . ALA B 1 795 ? 5.841 -16.099 1.709 1 96.88 795 ALA B O 1
ATOM 13953 N N . ALA B 1 796 ? 7.133 -17.552 2.782 1 98.04 796 ALA B N 1
ATOM 13954 C CA . ALA B 1 796 ? 7.051 -16.842 4.056 1 98.04 796 ALA B CA 1
ATOM 13955 C C . ALA B 1 796 ? 7.644 -15.441 3.942 1 98.04 796 ALA B C 1
ATOM 13957 O O . ALA B 1 796 ? 7.149 -14.498 4.564 1 98.04 796 ALA B O 1
ATOM 13958 N N . LEU B 1 797 ? 8.729 -15.303 3.192 1 98.21 797 LEU B N 1
ATOM 13959 C CA . LEU B 1 797 ? 9.415 -14.026 3.028 1 98.21 797 LEU B CA 1
ATOM 13960 C C . LEU B 1 797 ? 8.495 -12.992 2.388 1 98.21 797 LEU B C 1
ATOM 13962 O O . LEU B 1 797 ? 8.689 -11.787 2.566 1 98.21 797 LEU B O 1
ATOM 13966 N N . THR B 1 798 ? 7.446 -13.419 1.675 1 98.32 798 THR B N 1
ATOM 13967 C CA . THR B 1 798 ? 6.504 -12.527 1.008 1 98.32 798 THR B CA 1
ATOM 13968 C C . THR B 1 798 ? 5.446 -12.027 1.987 1 98.32 798 THR B C 1
ATOM 13970 O O . THR B 1 798 ? 4.624 -11.177 1.64 1 98.32 798 THR B O 1
ATOM 13973 N N . CYS B 1 799 ? 5.471 -12.55 3.224 1 97.85 799 CYS B N 1
ATOM 13974 C CA . CYS B 1 799 ? 4.427 -12.243 4.195 1 97.85 799 CYS B CA 1
ATOM 13975 C C . CYS B 1 799 ? 4.773 -10.99 4.991 1 97.85 799 CYS B C 1
ATOM 13977 O O . CYS B 1 799 ? 3.98 -10.536 5.817 1 97.85 799 CYS B O 1
ATOM 13979 N N . SER B 1 800 ? 5.943 -10.366 4.74 1 97.59 800 SER B N 1
ATOM 13980 C CA . SER B 1 800 ? 6.35 -9.165 5.462 1 97.59 800 SER B CA 1
ATOM 13981 C C . SER B 1 800 ? 5.362 -8.025 5.24 1 97.59 800 SER B C 1
ATOM 13983 O O . SER B 1 800 ? 4.743 -7.931 4.178 1 97.59 800 SER B O 1
ATOM 13985 N N . LYS B 1 801 ? 5.227 -7.186 6.231 1 95.96 801 LYS B N 1
ATOM 13986 C CA . LYS B 1 801 ? 4.394 -5.996 6.09 1 95.96 801 LYS B CA 1
ATOM 13987 C C . LYS B 1 801 ? 5.249 -4.74 5.947 1 95.96 801 LYS B C 1
ATOM 13989 O O . LYS B 1 801 ? 4.73 -3.622 5.981 1 95.96 801 LYS B O 1
ATOM 13994 N N . ASP B 1 802 ? 6.582 -4.901 5.902 1 96.65 802 ASP B N 1
ATOM 13995 C CA . ASP B 1 802 ? 7.479 -3.77 5.68 1 96.65 802 ASP B CA 1
ATOM 13996 C C . ASP B 1 802 ? 7.64 -3.481 4.19 1 96.65 802 ASP B C 1
ATOM 13998 O O . ASP B 1 802 ? 8.161 -4.313 3.443 1 96.65 802 ASP B O 1
ATOM 14002 N N . VAL B 1 803 ? 7.309 -2.355 3.806 1 97.5 803 VAL B N 1
ATOM 14003 C CA . VAL B 1 803 ? 7.217 -1.956 2.406 1 97.5 803 VAL B CA 1
ATOM 14004 C C . VAL B 1 803 ? 8.588 -2.07 1.744 1 97.5 803 VAL B C 1
ATOM 14006 O O . VAL B 1 803 ? 8.71 -2.616 0.645 1 97.5 803 VAL B O 1
ATOM 14009 N N . TRP B 1 804 ? 9.657 -1.61 2.364 1 97.44 804 TRP B N 1
ATOM 14010 C CA . TRP B 1 804 ? 10.968 -1.578 1.725 1 97.44 804 TRP B CA 1
ATOM 14011 C C . TRP B 1 804 ? 11.535 -2.985 1.574 1 97.44 804 TRP B C 1
ATOM 14013 O O . TRP B 1 804 ? 12.267 -3.268 0.622 1 97.44 804 TRP B O 1
ATOM 14023 N N . ILE B 1 805 ? 11.166 -3.897 2.479 1 97.67 805 ILE B N 1
ATOM 14024 C CA . ILE B 1 805 ? 11.605 -5.286 2.397 1 97.67 805 ILE B CA 1
ATOM 14025 C C . ILE B 1 805 ? 10.93 -5.972 1.212 1 97.67 805 ILE B C 1
ATOM 14027 O O . ILE B 1 805 ? 11.576 -6.706 0.461 1 97.67 805 ILE B O 1
ATOM 14031 N N . LEU B 1 806 ? 9.629 -5.752 1.085 1 98.16 806 LEU B N 1
ATOM 14032 C CA . LEU B 1 806 ? 8.909 -6.294 -0.063 1 98.16 806 LEU B CA 1
ATOM 14033 C C . LEU B 1 806 ? 9.457 -5.724 -1.367 1 98.16 806 LEU B C 1
ATOM 14035 O O . LEU B 1 806 ? 9.616 -6.452 -2.349 1 98.16 806 LEU B O 1
ATOM 14039 N N . ALA B 1 807 ? 9.772 -4.406 -1.346 1 97.73 807 ALA B N 1
ATOM 14040 C CA . ALA B 1 807 ? 10.352 -3.772 -2.527 1 97.73 807 ALA B CA 1
ATOM 14041 C C . ALA B 1 807 ? 11.704 -4.39 -2.874 1 97.73 807 ALA B C 1
ATOM 14043 O O . ALA B 1 807 ? 12.007 -4.617 -4.047 1 97.73 807 ALA B O 1
ATOM 14044 N N . GLN B 1 808 ? 12.49 -4.634 -1.869 1 96.97 808 GLN B N 1
ATOM 14045 C CA . GLN B 1 808 ? 13.789 -5.268 -2.072 1 96.97 808 GLN B CA 1
ATOM 14046 C C . GLN B 1 808 ? 13.632 -6.673 -2.646 1 96.97 808 GLN B C 1
ATOM 14048 O O . GLN B 1 808 ? 14.36 -7.059 -3.563 1 96.97 808 GLN B O 1
ATOM 14053 N N . TYR B 1 809 ? 12.705 -7.419 -2.065 1 97.71 809 TYR B N 1
ATOM 14054 C CA . TYR B 1 809 ? 12.473 -8.782 -2.531 1 97.71 809 TYR B CA 1
ATOM 14055 C C . TYR B 1 809 ? 11.992 -8.79 -3.977 1 97.71 809 TYR B C 1
ATOM 14057 O O . TYR B 1 809 ? 12.417 -9.63 -4.774 1 97.71 809 TYR B O 1
ATOM 14065 N N . LEU B 1 810 ? 11.148 -7.854 -4.359 1 98.2 810 LEU B N 1
ATOM 14066 C CA . LEU B 1 810 ? 10.7 -7.711 -5.74 1 98.2 810 LEU B CA 1
ATOM 14067 C C . LEU B 1 810 ? 11.863 -7.334 -6.652 1 98.2 810 LEU B C 1
ATOM 14069 O O . LEU B 1 810 ? 11.973 -7.847 -7.768 1 98.2 810 LEU B O 1
ATOM 14073 N N . GLU B 1 811 ? 12.716 -6.459 -6.148 1 96.99 811 GLU B N 1
ATOM 14074 C CA . GLU B 1 811 ? 13.896 -6.076 -6.916 1 96.99 811 GLU B CA 1
ATOM 14075 C C . GLU B 1 811 ? 14.761 -7.29 -7.242 1 96.99 811 GLU B C 1
ATOM 14077 O O . GLU B 1 811 ? 15.317 -7.387 -8.338 1 96.99 811 GLU B O 1
ATOM 14082 N N . TRP B 1 812 ? 14.832 -8.192 -6.331 1 96.88 812 TRP B N 1
ATOM 14083 C CA . TRP B 1 812 ? 15.643 -9.394 -6.502 1 96.88 812 TRP B CA 1
ATOM 14084 C C . TRP B 1 812 ? 15.075 -10.281 -7.605 1 96.88 812 TRP B C 1
ATOM 14086 O O . TRP B 1 812 ? 15.8 -11.083 -8.2 1 96.88 812 TRP B O 1
ATOM 14096 N N . THR B 1 813 ? 13.774 -10.181 -7.885 1 96.78 813 THR B N 1
ATOM 14097 C CA . THR B 1 813 ? 13.153 -11.023 -8.902 1 96.78 813 THR B CA 1
ATOM 14098 C C . THR B 1 813 ? 13.603 -10.606 -10.299 1 96.78 813 THR B C 1
ATOM 14100 O O . THR B 1 813 ? 13.529 -11.395 -11.243 1 96.78 813 THR B O 1
ATOM 14103 N N . VAL B 1 814 ? 14.107 -9.372 -10.461 1 95.76 814 VAL B N 1
ATOM 14104 C CA . VAL B 1 814 ? 14.486 -8.911 -11.793 1 95.76 814 VAL B CA 1
ATOM 14105 C C . VAL B 1 814 ? 15.988 -8.643 -11.839 1 95.76 814 VAL B C 1
ATOM 14107 O O . VAL B 1 814 ? 16.502 -8.125 -12.833 1 95.76 814 VAL B O 1
ATOM 14110 N N . THR B 1 815 ? 16.652 -8.912 -10.734 1 92.53 815 THR B N 1
ATOM 14111 C CA . THR B 1 815 ? 18.094 -8.7 -10.676 1 92.53 815 THR B CA 1
ATOM 14112 C C . THR B 1 815 ? 18.841 -10.024 -10.813 1 92.53 815 THR B C 1
ATOM 14114 O O . THR B 1 815 ? 18.641 -10.942 -10.015 1 92.53 815 THR B O 1
ATOM 14117 N N . GLU B 1 816 ? 19.697 -10.092 -11.696 1 84.72 816 GLU B N 1
ATOM 14118 C CA . GLU B 1 816 ? 20.475 -11.304 -11.936 1 84.72 816 GLU B CA 1
ATOM 14119 C C . GLU B 1 816 ? 21.423 -11.59 -10.775 1 84.72 816 GLU B C 1
ATOM 14121 O O . GLU B 1 816 ? 22.048 -10.674 -10.237 1 84.72 816 GLU B O 1
ATOM 14126 N N . GLY B 1 817 ? 21.452 -12.718 -10.312 1 80.92 817 GLY B N 1
ATOM 14127 C CA . GLY B 1 817 ? 22.38 -13.119 -9.267 1 80.92 817 GLY B CA 1
ATOM 14128 C C . GLY B 1 817 ? 21.903 -12.755 -7.874 1 80.92 817 GLY B C 1
ATOM 14129 O O . GLY B 1 817 ? 22.647 -12.896 -6.901 1 80.92 817 GLY B O 1
ATOM 14130 N N . SER B 1 818 ? 20.707 -12.183 -7.644 1 83.58 818 SER B N 1
ATOM 14131 C CA . SER B 1 818 ? 20.198 -11.666 -6.377 1 83.58 818 SER B CA 1
ATOM 14132 C C . SER B 1 818 ? 19.825 -12.8 -5.428 1 83.58 818 SER B C 1
ATOM 14134 O O . SER B 1 818 ? 19.642 -12.577 -4.229 1 83.58 818 SER B O 1
ATOM 14136 N N . GLY B 1 819 ? 19.652 -14.052 -5.805 1 81.77 819 GLY B N 1
ATOM 14137 C CA . GLY B 1 819 ? 19.276 -15.169 -4.954 1 81.77 819 GLY B CA 1
ATOM 14138 C C . GLY B 1 819 ? 17.92 -15.753 -5.3 1 81.77 819 GLY B C 1
ATOM 14139 O O . GLY B 1 819 ? 17.62 -16.895 -4.943 1 81.77 819 GLY B O 1
ATOM 14140 N N . VAL B 1 820 ? 17.038 -15.021 -5.918 1 90.54 820 VAL B N 1
ATOM 14141 C CA . VAL B 1 820 ? 15.778 -15.574 -6.402 1 90.54 820 VAL B CA 1
ATOM 14142 C C . VAL B 1 820 ? 15.997 -16.257 -7.751 1 90.54 820 VAL B C 1
ATOM 14144 O O . VAL B 1 820 ? 16.309 -15.596 -8.744 1 90.54 820 VAL B O 1
ATOM 14147 N N . ARG B 1 821 ? 15.799 -17.506 -7.765 1 89.1 821 ARG B N 1
ATOM 14148 C CA . ARG B 1 821 ? 15.99 -18.27 -8.993 1 89.1 821 ARG B CA 1
ATOM 14149 C C . ARG B 1 821 ? 14.896 -17.957 -10.009 1 89.1 821 ARG B C 1
ATOM 14151 O O . ARG B 1 821 ? 13.782 -17.587 -9.634 1 89.1 821 ARG B O 1
ATOM 14158 N N . LYS B 1 822 ? 15.186 -18.166 -11.228 1 87.04 822 LYS B N 1
ATOM 14159 C CA . LYS B 1 822 ? 14.267 -17.825 -12.309 1 87.04 822 LYS B CA 1
ATOM 14160 C C . LYS B 1 822 ? 12.933 -18.548 -12.146 1 87.04 822 LYS B C 1
ATOM 14162 O O . LYS B 1 822 ? 11.873 -17.974 -12.404 1 87.04 822 LYS B O 1
ATOM 14167 N N . GLN B 1 823 ? 12.969 -19.77 -11.722 1 88.83 823 GLN B N 1
ATOM 14168 C CA . GLN B 1 823 ? 11.751 -20.559 -11.568 1 88.83 823 GLN B CA 1
ATOM 14169 C C . GLN B 1 823 ? 10.893 -20.028 -10.424 1 88.83 823 GLN B C 1
ATOM 14171 O O . GLN B 1 823 ? 9.697 -20.317 -10.352 1 88.83 823 GLN B O 1
ATOM 14176 N N . ASP B 1 824 ? 11.476 -19.24 -9.494 1 92.89 824 ASP B N 1
ATOM 14177 C CA . ASP B 1 824 ? 10.789 -18.798 -8.284 1 92.89 824 ASP B CA 1
ATOM 14178 C C . ASP B 1 824 ? 10.317 -17.352 -8.418 1 92.89 824 ASP B C 1
ATOM 14180 O O . ASP B 1 824 ? 9.649 -16.826 -7.525 1 92.89 824 ASP B O 1
ATOM 14184 N N . VAL B 1 825 ? 10.615 -16.685 -9.508 1 94.59 825 VAL B N 1
ATOM 14185 C CA . VAL B 1 825 ? 10.277 -15.282 -9.724 1 94.59 825 VAL B CA 1
ATOM 14186 C C . VAL B 1 825 ? 8.763 -15.098 -9.653 1 94.59 825 VAL B C 1
ATOM 14188 O O . VAL B 1 825 ? 8.268 -14.26 -8.895 1 94.59 825 VAL B O 1
ATOM 14191 N N . LEU B 1 826 ? 8.018 -15.892 -10.371 1 95.1 826 LEU B N 1
ATOM 14192 C CA . LEU B 1 826 ? 6.573 -15.701 -10.426 1 95.1 826 LEU B CA 1
ATOM 14193 C C . LEU B 1 826 ? 5.934 -15.997 -9.073 1 95.1 826 LEU B C 1
ATOM 14195 O O . LEU B 1 826 ? 5.135 -15.203 -8.571 1 95.1 826 LEU B O 1
ATOM 14199 N N . PRO B 1 827 ? 6.31 -17.093 -8.388 1 95.65 827 PRO B N 1
ATOM 14200 C CA . PRO B 1 827 ? 5.719 -17.342 -7.071 1 95.65 827 PRO B CA 1
ATOM 14201 C C . PRO B 1 827 ? 5.956 -16.195 -6.092 1 95.65 827 PRO B C 1
ATOM 14203 O O . PRO B 1 827 ? 5.064 -15.85 -5.312 1 95.65 827 PRO B O 1
ATOM 14206 N N . VAL B 1 828 ? 7.116 -15.595 -6.125 1 97.39 828 VAL B N 1
ATOM 14207 C CA . VAL B 1 828 ? 7.429 -14.49 -5.225 1 97.39 828 VAL B CA 1
ATOM 14208 C C . VAL B 1 828 ? 6.52 -13.301 -5.53 1 97.39 828 VAL B C 1
ATOM 14210 O O . VAL B 1 828 ? 5.871 -12.761 -4.631 1 97.39 828 VAL B O 1
ATOM 14213 N N . ILE B 1 829 ? 6.374 -12.925 -6.81 1 98.08 829 ILE B N 1
ATOM 14214 C CA . ILE B 1 829 ? 5.591 -11.759 -7.205 1 98.08 829 ILE B CA 1
ATOM 14215 C C . ILE B 1 829 ? 4.115 -11.999 -6.895 1 98.08 829 ILE B C 1
ATOM 14217 O O . ILE B 1 829 ? 3.451 -11.142 -6.307 1 98.08 829 ILE B O 1
ATOM 14221 N N . VAL B 1 830 ? 3.609 -13.224 -7.19 1 97.85 830 VAL B N 1
ATOM 14222 C CA . VAL B 1 830 ? 2.19 -13.53 -7.045 1 97.85 830 VAL B CA 1
ATOM 14223 C C . VAL B 1 830 ? 1.818 -13.566 -5.564 1 97.85 830 VAL B C 1
ATOM 14225 O O . VAL B 1 830 ? 0.746 -13.095 -5.175 1 97.85 830 VAL B O 1
ATOM 14228 N N . ASN B 1 831 ? 2.721 -14.115 -4.751 1 97.96 831 ASN B N 1
ATOM 14229 C CA . ASN B 1 831 ? 2.448 -14.153 -3.318 1 97.96 831 ASN B CA 1
ATOM 14230 C C . ASN B 1 831 ? 2.407 -12.751 -2.718 1 97.96 831 ASN B C 1
ATOM 14232 O O . ASN B 1 831 ? 1.592 -12.472 -1.836 1 97.96 831 ASN B O 1
ATOM 14236 N N . ILE B 1 832 ? 3.254 -11.844 -3.17 1 98.46 832 ILE B N 1
ATOM 14237 C CA . ILE B 1 832 ? 3.261 -10.471 -2.677 1 98.46 832 ILE B CA 1
ATOM 14238 C C . ILE B 1 832 ? 1.998 -9.749 -3.14 1 98.46 832 ILE B C 1
ATOM 14240 O O . ILE B 1 832 ? 1.366 -9.03 -2.363 1 98.46 832 ILE B O 1
ATOM 14244 N N . ILE B 1 833 ? 1.518 -9.984 -4.401 1 98.29 833 ILE B N 1
ATOM 14245 C CA . ILE B 1 833 ? 0.303 -9.375 -4.932 1 98.29 833 ILE B CA 1
ATOM 14246 C C . ILE B 1 833 ? -0.889 -9.754 -4.056 1 98.29 833 ILE B C 1
ATOM 14248 O O . ILE B 1 833 ? -1.773 -8.93 -3.81 1 98.29 833 ILE B O 1
ATOM 14252 N N . ARG B 1 834 ? -0.875 -10.951 -3.577 1 97.07 834 ARG B N 1
ATOM 14253 C CA . ARG B 1 834 ? -2.047 -11.495 -2.899 1 97.07 834 ARG B CA 1
ATOM 14254 C C . ARG B 1 834 ? -2.163 -10.948 -1.481 1 97.07 834 ARG B C 1
ATOM 14256 O O . ARG B 1 834 ? -3.227 -11.027 -0.864 1 97.07 834 ARG B O 1
ATOM 14263 N N . SER B 1 835 ? -1.07 -10.422 -0.939 1 96.58 835 SER B N 1
ATOM 14264 C CA . SER B 1 835 ? -1.116 -9.911 0.427 1 96.58 835 SER B CA 1
ATOM 14265 C C . SER B 1 835 ? -1.642 -8.48 0.465 1 96.58 835 SER B C 1
ATOM 14267 O O . SER B 1 835 ? -1.507 -7.738 -0.51 1 96.58 835 SER B O 1
ATOM 14269 N N . PRO B 1 836 ? -2.257 -8.068 1.563 1 96.13 836 PRO B N 1
ATOM 14270 C CA . PRO B 1 836 ? -2.887 -6.747 1.618 1 96.13 836 PRO B CA 1
ATOM 14271 C C . PRO B 1 836 ? -1.892 -5.609 1.404 1 96.13 836 PRO B C 1
ATOM 14273 O O . PRO B 1 836 ? -2.163 -4.684 0.634 1 96.13 836 PRO B O 1
ATOM 14276 N N . VAL B 1 837 ? -0.714 -5.669 2.037 1 97.07 837 VAL B N 1
ATOM 14277 C CA . VAL B 1 837 ? 0.3 -4.631 1.88 1 97.07 837 VAL B CA 1
ATOM 14278 C C . VAL B 1 837 ? 1.041 -4.828 0.559 1 97.07 837 VAL B C 1
ATOM 14280 O O . VAL B 1 837 ? 1.27 -3.869 -0.181 1 97.07 837 VAL B O 1
ATOM 14283 N N . GLY B 1 838 ? 1.359 -6.095 0.274 1 98.04 838 GLY B N 1
ATOM 14284 C CA . GLY B 1 838 ? 2.143 -6.442 -0.901 1 98.04 838 GLY B CA 1
ATOM 14285 C C . GLY B 1 838 ? 1.464 -6.063 -2.204 1 98.04 838 GLY B C 1
ATOM 14286 O O . GLY B 1 838 ? 2.134 -5.728 -3.183 1 98.04 838 GLY B O 1
ATOM 14287 N N . TYR B 1 839 ? 0.12 -6.004 -2.222 1 97.91 839 TYR B N 1
ATOM 14288 C CA . TYR B 1 839 ? -0.634 -5.62 -3.411 1 97.91 839 TYR B CA 1
ATOM 14289 C C . TYR B 1 839 ? -0.186 -4.257 -3.923 1 97.91 839 TYR B C 1
ATOM 14291 O O . TYR B 1 839 ? 0.088 -4.094 -5.115 1 97.91 839 TYR B O 1
ATOM 14299 N N . TYR B 1 840 ? -0.062 -3.333 -3.027 1 97.46 840 TYR B N 1
ATOM 14300 C CA . TYR B 1 840 ? 0.269 -1.967 -3.417 1 97.46 840 TYR B CA 1
ATOM 14301 C C . TYR B 1 840 ? 1.704 -1.876 -3.922 1 97.46 840 TYR B C 1
ATOM 14303 O O . TYR B 1 840 ? 1.973 -1.225 -4.934 1 97.46 840 TYR B O 1
ATOM 14311 N N . VAL B 1 841 ? 2.589 -2.569 -3.241 1 97.84 841 VAL B N 1
ATOM 14312 C CA . VAL B 1 841 ? 4.008 -2.517 -3.576 1 97.84 841 VAL B CA 1
ATOM 14313 C C . VAL B 1 841 ? 4.248 -3.208 -4.917 1 97.84 841 VAL B C 1
ATOM 14315 O O . VAL B 1 841 ? 4.965 -2.684 -5.773 1 97.84 841 VAL B O 1
ATOM 14318 N N . ALA B 1 842 ? 3.588 -4.359 -5.076 1 98.42 842 ALA B N 1
ATOM 14319 C CA . ALA B 1 842 ? 3.755 -5.134 -6.303 1 98.42 842 ALA B CA 1
ATOM 14320 C C . ALA B 1 842 ? 3.112 -4.425 -7.491 1 98.42 842 ALA B C 1
ATOM 14322 O O . ALA B 1 842 ? 3.645 -4.455 -8.603 1 98.42 842 ALA B O 1
ATOM 14323 N N . LYS B 1 843 ? 1.884 -3.884 -7.279 1 97.7 843 LYS B N 1
ATOM 14324 C CA . LYS B 1 843 ? 1.233 -3.137 -8.351 1 97.7 843 LYS B CA 1
ATOM 14325 C C . LYS B 1 843 ? 2.139 -2.027 -8.876 1 97.7 843 LYS B C 1
ATOM 14327 O O . LYS B 1 843 ? 2.318 -1.885 -10.087 1 97.7 843 LYS B O 1
ATOM 14332 N N . ASP B 1 844 ? 2.751 -1.249 -7.963 1 96.23 844 ASP B N 1
ATOM 14333 C CA . ASP B 1 844 ? 3.671 -0.187 -8.359 1 96.23 844 ASP B CA 1
ATOM 14334 C C . ASP B 1 844 ? 4.879 -0.755 -9.101 1 96.23 844 ASP B C 1
ATOM 14336 O O . ASP B 1 844 ? 5.327 -0.184 -10.097 1 96.23 844 ASP B O 1
ATOM 14340 N N . PHE B 1 845 ? 5.429 -1.831 -8.654 1 97.16 845 PHE B N 1
ATOM 14341 C CA . PHE B 1 845 ? 6.575 -2.505 -9.251 1 97.16 845 PHE B CA 1
ATOM 14342 C C . PHE B 1 845 ? 6.261 -2.95 -10.674 1 97.16 845 PHE B C 1
ATOM 14344 O O . PHE B 1 845 ? 7.032 -2.684 -11.598 1 97.16 845 PHE B O 1
ATOM 14351 N N . ILE B 1 846 ? 5.085 -3.563 -10.844 1 97.8 846 ILE B N 1
ATOM 14352 C CA . ILE B 1 846 ? 4.68 -4.086 -12.144 1 97.8 846 ILE B CA 1
ATOM 14353 C C . ILE B 1 846 ? 4.465 -2.932 -13.12 1 97.8 846 ILE B C 1
ATOM 14355 O O . ILE B 1 846 ? 4.954 -2.968 -14.252 1 97.8 846 ILE B O 1
ATOM 14359 N N . TYR B 1 847 ? 3.772 -1.938 -12.672 1 96.65 847 TYR B N 1
ATOM 14360 C CA . TYR B 1 847 ? 3.442 -0.819 -13.548 1 96.65 847 TYR B CA 1
ATOM 14361 C C . TYR B 1 847 ? 4.694 -0.04 -13.933 1 96.65 847 TYR B C 1
ATOM 14363 O O . TYR B 1 847 ? 4.763 0.539 -15.02 1 96.65 847 TYR B O 1
ATOM 14371 N N . THR B 1 848 ? 5.734 -0.09 -13.062 1 94.24 848 THR B N 1
ATOM 14372 C CA . THR B 1 848 ? 6.897 0.766 -13.274 1 94.24 848 THR B CA 1
ATOM 14373 C C . THR B 1 848 ? 8.016 -0.005 -13.968 1 94.24 848 THR B C 1
ATOM 14375 O O . THR B 1 848 ? 8.816 0.579 -14.702 1 94.24 848 THR B O 1
ATOM 14378 N N . ARG B 1 849 ? 8.033 -1.386 -13.75 1 94.91 849 ARG B N 1
ATOM 14379 C CA . ARG B 1 849 ? 9.183 -2.165 -14.197 1 94.91 849 ARG B CA 1
ATOM 14380 C C . ARG B 1 849 ? 8.755 -3.276 -15.15 1 94.91 849 ARG B C 1
ATOM 14382 O O . ARG B 1 849 ? 9.33 -4.366 -15.139 1 94.91 849 ARG B O 1
ATOM 14389 N N . VAL B 1 850 ? 7.768 -3.072 -15.942 1 95.78 850 VAL B N 1
ATOM 14390 C CA . VAL B 1 850 ? 7.183 -4.113 -16.78 1 95.78 850 VAL B CA 1
ATOM 14391 C C . VAL B 1 850 ? 8.205 -4.579 -17.815 1 95.78 850 VAL B C 1
ATOM 14393 O O . VAL B 1 850 ? 8.24 -5.758 -18.175 1 95.78 850 VAL B O 1
ATOM 14396 N N . ASP B 1 851 ? 9.069 -3.719 -18.307 1 95.53 851 ASP B N 1
ATOM 14397 C CA . ASP B 1 851 ? 10.084 -4.076 -19.294 1 95.53 851 ASP B CA 1
ATOM 14398 C C . ASP B 1 851 ? 11.074 -5.088 -18.722 1 95.53 851 ASP B C 1
ATOM 14400 O O . ASP B 1 851 ? 11.407 -6.077 -19.38 1 95.53 851 ASP B O 1
ATOM 14404 N N . GLU B 1 852 ? 11.501 -4.89 -17.537 1 95.41 852 GLU B N 1
ATOM 14405 C CA . GLU B 1 852 ? 12.443 -5.79 -16.878 1 95.41 852 GLU B CA 1
ATOM 14406 C C . GLU B 1 852 ? 11.79 -7.129 -16.549 1 95.41 852 GLU B C 1
ATOM 14408 O O . GLU B 1 852 ? 12.422 -8.18 -16.669 1 95.41 852 GLU B O 1
ATOM 14413 N N . ILE B 1 853 ? 10.535 -7.097 -16.151 1 96.09 853 ILE B N 1
ATOM 14414 C CA . ILE B 1 853 ? 9.802 -8.315 -15.825 1 96.09 853 ILE B CA 1
ATOM 14415 C C . ILE B 1 853 ? 9.63 -9.166 -17.081 1 96.09 853 ILE B C 1
ATOM 14417 O O . ILE B 1 853 ? 9.861 -10.378 -17.054 1 96.09 853 ILE B O 1
ATOM 14421 N N . TYR B 1 854 ? 9.272 -8.47 -18.151 1 94.26 854 TYR B N 1
ATOM 14422 C CA . TYR B 1 854 ? 9.111 -9.146 -19.433 1 94.26 854 TYR B CA 1
ATOM 14423 C C . TYR B 1 854 ? 10.407 -9.827 -19.857 1 94.26 854 TYR B C 1
ATOM 14425 O O . TYR B 1 854 ? 10.395 -10.974 -20.308 1 94.26 854 TYR B O 1
ATOM 14433 N N . ASN B 1 855 ? 11.488 -9.209 -19.639 1 91.83 855 ASN B N 1
ATOM 14434 C CA . ASN B 1 855 ? 12.788 -9.758 -20.01 1 91.83 855 ASN B CA 1
ATOM 14435 C C . ASN B 1 855 ? 13.176 -10.933 -19.117 1 91.83 855 ASN B C 1
ATOM 14437 O O . ASN B 1 855 ? 13.838 -11.868 -19.569 1 91.83 855 ASN B O 1
ATOM 14441 N N . THR B 1 856 ? 12.724 -10.835 -17.926 1 90.99 856 THR B N 1
ATOM 14442 C CA . THR B 1 856 ? 12.995 -11.919 -16.988 1 90.99 856 THR B CA 1
ATOM 14443 C C . THR B 1 856 ? 12.234 -13.181 -17.386 1 90.99 856 THR B C 1
ATOM 14445 O O . THR B 1 856 ? 12.748 -14.293 -17.242 1 90.99 856 THR B O 1
ATOM 14448 N N . PHE B 1 857 ? 11.02 -13.059 -17.933 1 87.63 857 PHE B N 1
ATOM 14449 C CA . PHE B 1 857 ? 10.191 -14.194 -18.321 1 87.63 857 PHE B CA 1
ATOM 14450 C C . PHE B 1 857 ? 10.43 -14.566 -19.779 1 87.63 857 PHE B C 1
ATOM 14452 O O . PHE B 1 857 ? 9.624 -15.275 -20.385 1 87.63 857 PHE B O 1
ATOM 14459 N N . LYS B 1 858 ? 11.41 -14.088 -20.361 1 80.95 858 LYS B N 1
ATOM 14460 C CA . LYS B 1 858 ? 11.647 -14.356 -21.776 1 80.95 858 LYS B CA 1
ATOM 14461 C C . LYS B 1 858 ? 11.599 -15.853 -22.069 1 80.95 858 LYS B C 1
ATOM 14463 O O . LYS B 1 858 ? 12.325 -16.635 -21.451 1 80.95 858 LYS B O 1
ATOM 14468 N N . GLY B 1 859 ? 10.733 -16.21 -22.96 1 73.28 859 GLY B N 1
ATOM 14469 C CA . GLY B 1 859 ? 10.542 -17.605 -23.323 1 73.28 859 GLY B CA 1
ATOM 14470 C C . GLY B 1 859 ? 9.456 -18.289 -22.514 1 73.28 859 GLY B C 1
ATOM 14471 O O . GLY B 1 859 ? 9.092 -19.433 -22.795 1 73.28 859 GLY B O 1
ATOM 14472 N N . GLN B 1 860 ? 9.032 -17.604 -21.49 1 79.46 860 GLN B N 1
ATOM 14473 C CA . GLN B 1 860 ? 7.973 -18.127 -20.633 1 79.46 860 GLN B CA 1
ATOM 14474 C C . GLN B 1 860 ? 6.871 -17.093 -20.427 1 79.46 860 GLN B C 1
ATOM 14476 O O . GLN B 1 860 ? 6.546 -16.742 -19.29 1 79.46 860 GLN B O 1
ATOM 14481 N N . TYR B 1 861 ? 6.205 -16.8 -21.439 1 77.9 861 TYR B N 1
ATOM 14482 C CA . TYR B 1 861 ? 5.335 -15.629 -21.409 1 77.9 861 TYR B CA 1
ATOM 14483 C C . TYR B 1 861 ? 4.007 -15.955 -20.735 1 77.9 861 TYR B C 1
ATOM 14485 O O . TYR B 1 861 ? 3.25 -15.051 -20.372 1 77.9 861 TYR B O 1
ATOM 14493 N N . ARG B 1 862 ? 3.729 -17.271 -20.521 1 83.92 862 ARG B N 1
ATOM 14494 C CA . ARG B 1 862 ? 2.559 -17.653 -19.736 1 83.92 862 ARG B CA 1
ATOM 14495 C C . ARG B 1 862 ? 2.629 -17.07 -18.329 1 83.92 862 ARG B C 1
ATOM 14497 O O . ARG B 1 862 ? 1.599 -16.748 -17.733 1 83.92 862 ARG B O 1
ATOM 14504 N N . ARG B 1 863 ? 3.8 -16.906 -17.91 1 90.03 863 ARG B N 1
ATOM 14505 C CA . ARG B 1 863 ? 4.023 -16.403 -16.559 1 90.03 863 ARG B CA 1
ATOM 14506 C C . ARG B 1 863 ? 3.574 -14.95 -16.434 1 90.03 863 ARG B C 1
ATOM 14508 O O . ARG B 1 863 ? 3.067 -14.539 -15.389 1 90.03 863 ARG B O 1
ATOM 14515 N N . MET B 1 864 ? 3.68 -14.202 -17.55 1 92.46 864 MET B N 1
ATOM 14516 C CA . MET B 1 864 ? 3.188 -12.828 -17.572 1 92.46 864 MET B CA 1
ATOM 14517 C C . MET B 1 864 ? 1.676 -12.788 -17.384 1 92.46 864 MET B C 1
ATOM 14519 O O . MET B 1 864 ? 1.162 -11.966 -16.624 1 92.46 864 MET B O 1
ATOM 14523 N N . GLY B 1 865 ? 1.038 -13.721 -18.085 1 92.7 865 GLY B N 1
ATOM 14524 C CA . GLY B 1 865 ? -0.41 -13.797 -17.978 1 92.7 865 GLY B CA 1
ATOM 14525 C C . GLY B 1 865 ? -0.888 -14.128 -16.577 1 92.7 865 GLY B C 1
ATOM 14526 O O . GLY B 1 865 ? -1.854 -13.537 -16.089 1 92.7 865 GLY B O 1
ATOM 14527 N N . GLU B 1 866 ? -0.21 -15.021 -15.964 1 94.07 866 GLU B N 1
ATOM 14528 C CA . GLU B 1 866 ? -0.578 -15.423 -14.61 1 94.07 866 GLU B CA 1
ATOM 14529 C C . GLU B 1 866 ? -0.388 -14.275 -13.622 1 94.07 866 GLU B C 1
ATOM 14531 O O . GLU B 1 866 ? -1.203 -14.088 -12.716 1 94.07 866 GLU B O 1
ATOM 14536 N N . MET B 1 867 ? 0.676 -13.555 -13.775 1 96.66 867 MET B N 1
ATOM 14537 C CA . MET B 1 867 ? 0.948 -12.401 -12.924 1 96.66 867 MET B CA 1
ATOM 14538 C C . MET B 1 867 ? -0.165 -11.365 -13.039 1 96.66 867 MET B C 1
ATOM 14540 O O . MET B 1 867 ? -0.676 -10.881 -12.028 1 96.66 867 MET B O 1
ATOM 14544 N N . ILE B 1 868 ? -0.616 -11.102 -14.261 1 97.25 868 ILE B N 1
ATOM 14545 C CA . ILE B 1 868 ? -1.636 -10.09 -14.514 1 97.25 868 ILE B CA 1
ATOM 14546 C C . ILE B 1 868 ? -2.985 -10.574 -13.986 1 97.25 868 ILE B C 1
ATOM 14548 O O . ILE B 1 868 ? -3.75 -9.795 -13.413 1 97.25 868 ILE B O 1
ATOM 14552 N N . LYS B 1 869 ? -3.208 -11.874 -14.167 1 96.04 869 LYS B N 1
ATOM 14553 C CA . LYS B 1 869 ? -4.439 -12.447 -13.629 1 96.04 869 LYS B CA 1
ATOM 14554 C C . LYS B 1 869 ? -4.516 -12.26 -12.117 1 96.04 869 LYS B C 1
ATOM 14556 O O . LYS B 1 869 ? -5.56 -11.874 -11.587 1 96.04 869 LYS B O 1
ATOM 14561 N N . THR B 1 870 ? -3.42 -12.525 -11.495 1 97.62 870 THR B N 1
ATOM 14562 C CA . THR B 1 870 ? -3.385 -12.411 -10.042 1 97.62 870 THR B CA 1
ATOM 14563 C C . THR B 1 870 ? -3.562 -10.959 -9.608 1 97.62 870 THR B C 1
ATOM 14565 O O . THR B 1 870 ? -4.289 -10.674 -8.654 1 97.62 870 THR B O 1
ATOM 14568 N N . LEU B 1 871 ? -2.918 -10.027 -10.288 1 98.22 871 LEU B N 1
ATOM 14569 C CA . LEU B 1 871 ? -3.02 -8.606 -9.972 1 98.22 871 LEU B CA 1
ATOM 14570 C C . LEU B 1 871 ? -4.461 -8.123 -10.099 1 98.22 871 LEU B C 1
ATOM 14572 O O . LEU B 1 871 ? -4.994 -7.498 -9.18 1 98.22 871 LEU B O 1
ATOM 14576 N N . LEU B 1 872 ? -5.133 -8.443 -11.194 1 97.96 872 LEU B N 1
ATOM 14577 C CA . LEU B 1 872 ? -6.462 -7.915 -11.481 1 97.96 872 LEU B CA 1
ATOM 14578 C C . LEU B 1 872 ? -7.514 -8.586 -10.603 1 97.96 872 LEU B C 1
ATOM 14580 O O . LEU B 1 872 ? -8.586 -8.022 -10.371 1 97.96 872 LEU B O 1
ATOM 14584 N N . GLN B 1 873 ? -7.139 -9.784 -10.171 1 96.84 873 GLN B N 1
ATOM 14585 C CA . GLN B 1 873 ? -8.033 -10.462 -9.238 1 96.84 873 GLN B CA 1
ATOM 14586 C C . GLN B 1 873 ? -8.167 -9.678 -7.936 1 96.84 873 GLN B C 1
ATOM 14588 O O . GLN B 1 873 ? -9.124 -9.873 -7.184 1 96.84 873 GLN B O 1
ATOM 14593 N N . GLN B 1 874 ? -7.233 -8.754 -7.668 1 97.55 874 GLN B N 1
ATOM 14594 C CA . GLN B 1 874 ? -7.247 -7.982 -6.43 1 97.55 874 GLN B CA 1
ATOM 14595 C C . GLN B 1 874 ? -8.056 -6.698 -6.591 1 97.55 874 GLN B C 1
ATOM 14597 O O . GLN B 1 874 ? -8.333 -6.006 -5.609 1 97.55 874 GLN B O 1
ATOM 14602 N N . PHE B 1 875 ? -8.473 -6.331 -7.84 1 97.39 875 PHE B N 1
ATOM 14603 C CA . PHE B 1 875 ? -9.106 -5.044 -8.102 1 97.39 875 PHE B CA 1
ATOM 14604 C C . PHE B 1 875 ? -10.512 -5.003 -7.515 1 97.39 875 PHE B C 1
ATOM 14606 O O . PHE B 1 875 ? -11.285 -5.95 -7.677 1 97.39 875 PHE B O 1
ATOM 14613 N N . THR B 1 876 ? -10.795 -3.958 -6.841 1 95.71 876 THR B N 1
ATOM 14614 C CA . THR B 1 876 ? -12.085 -3.833 -6.172 1 95.71 876 THR B CA 1
ATOM 14615 C C . THR B 1 876 ? -12.759 -2.514 -6.539 1 95.71 876 THR B C 1
ATOM 14617 O O . THR B 1 876 ? -13.887 -2.249 -6.118 1 95.71 876 THR B O 1
ATOM 14620 N N . THR B 1 877 ? -12.083 -1.603 -7.316 1 94.82 877 THR B N 1
ATOM 14621 C CA . THR B 1 877 ? -12.674 -0.323 -7.69 1 94.82 877 THR B CA 1
ATOM 14622 C C . THR B 1 877 ? -12.593 -0.11 -9.199 1 94.82 877 THR B C 1
ATOM 14624 O O . THR B 1 877 ? -11.698 -0.644 -9.859 1 94.82 877 THR B O 1
ATOM 14627 N N . GLN B 1 878 ? -13.489 0.655 -9.704 1 95.01 878 GLN B N 1
ATOM 14628 C CA . GLN B 1 878 ? -13.469 1.001 -11.122 1 95.01 878 GLN B CA 1
ATOM 14629 C C . GLN B 1 878 ? -12.218 1.799 -11.476 1 95.01 878 GLN B C 1
ATOM 14631 O O . GLN B 1 878 ? -11.677 1.66 -12.575 1 95.01 878 GLN B O 1
ATOM 14636 N N . ARG B 1 879 ? -11.753 2.587 -10.598 1 93.15 879 ARG B N 1
ATOM 14637 C CA . ARG B 1 879 ? -10.555 3.385 -10.839 1 93.15 879 ARG B CA 1
ATOM 14638 C C . ARG B 1 879 ? -9.348 2.493 -11.111 1 93.15 879 ARG B C 1
ATOM 14640 O O . ARG B 1 879 ? -8.558 2.768 -12.016 1 93.15 879 ARG B O 1
ATOM 14647 N N . GLU B 1 880 ? -9.158 1.506 -10.295 1 95.46 880 GLU B N 1
ATOM 14648 C CA . GLU B 1 880 ? -8.055 0.571 -10.496 1 95.46 880 GLU B CA 1
ATOM 14649 C C . GLU B 1 880 ? -8.101 -0.045 -11.891 1 95.46 880 GLU B C 1
ATOM 14651 O O . GLU B 1 880 ? -7.071 -0.165 -12.557 1 95.46 880 GLU B O 1
ATOM 14656 N N . LEU B 1 881 ? -9.291 -0.493 -12.272 1 97.23 881 LEU B N 1
ATOM 14657 C CA . LEU B 1 881 ? -9.443 -1.112 -13.584 1 97.23 881 LEU B CA 1
ATOM 14658 C C . LEU B 1 881 ? -9.154 -0.109 -14.696 1 97.23 881 LEU B C 1
ATOM 14660 O O . LEU B 1 881 ? -8.465 -0.433 -15.666 1 97.23 881 LEU B O 1
ATOM 14664 N N . ASP B 1 882 ? -9.685 1.143 -14.551 1 95.86 882 ASP B N 1
ATOM 14665 C CA . ASP B 1 882 ? -9.447 2.183 -15.547 1 95.86 882 ASP B CA 1
ATOM 14666 C C . ASP B 1 882 ? -7.956 2.486 -15.679 1 95.86 882 ASP B C 1
ATOM 14668 O O . ASP B 1 882 ? -7.446 2.648 -16.789 1 95.86 882 ASP B O 1
ATOM 14672 N N . GLU B 1 883 ? -7.364 2.572 -14.575 1 94.5 883 GLU B N 1
ATOM 14673 C CA . GLU B 1 883 ? -5.922 2.8 -14.573 1 94.5 883 GLU B CA 1
ATOM 14674 C C . GLU B 1 883 ? -5.185 1.68 -15.301 1 94.5 883 GLU B C 1
ATOM 14676 O O . GLU B 1 883 ? -4.249 1.937 -16.062 1 94.5 883 GLU B O 1
ATOM 14681 N N . PHE B 1 884 ? -5.535 0.498 -15.052 1 97.12 884 PHE B N 1
ATOM 14682 C CA . PHE B 1 884 ? -4.904 -0.638 -15.713 1 97.12 884 PHE B CA 1
ATOM 14683 C C . PHE B 1 884 ? -5.132 -0.583 -17.219 1 97.12 884 PHE B C 1
ATOM 14685 O O . PHE B 1 884 ? -4.215 -0.844 -18 1 97.12 884 PHE B O 1
ATOM 14692 N N . LEU B 1 885 ? -6.362 -0.355 -17.637 1 97.15 885 LEU B N 1
ATOM 14693 C CA . LEU B 1 885 ? -6.681 -0.315 -19.06 1 97.15 885 LEU B CA 1
ATOM 14694 C C . LEU B 1 885 ? -5.83 0.726 -19.779 1 97.15 885 LEU B C 1
ATOM 14696 O O . LEU B 1 885 ? -5.344 0.48 -20.886 1 97.15 885 LEU B O 1
ATOM 14700 N N . GLU B 1 886 ? -5.612 1.838 -19.126 1 94.92 886 GLU B N 1
ATOM 14701 C CA . GLU B 1 886 ? -4.724 2.851 -19.689 1 94.92 886 GLU B CA 1
ATOM 14702 C C . GLU B 1 886 ? -3.283 2.353 -19.743 1 94.92 886 GLU B C 1
ATOM 14704 O O . GLU B 1 886 ? -2.588 2.554 -20.741 1 94.92 886 GLU B O 1
ATOM 14709 N N . TRP B 1 887 ? -2.85 1.764 -18.696 1 96 887 TRP B N 1
ATOM 14710 C CA . TRP B 1 887 ? -1.499 1.215 -18.623 1 96 887 TRP B CA 1
ATOM 14711 C C . TRP B 1 887 ? -1.292 0.137 -19.682 1 96 887 TRP B C 1
ATOM 14713 O O . TRP B 1 887 ? -0.241 0.084 -20.325 1 96 887 TRP B O 1
ATOM 14723 N N . ARG B 1 888 ? -2.26 -0.8 -19.817 1 96.24 888 ARG B N 1
ATOM 14724 C CA . ARG B 1 888 ? -2.207 -1.877 -20.8 1 96.24 888 ARG B CA 1
ATOM 14725 C C . ARG B 1 888 ? -2.006 -1.323 -22.207 1 96.24 888 ARG B C 1
ATOM 14727 O O . ARG B 1 888 ? -1.247 -1.887 -22.999 1 96.24 888 ARG B O 1
ATOM 14734 N N . GLU B 1 889 ? -2.697 -0.272 -22.5 1 95.34 889 GLU B N 1
ATOM 14735 C CA . GLU B 1 889 ? -2.587 0.332 -23.825 1 95.34 889 GLU B CA 1
ATOM 14736 C C . GLU B 1 889 ? -1.175 0.851 -24.079 1 95.34 889 GLU B C 1
ATOM 14738 O O . GLU B 1 889 ? -0.612 0.633 -25.154 1 95.34 889 GLU B O 1
ATOM 14743 N N . LYS B 1 890 ? -0.587 1.415 -23.131 1 94.06 890 LYS B N 1
ATOM 14744 C CA . LYS B 1 890 ? 0.748 1.992 -23.258 1 94.06 890 LYS B CA 1
ATOM 14745 C C . LYS B 1 890 ? 1.817 0.903 -23.289 1 94.06 890 LYS B C 1
ATOM 14747 O O . LYS B 1 890 ? 2.917 1.12 -23.802 1 94.06 890 LYS B O 1
ATOM 14752 N N . ASN B 1 891 ? 1.484 -0.295 -22.775 1 95.64 891 ASN B N 1
ATOM 14753 C CA . ASN B 1 891 ? 2.463 -1.365 -22.615 1 95.64 891 ASN B CA 1
ATOM 14754 C C . ASN B 1 891 ? 2.015 -2.644 -23.316 1 95.64 891 ASN B C 1
ATOM 14756 O O . ASN B 1 891 ? 2.363 -3.746 -22.889 1 95.64 891 ASN B O 1
ATOM 14760 N N . ALA B 1 892 ? 1.278 -2.574 -24.384 1 93.64 892 ALA B N 1
ATOM 14761 C CA . ALA B 1 892 ? 0.651 -3.683 -25.099 1 93.64 892 ALA B CA 1
ATOM 14762 C C . ALA B 1 892 ? 1.698 -4.668 -25.611 1 93.64 892 ALA B C 1
ATOM 14764 O O . ALA B 1 892 ? 1.451 -5.875 -25.662 1 93.64 892 ALA B O 1
ATOM 14765 N N . GLN B 1 893 ? 2.85 -4.262 -25.906 1 92.06 893 GLN B N 1
ATOM 14766 C CA . GLN B 1 893 ? 3.908 -5.094 -26.47 1 92.06 893 GLN B CA 1
ATOM 14767 C C . GLN B 1 893 ? 4.325 -6.19 -25.494 1 92.06 893 GLN B C 1
ATOM 14769 O O . GLN B 1 893 ? 4.764 -7.264 -25.909 1 92.06 893 GLN B O 1
ATOM 14774 N N . TYR B 1 894 ? 4.128 -5.912 -24.244 1 93.29 894 TYR B N 1
ATOM 14775 C CA . TYR B 1 894 ? 4.566 -6.87 -23.235 1 93.29 894 TYR B CA 1
ATOM 14776 C C . TYR B 1 894 ? 3.472 -7.888 -22.938 1 93.29 894 TYR B C 1
ATOM 14778 O O . TYR B 1 894 ? 3.71 -8.882 -22.248 1 93.29 894 TYR B O 1
ATOM 14786 N N . LEU B 1 895 ? 2.246 -7.732 -23.454 1 92.24 895 LEU B N 1
ATOM 14787 C CA . LEU B 1 895 ? 1.105 -8.559 -23.076 1 92.24 895 LEU B CA 1
ATOM 14788 C C . LEU B 1 895 ? 0.537 -9.289 -24.288 1 92.24 895 LEU B C 1
ATOM 14790 O O . LEU B 1 895 ? -0.462 -10.003 -24.177 1 92.24 895 LEU B O 1
ATOM 14794 N N . VAL B 1 896 ? 1.159 -9.189 -25.381 1 86.36 896 VAL B N 1
ATOM 14795 C CA . VAL B 1 896 ? 0.659 -9.723 -26.644 1 86.36 896 VAL B CA 1
ATOM 14796 C C . VAL B 1 896 ? 0.555 -11.244 -26.558 1 86.36 896 VAL B C 1
ATOM 14798 O O . VAL B 1 896 ? -0.373 -11.841 -27.108 1 86.36 896 VAL B O 1
ATOM 14801 N N . ASP B 1 897 ? 1.449 -11.871 -25.831 1 84.34 897 ASP B N 1
ATOM 14802 C CA . ASP B 1 897 ? 1.51 -13.327 -25.765 1 84.34 897 ASP B CA 1
ATOM 14803 C C . ASP B 1 897 ? 0.605 -13.866 -24.659 1 84.34 897 ASP B C 1
ATOM 14805 O O . ASP B 1 897 ? 0.52 -15.079 -24.455 1 84.34 897 ASP B O 1
ATOM 14809 N N . SER B 1 898 ? -0.058 -12.964 -23.944 1 89.86 898 SER B N 1
ATOM 14810 C CA . SER B 1 898 ? -0.918 -13.367 -22.835 1 89.86 898 SER B CA 1
ATOM 14811 C C . SER B 1 898 ? -2.302 -12.737 -22.952 1 89.86 898 SER B C 1
ATOM 14813 O O . SER B 1 898 ? -2.91 -12.372 -21.944 1 89.86 898 SER B O 1
ATOM 14815 N N . LYS B 1 899 ? -2.76 -12.596 -24.103 1 88.74 899 LYS B N 1
ATOM 14816 C CA . LYS B 1 899 ? -3.993 -11.863 -24.377 1 88.74 899 LYS B CA 1
ATOM 14817 C C . LYS B 1 899 ? -5.188 -12.524 -23.695 1 88.74 899 LYS B C 1
ATOM 14819 O O . LYS B 1 899 ? -6.018 -11.843 -23.089 1 88.74 899 LYS B O 1
ATOM 14824 N N . LEU B 1 900 ? -5.308 -13.865 -23.822 1 88.12 900 LEU B N 1
ATOM 14825 C CA . LEU B 1 900 ? -6.434 -14.581 -23.231 1 88.12 900 LEU B CA 1
ATOM 14826 C C . LEU B 1 900 ? -6.458 -14.401 -21.717 1 88.12 900 LEU B C 1
ATOM 14828 O O . LEU B 1 900 ? -7.504 -14.092 -21.142 1 88.12 900 LEU B O 1
ATOM 14832 N N . ALA B 1 901 ? -5.287 -14.588 -21.151 1 91.48 901 ALA B N 1
ATOM 14833 C CA . ALA B 1 901 ? -5.188 -14.448 -19.701 1 91.48 901 ALA B CA 1
ATOM 14834 C C . ALA B 1 901 ? -5.55 -13.033 -19.259 1 91.48 901 ALA B C 1
ATOM 14836 O O . ALA B 1 901 ? -6.233 -12.847 -18.249 1 91.48 901 ALA B O 1
ATOM 14837 N N . VAL B 1 902 ? -5.147 -12.046 -19.988 1 94.14 902 VAL B N 1
ATOM 14838 C CA . VAL B 1 902 ? -5.404 -10.648 -19.659 1 94.14 902 VAL B CA 1
ATOM 14839 C C . VAL B 1 902 ? -6.897 -10.354 -19.78 1 94.14 902 VAL B C 1
ATOM 14841 O O . VAL B 1 902 ? -7.476 -9.682 -18.923 1 94.14 902 VAL B O 1
ATOM 14844 N N . ASN B 1 903 ? -7.508 -10.877 -20.799 1 92.46 903 ASN B N 1
ATOM 14845 C CA . ASN B 1 903 ? -8.94 -10.665 -20.98 1 92.46 903 ASN B CA 1
ATOM 14846 C C . ASN B 1 903 ? -9.75 -11.316 -19.863 1 92.46 903 ASN B C 1
ATOM 14848 O O . ASN B 1 903 ? -10.712 -10.73 -19.365 1 92.46 903 ASN B O 1
ATOM 14852 N N . GLN B 1 904 ? -9.377 -12.505 -19.548 1 92.83 904 GLN B N 1
ATOM 14853 C CA . GLN B 1 904 ? -10.022 -13.18 -18.427 1 92.83 904 GLN B CA 1
ATOM 14854 C C . GLN B 1 904 ? -9.847 -12.389 -17.134 1 92.83 904 GLN B C 1
ATOM 14856 O O . GLN B 1 904 ? -10.771 -12.304 -16.321 1 92.83 904 GLN B O 1
ATOM 14861 N N . ALA B 1 905 ? -8.633 -11.853 -17.011 1 95.78 905 ALA B N 1
ATOM 14862 C CA . ALA B 1 905 ? -8.322 -11.069 -15.818 1 95.78 905 ALA B CA 1
ATOM 14863 C C . ALA B 1 905 ? -9.188 -9.815 -15.745 1 95.78 905 ALA B C 1
ATOM 14865 O O . ALA B 1 905 ? -9.68 -9.454 -14.673 1 95.78 905 ALA B O 1
ATOM 14866 N N . ILE B 1 906 ? -9.358 -9.084 -16.827 1 96.73 906 ILE B N 1
ATOM 14867 C CA . ILE B 1 906 ? -10.188 -7.886 -16.9 1 96.73 906 ILE B CA 1
ATOM 14868 C C . ILE B 1 906 ? -11.629 -8.234 -16.532 1 96.73 906 ILE B C 1
ATOM 14870 O O . ILE B 1 906 ? -12.266 -7.522 -15.753 1 96.73 906 ILE B O 1
ATOM 14874 N N . GLU B 1 907 ? -12.092 -9.343 -17.08 1 94.98 907 GLU B N 1
ATOM 14875 C CA . GLU B 1 907 ? -13.45 -9.783 -16.775 1 94.98 907 GLU B CA 1
ATOM 14876 C C . GLU B 1 907 ? -13.608 -10.096 -15.289 1 94.98 907 GLU B C 1
ATOM 14878 O O . GLU B 1 907 ? -14.615 -9.733 -14.677 1 94.98 907 GLU B O 1
ATOM 14883 N N . ASN B 1 908 ? -12.666 -10.75 -14.749 1 95.04 908 ASN B N 1
ATOM 14884 C CA . ASN B 1 908 ? -12.714 -11.066 -13.326 1 95.04 908 ASN B CA 1
ATOM 14885 C C . ASN B 1 908 ? -12.748 -9.801 -12.472 1 95.04 908 ASN B C 1
ATOM 14887 O O . ASN B 1 908 ? -13.442 -9.752 -11.455 1 95.04 908 ASN B O 1
ATOM 14891 N N . ALA B 1 909 ? -11.92 -8.832 -12.841 1 96.98 909 ALA B N 1
ATOM 14892 C CA . ALA B 1 909 ? -11.939 -7.553 -12.138 1 96.98 909 ALA B CA 1
ATOM 14893 C C . ALA B 1 909 ? -13.324 -6.915 -12.197 1 96.98 909 ALA B C 1
ATOM 14895 O O . ALA B 1 909 ? -13.819 -6.398 -11.192 1 96.98 909 ALA B O 1
ATOM 14896 N N . GLN B 1 910 ? -13.939 -6.972 -13.35 1 96.1 910 GLN B N 1
ATOM 14897 C CA . GLN B 1 910 ? -15.279 -6.421 -13.521 1 96.1 910 GLN B CA 1
ATOM 14898 C C . GLN B 1 910 ? -16.29 -7.149 -12.639 1 96.1 910 GLN B C 1
ATOM 14900 O O . GLN B 1 910 ? -17.185 -6.525 -12.066 1 96.1 910 GLN B O 1
ATOM 14905 N N . VAL B 1 911 ? -16.116 -8.474 -12.58 1 94.86 911 VAL B N 1
ATOM 14906 C CA . VAL B 1 911 ? -16.986 -9.291 -11.74 1 94.86 911 VAL B CA 1
ATOM 14907 C C . VAL B 1 911 ? -16.87 -8.842 -10.285 1 94.86 911 VAL B C 1
ATOM 14909 O O . VAL B 1 911 ? -17.881 -8.662 -9.603 1 94.86 911 VAL B O 1
ATOM 14912 N N . ASN B 1 912 ? -15.672 -8.624 -9.791 1 96.32 912 ASN B N 1
ATOM 14913 C CA . ASN B 1 912 ? -15.436 -8.167 -8.426 1 96.32 912 ASN B CA 1
ATOM 14914 C C . ASN B 1 912 ? -16.078 -6.806 -8.171 1 96.32 912 ASN B C 1
ATOM 14916 O O . ASN B 1 912 ? -16.742 -6.61 -7.151 1 96.32 912 ASN B O 1
ATOM 14920 N N . ILE B 1 913 ? -15.824 -5.859 -9.086 1 96.1 913 ILE B N 1
ATOM 14921 C CA . ILE B 1 913 ? -16.306 -4.489 -8.942 1 96.1 913 ILE B CA 1
ATOM 14922 C C . ILE B 1 913 ? -17.833 -4.476 -8.942 1 96.1 913 ILE B C 1
ATOM 14924 O O . ILE B 1 913 ? -18.454 -3.778 -8.138 1 96.1 913 ILE B O 1
ATOM 14928 N N . ASN B 1 914 ? -18.406 -5.32 -9.821 1 94.97 914 ASN B N 1
ATOM 14929 C CA . ASN B 1 914 ? -19.859 -5.438 -9.869 1 94.97 914 ASN B CA 1
ATOM 14930 C C . ASN B 1 914 ? -20.419 -5.993 -8.562 1 94.97 914 ASN B C 1
ATOM 14932 O O . ASN B 1 914 ? -21.449 -5.524 -8.075 1 94.97 914 ASN B O 1
ATOM 14936 N N . TRP B 1 915 ? -19.798 -6.973 -8.065 1 95.98 915 TRP B N 1
ATOM 14937 C CA . TRP B 1 915 ? -20.238 -7.565 -6.806 1 95.98 915 TRP B CA 1
ATOM 14938 C C . TRP B 1 915 ? -20.219 -6.533 -5.683 1 95.98 915 TRP B C 1
ATOM 14940 O O . TRP B 1 915 ? -21.167 -6.44 -4.9 1 95.98 915 TRP B O 1
ATOM 14950 N N . ILE B 1 916 ? -19.188 -5.772 -5.551 1 95.77 916 ILE B N 1
ATOM 14951 C CA . ILE B 1 916 ? -19.026 -4.777 -4.497 1 95.77 916 ILE B CA 1
ATOM 14952 C C . ILE B 1 916 ? -20.14 -3.737 -4.593 1 95.77 916 ILE B C 1
ATOM 14954 O O . ILE B 1 916 ? -20.751 -3.377 -3.584 1 95.77 916 ILE B O 1
ATOM 14958 N N . THR B 1 917 ? -20.363 -3.239 -5.757 1 93.66 917 THR B N 1
ATOM 14959 C CA . THR B 1 917 ? -21.358 -2.197 -5.981 1 93.66 917 THR B CA 1
ATOM 14960 C C . THR B 1 917 ? -22.751 -2.686 -5.594 1 93.66 917 THR B C 1
ATOM 14962 O O . THR B 1 917 ? -23.522 -1.953 -4.972 1 93.66 917 THR B O 1
ATOM 14965 N N . LYS B 1 918 ? -22.992 -3.972 -5.779 1 94.47 918 LYS B N 1
ATOM 14966 C CA . LYS B 1 918 ? -24.356 -4.478 -5.649 1 94.47 918 LYS B CA 1
ATOM 14967 C C . LYS B 1 918 ? -24.576 -5.121 -4.282 1 94.47 918 LYS B C 1
ATOM 14969 O O . LYS B 1 918 ? -25.685 -5.085 -3.745 1 94.47 918 LYS B O 1
ATOM 14974 N N . ASN B 1 919 ? -23.511 -5.752 -3.776 1 96.3 919 ASN B N 1
ATOM 14975 C CA . ASN B 1 919 ? -23.77 -6.703 -2.7 1 96.3 919 ASN B CA 1
ATOM 14976 C C . ASN B 1 919 ? -23.075 -6.289 -1.406 1 96.3 919 ASN B C 1
ATOM 14978 O O . ASN B 1 919 ? -23.433 -6.761 -0.326 1 96.3 919 ASN B O 1
ATOM 14982 N N . ARG B 1 920 ? -22.075 -5.498 -1.422 1 96.32 920 ARG B N 1
ATOM 14983 C CA . ARG B 1 920 ? -21.194 -5.251 -0.285 1 96.32 920 ARG B CA 1
ATOM 14984 C C . ARG B 1 920 ? -21.996 -4.876 0.957 1 96.32 920 ARG B C 1
ATOM 14986 O O . ARG B 1 920 ? -21.84 -5.494 2.012 1 96.32 920 ARG B O 1
ATOM 14993 N N . LYS B 1 921 ? -22.852 -3.871 0.903 1 95.65 921 LYS B N 1
ATOM 14994 C CA . LYS B 1 921 ? -23.607 -3.389 2.055 1 95.65 921 LYS B CA 1
ATOM 14995 C C . LYS B 1 921 ? -24.473 -4.498 2.647 1 95.65 921 LYS B C 1
ATOM 14997 O O . LYS B 1 921 ? -24.418 -4.761 3.85 1 95.65 921 LYS B O 1
ATOM 15002 N N . ASN B 1 922 ? -25.225 -5.16 1.808 1 96.39 922 ASN B N 1
ATOM 15003 C CA . ASN B 1 922 ? -26.129 -6.219 2.243 1 96.39 922 ASN B CA 1
ATOM 15004 C C . ASN B 1 922 ? -25.369 -7.375 2.887 1 96.39 922 ASN B C 1
ATOM 15006 O O . ASN B 1 922 ? -25.768 -7.877 3.94 1 96.39 922 ASN B O 1
ATOM 15010 N N . VAL B 1 923 ? -24.311 -7.788 2.255 1 97.66 923 VAL B N 1
ATOM 15011 C CA . VAL B 1 923 ? -23.541 -8.929 2.738 1 97.66 923 VAL B CA 1
ATOM 15012 C C . VAL B 1 923 ? -22.894 -8.586 4.078 1 97.66 923 VAL B C 1
ATOM 15014 O O . VAL B 1 923 ? -22.908 -9.397 5.007 1 97.66 923 VAL B O 1
ATOM 15017 N N . VAL B 1 924 ? -22.309 -7.411 4.221 1 97.02 924 VAL B N 1
ATOM 15018 C CA . VAL B 1 924 ? -21.666 -6.994 5.462 1 97.02 924 VAL B CA 1
ATOM 15019 C C . VAL B 1 924 ? -22.697 -6.946 6.588 1 97.02 924 VAL B C 1
ATOM 15021 O O . VAL B 1 924 ? -22.416 -7.367 7.713 1 97.02 924 VAL B O 1
ATOM 15024 N N . ASP B 1 925 ? -23.878 -6.441 6.296 1 96.85 925 ASP B N 1
ATOM 15025 C CA . ASP B 1 925 ? -24.948 -6.426 7.289 1 96.85 925 ASP B CA 1
ATOM 15026 C C . ASP B 1 925 ? -25.301 -7.842 7.739 1 96.85 925 ASP B C 1
ATOM 15028 O O . ASP B 1 925 ? -25.505 -8.088 8.929 1 96.85 925 ASP B O 1
ATOM 15032 N N . LYS B 1 926 ? -25.35 -8.742 6.785 1 96.71 926 LYS B N 1
ATOM 15033 C CA . LYS B 1 926 ? -25.666 -10.133 7.098 1 96.71 926 LYS B CA 1
ATOM 15034 C C . LYS B 1 926 ? -24.544 -10.783 7.902 1 96.71 926 LYS B C 1
ATOM 15036 O O . LYS B 1 926 ? -24.802 -11.594 8.795 1 96.71 926 LYS B O 1
ATOM 15041 N N . LEU B 1 927 ? -23.28 -10.482 7.502 1 96.86 927 LEU B N 1
ATOM 15042 C CA . LEU B 1 927 ? -22.152 -10.994 8.274 1 96.86 927 LEU B CA 1
ATOM 15043 C C . LEU B 1 927 ? -22.257 -10.57 9.735 1 96.86 927 LEU B C 1
ATOM 15045 O O . LEU B 1 927 ? -21.998 -11.369 10.638 1 96.86 927 LEU B O 1
ATOM 15049 N N . ARG B 1 928 ? -22.631 -9.361 9.979 1 95.4 928 ARG B N 1
ATOM 15050 C CA . ARG B 1 928 ? -22.794 -8.85 11.336 1 95.4 928 ARG B CA 1
ATOM 15051 C C . ARG B 1 928 ? -23.947 -9.548 12.049 1 95.4 928 ARG B C 1
ATOM 15053 O O . ARG B 1 928 ? -23.838 -9.892 13.227 1 95.4 928 ARG B O 1
ATOM 15060 N N . GLU B 1 929 ? -25.012 -9.756 11.349 1 94.51 929 GLU B N 1
ATOM 15061 C CA . GLU B 1 929 ? -26.188 -10.425 11.897 1 94.51 929 GLU B CA 1
ATOM 15062 C C . GLU B 1 929 ? -25.864 -11.857 12.315 1 94.51 929 GLU B C 1
ATOM 15064 O O . GLU B 1 929 ? -26.246 -12.293 13.403 1 94.51 929 GLU B O 1
ATOM 15069 N N . PHE B 1 930 ? -25.118 -12.527 11.44 1 92.87 930 PHE B N 1
ATOM 15070 C CA . PHE B 1 930 ? -24.844 -13.941 11.67 1 92.87 930 PHE B CA 1
ATOM 15071 C C . PHE B 1 930 ? -23.701 -14.117 12.662 1 92.87 930 PHE B C 1
ATOM 15073 O O . PHE B 1 930 ? -23.433 -15.231 13.117 1 92.87 930 PHE B O 1
ATOM 15080 N N . SER B 1 931 ? -23.021 -13.024 13.001 1 89.85 931 SER B N 1
ATOM 15081 C CA . SER B 1 931 ? -21.906 -13.107 13.939 1 89.85 931 SER B CA 1
ATOM 15082 C C . SER B 1 931 ? -22.373 -12.888 15.374 1 89.85 931 SER B C 1
ATOM 15084 O O . SER B 1 931 ? -21.592 -13.039 16.316 1 89.85 931 SER B O 1
ATOM 15086 N N . THR B 1 932 ? -23.599 -12.39 15.777 1 78.13 932 THR B N 1
ATOM 15087 C CA . THR B 1 932 ? -24.15 -12.159 17.108 1 78.13 932 THR B CA 1
ATOM 15088 C C . THR B 1 932 ? -24.706 -13.453 17.696 1 78.13 932 THR B C 1
ATOM 15090 O O . THR B 1 932 ? -25.248 -14.288 16.969 1 78.13 932 THR B O 1
#

pLDDT: mean 93.07, std 10.19, range [17.59, 98.67]

InterPro domains:
  IPR001930 Peptidase M1, alanine aminopeptidase/leukotriene A4 hydrolase [PR00756] (159-174)
  IPR001930 Peptidase M1, alanine aminopeptidase/leukotriene A4 hydrolase [PR00756] (305-315)
  IPR001930 Peptidase M1, alanine aminopeptidase/leukotriene A4 hydrolase [PR00756] (341-356)
  IPR001930 Peptidase M1, alanine aminopeptidase/leukotriene A4 hydrolase [PR00756] (360-372)
  IPR014782 Peptidase M1, membrane alanine aminopeptidase [PF01433] (273-497)
  IPR024571 ERAP1-like C-terminal domain [PF11838] (580-910)
  IPR027268 Peptidase M4/M1, CTD superfamily [G3DSA:1.10.390.10] (249-502)
  IPR034016 Aminopeptidase N-type [cd09601] (30-499)
  IPR042097 Aminopeptidase N-like , N-terminal domain superfamliy [G3DSA:2.60.40.1730] (16-244)
  IPR042097 Aminopeptidase N-like , N-terminal domain superfamliy [SSF63737] (20-242)
  IPR045357 Aminopeptidase N-like , N-terminal domain [PF17900] (28-215)
  IPR050344 Peptidase M1 family aminopeptidases [PTHR11533] (23-918)

Foldseek 3Di:
DPPDPPPPPPPPPPPPPDQPLAFPPQKAFAEKEKEKEWQFDVVLLTKMKIKIKTKIAGAHKDQKGKWAADQWAWDAKFKAQPPDGDWDFPDWDADPQNRMIMTGTPGIDDHRGIMIMMIIIIDHADDDAAAWHKAWDQDPVVRDIFIKIKHQCPPHRVNHHDTGHRFFQRWYKYKYKYKYFPLKDKDWQADWDDKDLDDPCCVPANVVNVCVSSVDDSNRMMITIGDIGAIWHSSLTIMMIGNWDWDWADCVLAQATEIETEHPVQRVQQVLLSRLLSNLQVVCCVLLVHHQDGRHAYEYAGCDHQDQWDLHRRYIYGHQLLRGHDPQFAAPVSSVNNLLSSNLSSQLSQFCTFENARGLLQVLSRQQRSNQSSLVSCCVSPVLQPSNQVLLLVLLLVCQVLLQAPLDAFLRHDDSHPLQSLVSPDSCSHSVSNLVLLLLCVQQPSVLSSQLSSVLSVVQGSGYDDPVSSQVSSQVSSVVVVRDPDPDGPCQQCCLRGHDGAAWEWEWEDDQPQQKIWIAIDGRHLAPDPPPDLRFHWDWKQKDKLVPLPDDGDDIDIDHGNARRPDIDMDGDDYHNLIAMFICLVVSHNYAYHYDPNNLVSLLVCLQDPNVVSRPPSRLLRNLSRLLSCCLSPVHPVLSNLSSLLSLLVDDFQNSVVSNVVSLVLVCLLPVLDPLNLLSLLLVCNSCVVVQCPLDALNPQDQDPSVNSRSLVSNLVSLLSCVVSVRPRSLVSLLVLLVCLVVDDPSLNDRSHPNSNLLSSLQSNQQVDDPVSLVVLVVSLLVHPRPNNNLSSLLSNLSHLDLVSLLVQLVLLLDPPSRQDLSCSLVSLLSLCSHNNSVVSSVCCCLPPVVSVLVSCVVNLCSVLVSLLSNLLSAQAPVVLVVVVVSCVVVVVSCVSNVSSNVSSSSNSVSNNVSCVPPVVVNSVSSNVSSD/DDDPPPPPPPPPPPPPPDQPLAFPPQKAFAEKEKEKEWQFDVVLLTKMKIKIKTKIAGAHKDQKGKWAADQWAWDAKFKALPPDGDWDFPDWDADPQNRMIMTGTPGIDDHRGIMIMMIIIIDHADDDAAAWHKAWDQDPVVRDIFIKIKHQCPPHRVNHHDTGHRFFQRWYKYKYKYKYFPLKDKDWQADWDDKDLDDPCCVPANVVNVCVSSVDDSNRMMITIGDIGAIWHSSLTIMMIGNWDWDWADCVLAQATEIETEHPVQHVQQVLLSRLLSNLQVVCCVLLVHHQDGRHAYEYAGCDHQDQWDLHRRYIYGHQLLRGHDPQFAAPVSSVNNLLSSNLSSQLSQFCTFENARGLLQVLSRQQRSNQSSLVSCCVSPVLQPSNQVLLLVLLLVCQVLLQAPLDAFLRHDDSRPLQSLVSPDSCSHSVSNLVLLLLCVQQPSVLSSQLSSVLSVVQGSGYDDPVSSQVSSQVSSVVVVRDPDPDGPCQQCCLRGHDTAAWEWEWEDDQPQQKIWIAIDGRHLAPPPPPDLRFHWDWKQKDKLVCLPDDGDDIDIDHGNARRPDIDMDGDDYHNLIAMFICLVVSHNYAYHYDPNNLVSLLVCLQDPNVVSRPPSRLLRNLSRLLSCCLSPVHPVLSNLSSLLSLLVDDFQNSVVSNVVSLVLVCLLPVLDPLNLLSLLLVCNSCVVVQCPLDALNPQDQDPSVNSRSLVSNLVSLLSCVVSVRPRSLVSLLVLLVCLVVDDPSLNDRSHPNSNLLSSLQSNQQVDDPVSLVSLVVSLLVHPRPNNNLSSLLSNLSHLDLVSLLVQLVLLLDPPSRQDLSCSLVSLLSLCSHNNSVVSSVCCCLPPVVSVLVSCVVNLCSVLVSLLSNLLSAQAPVVLVVVVVSCVVVVVSCVSNVSSNVSSSSNSVSNNVSCVPPVVVNSVSSNVSSD

Radius of gyration: 42.76 Å; Cα contacts (8 Å, |Δi|>4): 3694; chains: 2; bounding box: 96×127×102 Å

Sequence (1864 aa):
MRWLHTVAVACLLHAAVPAEYLLPGDVVPSHYHLKYAFDIDPATNFSYFGVVDISLNVKKATSKIVLHANDILIADPIIRSGDTPSHKVTGYKVNDTYSLMTITLDQELQQDENYTLTIPFYGNIKHGLDGAYISTYVDQMTKKKEYLITTQFEAISARKAFPCFDEPMYKATYSIVIGHHKDYTAISNMPLENSVSENALEDHWPWSQIEKKFKKPKSDFVWDSYEKSVAMSTYLLAFVVSKFSFVQSPSDLSNTKFRIWARPDALDQTAYASTTGPKALTYFEQWFNLSYPLPKQDMIAIPDFASGAMENWGLITYREKDLLYDEKQSSFLNKERVATVIAHELAHQWFGNLVTMKWWSDLWLNEGFATFAATVAVNHVEPTWNADKSSAVNDMLLILNLDSLESSHPVSVPIDDPKRISEIFDDISYQKGSTLIRMMTMFLGDEVFRKAINNYLRKYSYDNAEQDDLWRELTAVSKKYGVLPGNVTVKDIMDTWTTQTGYPILTVTRDYEDKSLTVSQRRYLSLAARSTSLTSWWVPLSVVCEPETRGAPPALRWLAANQGLTSLHRFEHGAERDQWLLFNHDMIAPYRVNYDPRNWQLLSNALKSNDYTRVPLLGRVQLLSDAFALAWTNHLDYSTALNLASYLQHETEYLPLYTGLRGLMQIENVLKRSPDYGAFQKFVRKLIGEIYERSGGLATKKIINGHDLNSVKMQATISSWACRMKVPGCEENAIQLYKQWMDTEKPDENNPIPLDLRRTVYCVGVSRGAVAEWRWALAREQRANVAAARSALLAALTCSKDVWILAQYLEWTVTEGSGVRKQDVLPVIVNIIRSPVGYYVAKDFIYTRVDEIYNTFKGQYRRMGEMIKTLLQQFTTQRELDEFLEWREKNAQYLVDSKLAVNQAIENAQVNINWITKNRKNVVDKLREFSTMRWLHTVAVACLLHAAVPAEYLLPGDVVPSHYHLKYAFDIDPATNFSYFGVVDISLNVKKATSKIVLHANDILIADPIIRSGDTPSHKVTGYKVNDTYSLMTITLDQELQQDENYTLTIPFYGNIKHGLDGAYISTYVDQMTKKKEYLITTQFEAISARKAFPCFDEPMYKATYSIVIGHHKDYTAISNMPLENSVSENALEDHWPWSQIEKKFKKPKSDFVWDSYEKSVAMSTYLLAFVVSKFSFVQSPSDLSNTKFRIWARPDALDQTAYASTTGPKALTYFEQWFNLSYPLPKQDMIAIPDFASGAMENWGLITYREKDLLYDEKQSSFLNKERVATVIAHELAHQWFGNLVTMKWWSDLWLNEGFATFAATVAVNHVEPTWNADKSSAVNDMLLILNLDSLESSHPVSVPIDDPKRISEIFDDISYQKGSTLIRMMTMFLGDEVFRKAINNYLRKYSYDNAEQDDLWRELTAVSKKYGVLPGNVTVKDIMDTWTTQTGYPILTVTRDYEDKSLTVSQRRYLSLAARSTSLTSWWVPLSVVCEPETRGAPPALRWLAANQGLTSLHRFEHGAERDQWLLFNHDMIAPYRVNYDPRNWQLLSNALKSNDYTRVPLLGRVQLLSDAFALAWTNHLDYSTALNLASYLQHETEYLPLYTGLRGLMQIENVLKRSPDYGAFQKFVRKLIGEIYERSGGLATKKIINGHDLNSVKMQATISSWACRMKVPGCEENAIQLYKQWMDTEKPDENNPIPLDLRRTVYCVGVSRGAVAEWRWALAREQRANVAAARSALLAALTCSKDVWILAQYLEWTVTEGSGVRKQDVLPVIVNIIRSPVGYYVAKDFIYTRVDEIYNTFKGQYRRMGEMIKTLLQQFTTQRELDEFLEWREKNAQYLVDSKLAVNQAIENAQVNINWITKNRKNVVDKLREFST

Secondary structure (DSSP, 8-state):
-------------------TTS--SSEEEEEEEEEEEE---GGGTSEEEEEEEEEEEESS-EEEEEEE--S-EE---EEEETTEEEE-EEEEEEETTTTEEEEEEEEEEPTT-EEEEEEEEEEE-EESSSEEEEEEEE-TTT--EEEEEEEE-TTTTGGGTSSB--STT-EEEEEEEEEEETTSEEEESS-EEEEESS-TTTTTS-HHHHHHHH-S-GGGEEEEEEPPPPSEEGGG--EEEES-EEEEPPGGG-SSEEEEEE-GGGGGG-HHHHHHHHHHHHHHHHHHT----SSEEEEEEESS-SSSEE--TTEEEEEGGGT---TTTS-HHHHHHHHHHHHHHHHTTTBTTTEEESSGGGTHHHHHHHHHHHHHHHHHHSGGG-HHHHHHHHHHHHHHHHTTSTT---SS----SGGGGGGGSSHIIIIIHHHHHHHHHHHH-HHHHHHHHHHHHHHTTTEEE-HHHHHHHHHHHHHHHT-S-TT--HHHHHHHHHSS-S-EEEEEEEETTTTEEEEEEEE--SS-----------EEE-EEEGGGGGSSPPPPEEE-TTTTSSS-EEEE----TT--EEESTT--SS-EEEE-HHHHHHHHHHHHSTTGGGS-HHHHHHHHHHHHHHHHTTSS-HHHHHHHHGGGGG---HHHHHHHHHHHHHHHHHHTTSTTHHHHHHHHHHHHHHHHHHH-BTTTTB-SSTT-HHHHHHHHHHHHHHHHTT-TTHHHHHHHHHHHHHHSSSTTT---S-GGGHHHHHHHHHHHS-HHHHHHHHHHHHH--SHHHHHHHHHHHTT---HHHHHHHHHHHSSTTSS--GGGHHHHHHHHHHSHHHHHHHHHHHHHSHHHHHHHTTT-THHHHHHHHHHHTT--SHHHHHHHHHHHHHTGGGTGGGHHHHHHHHHHHHHHHHHHHHHHHHHHHHHHHHH-/-------------------TTS--SSEEEEEEEEEEEE---GGGTSEEEEEEEEEEEESS-EEEEEEE--S-EE---EEEETTEEEE-EEEEEEETTTTEEEEEEEEEEPTT-EEEEEEEEEEE-EESSSEEEEEEEE-TTT--EEEEEEEE-TTTTGGGTSSB--STT-EEEEEEEEEEETTSEEEESS-EEEEESS-TTTTTS-HHHHHHHH-S-GGGEEEEEEPPPPSEEGGG--EEEES-EEEEPPGGG-SSEEEEEE-GGGGGG-HHHHHHHHHHHHHHHHHHT----SSEEEEEEESS-SSSEE--TTEEEEEGGGT---TTTS-HHHHHHHHHHHHHHHHTTTBTTTEEESSGGGTHHHHHHHHHHHHHHHHHHSGGG-HHHHHHHHHHHHHHHHTTSTT---SS----SGGGGGGGSSHIIIIIHHHHHHHHHHHH-HHHHHHHHHHHHHHTTTEEE-HHHHHHHHHHHHHHHT-S-TT--HHHHHHHHHSS-S-EEEEEEEETTTTEEEEEEEE--SS-----------EEE-EEEGGGGGSSPPPPEEE-TTTTSSS-EEEE----TT--EEESTT--SS-EEEE-HHHHHHHHHHHHSTTGGGS-HHHHHHHHHHHHHHHHTTSS-HHHHHHHHGGGGG---HHHHHHHHHHHHHHHHHHTTSTTHHHHHHHHHHHHHHHHHHH-BTTTTB-SSTT-HHHHHHHHHHHHHHHHTT-TTHHHHHHHHHHHHHHSSSTTT---S-GGGHHHHHHHHHHHS-HHHHHHHHHHHHH--SHHHHHHHHHHHTT---HHHHHHHHHHHSSTTSS--GGGHHHHHHHHHHSHHHHHHHHHHHHHSHHHHHHHTTT-THHHHHHHHHHHTT--SHHHHHHHHHHHHHTGGGTGGGHHHHHHHHHHHHHHHHHHHHHHHHHHHHHHHHH-